Protein AF-Q8T191-F1 (afdb_monomer_lite)

Foldseek 3Di:
DVVVVVVVVVVVVVVVVVVVVVVVPPVPDPPPVFFWAWEFAFAPFFDDQLLVLLLLLQCVQFLVLSVLLLVQVLVDQPPDDDFSLVSVVVSLVSSCVSDDPLCNCVSLLSLLCSQQVFQVLQLVQLQQVVVLLCVVLVNPQWDQDPVRDTDGCLRLQWWKDFQSDIDSDLVVLDPVVLPVRLPDDDPSPPSDDDDPSWSWQDEPPPVDDPDPDDPRDQTEMEIEHDSNGPSCVSRVVSVNVCRNVVRHTYTYTYRDDTHPHTGTHAFWKWWWFFDPPDDPPDDPPPPDDDDDDDDDDDDDPDQDDQDAQPNDRLNVVCVVCVVCNVVSVVVSVVSVCVVPDPDFDDLVLQFQLQQLLLVQLLPDPHNLVSLLCCLFVVSVCSVVSSPRDGDVVSLLQLVQLCLLPPLPHDWWKAKLQWTDDLPFDTLVNVSVVVVLVLLLLSLLCVLDVFDLVLSSCLLPPDFFAFELLADDPVLCVVLVNDGLKDWQDQLQPDPVLPPAAQDQDPVLLVDQQQGLNSLSHSFAQKAKEWEAELLFLLQLVLLVVVCCCRPNPSDANHTYIYQYHQDDPPPPPPDDPDDDDDPPPPFFDGSVQLVLLLVLCCPFPNHVVLSSQLSVQLVVLCCVPPVPDRGGGPVSNQRSSVVSCVPVVTDRDDSVCSRPPCPCVSSNVSSNVSCVQQVQDDPPPPPAPFDPPPQRDYIWMDMLRGTQDDRDSVCRSSSVSLVSSVVVSVCSVCVVVCQDDDDRVCNSVSSLPPCVCVVVLRHYHNHCDPLNPAWAFFQLADDDRDVVLRVLSCVQSPQFQKAAADPPPPLALLKEKEKEFQLLDLQSLQLVLVVLVCRPVCVNHSYIYGYFYAYQDPVVLSPDPPAAPSLVNLVSLLVSVVRVPDHSVLVSQLSVVCNVPVPCRRHNVSSQVSSVVSVDHDPCPDPSVVCSSVSSSSRNCCCCVRRVDHAHPQFRMWMAILRGTGTDGPPDPGSVCVCVPVVVSSNSVSSSSSVVSLVSQCVGPVVVVPPPDSSSVSSSNSSSSSSNSNPHPPDPPNPRDRHDDRPSNDFSDKDWADPPPDDDDDDDDPPLDRSMEMEIEDESLDPSSSSVSVSVVQCCHSNRHMYTYHYNHDSTDSRDSDSIRMDRFDHSRFDADPVRHTDPRRMTMDTPDQQATWIAMDMRDRPFFDKAWQDFPFANGGDHNVVCPPDSYGYTYMYRPWGKAKAAEAAPLVRAQLFQFKKWKAASRDDPDDIWIFTQHRVRSIDMTTHRAHKIWIAGDPDLNVVWKFWFDDPPSPDHDDTDTDRTDMDGDSGSDDDHDYTYMYTDPPNSPPRSQDAPVVVVVVVVVVVVVVVVVVVDDDDDDDDDDDDDDDDDDDDDDDDDPADEAEEEEEDATPVLLLLLLLQVVLQLVAAPHAYEYEYARRRDDSLSVVQVVVVCVVSVHHYDYWYDDDDPVFDDDPDPQVNVLCVLALCLLGRDDPPDFKYKYAYSNKGFNHHCVVVVPDDLVLAQKEFAFFAAADPVCPVVPPCCDDPNVVQLVPPGQGDQRIMMGRSSSCSSLSVSSVLRVVCSVQVVDVPGCPRVNRVSCSNCCVPRPYRHDPNLAEDEPQRHDPVSLVSRRMYHQDDHPVDDDDSVVCQVVPPVCSVVSSVVSVVSSVVVVVVVVVVVVVVVVVVPPDPDDPDPDPPVVVVVVVVVPPPPD

InterPro domains:
  IPR009448 UDP-glucose:Glycoprotein Glucosyltransferase [PF06427] (1206-1317)
  IPR009448 UDP-glucose:Glycoprotein Glucosyltransferase [PTHR11226] (13-1649)
  IPR029044 Nucleotide-diphospho-sugar transferases [G3DSA:3.90.550.10] (1373-1619)
  IPR029044 Nucleotide-diphospho-sugar transferases [SSF53448] (1369-1635)
  IPR040497 Glucosyltransferase 24, catalytic domain [PF18404] (1369-1635)
  IPR040525 UDP-glucose:glycoprotein glucosyltransferase, thioredoxin-like domain 4 [PF18403] (793-1026)
  IPR040692 UGGT, thioredoxin-like domain 3 [PF18402] (483-748)
  IPR040693 UGGT, thioredoxin-like domain 1 [PF18400] (47-261)
  IPR040694 UGGT, thioredoxin-like domain 2 [PF18401] (340-461)

Sequence (1681 aa):
MARIFKFFVFLLIVFISNVLLLVESNEGDNSFSSKSIQLSLVSNWGETPSYLEAAEFLHNQDKSLFWKFIEEFNKIDFSTNYSDKIYYESTISLMKSVLSSNTQFLSEFLSIDLAMRTYSPRVETYRQLAISNMKLNNIEHSITTADNKTITLFNSGGWVQIKNKIITDVNEINESLFKDVAVVDDEENEFIRLYDFDHIFPTLANTVSSSSSSPSSIPIVILYVDIKSEFFKLVHPKLKQFSQMGKIKYCLRYVVQESNQKLNLQGYGYELSIKNLEYKVMDDSAIKKDIIIDGVKSKTIINIPNEDVQGFNFHKLQKRKPELTSKLSTFRSYLMAKSQEAKELKVWELKDLGIQSAQKIIQSGDPLRSLEYISQKFPTLSNSLSKITLNESLKSVIESNQKIIPSTTDQTLLLNGRLIDTNELSPIELSRIILEEYEHSTTIQQQGPLSSKTVQDIISAQLPIRIQLLPTKEELELNGGNEPFVSLNNLELDYIYRQWEPKLQSSVLDKPVTSPQDIFIRKNLLTTVIVLDWNNINTFEIIPEIQEMVQGNSLIPTRIQLLFNTKSNNNNNNNNNNNDQNSQTSNFIQGKDLAKVFLTIKNSNLGNRGAFFFITALNYFKKMYIPNELGITRSVLSSSFQAVLQQMGGSVRSLQHALTNTDFDNLLESSNQLIERLELLDTTTSQSTTTTTTTKILPKVFVNGVQVKYSNIDQLSFDLLVSLYDEFDNLKPLFKESILSTTTAQYYETILTSSYWKDNNLPFLKKLNSMISNEKYSHLITNSKNRNQEVDAQNVLKNLLYFRNNENKDEQNLLNLIVIGDFDHYNTRDISLELLRQLEKGELKNCKLTFISNPIDINSVVNTAGNENQILGKLITILKHYGKILTPQLVIGLFEKVQSDPTIIDSFKTMKQIIELSGFDIAANDIWVAQSVNLFKQSSKVCKQYLGIQSTNKSPLSILVNGRIITPPLSYDDAASFIQSDFKLLLEIEMIKAKKTFELLNSDPILKDKSNLKISDLLNKVQSLVGYYYNGNNQLDSNIKRKRIPNSLSISFSHKPPTLSSSSSSSSSNSNDVPLKFLMIINPFNKVSQKLVPMVREFSNKLNIPVDVILNPPVSLSELPLKTYYTYVIKLSSEFNNENVLYNQPLGIATDIPEDRVVTLALDIPSSWLVQPIIAKYDLDNIRLKDLGDEQVLTAVYELENIVIEGSANDMTTDNAPAGLELLLNPISTQTNKTQDTIVMNNFGYYQLKSNPGIWKLTIAPGRSSDIMDMVDHPNQKEKETFVIVPHRLVVIDSLYQSLSSLSVVRKAGQELRPILQPIDEYEKQKEQEKEQKLKQNSSGFFSNLFSSKNDATDSVATHQKKSNLDTIHIFSVASGHLYERFLKIMMLSVVKNTESPIKFWFLKNYLSPAFKEFIPEMAKEYGFQYELVTYKWPWWLRKQTEKQRIIWSYKILFLDVLFPLDVPKIIFVDADQVVRTDLKELWDMDLHGASLGYTPFCDSNKDTEGFRFWKSGYWRQHLAGRSYHISALYVVDLVRFRRLAAGDQLRATYDQLSRDPNSLANLDQDLPNYLQHYVRIHSLPQEWLWCETWCDQESKSKAKTIDLCNNPLTKTPKLENAVRIIDEWTTLDNEAKEFELKIDQSKHHRQIELDHQNQLPNSKPIENIDDILLNLAESQKDLF

GO terms:
  GO:0030587 sorocarp development (P, HMP)

pLDDT: mean 78.06, std 18.33, range [22.98, 98.12]

Structure (mmCIF, N/CA/C/O backbone):
data_AF-Q8T191-F1
#
_entry.id   AF-Q8T191-F1
#
loop_
_atom_site.group_PDB
_atom_site.id
_atom_site.type_symbol
_atom_site.label_atom_id
_atom_site.label_alt_id
_atom_site.label_comp_id
_atom_site.label_asym_id
_atom_site.label_entity_id
_atom_site.label_seq_id
_atom_site.pdbx_PDB_ins_code
_atom_site.Cartn_x
_atom_site.Cartn_y
_atom_site.Cartn_z
_atom_site.occupancy
_atom_site.B_iso_or_equiv
_atom_site.auth_seq_id
_atom_site.auth_comp_id
_atom_site.auth_asym_id
_atom_site.auth_atom_id
_atom_site.pdbx_PDB_model_num
ATOM 1 N N . MET A 1 1 ? 49.307 43.366 35.280 1.00 48.56 1 MET A N 1
ATOM 2 C CA . MET A 1 1 ? 48.853 43.058 33.904 1.00 48.56 1 MET A CA 1
ATOM 3 C C . MET A 1 1 ? 48.575 41.570 33.696 1.00 48.56 1 MET A C 1
ATOM 5 O O . MET A 1 1 ? 47.408 41.223 33.608 1.00 48.56 1 MET A O 1
ATOM 9 N N . ALA A 1 2 ? 49.562 40.664 33.734 1.00 53.09 2 ALA A N 1
ATOM 10 C CA . ALA A 1 2 ? 49.332 39.227 33.478 1.00 53.09 2 ALA A CA 1
ATOM 11 C C . ALA A 1 2 ? 48.336 38.533 34.440 1.00 53.09 2 ALA A C 1
ATOM 13 O O . ALA A 1 2 ? 47.566 37.678 34.014 1.00 53.09 2 ALA A O 1
ATOM 14 N N . ARG A 1 3 ? 48.290 38.925 35.724 1.00 52.22 3 ARG A N 1
ATOM 15 C CA . ARG A 1 3 ? 47.279 38.418 36.677 1.00 52.22 3 ARG A CA 1
ATOM 16 C C . ARG A 1 3 ? 45.863 38.934 36.392 1.00 52.22 3 ARG A C 1
ATOM 18 O O . ARG A 1 3 ? 44.916 38.184 36.562 1.00 52.22 3 ARG A O 1
ATOM 25 N N . ILE A 1 4 ? 45.732 40.171 35.907 1.00 65.94 4 ILE A N 1
ATOM 26 C CA . ILE A 1 4 ? 44.440 40.773 35.533 1.00 65.94 4 ILE A CA 1
ATOM 27 C C . ILE A 1 4 ? 43.927 40.138 34.235 1.00 65.94 4 ILE A C 1
ATOM 29 O O . ILE A 1 4 ? 42.752 39.811 34.143 1.00 65.94 4 ILE A O 1
ATOM 33 N N . PHE A 1 5 ? 44.816 39.866 33.273 1.00 77.50 5 PHE A N 1
ATOM 34 C CA . PHE A 1 5 ? 44.461 39.149 32.047 1.00 77.50 5 PHE A CA 1
ATOM 35 C C . PHE A 1 5 ? 44.042 37.699 32.332 1.00 77.50 5 PHE A C 1
ATOM 37 O O . PHE A 1 5 ? 43.015 37.257 31.835 1.00 77.50 5 PHE A O 1
ATOM 44 N N . LYS A 1 6 ? 44.761 36.977 33.208 1.00 67.69 6 LYS A N 1
ATOM 45 C CA . LYS A 1 6 ? 44.342 35.634 33.656 1.00 67.69 6 LYS A CA 1
ATOM 46 C C . LYS A 1 6 ? 43.009 35.653 34.408 1.00 67.69 6 LYS A C 1
ATOM 48 O O . LYS A 1 6 ? 42.220 34.736 34.229 1.00 67.69 6 LYS A O 1
ATOM 53 N N . PHE A 1 7 ? 42.742 36.693 35.198 1.00 80.88 7 PHE A N 1
ATOM 54 C CA . PHE A 1 7 ? 41.459 36.861 35.883 1.00 80.88 7 PHE A CA 1
ATOM 55 C C . PHE A 1 7 ? 40.310 37.138 34.900 1.00 80.88 7 PHE A C 1
ATOM 57 O O . PHE A 1 7 ? 39.245 36.551 35.041 1.00 80.88 7 PHE A O 1
ATOM 64 N N . PHE A 1 8 ? 40.537 37.947 33.858 1.00 81.00 8 PHE A N 1
ATOM 65 C CA . PHE A 1 8 ? 39.552 38.178 32.793 1.00 81.00 8 PHE A CA 1
ATOM 66 C C . PHE A 1 8 ? 39.310 36.941 31.924 1.00 81.00 8 PHE A C 1
ATOM 68 O O . PHE A 1 8 ? 38.165 36.659 31.595 1.00 81.00 8 PHE A O 1
ATOM 75 N N . VAL A 1 9 ? 40.352 36.175 31.589 1.00 78.50 9 VAL A N 1
ATOM 76 C CA . VAL A 1 9 ? 40.206 34.900 30.864 1.00 78.50 9 VAL A CA 1
ATOM 77 C C . VAL A 1 9 ? 39.474 33.871 31.726 1.00 78.50 9 VAL A C 1
ATOM 79 O O . VAL A 1 9 ? 38.605 33.173 31.221 1.00 78.50 9 VAL A O 1
ATOM 82 N N . PHE A 1 10 ? 39.750 33.817 33.032 1.00 81.44 10 PHE A N 1
ATOM 83 C CA . PHE A 1 10 ? 39.009 32.968 33.965 1.00 81.44 10 PHE A CA 1
ATOM 84 C C . PHE A 1 10 ? 37.533 33.384 34.067 1.00 81.44 10 PHE A C 1
ATOM 86 O O . PHE A 1 10 ? 36.663 32.529 33.975 1.00 81.44 10 PHE A O 1
ATOM 93 N N . LEU A 1 11 ? 37.234 34.686 34.155 1.00 79.50 11 LEU A N 1
ATOM 94 C CA . LEU A 1 11 ? 35.861 35.205 34.100 1.00 79.50 11 LEU A CA 1
ATOM 95 C C . LEU A 1 11 ? 35.168 34.900 32.768 1.00 79.50 11 LEU A C 1
ATOM 97 O O . LEU A 1 11 ? 33.991 34.565 32.777 1.00 79.50 11 LEU A O 1
ATOM 101 N N . LEU A 1 12 ? 35.881 34.971 31.640 1.00 79.00 12 LEU A N 1
ATOM 102 C CA . LEU A 1 12 ? 35.341 34.628 30.323 1.00 79.00 12 LEU A CA 1
ATOM 103 C C . LEU A 1 12 ? 35.036 33.127 30.220 1.00 79.00 12 LEU A C 1
ATOM 105 O O . LEU A 1 12 ? 33.988 32.761 29.707 1.00 79.00 12 LEU A O 1
ATOM 109 N N . ILE A 1 13 ? 35.906 32.262 30.753 1.00 77.31 13 ILE A N 1
ATOM 110 C CA . ILE A 1 13 ? 35.682 30.808 30.808 1.00 77.31 13 ILE A CA 1
ATOM 111 C C . ILE A 1 13 ? 34.508 30.484 31.735 1.00 77.31 13 ILE A C 1
ATOM 113 O O . ILE A 1 13 ? 33.657 29.685 31.367 1.00 77.31 13 ILE A O 1
ATOM 117 N N . VAL A 1 14 ? 34.402 31.139 32.895 1.00 74.44 14 VAL A N 1
ATOM 118 C CA . VAL A 1 14 ? 33.256 30.984 33.806 1.00 74.44 14 VAL A CA 1
ATOM 119 C C . VAL A 1 14 ? 31.969 31.524 33.175 1.00 74.44 14 VAL A C 1
ATOM 121 O O . VAL A 1 14 ? 30.912 30.935 33.370 1.00 74.44 14 VAL A O 1
ATOM 124 N N . PHE A 1 15 ? 32.029 32.597 32.383 1.00 77.81 15 PHE A N 1
ATOM 125 C CA . PHE A 1 15 ? 30.870 33.135 31.668 1.00 77.81 15 PHE A CA 1
ATOM 126 C C . PHE A 1 15 ? 30.436 32.216 30.520 1.00 77.81 15 PHE A C 1
ATOM 128 O O . PHE A 1 15 ? 29.256 31.921 30.405 1.00 77.81 15 PHE A O 1
ATOM 135 N N . ILE A 1 16 ? 31.373 31.686 29.726 1.00 71.81 16 ILE A N 1
ATOM 136 C CA . ILE A 1 16 ? 31.085 30.714 28.659 1.00 71.81 16 ILE A CA 1
ATOM 137 C C . ILE A 1 16 ? 30.576 29.396 29.253 1.00 71.81 16 ILE A C 1
ATOM 139 O O . ILE A 1 16 ? 29.627 28.830 28.727 1.00 71.81 16 ILE A O 1
ATOM 143 N N . SER A 1 17 ? 31.138 28.941 30.377 1.00 58.72 17 SER A N 1
ATOM 144 C CA . SER A 1 17 ? 30.682 27.734 31.071 1.00 58.72 17 SER A CA 1
ATOM 145 C C . SER A 1 17 ? 29.300 27.922 31.700 1.00 58.72 17 SER A C 1
ATOM 147 O O . SER A 1 17 ? 28.509 26.990 31.660 1.00 58.72 17 SER A O 1
ATOM 149 N N . ASN A 1 18 ? 28.971 29.111 32.224 1.00 55.94 18 ASN A N 1
ATOM 150 C CA . ASN A 1 18 ? 27.617 29.418 32.699 1.00 55.94 18 ASN A CA 1
ATOM 151 C C . ASN A 1 18 ? 26.623 29.608 31.546 1.00 55.94 18 ASN A C 1
ATOM 153 O O . ASN A 1 18 ? 25.466 29.246 31.701 1.00 55.94 18 ASN A O 1
ATOM 157 N N . VAL A 1 19 ? 27.046 30.131 30.391 1.00 54.22 19 VAL A N 1
ATOM 158 C CA . VAL A 1 19 ? 26.195 30.227 29.193 1.00 54.22 19 VAL A CA 1
ATOM 159 C C . VAL A 1 19 ? 25.972 28.848 28.561 1.00 54.22 19 VAL A C 1
ATOM 161 O O . VAL A 1 19 ? 24.864 28.591 28.112 1.00 54.22 19 VAL A O 1
ATOM 164 N N . LEU A 1 20 ? 26.952 27.934 28.587 1.00 39.91 20 LEU A N 1
ATOM 165 C CA . LEU A 1 20 ? 26.742 26.533 28.191 1.00 39.91 20 LEU A CA 1
ATOM 166 C C . LEU A 1 20 ? 25.851 25.783 29.194 1.00 39.91 20 LEU A C 1
ATOM 168 O O . LEU A 1 20 ? 24.918 25.110 28.776 1.00 39.91 20 LEU A O 1
ATOM 172 N N . LEU A 1 21 ? 26.051 25.972 30.505 1.00 39.31 21 LEU A N 1
ATOM 173 C CA . LEU A 1 21 ? 25.190 25.374 31.536 1.00 39.31 21 LEU A CA 1
ATOM 174 C C . LEU A 1 21 ? 23.759 25.939 31.523 1.00 39.31 21 LEU A C 1
ATOM 176 O O . LEU A 1 21 ? 22.831 25.214 31.857 1.00 39.31 21 LEU A O 1
ATOM 180 N N . LEU A 1 22 ? 23.544 27.188 31.093 1.00 35.59 22 LEU A N 1
ATOM 181 C CA . LEU A 1 22 ? 22.207 27.766 30.856 1.00 35.59 22 LEU A CA 1
ATOM 182 C C . LEU A 1 22 ? 21.573 27.320 29.527 1.00 35.59 22 LEU A C 1
ATOM 184 O O . LEU A 1 22 ? 20.379 27.528 29.328 1.00 35.59 22 LEU A O 1
ATOM 188 N N . VAL A 1 23 ? 22.345 26.704 28.628 1.00 34.88 23 VAL A N 1
ATOM 189 C CA . VAL A 1 23 ? 21.837 26.073 27.398 1.00 34.88 23 VAL A CA 1
ATOM 190 C C . VAL A 1 23 ? 21.563 24.575 27.612 1.00 34.88 23 VAL A C 1
ATOM 192 O O . VAL A 1 23 ? 20.677 24.040 26.959 1.00 34.88 23 VAL A O 1
ATOM 195 N N . GLU A 1 24 ? 22.207 23.931 28.591 1.00 30.53 24 GLU A N 1
ATOM 196 C CA . GLU A 1 24 ? 21.992 22.516 28.959 1.00 30.53 24 GLU A CA 1
ATOM 197 C C . GLU A 1 24 ? 21.081 22.299 30.191 1.00 30.53 24 GLU A C 1
ATOM 199 O O . GLU A 1 24 ? 20.854 21.165 30.594 1.00 30.53 24 GLU A O 1
ATOM 204 N N . SER A 1 25 ? 20.506 23.355 30.785 1.00 27.88 25 SER A N 1
ATOM 205 C CA . SER A 1 25 ? 19.556 23.253 31.920 1.00 27.88 25 SER A CA 1
ATOM 206 C C . SER A 1 25 ? 18.122 23.707 31.606 1.00 27.88 25 SER A C 1
ATOM 208 O O . SER A 1 25 ? 17.333 23.932 32.518 1.00 27.88 25 SER A O 1
ATOM 210 N N . ASN A 1 26 ? 17.755 23.785 30.321 1.00 29.86 26 ASN A N 1
ATOM 211 C CA . ASN A 1 26 ? 16.367 23.986 29.873 1.00 29.86 26 ASN A CA 1
ATOM 212 C C . ASN A 1 26 ? 15.695 22.706 29.333 1.00 29.86 26 ASN A C 1
ATOM 214 O O . ASN A 1 26 ? 14.616 22.773 28.749 1.00 29.86 26 ASN A O 1
ATOM 218 N N . GLU A 1 27 ? 16.284 21.534 29.570 1.00 27.83 27 GLU A N 1
ATOM 219 C CA . GLU A 1 27 ? 15.612 20.239 29.423 1.00 27.83 27 GLU A CA 1
ATOM 220 C C . GLU A 1 27 ? 15.099 19.801 30.801 1.00 27.83 27 GLU A C 1
ATOM 222 O O . GLU A 1 27 ? 15.760 19.064 31.527 1.00 27.83 27 GLU A O 1
ATOM 227 N N . GLY A 1 28 ? 13.952 20.335 31.225 1.00 27.47 28 GLY A N 1
ATOM 228 C CA . GLY A 1 28 ? 13.410 20.002 32.547 1.00 27.47 28 GLY A CA 1
ATOM 229 C C . GLY A 1 28 ? 12.114 20.696 32.951 1.00 27.47 28 GLY A C 1
ATOM 230 O O . GLY A 1 28 ? 11.399 20.154 33.780 1.00 27.47 28 GLY A O 1
ATOM 231 N N . ASP A 1 29 ? 11.757 21.821 32.326 1.00 27.42 29 ASP A N 1
ATOM 232 C CA . ASP A 1 29 ? 10.459 22.475 32.529 1.00 27.42 29 ASP A CA 1
ATOM 233 C C . ASP A 1 29 ? 9.843 22.828 31.170 1.00 27.42 29 ASP A C 1
ATOM 235 O O . ASP A 1 29 ? 9.974 23.942 30.655 1.00 27.42 29 ASP A O 1
ATOM 239 N N . ASN A 1 30 ? 9.124 21.868 30.578 1.00 35.16 30 ASN A N 1
ATOM 240 C CA . ASN A 1 30 ? 8.166 22.140 29.506 1.00 35.16 30 ASN A CA 1
ATOM 241 C C . ASN A 1 30 ? 6.980 22.932 30.083 1.00 35.16 30 ASN A C 1
ATOM 243 O O . ASN A 1 30 ? 5.859 22.433 30.187 1.00 35.16 30 ASN A O 1
ATOM 247 N N . SER A 1 31 ? 7.209 24.197 30.443 1.00 36.50 31 SER A N 1
ATOM 248 C CA . SER A 1 31 ? 6.131 25.178 30.501 1.00 36.50 31 SER A CA 1
ATOM 249 C C . SER A 1 31 ? 5.702 25.447 29.059 1.00 36.50 31 SER A C 1
ATOM 251 O O . SER A 1 31 ? 6.174 26.363 28.386 1.00 36.50 31 SER A O 1
ATOM 253 N N . PHE A 1 32 ? 4.852 24.571 28.521 1.00 44.50 32 PHE A N 1
ATOM 254 C CA . PHE A 1 32 ? 4.204 24.865 27.257 1.00 44.50 32 PHE A CA 1
ATOM 255 C C . PHE A 1 32 ? 3.448 26.186 27.439 1.00 44.50 32 PHE A C 1
ATOM 257 O O . PHE A 1 32 ? 2.591 26.306 28.310 1.00 44.50 32 PHE A O 1
ATOM 264 N N . SER A 1 33 ? 3.763 27.200 26.632 1.00 55.28 33 SER A N 1
ATOM 265 C CA . SER A 1 33 ? 3.030 28.474 26.672 1.00 55.28 33 SER A CA 1
ATOM 266 C C . SER A 1 33 ? 1.568 28.327 26.221 1.00 55.28 33 SER A C 1
ATOM 268 O O . SER A 1 33 ? 0.787 29.267 26.362 1.00 55.28 33 SER A O 1
ATOM 270 N N . SER A 1 34 ? 1.207 27.160 25.674 1.00 75.62 34 SER A N 1
ATOM 271 C CA . SER A 1 34 ? -0.134 26.758 25.256 1.00 75.62 34 SER A CA 1
ATOM 272 C C . SER A 1 34 ? -0.386 25.289 25.606 1.00 75.62 34 SER A C 1
ATOM 274 O O . SER A 1 34 ? 0.524 24.468 25.514 1.00 75.62 34 SER A O 1
ATOM 276 N N . LYS A 1 35 ? -1.621 24.928 25.965 1.00 88.50 35 LYS A N 1
ATOM 277 C CA . LYS A 1 35 ? -1.979 23.523 26.212 1.00 88.50 35 LYS A CA 1
ATOM 278 C C . LYS A 1 35 ? -1.694 22.646 24.986 1.00 88.50 35 LYS A C 1
ATOM 280 O O . LYS A 1 35 ? -1.843 23.093 23.845 1.00 88.50 35 LYS A O 1
ATOM 285 N N . SER A 1 36 ? -1.310 21.391 25.215 1.00 90.12 36 SER A N 1
ATOM 286 C CA . SER A 1 36 ? -0.904 20.457 24.157 1.00 90.12 36 SER A CA 1
ATOM 287 C C . SER A 1 36 ? -1.674 19.136 24.186 1.00 90.12 36 SER A C 1
ATOM 289 O O . SER A 1 36 ? -2.249 18.747 25.202 1.00 90.12 36 SER A O 1
ATOM 291 N N . ILE A 1 37 ? -1.689 18.448 23.044 1.00 92.25 37 ILE A N 1
ATOM 292 C CA . ILE A 1 37 ? -2.207 17.083 22.900 1.00 92.25 37 ILE A CA 1
ATOM 293 C C . ILE A 1 37 ? -1.032 16.166 22.573 1.00 92.25 37 ILE A C 1
ATOM 295 O O . ILE A 1 37 ? -0.326 16.406 21.591 1.00 92.25 37 ILE A O 1
ATOM 299 N N . GLN A 1 38 ? -0.847 15.124 23.379 1.00 93.31 38 GLN A N 1
ATOM 300 C CA . GLN A 1 38 ? 0.144 14.072 23.195 1.00 93.31 38 GLN A CA 1
ATOM 301 C C . GLN A 1 38 ? -0.538 12.760 22.813 1.00 93.31 38 GLN A C 1
ATOM 303 O O . GLN A 1 38 ? -1.493 12.333 23.465 1.00 93.31 38 GLN A O 1
ATOM 308 N N . LEU A 1 39 ? -0.040 12.124 21.754 1.00 93.69 39 LEU A N 1
ATOM 309 C CA . LEU A 1 39 ? -0.554 10.860 21.247 1.00 93.69 39 LEU A CA 1
ATOM 310 C C . LEU A 1 39 ? 0.581 9.872 20.983 1.00 93.69 39 LEU A C 1
ATOM 312 O O . LEU A 1 39 ? 1.541 10.205 20.289 1.00 93.69 39 LEU A O 1
ATOM 316 N N . SER A 1 40 ? 0.446 8.651 21.495 1.00 93.94 40 SER A N 1
ATOM 317 C CA . SER A 1 40 ? 1.329 7.527 21.172 1.00 93.94 40 SER A CA 1
ATOM 318 C C . SER A 1 40 ? 0.536 6.345 20.617 1.00 93.94 40 SER A C 1
ATOM 320 O O . SER A 1 40 ? -0.655 6.183 20.893 1.00 93.94 40 SER A O 1
ATOM 322 N N . LEU A 1 41 ? 1.203 5.520 19.813 1.00 95.31 41 LEU A N 1
ATOM 323 C CA . LEU A 1 41 ? 0.673 4.275 19.273 1.00 95.31 41 LEU A CA 1
ATOM 324 C C . LEU A 1 41 ? 1.640 3.153 19.627 1.00 95.31 41 LEU A C 1
ATOM 326 O O . LEU A 1 41 ? 2.812 3.223 19.265 1.00 95.31 41 LEU A O 1
ATOM 330 N N . VAL A 1 42 ? 1.148 2.123 20.304 1.00 95.19 42 VAL A N 1
ATOM 331 C CA . VAL A 1 42 ? 1.933 0.949 20.694 1.00 95.19 42 VAL A CA 1
ATOM 332 C C . VAL A 1 42 ? 1.485 -0.300 19.936 1.00 95.19 42 VAL A C 1
ATOM 334 O O . VAL A 1 42 ? 0.372 -0.339 19.419 1.00 95.19 42 VAL A O 1
ATOM 337 N N . SER A 1 43 ? 2.318 -1.332 19.832 1.00 94.31 43 SER A N 1
ATOM 338 C CA . SER A 1 43 ? 1.898 -2.634 19.294 1.00 94.31 43 SER A CA 1
ATOM 339 C C . SER A 1 43 ? 1.129 -3.454 20.324 1.00 94.31 43 SER A C 1
ATOM 341 O O . SER A 1 43 ? 1.219 -3.183 21.517 1.00 94.31 43 SER A O 1
ATOM 343 N N . ASN A 1 44 ? 0.453 -4.523 19.899 1.00 91.50 44 ASN A N 1
ATOM 344 C CA . ASN A 1 44 ? -0.126 -5.482 20.839 1.00 91.50 44 ASN A CA 1
ATOM 345 C C . ASN A 1 44 ? 0.892 -6.496 21.416 1.00 91.50 44 ASN A C 1
ATOM 347 O O . ASN A 1 44 ? 0.573 -7.101 22.438 1.00 91.50 44 ASN A O 1
ATOM 351 N N . TRP A 1 45 ? 2.096 -6.634 20.841 1.00 91.69 45 TRP A N 1
ATOM 352 C CA . TRP A 1 45 ? 3.204 -7.441 21.380 1.00 91.69 45 TRP A CA 1
ATOM 353 C C . TRP A 1 45 ? 4.207 -6.594 22.189 1.00 91.69 45 TRP A C 1
ATOM 355 O O . TRP A 1 45 ? 4.155 -5.359 22.179 1.00 91.69 45 TRP A O 1
ATOM 365 N N . GLY A 1 46 ? 5.089 -7.259 22.939 1.00 91.19 46 GLY A N 1
ATOM 366 C CA . GLY A 1 46 ? 6.158 -6.619 23.713 1.00 91.19 46 GLY A CA 1
ATOM 367 C C . GLY A 1 46 ? 7.351 -6.178 22.858 1.00 91.19 46 GLY A C 1
ATOM 368 O O . GLY A 1 46 ? 7.555 -6.661 21.749 1.00 91.19 46 GLY A O 1
ATOM 369 N N . GLU A 1 47 ? 8.180 -5.276 23.377 1.00 89.56 47 GLU A N 1
ATOM 370 C CA . GLU A 1 47 ? 9.416 -4.859 22.717 1.00 89.56 47 GLU A CA 1
ATOM 371 C C . GLU A 1 47 ? 10.344 -6.030 22.373 1.00 89.56 47 GLU A C 1
ATOM 373 O O . GLU A 1 47 ? 10.613 -6.912 23.191 1.00 89.56 47 GLU A O 1
ATOM 378 N N . THR A 1 48 ? 10.883 -5.996 21.154 1.00 91.69 48 THR A N 1
ATOM 379 C CA . THR A 1 48 ? 11.832 -6.987 20.647 1.00 91.69 48 THR A CA 1
ATOM 380 C C . THR A 1 48 ? 13.282 -6.517 20.812 1.00 91.69 48 THR A C 1
ATOM 382 O O . THR A 1 48 ? 13.558 -5.311 20.731 1.00 91.69 48 THR A O 1
ATOM 385 N N . PRO A 1 49 ? 14.241 -7.437 21.036 1.00 89.38 49 PRO A N 1
ATOM 386 C CA . PRO A 1 49 ? 15.639 -7.064 21.217 1.00 89.38 49 PRO A CA 1
ATOM 387 C C . PRO A 1 49 ? 16.278 -6.512 19.936 1.00 89.38 49 PRO A C 1
ATOM 389 O O . PRO A 1 49 ? 16.227 -7.142 18.877 1.00 89.38 49 PRO A O 1
ATOM 392 N N . SER A 1 50 ? 16.965 -5.373 20.052 1.00 87.88 50 SER A N 1
ATOM 393 C CA . SER A 1 50 ? 17.587 -4.668 18.919 1.00 87.88 50 SER A CA 1
ATOM 394 C C . SER A 1 50 ? 18.647 -5.490 18.175 1.00 87.88 50 SER A C 1
ATOM 396 O O . SER A 1 50 ? 18.773 -5.369 16.959 1.00 87.88 50 SER A O 1
ATOM 398 N N . TYR A 1 51 ? 19.382 -6.372 18.859 1.00 89.69 51 TYR A N 1
ATOM 399 C CA . TYR A 1 51 ? 20.388 -7.229 18.219 1.00 89.69 51 TYR A CA 1
ATOM 400 C C . TYR A 1 51 ? 19.777 -8.319 17.323 1.00 89.69 51 TYR A C 1
ATOM 402 O O . TYR A 1 51 ? 20.400 -8.702 16.335 1.00 89.69 51 TYR A O 1
ATOM 410 N N . LEU A 1 52 ? 18.560 -8.796 17.619 1.00 93.06 52 LEU A N 1
ATOM 411 C CA . LEU A 1 52 ? 17.850 -9.741 16.746 1.00 93.06 52 LEU A CA 1
ATOM 412 C C . LEU A 1 52 ? 17.272 -9.027 15.528 1.00 93.06 52 LEU A C 1
ATOM 414 O O . LEU A 1 52 ? 17.384 -9.528 14.416 1.00 93.06 52 LEU A O 1
ATOM 418 N N . GLU A 1 53 ? 16.733 -7.822 15.713 1.00 94.50 53 GLU A N 1
ATOM 419 C CA . GLU A 1 53 ? 16.305 -6.981 14.590 1.00 94.50 53 GLU A CA 1
ATOM 420 C C . GLU A 1 53 ? 17.475 -6.630 13.660 1.00 94.50 53 GLU A C 1
ATOM 422 O O . GLU A 1 53 ? 17.324 -6.649 12.440 1.00 94.50 53 GLU A O 1
ATOM 427 N N . ALA A 1 54 ? 18.664 -6.377 14.216 1.00 94.19 54 ALA A N 1
ATOM 428 C CA . ALA A 1 54 ? 19.875 -6.170 13.428 1.00 94.19 54 ALA A CA 1
ATOM 429 C C . ALA A 1 54 ? 20.317 -7.431 12.672 1.00 94.19 54 ALA A C 1
ATOM 431 O O . ALA A 1 54 ? 20.764 -7.339 11.525 1.00 94.19 54 ALA A O 1
ATOM 432 N N . ALA A 1 55 ? 20.171 -8.608 13.287 1.00 95.00 55 ALA A N 1
ATOM 433 C CA . ALA A 1 55 ? 20.428 -9.875 12.619 1.00 95.00 55 ALA A CA 1
ATOM 434 C C . ALA A 1 55 ? 19.468 -10.073 11.430 1.00 95.00 55 ALA A C 1
ATOM 436 O O . ALA A 1 55 ? 19.917 -10.408 10.336 1.00 95.00 55 ALA A O 1
ATOM 437 N N . GLU A 1 56 ? 18.179 -9.764 11.598 1.00 95.94 56 GLU A N 1
ATOM 438 C CA . GLU A 1 56 ? 17.188 -9.822 10.516 1.00 95.94 56 GLU A CA 1
ATOM 439 C C . GLU A 1 56 ? 17.468 -8.841 9.382 1.00 95.94 56 GLU A C 1
ATOM 441 O O . GLU A 1 56 ? 17.397 -9.214 8.207 1.00 95.94 56 GLU A O 1
ATOM 446 N N . PHE A 1 57 ? 17.852 -7.607 9.718 1.00 95.06 57 PHE A N 1
ATOM 447 C CA . PHE A 1 57 ? 18.309 -6.638 8.727 1.00 95.06 57 PHE A CA 1
ATOM 448 C C . PHE A 1 57 ? 19.437 -7.230 7.880 1.00 95.06 57 PHE A C 1
ATOM 450 O O . PHE A 1 57 ? 19.368 -7.218 6.652 1.00 95.06 57 PHE A O 1
ATOM 457 N N . LEU A 1 58 ? 20.451 -7.810 8.527 1.00 93.12 58 LEU A N 1
ATOM 458 C CA . LEU A 1 58 ? 21.582 -8.425 7.841 1.00 93.12 58 LEU A CA 1
ATOM 459 C C . LEU A 1 58 ? 21.193 -9.636 7.002 1.00 93.12 58 LEU A C 1
ATOM 461 O O . LEU A 1 58 ? 21.691 -9.763 5.886 1.00 93.12 58 LEU A O 1
ATOM 465 N N . HIS A 1 59 ? 20.300 -10.492 7.500 1.00 92.62 59 HIS A N 1
ATOM 466 C CA . HIS A 1 59 ? 19.799 -11.636 6.745 1.00 92.62 59 HIS A CA 1
ATOM 467 C C . HIS A 1 59 ? 19.119 -11.204 5.444 1.00 92.62 59 HIS A C 1
ATOM 469 O O . HIS A 1 59 ? 19.339 -11.821 4.399 1.00 92.62 59 HIS A O 1
ATOM 475 N N . ASN A 1 60 ? 18.338 -10.122 5.505 1.00 90.75 60 ASN A N 1
ATOM 476 C CA . ASN A 1 60 ? 17.634 -9.571 4.354 1.00 90.75 60 ASN A CA 1
ATOM 477 C C . ASN A 1 60 ? 18.592 -8.946 3.318 1.00 90.75 60 ASN A C 1
ATOM 479 O O . ASN A 1 60 ? 18.306 -8.982 2.123 1.00 90.75 60 ASN A O 1
ATOM 483 N N . GLN A 1 61 ? 19.737 -8.403 3.757 1.00 87.38 61 GLN A N 1
ATOM 484 C CA . GLN A 1 61 ? 20.773 -7.880 2.852 1.00 87.38 61 GLN A CA 1
ATOM 485 C C . GLN A 1 61 ? 21.616 -8.995 2.215 1.00 87.38 61 GLN A C 1
ATOM 487 O O . GLN A 1 61 ? 21.773 -9.044 0.994 1.00 87.38 61 GLN A O 1
ATOM 492 N N . ASP A 1 62 ? 22.180 -9.878 3.041 1.00 83.56 62 ASP A N 1
ATOM 493 C CA . ASP A 1 62 ? 22.961 -11.042 2.625 1.00 83.56 62 ASP A CA 1
ATOM 494 C C . ASP A 1 62 ? 22.959 -12.102 3.738 1.00 83.56 62 ASP A C 1
ATOM 496 O O . ASP A 1 62 ? 23.452 -11.893 4.852 1.00 83.56 62 ASP A O 1
ATOM 500 N N . LYS A 1 63 ? 22.496 -13.308 3.391 1.00 87.38 63 LYS A N 1
ATOM 501 C CA . LYS A 1 63 ? 22.474 -14.475 4.282 1.00 87.38 63 LYS A CA 1
ATOM 502 C C . LYS A 1 63 ? 23.851 -14.799 4.873 1.00 87.38 63 LYS A C 1
ATOM 504 O O . LYS A 1 63 ? 23.920 -15.378 5.953 1.00 87.38 63 LYS A O 1
ATOM 509 N N . SER A 1 64 ? 24.950 -14.452 4.200 1.00 84.06 64 SER A N 1
ATOM 510 C CA . SER A 1 64 ? 26.309 -14.658 4.714 1.00 84.06 64 SER A CA 1
ATOM 511 C C . SER A 1 64 ? 26.691 -13.673 5.828 1.00 84.06 64 SER A C 1
ATOM 513 O O . SER A 1 64 ? 27.364 -14.062 6.788 1.00 84.06 64 SER A O 1
ATOM 515 N N . LEU A 1 65 ? 26.219 -12.423 5.745 1.00 88.06 65 LEU A N 1
ATOM 516 C CA . LEU A 1 65 ? 26.457 -11.399 6.765 1.00 88.06 65 LEU A CA 1
ATOM 517 C C . LEU A 1 65 ? 25.738 -11.733 8.069 1.00 88.06 65 LEU A C 1
ATOM 519 O O . LEU A 1 65 ? 26.305 -11.513 9.135 1.00 88.06 65 LEU A O 1
ATOM 523 N N . PHE A 1 66 ? 24.543 -12.322 7.981 1.00 92.88 66 PHE A N 1
ATOM 524 C CA . PHE A 1 66 ? 23.810 -12.841 9.135 1.00 92.88 66 PHE A CA 1
ATOM 525 C C . PHE A 1 66 ? 24.663 -13.794 9.983 1.00 92.88 66 PHE A C 1
ATOM 527 O O . PHE A 1 66 ? 24.895 -13.542 11.164 1.00 92.88 66 PHE A O 1
ATOM 534 N N . TRP A 1 67 ? 25.190 -14.859 9.365 1.00 92.31 67 TRP A N 1
ATOM 535 C CA . TRP A 1 67 ? 25.993 -15.862 10.071 1.00 92.31 67 TRP A CA 1
ATOM 536 C C . TRP A 1 67 ? 27.276 -15.260 10.651 1.00 92.31 67 TRP A C 1
ATOM 538 O O . TRP A 1 67 ? 27.656 -15.572 11.776 1.00 92.31 67 TRP A O 1
ATOM 548 N N . LYS A 1 68 ? 27.918 -14.340 9.920 1.00 91.19 68 LYS A N 1
ATOM 549 C CA . LYS A 1 68 ? 29.098 -13.628 10.422 1.00 91.19 68 LYS A CA 1
ATOM 550 C C . LYS A 1 68 ? 28.760 -12.754 11.635 1.00 91.19 68 LYS A C 1
ATOM 552 O O . LYS A 1 68 ? 29.519 -12.738 12.596 1.00 91.19 68 LYS A O 1
ATOM 557 N N . PHE A 1 69 ? 27.633 -12.047 11.608 1.00 93.00 69 PHE A N 1
ATOM 558 C CA . PHE A 1 69 ? 27.206 -11.194 12.712 1.00 93.00 69 PHE A CA 1
ATOM 559 C C . PHE A 1 69 ? 26.907 -11.990 13.975 1.00 93.00 69 PHE A C 1
ATOM 561 O O . PHE A 1 69 ? 27.449 -11.649 15.020 1.00 93.00 69 PHE A O 1
ATOM 568 N N . ILE A 1 70 ? 26.118 -13.065 13.893 1.00 92.31 70 ILE A N 1
ATOM 569 C CA . ILE A 1 70 ? 25.779 -13.844 15.093 1.00 92.31 70 ILE A CA 1
ATOM 570 C C . ILE A 1 70 ? 27.020 -14.508 15.715 1.00 92.31 70 ILE A C 1
ATOM 572 O O . ILE A 1 70 ? 27.121 -14.596 16.937 1.00 92.31 70 ILE A O 1
ATOM 576 N N . GLU A 1 71 ? 27.991 -14.922 14.892 1.00 91.50 71 GLU A N 1
ATOM 577 C CA . GLU A 1 71 ? 29.254 -15.505 15.358 1.00 91.50 71 GLU A CA 1
ATOM 578 C C . GLU A 1 71 ? 30.145 -14.474 16.061 1.00 91.50 71 GLU A C 1
ATOM 580 O O . GLU A 1 71 ? 30.765 -14.797 17.071 1.00 91.50 71 GLU A O 1
ATOM 585 N N . GLU A 1 72 ? 30.220 -13.238 15.560 1.00 91.19 72 GLU A N 1
ATOM 586 C CA . GLU A 1 72 ? 30.967 -12.169 16.232 1.00 91.19 72 GLU A CA 1
ATOM 587 C C . GLU A 1 72 ? 30.219 -11.629 17.461 1.00 91.19 72 GLU A C 1
ATOM 589 O O . GLU A 1 72 ? 30.848 -11.325 18.473 1.00 91.19 72 GLU A O 1
ATOM 594 N N . PHE A 1 73 ? 28.884 -11.567 17.418 1.00 89.06 73 PHE A N 1
ATOM 595 C CA . PHE A 1 73 ? 28.056 -11.093 18.529 1.00 89.06 73 PHE A CA 1
ATOM 596 C C . PHE A 1 73 ? 28.177 -12.014 19.740 1.00 89.06 73 PHE A C 1
ATOM 598 O O . PHE A 1 73 ? 28.357 -11.539 20.856 1.00 89.06 73 PHE A O 1
ATOM 605 N N . ASN A 1 74 ? 28.178 -13.333 19.529 1.00 87.06 74 ASN A N 1
ATOM 606 C CA . ASN A 1 74 ? 28.309 -14.306 20.615 1.00 87.06 74 ASN A CA 1
ATOM 607 C C . ASN A 1 74 ? 29.696 -14.296 21.302 1.00 87.06 74 ASN A C 1
ATOM 609 O O . ASN A 1 74 ? 29.851 -14.856 22.386 1.00 87.06 74 ASN A O 1
ATOM 613 N N . LYS A 1 75 ? 30.711 -13.642 20.715 1.00 85.94 75 LYS A N 1
ATOM 614 C CA . LYS A 1 75 ? 32.020 -13.444 21.370 1.00 85.94 75 LYS A CA 1
ATOM 615 C C . LYS A 1 75 ? 32.003 -12.331 22.417 1.00 85.94 75 LYS A C 1
ATOM 617 O O . LYS A 1 75 ? 32.940 -12.250 23.209 1.00 85.94 75 LYS A O 1
ATOM 622 N N . ILE A 1 76 ? 30.989 -11.466 22.400 1.00 82.06 76 ILE A N 1
ATOM 623 C CA . ILE A 1 76 ? 30.814 -10.405 23.390 1.00 82.06 76 ILE A CA 1
ATOM 624 C C . ILE A 1 76 ? 30.283 -11.045 24.678 1.00 82.06 76 ILE A C 1
ATOM 626 O O . ILE A 1 76 ? 29.326 -11.816 24.652 1.00 82.06 76 ILE A O 1
ATOM 630 N N . ASP A 1 77 ? 30.926 -10.754 25.807 1.00 77.00 77 ASP A N 1
ATOM 631 C CA . ASP A 1 77 ? 30.522 -11.288 27.107 1.00 77.00 77 ASP A CA 1
ATOM 632 C C . ASP A 1 77 ? 29.339 -10.485 27.670 1.00 77.00 77 ASP A C 1
ATOM 634 O O . ASP A 1 77 ? 29.495 -9.340 28.091 1.00 77.00 77 ASP A O 1
ATOM 638 N N . PHE A 1 78 ? 28.148 -11.090 27.661 1.00 69.88 78 PHE A N 1
ATOM 639 C CA . PHE A 1 78 ? 26.907 -10.496 28.172 1.00 69.88 78 PHE A CA 1
ATOM 640 C C . PHE A 1 78 ? 26.606 -10.844 29.636 1.00 69.88 78 PHE A C 1
ATOM 642 O O . PHE A 1 78 ? 25.477 -10.678 30.090 1.00 69.88 78 PHE A O 1
ATOM 649 N N . SER A 1 79 ? 27.593 -11.315 30.404 1.00 64.94 79 SER A N 1
ATOM 650 C CA . SER A 1 79 ? 27.408 -11.679 31.819 1.00 64.94 79 SER A CA 1
ATOM 651 C C . SER A 1 79 ? 26.998 -10.519 32.744 1.00 64.94 79 SER A C 1
ATOM 653 O O . SER A 1 79 ? 26.570 -10.761 33.873 1.00 64.94 79 SER A O 1
ATOM 655 N N . THR A 1 80 ? 27.073 -9.267 32.280 1.00 60.88 80 THR A N 1
ATOM 656 C CA . THR A 1 80 ? 26.579 -8.088 33.010 1.00 60.88 80 THR A CA 1
ATOM 657 C C . THR A 1 80 ? 25.288 -7.556 32.383 1.00 60.88 80 THR A C 1
ATOM 659 O O . THR A 1 80 ? 25.176 -7.468 31.164 1.00 60.88 80 THR A O 1
ATOM 662 N N . ASN A 1 81 ? 24.291 -7.207 33.209 1.00 61.28 81 ASN A N 1
ATOM 663 C CA . ASN A 1 81 ? 23.043 -6.590 32.744 1.00 61.28 81 ASN A CA 1
ATOM 664 C C . ASN A 1 81 ? 23.349 -5.218 32.120 1.00 61.28 81 ASN A C 1
ATOM 666 O O . ASN A 1 81 ? 23.504 -4.222 32.826 1.00 61.28 81 ASN A O 1
ATOM 670 N N . TYR A 1 82 ? 23.469 -5.182 30.795 1.00 67.62 82 TYR A N 1
ATOM 671 C CA . TYR A 1 82 ? 23.685 -3.960 30.031 1.00 67.62 82 TYR A CA 1
ATOM 672 C C . TYR A 1 82 ? 22.398 -3.138 29.903 1.00 67.62 82 TYR A C 1
ATOM 674 O O . TYR A 1 82 ? 21.302 -3.692 29.826 1.00 67.62 82 TYR A O 1
ATOM 682 N N . SER A 1 83 ? 22.541 -1.811 29.860 1.00 73.81 83 SER A N 1
ATOM 683 C CA . SER A 1 83 ? 21.451 -0.903 29.492 1.00 73.81 83 SER A CA 1
ATOM 684 C C . SER A 1 83 ? 21.155 -0.978 27.991 1.00 73.81 83 SER A C 1
ATOM 686 O O . SER A 1 83 ? 22.026 -1.342 27.192 1.00 73.81 83 SER A O 1
ATOM 688 N N . ASP A 1 84 ? 19.950 -0.571 27.590 1.00 72.25 84 ASP A N 1
ATOM 689 C CA . ASP A 1 84 ? 19.507 -0.589 26.188 1.00 72.25 84 ASP A CA 1
ATOM 690 C C . ASP A 1 84 ? 20.449 0.185 25.262 1.00 72.25 84 ASP A C 1
ATOM 692 O O . ASP A 1 84 ? 20.736 -0.254 24.145 1.00 72.25 84 ASP A O 1
ATOM 696 N N . LYS A 1 85 ? 21.007 1.300 25.751 1.00 79.62 85 LYS A N 1
ATOM 697 C CA . LYS A 1 85 ? 22.027 2.069 25.033 1.00 79.62 85 LYS A CA 1
ATOM 698 C C . LYS A 1 85 ? 23.258 1.236 24.709 1.00 79.62 85 LYS A C 1
ATOM 700 O O . LYS A 1 85 ? 23.719 1.262 23.572 1.00 79.62 85 LYS A O 1
ATOM 705 N N . ILE A 1 86 ? 23.795 0.497 25.682 1.00 79.56 86 ILE A N 1
ATOM 706 C CA . ILE A 1 86 ? 25.017 -0.285 25.467 1.00 79.56 86 ILE A CA 1
ATOM 707 C C . ILE A 1 86 ? 24.737 -1.418 24.481 1.00 79.56 86 ILE A C 1
ATOM 709 O O . ILE A 1 86 ? 25.567 -1.663 23.605 1.00 79.56 86 ILE A O 1
ATOM 713 N N . TYR A 1 87 ? 23.565 -2.058 24.550 1.00 78.50 87 TYR A N 1
ATOM 714 C CA . TYR A 1 87 ? 23.157 -3.039 23.542 1.00 78.50 87 TYR A CA 1
ATOM 715 C C . TYR A 1 87 ? 23.076 -2.423 22.145 1.00 78.50 87 TYR A C 1
ATOM 717 O O . TYR A 1 87 ? 23.630 -2.984 21.197 1.00 78.50 87 TYR A O 1
ATOM 725 N N . TYR A 1 88 ? 22.434 -1.263 22.010 1.00 84.38 88 TYR A N 1
ATOM 726 C CA . TYR A 1 88 ? 22.319 -0.558 20.737 1.00 84.38 88 TYR A CA 1
ATOM 727 C C . TYR A 1 88 ? 23.694 -0.155 20.179 1.00 84.38 88 TYR A C 1
ATOM 729 O O . TYR A 1 88 ? 24.038 -0.513 19.053 1.00 84.38 88 TYR A O 1
ATOM 737 N N . GLU A 1 89 ? 24.522 0.524 20.973 1.00 84.81 89 GLU A N 1
ATOM 738 C CA . GLU A 1 89 ? 25.852 0.983 20.560 1.00 84.81 89 GLU A CA 1
ATOM 739 C C . GLU A 1 89 ? 26.786 -0.186 20.228 1.00 84.81 89 GLU A C 1
ATOM 741 O O . GLU A 1 89 ? 27.487 -0.141 19.214 1.00 84.81 89 GLU A O 1
ATOM 746 N N . SER A 1 90 ? 26.757 -1.262 21.022 1.00 82.81 90 SER A N 1
ATOM 747 C CA . SER A 1 90 ? 27.540 -2.475 20.754 1.00 82.81 90 SER A CA 1
ATOM 748 C C . SER A 1 90 ? 27.091 -3.150 19.462 1.00 82.81 90 SER A C 1
ATOM 750 O O . SER A 1 90 ? 27.933 -3.557 18.665 1.00 82.81 90 SER A O 1
ATOM 752 N N . THR A 1 91 ? 25.780 -3.200 19.205 1.00 87.31 91 THR A N 1
ATOM 753 C CA . THR A 1 91 ? 25.212 -3.750 17.966 1.00 87.31 91 THR A CA 1
ATOM 754 C C . THR A 1 91 ? 25.655 -2.941 16.747 1.00 87.31 91 THR A C 1
ATOM 756 O O . THR A 1 91 ? 26.143 -3.514 15.774 1.00 87.31 91 THR A O 1
ATOM 759 N N . ILE A 1 92 ? 25.568 -1.607 16.802 1.00 87.19 92 ILE A N 1
ATOM 760 C CA . ILE A 1 92 ? 26.015 -0.727 15.710 1.00 87.19 92 ILE A CA 1
ATOM 761 C C . ILE A 1 92 ? 27.537 -0.809 15.509 1.00 87.19 92 ILE A C 1
ATOM 763 O O . ILE A 1 92 ? 28.014 -0.831 14.372 1.00 87.19 92 ILE A O 1
ATOM 767 N N . SER A 1 93 ? 28.316 -0.866 16.591 1.00 87.50 93 SER A N 1
ATOM 768 C CA . SER A 1 93 ? 29.778 -0.997 16.534 1.00 87.50 93 SER A CA 1
ATOM 769 C C . SER A 1 93 ? 30.201 -2.325 15.899 1.00 87.50 93 SER A C 1
ATOM 771 O O . SER A 1 93 ? 31.021 -2.348 14.979 1.00 87.50 93 SER A O 1
ATOM 773 N N . LEU A 1 94 ? 29.575 -3.427 16.321 1.00 88.69 94 LEU A N 1
ATOM 774 C CA . LEU A 1 94 ? 29.796 -4.752 15.752 1.00 88.69 94 LEU A CA 1
ATOM 775 C C . LEU A 1 94 ? 29.385 -4.808 14.280 1.00 88.69 94 LEU A C 1
ATOM 777 O O . LEU A 1 94 ? 30.112 -5.339 13.448 1.00 88.69 94 LEU A O 1
ATOM 781 N N . MET A 1 95 ? 28.251 -4.205 13.928 1.00 86.12 95 MET A N 1
ATOM 782 C CA . MET A 1 95 ? 27.813 -4.108 12.539 1.00 86.12 95 MET A CA 1
ATOM 783 C C . MET A 1 95 ? 28.888 -3.455 11.661 1.00 86.12 95 MET A C 1
ATOM 785 O O . MET A 1 95 ? 29.258 -3.993 10.617 1.00 86.12 95 MET A O 1
ATOM 789 N N . LYS A 1 96 ? 29.460 -2.332 12.110 1.00 87.06 96 LYS A N 1
ATOM 790 C CA . LYS A 1 96 ? 30.534 -1.634 11.388 1.00 87.06 96 LYS A CA 1
ATOM 791 C C . LYS A 1 96 ? 31.803 -2.476 11.220 1.00 87.06 96 LYS A C 1
ATOM 793 O O . LYS A 1 96 ? 32.545 -2.211 10.280 1.00 87.06 96 LYS A O 1
ATOM 798 N N . SER A 1 97 ? 32.067 -3.453 12.093 1.00 87.25 97 SER A N 1
ATOM 799 C CA . SER A 1 97 ? 33.215 -4.368 11.964 1.00 87.25 97 SER A CA 1
ATOM 800 C C . SER A 1 97 ? 32.917 -5.583 11.074 1.00 87.25 97 SER A C 1
ATOM 802 O O . SER A 1 97 ? 33.810 -6.109 10.403 1.00 87.25 97 SER A O 1
ATOM 804 N N . VAL A 1 98 ? 31.656 -6.025 11.033 1.00 86.31 98 VAL A N 1
ATOM 805 C CA . VAL A 1 98 ? 31.189 -7.126 10.180 1.00 86.31 98 VAL A CA 1
ATOM 806 C C . VAL A 1 98 ? 31.121 -6.693 8.715 1.00 86.31 98 VAL A C 1
ATOM 808 O O . VAL A 1 98 ? 31.506 -7.479 7.836 1.00 86.31 98 VAL A O 1
ATOM 811 N N . LEU A 1 99 ? 30.670 -5.461 8.464 1.00 85.12 99 LEU A N 1
ATOM 812 C CA . LEU A 1 99 ? 30.530 -4.870 7.137 1.00 85.12 99 LEU A CA 1
ATOM 813 C C . LEU A 1 99 ? 31.878 -4.619 6.451 1.00 85.12 99 LEU A C 1
ATOM 815 O O . LEU A 1 99 ? 32.902 -4.346 7.072 1.00 85.12 99 LEU A O 1
ATOM 819 N N . SER A 1 100 ? 31.870 -4.717 5.123 1.00 77.94 100 SER A N 1
ATOM 820 C CA . SER A 1 100 ? 33.004 -4.308 4.294 1.00 77.94 100 SER A CA 1
ATOM 821 C C . SER A 1 100 ? 33.002 -2.794 4.068 1.00 77.94 100 SER A C 1
ATOM 823 O O . SER A 1 100 ? 31.955 -2.153 4.155 1.00 77.94 100 SER A O 1
ATOM 825 N N . SER A 1 101 ? 34.146 -2.234 3.661 1.00 70.56 101 SER A N 1
ATOM 826 C CA . SER A 1 101 ? 34.267 -0.813 3.294 1.00 70.56 101 SER A CA 1
ATOM 827 C C . SER A 1 101 ? 33.213 -0.355 2.282 1.00 70.56 101 SER A C 1
ATOM 829 O O . SER A 1 101 ? 32.759 0.782 2.331 1.00 70.56 101 SER A O 1
ATOM 831 N N . ASN A 1 102 ? 32.806 -1.248 1.378 1.00 67.06 102 ASN A N 1
ATOM 832 C CA . ASN A 1 102 ? 31.882 -0.940 0.290 1.00 67.06 102 ASN A CA 1
ATOM 833 C C . ASN A 1 102 ? 30.421 -0.912 0.748 1.00 67.06 102 ASN A C 1
ATOM 835 O O . ASN A 1 102 ? 29.591 -0.279 0.106 1.00 67.06 102 ASN A O 1
ATOM 839 N N . THR A 1 103 ? 30.124 -1.580 1.859 1.00 77.44 103 THR A N 1
ATOM 840 C CA . THR A 1 103 ? 28.782 -1.750 2.422 1.00 77.44 103 THR A CA 1
ATOM 841 C C . THR A 1 103 ? 28.594 -0.941 3.703 1.00 77.44 103 THR A C 1
ATOM 843 O O . THR A 1 103 ? 27.607 -1.128 4.404 1.00 77.44 103 THR A O 1
ATOM 846 N N . GLN A 1 104 ? 29.535 -0.051 4.038 1.00 79.88 104 GLN A N 1
ATOM 847 C CA . GLN A 1 104 ? 29.526 0.686 5.304 1.00 79.88 104 GLN A CA 1
ATOM 848 C C . GLN A 1 104 ? 28.262 1.538 5.487 1.00 79.88 104 GLN A C 1
ATOM 850 O O . GLN A 1 104 ? 27.800 1.716 6.608 1.00 79.88 104 GLN A O 1
ATOM 855 N N . PHE A 1 105 ? 27.661 2.007 4.390 1.00 81.62 105 PHE A N 1
ATOM 856 C CA . PHE A 1 105 ? 26.405 2.762 4.402 1.00 81.62 105 PHE A CA 1
ATOM 857 C C . PHE A 1 105 ? 25.240 1.999 5.048 1.00 81.62 105 PHE A C 1
ATOM 859 O O . PHE A 1 105 ? 24.346 2.625 5.616 1.00 81.62 105 PHE A O 1
ATOM 866 N N . LEU A 1 106 ? 25.268 0.659 5.035 1.00 88.38 106 LEU A N 1
ATOM 867 C CA . LEU A 1 106 ? 24.249 -0.172 5.676 1.00 88.38 106 LEU A CA 1
ATOM 868 C C . LEU A 1 106 ? 24.144 0.085 7.184 1.00 88.38 106 LEU A C 1
ATOM 870 O O . LEU A 1 106 ? 23.093 -0.182 7.753 1.00 88.38 106 LEU A O 1
ATOM 874 N N . SER A 1 107 ? 25.175 0.635 7.842 1.00 89.00 107 SER A N 1
ATOM 875 C CA . SER A 1 107 ? 25.065 0.994 9.261 1.00 89.00 107 SER A CA 1
ATOM 876 C C . SER A 1 107 ? 24.077 2.136 9.509 1.00 89.00 107 SER A C 1
ATOM 878 O O . SER A 1 107 ? 23.404 2.141 10.537 1.00 89.00 107 SER A O 1
ATOM 880 N N . GLU A 1 108 ? 23.969 3.092 8.580 1.00 88.94 108 GLU A N 1
ATOM 881 C CA . GLU A 1 108 ? 22.984 4.171 8.702 1.00 88.94 108 GLU A CA 1
ATOM 882 C C . GLU A 1 108 ? 21.570 3.632 8.490 1.00 88.94 108 GLU A C 1
ATOM 884 O O . GLU A 1 108 ? 20.689 3.915 9.298 1.00 88.94 108 GLU A O 1
ATOM 889 N N . PHE A 1 109 ? 21.361 2.771 7.490 1.00 92.75 109 PHE A N 1
ATOM 890 C CA . PHE A 1 109 ? 20.062 2.124 7.275 1.00 92.75 109 PHE A CA 1
ATOM 891 C C . PHE A 1 109 ? 19.671 1.184 8.414 1.00 92.75 109 PHE A C 1
ATOM 893 O O . PHE A 1 109 ? 18.513 1.189 8.811 1.00 92.75 109 PHE A O 1
ATOM 900 N N . LEU A 1 110 ? 20.624 0.467 9.019 1.00 93.06 110 LEU A N 1
ATOM 901 C CA . LEU A 1 110 ? 20.355 -0.304 10.230 1.00 93.06 110 LEU A CA 1
ATOM 902 C C . LEU A 1 110 ? 19.856 0.607 11.358 1.00 93.06 110 LEU A C 1
ATOM 904 O O . LEU A 1 110 ? 18.881 0.275 12.019 1.00 93.06 110 LEU A O 1
ATOM 908 N N . SER A 1 111 ? 20.488 1.766 11.573 1.00 91.56 111 SER A N 1
ATOM 909 C CA . SER A 1 111 ? 20.019 2.701 12.604 1.00 91.56 111 SER A CA 1
ATOM 910 C C . SER A 1 111 ? 18.601 3.217 12.328 1.00 91.56 111 SER A C 1
ATOM 912 O O . SER A 1 111 ? 17.810 3.348 13.257 1.00 91.56 111 SER A O 1
ATOM 914 N N . ILE A 1 112 ? 18.260 3.436 11.053 1.00 93.69 112 ILE A N 1
ATOM 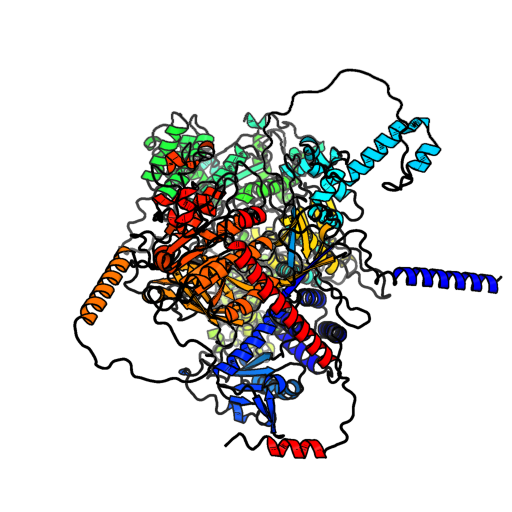915 C CA . ILE A 1 112 ? 16.914 3.824 10.610 1.00 93.69 112 ILE A CA 1
ATOM 916 C C . ILE A 1 112 ? 15.917 2.685 10.873 1.00 93.69 112 ILE A C 1
ATOM 918 O O . ILE A 1 112 ? 14.868 2.925 11.463 1.00 93.69 112 ILE A O 1
ATOM 922 N N . ASP A 1 113 ? 16.240 1.449 10.488 1.00 93.44 113 ASP A N 1
ATOM 923 C CA . ASP A 1 113 ? 15.357 0.291 10.669 1.00 93.44 113 ASP A CA 1
ATOM 924 C C . ASP A 1 113 ? 15.175 -0.095 12.139 1.00 93.44 113 ASP A C 1
ATOM 926 O O . ASP A 1 113 ? 14.080 -0.503 12.522 1.00 93.44 113 ASP A O 1
ATOM 930 N N . LEU A 1 114 ? 16.198 0.090 12.978 1.00 91.88 114 LEU A N 1
ATOM 931 C CA . LEU A 1 114 ? 16.083 -0.068 14.430 1.00 91.88 114 LEU A CA 1
ATOM 932 C C . LEU A 1 114 ? 15.213 1.032 15.049 1.00 91.88 114 LEU A C 1
ATOM 934 O O . LEU A 1 114 ? 14.409 0.736 15.926 1.00 91.88 114 LEU A O 1
ATOM 938 N N . ALA A 1 115 ? 15.319 2.281 14.582 1.00 90.94 115 ALA A N 1
ATOM 939 C CA . ALA A 1 115 ? 14.440 3.361 15.035 1.00 90.94 115 ALA A CA 1
ATOM 940 C C . ALA A 1 115 ? 12.979 3.133 14.596 1.00 90.94 115 ALA A C 1
ATOM 942 O O . ALA A 1 115 ? 12.046 3.393 15.352 1.00 90.94 115 ALA A O 1
ATOM 943 N N . MET A 1 116 ? 12.752 2.622 13.381 1.00 92.00 116 MET A N 1
ATOM 944 C CA . MET A 1 116 ? 11.419 2.259 12.866 1.00 92.00 116 MET A CA 1
ATOM 945 C C . MET A 1 116 ? 10.890 0.929 13.390 1.00 92.00 116 MET A C 1
ATOM 947 O O . MET A 1 116 ? 9.696 0.668 13.248 1.00 92.00 116 MET A O 1
ATOM 951 N N . ARG A 1 117 ? 11.755 0.115 14.004 1.00 92.44 117 ARG A N 1
ATOM 952 C CA . ARG A 1 117 ? 11.435 -1.219 14.524 1.00 92.44 117 ARG A CA 1
ATOM 953 C C . ARG A 1 117 ? 10.913 -2.133 13.404 1.00 92.44 117 ARG A C 1
ATOM 955 O O . ARG A 1 117 ? 10.023 -2.958 13.606 1.00 92.44 117 ARG A O 1
ATOM 962 N N . THR A 1 118 ? 11.495 -1.979 12.205 1.00 93.94 118 THR A N 1
ATOM 963 C CA . THR A 1 118 ? 11.090 -2.621 10.939 1.00 93.94 118 THR A CA 1
ATOM 964 C C . THR A 1 118 ? 10.991 -4.143 11.062 1.00 93.94 118 THR A C 1
ATOM 966 O O . THR A 1 118 ? 10.042 -4.742 10.559 1.00 93.94 118 THR A O 1
ATOM 969 N N . TYR A 1 119 ? 11.950 -4.767 11.754 1.00 95.44 119 TYR A N 1
ATOM 970 C CA . TYR A 1 119 ? 12.050 -6.226 11.883 1.00 95.44 119 TYR A CA 1
ATOM 971 C C . TYR A 1 119 ? 11.439 -6.778 13.177 1.00 95.44 119 TYR A C 1
ATOM 973 O O . TYR A 1 119 ? 11.469 -7.991 13.391 1.00 95.44 119 TYR A O 1
ATOM 981 N N . SER A 1 120 ? 10.838 -5.931 14.022 1.00 95.12 120 SER A N 1
ATOM 982 C CA . SER A 1 120 ? 10.156 -6.386 15.239 1.00 95.12 120 SER A CA 1
ATOM 983 C C . SER A 1 120 ? 9.072 -7.445 14.961 1.00 95.12 120 SER A C 1
ATOM 985 O O . SER A 1 120 ? 9.103 -8.497 15.607 1.00 95.12 120 SER A O 1
ATOM 987 N N . PRO A 1 121 ? 8.183 -7.282 13.955 1.00 94.94 121 PRO A N 1
ATOM 988 C CA . PRO A 1 121 ? 7.188 -8.309 13.642 1.00 94.94 121 PRO A CA 1
ATOM 989 C C . PRO A 1 121 ? 7.809 -9.644 13.218 1.00 94.94 121 PRO A C 1
ATOM 991 O O . PRO A 1 121 ? 7.247 -10.698 13.509 1.00 94.94 121 PRO A O 1
ATOM 994 N N . ARG A 1 122 ? 8.978 -9.641 12.564 1.00 95.31 122 ARG A N 1
ATOM 995 C CA . ARG A 1 122 ? 9.669 -10.879 12.179 1.00 95.31 122 ARG A CA 1
ATOM 996 C C . ARG A 1 122 ? 10.225 -11.619 13.391 1.00 95.31 122 ARG A C 1
ATOM 998 O O . ARG A 1 122 ? 10.064 -12.834 13.491 1.00 95.31 122 ARG A O 1
ATOM 1005 N N . VAL A 1 123 ? 10.812 -10.897 14.344 1.00 95.06 123 VAL A N 1
ATOM 1006 C CA . VAL A 1 123 ? 11.256 -11.484 15.619 1.00 95.06 123 VAL A CA 1
ATOM 1007 C C . VAL A 1 123 ? 10.062 -12.058 16.391 1.00 95.06 123 VAL A C 1
ATOM 1009 O O . VAL A 1 123 ? 10.128 -13.191 16.870 1.00 95.06 123 VAL A O 1
ATOM 1012 N N . GLU A 1 124 ? 8.941 -11.334 16.437 1.00 93.81 124 GLU A N 1
ATOM 1013 C CA . GLU A 1 124 ? 7.704 -11.824 17.054 1.00 93.81 124 GLU A CA 1
ATOM 1014 C C . GLU A 1 124 ? 7.137 -13.055 16.323 1.00 93.81 124 GLU A C 1
ATOM 1016 O O . GLU A 1 124 ? 6.691 -14.007 16.959 1.00 93.81 124 GLU A O 1
ATOM 1021 N N . THR A 1 125 ? 7.236 -13.108 14.993 1.00 93.25 125 THR A N 1
ATOM 1022 C CA . THR A 1 125 ? 6.823 -14.272 14.187 1.00 93.25 125 THR A CA 1
ATOM 1023 C C . THR A 1 125 ? 7.605 -15.523 14.560 1.00 93.25 125 THR A C 1
ATOM 1025 O O . THR A 1 125 ? 7.010 -16.588 14.724 1.00 93.25 125 THR A O 1
ATOM 1028 N N . TYR A 1 126 ? 8.923 -15.411 14.755 1.00 93.44 126 TYR A N 1
ATOM 1029 C CA . TYR A 1 126 ? 9.735 -16.527 15.245 1.00 93.44 126 TYR A CA 1
ATOM 1030 C C . TYR A 1 126 ? 9.309 -16.981 16.643 1.00 93.44 126 TYR A C 1
ATOM 1032 O O . TYR A 1 126 ? 9.207 -18.188 16.884 1.00 93.44 126 TYR A O 1
ATOM 1040 N N . ARG A 1 127 ? 8.996 -16.040 17.543 1.00 90.50 127 ARG A N 1
ATOM 1041 C CA . ARG A 1 127 ? 8.484 -16.359 18.882 1.00 90.50 127 ARG A CA 1
ATOM 1042 C C . ARG A 1 127 ? 7.155 -17.113 18.805 1.00 90.50 127 ARG A C 1
ATOM 1044 O O . ARG A 1 127 ? 7.026 -18.176 19.412 1.00 90.50 127 ARG A O 1
ATOM 1051 N N . GLN A 1 128 ? 6.196 -16.619 18.022 1.00 88.62 128 GLN A N 1
ATOM 1052 C CA . GLN A 1 128 ? 4.899 -17.275 17.816 1.00 88.62 128 GLN A CA 1
ATOM 1053 C C . GLN A 1 128 ? 5.052 -18.655 17.175 1.00 88.62 128 GLN A C 1
ATOM 1055 O O . GLN A 1 128 ? 4.385 -19.609 17.579 1.00 88.62 128 GLN A O 1
ATOM 1060 N N . LEU A 1 129 ? 5.981 -18.797 16.229 1.00 87.44 129 LEU A N 1
ATOM 1061 C CA . LEU A 1 129 ? 6.298 -20.076 15.611 1.00 87.44 129 LEU A CA 1
ATOM 1062 C C . LEU A 1 129 ? 6.841 -21.079 16.639 1.00 87.44 129 LEU A C 1
ATOM 1064 O O . LEU A 1 129 ? 6.382 -22.221 16.668 1.00 87.44 129 LEU A O 1
ATOM 1068 N N . ALA A 1 130 ? 7.750 -20.659 17.525 1.00 86.50 130 ALA A N 1
ATOM 1069 C CA . ALA A 1 130 ? 8.255 -21.503 18.607 1.00 86.50 130 ALA A CA 1
ATOM 1070 C C . ALA A 1 130 ? 7.130 -21.956 19.559 1.00 86.50 130 ALA A C 1
ATOM 1072 O O . ALA A 1 130 ? 7.035 -23.144 19.865 1.00 86.50 130 ALA A O 1
ATOM 1073 N N . ILE A 1 131 ? 6.232 -21.044 19.958 1.00 82.88 131 ILE A N 1
ATOM 1074 C CA . ILE A 1 131 ? 5.058 -21.364 20.795 1.00 82.88 131 ILE A CA 1
ATOM 1075 C C . ILE A 1 131 ? 4.140 -22.369 20.086 1.00 82.88 131 ILE A C 1
ATOM 1077 O O . ILE A 1 131 ? 3.679 -23.331 20.702 1.00 82.88 131 ILE A O 1
ATOM 1081 N N . SER A 1 132 ? 3.882 -22.162 18.791 1.00 80.19 132 SER A N 1
ATOM 1082 C CA . SER A 1 132 ? 3.000 -23.032 18.010 1.00 80.19 132 SER A CA 1
ATOM 1083 C C . SER A 1 132 ? 3.555 -24.450 17.860 1.00 80.19 132 SER A C 1
ATOM 1085 O O . SER A 1 132 ? 2.817 -25.414 18.056 1.00 80.19 132 SER A O 1
ATOM 1087 N N . ASN A 1 133 ? 4.862 -24.584 17.608 1.00 78.12 133 ASN A N 1
ATOM 1088 C CA . ASN A 1 133 ? 5.520 -25.879 17.448 1.00 78.12 133 ASN A CA 1
ATOM 1089 C C . ASN A 1 133 ? 5.612 -26.656 18.765 1.00 78.12 133 ASN A C 1
ATOM 1091 O O . ASN A 1 133 ? 5.505 -27.879 18.741 1.00 78.12 133 ASN A O 1
ATOM 1095 N N . MET A 1 134 ? 5.767 -25.976 19.910 1.00 75.25 134 MET A N 1
ATOM 1096 C CA . MET A 1 134 ? 5.693 -26.641 21.218 1.00 75.25 134 MET A CA 1
ATOM 1097 C C . MET A 1 134 ? 4.347 -27.341 21.417 1.00 75.25 134 MET A C 1
ATOM 1099 O O . MET A 1 134 ? 4.303 -28.508 21.798 1.00 75.25 134 MET A O 1
ATOM 1103 N N . LYS A 1 135 ? 3.249 -26.643 21.110 1.00 69.81 135 LYS A N 1
ATOM 1104 C CA . LYS A 1 135 ? 1.891 -27.167 21.313 1.00 69.81 135 LYS A CA 1
ATOM 1105 C C . LYS A 1 135 ? 1.534 -28.278 20.343 1.00 69.81 135 LYS A C 1
ATOM 1107 O O . LYS A 1 135 ? 1.014 -29.298 20.773 1.00 69.81 135 LYS A O 1
ATOM 1112 N N . LEU A 1 136 ? 1.840 -28.104 19.057 1.00 68.12 136 LEU A N 1
ATOM 1113 C CA . LEU A 1 136 ? 1.556 -29.111 18.026 1.00 68.12 136 LEU A CA 1
ATOM 1114 C C . LEU A 1 136 ? 2.181 -30.475 18.331 1.00 68.12 136 LEU A C 1
ATOM 1116 O O . LEU A 1 136 ? 1.606 -31.500 17.984 1.00 68.12 136 LEU A O 1
ATOM 1120 N N . ASN A 1 137 ? 3.325 -30.482 19.010 1.00 65.75 137 ASN A N 1
ATOM 1121 C CA . ASN A 1 137 ? 4.064 -31.698 19.323 1.00 65.75 137 ASN A CA 1
ATOM 1122 C C . ASN A 1 137 ? 3.846 -32.181 20.772 1.00 65.75 137 ASN A C 1
ATOM 1124 O O . ASN A 1 137 ? 4.606 -33.032 21.231 1.00 65.75 137 ASN A O 1
ATOM 1128 N N . ASN A 1 138 ? 2.854 -31.644 21.503 1.00 63.84 138 ASN A N 1
ATOM 1129 C CA . ASN A 1 138 ? 2.594 -31.949 22.922 1.00 63.84 138 ASN A CA 1
ATOM 1130 C C . ASN A 1 138 ? 3.851 -31.871 23.804 1.00 63.84 138 ASN A C 1
ATOM 1132 O O . ASN A 1 138 ? 4.074 -32.689 24.696 1.00 63.84 138 ASN A O 1
ATOM 1136 N N . ILE A 1 139 ? 4.701 -30.886 23.534 1.00 62.66 139 ILE A N 1
ATOM 1137 C CA . ILE A 1 139 ? 5.948 -30.696 24.260 1.00 62.66 139 ILE A CA 1
ATOM 1138 C C . ILE A 1 139 ? 5.610 -30.005 25.577 1.00 62.66 139 ILE A C 1
ATOM 1140 O O . ILE A 1 139 ? 5.048 -28.907 25.568 1.00 62.66 139 ILE A O 1
ATOM 1144 N N . GLU A 1 140 ? 5.971 -30.622 26.705 1.00 58.41 140 GLU A N 1
ATOM 1145 C CA . GLU A 1 140 ? 5.800 -29.991 28.013 1.00 58.41 140 GLU A CA 1
ATOM 1146 C C . GLU A 1 140 ? 6.487 -28.623 28.030 1.00 58.41 140 GLU A C 1
ATOM 1148 O O . GLU A 1 140 ? 7.682 -28.491 27.763 1.00 58.41 140 GLU A O 1
ATOM 1153 N N . HIS A 1 141 ? 5.718 -27.583 28.369 1.00 60.66 141 HIS A N 1
ATOM 1154 C CA . HIS A 1 141 ? 6.220 -26.212 28.457 1.00 60.66 141 HIS A CA 1
ATOM 1155 C C . HIS A 1 141 ? 7.360 -26.061 29.465 1.00 60.66 141 HIS A C 1
ATOM 1157 O O . HIS A 1 141 ? 8.086 -25.068 29.406 1.00 60.66 141 HIS A O 1
ATOM 1163 N N . SER A 1 142 ? 7.500 -27.018 30.381 1.00 57.81 142 SER A N 1
ATOM 1164 C CA . SER A 1 142 ? 8.439 -27.008 31.485 1.00 57.81 142 SER A CA 1
ATOM 1165 C C . SER A 1 142 ? 9.271 -28.280 31.509 1.00 57.81 142 SER A C 1
ATOM 1167 O O . SER A 1 142 ? 8.723 -29.374 31.490 1.00 57.81 142 SER A O 1
ATOM 1169 N N . ILE A 1 143 ? 10.582 -28.122 31.628 1.00 57.66 143 ILE A N 1
ATOM 1170 C CA . ILE A 1 143 ? 11.526 -29.218 31.816 1.00 57.66 143 ILE A CA 1
ATOM 1171 C C . ILE A 1 143 ? 11.925 -29.216 33.284 1.00 57.66 143 ILE A C 1
ATOM 1173 O O . ILE A 1 143 ? 12.241 -28.162 33.846 1.00 57.66 143 ILE A O 1
ATOM 1177 N N . THR A 1 144 ? 11.922 -30.381 33.919 1.00 53.66 144 THR A N 1
ATOM 1178 C CA . THR A 1 144 ? 12.514 -30.541 35.246 1.00 53.66 144 THR A CA 1
ATOM 1179 C C . THR A 1 144 ? 14.024 -30.685 35.079 1.00 53.66 144 THR A C 1
ATOM 1181 O O . THR A 1 144 ? 14.493 -31.612 34.420 1.00 53.66 144 THR A O 1
ATOM 1184 N N . THR A 1 145 ? 14.808 -29.750 35.618 1.00 55.47 145 THR A N 1
ATOM 1185 C CA . THR A 1 145 ? 16.272 -29.881 35.603 1.00 55.47 145 THR A CA 1
ATOM 1186 C C . THR A 1 145 ? 16.738 -31.000 36.529 1.00 55.47 145 THR A C 1
ATOM 1188 O O . THR A 1 145 ? 15.987 -31.459 37.388 1.00 55.47 145 THR A O 1
ATOM 1191 N N . ALA A 1 146 ? 18.011 -31.397 36.402 1.00 54.78 146 ALA A N 1
ATOM 1192 C CA . ALA A 1 146 ? 18.660 -32.356 37.303 1.00 54.78 146 ALA A CA 1
ATOM 1193 C C . ALA A 1 146 ? 18.533 -31.980 38.799 1.00 54.78 146 ALA A C 1
ATOM 1195 O O . ALA A 1 146 ? 18.602 -32.853 39.659 1.00 54.78 146 ALA A O 1
ATOM 1196 N N . ASP A 1 147 ? 18.274 -30.701 39.094 1.00 56.56 147 ASP A N 1
ATOM 1197 C CA . ASP A 1 147 ? 18.084 -30.157 40.442 1.00 56.56 147 ASP A CA 1
ATOM 1198 C C . ASP A 1 147 ? 16.606 -30.160 40.899 1.00 56.56 147 ASP A C 1
ATOM 1200 O O . ASP A 1 147 ? 16.260 -29.499 41.878 1.00 56.56 147 ASP A O 1
ATOM 1204 N N . ASN A 1 148 ? 15.707 -30.844 40.179 1.00 54.03 148 ASN A N 1
ATOM 1205 C CA . ASN A 1 148 ? 14.254 -30.854 40.404 1.00 54.03 148 ASN A CA 1
ATOM 1206 C C . ASN A 1 148 ? 13.555 -29.477 40.306 1.00 54.03 148 ASN A C 1
ATOM 1208 O O . ASN A 1 148 ? 12.440 -29.310 40.803 1.00 54.03 148 ASN A O 1
ATOM 1212 N N . LYS A 1 149 ? 14.151 -28.482 39.635 1.00 49.50 149 LYS A N 1
ATOM 1213 C CA . LYS A 1 149 ? 13.462 -27.219 39.315 1.00 49.50 149 LYS A CA 1
ATOM 1214 C C . LYS A 1 149 ? 12.747 -27.336 37.976 1.00 49.50 149 LYS A C 1
ATOM 1216 O O . LYS A 1 149 ? 13.379 -27.589 36.954 1.00 49.50 149 LYS A O 1
ATOM 1221 N N . THR A 1 150 ? 11.440 -27.106 37.966 1.00 48.34 150 THR A N 1
ATOM 1222 C CA . THR A 1 150 ? 10.661 -26.954 36.736 1.00 48.34 150 THR A CA 1
ATOM 1223 C C . THR A 1 150 ? 10.946 -25.581 36.140 1.00 48.34 150 THR A C 1
ATOM 1225 O O . THR A 1 150 ? 10.648 -24.554 36.750 1.00 48.34 150 THR A O 1
ATOM 1228 N N . ILE A 1 151 ? 11.545 -25.551 34.953 1.00 56.12 151 ILE A N 1
ATOM 1229 C CA . ILE A 1 151 ? 11.847 -24.312 34.235 1.00 56.12 151 ILE A CA 1
ATOM 1230 C C . ILE A 1 151 ? 11.164 -24.370 32.879 1.00 56.12 151 ILE A C 1
ATOM 1232 O O . ILE A 1 151 ? 11.181 -25.407 32.221 1.00 56.12 151 ILE A O 1
ATOM 1236 N N . THR A 1 152 ? 10.553 -23.270 32.446 1.00 65.56 152 THR A N 1
ATOM 1237 C CA . THR A 1 152 ? 9.950 -23.224 31.114 1.00 65.56 152 THR A CA 1
ATOM 1238 C C . THR A 1 152 ? 11.024 -23.390 30.035 1.00 65.56 152 THR A C 1
ATOM 1240 O O . THR A 1 152 ? 12.153 -22.939 30.212 1.00 65.56 152 THR A O 1
ATOM 1243 N N . LEU A 1 153 ? 10.706 -24.007 28.893 1.00 66.81 153 LEU A N 1
ATOM 1244 C CA . LEU A 1 153 ? 11.649 -24.148 27.768 1.00 66.81 153 LEU A CA 1
ATOM 1245 C C . LEU A 1 153 ? 12.251 -22.798 27.338 1.00 66.81 153 LEU A C 1
ATOM 1247 O O . LEU A 1 153 ? 13.438 -22.723 27.033 1.00 66.81 153 LEU A O 1
ATOM 1251 N N . PHE A 1 154 ? 11.471 -21.716 27.408 1.00 67.75 154 PHE A N 1
ATOM 1252 C CA . PHE A 1 154 ? 11.945 -20.343 27.181 1.00 67.75 154 PHE A CA 1
ATOM 1253 C C . PHE A 1 154 ? 13.059 -19.907 28.147 1.00 67.75 154 PHE A C 1
ATOM 1255 O O . PHE A 1 154 ? 13.885 -19.072 27.793 1.00 67.75 154 PHE A O 1
ATOM 1262 N N . ASN A 1 155 ? 13.118 -20.497 29.340 1.00 68.62 155 ASN A N 1
ATOM 1263 C CA . ASN A 1 155 ? 14.128 -20.230 30.361 1.00 68.62 155 ASN A CA 1
ATOM 1264 C C . ASN A 1 155 ? 15.284 -21.246 30.341 1.00 68.62 155 ASN A C 1
ATOM 1266 O O . ASN A 1 155 ? 16.260 -21.058 31.061 1.00 68.62 155 ASN A O 1
ATOM 1270 N N . SER A 1 156 ? 15.200 -22.315 29.538 1.00 66.69 156 SER A N 1
ATOM 1271 C CA . SER A 1 156 ? 16.248 -23.349 29.441 1.00 66.69 156 SER A CA 1
ATOM 1272 C C . SER A 1 156 ? 17.509 -22.890 28.691 1.00 66.69 156 SER A C 1
ATOM 1274 O O . SER A 1 156 ? 18.503 -23.608 28.643 1.00 66.69 156 SER A O 1
ATOM 1276 N N . GLY A 1 157 ? 17.481 -21.692 28.097 1.00 73.56 157 GLY A N 1
ATOM 1277 C CA . GLY A 1 157 ? 18.548 -21.150 27.253 1.00 73.56 157 GLY A CA 1
ATOM 1278 C C . GLY A 1 157 ? 18.403 -21.509 25.770 1.00 73.56 157 GLY A C 1
ATOM 1279 O O . GLY A 1 157 ? 18.862 -20.739 24.932 1.00 73.56 157 GLY A O 1
ATOM 1280 N N . GLY A 1 158 ? 17.721 -22.608 25.435 1.00 87.19 158 GLY A N 1
ATOM 1281 C CA . GLY A 1 158 ? 17.402 -23.024 24.066 1.00 87.19 158 GLY A CA 1
ATOM 1282 C C . GLY A 1 158 ? 17.290 -24.543 23.921 1.00 87.19 158 GLY A C 1
ATOM 1283 O O . GLY A 1 158 ? 17.583 -25.289 24.851 1.00 87.19 158 GLY A O 1
ATOM 1284 N N . TRP A 1 159 ? 16.867 -25.014 22.747 1.00 89.56 159 TRP A N 1
ATOM 1285 C CA . TRP A 1 159 ? 16.753 -26.442 22.443 1.00 89.56 159 TRP A CA 1
ATOM 1286 C C . TRP A 1 159 ? 16.967 -26.751 20.958 1.00 89.56 159 TRP A C 1
ATOM 1288 O O . TRP A 1 159 ? 16.789 -25.903 20.084 1.00 89.56 159 TRP A O 1
ATOM 1298 N N . VAL A 1 160 ? 17.331 -27.997 20.659 1.00 90.88 160 VAL A N 1
ATOM 1299 C CA . VAL A 1 160 ? 17.424 -28.531 19.295 1.00 90.88 160 VAL A CA 1
ATOM 1300 C C . VAL A 1 160 ? 16.242 -29.452 19.026 1.00 90.88 160 VAL A C 1
ATOM 1302 O O . VAL A 1 160 ? 15.938 -30.318 19.841 1.00 90.88 160 VAL A O 1
ATOM 1305 N N . GLN A 1 161 ? 15.593 -29.284 17.877 1.00 87.38 161 GLN A N 1
ATOM 1306 C CA . GLN A 1 161 ? 14.503 -30.133 17.406 1.00 87.38 161 GLN A CA 1
ATOM 1307 C C . GLN A 1 161 ? 14.939 -30.954 16.187 1.00 87.38 161 GLN A C 1
ATOM 1309 O O . GLN A 1 161 ? 15.488 -30.413 15.220 1.00 87.38 161 GLN A O 1
ATOM 1314 N N . ILE A 1 162 ? 14.645 -32.256 16.226 1.00 85.75 162 ILE A N 1
ATOM 1315 C CA . ILE A 1 162 ? 14.819 -33.202 15.117 1.00 85.75 162 ILE A CA 1
ATOM 1316 C C . ILE A 1 162 ? 13.584 -34.102 15.070 1.00 85.75 162 ILE A C 1
ATOM 1318 O O . ILE A 1 162 ? 13.359 -34.891 15.987 1.00 85.75 162 ILE A O 1
ATOM 1322 N N . LYS A 1 163 ? 12.776 -33.991 14.009 1.00 77.12 163 LYS A N 1
ATOM 1323 C CA . LYS A 1 163 ? 11.422 -34.577 13.959 1.00 77.12 163 LYS A CA 1
ATOM 1324 C C . LYS A 1 163 ? 10.634 -34.207 15.238 1.00 77.12 163 LYS A C 1
ATOM 1326 O O . LYS A 1 163 ? 10.504 -33.024 15.557 1.00 77.12 163 LYS A O 1
ATOM 1331 N N . ASN A 1 164 ? 10.197 -35.201 16.008 1.00 73.69 164 ASN A N 1
ATOM 1332 C CA . ASN A 1 164 ? 9.462 -35.000 17.262 1.00 73.69 164 ASN A CA 1
ATOM 1333 C C . ASN A 1 164 ? 10.375 -35.006 18.503 1.00 73.69 164 ASN A C 1
ATOM 1335 O O . ASN A 1 164 ? 9.895 -34.835 19.619 1.00 73.69 164 ASN A O 1
ATOM 1339 N N . LYS A 1 165 ? 11.691 -35.202 18.339 1.00 79.00 165 LYS A N 1
ATOM 1340 C CA . LYS A 1 165 ? 12.643 -35.233 19.453 1.00 79.00 165 LYS A CA 1
ATOM 1341 C C . LYS A 1 165 ? 13.157 -33.826 19.757 1.00 79.00 165 LYS A C 1
ATOM 1343 O O . LYS A 1 165 ? 13.654 -33.140 18.861 1.00 79.00 165 LYS A O 1
ATOM 1348 N N . ILE A 1 166 ? 13.090 -33.436 21.030 1.00 81.56 166 ILE A N 1
ATOM 1349 C CA . ILE A 1 166 ? 13.754 -32.241 21.561 1.00 81.56 166 ILE A CA 1
ATOM 1350 C C . ILE A 1 166 ? 14.966 -32.639 22.377 1.00 81.56 166 ILE A C 1
ATOM 1352 O O . ILE A 1 166 ? 14.939 -33.618 23.117 1.00 81.56 166 ILE A O 1
ATOM 1356 N N . ILE A 1 167 ? 16.021 -31.848 22.236 1.00 86.50 167 ILE A N 1
ATOM 1357 C CA . ILE A 1 167 ? 17.280 -32.026 22.933 1.00 86.50 167 ILE A CA 1
ATOM 1358 C C . ILE A 1 167 ? 17.660 -30.700 23.578 1.00 86.50 167 ILE A C 1
ATOM 1360 O O . ILE A 1 167 ? 17.873 -29.700 22.889 1.00 86.50 167 ILE A O 1
ATOM 1364 N N . THR A 1 168 ? 17.751 -30.707 24.903 1.00 83.38 168 THR A N 1
ATOM 1365 C CA . THR A 1 168 ? 18.203 -29.564 25.710 1.00 83.38 168 THR A CA 1
ATOM 1366 C C . THR A 1 168 ? 19.573 -29.800 26.338 1.00 83.38 168 THR A C 1
ATOM 1368 O O . THR A 1 168 ? 20.220 -28.843 26.750 1.00 83.38 168 THR A O 1
ATOM 1371 N N . ASP A 1 169 ? 20.057 -31.047 26.379 1.00 84.12 169 ASP A N 1
ATOM 1372 C CA . ASP A 1 169 ? 21.433 -31.351 26.775 1.00 84.12 169 ASP A CA 1
ATOM 1373 C C . ASP A 1 169 ? 22.368 -31.306 25.556 1.00 84.12 169 ASP A C 1
ATOM 1375 O O . ASP A 1 169 ? 22.227 -32.048 24.581 1.00 84.12 169 ASP A O 1
ATOM 1379 N N . VAL A 1 170 ? 23.382 -30.447 25.637 1.00 84.38 170 VAL A N 1
ATOM 1380 C CA . VAL A 1 170 ? 24.444 -30.293 24.635 1.00 84.38 170 VAL A CA 1
ATOM 1381 C C . VAL A 1 170 ? 25.190 -31.609 24.376 1.00 84.38 170 VAL A C 1
ATOM 1383 O O . VAL A 1 170 ? 25.710 -31.819 23.270 1.00 84.38 170 VAL A O 1
ATOM 1386 N N . ASN A 1 171 ? 25.282 -32.490 25.376 1.00 85.25 171 ASN A N 1
ATOM 1387 C CA . ASN A 1 171 ? 26.022 -33.749 25.288 1.00 85.25 171 ASN A CA 1
ATOM 1388 C C . ASN A 1 171 ? 25.326 -34.793 24.407 1.00 85.25 171 ASN A C 1
ATOM 1390 O O . ASN A 1 171 ? 26.009 -35.594 23.766 1.00 85.25 171 ASN A O 1
ATOM 1394 N N . GLU A 1 172 ? 23.996 -34.746 24.298 1.00 84.50 172 GLU A N 1
ATOM 1395 C CA . GLU A 1 172 ? 23.235 -35.630 23.405 1.00 84.50 172 GLU A CA 1
ATOM 1396 C C . GLU A 1 172 ? 23.442 -35.298 21.919 1.00 84.50 172 GLU A C 1
ATOM 1398 O O . GLU A 1 172 ? 23.219 -36.140 21.047 1.00 84.50 172 GLU A O 1
ATOM 1403 N N . ILE A 1 173 ? 23.909 -34.085 21.609 1.00 84.25 173 ILE A N 1
ATOM 1404 C CA . ILE A 1 173 ? 24.164 -33.642 20.237 1.00 84.25 173 ILE A CA 1
ATOM 1405 C C . ILE A 1 173 ? 25.503 -34.220 19.769 1.00 84.25 173 ILE A C 1
ATOM 1407 O O . ILE A 1 173 ? 26.578 -33.643 19.992 1.00 84.25 173 ILE A O 1
ATOM 1411 N N . ASN A 1 174 ? 25.427 -35.378 19.113 1.00 84.31 174 ASN A N 1
ATOM 1412 C CA . ASN A 1 174 ? 26.559 -36.117 18.566 1.00 84.31 174 ASN A CA 1
ATOM 1413 C C . ASN A 1 174 ? 26.245 -36.697 17.177 1.00 84.31 174 ASN A C 1
ATOM 1415 O O . ASN A 1 174 ? 25.126 -36.633 16.681 1.00 84.31 174 ASN A O 1
ATOM 1419 N N . GLU A 1 175 ? 27.257 -37.266 16.527 1.00 71.38 175 GLU A N 1
ATOM 1420 C CA . GLU A 1 175 ? 27.138 -37.730 15.143 1.00 71.38 175 GLU A CA 1
ATOM 1421 C C . GLU A 1 175 ? 26.204 -38.946 14.975 1.00 71.38 175 GLU A C 1
ATOM 1423 O O . GLU A 1 175 ? 25.598 -39.111 13.916 1.00 71.38 175 GLU A O 1
ATOM 1428 N N . SER A 1 176 ? 26.066 -39.793 16.004 1.00 72.81 176 SER A N 1
ATOM 1429 C CA . SER A 1 176 ? 25.156 -40.950 15.983 1.00 72.81 176 SER A CA 1
ATOM 1430 C C . SER A 1 176 ? 23.687 -40.545 15.941 1.00 72.81 176 SER A C 1
ATOM 1432 O O . SER A 1 176 ? 22.905 -41.216 15.278 1.00 72.81 176 SER A O 1
ATOM 1434 N N . LEU A 1 177 ? 23.337 -39.413 16.556 1.00 76.06 177 LEU A N 1
ATOM 1435 C CA . LEU A 1 177 ? 21.975 -38.886 16.608 1.00 76.06 177 LEU A CA 1
ATOM 1436 C C . LEU A 1 177 ? 21.331 -38.729 15.218 1.00 76.06 177 LEU A C 1
ATOM 1438 O O . LEU A 1 177 ? 20.121 -38.870 15.076 1.00 76.06 177 LEU A O 1
ATOM 1442 N N . PHE A 1 178 ? 22.133 -38.443 14.188 1.00 73.38 178 PHE A N 1
ATOM 1443 C CA . PHE A 1 178 ? 21.639 -38.173 12.834 1.00 73.38 178 PHE A CA 1
ATOM 1444 C C . PHE A 1 178 ? 21.612 -39.410 11.928 1.00 73.38 178 PHE A C 1
ATOM 1446 O O . PHE A 1 178 ? 20.998 -39.361 10.864 1.00 73.38 178 PHE A O 1
ATOM 1453 N N . LYS A 1 179 ? 22.268 -40.515 12.319 1.00 65.44 179 LYS A N 1
ATOM 1454 C CA . LYS A 1 179 ? 22.326 -41.741 11.503 1.00 65.44 179 LYS A CA 1
ATOM 1455 C C . LYS A 1 179 ? 20.995 -42.496 11.480 1.00 65.44 179 LYS A C 1
ATOM 1457 O O . LYS A 1 179 ? 20.671 -43.081 10.453 1.00 65.44 179 LYS A O 1
ATOM 1462 N N . ASP A 1 180 ? 20.216 -42.417 12.555 1.00 53.25 180 ASP A N 1
ATOM 1463 C CA . ASP A 1 180 ? 18.962 -43.172 12.700 1.00 53.25 180 ASP A CA 1
ATOM 1464 C C . ASP A 1 180 ? 17.753 -42.491 12.029 1.00 53.25 180 ASP A C 1
ATOM 1466 O O . ASP A 1 180 ? 16.690 -43.087 11.886 1.00 53.25 180 ASP A O 1
ATOM 1470 N N . VAL A 1 181 ? 17.892 -41.236 11.588 1.00 53.81 181 VAL A N 1
ATOM 1471 C CA . VAL A 1 181 ? 16.756 -40.405 11.143 1.00 53.81 181 VAL A CA 1
ATOM 1472 C C . VAL A 1 181 ? 16.496 -40.502 9.630 1.00 53.81 181 VAL A C 1
ATOM 1474 O O . VAL A 1 181 ? 15.392 -40.192 9.183 1.00 53.81 181 VAL A O 1
ATOM 1477 N N . ALA A 1 182 ? 17.475 -40.970 8.848 1.00 47.97 182 ALA A N 1
ATOM 1478 C CA . ALA A 1 182 ? 17.471 -40.935 7.379 1.00 47.97 182 ALA A CA 1
ATOM 1479 C C . ALA A 1 182 ? 16.702 -42.084 6.683 1.00 47.97 182 ALA A C 1
ATOM 1481 O O . ALA A 1 182 ? 16.751 -42.174 5.460 1.00 47.97 182 ALA A O 1
ATOM 1482 N N . VAL A 1 183 ? 16.035 -42.980 7.428 1.00 41.66 183 VAL A N 1
ATOM 1483 C CA . VAL A 1 183 ? 15.565 -44.285 6.902 1.00 41.66 183 VAL A CA 1
ATOM 1484 C C . VAL A 1 183 ? 14.033 -44.455 6.894 1.00 41.66 183 VAL A C 1
ATOM 1486 O O . VAL A 1 183 ? 13.556 -45.547 6.626 1.00 41.66 183 VAL A O 1
ATOM 1489 N N . VAL A 1 184 ? 13.223 -43.423 7.157 1.00 37.22 184 VAL A N 1
ATOM 1490 C CA . VAL A 1 184 ? 11.755 -43.611 7.260 1.00 37.22 184 VAL A CA 1
ATOM 1491 C C . VAL A 1 184 ? 10.992 -42.653 6.347 1.00 37.22 184 VAL A C 1
ATOM 1493 O O . VAL A 1 184 ? 11.254 -41.450 6.389 1.00 37.22 184 VAL A O 1
ATOM 1496 N N . ASP A 1 185 ? 10.099 -43.250 5.549 1.00 34.84 185 ASP A N 1
ATOM 1497 C CA . ASP A 1 185 ? 9.335 -42.725 4.410 1.00 34.84 185 ASP A CA 1
ATOM 1498 C C . ASP A 1 185 ? 8.604 -41.387 4.647 1.00 34.84 185 ASP A C 1
ATOM 1500 O O . ASP A 1 185 ? 8.175 -41.053 5.752 1.00 34.84 185 ASP A O 1
ATOM 1504 N N . ASP A 1 186 ? 8.460 -40.636 3.551 1.00 40.16 186 ASP A N 1
ATOM 1505 C CA . ASP A 1 186 ? 8.083 -39.218 3.445 1.00 40.16 186 ASP A CA 1
ATOM 1506 C C . ASP A 1 186 ? 6.662 -38.835 3.921 1.00 40.16 186 ASP A C 1
ATOM 1508 O O . ASP A 1 186 ? 6.324 -37.650 3.918 1.00 40.16 186 ASP A O 1
ATOM 1512 N N . GLU A 1 187 ? 5.828 -39.774 4.374 1.00 39.94 187 GLU A N 1
ATOM 1513 C CA . GLU A 1 187 ? 4.422 -39.480 4.707 1.00 39.94 187 GLU A CA 1
ATOM 1514 C C . GLU A 1 187 ? 4.218 -38.843 6.099 1.00 39.94 187 GLU A C 1
ATOM 1516 O O . GLU A 1 187 ? 3.214 -38.170 6.315 1.00 39.94 187 GLU A O 1
ATOM 1521 N N . GLU A 1 188 ? 5.181 -38.946 7.027 1.00 38.94 188 GLU A N 1
ATOM 1522 C CA . GLU A 1 188 ? 5.068 -38.359 8.382 1.00 38.94 188 GLU A CA 1
ATOM 1523 C C . GLU A 1 188 ? 5.758 -36.986 8.549 1.00 38.94 188 GLU A C 1
ATOM 1525 O O . GLU A 1 188 ? 5.756 -36.411 9.637 1.00 38.94 188 GLU A O 1
ATOM 1530 N N . ASN A 1 189 ? 6.351 -36.406 7.500 1.00 44.84 189 ASN A N 1
ATOM 1531 C CA . ASN A 1 189 ? 7.137 -35.164 7.610 1.00 44.84 189 ASN A CA 1
ATOM 1532 C C . ASN A 1 189 ? 6.309 -33.859 7.694 1.00 44.84 189 ASN A C 1
ATOM 1534 O O . ASN A 1 189 ? 6.892 -32.773 7.637 1.00 44.84 189 ASN A O 1
ATOM 1538 N N . GLU A 1 190 ? 4.984 -33.908 7.892 1.00 49.72 190 GLU A N 1
ATOM 1539 C CA . GLU A 1 190 ? 4.167 -32.689 8.071 1.00 49.72 190 GLU A CA 1
ATOM 1540 C C . GLU A 1 190 ? 4.630 -31.811 9.256 1.00 49.72 190 GLU A C 1
ATOM 1542 O O . GLU A 1 190 ? 4.398 -30.600 9.254 1.00 49.72 190 GLU A O 1
ATOM 1547 N N . PHE A 1 191 ? 5.332 -32.380 10.244 1.00 54.75 191 PHE A N 1
ATOM 1548 C CA . PHE A 1 191 ? 5.655 -31.701 11.506 1.00 54.75 191 PHE A CA 1
ATOM 1549 C C . PHE A 1 191 ? 6.804 -30.679 11.439 1.00 54.75 191 PHE A C 1
ATOM 1551 O O . PHE A 1 191 ? 6.881 -29.800 12.301 1.00 54.75 191 PHE A O 1
ATOM 1558 N N . ILE A 1 192 ? 7.705 -30.741 10.446 1.00 68.94 192 ILE A N 1
ATOM 1559 C CA . ILE A 1 192 ? 8.820 -29.782 10.313 1.00 68.94 192 ILE A CA 1
ATOM 1560 C C . ILE A 1 192 ? 8.836 -29.161 8.918 1.00 68.94 192 ILE A C 1
ATOM 1562 O O . ILE A 1 192 ? 9.376 -29.720 7.965 1.00 68.94 192 ILE A O 1
ATOM 1566 N N . ARG A 1 193 ? 8.317 -27.932 8.828 1.00 78.12 193 ARG A N 1
ATOM 1567 C CA . ARG A 1 193 ? 8.347 -27.110 7.614 1.00 78.12 193 ARG A CA 1
ATOM 1568 C C . ARG A 1 193 ? 9.379 -25.992 7.731 1.00 78.12 193 ARG A C 1
ATOM 1570 O O . ARG A 1 193 ? 9.449 -25.313 8.760 1.00 78.12 193 ARG A O 1
ATOM 1577 N N . LEU A 1 194 ? 10.162 -25.810 6.669 1.00 85.94 194 LEU A N 1
ATOM 1578 C CA . LEU A 1 194 ? 11.026 -24.644 6.479 1.00 85.94 194 LEU A CA 1
ATOM 1579 C C . LEU A 1 194 ? 10.256 -23.561 5.716 1.00 85.94 194 LEU A C 1
ATOM 1581 O O . LEU A 1 194 ? 9.521 -23.872 4.777 1.00 85.94 194 LEU A O 1
ATOM 1585 N N . TYR A 1 195 ? 10.448 -22.313 6.117 1.00 87.50 195 TYR A N 1
ATOM 1586 C CA . TYR A 1 195 ? 9.875 -21.122 5.500 1.00 87.50 195 TYR A CA 1
ATOM 1587 C C . TYR A 1 195 ? 10.960 -20.320 4.777 1.00 87.50 195 TYR A C 1
ATOM 1589 O O . TYR A 1 195 ? 12.144 -20.443 5.085 1.00 87.50 195 TYR A O 1
ATOM 1597 N N . ASP A 1 196 ? 10.572 -19.466 3.832 1.00 84.56 196 ASP A N 1
ATOM 1598 C CA . ASP A 1 196 ? 11.536 -18.705 3.021 1.00 84.56 196 ASP A CA 1
ATOM 1599 C C . ASP A 1 196 ? 12.401 -17.740 3.846 1.00 84.56 196 ASP A C 1
ATOM 1601 O O . ASP A 1 196 ? 13.552 -17.477 3.486 1.00 84.56 196 ASP A O 1
ATOM 1605 N N . PHE A 1 197 ? 11.856 -17.251 4.965 1.00 89.56 197 PHE A N 1
ATOM 1606 C CA . PHE A 1 197 ? 12.542 -16.369 5.907 1.00 89.56 197 PHE A CA 1
ATOM 1607 C C . PHE A 1 197 ? 13.438 -17.116 6.910 1.00 89.56 197 PHE A C 1
ATOM 1609 O O . PHE A 1 197 ? 14.159 -16.453 7.647 1.00 89.56 197 PHE A O 1
ATOM 1616 N N . ASP A 1 198 ? 13.430 -18.460 6.944 1.00 92.38 198 ASP A N 1
ATOM 1617 C CA . ASP A 1 198 ? 14.238 -19.239 7.892 1.00 92.38 198 ASP A CA 1
ATOM 1618 C C . ASP A 1 198 ? 15.753 -19.093 7.647 1.00 92.38 198 ASP A C 1
ATOM 1620 O O . ASP A 1 198 ? 16.265 -19.131 6.518 1.00 92.38 198 ASP A O 1
ATOM 1624 N N . HIS A 1 199 ? 16.513 -19.060 8.744 1.00 94.56 199 HIS A N 1
ATOM 1625 C CA . HIS A 1 199 ? 17.973 -19.005 8.714 1.00 94.56 199 HIS A CA 1
ATOM 1626 C C . HIS A 1 199 ? 18.597 -20.378 8.460 1.00 94.56 199 HIS A C 1
ATOM 1628 O O . HIS A 1 199 ? 18.954 -21.107 9.388 1.00 94.56 199 HIS A O 1
ATOM 1634 N N . ILE A 1 200 ? 18.773 -20.728 7.189 1.00 91.94 200 ILE A N 1
ATOM 1635 C CA . ILE A 1 200 ? 19.412 -21.988 6.787 1.00 91.94 200 ILE A CA 1
ATOM 1636 C C . ILE A 1 200 ? 20.927 -21.791 6.637 1.00 91.94 200 ILE A C 1
ATOM 1638 O O . ILE A 1 200 ? 21.383 -20.907 5.903 1.00 91.94 200 ILE A O 1
ATOM 1642 N N . PHE A 1 201 ? 21.721 -22.629 7.309 1.00 91.19 201 PHE A N 1
ATOM 1643 C CA . PHE A 1 201 ? 23.177 -22.593 7.187 1.00 91.19 201 PHE A CA 1
ATOM 1644 C C . PHE A 1 201 ? 23.624 -23.167 5.828 1.00 91.19 201 PHE A C 1
ATOM 1646 O O . PHE A 1 201 ? 23.163 -24.244 5.430 1.00 91.19 201 PHE A O 1
ATOM 1653 N N . PRO A 1 202 ? 24.525 -22.491 5.091 1.00 78.94 202 PRO A N 1
ATOM 1654 C CA . PRO A 1 202 ? 24.961 -22.950 3.776 1.00 78.94 202 PRO A CA 1
ATOM 1655 C C . PRO A 1 202 ? 25.756 -24.266 3.848 1.00 78.94 202 PRO A C 1
ATOM 1657 O O . PRO A 1 202 ? 26.779 -24.377 4.524 1.00 78.94 202 PRO A O 1
ATOM 1660 N N . THR A 1 203 ? 25.295 -25.273 3.106 1.00 70.44 203 THR A N 1
ATOM 1661 C CA . THR A 1 203 ? 25.907 -26.606 2.974 1.00 70.44 203 THR A CA 1
ATOM 1662 C C . THR A 1 203 ? 26.915 -26.612 1.818 1.00 70.44 203 THR A C 1
ATOM 1664 O O . THR A 1 203 ? 26.589 -26.173 0.714 1.00 70.44 203 THR A O 1
ATOM 1667 N N . LEU A 1 204 ? 28.130 -27.145 2.020 1.00 57.22 204 LEU A N 1
ATOM 1668 C CA . LEU A 1 204 ? 29.163 -27.203 0.966 1.00 57.22 204 LEU A CA 1
ATOM 1669 C C . LEU A 1 204 ? 28.776 -28.084 -0.240 1.00 57.22 204 LEU A C 1
ATOM 1671 O O . LEU A 1 204 ? 29.366 -27.941 -1.305 1.00 57.22 204 LEU A O 1
ATOM 1675 N N . ALA A 1 205 ? 27.789 -28.973 -0.103 1.00 47.19 205 ALA A N 1
ATOM 1676 C CA . ALA A 1 205 ? 27.443 -29.961 -1.128 1.00 47.19 205 ALA A CA 1
ATOM 1677 C C . ALA A 1 205 ? 26.784 -29.380 -2.400 1.00 47.19 205 ALA A C 1
ATOM 1679 O O . ALA A 1 205 ? 26.795 -30.033 -3.441 1.00 47.19 205 ALA A O 1
ATOM 1680 N N . ASN A 1 206 ? 26.278 -28.142 -2.378 1.00 42.94 206 ASN A N 1
ATOM 1681 C CA . ASN A 1 206 ? 25.574 -27.565 -3.535 1.00 42.94 206 ASN A CA 1
ATOM 1682 C C . ASN A 1 206 ? 26.486 -27.128 -4.700 1.00 42.94 206 ASN A C 1
ATOM 1684 O O . ASN A 1 206 ? 25.990 -26.661 -5.725 1.00 42.94 206 ASN A O 1
ATOM 1688 N N . THR A 1 207 ? 27.809 -27.272 -4.595 1.00 38.38 207 THR A N 1
ATOM 1689 C CA . THR A 1 207 ? 28.740 -26.945 -5.689 1.00 38.38 207 THR A CA 1
ATOM 1690 C C . THR A 1 207 ? 29.102 -28.128 -6.588 1.00 38.38 207 THR A C 1
ATOM 1692 O O . THR A 1 207 ? 29.726 -27.906 -7.625 1.00 38.38 207 THR A O 1
ATOM 1695 N N . VAL A 1 208 ? 28.680 -29.359 -6.271 1.00 31.22 208 VAL A N 1
ATOM 1696 C CA . VAL A 1 208 ? 29.014 -30.554 -7.066 1.00 31.22 208 VAL A CA 1
ATOM 1697 C C . VAL A 1 208 ? 27.828 -31.519 -7.129 1.00 31.22 208 VAL A C 1
ATOM 1699 O O . VAL A 1 208 ? 27.846 -32.542 -6.461 1.00 31.22 208 VAL A O 1
ATOM 1702 N N . SER A 1 209 ? 26.778 -31.199 -7.893 1.00 30.78 209 SER A N 1
ATOM 1703 C CA . SER A 1 209 ? 25.935 -32.174 -8.623 1.00 30.78 209 SER A CA 1
ATOM 1704 C C . SER A 1 209 ? 24.613 -31.557 -9.088 1.00 30.78 209 SER A C 1
ATOM 1706 O O . SER A 1 209 ? 23.695 -31.312 -8.318 1.00 30.78 209 SER A O 1
ATOM 1708 N N . SER A 1 210 ? 24.487 -31.396 -10.401 1.00 30.39 210 SER A N 1
ATOM 1709 C CA . SER A 1 210 ? 23.220 -31.511 -11.127 1.00 30.39 210 SER A CA 1
ATOM 1710 C C . SER A 1 210 ? 23.082 -32.941 -11.668 1.00 30.39 210 SER A C 1
ATOM 1712 O O . SER A 1 210 ? 22.750 -33.140 -12.835 1.00 30.39 210 SER A O 1
ATOM 1714 N N . SER A 1 211 ? 23.440 -33.943 -10.860 1.00 27.95 211 SER A N 1
ATOM 1715 C CA . SER A 1 211 ? 23.157 -35.338 -11.179 1.00 27.95 211 SER A CA 1
ATOM 1716 C C . SER A 1 211 ? 21.773 -35.672 -10.644 1.00 27.95 211 SER A C 1
ATOM 1718 O O . SER A 1 211 ? 21.479 -35.472 -9.470 1.00 27.95 211 SER A O 1
ATOM 1720 N N . SER A 1 212 ? 20.943 -36.157 -11.554 1.00 28.34 212 SER A N 1
ATOM 1721 C CA . SER A 1 212 ? 19.539 -36.545 -11.462 1.00 28.34 212 SER A CA 1
ATOM 1722 C C . SER A 1 212 ? 19.243 -37.711 -10.504 1.00 28.34 212 SER A C 1
ATOM 1724 O O . SER A 1 212 ? 18.545 -38.654 -10.860 1.00 28.34 212 SER A O 1
ATOM 1726 N N . SER A 1 213 ? 19.755 -37.654 -9.281 1.00 27.84 213 SER A N 1
ATOM 1727 C CA . SER A 1 213 ? 19.337 -38.513 -8.177 1.00 27.84 213 SER A CA 1
ATOM 1728 C C . SER A 1 213 ? 18.904 -37.602 -7.041 1.00 27.84 213 SER A C 1
ATOM 1730 O O . SER A 1 213 ? 19.747 -36.941 -6.433 1.00 27.84 213 SER A O 1
ATOM 1732 N N . SER A 1 214 ? 17.595 -37.534 -6.800 1.00 29.41 214 SER A N 1
ATOM 1733 C CA . SER A 1 214 ? 16.984 -36.895 -5.634 1.00 29.41 214 SER A CA 1
ATOM 1734 C C . SER A 1 214 ? 17.838 -37.214 -4.401 1.00 29.41 214 SER A C 1
ATOM 1736 O O . SER A 1 214 ? 18.030 -38.400 -4.118 1.00 29.41 214 SER A O 1
ATOM 1738 N N . PRO A 1 215 ? 18.439 -36.226 -3.715 1.00 36.22 215 PRO A N 1
ATOM 1739 C CA . PRO A 1 215 ? 19.263 -36.525 -2.559 1.00 36.22 215 PRO A CA 1
ATOM 1740 C C . PRO A 1 215 ? 18.355 -37.167 -1.512 1.00 36.22 215 PRO A C 1
ATOM 1742 O O . PRO A 1 215 ? 17.419 -36.533 -1.029 1.00 36.22 215 PRO A O 1
ATOM 1745 N N . SER A 1 216 ? 18.631 -38.434 -1.200 1.00 45.09 216 SER A N 1
ATOM 1746 C CA . SER A 1 216 ? 18.133 -39.140 -0.017 1.00 45.09 216 SER A CA 1
ATOM 1747 C C . SER A 1 216 ? 18.066 -38.172 1.170 1.00 45.09 216 SER A C 1
ATOM 1749 O O . SER A 1 216 ? 19.067 -37.504 1.453 1.00 45.09 216 SER A O 1
ATOM 1751 N N . SER A 1 217 ? 16.892 -38.050 1.800 1.00 63.81 217 SER A N 1
ATOM 1752 C CA . SER A 1 217 ? 16.511 -36.905 2.636 1.00 63.81 217 SER A CA 1
ATOM 1753 C C . SER A 1 217 ? 17.527 -36.622 3.749 1.00 63.81 217 SER A C 1
ATOM 1755 O O . SER A 1 217 ? 17.628 -37.353 4.736 1.00 63.81 217 SER A O 1
ATOM 1757 N N . ILE A 1 218 ? 18.288 -35.538 3.606 1.00 76.25 218 ILE A N 1
ATOM 1758 C CA . ILE A 1 218 ? 19.177 -35.059 4.665 1.00 76.25 218 ILE A CA 1
ATOM 1759 C C . ILE A 1 218 ? 18.285 -34.543 5.811 1.00 76.25 218 ILE A C 1
ATOM 1761 O O . ILE A 1 218 ? 17.435 -33.685 5.553 1.00 76.25 218 ILE A O 1
ATOM 1765 N N . PRO A 1 219 ? 18.446 -35.018 7.062 1.00 82.25 219 PRO A N 1
ATOM 1766 C CA . PRO A 1 219 ? 17.572 -34.625 8.162 1.00 82.25 219 PRO A CA 1
ATOM 1767 C C . PRO A 1 219 ? 17.646 -33.119 8.446 1.00 82.25 219 PRO A C 1
ATOM 1769 O O . PRO A 1 219 ? 18.728 -32.523 8.495 1.00 82.25 219 PRO A O 1
ATOM 1772 N N . ILE A 1 220 ? 16.478 -32.506 8.650 1.00 87.50 220 ILE A N 1
ATOM 1773 C CA . ILE A 1 220 ? 16.343 -31.101 9.048 1.00 87.50 220 ILE A CA 1
ATOM 1774 C C . ILE A 1 220 ? 16.523 -31.007 10.563 1.00 87.50 220 ILE A C 1
ATOM 1776 O O . ILE A 1 220 ? 15.866 -31.719 11.322 1.00 87.50 220 ILE A O 1
ATOM 1780 N N . VAL A 1 221 ? 17.411 -30.115 10.994 1.00 91.00 221 VAL A N 1
ATOM 1781 C CA . VAL A 1 221 ? 17.703 -29.858 12.406 1.00 91.00 221 VAL A CA 1
ATOM 1782 C C . VAL A 1 221 ? 17.471 -28.381 12.679 1.00 91.00 221 VAL A C 1
ATOM 1784 O O . VAL A 1 221 ? 18.112 -27.534 12.054 1.00 91.00 221 VAL A O 1
ATOM 1787 N N . ILE A 1 222 ? 16.571 -28.072 13.612 1.00 92.50 222 ILE A N 1
ATOM 1788 C CA . ILE A 1 222 ? 16.227 -26.693 13.974 1.00 92.50 222 ILE A CA 1
ATOM 1789 C C . ILE A 1 222 ? 16.754 -26.387 15.376 1.00 92.50 222 ILE A C 1
ATOM 1791 O O . ILE A 1 222 ? 16.406 -27.078 16.329 1.00 92.50 222 ILE A O 1
ATOM 1795 N N . LEU A 1 223 ? 17.580 -25.351 15.510 1.00 94.56 223 LEU A N 1
ATOM 1796 C CA . LEU A 1 223 ? 17.999 -24.792 16.796 1.00 94.56 223 LEU A CA 1
ATOM 1797 C C . LEU A 1 223 ? 17.088 -23.619 17.155 1.00 94.56 223 LEU A C 1
ATOM 1799 O O . LEU A 1 223 ? 17.058 -22.629 16.427 1.00 94.56 223 LEU A O 1
ATOM 1803 N N . TYR A 1 224 ? 16.396 -23.728 18.282 1.00 92.50 224 TYR A N 1
ATOM 1804 C CA . TYR A 1 224 ? 15.571 -22.683 18.879 1.00 92.50 224 TYR A CA 1
ATOM 1805 C C . TYR A 1 224 ? 16.320 -22.065 20.054 1.00 92.50 224 TYR A C 1
ATOM 1807 O O . TYR A 1 224 ? 16.580 -22.749 21.043 1.00 92.50 224 TYR A O 1
ATOM 1815 N N . VAL A 1 225 ? 16.732 -20.803 19.943 1.00 92.81 225 VAL A N 1
ATOM 1816 C CA . VAL A 1 225 ? 17.679 -20.231 20.912 1.00 92.81 225 VAL A CA 1
ATOM 1817 C C . VAL A 1 225 ? 17.695 -18.700 20.893 1.00 92.81 225 VAL A C 1
ATOM 1819 O O . VAL A 1 225 ? 17.392 -18.083 19.871 1.00 92.81 225 VAL A O 1
ATOM 1822 N N . ASP A 1 226 ? 18.097 -18.088 22.007 1.00 89.88 226 ASP A N 1
ATOM 1823 C CA . ASP A 1 226 ? 18.583 -16.703 22.034 1.00 89.88 226 ASP A CA 1
ATOM 1824 C C . ASP A 1 226 ? 20.092 -16.706 21.722 1.00 89.88 226 ASP A C 1
ATOM 1826 O O . ASP A 1 226 ? 20.867 -17.403 22.385 1.00 89.88 226 ASP A O 1
ATOM 1830 N N . ILE A 1 227 ? 20.539 -15.938 20.724 1.00 89.56 227 ILE A N 1
ATOM 1831 C CA . ILE A 1 227 ? 21.944 -15.920 20.278 1.00 89.56 227 ILE A CA 1
ATOM 1832 C C . ILE A 1 227 ? 22.925 -15.404 21.344 1.00 89.56 227 ILE A C 1
ATOM 1834 O O . ILE A 1 227 ? 24.130 -15.633 21.225 1.00 89.56 227 ILE A O 1
ATOM 1838 N N . LYS A 1 228 ? 22.430 -14.745 22.401 1.00 84.44 228 LYS A N 1
ATOM 1839 C CA . LYS A 1 228 ? 23.251 -14.345 23.557 1.00 84.44 228 LYS A CA 1
ATOM 1840 C C . LYS A 1 228 ? 23.502 -15.489 24.550 1.00 84.44 228 LYS A C 1
ATOM 1842 O O . LYS A 1 228 ? 24.325 -15.349 25.448 1.00 84.44 228 LYS A O 1
ATOM 1847 N N . SER A 1 229 ? 22.762 -16.594 24.440 1.00 86.31 229 SER A N 1
ATOM 1848 C CA . SER A 1 229 ? 22.824 -17.690 25.409 1.00 86.31 229 SER A CA 1
ATOM 1849 C C . SER A 1 229 ? 24.136 -18.479 25.316 1.00 86.31 229 SER A C 1
ATOM 1851 O O . SER A 1 229 ? 24.697 -18.692 24.238 1.00 86.31 229 SER A O 1
ATOM 1853 N N . GLU A 1 230 ? 24.586 -19.008 26.456 1.00 85.62 230 GLU A N 1
ATOM 1854 C CA . GLU A 1 230 ? 25.685 -19.984 26.497 1.00 85.62 230 GLU A CA 1
ATOM 1855 C C . GLU A 1 230 ? 25.323 -21.285 25.750 1.00 85.62 230 GLU A C 1
ATOM 1857 O O . GLU A 1 230 ? 26.184 -21.918 25.141 1.00 85.62 230 GLU A O 1
ATOM 1862 N N . PHE A 1 231 ? 24.036 -21.653 25.689 1.00 89.50 231 PHE A N 1
ATOM 1863 C CA . PHE A 1 231 ? 23.587 -22.808 24.906 1.00 89.50 231 PHE A CA 1
ATOM 1864 C C . PHE A 1 231 ? 23.914 -22.653 23.412 1.00 89.50 231 PHE A C 1
ATOM 1866 O O . PHE A 1 231 ? 24.450 -23.579 22.799 1.00 89.50 231 PHE A O 1
ATOM 1873 N N . PHE A 1 232 ? 23.681 -21.470 22.825 1.00 91.75 232 PHE A N 1
ATOM 1874 C CA . PHE A 1 232 ? 24.063 -21.193 21.435 1.00 91.75 232 PHE A CA 1
ATOM 1875 C C . PHE A 1 232 ? 25.569 -21.369 21.214 1.00 91.75 232 PHE A C 1
ATOM 1877 O O . PHE A 1 232 ? 25.975 -22.047 20.267 1.00 91.75 232 PHE A O 1
ATOM 1884 N N . LYS A 1 233 ? 26.391 -20.825 22.119 1.00 89.38 233 LYS A N 1
ATOM 1885 C CA . LYS A 1 233 ? 27.861 -20.870 22.054 1.00 89.38 233 LYS A CA 1
ATOM 1886 C C . LYS A 1 233 ? 28.410 -22.295 22.004 1.00 89.38 233 LYS A C 1
ATOM 1888 O O . LYS A 1 233 ? 29.383 -22.561 21.299 1.00 89.38 233 LYS A O 1
ATOM 1893 N N . LEU A 1 234 ? 27.763 -23.223 22.707 1.00 91.62 234 LEU A N 1
ATOM 1894 C CA . LEU A 1 234 ? 28.153 -24.632 22.747 1.00 91.62 234 LEU A CA 1
ATOM 1895 C C . LEU A 1 234 ? 27.590 -25.454 21.573 1.00 91.62 234 LEU A C 1
ATOM 1897 O O . LEU A 1 234 ? 28.267 -26.352 21.064 1.00 91.62 234 LEU A O 1
ATOM 1901 N N . VAL A 1 235 ? 26.359 -25.173 21.134 1.00 93.31 235 VAL A N 1
ATOM 1902 C CA . VAL A 1 235 ? 25.637 -26.005 20.154 1.00 93.31 235 VAL A CA 1
ATOM 1903 C C . VAL A 1 235 ? 25.876 -25.581 18.708 1.00 93.31 235 VAL A C 1
ATOM 1905 O O . VAL A 1 235 ? 26.057 -26.443 17.841 1.00 93.31 235 VAL A O 1
ATOM 1908 N N . HIS A 1 236 ? 25.910 -24.276 18.426 1.00 94.38 236 HIS A N 1
ATOM 1909 C CA . HIS A 1 236 ? 26.077 -23.757 17.068 1.00 94.38 236 HIS A CA 1
ATOM 1910 C C . HIS A 1 236 ? 27.329 -24.316 16.360 1.00 94.38 236 HIS A C 1
ATOM 1912 O O . HIS A 1 236 ? 27.183 -24.804 15.234 1.00 94.38 236 HIS A O 1
ATOM 1918 N N . PRO A 1 237 ? 28.529 -24.370 16.987 1.00 94.06 237 PRO A N 1
ATOM 1919 C CA . PRO A 1 237 ? 29.720 -24.929 16.345 1.00 94.06 237 PRO A CA 1
ATOM 1920 C C . PRO A 1 237 ? 29.557 -26.397 15.926 1.00 94.06 237 PRO A C 1
ATOM 1922 O O . PRO A 1 237 ? 29.987 -26.772 14.834 1.00 94.06 237 PRO A O 1
ATOM 1925 N N . LYS A 1 238 ? 28.891 -27.218 16.754 1.00 93.00 238 LYS A N 1
ATOM 1926 C CA . LYS A 1 238 ? 28.620 -28.632 16.444 1.00 93.00 238 LYS A CA 1
ATOM 1927 C C . LYS A 1 238 ? 27.694 -28.765 15.233 1.00 93.00 238 LYS A C 1
ATOM 1929 O O . LYS A 1 238 ? 28.017 -29.476 14.284 1.00 93.00 238 LYS A O 1
ATOM 1934 N N . LEU A 1 239 ? 26.555 -28.066 15.236 1.00 93.50 239 LEU A N 1
ATOM 1935 C CA . LEU A 1 239 ? 25.578 -28.138 14.139 1.00 93.50 239 LEU A CA 1
ATOM 1936 C C . LEU A 1 239 ? 26.142 -27.577 12.830 1.00 93.50 239 LEU A C 1
ATOM 1938 O O . LEU A 1 239 ? 25.951 -28.171 11.768 1.00 93.50 239 LEU A O 1
ATOM 1942 N N . LYS A 1 240 ? 26.908 -26.485 12.908 1.00 92.62 240 LYS A N 1
ATOM 1943 C CA . LYS A 1 240 ? 27.662 -25.930 11.781 1.00 92.62 240 LYS A CA 1
ATOM 1944 C C . LYS A 1 240 ? 28.601 -26.971 11.172 1.00 92.62 240 LYS A C 1
ATOM 1946 O O . LYS A 1 240 ? 28.564 -27.175 9.960 1.00 92.62 240 LYS A O 1
ATOM 1951 N N . GLN A 1 241 ? 29.386 -27.672 11.994 1.00 91.38 241 GLN A N 1
ATOM 1952 C CA . GLN A 1 241 ? 30.285 -28.732 11.531 1.00 91.38 241 GLN A CA 1
ATOM 1953 C C . GLN A 1 241 ? 29.516 -29.855 10.815 1.00 91.38 241 GLN A C 1
ATOM 1955 O O . GLN A 1 241 ? 29.869 -30.223 9.695 1.00 91.38 241 GLN A O 1
ATOM 1960 N N . PHE A 1 242 ? 28.427 -30.360 11.403 1.00 90.25 242 PHE A N 1
ATOM 1961 C CA . PHE A 1 242 ? 27.618 -31.416 10.780 1.00 90.25 242 PHE A CA 1
ATOM 1962 C C . PHE A 1 242 ? 26.949 -30.969 9.475 1.00 90.25 242 PHE A C 1
ATOM 1964 O O . PHE A 1 242 ? 26.894 -31.740 8.514 1.00 90.25 242 PHE A O 1
ATOM 1971 N N . SER A 1 243 ? 26.493 -29.716 9.406 1.00 89.88 243 SER A N 1
ATOM 1972 C CA . SER A 1 243 ? 25.952 -29.128 8.181 1.00 89.88 243 SER A CA 1
ATOM 1973 C C . SER A 1 243 ? 27.030 -29.014 7.102 1.00 89.88 243 SER A C 1
ATOM 1975 O O . SER A 1 243 ? 26.792 -29.373 5.955 1.00 89.88 243 SER A O 1
ATOM 1977 N N . GLN A 1 244 ? 28.246 -28.575 7.436 1.00 87.94 244 GLN A N 1
ATOM 1978 C CA . GLN A 1 244 ? 29.355 -28.491 6.475 1.00 87.94 244 GLN A CA 1
ATOM 1979 C C . GLN A 1 244 ? 29.779 -29.864 5.939 1.00 87.94 244 GLN A C 1
ATOM 1981 O O . GLN A 1 244 ? 30.132 -29.977 4.768 1.00 87.94 244 GLN A O 1
ATOM 1986 N N . MET A 1 245 ? 29.679 -30.908 6.766 1.00 85.44 245 MET A N 1
ATOM 1987 C CA . MET A 1 245 ? 29.893 -32.304 6.364 1.00 85.44 245 MET A CA 1
ATOM 1988 C C . MET A 1 245 ? 28.739 -32.883 5.521 1.00 85.44 245 MET A C 1
ATOM 1990 O O . MET A 1 245 ? 28.811 -34.045 5.130 1.00 85.44 245 MET A O 1
ATOM 1994 N N . GLY A 1 246 ? 27.675 -32.113 5.258 1.00 81.38 246 GLY A N 1
ATOM 1995 C CA . GLY A 1 246 ? 26.514 -32.550 4.476 1.00 81.38 246 GLY A CA 1
ATOM 1996 C C . GLY A 1 246 ? 25.603 -33.547 5.197 1.00 81.38 246 GLY A C 1
ATOM 1997 O O . GLY A 1 246 ? 24.825 -34.231 4.542 1.00 81.38 246 GLY A O 1
ATOM 1998 N N . LYS A 1 247 ? 25.703 -33.658 6.530 1.00 84.25 247 LYS A N 1
ATOM 1999 C CA . LYS A 1 247 ? 24.947 -34.647 7.321 1.00 84.25 247 LYS A CA 1
ATOM 2000 C C . LYS A 1 247 ? 23.567 -34.171 7.748 1.00 84.25 247 LYS A C 1
ATOM 2002 O O . LYS A 1 247 ? 22.693 -34.996 7.984 1.00 84.25 247 LYS A O 1
ATOM 2007 N N . ILE A 1 248 ? 23.394 -32.861 7.889 1.00 87.88 248 ILE A N 1
ATOM 2008 C CA . ILE A 1 248 ? 22.150 -32.240 8.341 1.00 87.88 248 ILE A CA 1
ATOM 2009 C C . ILE A 1 248 ? 21.872 -30.978 7.532 1.00 87.88 248 ILE A C 1
ATOM 2011 O O . ILE A 1 248 ? 22.796 -30.334 7.028 1.00 87.88 248 ILE A O 1
ATOM 2015 N N . LYS A 1 249 ? 20.602 -30.583 7.477 1.00 89.44 249 LYS A N 1
ATOM 2016 C CA . LYS A 1 249 ? 20.190 -29.243 7.063 1.00 89.44 249 LYS A CA 1
ATOM 2017 C C . LYS A 1 249 ? 19.914 -28.418 8.319 1.00 89.44 249 LYS A C 1
ATOM 2019 O O . LYS A 1 249 ? 18.890 -28.604 8.970 1.00 89.44 249 LYS A O 1
ATOM 2024 N N . TYR A 1 250 ? 20.861 -27.556 8.680 1.00 92.94 250 TYR A N 1
ATOM 2025 C CA . TYR A 1 250 ? 20.810 -26.768 9.912 1.00 92.94 250 TYR A CA 1
ATOM 2026 C C . TYR A 1 250 ? 20.020 -25.465 9.718 1.00 92.94 250 TYR A C 1
ATOM 2028 O O . TYR A 1 250 ? 20.351 -24.658 8.848 1.00 92.94 250 TYR A O 1
ATOM 2036 N N . CYS A 1 251 ? 18.993 -25.270 10.544 1.00 94.62 251 CYS A N 1
ATOM 2037 C CA . CYS A 1 251 ? 18.165 -24.071 10.619 1.00 94.62 251 CYS A CA 1
ATOM 2038 C C . CYS A 1 251 ? 18.261 -23.435 12.015 1.00 94.62 251 CYS A C 1
ATOM 2040 O O . CYS A 1 251 ? 18.242 -24.146 13.021 1.00 94.62 251 CYS A O 1
ATOM 2042 N N . LEU A 1 252 ? 18.317 -22.106 12.091 1.00 95.50 252 LEU A N 1
ATOM 2043 C CA . LEU A 1 252 ? 18.278 -21.339 13.341 1.00 95.50 252 LEU A CA 1
ATOM 2044 C C . LEU A 1 252 ? 16.965 -20.546 13.437 1.00 95.50 252 LEU A C 1
ATOM 2046 O O . LEU A 1 252 ? 16.617 -19.807 12.519 1.00 95.50 252 LEU A O 1
ATOM 2050 N N . ARG A 1 253 ? 16.255 -20.668 14.562 1.00 94.44 253 ARG A N 1
ATOM 2051 C CA . ARG A 1 253 ? 15.053 -19.892 14.901 1.00 94.44 253 ARG A CA 1
ATOM 2052 C C . ARG A 1 253 ? 15.228 -19.233 16.266 1.00 94.44 253 ARG A C 1
ATOM 2054 O O . ARG A 1 253 ? 15.816 -19.825 17.171 1.00 94.44 253 ARG A O 1
ATOM 2061 N N . TYR A 1 254 ? 14.712 -18.019 16.423 1.00 91.06 254 TYR A N 1
ATOM 2062 C CA . TYR A 1 254 ? 14.834 -17.309 17.694 1.00 91.06 254 TYR A CA 1
ATOM 2063 C C . TYR A 1 254 ? 13.836 -17.793 18.732 1.00 91.06 254 TYR A C 1
ATOM 2065 O O . TYR A 1 254 ? 12.715 -18.194 18.416 1.00 91.06 254 TYR A O 1
ATOM 2073 N N . VAL A 1 255 ? 14.245 -17.668 19.989 1.00 86.38 255 VAL A N 1
ATOM 2074 C CA . VAL A 1 255 ? 13.383 -17.800 21.159 1.00 86.38 255 VAL A CA 1
ATOM 2075 C C . VAL A 1 255 ? 13.667 -16.618 22.063 1.00 86.38 255 VAL A C 1
ATOM 2077 O O . VAL A 1 255 ? 14.798 -16.436 22.503 1.00 86.38 255 VAL A O 1
ATOM 2080 N N . VAL A 1 256 ? 12.640 -15.820 22.337 1.00 83.56 256 VAL A N 1
ATOM 2081 C CA . VAL A 1 256 ? 12.744 -14.637 23.193 1.00 83.56 256 VAL A CA 1
ATOM 2082 C C . VAL A 1 256 ? 11.552 -14.619 24.138 1.00 83.56 256 VAL A C 1
ATOM 2084 O O . VAL A 1 256 ? 10.435 -14.952 23.732 1.00 83.56 256 VAL A O 1
ATOM 2087 N N . GLN A 1 257 ? 11.782 -14.247 25.395 1.00 83.19 257 GLN A N 1
ATOM 2088 C CA . GLN A 1 257 ? 10.689 -13.926 26.308 1.00 83.19 257 GLN A CA 1
ATOM 2089 C C . GLN A 1 257 ? 9.973 -12.650 25.861 1.00 83.19 257 GLN A C 1
ATOM 2091 O O . GLN A 1 257 ? 10.584 -11.733 25.317 1.00 83.19 257 GLN A O 1
ATOM 2096 N N . GLU A 1 258 ? 8.669 -12.602 26.110 1.00 84.44 258 GLU A N 1
ATOM 2097 C CA . GLU A 1 258 ? 7.860 -11.418 25.843 1.00 84.44 258 GLU A CA 1
ATOM 2098 C C . GLU A 1 258 ? 8.194 -10.308 26.846 1.00 84.44 258 GLU A C 1
ATOM 2100 O O . GLU A 1 258 ? 8.245 -10.550 28.052 1.00 84.44 258 GLU A O 1
ATOM 2105 N N . SER A 1 259 ? 8.449 -9.099 26.343 1.00 86.38 259 SER A N 1
ATOM 2106 C CA . SER A 1 259 ? 8.671 -7.922 27.183 1.00 86.38 259 SER A CA 1
ATOM 2107 C C . SER A 1 259 ? 7.351 -7.415 27.766 1.00 86.38 259 SER A C 1
ATOM 2109 O O . SER A 1 259 ? 6.333 -7.378 27.077 1.00 86.38 259 SER A O 1
ATOM 2111 N N . ASN A 1 260 ? 7.383 -6.948 29.016 1.00 84.44 260 ASN A N 1
ATOM 2112 C CA . ASN A 1 260 ? 6.241 -6.273 29.641 1.00 84.44 260 ASN A CA 1
ATOM 2113 C C . ASN A 1 260 ? 5.984 -4.880 29.041 1.00 84.44 260 ASN A C 1
ATOM 2115 O O . ASN A 1 260 ? 4.882 -4.348 29.166 1.00 84.44 260 ASN A O 1
ATOM 2119 N N . GLN A 1 261 ? 6.996 -4.266 28.420 1.00 86.25 261 GLN A N 1
ATOM 2120 C CA . GLN A 1 261 ? 6.852 -2.983 27.740 1.00 86.25 261 GLN A CA 1
ATOM 2121 C C . GLN A 1 261 ? 6.388 -3.212 26.307 1.00 86.25 261 GLN A C 1
ATOM 2123 O O . GLN A 1 261 ? 7.004 -3.969 25.558 1.00 86.25 261 GLN A O 1
ATOM 2128 N N . LYS A 1 262 ? 5.298 -2.546 25.928 1.00 90.50 262 LYS A N 1
ATOM 2129 C CA . LYS A 1 262 ? 4.773 -2.571 24.563 1.00 90.50 262 LYS A CA 1
ATOM 2130 C C . LYS A 1 262 ? 5.656 -1.721 23.654 1.00 90.50 262 LYS A C 1
ATOM 2132 O O . LYS A 1 262 ? 6.135 -0.663 24.056 1.00 90.50 262 LYS A O 1
ATOM 2137 N N . LEU A 1 263 ? 5.827 -2.165 22.417 1.00 91.06 263 LEU A N 1
ATOM 2138 C CA . LEU A 1 263 ? 6.618 -1.452 21.421 1.00 91.06 263 LEU A CA 1
ATOM 2139 C C . LEU A 1 263 ? 5.927 -0.164 20.972 1.00 91.06 263 LEU A C 1
ATOM 2141 O O . LEU A 1 263 ? 4.814 -0.220 20.459 1.00 91.06 263 LEU A O 1
ATOM 2145 N N . ASN A 1 264 ? 6.611 0.976 21.062 1.00 91.31 264 ASN A N 1
ATOM 2146 C CA . ASN A 1 264 ? 6.153 2.209 20.422 1.00 91.31 264 ASN A CA 1
ATOM 2147 C C . ASN A 1 264 ? 6.339 2.142 18.900 1.00 91.31 264 ASN A C 1
ATOM 2149 O O . ASN A 1 264 ? 7.433 1.871 18.404 1.00 91.31 264 ASN A O 1
ATOM 2153 N N . LEU A 1 265 ? 5.268 2.415 18.161 1.00 92.88 265 LEU A N 1
ATOM 2154 C CA . LEU A 1 265 ? 5.230 2.393 16.703 1.00 92.88 265 LEU A CA 1
ATOM 2155 C C . LEU A 1 265 ? 5.340 3.805 16.126 1.00 92.88 265 LEU A C 1
ATOM 2157 O O . LEU A 1 265 ? 5.066 4.797 16.794 1.00 92.88 265 LEU A O 1
ATOM 2161 N N . GLN A 1 266 ? 5.712 3.890 14.850 1.00 92.69 266 GLN A N 1
ATOM 2162 C CA . GLN A 1 266 ? 5.746 5.133 14.082 1.00 92.69 266 GLN A CA 1
ATOM 2163 C C . GLN A 1 266 ? 5.292 4.927 12.636 1.00 92.69 266 GLN A C 1
ATOM 2165 O O . GLN A 1 266 ? 5.005 3.804 12.226 1.00 92.69 266 GLN A O 1
ATOM 2170 N N . GLY A 1 267 ? 5.212 6.008 11.855 1.00 91.94 267 GLY A N 1
ATOM 2171 C CA . GLY A 1 267 ? 4.701 5.963 10.481 1.00 91.94 267 GLY A CA 1
ATOM 2172 C C . GLY A 1 267 ? 3.182 6.108 10.377 1.00 91.94 267 GLY A C 1
ATOM 2173 O O . GLY A 1 267 ? 2.583 5.660 9.402 1.00 91.94 267 GLY A O 1
ATOM 2174 N N . TYR A 1 268 ? 2.570 6.746 11.373 1.00 94.19 268 TYR A N 1
ATOM 2175 C CA . TYR A 1 268 ? 1.166 7.148 11.382 1.00 94.19 268 TYR A CA 1
ATOM 2176 C C . TYR A 1 268 ? 1.061 8.668 11.552 1.00 94.19 268 TYR A C 1
ATOM 2178 O O . TYR A 1 268 ? 1.997 9.330 12.006 1.00 94.19 268 TYR A O 1
ATOM 2186 N N . GLY A 1 269 ? -0.086 9.227 11.193 1.00 93.94 269 GLY A N 1
ATOM 2187 C CA . GLY A 1 269 ? -0.457 10.601 11.496 1.00 93.94 269 GLY A CA 1
ATOM 2188 C C . GLY A 1 269 ? -1.720 10.672 12.340 1.00 93.94 269 GLY A C 1
ATOM 2189 O O . GLY A 1 269 ? -2.429 9.685 12.536 1.00 93.94 269 GLY A O 1
ATOM 2190 N N . TYR A 1 270 ? -2.022 11.860 12.842 1.00 93.31 270 TYR A N 1
ATOM 2191 C CA . TYR A 1 270 ? -3.324 12.153 13.427 1.00 93.31 270 TYR A CA 1
ATOM 2192 C C . TYR A 1 270 ? -3.790 13.538 13.003 1.00 93.31 270 TYR A C 1
ATOM 2194 O O . TYR A 1 270 ? -3.002 14.483 12.911 1.00 93.31 270 TYR A O 1
ATOM 2202 N N . GLU A 1 271 ? -5.089 13.643 12.744 1.00 92.12 271 GLU A N 1
ATOM 2203 C CA . GLU A 1 271 ? -5.770 14.888 12.441 1.00 92.12 271 GLU A CA 1
ATOM 2204 C C . GLU A 1 271 ? -6.677 15.307 13.601 1.00 92.12 271 GLU A C 1
ATOM 2206 O O . GLU A 1 271 ? -7.355 14.494 14.231 1.00 92.12 271 GLU A O 1
ATOM 2211 N N . LEU A 1 272 ? -6.698 16.608 13.871 1.00 91.38 272 LEU A N 1
ATOM 2212 C CA . LEU A 1 272 ? -7.650 17.251 14.764 1.00 91.38 272 LEU A CA 1
ATOM 2213 C C . LEU A 1 272 ? -8.594 18.060 13.886 1.00 91.38 272 LEU A C 1
ATOM 2215 O O . LEU A 1 272 ? -8.273 19.169 13.445 1.00 91.38 272 LEU A O 1
ATOM 2219 N N . SER A 1 273 ? -9.743 17.467 13.580 1.00 87.31 273 SER A N 1
ATOM 2220 C CA . SER A 1 273 ? -10.756 18.110 12.754 1.00 87.31 273 SER A CA 1
ATOM 2221 C C . SER A 1 273 ? -11.541 19.108 13.582 1.00 87.31 273 SER A C 1
ATOM 2223 O O . SER A 1 273 ? -12.090 18.761 14.627 1.00 87.31 273 SER A O 1
ATOM 2225 N N . ILE A 1 274 ? -11.633 20.345 13.100 1.00 81.62 274 ILE A N 1
ATOM 2226 C CA . ILE A 1 274 ? -12.465 21.364 13.734 1.00 81.62 274 ILE A CA 1
ATOM 2227 C C . ILE A 1 274 ? -13.927 20.956 13.544 1.00 81.62 274 ILE A C 1
ATOM 2229 O O . ILE A 1 274 ? -14.390 20.777 12.416 1.00 81.62 274 ILE A O 1
ATOM 2233 N N . LYS A 1 275 ? -14.659 20.793 14.648 1.00 73.44 275 LYS A N 1
ATOM 2234 C CA . LYS A 1 275 ? -16.084 20.470 14.599 1.00 73.44 275 LYS A CA 1
ATOM 2235 C C . LYS A 1 275 ? -16.856 21.762 14.338 1.00 73.44 275 LYS A C 1
ATOM 2237 O O . LYS A 1 275 ? -16.892 22.652 15.188 1.00 73.44 275 LYS A O 1
ATOM 2242 N N . ASN A 1 276 ? -17.457 21.883 13.155 1.00 57.09 276 ASN A N 1
ATOM 2243 C CA . ASN A 1 276 ? -18.356 22.994 12.853 1.00 57.09 276 ASN A CA 1
ATOM 2244 C C . ASN A 1 276 ? -19.628 22.833 13.695 1.00 57.09 276 ASN A C 1
ATOM 2246 O O . ASN A 1 276 ? -20.503 22.038 13.370 1.00 57.09 276 ASN A O 1
ATOM 2250 N N . LEU A 1 277 ? -19.711 23.571 14.804 1.00 44.59 277 LEU A N 1
ATOM 2251 C CA . LEU A 1 277 ? -20.878 23.582 15.694 1.00 44.59 277 LEU A CA 1
ATOM 2252 C C . LEU A 1 277 ? -22.057 24.401 15.135 1.00 44.59 277 LEU A C 1
ATOM 2254 O O . LEU A 1 277 ? -23.109 24.463 15.767 1.00 44.59 277 LEU A O 1
ATOM 2258 N N . GLU A 1 278 ? -21.920 24.988 13.944 1.00 34.22 278 GLU A N 1
ATOM 2259 C CA . GLU A 1 278 ? -22.987 25.722 13.268 1.00 34.22 278 GLU A CA 1
ATOM 2260 C C . GLU A 1 278 ? -23.446 24.978 12.014 1.00 34.22 278 GLU A C 1
ATOM 2262 O O . GLU A 1 278 ? -22.749 24.877 11.003 1.00 34.22 278 GLU A O 1
ATOM 2267 N N . TYR A 1 279 ? -24.665 24.451 12.102 1.00 29.75 279 TYR A N 1
ATOM 2268 C CA . TYR A 1 279 ? -25.454 24.067 10.945 1.00 29.75 279 TYR A CA 1
ATOM 2269 C C . TYR A 1 279 ? -25.508 25.230 9.951 1.00 29.75 279 TYR A C 1
ATOM 2271 O O . TYR A 1 279 ? -25.777 26.369 10.332 1.00 29.75 279 TYR A O 1
ATOM 2279 N N . LYS A 1 280 ? -25.344 24.896 8.668 1.00 29.05 280 LYS A N 1
ATOM 2280 C CA . LYS A 1 280 ? -25.718 25.696 7.495 1.00 29.05 280 LYS A CA 1
ATOM 2281 C C . LYS A 1 280 ? -27.211 26.072 7.526 1.00 29.05 280 LYS A C 1
ATOM 2283 O O . LYS A 1 280 ? -28.012 25.545 6.761 1.00 29.05 280 LYS A O 1
ATOM 2288 N N . VAL A 1 281 ? -27.586 26.985 8.413 1.00 25.89 281 VAL A N 1
ATOM 2289 C CA . VAL A 1 281 ? -28.864 27.700 8.409 1.00 25.89 281 VAL A CA 1
ATOM 2290 C C . VAL A 1 281 ? -28.539 29.179 8.569 1.00 25.89 281 VAL A C 1
ATOM 2292 O O . VAL A 1 281 ? -28.757 29.777 9.615 1.00 25.89 281 VAL A O 1
ATOM 2295 N N . MET A 1 282 ? -27.974 29.766 7.520 1.00 28.28 282 MET A N 1
ATOM 2296 C CA . MET A 1 282 ? -28.046 31.205 7.293 1.00 28.28 282 MET A CA 1
ATOM 2297 C C . MET A 1 282 ? -28.491 31.418 5.854 1.00 28.28 282 MET A C 1
ATOM 2299 O O . MET A 1 282 ? -27.701 31.513 4.926 1.00 28.28 282 MET A O 1
ATOM 2303 N N . ASP A 1 283 ? -29.811 31.354 5.727 1.00 27.42 283 ASP A N 1
ATOM 2304 C CA . ASP A 1 283 ? -30.651 32.165 4.859 1.00 27.42 283 ASP A CA 1
ATOM 2305 C C . ASP A 1 283 ? -29.914 33.370 4.230 1.00 27.42 283 ASP A C 1
ATOM 2307 O O . ASP A 1 283 ? -29.435 34.257 4.942 1.00 27.42 283 ASP A O 1
ATOM 2311 N N . ASP A 1 284 ? -29.882 33.432 2.895 1.00 25.31 284 ASP A N 1
ATOM 2312 C CA . ASP A 1 284 ? -29.355 34.534 2.063 1.00 25.31 284 ASP A CA 1
ATOM 2313 C C . ASP A 1 284 ? -30.181 35.847 2.195 1.00 25.31 284 ASP A C 1
ATOM 2315 O O . ASP A 1 284 ? -30.196 36.712 1.314 1.00 25.31 284 ASP A O 1
ATOM 2319 N N . SER A 1 285 ? -30.856 36.049 3.331 1.00 27.02 285 SER A N 1
ATOM 2320 C CA . SER A 1 285 ? -31.813 37.128 3.602 1.00 27.02 285 SER A CA 1
ATOM 2321 C C . SER A 1 285 ? -31.335 38.112 4.678 1.00 27.02 285 SER A C 1
ATOM 2323 O O . SER A 1 285 ? -32.135 38.584 5.479 1.00 27.02 285 SER A O 1
ATOM 2325 N N . ALA A 1 286 ? -30.047 38.460 4.742 1.00 26.91 286 ALA A N 1
ATOM 2326 C CA . ALA A 1 286 ? -29.570 39.489 5.681 1.00 26.91 286 ALA A CA 1
ATOM 2327 C C . ALA A 1 286 ? -28.471 40.392 5.097 1.00 26.91 286 ALA A C 1
ATOM 2329 O O . ALA A 1 286 ? -27.483 40.717 5.748 1.00 26.91 286 ALA A O 1
ATOM 2330 N N . ILE A 1 287 ? -28.668 40.860 3.862 1.00 25.45 287 ILE A N 1
ATOM 2331 C CA . ILE A 1 287 ? -27.997 42.057 3.335 1.00 25.45 287 ILE A CA 1
ATOM 2332 C C . ILE A 1 287 ? -29.073 43.125 3.146 1.00 25.45 287 ILE A C 1
ATOM 2334 O O . ILE A 1 287 ? -29.590 43.311 2.047 1.00 25.45 287 ILE A O 1
ATOM 2338 N N . LYS A 1 288 ? -29.471 43.788 4.238 1.00 24.14 288 LYS A N 1
ATOM 2339 C CA . LYS A 1 288 ? -30.207 45.066 4.233 1.00 24.14 288 LYS A CA 1
ATOM 2340 C C . LYS A 1 288 ? -30.307 45.616 5.660 1.00 24.14 288 LYS A C 1
ATOM 2342 O O . LYS A 1 288 ? -30.854 44.928 6.512 1.00 24.14 288 LYS A O 1
ATOM 2347 N N . LYS A 1 289 ? -29.904 46.891 5.815 1.00 24.58 289 LYS A N 1
ATOM 2348 C CA . LYS A 1 289 ? -30.076 47.794 6.982 1.00 24.58 289 LYS A CA 1
ATOM 2349 C C . LYS A 1 289 ? -29.073 47.518 8.123 1.00 24.58 289 LYS A C 1
ATOM 2351 O O . LYS A 1 289 ? -28.952 46.389 8.555 1.00 24.58 289 LYS A O 1
ATOM 2356 N N . ASP A 1 290 ? -28.232 48.435 8.602 1.00 26.58 290 ASP A N 1
ATOM 2357 C CA . ASP A 1 290 ? -28.342 49.890 8.706 1.00 26.58 290 ASP A CA 1
ATOM 2358 C C . ASP A 1 290 ? -26.971 50.582 8.589 1.00 26.58 290 ASP A C 1
ATOM 2360 O O . ASP A 1 290 ? -26.024 50.286 9.318 1.00 26.58 290 ASP A O 1
ATOM 2364 N N . ILE A 1 291 ? -26.894 51.569 7.697 1.00 24.75 291 ILE A N 1
ATOM 2365 C CA . ILE A 1 291 ? -25.939 52.674 7.770 1.00 24.75 291 ILE A CA 1
ATOM 2366 C C . ILE A 1 291 ? -26.805 53.941 7.796 1.00 24.75 291 ILE A C 1
ATOM 2368 O O . ILE A 1 291 ? -27.716 54.080 6.982 1.00 24.75 291 ILE A O 1
ATOM 2372 N N . ILE A 1 292 ? -26.422 54.862 8.687 1.00 25.23 292 ILE A N 1
ATOM 2373 C CA . ILE A 1 292 ? -26.864 56.257 8.871 1.00 25.23 292 ILE A CA 1
ATOM 2374 C C . ILE A 1 292 ? -28.135 56.448 9.744 1.00 25.23 292 ILE A C 1
ATOM 2376 O O . ILE A 1 292 ? -29.233 56.088 9.336 1.00 25.23 292 ILE A O 1
ATOM 2380 N N . ILE A 1 293 ? -27.992 57.087 10.923 1.00 29.50 293 ILE A N 1
ATOM 2381 C CA . ILE A 1 293 ? -28.375 58.497 11.225 1.00 29.50 293 ILE A CA 1
ATOM 2382 C C . ILE A 1 293 ? -28.345 58.789 12.760 1.00 29.50 293 ILE A C 1
ATOM 2384 O O . ILE A 1 293 ? -28.945 58.087 13.563 1.00 29.50 293 ILE A O 1
ATOM 2388 N N . ASP A 1 294 ? -27.625 59.870 13.098 1.00 29.45 294 ASP A N 1
ATOM 2389 C CA . ASP A 1 294 ? -27.728 60.863 14.194 1.00 29.45 294 ASP A CA 1
ATOM 2390 C C . ASP A 1 294 ? -27.649 60.532 15.705 1.00 29.45 294 ASP A C 1
ATOM 2392 O O . ASP A 1 294 ? -28.610 60.190 16.381 1.00 29.45 294 ASP A O 1
ATOM 2396 N N . GLY A 1 295 ? -26.500 60.895 16.294 1.00 27.80 295 GLY A N 1
ATOM 2397 C CA . GLY A 1 295 ? -26.362 62.204 16.953 1.00 27.80 295 GLY A CA 1
ATOM 2398 C C . GLY A 1 295 ? -27.029 62.455 18.312 1.00 27.80 295 GLY A C 1
ATOM 2399 O O . GLY A 1 295 ? -27.983 63.211 18.356 1.00 27.80 295 GLY A O 1
ATOM 2400 N N . VAL A 1 296 ? -26.399 62.047 19.428 1.00 35.00 296 VAL A N 1
ATOM 2401 C CA . VAL A 1 296 ? -26.376 62.815 20.700 1.00 35.00 296 VAL A CA 1
ATOM 2402 C C . VAL A 1 296 ? -25.068 62.535 21.458 1.00 35.00 296 VAL A C 1
ATOM 2404 O O . VAL A 1 296 ? -24.691 61.392 21.705 1.00 35.00 296 VAL A O 1
ATOM 2407 N N . LYS A 1 297 ? -24.364 63.606 21.846 1.00 28.44 297 LYS A N 1
ATOM 2408 C CA . LYS A 1 297 ? -23.162 63.587 22.693 1.00 28.44 297 LYS A CA 1
ATOM 2409 C C . LYS A 1 297 ? -23.537 63.261 24.144 1.00 28.44 297 LYS A C 1
ATOM 2411 O O . LYS A 1 297 ? -24.135 64.104 24.804 1.00 28.44 297 LYS A O 1
ATOM 2416 N N . SER A 1 298 ? -23.079 62.126 24.674 1.00 34.22 298 SER A N 1
ATOM 2417 C CA . SER A 1 298 ? -22.964 61.919 26.124 1.00 34.22 298 SER A CA 1
ATOM 2418 C C . SER A 1 298 ? -21.509 61.629 26.494 1.00 34.22 298 SER A C 1
ATOM 2420 O O . SER A 1 298 ? -20.888 60.703 25.975 1.00 34.22 298 SER A O 1
ATOM 2422 N N . LYS A 1 299 ? -20.929 62.491 27.338 1.00 33.91 299 LYS A N 1
ATOM 2423 C CA . LYS A 1 299 ? -19.570 62.359 27.880 1.00 33.91 299 LYS A CA 1
ATOM 2424 C C . LYS A 1 299 ? -19.597 61.383 29.060 1.00 33.91 299 LYS A C 1
ATOM 2426 O O . LYS A 1 299 ? -19.626 61.812 30.209 1.00 33.91 299 LYS A O 1
ATOM 2431 N N . THR A 1 300 ? -19.552 60.086 28.789 1.00 40.94 300 THR A N 1
ATOM 2432 C CA . THR A 1 300 ? -19.203 59.079 29.800 1.00 40.94 300 THR A CA 1
ATOM 2433 C C . THR A 1 300 ? -17.684 58.915 29.813 1.00 40.94 300 THR A C 1
ATOM 2435 O O . THR A 1 300 ? -17.071 58.562 28.807 1.00 40.94 300 THR A O 1
ATOM 2438 N N . ILE A 1 301 ? -17.052 59.232 30.944 1.00 47.09 301 ILE A N 1
ATOM 2439 C CA . ILE A 1 301 ? -15.611 59.053 31.154 1.00 47.09 301 ILE A CA 1
ATOM 2440 C C . ILE A 1 301 ? -15.334 57.543 31.194 1.00 47.09 301 ILE A C 1
ATOM 2442 O O . ILE A 1 301 ? -15.679 56.871 32.161 1.00 47.09 301 ILE A O 1
ATOM 2446 N N . ILE A 1 302 ? -14.739 57.001 30.128 1.00 53.47 302 ILE A N 1
ATOM 2447 C CA . ILE A 1 302 ? -14.325 55.594 30.054 1.00 53.47 302 ILE A CA 1
ATOM 2448 C C . ILE A 1 302 ? -13.052 55.442 30.889 1.00 53.47 302 ILE A C 1
ATOM 2450 O O . ILE A 1 302 ? -11.978 55.868 30.467 1.00 53.47 302 ILE A O 1
ATOM 2454 N N . ASN A 1 303 ? -13.164 54.860 32.081 1.00 54.00 303 ASN A N 1
ATOM 2455 C CA . ASN A 1 303 ? -12.012 54.542 32.922 1.00 54.00 303 ASN A CA 1
ATOM 2456 C C . ASN A 1 303 ? -11.478 53.155 32.516 1.00 54.00 303 ASN A C 1
ATOM 2458 O O . ASN A 1 303 ? -12.214 52.174 32.612 1.00 54.00 303 ASN A O 1
ATOM 2462 N N . ILE A 1 304 ? -10.243 53.063 32.001 1.00 61.19 304 ILE A N 1
ATOM 2463 C CA . ILE A 1 304 ? -9.657 51.787 31.556 1.00 61.19 304 ILE A CA 1
ATOM 2464 C C . ILE A 1 304 ? -8.973 51.099 32.760 1.00 61.19 304 ILE A C 1
ATOM 2466 O O . ILE A 1 304 ? -8.113 51.730 33.390 1.00 61.19 304 ILE A O 1
ATOM 2470 N N . PRO A 1 305 ? -9.328 49.837 33.095 1.00 62.62 305 PRO A N 1
ATOM 2471 C CA . PRO A 1 305 ? -8.673 49.056 34.149 1.00 62.62 305 PRO A CA 1
ATOM 2472 C C . PRO A 1 305 ? -7.157 48.945 33.932 1.00 62.62 305 PRO A C 1
ATOM 2474 O O . PRO A 1 305 ? -6.685 48.944 32.795 1.00 62.62 305 PRO A O 1
ATOM 2477 N N . ASN A 1 306 ? -6.382 48.861 35.017 1.00 68.06 306 ASN A N 1
ATOM 2478 C CA . ASN A 1 306 ? -4.924 48.719 34.957 1.00 68.06 306 ASN A CA 1
ATOM 2479 C C . ASN A 1 306 ? -4.516 47.262 34.697 1.00 68.06 306 ASN A C 1
ATOM 2481 O O . ASN A 1 306 ? -4.073 46.570 35.607 1.00 68.06 306 ASN A O 1
ATOM 2485 N N . GLU A 1 307 ? -4.695 46.826 33.452 1.00 59.72 307 GLU A N 1
ATOM 2486 C CA . GLU A 1 307 ? -4.348 45.496 32.943 1.00 59.72 307 GLU A CA 1
ATOM 2487 C C . GLU A 1 307 ? -3.470 45.605 31.680 1.00 59.72 307 GLU A C 1
ATOM 2489 O O . GLU A 1 307 ? -3.585 46.569 30.909 1.00 59.72 307 GLU A O 1
ATOM 2494 N N . ASP A 1 308 ? -2.593 44.620 31.472 1.00 71.94 308 ASP A N 1
ATOM 2495 C CA . ASP A 1 308 ? -1.783 44.489 30.258 1.00 71.94 308 ASP A CA 1
ATOM 2496 C C . ASP A 1 308 ? -2.532 43.641 29.219 1.00 71.94 308 ASP A C 1
ATOM 2498 O O . ASP A 1 308 ? -2.940 42.516 29.496 1.00 71.94 308 ASP A O 1
ATOM 2502 N N . VAL A 1 309 ? -2.703 44.166 28.000 1.00 66.31 309 VAL A N 1
ATOM 2503 C CA . VAL A 1 309 ? -3.367 43.465 26.886 1.00 66.31 309 VAL A CA 1
ATOM 2504 C C . VAL A 1 309 ? -2.392 43.371 25.716 1.00 66.31 309 VAL A C 1
ATOM 2506 O O . VAL A 1 309 ? -2.048 44.394 25.122 1.00 66.31 309 VAL A O 1
ATOM 2509 N N . GLN A 1 310 ? -1.928 42.154 25.394 1.00 62.94 310 GLN A N 1
ATOM 2510 C CA . GLN A 1 310 ? -0.959 41.883 24.312 1.00 62.94 310 GLN A CA 1
ATOM 2511 C C . GLN A 1 310 ? 0.304 42.773 24.397 1.00 62.94 310 GLN A C 1
ATOM 2513 O O . GLN A 1 310 ? 0.749 43.349 23.406 1.00 62.94 310 GLN A O 1
ATOM 2518 N N . GLY A 1 311 ? 0.851 42.938 25.608 1.00 69.31 311 GLY A N 1
ATOM 2519 C CA . GLY A 1 311 ? 2.049 43.749 25.870 1.00 69.31 311 GLY A CA 1
ATOM 2520 C C . GLY A 1 311 ? 1.812 45.263 26.001 1.00 69.31 311 GLY A C 1
ATOM 2521 O O . GLY A 1 311 ? 2.769 46.010 26.205 1.00 69.31 311 GLY A O 1
ATOM 2522 N N . PHE A 1 312 ? 0.562 45.739 25.918 1.00 75.25 312 PHE A N 1
ATOM 2523 C CA . PHE A 1 312 ? 0.211 47.151 26.110 1.00 75.25 312 PHE A CA 1
ATOM 2524 C C . PHE A 1 312 ? -0.510 47.392 27.442 1.00 75.25 312 PHE A C 1
ATOM 2526 O O . PHE A 1 312 ? -1.608 46.881 27.662 1.00 75.25 312 PHE A O 1
ATOM 2533 N N . ASN A 1 313 ? 0.047 48.269 28.284 1.00 83.62 313 ASN A N 1
ATOM 2534 C CA . ASN A 1 313 ? -0.634 48.767 29.480 1.00 83.62 313 ASN A CA 1
ATOM 2535 C C . ASN A 1 313 ? -1.541 49.960 29.131 1.00 83.62 313 ASN A C 1
ATOM 2537 O O . ASN A 1 313 ? -1.098 51.118 29.071 1.00 83.62 313 ASN A O 1
ATOM 2541 N N . PHE A 1 314 ? -2.822 49.691 28.880 1.00 81.44 314 PHE A N 1
ATOM 2542 C CA . PHE A 1 314 ? -3.760 50.712 28.405 1.00 81.44 314 PHE A CA 1
ATOM 2543 C C . PHE A 1 314 ? -4.064 51.799 29.439 1.00 81.44 314 PHE A C 1
ATOM 2545 O O . PHE A 1 314 ? -4.302 52.944 29.059 1.00 81.44 314 PHE A O 1
ATOM 2552 N N . HIS A 1 315 ? -3.972 51.489 30.731 1.00 80.81 315 HIS A N 1
ATOM 2553 C CA . HIS A 1 315 ? -4.137 52.471 31.800 1.00 80.81 315 HIS A CA 1
ATOM 2554 C C . HIS A 1 315 ? -2.982 53.487 31.832 1.00 80.81 315 HIS A C 1
ATOM 2556 O O . HIS A 1 315 ? -3.197 54.697 31.947 1.00 80.81 315 HIS A O 1
ATOM 2562 N N . LYS A 1 316 ? -1.738 53.023 31.654 1.00 82.75 316 LYS A N 1
ATOM 2563 C CA . LYS A 1 316 ? -0.551 53.889 31.554 1.00 82.75 316 LYS A CA 1
ATOM 2564 C C . LYS A 1 316 ? -0.576 54.730 30.276 1.00 82.75 316 LYS A C 1
ATOM 2566 O O . LYS A 1 316 ? -0.193 55.900 30.315 1.00 82.75 316 LYS A O 1
ATOM 2571 N N . LEU A 1 317 ? -1.063 54.170 29.165 1.00 82.56 317 LEU A N 1
ATOM 2572 C CA . LEU A 1 317 ? -1.270 54.899 27.907 1.00 82.56 317 LEU A CA 1
ATOM 2573 C C . LEU A 1 317 ? -2.371 55.960 28.033 1.00 82.56 317 LEU A C 1
ATOM 2575 O O . LEU A 1 317 ? -2.156 57.094 27.612 1.00 82.56 317 LEU A O 1
ATOM 2579 N N . GLN A 1 318 ? -3.492 55.635 28.683 1.00 84.38 318 GLN A N 1
ATOM 2580 C CA . GLN A 1 318 ? -4.578 56.578 28.954 1.00 84.38 318 GLN A CA 1
ATOM 2581 C C . GLN A 1 318 ? -4.106 57.752 29.820 1.00 84.38 318 GLN A C 1
ATOM 2583 O O . GLN A 1 318 ? -4.385 58.903 29.496 1.00 84.38 318 GLN A O 1
ATOM 2588 N N . LYS A 1 319 ? -3.331 57.482 30.883 1.00 82.19 319 LYS A N 1
ATOM 2589 C CA . LYS A 1 319 ? -2.745 58.529 31.739 1.00 82.19 319 LYS A CA 1
ATOM 2590 C C . LYS A 1 319 ? -1.759 59.431 30.996 1.00 82.19 319 LYS A C 1
ATOM 2592 O O . LYS A 1 319 ? -1.708 60.624 31.270 1.00 82.19 319 LYS A O 1
ATOM 2597 N N . ARG A 1 320 ? -0.960 58.877 30.077 1.00 87.38 320 ARG A N 1
ATOM 2598 C CA . ARG A 1 320 ? 0.042 59.640 29.307 1.00 87.38 320 ARG A CA 1
ATOM 2599 C C . ARG A 1 320 ? -0.558 60.431 28.143 1.00 87.38 320 ARG A C 1
ATOM 2601 O O . ARG A 1 320 ? 0.034 61.429 27.742 1.00 87.38 320 ARG A O 1
ATOM 2608 N N . LYS A 1 321 ? -1.670 59.959 27.573 1.00 85.88 321 LYS A N 1
ATOM 2609 C CA . LYS A 1 321 ? -2.325 60.518 26.379 1.00 85.88 321 LYS A CA 1
ATOM 2610 C C . LYS A 1 321 ? -3.852 60.570 26.559 1.00 85.88 321 LYS A C 1
ATOM 2612 O O . LYS A 1 321 ? -4.574 59.845 25.866 1.00 85.88 321 LYS A O 1
ATOM 2617 N N . PRO A 1 322 ? -4.364 61.396 27.492 1.00 83.31 322 PRO A N 1
ATOM 2618 C CA . PRO A 1 322 ? -5.792 61.453 27.810 1.00 83.31 322 PRO A CA 1
ATOM 2619 C C . PRO A 1 322 ? -6.667 61.856 26.611 1.00 83.31 322 PRO A C 1
ATOM 2621 O O . PRO A 1 322 ? -7.807 61.402 26.504 1.00 83.31 322 PRO A O 1
ATOM 2624 N N . GLU A 1 323 ? -6.135 62.622 25.657 1.00 80.94 323 GLU A N 1
ATOM 2625 C CA . GLU A 1 323 ? -6.801 63.013 24.409 1.00 80.94 323 GLU A CA 1
ATOM 2626 C C . GLU A 1 323 ? -7.110 61.830 23.475 1.00 80.94 323 GLU A C 1
ATOM 2628 O O . GLU A 1 323 ? -8.017 61.910 22.647 1.00 80.94 323 GLU A O 1
ATOM 2633 N N . LEU A 1 324 ? -6.397 60.708 23.625 1.00 84.62 324 LEU A N 1
ATOM 2634 C CA . LEU A 1 324 ? -6.602 59.492 22.837 1.00 84.62 324 LEU A CA 1
ATOM 2635 C C . LEU A 1 324 ? -7.517 58.478 23.528 1.00 84.62 324 LEU A C 1
ATOM 2637 O O . LEU A 1 324 ? -7.683 57.388 22.997 1.00 84.62 324 LEU A O 1
ATOM 2641 N N . THR A 1 325 ? -8.137 58.803 24.667 1.00 79.38 325 THR A N 1
ATOM 2642 C CA . THR A 1 325 ? -8.912 57.840 25.475 1.00 79.38 325 THR A CA 1
ATOM 2643 C C . THR A 1 325 ? -9.954 57.054 24.668 1.00 79.38 325 THR A C 1
ATOM 2645 O O . THR A 1 325 ? -10.024 55.836 24.812 1.00 79.38 325 THR A O 1
ATOM 2648 N N . SER A 1 326 ? -10.717 57.696 23.772 1.00 71.50 326 SER A N 1
ATOM 2649 C CA . SER A 1 326 ? -11.705 56.979 22.943 1.00 71.50 326 SER A CA 1
ATOM 2650 C C . SER A 1 326 ? -11.054 56.080 21.886 1.00 71.50 326 SER A C 1
ATOM 2652 O O . SER A 1 326 ? -11.537 54.984 21.612 1.00 71.50 326 SER A O 1
ATOM 2654 N N . LYS A 1 327 ? -9.918 56.499 21.315 1.00 78.12 327 LYS A N 1
ATOM 2655 C CA . LYS A 1 327 ? -9.147 55.693 20.358 1.00 78.12 327 LYS A CA 1
ATOM 2656 C C . LYS A 1 327 ? -8.445 54.527 21.052 1.00 78.12 327 LYS A C 1
ATOM 2658 O O . LYS A 1 327 ? -8.424 53.433 20.506 1.00 78.12 327 LYS A O 1
ATOM 2663 N N . LEU A 1 328 ? -7.923 54.736 22.260 1.00 81.12 328 LEU A N 1
ATOM 2664 C CA . LEU A 1 328 ? -7.302 53.707 23.094 1.00 81.12 328 LEU A CA 1
ATOM 2665 C C . LEU A 1 328 ? -8.333 52.693 23.594 1.00 81.12 328 LEU A C 1
ATOM 2667 O O . LEU A 1 328 ? -8.028 51.506 23.591 1.00 81.12 328 LEU A O 1
ATOM 2671 N N . SER A 1 329 ? -9.553 53.111 23.955 1.00 72.12 329 SER A N 1
ATOM 2672 C CA . SER A 1 329 ? -10.621 52.165 24.308 1.00 72.12 329 SER A CA 1
ATOM 2673 C C . SER A 1 329 ? -11.083 51.357 23.093 1.00 72.12 329 SER A C 1
ATOM 2675 O O . SER A 1 329 ? -11.283 50.150 23.213 1.00 72.12 329 SER A O 1
ATOM 2677 N N . THR A 1 330 ? -11.170 51.983 21.914 1.00 72.12 330 THR A N 1
ATOM 2678 C CA . THR A 1 330 ? -11.479 51.296 20.648 1.00 72.12 330 THR A CA 1
ATOM 2679 C C . THR A 1 330 ? -10.365 50.316 20.269 1.00 72.12 330 THR A C 1
ATOM 2681 O O . THR A 1 330 ? -10.648 49.180 19.908 1.00 72.12 330 THR A O 1
ATOM 2684 N N . PHE A 1 331 ? -9.094 50.705 20.417 1.00 76.56 331 PHE A N 1
ATOM 2685 C CA . PHE A 1 331 ? -7.941 49.843 20.145 1.00 76.56 331 PHE A CA 1
ATOM 2686 C C . PHE A 1 331 ? -7.815 48.694 21.157 1.00 76.56 331 PHE A C 1
ATOM 2688 O O . PHE A 1 331 ? -7.564 47.566 20.750 1.00 76.56 331 PHE A O 1
ATOM 2695 N N . ARG A 1 332 ? -8.072 48.937 22.452 1.00 75.06 332 ARG A N 1
ATOM 2696 C CA . ARG A 1 332 ? -8.179 47.889 23.484 1.00 75.06 332 ARG A CA 1
ATOM 2697 C C . ARG A 1 332 ? -9.297 46.906 23.153 1.00 75.06 332 ARG A C 1
ATOM 2699 O O . ARG A 1 332 ? -9.059 45.707 23.174 1.00 75.06 332 ARG A O 1
ATOM 2706 N N . SER A 1 333 ? -10.484 47.410 22.807 1.00 64.75 333 SER A N 1
ATOM 2707 C CA . SER A 1 333 ? -11.632 46.577 22.415 1.00 64.75 333 SER A CA 1
ATOM 2708 C C . SER A 1 333 ? -11.326 45.775 21.149 1.00 64.75 333 SER A C 1
ATOM 2710 O O . SER A 1 333 ? -11.682 44.609 21.068 1.00 64.75 333 SER A O 1
ATOM 2712 N N . TYR A 1 334 ? -10.591 46.358 20.199 1.00 66.12 334 TYR A N 1
ATOM 2713 C CA . TYR A 1 334 ? -10.091 45.663 19.017 1.00 66.12 334 TYR A CA 1
ATOM 2714 C C . TYR A 1 334 ? -9.062 44.578 19.359 1.00 66.12 334 TYR A C 1
ATOM 2716 O O . TYR A 1 334 ? -9.165 43.488 18.817 1.00 66.12 334 TYR A O 1
ATOM 2724 N N . LEU A 1 335 ? -8.095 44.823 20.251 1.00 65.56 335 LEU A N 1
ATOM 2725 C CA . LEU A 1 335 ? -7.123 43.800 20.665 1.00 65.56 335 LEU A CA 1
ATOM 2726 C C . LEU A 1 335 ? -7.780 42.664 21.461 1.00 65.56 335 LEU A C 1
ATOM 2728 O O . LEU A 1 335 ? -7.440 41.511 21.226 1.00 65.56 335 LEU A O 1
ATOM 2732 N N . MET A 1 336 ? -8.747 42.985 22.324 1.00 58.41 336 MET A N 1
ATOM 2733 C CA . MET A 1 336 ? -9.569 42.015 23.059 1.00 58.41 336 MET A CA 1
ATOM 2734 C C . MET A 1 336 ? -10.441 41.178 22.109 1.00 58.41 336 MET A C 1
ATOM 2736 O O . MET A 1 336 ? -10.435 39.951 22.184 1.00 58.41 336 MET A O 1
ATOM 2740 N N . ALA A 1 337 ? -11.110 41.820 21.145 1.00 46.66 337 ALA A N 1
ATOM 2741 C CA . ALA A 1 337 ? -11.874 41.130 20.103 1.00 46.66 337 ALA A CA 1
ATOM 2742 C C . ALA A 1 337 ? -10.967 40.274 19.198 1.00 46.66 337 ALA A C 1
ATOM 2744 O O . ALA A 1 337 ? -11.320 39.164 18.813 1.00 46.66 337 ALA A O 1
ATOM 2745 N N . LYS A 1 338 ? -9.750 40.748 18.906 1.00 44.09 338 LYS A N 1
ATOM 2746 C CA . LYS A 1 338 ? -8.755 40.039 18.092 1.00 44.09 338 LYS A CA 1
ATOM 2747 C C . LYS A 1 338 ? -8.120 38.848 18.820 1.00 44.09 338 LYS A C 1
ATOM 2749 O O . LYS A 1 338 ? -7.666 37.930 18.145 1.00 44.09 338 LYS A O 1
ATOM 2754 N N . SER A 1 339 ? -8.094 38.839 20.155 1.00 47.75 339 SER A N 1
ATOM 2755 C CA . SER A 1 339 ? -7.664 37.673 20.941 1.00 47.75 339 SER A CA 1
ATOM 2756 C C . SER A 1 339 ? -8.736 36.587 21.085 1.00 47.75 339 SER A C 1
ATOM 2758 O O . SER A 1 339 ? -8.386 35.479 21.472 1.00 47.75 339 SER A O 1
ATOM 2760 N N . GLN A 1 340 ? -10.007 36.872 20.769 1.00 41.75 340 GLN A N 1
ATOM 2761 C CA . GLN A 1 340 ? -11.119 35.930 20.975 1.00 41.75 340 GLN A CA 1
ATOM 2762 C C . GLN A 1 340 ? -11.860 35.499 19.695 1.00 41.75 340 GLN A C 1
ATOM 2764 O O . GLN A 1 340 ? -12.574 34.503 19.730 1.00 41.75 340 GLN A O 1
ATOM 2769 N N . GLU A 1 341 ? -11.658 36.144 18.541 1.00 39.16 341 GLU A N 1
ATOM 2770 C CA . GLU A 1 341 ? -12.325 35.754 17.288 1.00 39.16 341 GLU A CA 1
ATOM 2771 C C . GLU A 1 341 ? -11.331 35.353 16.185 1.00 39.16 341 GLU A C 1
ATOM 2773 O O . GLU A 1 341 ? -10.814 36.187 15.436 1.00 39.16 341 GLU A O 1
ATOM 2778 N N . ALA A 1 342 ? -11.140 34.045 15.993 1.00 47.66 342 ALA A N 1
ATOM 2779 C CA . ALA A 1 342 ? -10.771 33.507 14.684 1.00 47.66 342 ALA A CA 1
ATOM 2780 C C . ALA A 1 342 ? -11.996 33.623 13.758 1.00 47.66 342 ALA A C 1
ATOM 2782 O O . ALA A 1 342 ? -12.732 32.653 13.572 1.00 47.66 342 ALA A O 1
ATOM 2783 N N . LYS A 1 343 ? -12.251 34.839 13.257 1.00 50.19 343 LYS A N 1
ATOM 2784 C CA . LYS A 1 343 ? -13.255 35.099 12.219 1.00 50.19 343 LYS A CA 1
ATOM 2785 C C . LYS A 1 343 ? -12.925 34.287 10.973 1.00 50.19 343 LYS A C 1
ATOM 2787 O O . LYS A 1 343 ? -11.776 34.287 10.530 1.00 50.19 343 LYS A O 1
ATOM 2792 N N . GLU A 1 344 ? -13.941 33.627 10.426 1.00 56.72 344 GLU A N 1
ATOM 2793 C CA . GLU A 1 344 ? -13.878 32.984 9.118 1.00 56.72 344 GLU A CA 1
ATOM 2794 C C . GLU A 1 344 ? -13.401 33.997 8.073 1.00 56.72 344 GLU A C 1
ATOM 2796 O O . GLU A 1 344 ? -13.876 35.138 8.023 1.00 56.72 344 GLU A O 1
ATOM 2801 N N . LEU A 1 345 ? -12.405 33.593 7.285 1.00 60.16 345 LEU A N 1
ATOM 2802 C CA . LEU A 1 345 ? -11.845 34.426 6.229 1.00 60.16 345 LEU A CA 1
ATOM 2803 C C . LEU A 1 345 ? -12.912 34.734 5.190 1.00 60.16 345 LEU A C 1
ATOM 2805 O O . LEU A 1 345 ? -13.671 33.857 4.775 1.00 60.16 345 LEU A O 1
ATOM 2809 N N . LYS A 1 346 ? -12.947 35.984 4.733 1.00 64.38 346 LYS A N 1
ATOM 2810 C CA . LYS A 1 346 ? -13.873 36.372 3.669 1.00 64.38 346 LYS A CA 1
ATOM 2811 C C . LYS A 1 346 ? -13.397 35.779 2.344 1.00 64.38 346 LYS A C 1
ATOM 2813 O O . LYS A 1 346 ? -12.198 35.650 2.120 1.00 64.38 346 LYS A O 1
ATOM 2818 N N . VAL A 1 347 ? -14.322 35.480 1.430 1.00 64.69 347 VAL A N 1
ATOM 2819 C CA . VAL A 1 347 ? -14.018 34.793 0.154 1.00 64.69 347 VAL A CA 1
ATOM 2820 C C . VAL A 1 347 ? -12.882 35.467 -0.635 1.00 64.69 347 VAL A C 1
ATOM 2822 O O . VAL A 1 347 ? -12.040 34.787 -1.210 1.00 64.69 347 VAL A O 1
ATOM 2825 N N . TRP A 1 348 ? -12.786 36.800 -0.628 1.00 67.50 348 TRP A N 1
ATOM 2826 C CA . TRP A 1 348 ? -11.695 37.503 -1.319 1.00 67.50 348 TRP A CA 1
ATOM 2827 C C . TRP A 1 348 ? -10.338 37.427 -0.605 1.00 67.50 348 TRP A C 1
ATOM 2829 O O . TRP A 1 348 ? -9.316 37.554 -1.268 1.00 67.50 348 TRP A O 1
ATOM 2839 N N . GLU A 1 349 ? -10.303 37.208 0.712 1.00 72.31 349 GLU A N 1
ATOM 2840 C CA . GLU A 1 349 ? -9.061 36.986 1.474 1.00 72.31 349 GLU A CA 1
ATOM 2841 C C . GLU A 1 349 ? -8.495 35.579 1.227 1.00 72.31 349 GLU A C 1
ATOM 2843 O O . GLU A 1 349 ? -7.310 35.343 1.451 1.00 72.31 349 GLU A O 1
ATOM 2848 N N . LEU A 1 350 ? -9.328 34.651 0.739 1.00 78.88 350 LEU A N 1
ATOM 2849 C CA . LEU A 1 350 ? -8.914 33.301 0.350 1.00 78.88 350 LEU A CA 1
ATOM 2850 C C . LEU A 1 350 ? -8.280 33.258 -1.038 1.00 78.88 350 LEU A C 1
ATOM 2852 O O . LEU A 1 350 ? -7.426 32.407 -1.278 1.00 78.88 350 LEU A O 1
ATOM 2856 N N . LYS A 1 351 ? -8.676 34.174 -1.930 1.00 82.69 351 LYS A N 1
ATOM 2857 C CA . LYS A 1 351 ? -8.324 34.141 -3.352 1.00 82.69 351 LYS A CA 1
ATOM 2858 C C . LYS A 1 351 ? -6.833 33.878 -3.567 1.00 82.69 351 LYS A C 1
ATOM 2860 O O . LYS A 1 351 ? -6.487 32.886 -4.187 1.00 82.69 351 LYS A O 1
ATOM 2865 N N . ASP A 1 352 ? -5.961 34.701 -2.996 1.00 86.44 352 ASP A N 1
ATOM 2866 C CA . ASP A 1 352 ? -4.516 34.638 -3.248 1.00 86.44 352 ASP A CA 1
ATOM 2867 C C . ASP A 1 352 ? -3.729 33.820 -2.195 1.00 86.44 352 ASP A C 1
ATOM 2869 O O . ASP A 1 352 ? -2.492 33.801 -2.195 1.00 86.44 352 ASP A O 1
ATOM 2873 N N . LEU A 1 353 ? -4.429 33.113 -1.298 1.00 87.00 353 LEU A N 1
ATOM 2874 C CA . LEU A 1 353 ? -3.845 32.472 -0.115 1.00 87.00 353 LEU A CA 1
ATOM 2875 C C . LEU A 1 353 ? -2.797 31.400 -0.455 1.00 87.00 353 LEU A C 1
ATOM 2877 O O . LEU A 1 353 ? -1.825 31.224 0.286 1.00 87.00 353 LEU A O 1
ATOM 2881 N N . GLY A 1 354 ? -2.946 30.715 -1.593 1.00 89.25 354 GLY A N 1
ATOM 2882 C CA . GLY A 1 354 ? -1.957 29.756 -2.095 1.00 89.25 354 GLY A CA 1
ATOM 2883 C C . GLY A 1 354 ? -0.616 30.390 -2.426 1.00 89.25 354 GLY A C 1
ATOM 2884 O O . GLY A 1 354 ? 0.423 29.931 -1.944 1.00 89.25 354 GLY A O 1
ATOM 2885 N N . ILE A 1 355 ? -0.636 31.495 -3.169 1.00 91.12 355 ILE A N 1
ATOM 2886 C CA . ILE A 1 355 ? 0.575 32.230 -3.544 1.00 91.12 355 ILE A CA 1
ATOM 2887 C C . ILE A 1 355 ? 1.219 32.865 -2.307 1.00 91.12 355 ILE A C 1
ATOM 2889 O O . ILE A 1 355 ? 2.434 32.787 -2.135 1.00 91.12 355 ILE A O 1
ATOM 2893 N N . GLN A 1 356 ? 0.416 33.434 -1.404 1.00 91.44 356 GLN A N 1
ATOM 2894 C CA . GLN A 1 356 ? 0.905 34.016 -0.148 1.00 91.44 356 GLN A CA 1
ATOM 2895 C C . GLN A 1 356 ? 1.589 32.974 0.747 1.00 91.44 356 GLN A C 1
ATOM 2897 O O . GLN A 1 356 ? 2.631 33.252 1.347 1.00 91.44 356 GLN A O 1
ATOM 2902 N N . SER A 1 357 ? 1.042 31.758 0.800 1.00 91.56 357 SER A N 1
ATOM 2903 C CA . SER A 1 357 ? 1.638 30.644 1.542 1.00 91.56 357 SER A CA 1
ATOM 2904 C C . SER A 1 357 ? 2.962 30.210 0.918 1.00 91.56 357 SER A C 1
ATOM 2906 O O . SER A 1 357 ? 3.961 30.106 1.627 1.00 91.56 357 SER A O 1
ATOM 2908 N N . ALA A 1 358 ? 3.017 30.052 -0.409 1.00 92.75 358 ALA A N 1
ATOM 2909 C CA . ALA A 1 358 ? 4.264 29.742 -1.108 1.00 92.75 358 ALA A CA 1
ATOM 2910 C C . ALA A 1 358 ? 5.334 30.824 -0.904 1.00 92.75 358 ALA A C 1
ATOM 2912 O O . ALA A 1 358 ? 6.492 30.512 -0.632 1.00 92.75 358 ALA A O 1
ATOM 2913 N N . GLN A 1 359 ? 4.943 32.098 -0.948 1.00 93.44 359 GLN A N 1
ATOM 2914 C CA . GLN A 1 359 ? 5.841 33.217 -0.682 1.00 93.44 359 GLN A CA 1
ATOM 2915 C C . GLN A 1 359 ? 6.415 33.159 0.736 1.00 93.44 359 GLN A C 1
ATOM 2917 O O . GLN A 1 359 ? 7.619 33.339 0.917 1.00 93.44 359 GLN A O 1
ATOM 2922 N N . LYS A 1 360 ? 5.576 32.868 1.740 1.00 90.75 360 LYS A N 1
ATOM 2923 C CA . LYS A 1 360 ? 6.018 32.726 3.133 1.00 90.75 360 LYS A CA 1
ATOM 2924 C C . LYS A 1 360 ? 7.036 31.598 3.302 1.00 90.75 360 LYS A C 1
ATOM 2926 O O . LYS A 1 360 ? 7.989 31.765 4.059 1.00 90.75 360 LYS A O 1
ATOM 2931 N N . ILE A 1 361 ? 6.834 30.483 2.600 1.00 92.88 361 ILE A N 1
ATOM 2932 C CA . ILE A 1 361 ? 7.727 29.318 2.620 1.00 92.88 361 ILE A CA 1
ATOM 2933 C C . ILE A 1 361 ? 9.089 29.684 2.026 1.00 92.88 361 ILE A C 1
ATOM 2935 O O . ILE A 1 361 ? 10.107 29.537 2.701 1.00 92.88 361 ILE A O 1
ATOM 2939 N N . ILE A 1 362 ? 9.106 30.218 0.801 1.00 91.50 362 ILE A N 1
ATOM 2940 C CA . ILE A 1 362 ? 10.340 30.540 0.064 1.00 91.50 362 ILE A CA 1
ATOM 2941 C C . ILE A 1 362 ? 11.179 31.596 0.800 1.00 91.50 362 ILE A C 1
ATOM 2943 O O . ILE A 1 362 ? 12.402 31.528 0.794 1.00 91.50 362 ILE A O 1
ATOM 2947 N N . GLN A 1 363 ? 10.534 32.568 1.452 1.00 89.94 363 GLN A N 1
ATOM 2948 C CA . GLN A 1 363 ? 11.217 33.649 2.177 1.00 89.94 363 GLN A CA 1
ATOM 2949 C C . GLN A 1 363 ? 11.710 33.255 3.577 1.00 89.94 363 GLN A C 1
ATOM 2951 O O . GLN A 1 363 ? 12.330 34.072 4.259 1.00 89.94 363 GLN A O 1
ATOM 2956 N N . SER A 1 364 ? 11.396 32.050 4.052 1.00 87.75 364 SER A N 1
ATOM 2957 C CA . SER A 1 364 ? 11.815 31.603 5.380 1.00 87.75 364 SER A CA 1
ATOM 2958 C C . SER A 1 364 ? 13.285 31.162 5.404 1.00 87.75 364 SER A C 1
ATOM 2960 O O . SER A 1 364 ? 13.840 30.760 4.385 1.00 87.75 364 SER A O 1
ATOM 2962 N N . GLY A 1 365 ? 13.922 31.214 6.581 1.00 84.75 365 GLY A N 1
ATOM 2963 C CA . GLY A 1 365 ? 15.297 30.721 6.755 1.00 84.75 365 GLY A CA 1
ATOM 2964 C C . GLY A 1 365 ? 15.426 29.197 6.646 1.00 84.75 365 GLY A C 1
ATOM 2965 O O . GLY A 1 365 ? 16.501 28.701 6.329 1.00 84.75 365 GLY A O 1
ATOM 2966 N N . ASP A 1 366 ? 14.328 28.469 6.868 1.00 86.12 366 ASP A N 1
ATOM 2967 C CA . ASP A 1 366 ? 14.215 27.025 6.650 1.00 86.12 366 ASP A CA 1
ATOM 2968 C C . ASP A 1 366 ? 12.901 26.725 5.899 1.00 86.12 366 ASP A C 1
ATOM 2970 O O . ASP A 1 366 ? 11.844 26.525 6.522 1.00 86.12 366 ASP A O 1
ATOM 2974 N N . PRO A 1 367 ? 12.938 26.754 4.552 1.00 91.56 367 PRO A N 1
ATOM 2975 C CA . PRO A 1 367 ? 11.758 26.558 3.714 1.00 91.56 367 PRO A CA 1
ATOM 2976 C C . PRO A 1 367 ? 11.073 25.209 3.906 1.00 91.56 367 PRO A C 1
ATOM 2978 O O . PRO A 1 367 ? 9.845 25.160 3.932 1.00 91.56 367 PRO A O 1
ATOM 2981 N N . LEU A 1 368 ? 11.824 24.119 4.093 1.00 91.00 368 LEU A N 1
ATOM 2982 C CA . LEU A 1 368 ? 11.232 22.784 4.214 1.00 91.00 368 LEU A CA 1
ATOM 2983 C C . LEU A 1 368 ? 10.468 22.637 5.538 1.00 91.00 368 LEU A C 1
ATOM 2985 O O . LEU A 1 368 ? 9.338 22.149 5.552 1.00 91.00 368 LEU A O 1
ATOM 2989 N N . ARG A 1 369 ? 11.023 23.158 6.640 1.00 89.75 369 ARG A N 1
ATOM 2990 C CA . ARG A 1 369 ? 10.312 23.231 7.925 1.00 89.75 369 ARG A CA 1
ATOM 2991 C C . ARG A 1 369 ? 9.108 24.169 7.876 1.00 89.75 369 ARG A C 1
ATOM 2993 O O . ARG A 1 369 ? 8.076 23.869 8.472 1.00 89.75 369 ARG A O 1
ATOM 3000 N N . SER A 1 370 ? 9.213 25.292 7.169 1.00 90.38 370 SER A N 1
ATOM 3001 C CA . SER A 1 370 ? 8.087 26.222 7.015 1.00 90.38 370 SER A CA 1
ATOM 3002 C C . SER A 1 370 ? 6.955 25.625 6.180 1.00 90.38 370 SER A C 1
ATOM 3004 O O . SER A 1 370 ? 5.788 25.841 6.504 1.00 90.38 370 SER A O 1
ATOM 3006 N N . LEU A 1 371 ? 7.284 24.849 5.142 1.00 94.00 371 LEU A N 1
ATOM 3007 C CA . LEU A 1 371 ? 6.322 24.080 4.353 1.00 94.00 371 LEU A CA 1
ATOM 3008 C C . LEU A 1 371 ? 5.586 23.059 5.229 1.00 94.00 371 LEU A C 1
ATOM 3010 O O . LEU A 1 371 ? 4.357 23.019 5.201 1.00 94.00 371 LEU A O 1
ATOM 3014 N N . GLU A 1 372 ? 6.317 22.295 6.044 1.00 92.88 372 GLU A N 1
ATOM 3015 C CA . GLU A 1 372 ? 5.722 21.363 7.006 1.00 92.88 372 GLU A CA 1
ATOM 3016 C C . GLU A 1 372 ? 4.767 22.082 7.959 1.00 92.88 372 GLU A C 1
ATOM 3018 O O . GLU A 1 372 ? 3.587 21.741 8.026 1.00 92.88 372 GLU A O 1
ATOM 3023 N N . TYR A 1 373 ? 5.250 23.130 8.629 1.00 89.12 373 TYR A N 1
ATOM 3024 C CA . TYR A 1 373 ? 4.477 23.873 9.619 1.00 89.12 373 TYR A CA 1
ATOM 3025 C C . TYR A 1 373 ? 3.197 24.476 9.024 1.00 89.12 373 TYR A C 1
ATOM 3027 O O . TYR A 1 373 ? 2.132 24.390 9.636 1.00 89.12 373 TYR A O 1
ATOM 3035 N N . ILE A 1 374 ? 3.272 25.038 7.810 1.00 90.31 374 ILE A N 1
ATOM 3036 C CA . ILE A 1 374 ? 2.099 25.573 7.109 1.00 90.31 374 ILE A CA 1
ATOM 3037 C C . ILE A 1 374 ? 1.127 24.458 6.726 1.00 90.31 374 ILE A C 1
ATOM 3039 O O . ILE A 1 374 ? -0.068 24.633 6.938 1.00 90.31 374 ILE A O 1
ATOM 3043 N N . SER A 1 375 ? 1.607 23.322 6.213 1.00 92.44 375 SER A N 1
ATOM 3044 C CA . SER A 1 375 ? 0.735 22.199 5.840 1.00 92.44 375 SER A CA 1
ATOM 3045 C C . SER A 1 375 ? 0.011 21.584 7.047 1.00 92.44 375 SER A C 1
ATOM 3047 O O . SER A 1 375 ? -1.147 21.189 6.943 1.00 92.44 375 SER A O 1
ATOM 3049 N N . GLN A 1 376 ? 0.660 21.559 8.214 1.00 89.62 376 GLN A N 1
ATOM 3050 C CA . GLN A 1 376 ? 0.167 20.915 9.433 1.00 89.62 376 GLN A CA 1
ATOM 3051 C C . GLN A 1 376 ? -0.705 21.821 10.312 1.00 89.62 376 GLN A C 1
ATOM 3053 O O . GLN A 1 376 ? -1.679 21.355 10.904 1.00 89.62 376 GLN A O 1
ATOM 3058 N N . LYS A 1 377 ? -0.392 23.123 10.392 1.00 88.12 377 LYS A N 1
ATOM 3059 C CA . LYS A 1 377 ? -1.104 24.105 11.234 1.00 88.12 377 LYS A CA 1
ATOM 3060 C C . LYS A 1 377 ? -1.868 25.156 10.425 1.00 88.12 377 LYS A C 1
ATOM 3062 O O . LYS A 1 377 ? -2.124 26.260 10.902 1.00 88.12 377 LYS A O 1
ATOM 3067 N N . PHE A 1 378 ? -2.251 24.834 9.192 1.00 88.50 378 PHE A N 1
ATOM 3068 C CA . PHE A 1 378 ? -2.881 25.790 8.282 1.00 88.50 378 PHE A CA 1
ATOM 3069 C C . PHE A 1 378 ? -4.064 26.583 8.883 1.00 88.50 378 PHE A C 1
ATOM 3071 O O . PHE A 1 378 ? -4.080 27.807 8.704 1.00 88.50 378 PHE A O 1
ATOM 3078 N N . PRO A 1 379 ? -5.019 25.980 9.632 1.00 84.50 379 PRO A N 1
ATOM 3079 C CA . PRO A 1 379 ? -6.180 26.719 10.132 1.00 84.50 379 PRO A CA 1
ATOM 3080 C C . PRO A 1 379 ? -5.820 27.936 10.996 1.00 84.50 379 PRO A C 1
ATOM 3082 O O . PRO A 1 379 ? -6.400 29.007 10.808 1.00 84.50 379 PRO A O 1
ATOM 3085 N N . THR A 1 380 ? -4.827 27.821 11.887 1.00 81.50 380 THR A N 1
ATOM 3086 C CA . THR A 1 380 ? -4.368 28.937 12.740 1.00 81.50 380 THR A CA 1
ATOM 3087 C C . THR A 1 380 ? -3.560 29.975 11.969 1.00 81.50 380 THR A C 1
ATOM 3089 O O . THR A 1 380 ? -3.581 31.158 12.312 1.00 81.50 380 THR A O 1
ATOM 3092 N N . LEU A 1 381 ? -2.882 29.563 10.898 1.00 82.94 381 LEU A N 1
ATOM 3093 C CA . LEU A 1 381 ? -2.013 30.432 10.105 1.00 82.94 381 LEU A CA 1
ATOM 3094 C C . LEU A 1 381 ? -2.761 31.207 9.021 1.00 82.94 381 LEU A C 1
ATOM 3096 O O . LEU A 1 381 ? -2.330 32.308 8.673 1.00 82.94 381 LEU A O 1
ATOM 3100 N N . SER A 1 382 ? -3.882 30.679 8.528 1.00 83.25 382 SER A N 1
ATOM 3101 C CA . SER A 1 382 ? -4.667 31.200 7.399 1.00 83.25 382 SER A CA 1
ATOM 3102 C C . SER A 1 382 ? -4.871 32.726 7.440 1.00 83.25 382 SER A C 1
ATOM 3104 O O . SER A 1 382 ? -4.535 33.438 6.493 1.00 83.25 382 SER A O 1
ATOM 3106 N N . ASN A 1 383 ? -5.308 33.268 8.581 1.00 79.25 383 ASN A N 1
ATOM 3107 C CA . ASN A 1 383 ? -5.529 34.705 8.767 1.00 79.25 383 ASN A CA 1
ATOM 3108 C C . ASN A 1 383 ? -4.236 35.531 8.713 1.00 79.25 383 ASN A C 1
ATOM 3110 O O . ASN A 1 383 ? -4.224 36.644 8.189 1.00 79.25 383 ASN A O 1
ATOM 3114 N N . SER A 1 384 ? -3.129 35.008 9.238 1.00 82.19 384 SER A N 1
ATOM 3115 C CA . SER A 1 384 ? -1.831 35.684 9.136 1.00 82.19 384 SER A CA 1
ATOM 3116 C C . SER A 1 384 ? -1.281 35.670 7.705 1.00 82.19 384 SER A C 1
ATOM 3118 O O . SER A 1 384 ? -0.736 36.677 7.257 1.00 82.19 384 SER A O 1
ATOM 3120 N N . LEU A 1 385 ? -1.486 34.567 6.978 1.00 85.38 385 LEU A N 1
ATOM 3121 C CA . LEU A 1 385 ? -1.011 34.368 5.609 1.00 85.38 385 LEU A CA 1
ATOM 3122 C C . LEU A 1 385 ? -1.773 35.256 4.620 1.00 85.38 385 LEU A C 1
ATOM 3124 O O . LEU A 1 385 ? -1.143 35.891 3.778 1.00 85.38 385 LEU A O 1
ATOM 3128 N N . SER A 1 386 ? -3.091 35.406 4.808 1.00 84.25 386 SER A N 1
ATOM 3129 C CA . SER A 1 386 ? -3.950 36.271 3.978 1.00 84.25 386 SER A CA 1
ATOM 3130 C C . SER A 1 386 ? -3.510 37.744 3.931 1.00 84.25 386 SER A C 1
ATOM 3132 O O . SER A 1 386 ? -3.850 38.480 3.006 1.00 84.25 386 SER A O 1
ATOM 3134 N N . LYS A 1 387 ? -2.725 38.188 4.924 1.00 82.19 387 LYS A N 1
ATOM 3135 C CA . LYS A 1 387 ? -2.249 39.575 5.064 1.00 82.19 387 LYS A CA 1
ATOM 3136 C C . LYS A 1 387 ? -0.907 39.828 4.384 1.00 82.19 387 LYS A C 1
ATOM 3138 O O . LYS A 1 387 ? -0.447 40.968 4.372 1.00 82.19 387 LYS A O 1
ATOM 3143 N N . ILE A 1 388 ? -0.258 38.791 3.857 1.00 85.69 388 ILE A N 1
ATOM 3144 C CA . ILE A 1 388 ? 1.019 38.927 3.158 1.00 85.69 388 ILE A CA 1
ATOM 3145 C C . ILE A 1 388 ? 0.773 39.603 1.808 1.00 85.69 388 ILE A C 1
ATOM 3147 O O . ILE A 1 388 ? -0.073 39.182 1.025 1.00 85.69 388 ILE A O 1
ATOM 3151 N N . THR A 1 389 ? 1.527 40.658 1.511 1.00 86.25 389 THR A N 1
ATOM 3152 C CA . THR A 1 389 ? 1.461 41.333 0.210 1.00 86.25 389 THR A CA 1
ATOM 3153 C C . THR A 1 389 ? 1.995 40.423 -0.893 1.00 86.25 389 THR A C 1
ATOM 3155 O O . THR A 1 389 ? 3.109 39.900 -0.774 1.00 86.25 389 THR A O 1
ATOM 3158 N N . LEU A 1 390 ? 1.215 40.263 -1.963 1.00 85.06 390 LEU A N 1
ATOM 3159 C CA . LEU A 1 390 ? 1.517 39.352 -3.062 1.00 85.06 390 LEU A CA 1
ATOM 3160 C C . LEU A 1 390 ? 2.679 39.855 -3.930 1.00 85.06 390 LEU A C 1
ATOM 3162 O O . LEU A 1 390 ? 2.703 41.008 -4.355 1.00 85.06 390 LEU A O 1
ATOM 3166 N N . ASN A 1 391 ? 3.632 38.968 -4.212 1.00 87.31 391 ASN A N 1
ATOM 3167 C CA . ASN A 1 391 ? 4.676 39.187 -5.202 1.00 87.31 391 ASN A CA 1
ATOM 3168 C C . ASN A 1 391 ? 4.225 38.667 -6.578 1.00 87.31 391 ASN A C 1
ATOM 3170 O O . ASN A 1 391 ? 4.198 37.459 -6.818 1.00 87.31 391 ASN A O 1
ATOM 3174 N N . GLU A 1 392 ? 3.930 39.586 -7.499 1.00 85.69 392 GLU A N 1
ATOM 3175 C CA . GLU A 1 392 ? 3.463 39.261 -8.857 1.00 85.69 392 GLU A CA 1
ATOM 3176 C C . GLU A 1 392 ? 4.469 38.422 -9.662 1.00 85.69 392 GLU A C 1
ATOM 3178 O O . GLU A 1 392 ? 4.075 37.574 -10.462 1.00 85.69 392 GLU A O 1
ATOM 3183 N N . SER A 1 393 ? 5.777 38.581 -9.416 1.00 85.88 393 SER A N 1
ATOM 3184 C CA . SER A 1 393 ? 6.790 37.760 -10.096 1.00 85.88 393 SER A CA 1
ATOM 3185 C C . SER A 1 393 ? 6.668 36.283 -9.711 1.00 85.88 393 SER A C 1
ATOM 3187 O O . SER A 1 393 ? 6.642 35.425 -10.590 1.00 85.88 393 SER A O 1
ATOM 3189 N N . LEU A 1 394 ? 6.480 35.980 -8.421 1.00 86.38 394 LEU A N 1
ATOM 3190 C CA . LEU A 1 394 ? 6.290 34.609 -7.944 1.00 86.38 394 LEU A CA 1
ATOM 3191 C C . LEU A 1 394 ? 4.994 34.004 -8.493 1.00 86.38 394 LEU A C 1
ATOM 3193 O O . LEU A 1 394 ? 4.984 32.845 -8.902 1.00 86.38 394 LEU A O 1
ATOM 3197 N N . LYS A 1 395 ? 3.917 34.795 -8.542 1.00 87.12 395 LYS A N 1
ATOM 3198 C CA . LYS A 1 395 ? 2.646 34.362 -9.127 1.00 87.12 395 LYS A CA 1
ATOM 3199 C C . LYS A 1 395 ? 2.816 33.948 -10.588 1.00 87.12 395 LYS A C 1
ATOM 3201 O O . LYS A 1 395 ? 2.415 32.847 -10.947 1.00 87.12 395 LYS A O 1
ATOM 3206 N N . SER A 1 396 ? 3.489 34.774 -11.392 1.00 84.44 396 SER A N 1
ATOM 3207 C CA . SER A 1 396 ? 3.743 34.471 -12.807 1.00 84.44 396 SER A CA 1
ATOM 3208 C C . SER A 1 396 ? 4.573 33.196 -13.010 1.00 84.44 396 SER A C 1
ATOM 3210 O O . SER A 1 396 ? 4.351 32.454 -13.968 1.00 84.44 396 SER A O 1
ATOM 3212 N N . VAL A 1 397 ? 5.495 32.909 -12.085 1.00 84.19 397 VAL A N 1
ATOM 3213 C CA . VAL A 1 397 ? 6.317 31.694 -12.085 1.00 84.19 397 VAL A CA 1
ATOM 3214 C C . VAL A 1 397 ? 5.473 30.460 -11.755 1.00 84.19 397 VAL A C 1
ATOM 3216 O O . VAL A 1 397 ? 5.536 29.471 -12.483 1.00 84.19 397 VAL A O 1
ATOM 3219 N N . ILE A 1 398 ? 4.632 30.523 -10.716 1.00 85.38 398 ILE A N 1
ATOM 3220 C CA . ILE A 1 398 ? 3.724 29.422 -10.349 1.00 85.38 398 ILE A CA 1
ATOM 3221 C C . ILE A 1 398 ? 2.712 29.162 -11.472 1.00 85.38 398 ILE A C 1
ATOM 3223 O O . ILE A 1 398 ? 2.538 28.018 -11.879 1.00 85.38 398 ILE A O 1
ATOM 3227 N N . GLU A 1 399 ? 2.098 30.206 -12.032 1.00 85.00 399 GLU A N 1
ATOM 3228 C CA . GLU A 1 399 ? 1.183 30.089 -13.176 1.00 85.00 399 GLU A CA 1
ATOM 3229 C C . GLU A 1 399 ? 1.878 29.517 -14.419 1.00 85.00 399 GLU A C 1
ATOM 3231 O O . GLU A 1 399 ? 1.272 28.767 -15.183 1.00 85.00 399 GLU A O 1
ATOM 3236 N N . SER A 1 400 ? 3.156 29.844 -14.630 1.00 78.94 400 SER A N 1
ATOM 3237 C CA . SER A 1 400 ? 3.958 29.247 -15.700 1.00 78.94 400 SER A CA 1
ATOM 3238 C C . SER A 1 400 ? 4.166 27.757 -15.448 1.00 78.94 400 SER A C 1
ATOM 3240 O O . SER A 1 400 ? 3.823 26.949 -16.306 1.00 78.94 400 SER A O 1
ATOM 3242 N N . ASN A 1 401 ? 4.608 27.363 -14.254 1.00 81.62 401 ASN A N 1
ATOM 3243 C CA . ASN A 1 401 ? 4.732 25.947 -13.905 1.00 81.62 401 ASN A CA 1
ATOM 3244 C C . ASN A 1 401 ? 3.392 25.201 -14.055 1.00 81.62 401 ASN A C 1
ATOM 3246 O O . ASN A 1 401 ? 3.380 24.074 -14.547 1.00 81.62 401 ASN A O 1
ATOM 3250 N N . GLN A 1 402 ? 2.262 25.844 -13.735 1.00 80.81 402 GLN A N 1
ATOM 3251 C CA . GLN A 1 402 ? 0.921 25.252 -13.833 1.00 80.81 402 GLN A CA 1
ATOM 3252 C C . GLN A 1 402 ? 0.420 24.974 -15.242 1.00 80.81 402 GLN A C 1
ATOM 3254 O O . GLN A 1 402 ? -0.445 24.119 -15.417 1.00 80.81 402 GLN A O 1
ATOM 3259 N N . LYS A 1 403 ? 0.971 25.649 -16.253 1.00 71.81 403 LYS A N 1
ATOM 3260 C CA . LYS A 1 403 ? 0.681 25.325 -17.657 1.00 71.81 403 LYS A CA 1
ATOM 3261 C C . LYS A 1 403 ? 1.271 23.975 -18.067 1.00 71.81 403 LYS A C 1
ATOM 3263 O O . LYS A 1 403 ? 0.783 23.379 -19.016 1.00 71.81 403 LYS A O 1
ATOM 3268 N N . ILE A 1 404 ? 2.322 23.522 -17.377 1.00 69.25 404 ILE A N 1
ATOM 3269 C CA . ILE A 1 404 ? 2.978 22.228 -17.611 1.00 69.25 404 ILE A CA 1
ATOM 3270 C C . ILE A 1 404 ? 2.439 21.186 -16.628 1.00 69.25 404 ILE A C 1
ATOM 3272 O O . ILE A 1 404 ? 2.149 20.060 -17.017 1.00 69.25 404 ILE A O 1
ATOM 3276 N N . ILE A 1 405 ? 2.317 21.556 -15.352 1.00 74.81 405 ILE A N 1
ATOM 3277 C CA . ILE A 1 405 ? 1.839 20.686 -14.276 1.00 74.81 405 ILE A CA 1
ATOM 3278 C C . ILE A 1 405 ? 0.609 21.332 -13.645 1.00 74.81 405 ILE A C 1
ATOM 3280 O O . ILE A 1 405 ? 0.767 22.142 -12.725 1.00 74.81 405 ILE A O 1
ATOM 3284 N N . PRO A 1 406 ? -0.610 20.983 -14.097 1.00 70.19 406 PRO A N 1
ATOM 3285 C CA . PRO A 1 406 ? -1.844 21.521 -13.536 1.00 70.19 406 PRO A CA 1
ATOM 3286 C C . PRO A 1 406 ? -1.845 21.486 -12.005 1.00 70.19 406 PRO A C 1
ATOM 3288 O O . PRO A 1 406 ? -1.325 20.551 -11.397 1.00 70.19 406 PRO A O 1
ATOM 3291 N N . SER A 1 407 ? -2.456 22.476 -11.357 1.00 69.19 407 SER A N 1
ATOM 3292 C CA . SER A 1 407 ? -2.563 22.511 -9.884 1.00 69.19 407 SER A CA 1
ATOM 3293 C C . SER A 1 407 ? -3.350 21.332 -9.294 1.00 69.19 407 SER A C 1
ATOM 3295 O O . SER A 1 407 ? -3.213 21.027 -8.112 1.00 69.19 407 SER A O 1
ATOM 3297 N N . THR A 1 408 ? -4.158 20.665 -10.123 1.00 67.12 408 THR A N 1
ATOM 3298 C CA . THR A 1 408 ? -4.894 19.438 -9.798 1.00 67.12 408 THR A CA 1
ATOM 3299 C C . THR A 1 408 ? -4.029 18.183 -9.866 1.00 67.12 408 THR A C 1
ATOM 3301 O O . THR A 1 408 ? -4.498 17.125 -9.466 1.00 67.12 408 THR A O 1
ATOM 3304 N N . THR A 1 409 ? -2.804 18.274 -10.393 1.00 64.19 409 THR A N 1
ATOM 3305 C CA . THR A 1 409 ? -1.901 17.124 -10.503 1.00 64.19 409 THR A CA 1
ATOM 3306 C C . THR A 1 409 ? -1.495 16.659 -9.110 1.00 64.19 409 THR A C 1
ATOM 3308 O O . THR A 1 409 ? -1.148 17.475 -8.248 1.00 64.19 409 THR A O 1
ATOM 3311 N N . ASP A 1 410 ? -1.514 15.345 -8.908 1.00 67.81 410 ASP A N 1
ATOM 3312 C CA . ASP A 1 410 ? -1.118 14.731 -7.649 1.00 67.81 410 ASP A CA 1
ATOM 3313 C C . ASP A 1 410 ? 0.326 15.071 -7.260 1.00 67.81 410 ASP A C 1
ATOM 3315 O O . ASP A 1 410 ? 1.190 15.405 -8.082 1.00 67.81 410 ASP A O 1
ATOM 3319 N N . GLN A 1 411 ? 0.579 14.990 -5.954 1.00 84.44 411 GLN A N 1
ATOM 3320 C CA . GLN A 1 411 ? 1.883 15.278 -5.370 1.00 84.44 411 GLN A CA 1
ATOM 3321 C C . GLN A 1 411 ? 2.915 14.312 -5.950 1.00 84.44 411 GLN A C 1
ATOM 3323 O O . GLN A 1 411 ? 2.762 13.095 -5.850 1.00 84.44 411 GLN A O 1
ATOM 3328 N N . THR A 1 412 ? 3.975 14.847 -6.552 1.00 87.50 412 THR A N 1
ATOM 3329 C CA . THR A 1 412 ? 5.003 14.026 -7.198 1.00 87.50 412 THR A CA 1
ATOM 3330 C C . THR A 1 412 ? 6.272 14.041 -6.357 1.00 87.50 412 THR A C 1
ATOM 3332 O O . THR A 1 412 ? 6.818 15.113 -6.091 1.00 87.50 412 THR A O 1
ATOM 3335 N N . LEU A 1 413 ? 6.766 12.859 -5.981 1.00 92.06 413 LEU A N 1
ATOM 3336 C CA . LEU A 1 413 ? 8.080 12.667 -5.369 1.00 92.06 413 LEU A CA 1
ATOM 3337 C C . LEU A 1 413 ? 8.976 11.885 -6.331 1.00 92.06 413 LEU A C 1
ATOM 3339 O O . LEU A 1 413 ? 8.613 10.798 -6.781 1.00 92.06 413 LEU A O 1
ATOM 3343 N N . LEU A 1 414 ? 10.157 12.430 -6.617 1.00 91.06 414 LEU A N 1
ATOM 3344 C CA . LEU A 1 414 ? 11.194 11.759 -7.391 1.00 91.06 414 LEU A CA 1
ATOM 3345 C C . LEU A 1 414 ? 12.464 11.572 -6.560 1.00 91.06 414 LEU A C 1
ATOM 3347 O O . LEU A 1 414 ? 12.887 12.500 -5.872 1.00 91.06 414 LEU A O 1
ATOM 3351 N N . LEU A 1 415 ? 13.114 10.416 -6.700 1.00 90.38 415 LEU A N 1
ATOM 3352 C CA . LEU A 1 415 ? 14.457 10.142 -6.178 1.00 90.38 415 LEU A CA 1
ATOM 3353 C C . LEU A 1 415 ? 15.378 9.794 -7.349 1.00 90.38 415 LEU A C 1
ATOM 3355 O O . LEU A 1 415 ? 15.177 8.770 -7.994 1.00 90.38 415 LEU A O 1
ATOM 3359 N N . ASN A 1 416 ? 16.340 10.660 -7.688 1.00 86.06 416 ASN A N 1
ATOM 3360 C CA . ASN A 1 416 ? 17.175 10.496 -8.896 1.00 86.06 416 ASN A CA 1
ATOM 3361 C C . ASN A 1 416 ? 16.342 10.204 -10.175 1.00 86.06 416 ASN A C 1
ATOM 3363 O O . ASN A 1 416 ? 16.720 9.414 -11.043 1.00 86.06 416 ASN A O 1
ATOM 3367 N N . GLY A 1 417 ? 15.152 10.809 -10.270 1.00 79.31 417 GLY A N 1
ATOM 3368 C CA . GLY A 1 417 ? 14.195 10.599 -11.361 1.00 79.31 417 GLY A CA 1
ATOM 3369 C C . GLY A 1 417 ? 13.285 9.371 -11.222 1.00 79.31 417 GLY A C 1
ATOM 3370 O O . GLY A 1 417 ? 12.334 9.267 -11.990 1.00 79.31 417 GLY A O 1
ATOM 3371 N N . ARG A 1 418 ? 13.499 8.459 -10.259 1.00 84.81 418 ARG A N 1
ATOM 3372 C CA . ARG A 1 418 ? 12.543 7.384 -9.919 1.00 84.81 418 ARG A CA 1
ATOM 3373 C C . ARG A 1 418 ? 11.269 8.001 -9.357 1.00 84.81 418 ARG A C 1
ATOM 3375 O O . ARG A 1 418 ? 11.340 8.700 -8.353 1.00 84.81 418 ARG A O 1
ATOM 3382 N N . LEU A 1 419 ? 10.132 7.740 -9.996 1.00 84.06 419 LEU A N 1
ATOM 3383 C CA . LEU A 1 419 ? 8.813 8.142 -9.521 1.00 84.06 419 LEU A CA 1
ATOM 3384 C C . LEU A 1 419 ? 8.407 7.259 -8.346 1.00 84.06 419 LEU A C 1
ATOM 3386 O O . LEU A 1 419 ? 8.370 6.036 -8.475 1.00 84.06 419 LEU A O 1
ATOM 3390 N N . ILE A 1 420 ? 8.117 7.893 -7.214 1.00 88.56 420 ILE A N 1
ATOM 3391 C CA . ILE A 1 420 ? 7.633 7.235 -6.004 1.00 88.56 420 ILE A CA 1
ATOM 3392 C C . ILE A 1 420 ? 6.130 7.497 -5.908 1.00 88.56 420 ILE A C 1
ATOM 3394 O O . ILE A 1 420 ? 5.704 8.651 -5.985 1.00 88.56 420 ILE A O 1
ATOM 3398 N N . ASP A 1 421 ? 5.338 6.433 -5.767 1.00 84.31 421 ASP A N 1
ATOM 3399 C CA . ASP A 1 421 ? 3.909 6.555 -5.473 1.00 84.31 421 ASP A CA 1
ATOM 3400 C C . ASP A 1 421 ? 3.740 7.135 -4.065 1.00 84.31 421 ASP A C 1
ATOM 3402 O O . ASP A 1 421 ? 4.330 6.634 -3.113 1.00 84.31 421 ASP A O 1
ATOM 3406 N N . THR A 1 422 ? 2.991 8.229 -3.941 1.00 85.94 422 THR A N 1
ATOM 3407 C CA . THR A 1 422 ? 2.840 8.984 -2.693 1.00 85.94 422 THR A CA 1
ATOM 3408 C C . THR A 1 422 ? 1.559 8.644 -1.932 1.00 85.94 422 THR A C 1
ATOM 3410 O O . THR A 1 422 ? 1.457 9.009 -0.760 1.00 85.94 422 THR A O 1
ATOM 3413 N N . ASN A 1 423 ? 0.605 7.933 -2.546 1.00 77.94 423 ASN A N 1
ATOM 3414 C CA . ASN A 1 423 ? -0.716 7.699 -1.955 1.00 77.94 423 ASN A CA 1
ATOM 3415 C C . ASN A 1 423 ? -0.665 6.713 -0.777 1.00 77.94 423 ASN A C 1
ATOM 3417 O O . ASN A 1 423 ? -1.184 7.013 0.298 1.00 77.94 423 ASN A O 1
ATOM 3421 N N . GLU A 1 424 ? 0.018 5.577 -0.944 1.00 74.94 424 GLU A N 1
ATOM 3422 C CA . GLU A 1 424 ? 0.163 4.543 0.097 1.00 74.94 424 GLU A CA 1
ATOM 3423 C C . GLU A 1 424 ? 1.579 4.467 0.695 1.00 74.94 424 GLU A C 1
ATOM 3425 O O . GLU A 1 424 ? 1.878 3.580 1.492 1.00 74.94 424 GLU A O 1
ATOM 3430 N N . LEU A 1 425 ? 2.441 5.447 0.390 1.00 87.38 425 LEU A N 1
ATOM 3431 C CA . LEU A 1 425 ? 3.849 5.431 0.791 1.00 87.38 425 LEU A CA 1
ATOM 3432 C C . LEU A 1 425 ? 4.023 5.303 2.308 1.00 87.38 425 LEU A C 1
ATOM 3434 O O . LEU A 1 425 ? 3.550 6.145 3.081 1.00 87.38 425 LEU A O 1
ATOM 3438 N N . SER A 1 426 ? 4.762 4.286 2.738 1.00 89.06 426 SER A N 1
ATOM 3439 C CA . SER A 1 426 ? 5.184 4.123 4.131 1.00 89.06 426 SER A CA 1
ATOM 3440 C C . SER A 1 426 ? 6.643 4.548 4.342 1.00 89.06 426 SER A C 1
ATOM 3442 O O . SER A 1 426 ? 7.437 4.503 3.399 1.00 89.06 426 SER A O 1
ATOM 3444 N N . PRO A 1 427 ? 7.052 4.915 5.574 1.00 92.56 427 PRO A N 1
ATOM 3445 C CA . PRO A 1 427 ? 8.462 5.171 5.874 1.00 92.56 427 PRO A CA 1
ATOM 3446 C C . PRO A 1 427 ? 9.371 3.971 5.574 1.00 92.56 427 PRO A C 1
ATOM 3448 O O . PRO A 1 427 ? 10.476 4.156 5.075 1.00 92.56 427 PRO A O 1
ATOM 3451 N N . ILE A 1 428 ? 8.896 2.744 5.827 1.00 91.75 428 ILE A N 1
ATOM 3452 C CA . ILE A 1 428 ? 9.661 1.512 5.575 1.00 91.75 428 ILE A CA 1
ATOM 3453 C C . ILE A 1 428 ? 9.863 1.302 4.072 1.00 91.75 428 ILE A C 1
ATOM 3455 O O . ILE A 1 428 ? 10.974 1.017 3.624 1.00 91.75 428 ILE A O 1
ATOM 3459 N N . GLU A 1 429 ? 8.815 1.498 3.273 1.00 90.06 429 GLU A N 1
ATOM 3460 C CA . GLU A 1 429 ? 8.920 1.403 1.819 1.00 90.06 429 GLU A CA 1
ATOM 3461 C C . GLU A 1 429 ? 9.849 2.475 1.243 1.00 90.06 429 GLU A C 1
ATOM 3463 O O . GLU A 1 429 ? 10.702 2.161 0.410 1.00 90.06 429 GLU A O 1
ATOM 3468 N N . LEU A 1 430 ? 9.750 3.716 1.729 1.00 94.19 430 LEU A N 1
ATOM 3469 C CA . LEU A 1 430 ? 10.658 4.782 1.323 1.00 94.19 430 LEU A CA 1
ATOM 3470 C C . LEU A 1 430 ? 12.114 4.457 1.703 1.00 94.19 430 LEU A C 1
ATOM 3472 O O . LEU A 1 430 ? 13.000 4.639 0.872 1.00 94.19 430 LEU A O 1
ATOM 3476 N N . SER A 1 431 ? 12.363 3.914 2.901 1.00 94.88 431 SER A N 1
ATOM 3477 C CA . SER A 1 431 ? 13.694 3.449 3.327 1.00 94.88 431 SER A CA 1
ATOM 3478 C C . SER A 1 431 ? 14.267 2.412 2.358 1.00 94.88 431 SER A C 1
ATOM 3480 O O . SER A 1 431 ? 15.395 2.569 1.890 1.00 94.88 431 SER A O 1
ATOM 3482 N N . ARG A 1 432 ? 13.470 1.405 1.967 1.00 91.50 432 ARG A N 1
ATOM 3483 C CA . ARG A 1 432 ? 13.869 0.385 0.982 1.00 91.50 432 ARG A CA 1
ATOM 3484 C C . ARG A 1 432 ? 14.188 0.997 -0.384 1.00 91.50 432 ARG A C 1
ATOM 3486 O O . ARG A 1 432 ? 15.221 0.675 -0.964 1.00 91.50 432 ARG A O 1
ATOM 3493 N N . ILE A 1 433 ? 13.337 1.895 -0.887 1.00 92.06 433 ILE A N 1
ATOM 3494 C CA . ILE A 1 433 ? 13.553 2.584 -2.172 1.00 92.06 433 ILE A CA 1
ATOM 3495 C C . ILE A 1 433 ? 14.850 3.403 -2.141 1.00 92.06 433 ILE A C 1
ATOM 3497 O O . ILE A 1 433 ? 15.619 3.374 -3.104 1.00 92.06 433 ILE A O 1
ATOM 3501 N N . ILE A 1 434 ? 15.102 4.124 -1.043 1.00 94.81 434 ILE A N 1
ATOM 3502 C CA . ILE A 1 434 ? 16.330 4.900 -0.860 1.00 94.81 434 ILE A CA 1
ATOM 3503 C C . ILE A 1 434 ? 17.542 3.971 -0.777 1.00 94.81 434 ILE A C 1
ATOM 3505 O O . ILE A 1 434 ? 18.551 4.263 -1.411 1.00 94.81 434 ILE A O 1
ATOM 3509 N N . LEU A 1 435 ? 17.450 2.860 -0.041 1.00 92.62 435 LEU A N 1
ATOM 3510 C CA . LEU A 1 435 ? 18.523 1.875 0.091 1.00 92.62 435 LEU A CA 1
ATOM 3511 C C . LEU A 1 435 ? 18.913 1.281 -1.266 1.00 92.62 435 LEU A C 1
ATOM 3513 O O . LEU A 1 435 ? 20.096 1.250 -1.590 1.00 92.62 435 LEU A O 1
ATOM 3517 N N . GLU A 1 436 ? 17.934 0.870 -2.074 1.00 88.12 436 GLU A N 1
ATOM 3518 C CA . GLU A 1 436 ? 18.163 0.365 -3.433 1.00 88.12 436 GLU A CA 1
ATOM 3519 C C . GLU A 1 436 ? 18.847 1.414 -4.316 1.00 88.12 436 GLU A C 1
ATOM 3521 O O . GLU A 1 436 ? 19.860 1.134 -4.957 1.00 88.12 436 GLU A O 1
ATOM 3526 N N . GLU A 1 437 ? 18.333 2.649 -4.338 1.00 88.94 437 GLU A N 1
ATOM 3527 C CA . GLU A 1 437 ? 18.914 3.713 -5.162 1.00 88.94 437 GLU A CA 1
ATOM 3528 C C . GLU A 1 437 ? 20.318 4.107 -4.669 1.00 88.94 437 GLU A C 1
ATOM 3530 O O . GLU A 1 437 ? 21.209 4.398 -5.476 1.00 88.94 437 GLU A O 1
ATOM 3535 N N . TYR A 1 438 ? 20.546 4.076 -3.351 1.00 89.38 438 TYR A N 1
ATOM 3536 C CA . TYR A 1 438 ? 21.853 4.293 -2.737 1.00 89.38 438 TYR A CA 1
ATOM 3537 C C . TYR A 1 438 ? 22.827 3.186 -3.141 1.00 89.38 438 TYR A C 1
ATOM 3539 O O . TYR A 1 438 ? 23.932 3.487 -3.591 1.00 89.38 438 TYR A O 1
ATOM 3547 N N . GLU A 1 439 ? 22.430 1.916 -3.032 1.00 85.00 439 GLU A N 1
ATOM 3548 C CA . GLU A 1 439 ? 23.241 0.766 -3.439 1.00 85.00 439 GLU A CA 1
ATOM 3549 C C . GLU A 1 439 ? 23.630 0.898 -4.918 1.00 85.00 439 GLU A C 1
ATOM 3551 O O . GLU A 1 439 ? 24.814 0.823 -5.251 1.00 85.00 439 GLU A O 1
ATOM 3556 N N . HIS A 1 440 ? 22.676 1.195 -5.805 1.00 85.19 440 HIS A N 1
ATOM 3557 C CA . HIS A 1 440 ? 22.931 1.351 -7.241 1.00 85.19 440 HIS A CA 1
ATOM 3558 C C . HIS A 1 440 ? 23.901 2.500 -7.554 1.00 85.19 440 HIS A C 1
ATOM 3560 O O . HIS A 1 440 ? 24.888 2.318 -8.272 1.00 85.19 440 HIS A O 1
ATOM 3566 N N . SER A 1 441 ? 23.631 3.695 -7.024 1.00 85.38 441 SER A N 1
ATOM 3567 C CA . SER A 1 441 ? 24.438 4.896 -7.279 1.00 85.38 441 SER A CA 1
ATOM 3568 C C . SER A 1 441 ? 25.838 4.795 -6.669 1.00 85.38 441 SER A C 1
ATOM 3570 O O . SER A 1 441 ? 26.826 5.132 -7.326 1.00 85.38 441 SER A O 1
ATOM 3572 N N . THR A 1 442 ? 25.953 4.233 -5.467 1.00 81.88 442 THR A N 1
ATOM 3573 C CA . THR A 1 442 ? 27.239 4.020 -4.796 1.00 81.88 442 THR A CA 1
ATOM 3574 C C . THR A 1 442 ? 28.044 2.920 -5.480 1.00 81.88 442 THR A C 1
ATOM 3576 O O . THR A 1 442 ? 29.254 3.058 -5.631 1.00 81.88 442 THR A O 1
ATOM 3579 N N . THR A 1 443 ? 27.402 1.866 -5.994 1.00 81.00 443 THR A N 1
ATOM 3580 C CA . THR A 1 443 ? 28.086 0.824 -6.783 1.00 81.00 443 THR A CA 1
ATOM 3581 C C . THR A 1 443 ? 28.730 1.411 -8.037 1.00 81.00 443 THR A C 1
ATOM 3583 O O . THR A 1 443 ? 29.855 1.036 -8.377 1.00 81.00 443 THR A O 1
ATOM 3586 N N . ILE A 1 444 ? 28.061 2.367 -8.697 1.00 83.62 444 ILE A N 1
ATOM 3587 C CA . ILE A 1 444 ? 28.628 3.135 -9.817 1.00 83.62 444 ILE A CA 1
ATOM 3588 C C . ILE A 1 444 ? 29.793 4.000 -9.328 1.00 83.62 444 ILE A C 1
ATOM 3590 O O . ILE A 1 444 ? 30.882 3.950 -9.903 1.00 83.62 444 ILE A O 1
ATOM 3594 N N . GLN A 1 445 ? 29.589 4.741 -8.238 1.00 83.94 445 GLN A N 1
ATOM 3595 C CA . GLN A 1 445 ? 30.596 5.616 -7.640 1.00 83.94 445 GLN A CA 1
ATOM 3596 C C . GLN A 1 445 ? 31.828 4.871 -7.108 1.00 83.94 445 GLN A C 1
ATOM 3598 O O . GLN A 1 445 ? 32.890 5.460 -6.987 1.00 83.94 445 GLN A O 1
ATOM 3603 N N . GLN A 1 446 ? 31.729 3.585 -6.776 1.00 78.56 446 GLN A N 1
ATOM 3604 C CA . GLN A 1 446 ? 32.864 2.791 -6.300 1.00 78.56 446 GLN A CA 1
ATOM 3605 C C . GLN A 1 446 ? 33.726 2.238 -7.445 1.00 78.56 446 GLN A C 1
ATOM 3607 O O . GLN A 1 446 ? 34.864 1.830 -7.203 1.00 78.56 446 GLN A O 1
ATOM 3612 N N . GLN A 1 447 ? 33.242 2.236 -8.698 1.00 78.75 447 GLN A N 1
ATOM 3613 C CA . GLN A 1 447 ? 34.025 1.715 -9.832 1.00 78.75 447 GLN A CA 1
ATOM 3614 C C . GLN A 1 447 ? 35.251 2.565 -10.159 1.00 78.75 447 GLN A C 1
ATOM 3616 O O . GLN A 1 447 ? 36.271 2.050 -10.621 1.00 78.75 447 GLN A O 1
ATOM 3621 N N . GLY A 1 448 ? 35.152 3.862 -9.905 1.00 76.25 448 GLY A N 1
ATOM 3622 C CA . GLY A 1 448 ? 36.238 4.828 -9.938 1.00 76.25 448 GLY A CA 1
ATOM 3623 C C . GLY A 1 448 ? 35.873 5.952 -8.980 1.00 76.25 448 GLY A C 1
ATOM 3624 O O . GLY A 1 448 ? 34.695 6.114 -8.724 1.00 76.25 448 GLY A O 1
ATOM 3625 N N . PRO A 1 449 ? 36.824 6.715 -8.427 1.00 77.38 449 PRO A N 1
ATOM 3626 C CA . PRO A 1 449 ? 36.528 7.768 -7.456 1.00 77.38 449 PRO A CA 1
ATOM 3627 C C . PRO A 1 449 ? 35.778 8.927 -8.136 1.00 77.38 449 PRO A C 1
ATOM 3629 O O . PRO A 1 449 ? 36.385 9.930 -8.485 1.00 77.38 449 PRO A O 1
ATOM 3632 N N . LEU A 1 450 ? 34.484 8.747 -8.390 1.00 83.19 450 LEU A N 1
ATOM 3633 C CA . LEU A 1 450 ? 33.618 9.666 -9.118 1.00 83.19 450 LEU A CA 1
ATOM 3634 C C . LEU A 1 450 ? 32.953 10.634 -8.149 1.00 83.19 450 LEU A C 1
ATOM 3636 O O . LEU A 1 450 ? 32.569 10.260 -7.037 1.00 83.19 450 LEU A O 1
ATOM 3640 N N . SER A 1 451 ? 32.765 11.875 -8.586 1.00 85.62 451 SER A N 1
ATOM 3641 C CA . SER A 1 451 ? 31.929 12.811 -7.847 1.00 85.62 451 SER A CA 1
ATOM 3642 C C . SER A 1 451 ? 30.451 12.441 -7.986 1.00 85.62 451 SER A C 1
ATOM 3644 O O . SER A 1 451 ? 29.994 11.947 -9.020 1.00 85.62 451 SER A O 1
ATOM 3646 N N . SER A 1 452 ? 29.680 12.719 -6.940 1.00 81.94 452 SER A N 1
ATOM 3647 C CA . SER A 1 452 ? 28.244 12.424 -6.878 1.00 81.94 452 SER A CA 1
ATOM 3648 C C . SER A 1 452 ? 27.457 13.142 -7.975 1.00 81.94 452 SER A C 1
ATOM 3650 O O . SER A 1 452 ? 26.524 12.578 -8.546 1.00 81.94 452 SER A O 1
ATOM 3652 N N . LYS A 1 453 ? 27.902 14.348 -8.351 1.00 82.12 453 LYS A N 1
ATOM 3653 C CA . LYS A 1 453 ? 27.363 15.087 -9.493 1.00 82.12 453 LYS A CA 1
ATOM 3654 C C . LYS A 1 453 ? 27.573 14.340 -10.812 1.00 82.12 453 LYS A C 1
ATOM 3656 O O . LYS A 1 453 ? 26.614 14.160 -11.550 1.00 82.12 453 LYS A O 1
ATOM 3661 N N . THR A 1 454 ? 28.783 13.849 -11.083 1.00 86.38 454 THR A N 1
ATOM 3662 C CA . THR A 1 454 ? 29.060 13.077 -12.305 1.00 86.38 454 THR A CA 1
ATOM 3663 C C . THR A 1 454 ? 28.201 11.818 -12.379 1.00 86.38 454 THR A C 1
ATOM 3665 O O . THR A 1 454 ? 27.698 11.488 -13.447 1.00 86.38 454 THR A O 1
ATOM 3668 N N . VAL A 1 455 ? 27.972 11.131 -11.254 1.00 85.75 455 VAL A N 1
ATOM 3669 C CA . VAL A 1 455 ? 27.072 9.965 -11.216 1.00 85.75 455 VAL A CA 1
ATOM 3670 C C . VAL A 1 455 ? 25.641 10.361 -11.602 1.00 85.75 455 VAL A C 1
ATOM 3672 O O . VAL A 1 455 ? 25.046 9.711 -12.460 1.00 85.75 455 VAL A O 1
ATOM 3675 N N . GLN A 1 456 ? 25.109 11.453 -11.045 1.00 80.38 456 GLN A N 1
ATOM 3676 C CA . GLN A 1 456 ? 23.776 11.971 -11.388 1.00 80.38 456 GLN A CA 1
ATOM 3677 C C . GLN A 1 456 ? 23.676 12.417 -12.857 1.00 80.38 456 GLN A C 1
ATOM 3679 O O . GLN A 1 456 ? 22.690 12.115 -13.536 1.00 80.38 456 GLN A O 1
ATOM 3684 N N . ASP A 1 457 ? 24.708 13.085 -13.371 1.00 80.69 457 ASP A N 1
ATOM 3685 C CA . ASP A 1 457 ? 24.772 13.538 -14.762 1.00 80.69 457 ASP A CA 1
ATOM 3686 C C . ASP A 1 457 ? 24.830 12.340 -15.727 1.00 80.69 457 ASP A C 1
ATOM 3688 O O . ASP A 1 457 ? 24.155 12.339 -16.752 1.00 80.69 457 ASP A O 1
ATOM 3692 N N . ILE A 1 458 ? 25.558 11.271 -15.384 1.00 83.69 458 ILE A N 1
ATOM 3693 C CA . ILE A 1 458 ? 25.610 10.042 -16.190 1.00 83.69 458 ILE A CA 1
ATOM 3694 C C . ILE A 1 458 ? 24.263 9.307 -16.171 1.00 83.69 458 ILE A C 1
ATOM 3696 O O . ILE A 1 458 ? 23.806 8.860 -17.222 1.00 83.69 458 ILE A O 1
ATOM 3700 N N . ILE A 1 459 ? 23.615 9.194 -15.006 1.00 79.31 459 ILE A N 1
ATOM 3701 C CA . ILE A 1 459 ? 22.288 8.568 -14.869 1.00 79.31 459 ILE A CA 1
ATOM 3702 C C . ILE A 1 459 ? 21.244 9.311 -15.713 1.00 79.31 459 ILE A C 1
ATOM 3704 O O . ILE A 1 459 ? 20.400 8.690 -16.358 1.00 79.31 459 ILE A O 1
ATOM 3708 N N . SER A 1 460 ? 21.305 10.644 -15.720 1.00 69.38 460 SER A N 1
ATOM 3709 C CA . SER A 1 460 ? 20.364 11.496 -16.454 1.00 69.38 460 SER A CA 1
ATOM 3710 C C . SER A 1 460 ? 20.714 11.683 -17.935 1.00 69.38 460 SER A C 1
ATOM 3712 O O . SER A 1 460 ? 19.860 12.120 -18.711 1.00 69.38 460 SER A O 1
ATOM 3714 N N . ALA A 1 461 ? 21.929 11.323 -18.363 1.00 67.31 461 ALA A N 1
ATOM 3715 C CA . ALA A 1 461 ? 22.396 11.432 -19.742 1.00 67.31 461 ALA A CA 1
ATOM 3716 C C . ALA A 1 461 ? 21.792 10.354 -20.661 1.00 67.31 461 ALA A C 1
ATOM 3718 O O . ALA A 1 461 ? 22.504 9.556 -21.269 1.00 67.31 461 ALA A O 1
ATOM 3719 N N . GLN A 1 462 ? 20.472 10.363 -20.838 1.00 63.59 462 GLN A N 1
ATOM 3720 C CA . GLN A 1 462 ? 19.836 9.634 -21.931 1.00 63.59 462 GLN A CA 1
ATOM 3721 C C . GLN A 1 462 ? 19.998 10.417 -23.240 1.00 63.59 462 GLN A C 1
ATOM 3723 O O . GLN A 1 462 ? 19.812 11.634 -23.297 1.00 63.59 462 GLN A O 1
ATOM 3728 N N . LEU A 1 463 ? 20.401 9.716 -24.300 1.00 65.50 463 LEU A N 1
ATOM 3729 C CA . LEU A 1 463 ? 20.513 10.278 -25.643 1.00 65.50 463 LEU A CA 1
ATOM 3730 C C . LEU A 1 463 ? 19.202 10.029 -26.397 1.00 65.50 463 LEU A C 1
ATOM 3732 O O . LEU A 1 463 ? 18.832 8.863 -26.563 1.00 65.50 463 LEU A O 1
ATOM 3736 N N . PRO A 1 464 ? 18.500 11.079 -26.857 1.00 65.81 464 PRO A N 1
ATOM 3737 C CA . PRO A 1 464 ? 17.333 10.897 -27.702 1.00 65.81 464 PRO A CA 1
ATOM 3738 C C . PRO A 1 464 ? 17.776 10.303 -29.041 1.00 65.81 464 PRO A C 1
ATOM 3740 O O . PRO A 1 464 ? 18.620 10.863 -29.742 1.00 65.81 464 PRO A O 1
ATOM 3743 N N . ILE A 1 465 ? 17.215 9.147 -29.382 1.00 73.31 465 ILE A N 1
ATOM 3744 C CA . ILE A 1 465 ? 17.425 8.493 -30.672 1.00 73.31 465 ILE A CA 1
ATOM 3745 C C . ILE A 1 465 ? 16.367 9.023 -31.633 1.00 73.31 465 ILE A C 1
ATOM 3747 O O . ILE A 1 465 ? 15.171 8.893 -31.364 1.00 73.31 465 ILE A O 1
ATOM 3751 N N . ARG A 1 466 ? 16.803 9.621 -32.746 1.00 83.88 466 ARG A N 1
ATOM 3752 C CA . ARG A 1 466 ? 15.911 10.164 -33.775 1.00 83.88 466 ARG A CA 1
ATOM 3753 C C . ARG A 1 466 ? 15.747 9.164 -34.912 1.00 83.88 466 ARG A C 1
ATOM 3755 O O . ARG A 1 466 ? 16.721 8.568 -35.349 1.00 83.88 466 ARG A O 1
ATOM 3762 N N . ILE A 1 467 ? 14.532 9.004 -35.417 1.00 82.38 467 ILE A N 1
ATOM 3763 C CA . ILE A 1 467 ? 14.194 8.108 -36.526 1.00 82.38 467 ILE A CA 1
ATOM 3764 C C . ILE A 1 467 ? 13.718 8.934 -37.714 1.00 82.38 467 ILE A C 1
ATOM 3766 O O . ILE A 1 467 ? 12.932 9.872 -37.560 1.00 82.38 467 ILE A O 1
ATOM 3770 N N . GLN A 1 468 ? 14.152 8.552 -38.912 1.00 81.31 468 GLN A N 1
ATOM 3771 C CA . GLN A 1 468 ? 13.667 9.120 -40.161 1.00 81.31 468 GLN A CA 1
ATOM 3772 C C . GLN A 1 468 ? 12.252 8.627 -40.465 1.00 81.31 468 GLN A C 1
ATOM 3774 O O . GLN A 1 468 ? 12.049 7.684 -41.226 1.00 81.31 468 GLN A O 1
ATOM 3779 N N . LEU A 1 469 ? 11.258 9.282 -39.870 1.00 81.81 469 LEU A N 1
ATOM 3780 C CA . LEU A 1 469 ? 9.851 8.943 -40.085 1.00 81.81 469 LEU A CA 1
ATOM 3781 C C . LEU A 1 469 ? 9.344 9.330 -41.482 1.00 81.81 469 LEU A C 1
ATOM 3783 O O . LEU A 1 469 ? 8.248 8.932 -41.844 1.00 81.81 469 LEU A O 1
ATOM 3787 N N . LEU A 1 470 ? 10.112 10.071 -42.285 1.00 80.81 470 LEU A N 1
ATOM 3788 C CA . LEU A 1 470 ? 9.683 10.457 -43.628 1.00 80.81 470 LEU A CA 1
ATOM 3789 C C . LEU A 1 470 ? 9.868 9.330 -44.653 1.00 80.81 470 LEU A C 1
ATOM 3791 O O . LEU A 1 470 ? 10.896 8.633 -44.615 1.00 80.81 470 LEU A O 1
ATOM 3795 N N . PRO A 1 471 ? 8.913 9.190 -45.595 1.00 77.38 471 PRO A N 1
ATOM 3796 C CA . PRO A 1 471 ? 9.103 8.335 -46.751 1.00 77.38 471 PRO A CA 1
ATOM 3797 C C . PRO A 1 471 ? 10.231 8.879 -47.639 1.00 77.38 471 PRO A C 1
ATOM 3799 O O . PRO A 1 471 ? 10.460 10.090 -47.713 1.00 77.38 471 PRO A O 1
ATOM 3802 N N . THR A 1 472 ? 10.961 7.988 -48.306 1.00 74.00 472 THR A N 1
ATOM 3803 C CA . THR A 1 472 ? 11.950 8.391 -49.317 1.00 74.00 472 THR A CA 1
ATOM 3804 C C . THR A 1 472 ? 11.257 8.945 -50.564 1.00 74.00 472 THR A C 1
ATOM 3806 O O . THR A 1 472 ? 10.071 8.711 -50.793 1.00 74.00 472 THR A O 1
ATOM 3809 N N . LYS A 1 473 ? 11.995 9.684 -51.406 1.00 75.50 473 LYS A N 1
ATOM 3810 C CA . LYS A 1 473 ? 11.457 10.161 -52.694 1.00 75.50 473 LYS A CA 1
ATOM 3811 C C . LYS A 1 473 ? 10.970 9.005 -53.570 1.00 75.50 473 LYS A C 1
ATOM 3813 O O . LYS A 1 473 ? 9.897 9.097 -54.148 1.00 75.50 473 LYS A O 1
ATOM 3818 N N . GLU A 1 474 ? 11.722 7.910 -53.586 1.00 70.62 474 GLU A N 1
ATOM 3819 C CA . GLU A 1 474 ? 11.373 6.681 -54.304 1.00 70.62 474 GLU A CA 1
ATOM 3820 C C . GLU A 1 474 ? 10.071 6.063 -53.767 1.00 70.62 474 GLU A C 1
ATOM 3822 O O . GLU A 1 474 ? 9.202 5.690 -54.547 1.00 70.62 474 GLU A O 1
ATOM 3827 N N . GLU A 1 475 ? 9.881 6.018 -52.444 1.00 68.06 475 GLU A N 1
ATOM 3828 C CA . GLU A 1 475 ? 8.643 5.524 -51.818 1.00 68.06 475 GLU A CA 1
ATOM 3829 C C . GLU A 1 475 ? 7.431 6.408 -52.143 1.00 68.06 475 GLU A C 1
ATOM 3831 O O . GLU A 1 475 ? 6.342 5.899 -52.408 1.00 68.06 475 GLU A O 1
ATOM 3836 N N . LEU A 1 476 ? 7.606 7.733 -52.149 1.00 74.56 476 LEU A N 1
ATOM 3837 C CA . LEU A 1 476 ? 6.544 8.661 -52.542 1.00 74.56 476 LEU A CA 1
ATOM 3838 C C . LEU A 1 476 ? 6.163 8.482 -54.014 1.00 74.56 476 LEU A C 1
ATOM 3840 O O . LEU A 1 476 ? 4.977 8.478 -54.333 1.00 74.56 476 LEU A O 1
ATOM 3844 N N . GLU A 1 477 ? 7.141 8.305 -54.903 1.00 74.62 477 GLU A N 1
ATOM 3845 C CA . GLU A 1 477 ? 6.901 8.063 -56.329 1.00 74.62 477 GLU A CA 1
ATOM 3846 C C . GLU A 1 477 ? 6.195 6.722 -56.572 1.00 74.62 477 GLU A C 1
ATOM 3848 O O . GLU A 1 477 ? 5.210 6.674 -57.313 1.00 74.62 477 GLU A O 1
ATOM 3853 N N . LEU A 1 478 ? 6.628 5.654 -55.892 1.00 69.62 478 LEU A N 1
ATOM 3854 C CA . LEU A 1 478 ? 6.003 4.328 -55.958 1.00 69.62 478 LEU A CA 1
ATOM 3855 C C . LEU A 1 478 ? 4.549 4.339 -55.461 1.00 69.62 478 LEU A C 1
ATOM 3857 O O . LEU A 1 478 ? 3.711 3.627 -56.010 1.00 69.62 478 LEU A O 1
ATOM 3861 N N . ASN A 1 479 ? 4.229 5.195 -54.487 1.00 64.56 479 ASN A N 1
ATOM 3862 C CA . ASN A 1 479 ? 2.893 5.317 -53.896 1.00 64.56 479 ASN A CA 1
ATOM 3863 C C . ASN A 1 479 ? 2.020 6.418 -54.534 1.00 64.56 479 ASN A C 1
ATOM 3865 O O . ASN A 1 479 ? 1.035 6.885 -53.945 1.00 64.56 479 ASN A O 1
ATOM 3869 N N . GLY A 1 480 ? 2.372 6.857 -55.748 1.00 66.75 480 GLY A N 1
ATOM 3870 C CA . GLY A 1 480 ? 1.594 7.833 -56.516 1.00 66.75 480 GLY A CA 1
ATOM 3871 C C . GLY A 1 480 ? 1.548 9.232 -55.891 1.00 66.75 480 GLY A C 1
ATOM 3872 O O . GLY A 1 480 ? 0.600 9.976 -56.130 1.00 66.75 480 GLY A O 1
ATOM 3873 N N . GLY A 1 481 ? 2.539 9.580 -55.067 1.00 67.88 481 GLY A N 1
ATOM 3874 C CA . GLY A 1 481 ? 2.671 10.876 -54.398 1.00 67.88 481 GLY A CA 1
ATOM 3875 C C . GLY A 1 481 ? 1.834 11.045 -53.126 1.00 67.88 481 GLY A C 1
ATOM 3876 O O . GLY A 1 481 ? 1.771 12.153 -52.597 1.00 67.88 481 GLY A O 1
ATOM 3877 N N . ASN A 1 482 ? 1.182 9.990 -52.624 1.00 71.62 482 ASN A N 1
ATOM 3878 C CA . ASN A 1 482 ? 0.316 10.088 -51.445 1.00 71.62 482 ASN A CA 1
ATOM 3879 C C . ASN A 1 482 ? 1.120 10.059 -50.136 1.00 71.62 482 ASN A C 1
ATOM 3881 O O . ASN A 1 482 ? 1.816 9.083 -49.848 1.00 71.62 482 ASN A O 1
ATOM 3885 N N . GLU A 1 483 ? 0.978 11.102 -49.310 1.00 81.19 483 GLU A N 1
ATOM 3886 C CA . GLU A 1 483 ? 1.589 11.150 -47.977 1.00 81.19 483 GLU A CA 1
ATOM 3887 C C . GLU A 1 483 ? 0.965 10.098 -47.040 1.00 81.19 483 GLU A C 1
ATOM 3889 O O . GLU A 1 483 ? -0.260 10.009 -46.961 1.00 81.19 483 GLU A O 1
ATOM 3894 N N . PRO A 1 484 ? 1.766 9.347 -46.261 1.00 88.50 484 PRO A N 1
ATOM 3895 C CA . PRO A 1 484 ? 1.271 8.288 -45.374 1.00 88.50 484 PRO A CA 1
ATOM 3896 C C . PRO A 1 484 ? 0.634 8.806 -44.071 1.00 88.50 484 PRO A C 1
ATOM 3898 O O . PRO A 1 484 ? 0.218 8.001 -43.239 1.00 88.50 484 PRO A O 1
ATOM 3901 N N . PHE A 1 485 ? 0.582 10.123 -43.851 1.00 90.50 485 PHE A N 1
ATOM 3902 C CA . PHE A 1 485 ? 0.209 10.732 -42.573 1.00 90.50 485 PHE A CA 1
ATOM 3903 C C . PHE A 1 485 ? -1.171 11.385 -42.600 1.00 90.50 485 PHE A C 1
ATOM 3905 O O . PHE A 1 485 ? -1.490 12.192 -43.471 1.00 90.50 485 PHE A O 1
ATOM 3912 N N . VAL A 1 486 ? -1.960 11.155 -41.550 1.00 92.19 486 VAL A N 1
ATOM 3913 C CA . VAL A 1 486 ? -3.241 11.838 -41.340 1.00 92.19 486 VAL A CA 1
ATOM 3914 C C . VAL A 1 486 ? -3.042 12.993 -40.363 1.00 92.19 486 VAL A C 1
ATOM 3916 O O . VAL A 1 486 ? -2.922 12.785 -39.159 1.00 92.19 486 VAL A O 1
ATOM 3919 N N . SER A 1 487 ? -3.020 14.228 -40.866 1.00 90.88 487 SER A N 1
ATOM 3920 C CA . SER A 1 487 ? -2.871 15.420 -40.012 1.00 90.88 487 SER A CA 1
ATOM 3921 C C . SER A 1 487 ? -4.175 15.752 -39.271 1.00 90.88 487 SER A C 1
ATOM 3923 O O . SER A 1 487 ? -5.254 15.779 -39.880 1.00 90.88 487 SER A O 1
ATOM 3925 N N . LEU A 1 488 ? -4.070 16.021 -37.965 1.00 92.12 488 LEU A N 1
ATOM 3926 C CA . LEU A 1 488 ? -5.189 16.424 -37.107 1.00 92.12 488 LEU A CA 1
ATOM 3927 C C . LEU A 1 488 ? -5.289 17.940 -36.932 1.00 92.12 488 LEU A C 1
ATOM 3929 O O . LEU A 1 488 ? -6.394 18.453 -36.809 1.00 92.12 488 LEU A O 1
ATOM 3933 N N . ASN A 1 489 ? -4.177 18.664 -36.952 1.00 91.44 489 ASN A N 1
ATOM 3934 C CA . ASN A 1 489 ? -4.165 20.119 -36.822 1.00 91.44 489 ASN A CA 1
ATOM 3935 C C . ASN A 1 489 ? -3.149 20.767 -37.768 1.00 91.44 489 ASN A C 1
ATOM 3937 O O . ASN A 1 489 ? -2.228 20.124 -38.281 1.00 91.44 489 ASN A O 1
ATOM 3941 N N . ASN A 1 490 ? -3.327 22.065 -37.985 1.00 89.50 490 ASN A N 1
ATOM 3942 C CA . ASN A 1 490 ? -2.407 22.925 -38.704 1.00 89.50 490 ASN A CA 1
ATOM 3943 C C . ASN A 1 490 ? -2.148 24.198 -37.891 1.00 89.50 490 ASN A C 1
ATOM 3945 O O . ASN A 1 490 ? -2.972 25.112 -37.863 1.00 89.50 490 ASN A O 1
ATOM 3949 N N . LEU A 1 491 ? -0.968 24.266 -37.265 1.00 88.31 491 LEU A N 1
ATOM 3950 C CA . LEU A 1 491 ? -0.579 25.368 -36.380 1.00 88.31 491 LEU A CA 1
ATOM 3951 C C . LEU A 1 491 ? -0.590 26.745 -37.062 1.00 88.31 491 LEU A C 1
ATOM 3953 O O . LEU A 1 491 ? -0.688 27.751 -36.372 1.00 88.31 491 LEU A O 1
ATOM 3957 N N . GLU A 1 492 ? -0.488 26.817 -38.390 1.00 85.38 492 GLU A N 1
ATOM 3958 C CA . GLU A 1 492 ? -0.415 28.080 -39.138 1.00 85.38 492 GLU A CA 1
ATOM 3959 C C . GLU A 1 492 ? -1.763 28.574 -39.652 1.00 85.38 492 GLU A C 1
ATOM 3961 O O . GLU A 1 492 ? -1.963 29.788 -39.766 1.00 85.38 492 GLU A O 1
ATOM 3966 N N . LEU A 1 493 ? -2.662 27.645 -39.981 1.00 87.75 493 LEU A N 1
ATOM 3967 C CA . LEU A 1 493 ? -3.919 27.937 -40.668 1.00 87.75 493 LEU A CA 1
ATOM 3968 C C . LEU A 1 493 ? -5.143 27.817 -39.759 1.00 87.75 493 LEU A C 1
ATOM 3970 O O . LEU A 1 493 ? -6.121 28.537 -39.973 1.00 87.75 493 LEU A O 1
ATOM 3974 N N . ASP A 1 494 ? -5.108 26.944 -38.751 1.00 88.44 494 ASP A N 1
ATOM 3975 C CA . ASP A 1 494 ? -6.275 26.719 -37.905 1.00 88.44 494 ASP A CA 1
ATOM 3976 C C . ASP A 1 494 ? -6.523 27.930 -37.000 1.00 88.44 494 ASP A C 1
ATOM 3978 O O . ASP A 1 494 ? -5.632 28.454 -36.326 1.00 88.44 494 ASP A O 1
ATOM 3982 N N . TYR A 1 495 ? -7.784 28.360 -36.944 1.00 86.56 495 TYR A N 1
ATOM 3983 C CA . TYR A 1 495 ? -8.202 29.558 -36.213 1.00 86.56 495 TYR A CA 1
ATOM 3984 C C . TYR A 1 495 ? -7.834 29.526 -34.717 1.00 86.56 495 TYR A C 1
ATOM 3986 O O . TYR A 1 495 ? -7.554 30.574 -34.134 1.00 86.56 495 TYR A O 1
ATOM 3994 N N . ILE A 1 496 ? -7.793 28.335 -34.110 1.00 86.25 496 ILE A N 1
ATOM 3995 C CA . ILE A 1 496 ? -7.526 28.125 -32.677 1.00 86.25 496 ILE A CA 1
ATOM 3996 C C . ILE A 1 496 ? -6.125 28.636 -32.280 1.00 86.25 496 ILE A C 1
ATOM 3998 O O . ILE A 1 496 ? -5.959 29.184 -31.194 1.00 86.25 496 ILE A O 1
ATOM 4002 N N . TYR A 1 497 ? -5.136 28.564 -33.178 1.00 87.94 497 TYR A N 1
ATOM 4003 C CA . TYR A 1 497 ? -3.749 28.975 -32.903 1.00 87.94 497 TYR A CA 1
ATOM 4004 C C . TYR A 1 497 ? -3.455 30.431 -33.279 1.00 87.94 497 TYR A C 1
ATOM 4006 O O . TYR A 1 497 ? -2.316 30.891 -33.202 1.00 87.94 497 TYR A O 1
ATOM 4014 N N . ARG A 1 498 ? -4.469 31.205 -33.691 1.00 86.56 498 ARG A N 1
ATOM 4015 C CA . ARG A 1 498 ? -4.286 32.575 -34.196 1.00 86.56 498 ARG A CA 1
ATOM 4016 C C . ARG A 1 498 ? -3.607 33.511 -33.191 1.00 86.56 498 ARG A C 1
ATOM 4018 O O . ARG A 1 498 ? -2.948 34.454 -33.629 1.00 86.56 498 ARG A O 1
ATOM 4025 N N . GLN A 1 499 ? -3.784 33.257 -31.893 1.00 85.38 499 GLN A N 1
ATOM 4026 C CA . GLN A 1 499 ? -3.207 34.042 -30.796 1.00 85.38 499 GLN A CA 1
ATOM 4027 C C . GLN A 1 499 ? -1.712 33.771 -30.562 1.00 85.38 499 GLN A C 1
ATOM 4029 O O . GLN A 1 499 ? -1.074 34.543 -29.854 1.00 85.38 499 GLN A O 1
ATOM 4034 N N . TRP A 1 500 ? -1.153 32.696 -31.123 1.00 86.31 500 TRP A N 1
ATOM 4035 C CA . TRP A 1 500 ? 0.259 32.354 -30.952 1.00 86.31 500 TRP A CA 1
ATOM 4036 C C . TRP A 1 500 ? 1.150 33.231 -31.836 1.00 86.31 500 TRP A C 1
ATOM 4038 O O . TRP A 1 500 ? 0.745 33.669 -32.919 1.00 86.31 500 TRP A O 1
ATOM 4048 N N . GLU A 1 501 ? 2.378 33.483 -31.382 1.00 83.38 501 GLU A N 1
ATOM 4049 C CA . GLU A 1 501 ? 3.310 34.378 -32.068 1.00 83.38 501 GLU A CA 1
ATOM 4050 C C . GLU A 1 501 ? 3.783 33.749 -33.397 1.00 83.38 501 GLU A C 1
ATOM 4052 O O . GLU A 1 501 ? 4.287 32.623 -33.400 1.00 83.38 501 GLU A O 1
ATOM 4057 N N . PRO A 1 502 ? 3.641 34.432 -34.550 1.00 81.81 502 PRO A N 1
ATOM 4058 C CA . PRO A 1 502 ? 4.066 33.889 -35.842 1.00 81.81 502 PRO A CA 1
ATOM 4059 C C . PRO A 1 502 ? 5.576 33.998 -36.102 1.00 81.81 502 PRO A C 1
ATOM 4061 O O . PRO A 1 502 ? 6.079 33.358 -37.030 1.00 81.81 502 PRO A O 1
ATOM 4064 N N . LYS A 1 503 ? 6.315 34.825 -35.350 1.00 77.62 503 LYS A N 1
ATOM 4065 C CA . LYS A 1 503 ? 7.760 35.029 -35.536 1.00 77.62 503 LYS A CA 1
ATOM 4066 C C . LYS A 1 503 ? 8.571 34.367 -34.420 1.00 77.62 503 LYS A C 1
ATOM 4068 O O . LYS A 1 503 ? 8.311 34.568 -33.243 1.00 77.62 503 LYS A O 1
ATOM 4073 N N . LEU A 1 504 ? 9.622 33.646 -34.805 1.00 76.38 504 LEU A N 1
ATOM 4074 C CA . LEU A 1 504 ? 10.625 33.129 -33.873 1.00 76.38 504 LEU A CA 1
ATOM 4075 C C . LEU A 1 504 ? 11.532 34.294 -33.438 1.00 76.38 504 LEU A C 1
ATOM 4077 O O . LEU A 1 504 ? 12.303 34.809 -34.248 1.00 76.38 504 LEU A O 1
ATOM 4081 N N . GLN A 1 505 ? 11.390 34.762 -32.197 1.00 71.75 505 GLN A N 1
ATOM 4082 C CA . GLN A 1 505 ? 12.178 35.880 -31.668 1.00 71.75 505 GLN A CA 1
ATOM 4083 C C . GLN A 1 505 ? 13.587 35.419 -31.264 1.00 71.75 505 GLN A C 1
ATOM 4085 O O . GLN A 1 505 ? 13.752 34.344 -30.689 1.00 71.75 505 GLN A O 1
ATOM 4090 N N . SER A 1 506 ? 14.610 36.248 -31.504 1.00 68.38 506 SER A N 1
ATOM 4091 C CA . SER A 1 506 ? 16.001 35.939 -31.124 1.00 68.38 506 SER A CA 1
ATOM 4092 C C . SER A 1 506 ? 16.178 35.740 -29.614 1.00 68.38 506 SER A C 1
ATOM 4094 O O . SER A 1 506 ? 16.933 34.872 -29.187 1.00 68.38 506 SER A O 1
ATOM 4096 N N . SER A 1 507 ? 15.406 36.466 -28.802 1.00 68.88 507 SER A N 1
ATOM 4097 C CA . SER A 1 507 ? 15.384 36.354 -27.338 1.00 68.88 507 SER A CA 1
ATOM 4098 C C . SER A 1 507 ? 15.069 34.942 -26.825 1.00 68.88 507 SER A C 1
ATOM 4100 O O . SER A 1 507 ? 15.594 34.555 -25.782 1.00 68.88 507 SER A O 1
ATOM 4102 N N . VAL A 1 508 ? 14.249 34.177 -27.554 1.00 70.44 508 VAL A N 1
ATOM 4103 C CA . VAL A 1 508 ? 13.864 32.794 -27.217 1.00 70.44 508 VAL A CA 1
ATOM 4104 C C . VAL A 1 508 ? 14.974 31.799 -27.577 1.00 70.44 508 VAL A C 1
ATOM 4106 O O . VAL A 1 508 ? 15.149 30.784 -26.905 1.00 70.44 508 VAL A O 1
ATOM 4109 N N . LEU A 1 509 ? 15.763 32.093 -28.615 1.00 73.31 509 LEU A N 1
ATOM 4110 C CA . LEU A 1 509 ? 16.879 31.247 -29.050 1.00 73.31 509 LEU A CA 1
ATOM 4111 C C . LEU A 1 509 ? 18.102 31.367 -28.128 1.00 73.31 509 LEU A C 1
ATOM 4113 O O . LEU A 1 509 ? 18.887 30.425 -28.019 1.00 73.31 509 LEU A O 1
ATOM 4117 N N . ASP A 1 510 ? 18.288 32.510 -27.466 1.00 72.19 510 ASP A N 1
ATOM 4118 C CA . ASP A 1 510 ? 19.487 32.799 -26.667 1.00 72.19 510 ASP A CA 1
ATOM 4119 C C . ASP A 1 510 ? 19.425 32.353 -25.206 1.00 72.19 510 ASP A C 1
ATOM 4121 O O . ASP A 1 510 ? 20.453 32.337 -24.530 1.00 72.19 510 ASP A O 1
ATOM 4125 N N . LYS A 1 511 ? 18.255 31.943 -24.719 1.00 67.25 511 LYS A N 1
ATOM 4126 C CA . LYS A 1 511 ? 18.067 31.459 -23.347 1.00 67.25 511 LYS A CA 1
ATOM 4127 C C . LYS A 1 511 ? 17.561 30.017 -23.363 1.00 67.25 511 LYS A C 1
ATOM 4129 O O . LYS A 1 511 ? 16.866 29.662 -24.313 1.00 67.25 511 LYS A O 1
ATOM 4134 N N . PRO A 1 512 ? 17.881 29.177 -22.360 1.00 60.50 512 PRO A N 1
ATOM 4135 C CA . PRO A 1 512 ? 17.183 27.901 -22.180 1.00 60.50 512 PRO A CA 1
ATOM 4136 C C . PRO A 1 512 ? 15.675 28.161 -22.073 1.00 60.50 512 PRO A C 1
ATOM 4138 O O . PRO A 1 512 ? 15.287 29.231 -21.600 1.00 60.50 512 PRO A O 1
ATOM 4141 N N . VAL A 1 513 ? 14.826 27.243 -22.555 1.00 64.62 513 VAL A N 1
ATOM 4142 C CA . VAL A 1 513 ? 13.376 27.419 -22.378 1.00 64.62 513 VAL A CA 1
ATOM 4143 C C . VAL A 1 513 ? 13.094 27.414 -20.879 1.00 64.62 513 VAL A C 1
ATOM 4145 O O . VAL A 1 513 ? 13.352 26.415 -20.219 1.00 64.62 513 VAL A O 1
ATOM 4148 N N . THR A 1 514 ? 12.604 28.525 -20.328 1.00 52.41 514 THR A N 1
ATOM 4149 C CA . THR A 1 514 ? 12.242 28.626 -18.900 1.00 52.41 514 THR A CA 1
ATOM 4150 C C . THR A 1 514 ? 10.768 28.944 -18.704 1.00 52.41 514 THR A C 1
ATOM 4152 O O . THR A 1 514 ? 10.274 28.865 -17.585 1.00 52.41 514 THR A O 1
ATOM 4155 N N . SER A 1 515 ? 10.052 29.331 -19.764 1.00 59.91 515 SER A N 1
ATOM 4156 C CA . SER A 1 515 ? 8.608 29.522 -19.728 1.00 59.91 515 SER A CA 1
ATOM 4157 C C . SER A 1 515 ? 7.912 28.555 -20.685 1.00 59.91 515 SER A C 1
ATOM 4159 O O . SER A 1 515 ? 8.351 28.380 -21.823 1.00 59.91 515 SER A O 1
ATOM 4161 N N . PRO A 1 516 ? 6.763 27.982 -20.290 1.00 61.28 516 PRO A N 1
ATOM 4162 C CA . PRO A 1 516 ? 5.985 27.125 -21.165 1.00 61.28 516 PRO A CA 1
ATOM 4163 C C . PRO A 1 516 ? 5.607 27.791 -22.487 1.00 61.28 516 PRO A C 1
ATOM 4165 O O . PRO A 1 516 ? 5.508 27.103 -23.496 1.00 61.28 516 PRO A O 1
ATOM 4168 N N . GLN A 1 517 ? 5.414 29.117 -22.477 1.00 68.56 517 GLN A N 1
ATOM 4169 C CA . GLN A 1 517 ? 5.005 29.910 -23.638 1.00 68.56 517 GLN A CA 1
ATOM 4170 C C . GLN A 1 517 ? 6.106 30.073 -24.689 1.00 68.56 517 GLN A C 1
ATOM 4172 O O . GLN A 1 517 ? 5.789 30.403 -25.829 1.00 68.56 517 GLN A O 1
ATOM 4177 N N . ASP A 1 518 ? 7.367 29.801 -24.345 1.00 73.56 518 ASP A N 1
ATOM 4178 C CA . ASP A 1 518 ? 8.513 30.023 -25.235 1.00 73.56 518 ASP A CA 1
ATOM 4179 C C . ASP A 1 518 ? 8.440 29.171 -26.517 1.00 73.56 518 ASP A C 1
ATOM 4181 O O . ASP A 1 518 ? 9.007 29.547 -27.541 1.00 73.56 518 ASP A O 1
ATOM 4185 N N . ILE A 1 519 ? 7.716 28.045 -26.484 1.00 80.62 519 ILE A N 1
ATOM 4186 C CA . ILE A 1 519 ? 7.559 27.133 -27.630 1.00 80.62 519 ILE A CA 1
ATOM 4187 C C . ILE A 1 519 ? 6.202 27.265 -28.347 1.00 80.62 519 ILE A C 1
ATOM 4189 O O . ILE A 1 519 ? 5.987 26.618 -29.371 1.00 80.62 519 ILE A O 1
ATOM 4193 N N . PHE A 1 520 ? 5.278 28.096 -27.843 1.00 84.44 520 PHE A N 1
ATOM 4194 C CA . PHE A 1 520 ? 3.936 28.294 -28.414 1.00 84.44 520 PHE A CA 1
ATOM 4195 C C . PHE A 1 520 ? 3.999 29.250 -29.608 1.00 84.44 520 PHE A C 1
ATOM 4197 O O . PHE A 1 520 ? 3.622 30.422 -29.542 1.00 84.44 520 PHE A O 1
ATOM 4204 N N . ILE A 1 521 ? 4.518 28.727 -30.714 1.00 84.62 521 ILE A N 1
ATOM 4205 C CA . ILE A 1 521 ? 4.797 29.478 -31.933 1.00 84.62 521 ILE A CA 1
ATOM 4206 C C . ILE A 1 521 ? 3.845 29.004 -33.023 1.00 84.62 521 ILE A C 1
ATOM 4208 O O . ILE A 1 521 ? 3.641 27.808 -33.225 1.00 84.62 521 ILE A O 1
ATOM 4212 N N . ARG A 1 522 ? 3.285 29.953 -33.774 1.00 87.31 522 ARG A N 1
ATOM 4213 C CA . ARG A 1 522 ? 2.368 29.690 -34.889 1.00 87.31 522 ARG A CA 1
ATOM 4214 C C . ARG A 1 522 ? 3.120 29.232 -36.149 1.00 87.31 522 ARG A C 1
ATOM 4216 O O . ARG A 1 522 ? 3.009 29.862 -37.202 1.00 87.31 522 ARG A O 1
ATOM 4223 N N . LYS A 1 523 ? 3.953 28.195 -36.003 1.00 84.62 523 LYS A N 1
ATOM 4224 C CA . LYS A 1 523 ? 4.814 27.587 -37.029 1.00 84.62 523 LYS A CA 1
ATOM 4225 C C . LYS A 1 523 ? 5.002 26.091 -36.781 1.00 84.62 523 LYS A C 1
ATOM 4227 O O . LYS A 1 523 ? 5.133 25.670 -35.635 1.00 84.62 523 LYS A O 1
ATOM 4232 N N . ASN A 1 524 ? 5.122 25.299 -37.845 1.00 83.75 524 ASN A N 1
ATOM 4233 C CA . ASN A 1 524 ? 5.388 23.860 -37.739 1.00 83.75 524 ASN A CA 1
ATOM 4234 C C . ASN A 1 524 ? 6.860 23.517 -37.396 1.00 83.75 524 ASN A C 1
ATOM 4236 O O . ASN A 1 524 ? 7.586 22.987 -38.233 1.00 83.75 524 ASN A O 1
ATOM 4240 N N . LEU A 1 525 ? 7.317 23.835 -36.180 1.00 86.06 525 LEU A N 1
ATOM 4241 C CA . LEU A 1 525 ? 8.684 23.518 -35.716 1.00 86.06 525 LEU A CA 1
ATOM 4242 C C . LEU A 1 525 ? 8.790 22.118 -35.086 1.00 86.06 525 LEU A C 1
ATOM 4244 O O . LEU A 1 525 ? 9.832 21.468 -35.151 1.00 86.06 525 LEU A O 1
ATOM 4248 N N . LEU A 1 526 ? 7.699 21.662 -34.471 1.00 90.38 526 LEU A N 1
ATOM 4249 C CA . LEU A 1 526 ? 7.611 20.409 -33.731 1.00 90.38 526 LEU A CA 1
ATOM 4250 C C . LEU A 1 526 ? 6.446 19.591 -34.291 1.00 90.38 526 LEU A C 1
ATOM 4252 O O . LEU A 1 526 ? 5.294 20.019 -34.211 1.00 90.38 526 LEU A O 1
ATOM 4256 N N . THR A 1 527 ? 6.722 18.411 -34.838 1.00 91.88 527 THR A N 1
ATOM 4257 C CA . THR A 1 527 ? 5.707 17.497 -35.381 1.00 91.88 527 THR A CA 1
ATOM 4258 C C . THR A 1 527 ? 5.679 16.202 -34.577 1.00 91.88 527 THR A C 1
ATOM 4260 O O . THR A 1 527 ? 6.697 15.523 -34.447 1.00 91.88 527 THR A O 1
ATOM 4263 N N . THR A 1 528 ? 4.500 15.856 -34.069 1.00 94.56 528 THR A N 1
ATOM 4264 C CA . THR A 1 528 ? 4.220 14.633 -33.321 1.00 94.56 528 THR A CA 1
ATOM 4265 C C . THR A 1 528 ? 3.545 13.605 -34.221 1.00 94.56 528 THR A C 1
ATOM 4267 O O . THR A 1 528 ? 2.489 13.879 -34.784 1.00 94.56 528 THR A O 1
ATOM 4270 N N . VAL A 1 529 ? 4.122 12.411 -34.333 1.00 93.94 529 VAL A N 1
ATOM 4271 C CA . VAL A 1 529 ? 3.575 11.272 -35.079 1.00 93.94 529 VAL A CA 1
ATOM 4272 C C . VAL A 1 529 ? 3.127 10.198 -34.091 1.00 93.94 529 VAL A C 1
ATOM 4274 O O . VAL A 1 529 ? 3.923 9.743 -33.272 1.00 93.94 529 VAL A O 1
ATOM 4277 N N . ILE A 1 530 ? 1.866 9.776 -34.175 1.00 94.25 530 ILE A N 1
ATOM 4278 C CA . ILE A 1 530 ? 1.272 8.739 -33.319 1.00 94.25 530 ILE A CA 1
ATOM 4279 C C . ILE A 1 530 ? 0.926 7.525 -34.179 1.00 94.25 530 ILE A C 1
ATOM 4281 O O . ILE A 1 530 ? 0.168 7.640 -35.143 1.00 94.25 530 ILE A O 1
ATOM 4285 N N . VAL A 1 531 ? 1.466 6.360 -33.824 1.00 91.62 531 VAL A N 1
ATOM 4286 C CA . VAL A 1 531 ? 1.204 5.094 -34.518 1.00 91.62 531 VAL A CA 1
ATOM 4287 C C . VAL A 1 531 ? 0.007 4.405 -33.871 1.00 91.62 531 VAL A C 1
ATOM 4289 O O . VAL A 1 531 ? 0.078 4.007 -32.710 1.00 91.62 531 VAL A O 1
ATOM 4292 N N . LEU A 1 532 ? -1.087 4.257 -34.618 1.00 90.62 532 LEU A N 1
ATOM 4293 C CA . LEU A 1 532 ? -2.317 3.613 -34.149 1.00 90.62 532 LEU A CA 1
ATOM 4294 C C . LEU A 1 532 ? -2.527 2.280 -34.863 1.00 90.62 532 LEU A C 1
ATOM 4296 O O . LEU A 1 532 ? -2.546 2.232 -36.095 1.00 90.62 532 LEU A O 1
ATOM 4300 N N . ASP A 1 533 ? -2.725 1.214 -34.089 1.00 88.38 533 ASP A N 1
ATOM 4301 C CA . ASP A 1 533 ? -3.064 -0.103 -34.618 1.00 88.38 533 ASP A CA 1
ATOM 4302 C C . ASP A 1 533 ? -4.573 -0.316 -34.632 1.00 88.38 533 ASP A C 1
ATOM 4304 O O . ASP A 1 533 ? -5.196 -0.602 -33.613 1.00 88.38 533 ASP A O 1
ATOM 4308 N N . TRP A 1 534 ? -5.159 -0.221 -35.820 1.00 89.44 534 TRP A N 1
ATOM 4309 C CA . TRP A 1 534 ? -6.598 -0.344 -36.013 1.00 89.44 534 TRP A CA 1
ATOM 4310 C C . TRP A 1 534 ? -7.112 -1.775 -35.864 1.00 89.44 534 TRP A C 1
ATOM 4312 O O . TRP A 1 534 ? -8.324 -1.971 -35.787 1.00 89.44 534 TRP A O 1
ATOM 4322 N N . ASN A 1 535 ? -6.222 -2.769 -35.811 1.00 84.44 535 ASN A N 1
ATOM 4323 C CA . ASN A 1 535 ? -6.588 -4.142 -35.477 1.00 84.44 535 ASN A CA 1
ATOM 4324 C C . ASN A 1 535 ? -6.586 -4.393 -33.959 1.00 84.44 535 ASN A C 1
ATOM 4326 O O . ASN A 1 535 ? -7.127 -5.404 -33.514 1.00 84.44 535 ASN A O 1
ATOM 4330 N N . ASN A 1 536 ? -6.030 -3.474 -33.161 1.00 80.50 536 ASN A N 1
ATOM 4331 C CA . ASN A 1 536 ? -6.007 -3.556 -31.706 1.00 80.50 536 ASN A CA 1
ATOM 4332 C C . ASN A 1 536 ? -6.787 -2.396 -31.080 1.00 80.50 536 ASN A C 1
ATOM 4334 O O . ASN A 1 536 ? -6.300 -1.274 -30.939 1.00 80.50 536 ASN A O 1
ATOM 4338 N N . ILE A 1 537 ? -7.993 -2.707 -30.619 1.00 76.19 537 ILE A N 1
ATOM 4339 C CA . ILE A 1 537 ? -8.935 -1.730 -30.073 1.00 76.19 537 ILE A CA 1
ATOM 4340 C C . ILE A 1 537 ? -8.425 -0.993 -28.829 1.00 76.19 537 ILE A C 1
ATOM 4342 O O . ILE A 1 537 ? -8.857 0.125 -28.564 1.00 76.19 537 ILE A O 1
ATOM 4346 N N . ASN A 1 538 ? -7.484 -1.586 -28.086 1.00 74.00 538 ASN A N 1
ATOM 4347 C CA . ASN A 1 538 ? -6.905 -0.958 -26.898 1.00 74.00 538 ASN A CA 1
ATOM 4348 C C . ASN A 1 538 ? -6.095 0.291 -27.265 1.00 74.00 538 ASN A C 1
ATOM 4350 O O . ASN A 1 538 ? -5.979 1.205 -26.454 1.00 74.00 538 ASN A O 1
ATOM 4354 N N . THR A 1 539 ? -5.596 0.387 -28.503 1.00 78.69 539 THR A N 1
ATOM 4355 C CA . THR A 1 539 ? -4.903 1.597 -28.966 1.00 78.69 539 THR A CA 1
ATOM 4356 C C . THR A 1 539 ? -5.826 2.809 -29.048 1.00 78.69 539 THR A C 1
ATOM 4358 O O . THR A 1 539 ? -5.342 3.933 -28.990 1.00 78.69 539 THR A O 1
ATOM 4361 N N . PHE A 1 540 ? -7.149 2.619 -29.116 1.00 84.19 540 PHE A N 1
ATOM 4362 C CA . PHE A 1 540 ? -8.116 3.716 -29.169 1.00 84.19 540 PHE A CA 1
ATOM 4363 C C . PHE A 1 540 ? -8.355 4.397 -27.818 1.00 84.19 540 PHE A C 1
ATOM 4365 O O . PHE A 1 540 ? -8.963 5.468 -27.786 1.00 84.19 540 PHE A O 1
ATOM 4372 N N . GLU A 1 541 ? -7.864 3.830 -26.710 1.00 82.12 541 GLU A N 1
ATOM 4373 C CA . GLU A 1 541 ? -7.921 4.473 -25.390 1.00 82.12 541 GLU A CA 1
ATOM 4374 C C . GLU A 1 541 ? -7.170 5.820 -25.363 1.00 82.12 541 GLU A C 1
ATOM 4376 O O . GLU A 1 541 ? -7.499 6.673 -24.550 1.00 82.12 541 GLU A O 1
ATOM 4381 N N . ILE A 1 542 ? -6.225 6.051 -26.285 1.00 87.12 542 ILE A N 1
ATOM 4382 C CA . ILE A 1 542 ? -5.444 7.298 -26.410 1.00 87.12 542 ILE A CA 1
ATOM 4383 C C . ILE A 1 542 ? -6.233 8.464 -27.030 1.00 87.12 542 ILE A C 1
ATOM 4385 O O . ILE A 1 542 ? -5.828 9.621 -26.944 1.00 87.12 542 ILE A O 1
ATOM 4389 N N . ILE A 1 543 ? -7.351 8.181 -27.704 1.00 88.75 543 ILE A N 1
ATOM 4390 C CA . ILE A 1 543 ? -8.069 9.173 -28.515 1.00 88.75 543 ILE A CA 1
ATOM 4391 C C . ILE A 1 543 ? -8.653 10.334 -27.691 1.00 88.75 543 ILE A C 1
ATOM 4393 O O . ILE A 1 543 ? -8.532 11.465 -28.162 1.00 88.75 543 ILE A O 1
ATOM 4397 N N . PRO A 1 544 ? -9.245 10.128 -26.496 1.00 85.56 544 PRO A N 1
ATOM 4398 C CA . PRO A 1 544 ? -9.684 11.232 -25.642 1.00 85.56 544 PRO A CA 1
ATOM 4399 C C . PRO A 1 544 ? -8.549 12.204 -25.302 1.00 85.56 544 PRO A C 1
ATOM 4401 O O . PRO A 1 544 ? -8.733 13.412 -25.435 1.00 85.56 544 PRO A O 1
ATOM 4404 N N . GLU A 1 545 ? -7.363 11.682 -24.977 1.00 85.81 545 GLU A N 1
ATOM 4405 C CA . GLU A 1 545 ? -6.172 12.491 -24.698 1.00 85.81 545 GLU A CA 1
ATOM 4406 C C . GLU A 1 545 ? -5.777 13.312 -25.935 1.00 85.81 545 GLU A C 1
ATOM 4408 O O . GLU A 1 545 ? -5.575 14.522 -25.867 1.00 85.81 545 GLU A O 1
ATOM 4413 N N . ILE A 1 546 ? -5.749 12.687 -27.121 1.00 89.75 546 ILE A N 1
ATOM 4414 C CA . ILE A 1 546 ? -5.463 13.384 -28.389 1.00 89.75 546 ILE A CA 1
ATOM 4415 C C . ILE A 1 546 ? -6.503 14.464 -28.686 1.00 89.75 546 ILE A C 1
ATOM 4417 O O . ILE A 1 546 ? -6.156 15.551 -29.154 1.00 89.75 546 ILE A O 1
ATOM 4421 N N . GLN A 1 547 ? -7.777 14.185 -28.420 1.00 88.88 547 GLN A N 1
ATOM 4422 C CA . GLN A 1 547 ? -8.843 15.158 -28.598 1.00 88.88 547 GLN A CA 1
ATOM 4423 C C . GLN A 1 547 ? -8.639 16.368 -27.680 1.00 88.88 547 GLN A C 1
ATOM 4425 O O . GLN A 1 547 ? -8.803 17.497 -28.147 1.00 88.88 547 GLN A O 1
ATOM 4430 N N . GLU A 1 548 ? -8.250 16.162 -26.419 1.00 84.38 548 GLU A N 1
ATOM 4431 C CA . GLU A 1 548 ? -7.927 17.258 -25.504 1.00 84.38 548 GLU A CA 1
ATOM 4432 C C . GLU A 1 548 ? -6.732 18.083 -26.007 1.00 84.38 548 GLU A C 1
ATOM 4434 O O . GLU A 1 548 ? -6.822 19.310 -26.059 1.00 84.38 548 GLU A O 1
ATOM 4439 N N . MET A 1 549 ? -5.669 17.430 -26.487 1.00 87.06 549 MET A N 1
ATOM 4440 C CA . MET A 1 549 ? -4.466 18.101 -27.005 1.00 87.06 549 MET A CA 1
ATOM 4441 C C . MET A 1 549 ? -4.724 18.947 -28.267 1.00 87.06 549 MET A C 1
ATOM 4443 O O . MET A 1 549 ? -4.042 19.950 -28.496 1.00 87.06 549 MET A O 1
ATOM 4447 N N . VAL A 1 550 ? -5.692 18.549 -29.105 1.00 86.88 550 VAL A N 1
ATOM 4448 C CA . VAL A 1 550 ? -6.003 19.214 -30.387 1.00 86.88 550 VAL A CA 1
ATOM 4449 C C . VAL A 1 550 ? -7.142 20.231 -30.269 1.00 86.88 550 VAL A C 1
ATOM 4451 O O . VAL A 1 550 ? -7.093 21.281 -30.909 1.00 86.88 550 VAL A O 1
ATOM 4454 N N . GLN A 1 551 ? -8.196 19.907 -29.517 1.00 83.50 551 GLN A N 1
ATOM 4455 C CA . GLN A 1 551 ? -9.456 20.666 -29.475 1.00 83.50 551 GLN A CA 1
ATOM 4456 C C . GLN A 1 551 ? -9.869 21.107 -28.064 1.00 83.50 551 GLN A C 1
ATOM 4458 O O . GLN A 1 551 ? -10.867 21.816 -27.932 1.00 83.50 551 GLN A O 1
ATOM 4463 N N . GLY A 1 552 ? -9.162 20.661 -27.024 1.00 75.62 552 GLY A N 1
ATOM 4464 C CA . GLY A 1 552 ? -9.459 20.981 -25.632 1.00 75.62 552 GLY A CA 1
ATOM 4465 C C . GLY A 1 552 ? -8.859 22.308 -25.171 1.00 75.62 552 GLY A C 1
ATOM 4466 O O . GLY A 1 552 ? -8.346 23.107 -25.954 1.00 75.62 552 GLY A O 1
ATOM 4467 N N . ASN A 1 553 ? -8.925 22.537 -23.859 1.00 70.12 553 ASN A N 1
ATOM 4468 C CA . ASN A 1 553 ? -8.350 23.727 -23.225 1.00 70.12 553 ASN A CA 1
ATOM 4469 C C . ASN A 1 553 ? -6.817 23.633 -23.084 1.00 70.12 553 ASN A C 1
ATOM 4471 O O . ASN A 1 553 ? -6.148 24.659 -22.964 1.00 70.12 553 ASN A O 1
ATOM 4475 N N . SER A 1 554 ? -6.270 22.416 -23.129 1.00 72.00 554 SER A N 1
ATOM 4476 C CA . SER A 1 554 ? -4.856 22.087 -22.915 1.00 72.00 554 SER A CA 1
ATOM 4477 C C . SER A 1 554 ? -4.127 21.889 -24.252 1.00 72.00 554 SER A C 1
ATOM 4479 O O . SER A 1 554 ? -3.653 20.801 -24.570 1.00 72.00 554 SER A O 1
ATOM 4481 N N . LEU A 1 555 ? -4.076 22.936 -25.082 1.00 81.06 555 LEU A N 1
ATOM 4482 C CA . LEU A 1 555 ? -3.444 22.858 -26.405 1.00 81.06 555 LEU A CA 1
ATOM 4483 C C . LEU A 1 555 ? -1.936 22.598 -26.300 1.00 81.06 555 LEU A C 1
ATOM 4485 O O . LEU A 1 555 ? -1.228 23.312 -25.586 1.00 81.06 555 LEU A O 1
ATOM 4489 N N . ILE A 1 556 ? -1.436 21.647 -27.091 1.00 84.19 556 ILE A N 1
ATOM 4490 C CA . ILE A 1 556 ? -0.005 21.325 -27.165 1.00 84.19 556 ILE A CA 1
ATOM 4491 C C . ILE A 1 556 ? 0.624 21.952 -28.425 1.00 84.19 556 ILE A C 1
ATOM 4493 O O . ILE A 1 556 ? 0.041 21.865 -29.509 1.00 84.19 556 ILE A O 1
ATOM 4497 N N . PRO A 1 557 ? 1.816 22.574 -28.327 1.00 87.06 557 PRO A N 1
ATOM 4498 C CA . PRO A 1 557 ? 2.460 23.315 -29.415 1.00 87.06 557 PRO A CA 1
ATOM 4499 C C . PRO A 1 557 ? 3.156 22.395 -30.431 1.00 87.06 557 PRO A C 1
ATOM 4501 O O . PRO A 1 557 ? 4.360 22.477 -30.666 1.00 87.06 557 PRO A O 1
ATOM 4504 N N . THR A 1 558 ? 2.394 21.490 -31.046 1.00 91.75 558 THR A N 1
ATOM 4505 C CA . THR A 1 558 ? 2.902 20.541 -32.040 1.00 91.75 558 THR A CA 1
ATOM 4506 C C . THR A 1 558 ? 1.872 20.234 -33.125 1.00 91.75 558 THR A C 1
ATOM 4508 O O . THR A 1 558 ? 0.663 20.215 -32.880 1.00 91.75 558 THR A O 1
ATOM 4511 N N . ARG A 1 559 ? 2.348 19.977 -34.348 1.00 91.56 559 ARG A N 1
ATOM 4512 C CA . ARG A 1 559 ? 1.527 19.383 -35.405 1.00 91.56 559 ARG A CA 1
ATOM 4513 C C . ARG A 1 559 ? 1.357 17.894 -35.113 1.00 91.56 559 ARG A C 1
ATOM 4515 O O . ARG A 1 559 ? 2.339 17.165 -35.147 1.00 91.56 559 ARG A O 1
ATOM 4522 N N . ILE A 1 560 ? 0.136 17.437 -34.866 1.00 93.38 560 ILE A N 1
ATOM 4523 C CA . ILE A 1 560 ? -0.179 16.036 -34.582 1.00 93.38 560 ILE A CA 1
ATOM 4524 C C . ILE A 1 560 ? -0.598 15.335 -35.877 1.00 93.38 560 ILE A C 1
ATOM 4526 O O . ILE A 1 560 ? -1.554 15.729 -36.556 1.00 93.38 560 ILE A O 1
ATOM 4530 N N . GLN A 1 561 ? 0.125 14.272 -36.206 1.00 93.31 561 GLN A N 1
ATOM 4531 C CA . GLN A 1 561 ? -0.106 13.390 -37.338 1.00 93.31 561 GLN A CA 1
ATOM 4532 C C . GLN A 1 561 ? -0.308 11.957 -36.847 1.00 93.31 561 GLN A C 1
ATOM 4534 O O . GLN A 1 561 ? 0.375 11.493 -35.937 1.00 93.31 561 GLN A O 1
ATOM 4539 N N . LEU A 1 562 ? -1.244 11.245 -37.462 1.00 94.06 562 LEU A N 1
ATOM 4540 C CA . LEU A 1 562 ? -1.501 9.841 -37.174 1.00 94.06 562 LEU A CA 1
ATOM 4541 C C . LEU A 1 562 ? -0.964 8.964 -38.306 1.00 94.06 562 LEU A C 1
ATOM 4543 O O . LEU A 1 562 ? -1.124 9.300 -39.482 1.00 94.06 562 LEU A O 1
ATOM 4547 N N . LEU A 1 563 ? -0.380 7.828 -37.939 1.00 93.00 563 LEU A N 1
ATOM 4548 C CA . LEU A 1 563 ? 0.068 6.779 -38.847 1.00 93.00 563 LEU A CA 1
ATOM 4549 C C . LEU A 1 563 ? -0.745 5.513 -38.561 1.00 93.00 563 LEU A C 1
ATOM 4551 O O . LEU A 1 563 ? -0.806 5.055 -37.419 1.00 93.00 563 LEU A O 1
ATOM 4555 N N . PHE A 1 564 ? -1.437 4.993 -39.573 1.00 92.81 564 PHE A N 1
ATOM 4556 C CA . PHE A 1 564 ? -2.436 3.940 -39.390 1.00 92.81 564 PHE A CA 1
ATOM 4557 C C . PHE A 1 564 ? -1.849 2.572 -39.744 1.00 92.81 564 PHE A C 1
ATOM 4559 O O . PHE A 1 564 ? -1.530 2.332 -40.905 1.00 92.81 564 PHE A O 1
ATOM 4566 N N . ASN A 1 565 ? -1.773 1.655 -38.775 1.00 91.06 565 ASN A N 1
ATOM 4567 C CA . ASN A 1 565 ? -1.595 0.234 -39.070 1.00 91.06 565 ASN A CA 1
ATOM 4568 C C . ASN A 1 565 ? -2.960 -0.424 -39.278 1.00 91.06 565 ASN A C 1
ATOM 4570 O O . ASN A 1 565 ? -3.824 -0.372 -38.405 1.00 91.06 565 ASN A O 1
ATOM 4574 N N . THR A 1 566 ? -3.142 -1.059 -40.430 1.00 89.94 566 THR A N 1
ATOM 4575 C CA . THR A 1 566 ? -4.364 -1.785 -40.800 1.00 89.94 566 THR A CA 1
ATOM 4576 C C . THR A 1 566 ? -4.088 -3.212 -41.282 1.00 89.94 566 THR A C 1
ATOM 4578 O O . THR A 1 566 ? -5.034 -3.960 -41.533 1.00 89.94 566 THR A O 1
ATOM 4581 N N . LYS A 1 567 ? -2.817 -3.635 -41.373 1.00 83.88 567 LYS A N 1
ATOM 4582 C CA . LYS A 1 567 ? -2.422 -4.973 -41.843 1.00 83.88 567 LYS A CA 1
ATOM 4583 C C . LYS A 1 567 ? -2.739 -6.029 -40.775 1.00 83.88 567 LYS A C 1
ATOM 4585 O O . LYS A 1 567 ? -2.331 -5.899 -39.624 1.00 83.88 567 LYS A O 1
ATOM 4590 N N . SER A 1 568 ? -3.495 -7.064 -41.144 1.00 70.00 568 SER A N 1
ATOM 4591 C CA . SER A 1 568 ? -3.832 -8.183 -40.250 1.00 70.00 568 SER A CA 1
ATOM 4592 C C . SER A 1 568 ? -2.690 -9.211 -40.225 1.00 70.00 568 SER A C 1
ATOM 4594 O O . SER A 1 568 ? -2.186 -9.589 -41.282 1.00 70.00 568 SER A O 1
ATOM 4596 N N . ASN A 1 569 ? -2.293 -9.685 -39.039 1.00 59.50 569 ASN A N 1
ATOM 4597 C CA . ASN A 1 569 ? -1.148 -10.590 -38.810 1.00 59.50 569 ASN A CA 1
ATOM 4598 C C . ASN A 1 569 ? -1.356 -12.053 -39.282 1.00 59.50 569 ASN A C 1
ATOM 4600 O O . ASN A 1 569 ? -0.789 -12.983 -38.714 1.00 59.50 569 ASN A O 1
ATOM 4604 N N . ASN A 1 570 ? -2.130 -12.300 -40.339 1.00 46.66 570 ASN A N 1
ATOM 4605 C CA . ASN A 1 570 ? -2.483 -13.658 -40.781 1.00 46.66 570 ASN A CA 1
ATOM 4606 C C . ASN A 1 570 ? -1.415 -14.386 -41.629 1.00 46.66 570 ASN A C 1
ATOM 4608 O O . ASN A 1 570 ? -1.699 -15.443 -42.187 1.00 46.66 570 ASN A O 1
ATOM 4612 N N . ASN A 1 571 ? -0.175 -13.895 -41.710 1.00 37.12 571 ASN A N 1
ATOM 4613 C CA . ASN A 1 571 ? 0.833 -14.449 -42.629 1.00 37.12 571 ASN A CA 1
ATOM 4614 C C . ASN A 1 571 ? 1.694 -15.614 -42.097 1.00 37.12 571 ASN A C 1
ATOM 4616 O O . ASN A 1 571 ? 2.641 -16.001 -42.774 1.00 37.12 571 ASN A O 1
ATOM 4620 N N . ASN A 1 572 ? 1.356 -16.245 -40.965 1.00 36.22 572 ASN A N 1
ATOM 4621 C CA . ASN A 1 572 ? 2.119 -17.400 -40.449 1.00 36.22 572 ASN A CA 1
ATOM 4622 C C . ASN A 1 572 ? 1.509 -18.792 -40.714 1.00 36.22 572 ASN A C 1
ATOM 4624 O O . ASN A 1 572 ? 2.057 -19.775 -40.230 1.00 36.22 572 ASN A O 1
ATOM 4628 N N . ASN A 1 573 ? 0.455 -18.918 -41.531 1.00 32.91 573 ASN A N 1
ATOM 4629 C CA . ASN A 1 573 ? -0.160 -20.219 -41.851 1.00 32.91 573 ASN A CA 1
ATOM 4630 C C . ASN A 1 573 ? -0.015 -20.649 -43.324 1.00 32.91 573 ASN A C 1
ATOM 4632 O O . ASN A 1 573 ? -0.918 -21.261 -43.884 1.00 32.91 573 ASN A O 1
ATOM 4636 N N . ASN A 1 574 ? 1.143 -20.413 -43.945 1.00 32.09 574 ASN A N 1
ATOM 4637 C CA . ASN A 1 574 ? 1.533 -21.135 -45.163 1.00 32.09 574 ASN A CA 1
ATOM 4638 C C . ASN A 1 574 ? 2.522 -22.249 -44.803 1.00 32.09 574 ASN A C 1
ATOM 4640 O O . ASN A 1 574 ? 3.700 -22.144 -45.115 1.00 32.09 574 ASN A O 1
ATOM 4644 N N . ASN A 1 575 ? 2.039 -23.249 -44.059 1.00 33.03 575 ASN A N 1
ATOM 4645 C CA . ASN A 1 575 ? 2.544 -24.629 -43.986 1.00 33.03 575 ASN A CA 1
ATOM 4646 C C . ASN A 1 575 ? 1.807 -25.356 -42.853 1.00 33.03 575 ASN A C 1
ATOM 4648 O O . ASN A 1 575 ? 2.334 -25.479 -41.755 1.00 33.03 575 ASN A O 1
ATOM 4652 N N . ASN A 1 576 ? 0.563 -25.769 -43.103 1.00 32.84 576 ASN A N 1
ATOM 4653 C CA . ASN A 1 576 ? -0.024 -27.004 -42.571 1.00 32.84 576 ASN A CA 1
ATOM 4654 C C . ASN A 1 576 ? -1.443 -27.146 -43.125 1.00 32.84 576 ASN A C 1
ATOM 4656 O O . ASN A 1 576 ? -2.394 -26.536 -42.641 1.00 32.84 576 ASN A O 1
ATOM 4660 N N . ASN A 1 577 ? -1.573 -27.986 -44.151 1.00 28.86 577 ASN A N 1
ATOM 4661 C CA . ASN A 1 577 ? -2.844 -28.597 -44.505 1.00 28.86 577 ASN A CA 1
ATOM 4662 C C . ASN A 1 577 ? -3.234 -29.537 -43.362 1.00 28.86 577 ASN A C 1
ATOM 4664 O O . ASN A 1 577 ? -2.803 -30.681 -43.358 1.00 28.86 577 ASN A O 1
ATOM 4668 N N . ASN A 1 578 ? -4.023 -29.055 -42.406 1.00 33.53 578 ASN A N 1
ATOM 4669 C CA . ASN A 1 578 ? -4.905 -29.890 -41.603 1.00 33.53 578 ASN A CA 1
ATOM 4670 C C . ASN A 1 578 ? -6.189 -29.101 -41.352 1.00 33.53 578 ASN A C 1
ATOM 4672 O O . ASN A 1 578 ? -6.202 -28.084 -40.660 1.00 33.53 578 ASN A O 1
ATOM 4676 N N . ASN A 1 579 ? -7.257 -29.572 -41.989 1.00 30.47 579 ASN A N 1
ATOM 4677 C CA . ASN A 1 579 ? -8.622 -29.195 -41.675 1.00 30.47 579 ASN A CA 1
ATOM 4678 C C . ASN A 1 579 ? -8.909 -29.650 -40.244 1.00 30.47 579 ASN A C 1
ATOM 4680 O O . ASN A 1 579 ? -9.093 -30.843 -40.059 1.00 30.47 579 ASN A O 1
ATOM 4684 N N . ASP A 1 580 ? -8.958 -28.733 -39.279 1.00 31.00 580 ASP A N 1
ATOM 4685 C CA . ASP A 1 580 ? -9.799 -28.887 -38.091 1.00 31.00 580 ASP A CA 1
ATOM 4686 C C . ASP A 1 580 ? -10.100 -27.527 -37.430 1.00 31.00 580 ASP A C 1
ATOM 4688 O O . ASP A 1 580 ? -9.224 -26.785 -36.996 1.00 31.00 580 ASP A O 1
ATOM 4692 N N . GLN A 1 581 ? -11.394 -27.208 -37.456 1.00 30.11 581 GLN A N 1
ATOM 4693 C CA . GLN A 1 581 ? -12.193 -26.371 -36.555 1.00 30.11 581 GLN A CA 1
ATOM 4694 C C . GLN A 1 581 ? -11.528 -25.201 -35.797 1.00 30.11 581 GLN A C 1
ATOM 4696 O O . GLN A 1 581 ? -10.990 -25.371 -34.710 1.00 30.11 581 GLN A O 1
ATOM 4701 N N . ASN A 1 582 ? -11.743 -23.973 -36.296 1.00 33.31 582 ASN A N 1
ATOM 4702 C CA . ASN A 1 582 ? -12.171 -22.828 -35.470 1.00 33.31 582 ASN A CA 1
ATOM 4703 C C . ASN A 1 582 ? -12.695 -21.676 -36.351 1.00 33.31 582 ASN A C 1
ATOM 4705 O O . ASN A 1 582 ? -11.975 -20.765 -36.751 1.00 33.31 582 ASN A O 1
ATOM 4709 N N . SER A 1 583 ? -13.992 -21.717 -36.664 1.00 34.78 583 SER A N 1
ATOM 4710 C CA . SER A 1 583 ? -14.706 -20.753 -37.512 1.00 34.78 583 SER A CA 1
ATOM 4711 C C . SER A 1 583 ? -15.290 -19.554 -36.742 1.00 34.78 583 SER A C 1
ATOM 4713 O O . SER A 1 583 ? -16.377 -19.090 -37.083 1.00 34.78 583 SER A O 1
ATOM 4715 N N . GLN A 1 584 ? -14.619 -19.048 -35.699 1.00 44.41 584 GLN A N 1
ATOM 4716 C CA . GLN A 1 584 ? -15.129 -17.918 -34.894 1.00 44.41 584 GLN A CA 1
ATOM 4717 C C . GLN A 1 584 ? -14.513 -16.545 -35.225 1.00 44.41 584 GLN A C 1
ATOM 4719 O O . GLN A 1 584 ? -15.037 -15.525 -34.791 1.00 44.41 584 GLN A O 1
ATOM 4724 N N . THR A 1 585 ? -13.470 -16.462 -36.055 1.00 47.06 585 THR A N 1
ATOM 4725 C CA . THR A 1 585 ? -12.827 -15.175 -36.405 1.00 47.06 585 THR A CA 1
ATOM 4726 C C . THR A 1 585 ? -13.499 -14.417 -37.559 1.00 47.06 585 THR A C 1
ATOM 4728 O O . THR A 1 585 ? -13.126 -13.281 -37.840 1.00 47.06 585 THR A O 1
ATOM 4731 N N . SER A 1 586 ? -14.512 -14.992 -38.219 1.00 52.72 586 SER A N 1
ATOM 4732 C CA . SER A 1 586 ? -15.115 -14.418 -39.438 1.00 52.72 586 SER A CA 1
ATOM 4733 C C . SER A 1 586 ? -16.104 -13.261 -39.209 1.00 52.72 586 SER A C 1
ATOM 4735 O O . SER A 1 586 ? -16.485 -12.599 -40.172 1.00 52.72 586 SER A O 1
ATOM 4737 N N . ASN A 1 587 ? -16.500 -12.977 -37.961 1.00 66.81 587 ASN A N 1
ATOM 4738 C CA . ASN A 1 587 ? -17.530 -11.972 -37.651 1.00 66.81 587 ASN A CA 1
ATOM 4739 C C . ASN A 1 587 ? -16.992 -10.591 -37.230 1.00 66.81 587 ASN A C 1
ATOM 4741 O O . ASN A 1 587 ? -17.784 -9.651 -37.086 1.00 66.81 587 ASN A O 1
ATOM 4745 N N . PHE A 1 588 ? -15.680 -10.442 -37.032 1.00 77.69 588 PHE A N 1
ATOM 4746 C CA . PHE A 1 588 ? -15.082 -9.170 -36.624 1.00 77.69 588 PHE A CA 1
ATOM 4747 C C . PHE A 1 588 ? -14.702 -8.304 -37.828 1.00 77.69 588 PHE A C 1
ATOM 4749 O O . PHE A 1 588 ? -14.166 -8.781 -38.826 1.00 77.69 588 PHE A O 1
ATOM 4756 N N . ILE A 1 589 ? -14.983 -7.008 -37.719 1.00 84.31 589 ILE A N 1
ATOM 4757 C CA . ILE A 1 589 ? -14.609 -5.997 -38.704 1.00 84.31 589 ILE A CA 1
ATOM 4758 C C . ILE A 1 589 ? -13.088 -5.835 -38.702 1.00 84.31 589 ILE A C 1
ATOM 4760 O O . ILE A 1 589 ? -12.474 -5.709 -37.642 1.00 84.31 589 ILE A O 1
ATOM 4764 N N . GLN A 1 590 ? -12.486 -5.802 -39.892 1.00 87.12 590 GLN A N 1
ATOM 4765 C CA . GLN A 1 590 ? -11.050 -5.581 -40.033 1.00 87.12 590 GLN A CA 1
ATOM 4766 C C . GLN A 1 590 ? -10.676 -4.133 -39.696 1.00 87.12 590 GLN A C 1
ATOM 4768 O O . GLN A 1 590 ? -11.423 -3.200 -39.998 1.00 87.12 590 GLN A O 1
ATOM 4773 N N . GLY A 1 591 ? -9.476 -3.914 -39.151 1.00 86.75 591 GLY A N 1
ATOM 4774 C CA . GLY A 1 591 ? -8.995 -2.571 -38.815 1.00 86.75 591 GLY A CA 1
ATOM 4775 C C . GLY A 1 591 ? -8.995 -1.605 -40.003 1.00 86.75 591 GLY A C 1
ATOM 4776 O O . GLY A 1 591 ? -9.290 -0.421 -39.842 1.00 86.75 591 GLY A O 1
ATOM 4777 N N . LYS A 1 592 ? -8.767 -2.119 -41.220 1.00 90.12 592 LYS A N 1
ATOM 4778 C CA . LYS A 1 592 ? -8.857 -1.347 -42.470 1.00 90.12 592 LYS A CA 1
ATOM 4779 C C . LYS A 1 592 ? -10.223 -0.680 -42.655 1.00 90.12 592 LYS A C 1
ATOM 4781 O O . LYS A 1 592 ? -10.293 0.496 -43.004 1.00 90.12 592 LYS A O 1
ATOM 4786 N N . ASP A 1 593 ? -11.301 -1.405 -42.386 1.00 90.56 593 ASP A N 1
ATOM 4787 C CA . ASP A 1 593 ? -12.665 -0.903 -42.551 1.00 90.56 593 ASP A CA 1
ATOM 4788 C C . ASP A 1 593 ? -12.998 0.169 -41.506 1.00 90.56 593 ASP A C 1
ATOM 4790 O O . ASP A 1 593 ? -13.588 1.201 -41.830 1.00 90.56 593 ASP A O 1
ATOM 4794 N N . LEU A 1 594 ? -12.556 -0.028 -40.260 1.00 91.50 594 LEU A N 1
ATOM 4795 C CA . LEU A 1 594 ? -12.700 0.963 -39.188 1.00 91.50 594 LEU A CA 1
ATOM 4796 C C . LEU A 1 594 ? -11.981 2.272 -39.534 1.00 91.50 594 LEU A C 1
ATOM 4798 O O . LEU A 1 594 ? -12.556 3.354 -39.384 1.00 91.50 594 LEU A O 1
ATOM 4802 N N . ALA A 1 595 ? -10.757 2.168 -40.057 1.00 92.00 595 ALA A N 1
ATOM 4803 C CA . ALA A 1 595 ? -9.970 3.309 -40.505 1.00 92.00 595 ALA A CA 1
ATOM 4804 C C . ALA A 1 595 ? -10.672 4.080 -41.634 1.00 92.00 595 ALA A C 1
ATOM 4806 O O . ALA A 1 595 ? -10.745 5.311 -41.589 1.00 92.00 595 ALA A O 1
ATOM 4807 N N . LYS A 1 596 ? -11.254 3.380 -42.617 1.00 93.12 596 LYS A N 1
ATOM 4808 C CA . LYS A 1 596 ? -12.030 4.009 -43.701 1.00 93.12 596 LYS A CA 1
ATOM 4809 C C . LYS A 1 596 ? -13.247 4.770 -43.184 1.00 93.12 596 LYS A C 1
ATOM 4811 O O . LYS A 1 596 ? -13.516 5.882 -43.647 1.00 93.12 596 LYS A O 1
ATOM 4816 N N . VAL A 1 597 ? -13.970 4.209 -42.212 1.00 92.62 597 VAL A N 1
ATOM 4817 C CA . VAL A 1 597 ? -15.117 4.887 -41.590 1.00 92.62 597 VAL A CA 1
ATOM 4818 C C . VAL A 1 597 ? -14.665 6.155 -40.869 1.00 92.62 597 VAL A C 1
ATOM 4820 O O . VAL A 1 597 ? -15.234 7.223 -41.106 1.00 92.62 597 VAL A O 1
ATOM 4823 N N . PHE A 1 598 ? -13.599 6.077 -40.071 1.00 93.44 598 PHE A N 1
ATOM 4824 C CA . PHE A 1 598 ? -13.030 7.241 -39.393 1.00 93.44 598 PHE A CA 1
ATOM 4825 C C . PHE A 1 598 ? -12.607 8.338 -40.378 1.00 93.44 598 PHE A C 1
ATOM 4827 O O . PHE A 1 598 ? -12.985 9.497 -40.206 1.00 93.44 598 PHE A O 1
ATOM 4834 N N . LEU A 1 599 ? -11.877 7.985 -41.441 1.00 92.75 599 LEU A N 1
ATOM 4835 C CA . LEU A 1 599 ? -11.418 8.934 -42.461 1.00 92.75 599 LEU A CA 1
ATOM 4836 C C . LEU A 1 599 ? -12.579 9.567 -43.232 1.00 92.75 599 LEU A C 1
ATOM 4838 O O . LEU A 1 599 ? -12.561 10.769 -43.497 1.00 92.75 599 LEU A O 1
ATOM 4842 N N . THR A 1 600 ? -13.621 8.789 -43.533 1.00 92.00 600 THR A N 1
ATOM 4843 C CA . THR A 1 600 ? -14.836 9.300 -44.183 1.00 92.00 600 THR A CA 1
ATOM 4844 C C . THR A 1 600 ? -15.534 10.339 -43.305 1.00 92.00 600 THR A C 1
ATOM 4846 O O . THR A 1 600 ? -15.941 11.388 -43.800 1.00 92.00 600 THR A O 1
ATOM 4849 N N . ILE A 1 601 ? -15.644 10.082 -41.997 1.00 92.19 601 ILE A N 1
ATOM 4850 C CA . ILE A 1 601 ? -16.230 11.037 -41.048 1.00 92.19 601 ILE A CA 1
ATOM 4851 C C . ILE A 1 601 ? -15.330 12.272 -40.916 1.00 92.19 601 ILE A C 1
ATOM 4853 O O . ILE A 1 601 ? -15.828 13.394 -41.008 1.00 92.19 601 ILE A O 1
ATOM 4857 N N . LYS A 1 602 ? -14.013 12.086 -40.771 1.00 90.94 602 LYS A N 1
ATOM 4858 C CA . LYS A 1 602 ? -13.034 13.177 -40.644 1.00 90.94 602 LYS A CA 1
ATOM 4859 C C . LYS A 1 602 ? -13.063 14.131 -41.838 1.00 90.94 602 LYS A C 1
ATOM 4861 O O . LYS A 1 602 ? -12.990 15.340 -41.646 1.00 90.94 602 LYS A O 1
ATOM 4866 N N . ASN A 1 603 ? -13.162 13.595 -43.053 1.00 89.38 603 ASN A N 1
ATOM 4867 C CA . ASN A 1 603 ? -13.152 14.377 -44.292 1.00 89.38 603 ASN A CA 1
ATOM 4868 C C . ASN A 1 603 ? -14.550 14.872 -44.707 1.00 89.38 603 ASN A C 1
ATOM 4870 O O . ASN A 1 603 ? -14.707 15.478 -45.765 1.00 89.38 603 ASN A O 1
ATOM 4874 N N . SER A 1 604 ? -15.570 14.630 -43.880 1.00 89.12 604 SER A N 1
ATOM 4875 C CA . SER A 1 604 ? -16.892 15.242 -44.019 1.00 89.12 604 SER A CA 1
ATOM 4876 C C . SER A 1 604 ? -16.950 16.616 -43.336 1.00 89.12 604 SER A C 1
ATOM 4878 O O . SER A 1 604 ? -15.991 17.069 -42.710 1.00 89.12 604 SER A O 1
ATOM 4880 N N . ASN A 1 605 ? -18.115 17.265 -43.377 1.00 87.69 605 ASN A N 1
ATOM 4881 C CA . ASN A 1 605 ? -18.356 18.516 -42.656 1.00 87.69 605 ASN A CA 1
ATOM 4882 C C . ASN A 1 605 ? -18.269 18.388 -41.119 1.00 87.69 605 ASN A C 1
ATOM 4884 O O . ASN A 1 605 ? -18.211 19.407 -40.437 1.00 87.69 605 ASN A O 1
ATOM 4888 N N . LEU A 1 606 ? -18.249 17.167 -40.570 1.00 87.31 606 LEU A N 1
ATOM 4889 C CA . LEU A 1 606 ? -18.087 16.924 -39.133 1.00 87.31 606 LEU A CA 1
ATOM 4890 C C . LEU A 1 606 ? -16.641 17.098 -38.638 1.00 87.31 606 LEU A C 1
ATOM 4892 O O . LEU A 1 606 ? -16.420 17.288 -37.436 1.00 87.31 606 LEU A O 1
ATOM 4896 N N . GLY A 1 607 ? -15.658 17.022 -39.541 1.00 88.50 607 GLY A N 1
ATOM 4897 C CA . GLY A 1 607 ? -14.243 17.179 -39.215 1.00 88.50 607 GLY A CA 1
ATOM 4898 C C . GLY A 1 607 ? -13.733 16.184 -38.163 1.00 88.50 607 GLY A C 1
ATOM 4899 O O . GLY A 1 607 ? -14.321 15.130 -37.904 1.00 88.50 607 GLY A O 1
ATOM 4900 N N . ASN A 1 608 ? -12.641 16.553 -37.488 1.00 88.69 608 ASN A N 1
ATOM 4901 C CA . ASN A 1 608 ? -12.050 15.736 -36.420 1.00 88.69 608 ASN A CA 1
ATOM 4902 C C . ASN A 1 608 ? -13.015 15.490 -35.253 1.00 88.69 608 ASN A C 1
ATOM 4904 O O . ASN A 1 608 ? -12.964 14.432 -34.639 1.00 88.69 608 ASN A O 1
ATOM 4908 N N . ARG A 1 609 ? -13.915 16.440 -34.957 1.00 88.00 609 ARG A N 1
ATOM 4909 C CA . ARG A 1 609 ? -14.848 16.318 -33.827 1.00 88.00 609 ARG A CA 1
ATOM 4910 C C . ARG A 1 609 ? -15.797 15.134 -34.021 1.00 88.00 609 ARG A C 1
ATOM 4912 O O . ARG A 1 609 ? -16.018 14.373 -33.086 1.00 88.00 609 ARG A O 1
ATOM 4919 N N . GLY A 1 610 ? -16.319 14.950 -35.237 1.00 90.06 610 GLY A N 1
ATOM 4920 C CA . GLY A 1 610 ? -17.114 13.766 -35.570 1.00 90.06 610 GLY A CA 1
ATOM 4921 C C . GLY A 1 610 ? -16.294 12.479 -35.534 1.00 90.06 610 GLY A C 1
ATOM 4922 O O . GLY A 1 610 ? -16.776 11.459 -35.049 1.00 90.06 610 GLY A O 1
ATOM 4923 N N . ALA A 1 611 ? -15.051 12.527 -36.017 1.00 92.31 611 ALA A N 1
ATOM 4924 C CA . ALA A 1 611 ? -14.176 11.359 -36.072 1.00 92.31 611 ALA A CA 1
ATOM 4925 C C . ALA A 1 611 ? -13.768 10.867 -34.669 1.00 92.31 611 ALA A C 1
ATOM 4927 O O . ALA A 1 611 ? -13.805 9.668 -34.406 1.00 92.31 611 ALA A O 1
ATOM 4928 N N . PHE A 1 612 ? -13.457 11.772 -33.736 1.00 91.69 612 PHE A N 1
ATOM 4929 C CA . PHE A 1 612 ? -13.199 11.412 -32.338 1.00 91.69 612 PHE A CA 1
ATOM 4930 C C . PHE A 1 612 ? -14.454 10.887 -31.644 1.00 91.69 612 PHE A C 1
ATOM 4932 O O . PHE A 1 612 ? -14.402 9.837 -31.005 1.00 91.69 612 PHE A O 1
ATOM 4939 N N . PHE A 1 613 ? -15.601 11.542 -31.854 1.00 90.44 613 PHE A N 1
ATOM 4940 C CA . PHE A 1 613 ? -16.872 11.076 -31.301 1.00 90.44 613 PHE A CA 1
ATOM 4941 C C . PHE A 1 613 ? -17.239 9.667 -31.788 1.00 90.44 613 PHE A C 1
ATOM 4943 O O . PHE A 1 613 ? -17.752 8.863 -31.013 1.00 90.44 613 PHE A O 1
ATOM 4950 N N . PHE A 1 614 ? -16.927 9.330 -33.044 1.00 93.00 614 PHE A N 1
ATOM 4951 C CA . PHE A 1 614 ? -17.094 7.974 -33.566 1.00 93.00 614 PHE A CA 1
ATOM 4952 C C . PHE A 1 614 ? -16.327 6.938 -32.737 1.00 93.00 614 PHE A C 1
ATOM 4954 O O . PHE A 1 614 ? -16.902 5.908 -32.391 1.00 93.00 614 PHE A O 1
ATOM 4961 N N . ILE A 1 615 ? -15.078 7.218 -32.355 1.00 91.00 615 ILE A N 1
ATOM 4962 C CA . ILE A 1 615 ? -14.292 6.313 -31.506 1.00 91.00 615 ILE A CA 1
ATOM 4963 C C . ILE A 1 615 ? -14.882 6.218 -30.096 1.00 91.00 615 ILE A C 1
ATOM 4965 O O . ILE A 1 615 ? -14.996 5.120 -29.549 1.00 91.00 615 ILE A O 1
ATOM 4969 N N . THR A 1 616 ? -15.319 7.337 -29.512 1.00 87.00 616 THR A N 1
ATOM 4970 C CA . THR A 1 616 ? -15.996 7.328 -28.207 1.00 87.00 616 THR A CA 1
ATOM 4971 C C . THR A 1 616 ? -17.260 6.466 -28.245 1.00 87.00 616 THR A C 1
ATOM 4973 O O . THR A 1 616 ? -17.466 5.626 -27.368 1.00 87.00 616 THR A O 1
ATOM 4976 N N . ALA A 1 617 ? -18.078 6.616 -29.291 1.00 89.00 617 ALA A N 1
ATOM 4977 C CA . ALA A 1 617 ? -19.275 5.811 -29.502 1.00 89.00 617 ALA A CA 1
ATOM 4978 C C . ALA A 1 617 ? -18.936 4.330 -29.733 1.00 89.00 617 ALA A C 1
ATOM 4980 O O . ALA A 1 617 ? -19.640 3.447 -29.251 1.00 89.00 617 ALA A O 1
ATOM 4981 N N . LEU A 1 618 ? -17.852 4.035 -30.447 1.00 89.19 618 LEU A N 1
ATOM 4982 C CA . LEU A 1 618 ? -17.364 2.678 -30.688 1.00 89.19 618 LEU A CA 1
ATOM 4983 C C . LEU A 1 618 ? -16.930 1.982 -29.397 1.00 89.19 618 LEU A C 1
ATOM 4985 O O . LEU A 1 618 ? -17.392 0.875 -29.128 1.00 89.19 618 LEU A O 1
ATOM 4989 N N . ASN A 1 619 ? -16.167 2.660 -28.540 1.00 83.69 619 ASN A N 1
ATOM 4990 C CA . ASN A 1 619 ? -15.809 2.145 -27.217 1.00 83.69 619 ASN A CA 1
ATOM 4991 C C . ASN A 1 619 ? -17.036 1.955 -26.313 1.00 83.69 619 ASN A C 1
ATOM 4993 O O . ASN A 1 619 ? -17.126 0.952 -25.604 1.00 83.69 619 ASN A O 1
ATOM 4997 N N . TYR A 1 620 ? -17.995 2.884 -26.356 1.00 83.81 620 TYR A N 1
ATOM 4998 C CA . TYR A 1 620 ? -19.243 2.782 -25.600 1.00 83.81 620 TYR A CA 1
ATOM 4999 C C . TYR A 1 620 ? -20.067 1.556 -26.017 1.00 83.81 620 TYR A C 1
ATOM 5001 O O . TYR A 1 620 ? -20.383 0.709 -25.182 1.00 83.81 620 TYR A O 1
ATOM 5009 N N . PHE A 1 621 ? -20.365 1.411 -27.311 1.00 84.06 621 PHE A N 1
ATOM 5010 C CA . PHE A 1 621 ? -21.169 0.292 -27.804 1.00 84.06 621 PHE A CA 1
ATOM 5011 C C . PHE A 1 621 ? -20.441 -1.050 -27.703 1.00 84.06 621 PHE A C 1
ATOM 5013 O O . PHE A 1 621 ? -21.097 -2.060 -27.466 1.00 84.06 621 PHE A O 1
ATOM 5020 N N . LYS A 1 622 ? -19.106 -1.082 -27.802 1.00 81.38 622 LYS A N 1
ATOM 5021 C CA . LYS A 1 622 ? -18.327 -2.295 -27.516 1.00 81.38 622 LYS A CA 1
ATOM 5022 C C . LYS A 1 622 ? -18.533 -2.748 -26.071 1.00 81.38 622 LYS A C 1
ATOM 5024 O O . LYS A 1 622 ? -18.919 -3.889 -25.847 1.00 81.38 622 LYS A O 1
ATOM 5029 N N . LYS A 1 623 ? -18.336 -1.845 -25.101 1.00 78.56 623 LYS A N 1
ATOM 5030 C CA . LYS A 1 623 ? -18.554 -2.141 -23.674 1.00 78.56 623 LYS A CA 1
ATOM 5031 C C . LYS A 1 623 ? -19.992 -2.576 -23.389 1.00 78.56 623 LYS A C 1
ATOM 5033 O O . LYS A 1 623 ? -20.206 -3.417 -22.529 1.00 78.56 623 LYS A O 1
ATOM 5038 N N . MET A 1 624 ? -20.959 -2.011 -24.110 1.00 78.12 624 MET A N 1
ATOM 5039 C CA . MET A 1 624 ? -22.375 -2.318 -23.929 1.00 78.12 624 MET A CA 1
ATOM 5040 C C . MET A 1 624 ? -22.786 -3.673 -24.524 1.00 78.12 624 MET A C 1
ATOM 5042 O O . MET A 1 624 ? -23.532 -4.404 -23.882 1.00 78.12 624 MET A O 1
ATOM 5046 N N . TYR A 1 625 ? -22.343 -4.001 -25.742 1.00 76.44 625 TYR A N 1
ATOM 5047 C CA . TYR A 1 625 ? -22.813 -5.193 -26.461 1.00 76.44 625 TYR A CA 1
ATOM 5048 C C . TYR A 1 625 ? -21.892 -6.411 -26.324 1.00 76.44 625 TYR A C 1
ATOM 5050 O O . TYR A 1 625 ? -22.390 -7.532 -26.321 1.00 76.44 625 TYR A O 1
ATOM 5058 N N . ILE A 1 626 ? -20.572 -6.211 -26.245 1.00 75.19 626 ILE A N 1
ATOM 5059 C CA . ILE A 1 626 ? -19.553 -7.277 -26.278 1.00 75.19 626 ILE A CA 1
ATOM 5060 C C . ILE A 1 626 ? -18.341 -6.933 -25.379 1.00 75.19 626 ILE A C 1
ATOM 5062 O O . ILE A 1 626 ? -17.217 -6.795 -25.870 1.00 75.19 626 ILE A O 1
ATOM 5066 N N . PRO A 1 627 ? -18.527 -6.773 -24.053 1.00 66.56 627 PRO A N 1
ATOM 5067 C CA . PRO A 1 627 ? -17.459 -6.328 -23.150 1.00 66.56 627 PRO A CA 1
ATOM 5068 C C . PRO A 1 627 ? -16.234 -7.257 -23.130 1.00 66.56 627 PRO A C 1
ATOM 5070 O O . PRO A 1 627 ? -15.118 -6.771 -22.951 1.00 66.56 627 PRO A O 1
ATOM 5073 N N . ASN A 1 628 ? -16.432 -8.556 -23.380 1.00 67.94 628 ASN A N 1
ATOM 5074 C CA . ASN A 1 628 ? -15.397 -9.586 -23.239 1.00 67.94 628 ASN A CA 1
ATOM 5075 C C . ASN A 1 628 ? -14.733 -9.987 -24.570 1.00 67.94 628 ASN A C 1
ATOM 5077 O O . ASN A 1 628 ? -13.809 -10.796 -24.571 1.00 67.94 628 ASN A O 1
ATOM 5081 N N . GLU A 1 629 ? -15.175 -9.445 -25.710 1.00 66.81 629 GLU A N 1
ATOM 5082 C CA . GLU A 1 629 ? -14.594 -9.785 -27.014 1.00 66.81 629 GLU A CA 1
ATOM 5083 C C . GLU A 1 629 ? -13.478 -8.806 -27.421 1.00 66.81 629 GLU A C 1
ATOM 5085 O O . GLU A 1 629 ? -13.521 -7.596 -27.166 1.00 66.81 629 GLU A O 1
ATOM 5090 N N . LEU A 1 630 ? -12.447 -9.337 -28.085 1.00 64.94 630 LEU A N 1
ATOM 5091 C CA . LEU A 1 630 ? -11.281 -8.562 -28.525 1.00 64.94 630 LEU A CA 1
ATOM 5092 C C . LEU A 1 630 ? -11.567 -7.687 -29.763 1.00 64.94 630 LEU A C 1
ATOM 5094 O O . LEU A 1 630 ? -10.896 -6.673 -29.948 1.00 64.94 630 LEU A O 1
ATOM 5098 N N . GLY A 1 631 ? -12.562 -8.040 -30.586 1.00 73.12 631 GLY A N 1
ATOM 5099 C CA . GLY A 1 631 ? -12.873 -7.367 -31.854 1.00 73.12 631 GLY A CA 1
ATOM 5100 C C . GLY A 1 631 ? -14.113 -6.461 -31.834 1.00 73.12 631 GLY A C 1
ATOM 5101 O O . GLY A 1 631 ? -14.759 -6.264 -30.807 1.00 73.12 631 GLY A O 1
ATOM 5102 N N . ILE A 1 632 ? -14.454 -5.899 -33.002 1.00 81.88 632 ILE A N 1
ATOM 5103 C CA . ILE A 1 632 ? -15.680 -5.110 -33.238 1.00 81.88 632 ILE A CA 1
ATOM 5104 C C . ILE A 1 632 ? -16.574 -5.858 -34.208 1.00 81.88 632 ILE A C 1
ATOM 5106 O O . ILE A 1 632 ? -16.143 -6.218 -35.299 1.00 81.88 632 ILE A O 1
ATOM 5110 N N . THR A 1 633 ? -17.836 -6.053 -33.847 1.00 86.19 633 THR A N 1
ATOM 5111 C CA . THR A 1 633 ? -18.838 -6.646 -34.736 1.00 86.19 633 THR A CA 1
ATOM 5112 C C . THR A 1 633 ? -19.490 -5.585 -35.625 1.00 86.19 633 THR A C 1
ATOM 5114 O O . THR A 1 633 ? -19.472 -4.382 -35.345 1.00 86.19 633 THR A O 1
ATOM 5117 N N . ARG A 1 634 ? -20.130 -6.026 -36.714 1.00 84.69 634 ARG A N 1
ATOM 5118 C CA . ARG A 1 634 ? -20.840 -5.128 -37.641 1.00 84.69 634 ARG A CA 1
ATOM 5119 C C . ARG A 1 634 ? -21.981 -4.346 -36.972 1.00 84.69 634 ARG A C 1
ATOM 5121 O O . ARG A 1 634 ? -22.246 -3.212 -37.367 1.00 84.69 634 ARG A O 1
ATOM 5128 N N . SER A 1 635 ? -22.637 -4.923 -35.961 1.00 83.81 635 SER A N 1
ATOM 5129 C CA . SER A 1 635 ? -23.708 -4.269 -35.194 1.00 83.81 635 SER A CA 1
ATOM 5130 C C . SER A 1 635 ? -23.183 -3.116 -34.339 1.00 83.81 635 SER A C 1
ATOM 5132 O O . SER A 1 635 ? -23.774 -2.032 -34.360 1.00 83.81 635 SER A O 1
ATOM 5134 N N . VAL A 1 636 ? -22.047 -3.314 -33.657 1.00 87.19 636 VAL A N 1
ATOM 5135 C CA . VAL A 1 636 ? -21.356 -2.260 -32.900 1.00 87.19 636 VAL A CA 1
ATOM 5136 C C . VAL A 1 636 ? -20.969 -1.130 -33.846 1.00 87.19 636 VAL A C 1
ATOM 5138 O O . VAL A 1 636 ? -21.384 0.004 -33.626 1.00 87.19 636 VAL A O 1
ATOM 5141 N N . LEU A 1 637 ? -20.293 -1.442 -34.958 1.00 89.94 637 LEU A N 1
ATOM 5142 C CA . LEU A 1 637 ? -19.889 -0.441 -35.950 1.00 89.94 637 LEU A CA 1
ATOM 5143 C C . LEU A 1 637 ? -21.079 0.376 -36.483 1.00 89.94 637 LEU A C 1
ATOM 5145 O O . LEU A 1 637 ? -21.009 1.604 -36.558 1.00 89.94 637 LEU A O 1
ATOM 5149 N N . SER A 1 638 ? -22.177 -0.298 -36.840 1.00 88.81 638 SER A N 1
ATOM 5150 C CA . SER A 1 638 ? -23.383 0.366 -37.341 1.00 88.81 638 SER A CA 1
ATOM 5151 C C . SER A 1 638 ? -24.020 1.281 -36.297 1.00 88.81 638 SER A C 1
ATOM 5153 O O . SER A 1 638 ? -24.414 2.398 -36.633 1.00 88.81 638 SER A O 1
ATOM 5155 N N . SER A 1 639 ? -24.089 0.839 -35.039 1.00 90.44 639 SER A N 1
ATOM 5156 C CA . SER A 1 639 ? -24.635 1.638 -33.933 1.00 90.44 639 SER A CA 1
ATOM 5157 C C . SER A 1 639 ? -23.782 2.878 -33.674 1.00 90.44 639 SER A C 1
ATOM 5159 O O . SER A 1 639 ? -24.311 3.984 -33.574 1.00 90.44 639 SER A O 1
ATOM 5161 N N . SER A 1 640 ? -22.456 2.725 -33.658 1.00 90.25 640 SER A N 1
ATOM 5162 C CA . SER A 1 640 ? -21.520 3.839 -33.482 1.00 90.25 640 SER A CA 1
ATOM 5163 C C . SER A 1 640 ? -21.629 4.859 -34.611 1.00 90.25 640 SER A C 1
ATOM 5165 O O . SER A 1 640 ? -21.686 6.060 -34.353 1.00 90.25 640 SER A O 1
ATOM 5167 N N . PHE A 1 641 ? -21.720 4.399 -35.863 1.00 91.00 641 PHE A N 1
ATOM 5168 C CA . PHE A 1 641 ? -21.891 5.284 -37.014 1.00 91.00 641 PHE A CA 1
ATOM 5169 C C . PHE A 1 641 ? -23.229 6.037 -36.969 1.00 91.00 641 PHE A C 1
ATOM 5171 O O . PHE A 1 641 ? -23.271 7.246 -37.203 1.00 91.00 641 PHE A O 1
ATOM 5178 N N . GLN A 1 642 ? -24.326 5.353 -36.624 1.00 88.94 642 GLN A N 1
ATOM 5179 C CA . GLN A 1 642 ? -25.629 6.003 -36.463 1.00 88.94 642 GLN A CA 1
ATOM 5180 C C . GLN A 1 642 ? -25.637 7.022 -35.322 1.00 88.94 642 GLN A C 1
ATOM 5182 O O . GLN A 1 642 ? -26.208 8.098 -35.494 1.00 88.94 642 GLN A O 1
ATOM 5187 N N . ALA A 1 643 ? -24.977 6.736 -34.197 1.00 89.38 643 ALA A N 1
ATOM 5188 C CA . ALA A 1 643 ? -24.879 7.678 -33.085 1.00 89.38 643 ALA A CA 1
ATOM 5189 C C . ALA A 1 643 ? -24.185 8.985 -33.496 1.00 89.38 643 ALA A C 1
ATOM 5191 O O . ALA A 1 643 ? -24.646 10.063 -33.120 1.00 89.38 643 ALA A O 1
ATOM 5192 N N . VAL A 1 644 ? -23.136 8.910 -34.324 1.00 88.00 644 VAL A N 1
ATOM 5193 C CA . VAL A 1 644 ? -22.474 10.101 -34.886 1.00 88.00 644 VAL A CA 1
ATOM 5194 C C . VAL A 1 644 ? -23.461 10.921 -35.717 1.00 88.00 644 VAL A C 1
ATOM 5196 O O . VAL A 1 644 ? -23.575 12.128 -35.516 1.00 88.00 644 VAL A O 1
ATOM 5199 N N . LEU A 1 645 ? -24.206 10.279 -36.622 1.00 85.50 645 LEU A N 1
ATOM 5200 C CA . LEU A 1 645 ? -25.181 10.970 -37.470 1.00 85.50 645 LEU A CA 1
ATOM 5201 C C . LEU A 1 645 ? -26.301 11.629 -36.657 1.00 85.50 645 LEU A C 1
ATOM 5203 O O . LEU A 1 645 ? -26.664 12.772 -36.932 1.00 85.50 645 LEU A O 1
ATOM 5207 N N . GLN A 1 646 ? -26.827 10.923 -35.653 1.00 85.69 646 GLN A N 1
ATOM 5208 C CA . GLN A 1 646 ? -27.933 11.404 -34.827 1.00 85.69 646 GLN A CA 1
ATOM 5209 C C . GLN A 1 646 ? -27.523 12.557 -33.911 1.00 85.69 646 GLN A C 1
ATOM 5211 O O . GLN A 1 646 ? -28.264 13.530 -33.804 1.00 85.69 646 GLN A O 1
ATOM 5216 N N . GLN A 1 647 ? -26.363 12.467 -33.254 1.00 83.81 647 GLN A N 1
ATOM 5217 C CA . GLN A 1 647 ? -25.951 13.485 -32.284 1.00 83.81 647 GLN A CA 1
ATOM 5218 C C . GLN A 1 647 ? -25.285 14.706 -32.921 1.00 83.81 647 GLN A C 1
ATOM 5220 O O . GLN A 1 647 ? -25.414 15.806 -32.390 1.00 83.81 647 GLN A O 1
ATOM 5225 N N . MET A 1 648 ? -24.570 14.539 -34.039 1.00 79.31 648 MET A N 1
ATOM 5226 C CA . MET A 1 648 ? -23.730 15.607 -34.601 1.00 79.31 648 MET A CA 1
ATOM 5227 C C . MET A 1 648 ? -24.337 16.305 -35.829 1.00 79.31 648 MET A C 1
ATOM 5229 O O . MET A 1 648 ? -23.809 17.330 -36.253 1.00 79.31 648 MET A O 1
ATOM 5233 N N . GLY A 1 649 ? -25.434 15.793 -36.404 1.00 66.25 649 GLY A N 1
ATOM 5234 C CA . GLY A 1 649 ? -26.225 16.507 -37.420 1.00 66.25 649 GLY A CA 1
ATOM 5235 C C . GLY A 1 649 ? -25.521 16.785 -38.761 1.00 66.25 649 GLY A C 1
ATOM 5236 O O . GLY A 1 649 ? -25.767 17.822 -39.374 1.00 66.25 649 GLY A O 1
ATOM 5237 N N . GLY A 1 650 ? -24.643 15.889 -39.229 1.00 64.69 650 GLY A N 1
ATOM 5238 C CA . GLY A 1 650 ? -23.869 16.054 -40.474 1.00 64.69 650 GLY A CA 1
ATOM 5239 C C . GLY A 1 650 ? -24.318 15.167 -41.643 1.00 64.69 650 GLY A C 1
ATOM 5240 O O . GLY A 1 650 ? -24.937 14.123 -41.446 1.00 64.69 650 GLY A O 1
ATOM 5241 N N . SER A 1 651 ? -23.955 15.548 -42.876 1.00 65.94 651 SER A N 1
ATOM 5242 C CA . SER A 1 651 ? -24.205 14.743 -44.081 1.00 65.94 651 SER A CA 1
ATOM 5243 C C . SER A 1 651 ? -23.003 13.842 -44.387 1.00 65.94 651 SER A C 1
ATOM 5245 O O . SER A 1 651 ? -22.212 14.116 -45.293 1.00 65.94 651 SER A O 1
ATOM 5247 N N . VAL A 1 652 ? -22.835 12.759 -43.629 1.00 69.75 652 VAL A N 1
ATOM 5248 C CA . VAL A 1 652 ? -21.880 11.704 -44.007 1.00 69.75 652 VAL A CA 1
ATOM 5249 C C . VAL A 1 652 ? -22.586 10.751 -44.971 1.00 69.75 652 VAL A C 1
ATOM 5251 O O . VAL A 1 652 ? -23.723 10.341 -44.725 1.00 69.75 652 VAL A O 1
ATOM 5254 N N . ARG A 1 653 ? -21.937 10.403 -46.090 1.00 69.00 653 ARG A N 1
ATOM 5255 C CA . ARG A 1 653 ? -22.448 9.359 -46.997 1.00 69.00 653 ARG A CA 1
ATOM 5256 C C . ARG A 1 653 ? -22.601 8.045 -46.209 1.00 69.00 653 ARG A C 1
ATOM 5258 O O . ARG A 1 653 ? -21.865 7.826 -45.255 1.00 69.00 653 ARG A O 1
ATOM 5265 N N . SER A 1 654 ? -23.582 7.211 -46.572 1.00 83.88 654 SER A N 1
ATOM 5266 C CA . SER A 1 654 ? -23.975 6.006 -45.809 1.00 83.88 654 SER A CA 1
ATOM 5267 C C . SER A 1 654 ? -22.793 5.133 -45.344 1.00 83.88 654 SER A C 1
ATOM 5269 O O . SER A 1 654 ? -21.751 5.103 -45.996 1.00 83.88 654 SER A O 1
ATOM 5271 N N . LEU A 1 655 ? -22.973 4.350 -44.271 1.00 86.81 655 LEU A N 1
ATOM 5272 C CA . LEU A 1 655 ? -21.939 3.427 -43.770 1.00 86.81 655 LEU A CA 1
ATOM 5273 C C . LEU A 1 655 ? -21.394 2.506 -44.874 1.00 86.81 655 LEU A C 1
ATOM 5275 O O . LEU A 1 655 ? -20.193 2.266 -44.940 1.00 86.81 655 LEU A O 1
ATOM 5279 N N . GLN A 1 656 ? -22.260 2.044 -45.781 1.00 86.25 656 GLN A N 1
ATOM 5280 C CA . GLN A 1 656 ? -21.844 1.215 -46.911 1.00 86.25 656 GLN A CA 1
ATOM 5281 C C . GLN A 1 656 ? -20.880 1.963 -47.838 1.00 86.25 656 GLN A C 1
ATOM 5283 O O . GLN A 1 656 ? -19.868 1.394 -48.226 1.00 86.25 656 GLN A O 1
ATOM 5288 N N . HIS A 1 657 ? -21.149 3.239 -48.136 1.00 86.75 657 HIS A N 1
ATOM 5289 C CA . HIS A 1 657 ? -20.225 4.071 -48.908 1.00 86.75 657 HIS A CA 1
ATOM 5290 C C . HIS A 1 657 ? -18.886 4.234 -48.184 1.00 86.75 657 HIS A C 1
ATOM 5292 O O . HIS A 1 657 ? -17.848 4.195 -48.831 1.00 86.75 657 HIS A O 1
ATOM 5298 N N . ALA A 1 658 ? -18.891 4.430 -46.862 1.00 86.50 658 ALA A N 1
ATOM 5299 C CA . ALA A 1 658 ? -17.658 4.567 -46.089 1.00 86.50 658 ALA A CA 1
ATOM 5300 C C . ALA A 1 658 ? -16.789 3.297 -46.157 1.00 86.50 658 ALA A C 1
ATOM 5302 O O . ALA A 1 658 ? -15.583 3.394 -46.358 1.00 86.50 658 ALA A O 1
ATOM 5303 N N . LEU A 1 659 ? -17.405 2.114 -46.064 1.00 87.38 659 LEU A N 1
ATOM 5304 C CA . LEU A 1 659 ? -16.715 0.822 -46.154 1.00 87.38 659 LEU A CA 1
ATOM 5305 C C . LEU A 1 659 ? -16.167 0.542 -47.561 1.00 87.38 659 LEU A C 1
ATOM 5307 O O . LEU A 1 659 ? -15.046 0.062 -47.712 1.00 87.38 659 LEU A O 1
ATOM 5311 N N . THR A 1 660 ? -16.931 0.873 -48.605 1.00 85.06 660 THR A N 1
ATOM 5312 C CA . THR A 1 660 ? -16.512 0.652 -49.998 1.00 85.06 660 THR A CA 1
ATOM 5313 C C . THR A 1 660 ? -15.641 1.775 -50.558 1.00 85.06 660 THR A C 1
ATOM 5315 O O . THR A 1 660 ? -15.275 1.713 -51.727 1.00 85.06 660 THR A O 1
ATOM 5318 N N . ASN A 1 661 ? -15.331 2.816 -49.777 1.00 82.19 661 ASN A N 1
ATOM 5319 C CA . ASN A 1 661 ? -14.554 3.944 -50.273 1.00 82.19 661 ASN A CA 1
ATOM 5320 C C . ASN A 1 661 ? -13.103 3.519 -50.544 1.00 82.19 661 ASN A C 1
ATOM 5322 O O . ASN A 1 661 ? -12.392 3.096 -49.627 1.00 82.19 661 ASN A O 1
ATOM 5326 N N . THR A 1 662 ? -12.671 3.627 -51.798 1.00 84.69 662 THR A N 1
ATOM 5327 C CA . THR A 1 662 ? -11.308 3.302 -52.234 1.00 84.69 662 THR A CA 1
ATOM 5328 C C . THR A 1 662 ? -10.359 4.495 -52.177 1.00 84.69 662 THR A C 1
ATOM 5330 O O . THR A 1 662 ? -9.151 4.300 -52.252 1.00 84.69 662 THR A O 1
ATOM 5333 N N . ASP A 1 663 ? -10.866 5.717 -51.973 1.00 85.00 663 ASP A N 1
ATOM 5334 C CA . ASP A 1 663 ? -10.056 6.946 -51.947 1.00 85.00 663 ASP A CA 1
ATOM 5335 C C . ASP A 1 663 ? -8.946 6.901 -50.881 1.00 85.00 663 ASP A C 1
ATOM 5337 O O . ASP A 1 663 ? -7.911 7.548 -51.016 1.00 85.00 663 ASP A O 1
ATOM 5341 N N . PHE A 1 664 ? -9.153 6.123 -49.813 1.00 89.06 664 PHE A N 1
ATOM 5342 C CA . PHE A 1 664 ? -8.208 5.989 -48.703 1.00 89.06 664 PHE A CA 1
ATOM 5343 C C . PHE A 1 664 ? -7.290 4.770 -48.811 1.00 89.06 664 PHE A C 1
ATOM 5345 O O . PHE A 1 664 ? -6.404 4.625 -47.975 1.00 89.06 664 PHE A O 1
ATOM 5352 N N . ASP A 1 665 ? -7.477 3.887 -49.797 1.00 88.00 665 ASP A N 1
ATOM 5353 C CA . ASP A 1 665 ? -6.701 2.644 -49.877 1.00 88.00 665 ASP A CA 1
ATOM 5354 C C . ASP A 1 665 ? -5.205 2.918 -50.063 1.00 88.00 665 ASP A C 1
ATOM 5356 O O . ASP A 1 665 ? -4.404 2.373 -49.307 1.00 88.00 665 ASP A O 1
ATOM 5360 N N . ASN A 1 666 ? -4.845 3.843 -50.959 1.00 86.19 666 ASN A N 1
ATOM 5361 C CA . ASN A 1 666 ? -3.450 4.235 -51.181 1.00 86.19 666 ASN A CA 1
ATOM 5362 C C . ASN A 1 666 ? -2.814 4.840 -49.921 1.00 86.19 666 ASN A C 1
ATOM 5364 O O . ASN A 1 666 ? -1.682 4.518 -49.588 1.00 86.19 666 ASN A O 1
ATOM 5368 N N . LEU A 1 667 ? -3.548 5.689 -49.189 1.00 90.31 667 LEU A N 1
ATOM 5369 C CA . LEU A 1 667 ? -3.078 6.274 -47.928 1.00 90.31 667 LEU A CA 1
ATOM 5370 C C . LEU A 1 667 ? -2.766 5.179 -46.898 1.00 90.31 667 LEU A C 1
ATOM 5372 O O . LEU A 1 667 ? -1.691 5.187 -46.306 1.00 90.31 667 LEU A O 1
ATOM 5376 N N . LEU A 1 668 ? -3.702 4.248 -46.685 1.00 90.56 668 LEU A N 1
ATOM 5377 C CA . LEU A 1 668 ? -3.550 3.171 -45.703 1.00 90.56 668 LEU A CA 1
ATOM 5378 C C . LEU A 1 668 ? -2.430 2.200 -46.093 1.00 90.56 668 LEU A C 1
ATOM 5380 O O . LEU A 1 668 ? -1.714 1.709 -45.222 1.00 90.56 668 LEU A O 1
ATOM 5384 N N . GLU A 1 669 ? -2.265 1.928 -47.387 1.00 88.25 669 GLU A N 1
ATOM 5385 C CA . GLU A 1 669 ? -1.172 1.107 -47.901 1.00 88.25 669 GLU A CA 1
ATOM 5386 C C . GLU A 1 669 ? 0.185 1.785 -47.692 1.00 88.25 669 GLU A C 1
ATOM 5388 O O . GLU A 1 669 ? 1.072 1.169 -47.099 1.00 88.25 669 GLU A O 1
ATOM 5393 N N . SER A 1 670 ? 0.312 3.071 -48.036 1.00 87.75 670 SER A N 1
ATOM 5394 C CA . SER A 1 670 ? 1.506 3.869 -47.738 1.00 87.75 670 SER A CA 1
ATOM 5395 C C . SER A 1 670 ? 1.815 3.910 -46.238 1.00 87.75 670 SER A C 1
ATOM 5397 O O . SER A 1 670 ? 2.975 3.770 -45.846 1.00 87.75 670 SER A O 1
ATOM 5399 N N . SER A 1 671 ? 0.800 4.071 -45.373 1.00 90.50 671 SER A N 1
ATOM 5400 C CA . SER A 1 671 ? 0.988 4.024 -43.915 1.00 90.50 671 SER A CA 1
ATOM 5401 C C . SER A 1 671 ? 1.537 2.668 -43.462 1.00 90.50 671 SER A C 1
ATOM 5403 O O . SER A 1 671 ? 2.512 2.630 -42.713 1.00 90.50 671 SER A O 1
ATOM 5405 N N . ASN A 1 672 ? 0.954 1.560 -43.932 1.00 89.81 672 ASN A N 1
ATOM 5406 C CA . ASN A 1 672 ? 1.398 0.208 -43.580 1.00 89.81 672 ASN A CA 1
ATOM 5407 C C . ASN A 1 672 ? 2.832 -0.066 -44.052 1.00 89.81 672 ASN A C 1
ATOM 5409 O O . ASN A 1 672 ? 3.638 -0.569 -43.273 1.00 89.81 672 ASN A O 1
ATOM 5413 N N . GLN A 1 673 ? 3.161 0.287 -45.299 1.00 86.75 673 GLN A N 1
ATOM 5414 C CA . GLN A 1 673 ? 4.506 0.115 -45.852 1.00 86.75 673 GLN A CA 1
ATOM 5415 C C . GLN A 1 673 ? 5.546 0.896 -45.042 1.00 86.75 673 GLN A C 1
ATOM 5417 O O . GLN A 1 673 ? 6.608 0.362 -44.723 1.00 86.75 673 GLN A O 1
ATOM 5422 N N . LEU A 1 674 ? 5.229 2.136 -44.651 1.00 87.56 674 LEU A N 1
ATOM 5423 C CA . LEU A 1 674 ? 6.119 2.945 -43.821 1.00 87.56 674 LEU A CA 1
ATOM 5424 C C . LEU A 1 674 ? 6.318 2.323 -42.429 1.00 87.56 674 LEU A C 1
ATOM 5426 O O . LEU A 1 674 ? 7.449 2.260 -41.949 1.00 87.56 674 LEU A O 1
ATOM 5430 N N . ILE A 1 675 ? 5.246 1.840 -41.789 1.00 86.94 675 ILE A N 1
ATOM 5431 C CA . ILE A 1 675 ? 5.312 1.155 -40.486 1.00 86.94 675 ILE A CA 1
ATOM 5432 C C . ILE A 1 675 ? 6.183 -0.102 -40.564 1.00 86.94 675 ILE A C 1
ATOM 5434 O O . ILE A 1 675 ? 6.999 -0.329 -39.670 1.00 86.94 675 ILE A O 1
ATOM 5438 N N . GLU A 1 676 ? 6.013 -0.900 -41.619 1.00 82.81 676 GLU A N 1
ATOM 5439 C CA . GLU A 1 676 ? 6.755 -2.141 -41.851 1.00 82.81 676 GLU A CA 1
ATOM 5440 C C . GLU A 1 676 ? 8.238 -1.855 -42.105 1.00 82.81 676 GLU A C 1
ATOM 5442 O O . GLU A 1 676 ? 9.093 -2.429 -41.434 1.00 82.81 676 GLU A O 1
ATOM 5447 N N . ARG A 1 677 ? 8.551 -0.879 -42.970 1.00 81.12 677 ARG A N 1
ATOM 5448 C CA . ARG A 1 677 ? 9.927 -0.427 -43.235 1.00 81.12 677 ARG A CA 1
ATOM 5449 C C . ARG A 1 677 ? 10.642 0.032 -41.966 1.00 81.12 677 ARG A C 1
ATOM 5451 O O . ARG A 1 677 ? 11.830 -0.224 -41.778 1.00 81.12 677 ARG A O 1
ATOM 5458 N N . LEU A 1 678 ? 9.929 0.779 -41.128 1.00 80.12 678 LEU A N 1
ATOM 5459 C CA . LEU A 1 678 ? 10.478 1.385 -39.921 1.00 80.12 678 LEU A CA 1
ATOM 5460 C C . LEU A 1 678 ? 10.460 0.451 -38.705 1.00 80.12 678 LEU A C 1
ATOM 5462 O O . LEU A 1 678 ? 11.045 0.811 -37.681 1.00 80.12 678 LEU A O 1
ATOM 5466 N N . GLU A 1 679 ? 9.826 -0.720 -38.813 1.00 77.00 679 GLU A N 1
ATOM 5467 C CA . GLU A 1 679 ? 9.633 -1.690 -37.728 1.00 77.00 679 GLU A CA 1
ATOM 5468 C C . GLU A 1 679 ? 8.996 -1.044 -36.476 1.00 77.00 679 GLU A C 1
ATOM 5470 O O . GLU A 1 679 ? 9.441 -1.227 -35.342 1.00 77.00 679 GLU A O 1
ATOM 5475 N N . LEU A 1 680 ? 7.950 -0.227 -36.669 1.00 77.62 680 LEU A N 1
ATOM 5476 C CA . LEU A 1 680 ? 7.337 0.544 -35.572 1.00 77.62 680 LEU A CA 1
ATOM 5477 C C . LEU A 1 680 ? 6.413 -0.286 -34.668 1.00 77.62 680 LEU A C 1
ATOM 5479 O O . LEU A 1 680 ? 6.020 0.198 -33.610 1.00 77.62 680 LEU A O 1
ATOM 5483 N N . LEU A 1 681 ? 6.098 -1.533 -35.012 1.00 73.62 681 LEU A N 1
ATOM 5484 C CA . LEU A 1 681 ? 5.263 -2.426 -34.198 1.00 73.62 681 LEU A CA 1
ATOM 5485 C C . LEU A 1 681 ? 6.120 -3.473 -33.483 1.00 73.62 681 LEU A C 1
ATOM 5487 O O . LEU A 1 681 ? 7.115 -3.945 -34.028 1.00 73.62 681 LEU A O 1
ATOM 5491 N N . ASP A 1 682 ? 5.734 -3.845 -32.264 1.00 62.31 682 ASP A N 1
ATOM 5492 C CA . ASP A 1 682 ? 6.458 -4.854 -31.491 1.00 62.31 682 ASP A CA 1
ATOM 5493 C C . ASP A 1 682 ? 6.116 -6.255 -32.024 1.00 62.31 682 ASP A C 1
ATOM 5495 O O . ASP A 1 682 ? 5.009 -6.763 -31.853 1.00 62.31 682 ASP A O 1
ATOM 5499 N N . THR A 1 683 ? 7.075 -6.890 -32.702 1.00 48.94 683 THR A N 1
ATOM 5500 C CA . THR A 1 683 ? 6.911 -8.205 -33.353 1.00 48.94 683 THR A CA 1
ATOM 5501 C C . THR A 1 683 ? 6.897 -9.382 -32.367 1.00 48.94 683 THR A C 1
ATOM 5503 O O . THR A 1 683 ? 6.596 -10.516 -32.743 1.00 48.94 683 THR A O 1
ATOM 5506 N N . THR A 1 684 ? 7.172 -9.141 -31.083 1.00 42.62 684 THR A N 1
ATOM 5507 C CA . THR A 1 684 ? 7.271 -10.170 -30.040 1.00 42.62 684 THR A CA 1
ATOM 5508 C C . THR A 1 684 ? 5.961 -10.336 -29.270 1.00 42.62 684 THR A C 1
ATOM 5510 O O . THR A 1 684 ? 5.866 -9.979 -28.101 1.00 42.62 684 THR A O 1
ATOM 5513 N N . THR A 1 685 ? 4.943 -10.911 -29.905 1.00 35.38 685 THR A N 1
ATOM 5514 C CA . THR A 1 685 ? 3.781 -11.492 -29.193 1.00 35.38 685 THR A CA 1
ATOM 5515 C C . THR A 1 685 ? 3.549 -12.968 -29.525 1.00 35.38 685 THR A C 1
ATOM 5517 O O . THR A 1 685 ? 2.611 -13.575 -29.021 1.00 35.38 685 THR A O 1
ATOM 5520 N N . SER A 1 686 ? 4.448 -13.606 -30.281 1.00 29.17 686 SER A N 1
ATOM 5521 C CA . SER A 1 686 ? 4.343 -15.030 -30.631 1.00 29.17 686 SER A CA 1
ATOM 5522 C C . SER A 1 686 ? 5.138 -15.990 -29.728 1.00 29.17 686 SER A C 1
ATOM 5524 O O . SER A 1 686 ? 5.144 -17.187 -30.004 1.00 29.17 686 SER A O 1
ATOM 5526 N N . GLN A 1 687 ? 5.794 -15.530 -28.647 1.00 27.84 687 GLN A N 1
ATOM 5527 C CA . GLN A 1 687 ? 6.596 -16.416 -27.769 1.00 27.84 687 GLN A CA 1
ATOM 5528 C C . GLN A 1 687 ? 6.458 -16.212 -26.245 1.00 27.84 687 GLN A C 1
ATOM 5530 O O . GLN A 1 687 ? 7.221 -16.807 -25.489 1.00 27.84 687 GLN A O 1
ATOM 5535 N N . SER A 1 688 ? 5.465 -15.468 -25.751 1.00 26.23 688 SER A N 1
ATOM 5536 C CA . SER A 1 688 ? 5.174 -15.424 -24.305 1.00 26.23 688 SER A CA 1
ATOM 5537 C C . SER A 1 688 ? 3.674 -15.425 -24.026 1.00 26.23 688 SER A C 1
ATOM 5539 O O . SER A 1 688 ? 3.102 -14.466 -23.513 1.00 26.23 688 SER A O 1
ATOM 5541 N N . THR A 1 689 ? 3.006 -16.526 -24.350 1.00 23.22 689 THR A N 1
ATOM 5542 C CA . THR A 1 689 ? 1.629 -16.791 -23.925 1.00 23.22 689 THR A CA 1
ATOM 5543 C C . THR A 1 689 ? 1.578 -17.194 -22.448 1.00 23.22 689 THR A C 1
ATOM 5545 O O . THR A 1 689 ? 0.969 -18.208 -22.135 1.00 23.22 689 THR A O 1
ATOM 5548 N N . THR A 1 690 ? 2.193 -16.459 -21.507 1.00 25.25 690 THR A N 1
ATOM 5549 C CA . THR A 1 690 ? 2.163 -16.822 -20.071 1.00 25.25 690 THR A CA 1
ATOM 5550 C C . THR A 1 690 ? 2.305 -15.684 -19.047 1.00 25.25 690 THR A C 1
ATOM 5552 O O . THR A 1 690 ? 3.058 -15.829 -18.093 1.00 25.25 690 THR A O 1
ATOM 5555 N N . THR A 1 691 ? 1.525 -14.603 -19.139 1.00 28.70 691 THR A N 1
ATOM 5556 C CA . THR A 1 691 ? 1.269 -13.720 -17.977 1.00 28.70 691 THR A CA 1
ATOM 5557 C C . THR A 1 691 ? -0.192 -13.264 -17.961 1.00 28.70 691 THR A C 1
ATOM 5559 O O . THR A 1 691 ? -0.678 -12.682 -18.924 1.00 28.70 691 THR A O 1
ATOM 5562 N N . THR A 1 692 ? -0.911 -13.544 -16.871 1.00 27.67 692 THR A N 1
ATOM 5563 C CA . THR A 1 692 ? -2.297 -13.103 -16.594 1.00 27.67 692 THR A CA 1
ATOM 5564 C C . THR A 1 692 ? -2.403 -11.619 -16.225 1.00 27.67 692 THR A C 1
ATOM 5566 O O . THR A 1 692 ? -3.459 -11.141 -15.832 1.00 27.67 692 THR A O 1
ATOM 5569 N N . THR A 1 693 ? -1.339 -10.848 -16.418 1.00 32.22 693 THR A N 1
ATOM 5570 C CA . THR A 1 693 ? -1.395 -9.393 -16.517 1.00 32.22 693 THR A CA 1
ATOM 5571 C C . THR A 1 693 ? -1.242 -9.045 -17.991 1.00 32.22 693 THR A C 1
ATOM 5573 O O . THR A 1 693 ? -0.143 -9.080 -18.543 1.00 32.22 693 THR A O 1
ATOM 5576 N N . THR A 1 694 ? -2.353 -8.766 -18.677 1.00 35.97 694 THR A N 1
ATOM 5577 C CA . THR A 1 694 ? -2.319 -8.220 -20.039 1.00 35.97 694 THR A CA 1
ATOM 5578 C C . THR A 1 694 ? -1.583 -6.884 -19.984 1.00 35.97 694 THR A C 1
ATOM 5580 O O . THR A 1 694 ? -2.176 -5.858 -19.648 1.00 35.97 694 THR A O 1
ATOM 5583 N N . THR A 1 695 ? -0.279 -6.882 -20.261 1.00 45.34 695 THR A N 1
ATOM 5584 C CA . THR A 1 695 ? 0.501 -5.657 -20.428 1.00 45.34 695 THR A CA 1
ATOM 5585 C C . THR A 1 695 ? -0.117 -4.902 -21.597 1.00 45.34 695 THR A C 1
ATOM 5587 O O . THR A 1 695 ? 0.045 -5.300 -22.752 1.00 45.34 695 THR A O 1
ATOM 5590 N N . LYS A 1 696 ? -0.916 -3.872 -21.292 1.00 57.19 696 LYS A N 1
ATOM 5591 C CA . LYS A 1 696 ? -1.576 -3.030 -22.293 1.00 57.19 696 LYS A CA 1
ATOM 5592 C C . LYS A 1 696 ? -0.511 -2.501 -23.257 1.00 57.19 696 LYS A C 1
ATOM 5594 O O . LYS A 1 696 ? 0.409 -1.806 -22.839 1.00 57.19 696 LYS A O 1
ATOM 5599 N N . ILE A 1 697 ? -0.630 -2.850 -24.538 1.00 65.94 697 ILE A N 1
ATOM 5600 C CA . ILE A 1 697 ? 0.267 -2.356 -25.588 1.00 65.94 697 ILE A CA 1
ATOM 5601 C C . ILE A 1 697 ? -0.073 -0.882 -25.822 1.00 65.94 697 ILE A C 1
ATOM 5603 O O . ILE A 1 697 ? -1.157 -0.566 -26.313 1.00 65.94 697 ILE A O 1
ATOM 5607 N N . LEU A 1 698 ? 0.838 0.012 -25.441 1.00 75.81 698 LEU A N 1
ATOM 5608 C CA . LEU A 1 698 ? 0.677 1.453 -25.619 1.00 75.81 698 LEU A CA 1
ATOM 5609 C C . LEU A 1 698 ? 1.098 1.878 -27.041 1.00 75.81 698 LEU A C 1
ATOM 5611 O O . LEU A 1 698 ? 2.113 1.390 -27.546 1.00 75.81 698 LEU A O 1
ATOM 5615 N N . PRO A 1 699 ? 0.364 2.795 -27.697 1.00 85.94 699 PRO A N 1
ATOM 5616 C CA . PRO A 1 699 ? 0.753 3.364 -28.992 1.00 85.94 699 PRO A CA 1
ATOM 5617 C C . PRO A 1 699 ? 2.155 3.998 -28.987 1.00 85.94 699 PRO A C 1
ATOM 5619 O O . PRO A 1 699 ? 2.519 4.704 -28.048 1.00 85.94 699 PRO A O 1
ATOM 5622 N N . LYS A 1 700 ? 2.948 3.844 -30.053 1.00 87.19 700 LYS A N 1
ATOM 5623 C CA . LYS A 1 700 ? 4.233 4.566 -30.150 1.00 87.19 700 LYS A CA 1
ATOM 5624 C C . LYS A 1 700 ? 4.004 6.008 -30.602 1.00 87.19 700 LYS A C 1
ATOM 5626 O O . LYS A 1 700 ? 3.301 6.253 -31.583 1.00 87.19 700 LYS A O 1
ATOM 5631 N N . VAL A 1 701 ? 4.621 6.953 -29.896 1.00 91.06 701 VAL A N 1
ATOM 5632 C CA . VAL A 1 701 ? 4.523 8.397 -30.149 1.00 91.06 701 VAL A CA 1
ATOM 5633 C C . VAL A 1 701 ? 5.920 8.948 -30.411 1.00 91.06 701 VAL A C 1
ATOM 5635 O O . VAL A 1 701 ? 6.861 8.580 -29.712 1.00 91.06 701 VAL A O 1
ATOM 5638 N N . PHE A 1 702 ? 6.069 9.816 -31.410 1.00 92.12 702 PHE A N 1
ATOM 5639 C CA . PHE A 1 702 ? 7.353 10.396 -31.802 1.00 92.12 702 PHE A CA 1
ATOM 5640 C C . PHE A 1 702 ? 7.251 11.904 -31.996 1.00 92.12 702 PHE A C 1
ATOM 5642 O O . PHE A 1 702 ? 6.335 12.353 -32.669 1.00 92.12 702 PHE A O 1
ATOM 5649 N N . VAL A 1 703 ? 8.227 12.672 -31.518 1.00 91.56 703 VAL A N 1
ATOM 5650 C CA . VAL A 1 703 ? 8.376 14.110 -31.785 1.00 91.56 703 VAL A CA 1
ATOM 5651 C C . VAL A 1 703 ? 9.586 14.317 -32.683 1.00 91.56 703 VAL A C 1
ATOM 5653 O O . VAL A 1 703 ? 10.703 13.994 -32.295 1.00 91.56 703 VAL A O 1
ATOM 5656 N N . ASN A 1 704 ? 9.387 14.830 -33.899 1.00 90.50 704 ASN A N 1
ATOM 5657 C CA . ASN A 1 704 ? 10.461 15.031 -34.880 1.00 90.50 704 ASN A CA 1
ATOM 5658 C C . ASN A 1 704 ? 11.374 13.798 -35.062 1.00 90.50 704 ASN A C 1
ATOM 5660 O O . ASN A 1 704 ? 12.575 13.932 -35.290 1.00 90.50 704 ASN A O 1
ATOM 5664 N N . GLY A 1 705 ? 10.814 12.589 -34.945 1.00 86.69 705 GLY A N 1
ATOM 5665 C CA . GLY A 1 705 ? 11.566 11.332 -35.023 1.00 86.69 705 GLY A CA 1
ATOM 5666 C C . GLY A 1 705 ? 12.051 10.769 -33.687 1.00 86.69 705 GLY A C 1
ATOM 5667 O O . GLY A 1 705 ? 12.462 9.615 -33.656 1.00 86.69 705 GLY A O 1
ATOM 5668 N N . VAL A 1 706 ? 12.001 11.520 -32.588 1.00 86.25 706 VAL A N 1
ATOM 5669 C CA . VAL A 1 706 ? 12.402 11.055 -31.251 1.00 86.25 706 VAL A CA 1
ATOM 5670 C C . VAL A 1 706 ? 11.223 10.387 -30.552 1.00 86.25 706 VAL A C 1
ATOM 5672 O O . VAL A 1 706 ? 10.165 10.994 -30.426 1.00 86.25 706 VAL A O 1
ATOM 5675 N N . GLN A 1 707 ? 11.383 9.146 -30.089 1.00 84.88 707 GLN A N 1
ATOM 5676 C CA . GLN A 1 707 ? 10.306 8.422 -29.405 1.00 84.88 707 GLN A CA 1
ATOM 5677 C C . GLN A 1 707 ? 10.001 9.021 -28.023 1.00 84.88 707 GLN A C 1
ATOM 5679 O O . GLN A 1 707 ? 10.894 9.158 -27.188 1.00 84.88 707 GLN A O 1
ATOM 5684 N N . VAL A 1 708 ? 8.724 9.289 -27.758 1.00 85.38 708 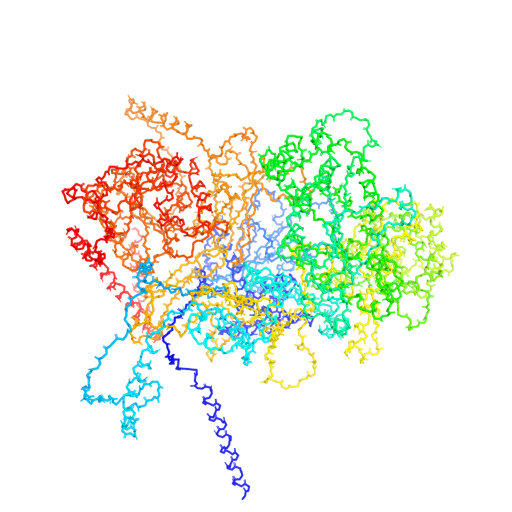VAL A N 1
ATOM 5685 C CA . VAL A 1 708 ? 8.197 9.641 -26.435 1.00 85.38 708 VAL A CA 1
ATOM 5686 C C . VAL A 1 708 ? 7.921 8.346 -25.676 1.00 85.38 708 VAL A C 1
ATOM 5688 O O . VAL A 1 708 ? 7.103 7.526 -26.100 1.00 85.38 708 VAL A O 1
ATOM 5691 N N . LYS A 1 709 ? 8.625 8.141 -24.559 1.00 76.56 709 LYS A N 1
ATOM 5692 C CA . LYS A 1 709 ? 8.388 7.013 -23.649 1.00 76.56 709 LYS A CA 1
ATOM 5693 C C . LYS A 1 709 ? 7.408 7.457 -22.565 1.00 76.56 709 LYS A C 1
ATOM 5695 O O . LYS A 1 709 ? 7.691 8.423 -21.869 1.00 76.56 709 LYS A O 1
ATOM 5700 N N . TYR A 1 710 ? 6.299 6.738 -22.416 1.00 76.88 710 TYR A N 1
ATOM 5701 C CA . TYR A 1 710 ? 5.268 7.008 -21.413 1.00 76.88 710 TYR A CA 1
ATOM 5702 C C . TYR A 1 710 ? 4.718 5.689 -20.853 1.00 76.88 710 TYR A C 1
ATOM 5704 O O . TYR A 1 710 ? 4.774 4.655 -21.521 1.00 76.88 710 TYR A O 1
ATOM 5712 N N . SER A 1 711 ? 4.244 5.710 -19.602 1.00 67.00 711 SER A N 1
ATOM 5713 C CA . SER A 1 711 ? 3.853 4.489 -18.869 1.00 67.00 711 SER A CA 1
ATOM 5714 C C . SER A 1 711 ? 2.343 4.239 -18.805 1.00 67.00 711 SER A C 1
ATOM 5716 O O . SER A 1 711 ? 1.918 3.106 -18.592 1.00 67.00 711 SER A O 1
ATOM 5718 N N . ASN A 1 712 ? 1.538 5.292 -18.961 1.00 73.75 712 ASN A N 1
ATOM 5719 C CA . ASN A 1 712 ? 0.078 5.261 -19.015 1.00 73.75 712 ASN A CA 1
ATOM 5720 C C . ASN A 1 712 ? -0.405 6.399 -19.929 1.00 73.75 712 ASN A C 1
ATOM 5722 O O . ASN A 1 712 ? 0.254 7.433 -20.025 1.00 73.75 712 ASN A O 1
ATOM 5726 N N . ILE A 1 713 ? -1.556 6.216 -20.569 1.00 78.44 713 ILE A N 1
ATOM 5727 C CA . ILE A 1 713 ? -2.183 7.175 -21.483 1.00 78.44 713 ILE A CA 1
ATOM 5728 C C . ILE A 1 713 ? -2.460 8.511 -20.784 1.00 78.44 713 ILE A C 1
ATOM 5730 O O . ILE A 1 713 ? -2.170 9.548 -21.368 1.00 78.44 713 ILE A O 1
ATOM 5734 N N . ASP A 1 714 ? -2.881 8.494 -19.516 1.00 74.06 714 ASP A N 1
ATOM 5735 C CA . ASP A 1 714 ? -3.161 9.717 -18.740 1.00 74.06 714 ASP A CA 1
ATOM 5736 C C . ASP A 1 714 ? -1.910 10.592 -18.496 1.00 74.06 714 ASP A C 1
ATOM 5738 O O . ASP A 1 714 ? -2.013 11.743 -18.085 1.00 74.06 714 ASP A O 1
ATOM 5742 N N . GLN A 1 715 ? -0.702 10.047 -18.697 1.00 72.69 715 GLN A N 1
ATOM 5743 C CA . GLN A 1 715 ? 0.564 10.784 -18.568 1.00 72.69 715 GLN A CA 1
ATOM 5744 C C . GLN A 1 715 ? 1.118 11.260 -19.915 1.00 72.69 715 GLN A C 1
ATOM 5746 O O . GLN A 1 715 ? 2.094 12.012 -19.942 1.00 72.69 715 GLN A O 1
ATOM 5751 N N . LEU A 1 716 ? 0.512 10.839 -21.029 1.00 84.12 716 LEU A N 1
ATOM 5752 C CA . LEU A 1 716 ? 1.044 11.081 -22.362 1.00 84.12 716 LEU A CA 1
ATOM 5753 C C . LEU A 1 716 ? 1.183 12.570 -22.666 1.00 84.12 716 LEU A C 1
ATOM 5755 O O . LEU A 1 716 ? 2.224 12.969 -23.178 1.00 84.12 716 LEU A O 1
ATOM 5759 N N . SER A 1 717 ? 0.169 13.390 -22.377 1.00 82.81 717 SER A N 1
ATOM 5760 C CA . SER A 1 717 ? 0.225 14.832 -22.648 1.00 82.81 717 SER A CA 1
ATOM 5761 C C . SER A 1 717 ? 1.407 15.496 -21.947 1.00 82.81 717 SER A C 1
ATOM 5763 O O . SER A 1 717 ? 2.140 16.267 -22.570 1.00 82.81 717 SER A O 1
ATOM 5765 N N . PHE A 1 718 ? 1.643 15.145 -20.680 1.00 76.38 718 PHE A N 1
ATOM 5766 C CA . PHE A 1 718 ? 2.781 15.638 -19.914 1.00 76.38 718 PHE A CA 1
ATOM 5767 C C . PHE A 1 718 ? 4.110 15.175 -20.523 1.00 76.38 718 PHE A C 1
ATOM 5769 O O . PHE A 1 718 ? 4.952 16.014 -20.838 1.00 76.38 718 PHE A O 1
ATOM 5776 N N . ASP A 1 719 ? 4.299 13.868 -20.729 1.00 79.69 719 ASP A N 1
ATOM 5777 C CA . ASP A 1 719 ? 5.560 13.304 -21.241 1.00 79.69 719 ASP A CA 1
ATOM 5778 C C . ASP A 1 719 ? 5.868 13.787 -22.671 1.00 79.69 719 ASP A C 1
ATOM 5780 O O . ASP A 1 719 ? 7.024 14.056 -23.027 1.00 79.69 719 ASP A O 1
ATOM 5784 N N . LEU A 1 720 ? 4.825 13.968 -23.484 1.00 86.81 720 LEU A N 1
ATOM 5785 C CA . LEU A 1 720 ? 4.910 14.583 -24.802 1.00 86.81 720 LEU A CA 1
ATOM 5786 C C . LEU A 1 720 ? 5.370 16.035 -24.691 1.00 86.81 720 LEU A C 1
ATOM 5788 O O . LEU A 1 720 ? 6.285 16.439 -25.403 1.00 86.81 720 LEU A O 1
ATOM 5792 N N . LEU A 1 721 ? 4.784 16.813 -23.781 1.00 82.50 721 LEU A N 1
ATOM 5793 C CA . LEU A 1 721 ? 5.163 18.204 -23.570 1.00 82.50 721 LEU A CA 1
ATOM 5794 C C . LEU A 1 721 ? 6.620 18.335 -23.091 1.00 82.50 721 LEU A C 1
ATOM 5796 O O . LEU A 1 721 ? 7.345 19.189 -23.599 1.00 82.50 721 LEU A O 1
ATOM 5800 N N . VAL A 1 722 ? 7.088 17.455 -22.195 1.00 77.88 722 VAL A N 1
ATOM 5801 C CA . VAL A 1 722 ? 8.511 17.382 -21.804 1.00 77.88 722 VAL A CA 1
ATOM 5802 C C . VAL A 1 722 ? 9.395 17.137 -23.025 1.00 77.88 722 VAL A C 1
ATOM 5804 O O . VAL A 1 722 ? 10.369 17.856 -23.247 1.00 77.88 722 VAL A O 1
ATOM 5807 N N . SER A 1 723 ? 9.023 16.153 -23.844 1.00 83.12 723 SER A N 1
ATOM 5808 C CA . SER A 1 723 ? 9.774 15.790 -25.047 1.00 83.12 723 SER A CA 1
ATOM 5809 C C . SER A 1 723 ? 9.803 16.929 -26.070 1.00 83.12 723 SER A C 1
ATOM 5811 O O . SER A 1 723 ? 10.814 17.126 -26.738 1.00 83.12 723 SER A O 1
ATOM 5813 N N . LEU A 1 724 ? 8.726 17.714 -26.167 1.00 87.06 724 LEU A N 1
ATOM 5814 C CA . LEU A 1 724 ? 8.648 18.900 -27.021 1.00 87.06 724 LEU A CA 1
ATOM 5815 C C . LEU A 1 724 ? 9.579 20.021 -26.551 1.00 87.06 724 LEU A C 1
ATOM 5817 O O . LEU A 1 724 ? 10.216 20.652 -27.392 1.00 87.06 724 LEU A O 1
ATOM 5821 N N . TYR A 1 725 ? 9.688 20.261 -25.240 1.00 81.25 725 TYR A N 1
ATOM 5822 C CA . TYR A 1 725 ? 10.636 21.242 -24.701 1.00 81.25 725 TYR A CA 1
ATOM 5823 C C . TYR A 1 725 ? 12.082 20.852 -24.991 1.00 81.25 725 TYR A C 1
ATOM 5825 O O . TYR A 1 725 ? 12.835 21.660 -25.535 1.00 81.25 725 TYR A O 1
ATOM 5833 N N . ASP A 1 726 ? 12.445 19.610 -24.670 1.00 77.44 726 ASP A N 1
ATOM 5834 C CA . ASP A 1 726 ? 13.788 19.086 -24.914 1.00 77.44 726 ASP A CA 1
ATOM 5835 C C . ASP A 1 726 ? 14.139 19.151 -26.405 1.00 77.44 726 ASP A C 1
ATOM 5837 O O . ASP A 1 726 ? 15.225 19.588 -26.788 1.00 77.44 726 ASP A O 1
ATOM 5841 N N . GLU A 1 727 ? 13.200 18.749 -27.262 1.00 84.94 727 GLU A N 1
ATOM 5842 C CA . GLU A 1 727 ? 13.385 18.794 -28.704 1.00 84.94 727 GLU A CA 1
ATOM 5843 C C . GLU A 1 727 ? 13.534 20.228 -29.215 1.00 84.94 727 GLU A C 1
ATOM 5845 O O . GLU A 1 727 ? 14.402 20.500 -30.041 1.00 84.94 727 GLU A O 1
ATOM 5850 N N . PHE A 1 728 ? 12.740 21.169 -28.707 1.00 86.31 728 PHE A N 1
ATOM 5851 C CA . PHE A 1 728 ? 12.866 22.566 -29.097 1.00 86.31 728 PHE A CA 1
ATOM 5852 C C . PHE A 1 728 ? 14.233 23.147 -28.722 1.00 86.31 728 PHE A C 1
ATOM 5854 O O . PHE A 1 728 ? 14.849 23.831 -29.541 1.00 86.31 728 PHE A O 1
ATOM 5861 N N . ASP A 1 729 ? 14.740 22.845 -27.524 1.00 80.50 729 ASP A N 1
ATOM 5862 C CA . ASP A 1 729 ? 16.090 23.241 -27.115 1.00 80.50 729 ASP A CA 1
ATOM 5863 C C . ASP A 1 729 ? 17.164 22.622 -28.027 1.00 80.50 729 ASP A C 1
ATOM 5865 O O . ASP A 1 729 ? 18.086 23.329 -28.443 1.00 80.50 729 ASP A O 1
ATOM 5869 N N . ASN A 1 730 ? 17.003 21.357 -28.437 1.00 80.38 730 ASN A N 1
ATOM 5870 C CA . ASN A 1 730 ? 17.900 20.701 -29.399 1.00 80.38 730 ASN A CA 1
ATOM 5871 C C . ASN A 1 730 ? 17.863 21.339 -30.800 1.00 80.38 730 ASN A C 1
ATOM 5873 O O . ASN A 1 730 ? 18.838 21.238 -31.544 1.00 80.38 730 ASN A O 1
ATOM 5877 N N . LEU A 1 731 ? 16.764 22.002 -31.177 1.00 84.56 731 LEU A N 1
ATOM 5878 C CA . LEU A 1 731 ? 16.635 22.701 -32.459 1.00 84.56 731 LEU A CA 1
ATOM 5879 C C . LEU A 1 731 ? 17.217 24.122 -32.443 1.00 84.56 731 LEU A C 1
ATOM 5881 O O . LEU A 1 731 ? 17.516 24.667 -33.506 1.00 84.56 731 LEU A O 1
ATOM 5885 N N . LYS A 1 732 ? 17.404 24.749 -31.273 1.00 84.38 732 LYS A N 1
ATOM 5886 C CA . LYS A 1 732 ? 17.923 26.130 -31.180 1.00 84.38 732 LYS A CA 1
ATOM 5887 C C . LYS A 1 732 ? 19.228 26.356 -31.954 1.00 84.38 732 LYS A C 1
ATOM 5889 O O . LYS A 1 732 ? 19.295 27.365 -32.663 1.00 84.38 732 LYS A O 1
ATOM 5894 N N . PRO A 1 733 ? 20.242 25.471 -31.883 1.00 82.94 733 PRO A N 1
ATOM 5895 C CA . PRO A 1 733 ? 21.469 25.636 -32.659 1.00 82.94 733 PRO A CA 1
ATOM 5896 C C . PRO A 1 733 ? 21.221 25.676 -34.174 1.00 82.94 733 PRO A C 1
ATOM 5898 O O . PRO A 1 733 ? 21.743 26.560 -34.844 1.00 82.94 733 PRO A O 1
ATOM 5901 N N . LEU A 1 734 ? 20.342 24.813 -34.700 1.00 83.56 734 LEU A N 1
ATOM 5902 C CA . LEU A 1 734 ? 19.977 24.777 -36.125 1.00 83.56 734 LEU A CA 1
ATOM 5903 C C . LEU A 1 734 ? 19.343 26.088 -36.607 1.00 83.56 734 LEU A C 1
ATOM 5905 O O . LEU A 1 734 ? 19.594 26.529 -37.732 1.00 83.56 734 LEU A O 1
ATOM 5909 N N . PHE A 1 735 ? 18.522 26.723 -35.764 1.00 80.06 735 PHE A N 1
ATOM 5910 C CA . PHE A 1 735 ? 17.964 28.041 -36.067 1.00 80.06 735 PHE A CA 1
ATOM 5911 C C . PHE A 1 735 ? 19.042 29.131 -36.056 1.00 80.06 735 PHE A C 1
ATOM 5913 O O . PHE A 1 735 ? 19.026 30.003 -36.924 1.00 80.06 735 PHE A O 1
ATOM 5920 N N . LYS A 1 736 ? 19.993 29.083 -35.112 1.00 80.06 736 LYS A N 1
ATOM 5921 C CA . LYS A 1 736 ? 21.096 30.059 -35.023 1.00 80.06 736 LYS A CA 1
ATOM 5922 C C . LYS A 1 736 ? 22.071 29.951 -36.190 1.00 80.06 736 LYS A C 1
ATOM 5924 O O . LYS A 1 736 ? 22.471 30.968 -36.746 1.00 80.06 736 LYS A O 1
ATOM 5929 N N . GLU A 1 737 ? 22.397 28.730 -36.598 1.00 76.00 737 GLU A N 1
ATOM 5930 C CA . GLU A 1 737 ? 23.260 28.441 -37.749 1.00 76.00 737 GLU A CA 1
ATOM 5931 C C . GLU A 1 737 ? 22.568 28.726 -39.093 1.00 76.00 737 GLU A C 1
ATOM 5933 O O . GLU A 1 737 ? 23.171 28.564 -40.150 1.00 76.00 737 GLU A O 1
ATOM 5938 N N . SER A 1 738 ? 21.309 29.189 -39.073 1.00 72.62 738 SER A N 1
ATOM 5939 C CA . SER A 1 738 ? 20.489 29.465 -40.261 1.00 72.62 738 SER A CA 1
ATOM 5940 C C . SER A 1 738 ? 20.301 28.250 -41.181 1.00 72.62 738 SER A C 1
ATOM 5942 O O . SER A 1 738 ? 19.962 28.408 -42.353 1.00 72.62 738 SER A O 1
ATOM 5944 N N . ILE A 1 739 ? 20.467 27.035 -40.645 1.00 68.81 739 ILE A N 1
ATOM 5945 C CA . ILE A 1 739 ? 20.245 25.775 -41.371 1.00 68.81 739 ILE A CA 1
ATOM 5946 C C . ILE A 1 739 ? 18.751 25.614 -41.694 1.00 68.81 739 ILE A C 1
ATOM 5948 O O . ILE A 1 739 ? 18.380 25.119 -42.755 1.00 68.81 739 ILE A O 1
ATOM 5952 N N . LEU A 1 740 ? 17.877 26.097 -40.806 1.00 68.00 740 LEU A N 1
ATOM 5953 C CA . LEU A 1 740 ? 16.423 26.102 -40.980 1.00 68.00 740 LEU A CA 1
ATOM 5954 C C . LEU A 1 740 ? 15.955 27.461 -41.553 1.00 68.00 740 LEU A C 1
ATOM 5956 O O . LEU A 1 740 ? 15.618 28.376 -40.800 1.00 68.00 740 LEU A O 1
ATOM 5960 N N . SER A 1 741 ? 15.939 27.609 -42.888 1.00 59.88 741 SER A N 1
ATOM 5961 C CA . SER A 1 741 ? 15.489 28.834 -43.591 1.00 59.88 741 SER A CA 1
ATOM 5962 C C . SER A 1 741 ? 13.971 28.853 -43.913 1.00 59.88 741 SER A C 1
ATOM 5964 O O . SER A 1 741 ? 13.241 27.918 -43.612 1.00 59.88 741 SER A O 1
ATOM 5966 N N . THR A 1 742 ? 13.451 29.987 -44.396 1.00 57.28 742 THR A N 1
ATOM 5967 C CA . THR A 1 742 ? 12.191 30.662 -43.991 1.00 57.28 742 THR A CA 1
ATOM 5968 C C . THR A 1 742 ? 10.819 30.023 -44.283 1.00 57.28 742 THR A C 1
ATOM 5970 O O . THR A 1 742 ? 9.819 30.578 -43.812 1.00 57.28 742 THR A O 1
ATOM 5973 N N . THR A 1 743 ? 10.706 28.897 -44.991 1.00 63.03 743 THR A N 1
ATOM 5974 C CA . THR A 1 743 ? 9.397 28.290 -45.315 1.00 63.03 743 THR A CA 1
ATOM 5975 C C . THR A 1 743 ? 8.978 27.219 -44.314 1.00 63.03 743 THR A C 1
ATOM 5977 O O . THR A 1 743 ? 9.590 26.162 -44.198 1.00 63.03 743 THR A O 1
ATOM 5980 N N . THR A 1 744 ? 7.866 27.470 -43.626 1.00 64.12 744 THR A N 1
ATOM 5981 C CA . THR A 1 744 ? 7.335 26.635 -42.544 1.00 64.12 744 THR A CA 1
ATOM 5982 C C . THR A 1 744 ? 7.017 25.191 -42.920 1.00 64.12 744 THR A C 1
ATOM 5984 O O . THR A 1 744 ? 7.197 24.294 -42.097 1.00 64.12 744 THR A O 1
ATOM 5987 N N . ALA A 1 745 ? 6.594 24.946 -44.163 1.00 64.69 745 ALA A N 1
ATOM 5988 C CA . ALA A 1 745 ? 6.272 23.604 -44.647 1.00 64.69 745 ALA A CA 1
ATOM 5989 C C . ALA A 1 745 ? 7.486 22.657 -44.654 1.00 64.69 745 ALA A C 1
ATOM 5991 O O . ALA A 1 745 ? 7.314 21.451 -44.514 1.00 64.69 745 ALA A O 1
ATOM 5992 N N . GLN A 1 746 ? 8.703 23.198 -44.767 1.00 71.12 746 GLN A N 1
ATOM 5993 C CA . GLN A 1 746 ? 9.926 22.409 -44.918 1.00 71.12 746 GLN A CA 1
ATOM 5994 C C . GLN A 1 746 ? 10.654 22.144 -43.601 1.00 71.12 746 GLN A C 1
ATOM 5996 O O . GLN A 1 746 ? 11.635 21.408 -43.617 1.00 71.12 746 GLN A O 1
ATOM 6001 N N . TYR A 1 747 ? 10.228 22.701 -42.460 1.00 79.94 747 TYR A N 1
ATOM 6002 C CA . TYR A 1 747 ? 10.987 22.527 -41.215 1.00 79.94 747 TYR A CA 1
ATOM 6003 C C . TYR A 1 747 ? 11.078 21.068 -40.790 1.00 79.94 747 TYR A C 1
ATOM 6005 O O . TYR A 1 747 ? 12.174 20.599 -40.523 1.00 79.94 747 TYR A O 1
ATOM 6013 N N . TYR A 1 748 ? 9.964 20.336 -40.784 1.00 80.44 748 TYR A N 1
ATOM 6014 C CA . TYR A 1 748 ? 9.973 18.920 -40.417 1.00 80.44 748 TYR A CA 1
ATOM 6015 C C . TYR A 1 748 ? 10.858 18.083 -41.354 1.00 80.44 748 TYR A C 1
ATOM 6017 O O . TYR A 1 748 ? 11.672 17.289 -40.884 1.00 80.44 748 TYR A O 1
ATOM 6025 N N . GLU A 1 749 ? 10.753 18.316 -42.667 1.00 80.00 749 GLU A N 1
ATOM 6026 C CA . GLU A 1 749 ? 11.603 17.670 -43.674 1.00 80.00 749 GLU A CA 1
ATOM 6027 C C . GLU A 1 749 ? 13.078 17.994 -43.447 1.00 80.00 749 GLU A C 1
ATOM 6029 O O . GLU A 1 749 ? 13.878 17.088 -43.242 1.00 80.00 749 GLU A O 1
ATOM 6034 N N . THR A 1 750 ? 13.417 19.279 -43.361 1.00 81.56 750 THR A N 1
ATOM 6035 C CA . THR A 1 750 ? 14.790 19.750 -43.154 1.00 81.56 750 THR A CA 1
ATOM 6036 C C . THR A 1 750 ? 15.369 19.224 -41.848 1.00 81.56 750 THR A C 1
ATOM 6038 O O . THR A 1 750 ? 16.515 18.793 -41.829 1.00 81.56 750 THR A O 1
ATOM 6041 N N . ILE A 1 751 ? 14.589 19.212 -40.761 1.00 84.44 751 ILE A N 1
ATOM 6042 C CA . ILE A 1 751 ? 14.996 18.643 -39.472 1.00 84.44 751 ILE A CA 1
ATOM 6043 C C . ILE A 1 751 ? 15.333 17.167 -39.658 1.00 84.44 751 ILE A C 1
ATOM 6045 O O . ILE A 1 751 ? 16.418 16.749 -39.276 1.00 84.44 751 ILE A O 1
ATOM 6049 N N . LEU A 1 752 ? 14.459 16.376 -40.274 1.00 81.12 752 LEU A N 1
ATOM 6050 C CA . LEU A 1 752 ? 14.703 14.947 -40.451 1.00 81.12 752 LEU A CA 1
ATOM 6051 C C . LEU A 1 752 ? 15.782 14.625 -41.495 1.00 81.12 752 LEU A C 1
ATOM 6053 O O . LEU A 1 752 ? 16.357 13.548 -41.432 1.00 81.12 752 LEU A O 1
ATOM 6057 N N . THR A 1 753 ? 16.097 15.512 -42.437 1.00 79.81 753 THR A N 1
ATOM 6058 C CA . THR A 1 753 ? 17.139 15.265 -43.452 1.00 79.81 753 THR A CA 1
ATOM 6059 C C . THR A 1 753 ? 18.461 15.980 -43.172 1.00 79.81 753 THR A C 1
ATOM 6061 O O . THR A 1 753 ? 19.397 15.849 -43.959 1.00 79.81 753 THR A O 1
ATOM 6064 N N . SER A 1 754 ? 18.557 16.757 -42.091 1.00 80.81 754 SER A N 1
ATOM 6065 C CA . SER A 1 754 ? 19.731 17.585 -41.804 1.00 80.81 754 SER A CA 1
ATOM 6066 C C . SER A 1 754 ? 20.975 16.746 -41.505 1.00 80.81 754 SER A C 1
ATOM 6068 O O . SER A 1 754 ? 20.941 15.846 -40.660 1.00 80.81 754 SER A O 1
ATOM 6070 N N . SER A 1 755 ? 22.108 17.095 -42.129 1.00 78.44 755 SER A N 1
ATOM 6071 C CA . SER A 1 755 ? 23.411 16.512 -41.778 1.00 78.44 755 SER A CA 1
ATOM 6072 C C . SER A 1 755 ? 23.866 16.916 -40.376 1.00 78.44 755 SER A C 1
ATOM 6074 O O . SER A 1 755 ? 24.628 16.175 -39.763 1.00 78.44 755 SER A O 1
ATOM 6076 N N . TYR A 1 756 ? 23.328 18.016 -39.833 1.00 82.56 756 TYR A N 1
ATOM 6077 C CA . TYR A 1 756 ? 23.644 18.545 -38.505 1.00 82.56 756 TYR A CA 1
ATOM 6078 C C . TYR A 1 756 ? 23.630 17.473 -37.415 1.00 82.56 756 TYR A C 1
ATOM 6080 O O . TYR A 1 756 ? 24.522 17.444 -36.570 1.00 82.56 756 TYR A O 1
ATOM 6088 N N . TRP A 1 757 ? 22.635 16.579 -37.432 1.00 78.44 757 TRP A N 1
ATOM 6089 C CA . TRP A 1 757 ? 22.527 15.521 -36.427 1.00 78.44 757 TRP A CA 1
ATOM 6090 C C . TRP A 1 757 ? 23.719 14.574 -36.495 1.00 78.44 757 TRP A C 1
ATOM 6092 O O . TRP A 1 757 ? 24.331 14.274 -35.474 1.00 78.44 757 TRP A O 1
ATOM 6102 N N . LYS A 1 758 ? 24.098 14.167 -37.707 1.00 72.81 758 LYS A N 1
ATOM 6103 C CA . LYS A 1 758 ? 25.258 13.307 -37.935 1.00 72.81 758 LYS A CA 1
ATOM 6104 C C . LYS A 1 758 ? 26.559 14.023 -37.568 1.00 72.81 758 LYS A C 1
ATOM 6106 O O . LYS A 1 758 ? 27.398 13.439 -36.886 1.00 72.81 758 LYS A O 1
ATOM 6111 N N . ASP A 1 759 ? 26.693 15.283 -37.971 1.00 76.38 759 ASP A N 1
ATOM 6112 C CA . ASP A 1 759 ? 27.890 16.100 -37.752 1.00 76.38 759 ASP A CA 1
ATOM 6113 C C . ASP A 1 759 ? 28.130 16.374 -36.253 1.00 76.38 759 ASP A C 1
ATOM 6115 O O . ASP A 1 759 ? 29.274 16.420 -35.802 1.00 76.38 759 ASP A O 1
ATOM 6119 N N . ASN A 1 760 ? 27.059 16.446 -35.454 1.00 73.25 760 ASN A N 1
ATOM 6120 C CA . ASN A 1 760 ? 27.108 16.639 -34.000 1.00 73.25 760 ASN A CA 1
ATOM 6121 C C . ASN A 1 760 ? 26.979 15.336 -33.188 1.00 73.25 760 ASN A C 1
ATOM 6123 O O . ASN A 1 760 ? 26.692 15.379 -31.994 1.00 73.25 760 ASN A O 1
ATOM 6127 N N . ASN A 1 761 ? 27.223 14.170 -33.802 1.00 66.38 761 ASN A N 1
ATOM 6128 C CA . ASN A 1 761 ? 27.160 12.854 -33.149 1.00 66.38 761 ASN A CA 1
ATOM 6129 C C . ASN A 1 761 ? 25.817 12.560 -32.444 1.00 66.38 761 ASN A C 1
ATOM 6131 O O . ASN A 1 761 ? 25.798 11.928 -31.390 1.00 66.38 761 ASN A O 1
ATOM 6135 N N . LEU A 1 762 ? 24.689 12.999 -32.998 1.00 69.75 762 LEU A N 1
ATOM 6136 C CA . LEU A 1 762 ? 23.356 12.660 -32.502 1.00 69.75 762 LEU A CA 1
ATOM 6137 C C . LEU A 1 762 ? 22.784 11.486 -33.322 1.00 69.75 762 LEU A C 1
ATOM 6139 O O . LEU A 1 762 ? 22.777 11.550 -34.553 1.00 69.75 762 LEU A O 1
ATOM 6143 N N . PRO A 1 763 ? 22.334 10.392 -32.674 1.00 67.69 763 PRO A N 1
ATOM 6144 C CA . PRO A 1 763 ? 21.978 9.159 -33.368 1.00 67.69 763 PRO A CA 1
ATOM 6145 C C . PRO A 1 763 ? 20.715 9.337 -34.217 1.00 67.69 763 PRO A C 1
ATOM 6147 O O . PRO A 1 763 ? 19.656 9.717 -33.711 1.00 67.69 763 PRO A O 1
ATOM 6150 N N . PHE A 1 764 ? 20.843 9.021 -35.507 1.00 75.19 764 PHE A N 1
ATOM 6151 C CA . PHE A 1 764 ? 19.781 9.115 -36.503 1.00 75.19 764 PHE A CA 1
ATOM 6152 C C . PHE A 1 764 ? 19.576 7.761 -37.193 1.00 75.19 764 PHE A C 1
ATOM 6154 O O . PHE A 1 764 ? 20.469 7.267 -37.881 1.00 75.19 764 PHE A O 1
ATOM 6161 N N . LEU A 1 765 ? 18.411 7.143 -36.995 1.00 72.50 765 LEU A N 1
ATOM 6162 C CA . LEU A 1 765 ? 18.093 5.807 -37.489 1.00 72.50 765 LEU A CA 1
ATOM 6163 C C . LEU A 1 765 ? 17.201 5.861 -38.721 1.00 72.50 765 LEU A C 1
ATOM 6165 O O . LEU A 1 765 ? 16.224 6.606 -38.773 1.00 72.50 765 LEU A O 1
ATOM 6169 N N . LYS A 1 766 ? 17.482 4.976 -39.677 1.00 71.81 766 LYS A N 1
ATOM 6170 C CA . LYS A 1 766 ? 16.577 4.721 -40.804 1.00 71.81 766 LYS A CA 1
ATOM 6171 C C . LYS A 1 766 ? 15.428 3.781 -40.446 1.00 71.81 766 LYS A C 1
ATOM 6173 O O . LYS A 1 766 ? 14.406 3.844 -41.110 1.00 71.81 766 LYS A O 1
ATOM 6178 N N . LYS A 1 767 ? 15.585 2.934 -39.423 1.00 74.62 767 LYS A N 1
ATOM 6179 C CA . LYS A 1 767 ? 14.551 2.033 -38.892 1.00 74.62 767 LYS A CA 1
ATOM 6180 C C . LYS A 1 767 ? 14.784 1.761 -37.405 1.00 74.62 767 LYS A C 1
ATOM 6182 O O . LYS A 1 767 ? 15.919 1.867 -36.945 1.00 74.62 767 LYS A O 1
ATOM 6187 N N . LEU A 1 768 ? 13.720 1.460 -36.658 1.00 70.12 768 LEU A N 1
ATOM 6188 C CA . LEU A 1 768 ? 13.784 1.352 -35.198 1.00 70.12 768 LEU A CA 1
ATOM 6189 C C . LEU A 1 768 ? 14.453 0.053 -34.726 1.00 70.12 768 LEU A C 1
ATOM 6191 O O . LEU A 1 768 ? 15.083 0.112 -33.685 1.00 70.12 768 LEU A O 1
ATOM 6195 N N . ASN A 1 769 ? 14.315 -1.051 -35.476 1.00 70.19 769 ASN A N 1
ATOM 6196 C CA . ASN A 1 769 ? 14.667 -2.448 -35.156 1.00 70.19 769 ASN A CA 1
ATOM 6197 C C . ASN A 1 769 ? 14.537 -2.870 -33.677 1.00 70.19 769 ASN A C 1
ATOM 6199 O O . ASN A 1 769 ? 15.181 -2.338 -32.777 1.00 70.19 769 ASN A O 1
ATOM 6203 N N . SER A 1 770 ? 13.796 -3.952 -33.432 1.00 63.94 770 SER A N 1
ATOM 6204 C CA . SER A 1 770 ? 13.709 -4.633 -32.128 1.00 63.94 770 SER A CA 1
ATOM 6205 C C . SER A 1 770 ? 15.046 -4.795 -31.367 1.00 63.94 770 SER A C 1
ATOM 6207 O O . SER A 1 770 ? 15.070 -4.649 -30.146 1.00 63.94 770 SER A O 1
ATOM 6209 N N . MET A 1 771 ? 16.176 -5.026 -32.050 1.00 67.69 771 MET A N 1
ATOM 6210 C CA . MET A 1 771 ? 17.508 -5.118 -31.428 1.00 67.69 771 MET A CA 1
ATOM 6211 C C . MET A 1 771 ? 18.003 -3.793 -30.828 1.00 67.69 771 MET A C 1
ATOM 6213 O O . MET A 1 771 ? 18.727 -3.800 -29.828 1.00 67.69 771 MET A O 1
ATOM 6217 N N . ILE A 1 772 ? 17.620 -2.658 -31.414 1.00 69.12 772 ILE A N 1
ATOM 6218 C CA . ILE A 1 772 ? 17.998 -1.314 -30.963 1.00 69.12 772 ILE A CA 1
ATOM 6219 C C . ILE A 1 772 ? 16.998 -0.790 -29.925 1.00 69.12 772 ILE A C 1
ATOM 6221 O O . ILE A 1 772 ? 17.417 -0.142 -28.964 1.00 69.12 772 ILE A O 1
ATOM 6225 N N . SER A 1 773 ? 15.707 -1.099 -30.057 1.00 63.53 773 SER A N 1
ATOM 6226 C CA . SER A 1 773 ? 14.686 -0.638 -29.108 1.00 63.53 773 SER A CA 1
ATOM 6227 C C . SER A 1 773 ? 14.667 -1.422 -27.793 1.00 63.53 773 SER A C 1
ATOM 6229 O O . SER A 1 773 ? 14.367 -0.846 -26.748 1.00 63.53 773 SER A O 1
ATOM 6231 N N . ASN A 1 774 ? 14.988 -2.721 -27.820 1.00 65.56 774 ASN A N 1
ATOM 6232 C CA . ASN A 1 774 ? 14.935 -3.577 -26.638 1.00 65.56 774 ASN A CA 1
ATOM 6233 C C . ASN A 1 774 ? 16.289 -3.562 -25.908 1.00 65.56 774 ASN A C 1
ATOM 6235 O O . ASN A 1 774 ? 17.217 -4.315 -26.211 1.00 65.56 774 ASN A O 1
ATOM 6239 N N . GLU A 1 775 ? 16.427 -2.637 -24.961 1.00 70.50 775 GLU A N 1
ATOM 6240 C CA . GLU A 1 775 ? 17.651 -2.446 -24.187 1.00 70.50 775 GLU A CA 1
ATOM 6241 C C . GLU A 1 775 ? 17.710 -3.447 -23.023 1.00 70.50 775 GLU A C 1
ATOM 6243 O O . GLU A 1 775 ? 17.114 -3.249 -21.966 1.00 70.50 775 GLU A O 1
ATOM 6248 N N . LYS A 1 776 ? 18.433 -4.556 -23.215 1.00 75.88 776 LYS A N 1
ATOM 6249 C CA . LYS A 1 776 ? 18.756 -5.513 -22.150 1.00 75.88 776 LYS A CA 1
ATOM 6250 C C . LYS A 1 776 ? 20.231 -5.378 -21.787 1.00 75.88 776 LYS A C 1
ATOM 6252 O O . LYS A 1 776 ? 21.081 -5.497 -22.660 1.00 75.88 776 LYS A O 1
ATOM 6257 N N . TYR A 1 777 ? 20.557 -5.156 -20.518 1.00 80.19 777 TYR A N 1
ATOM 6258 C CA . TYR A 1 777 ? 21.942 -5.019 -20.044 1.00 80.19 777 TYR A CA 1
ATOM 6259 C C . TYR A 1 777 ? 22.331 -6.156 -19.085 1.00 80.19 777 TYR A C 1
ATOM 6261 O O . TYR A 1 777 ? 21.501 -6.690 -18.369 1.00 80.19 777 TYR A O 1
ATOM 6269 N N . SER A 1 778 ? 23.592 -6.552 -19.043 1.00 76.75 778 SER A N 1
ATOM 6270 C CA . SER A 1 778 ? 24.135 -7.437 -18.013 1.00 76.75 778 SER A CA 1
ATOM 6271 C C . SER A 1 778 ? 25.032 -6.634 -17.089 1.00 76.75 778 SER A C 1
ATOM 6273 O O . SER A 1 778 ? 25.704 -5.697 -17.527 1.00 76.75 778 SER A O 1
ATOM 6275 N N . HIS A 1 779 ? 25.104 -7.052 -15.831 1.00 73.31 779 HIS A N 1
ATOM 6276 C CA . HIS A 1 779 ? 26.060 -6.526 -14.871 1.00 73.31 779 HIS A CA 1
ATOM 6277 C C . HIS A 1 779 ? 27.449 -7.141 -15.144 1.00 73.31 779 HIS A C 1
ATOM 6279 O O . HIS A 1 779 ? 27.660 -8.335 -14.944 1.00 73.31 779 HIS A O 1
ATOM 6285 N N . LEU A 1 780 ? 28.402 -6.348 -15.652 1.00 71.44 780 LEU A N 1
ATOM 6286 C CA . LEU A 1 780 ? 29.765 -6.814 -15.987 1.00 71.44 780 LEU A CA 1
ATOM 6287 C C . LEU A 1 780 ? 30.742 -6.822 -14.796 1.00 71.44 780 LEU A C 1
ATOM 6289 O O . LEU A 1 780 ? 31.927 -7.116 -14.956 1.00 71.44 780 LEU A O 1
ATOM 6293 N N . ILE A 1 781 ? 30.272 -6.451 -13.610 1.00 64.19 781 ILE A N 1
ATOM 6294 C CA . ILE A 1 781 ? 31.091 -6.250 -12.403 1.00 64.19 781 ILE A CA 1
ATOM 6295 C C . ILE A 1 781 ? 30.572 -7.174 -11.311 1.00 64.19 781 ILE A C 1
ATOM 6297 O O . ILE A 1 781 ? 29.631 -7.891 -11.578 1.00 64.19 781 ILE A O 1
ATOM 6301 N N . THR A 1 782 ? 31.152 -7.210 -10.119 1.00 49.69 782 THR A N 1
ATOM 6302 C CA . THR A 1 782 ? 30.692 -7.950 -8.932 1.00 49.69 782 THR A CA 1
ATOM 6303 C C . THR A 1 782 ? 30.014 -7.000 -7.953 1.00 49.69 782 THR A C 1
ATOM 6305 O O . THR A 1 782 ? 30.654 -6.018 -7.571 1.00 49.69 782 THR A O 1
ATOM 6308 N N . ASN A 1 783 ? 28.744 -7.248 -7.615 1.00 50.00 783 ASN A N 1
ATOM 6309 C CA . ASN A 1 783 ? 28.081 -6.589 -6.490 1.00 50.00 783 ASN A CA 1
ATOM 6310 C C . ASN A 1 783 ? 27.433 -7.611 -5.525 1.00 50.00 783 ASN A C 1
ATOM 6312 O O . ASN A 1 783 ? 26.876 -8.636 -5.930 1.00 50.00 783 ASN A O 1
ATOM 6316 N N . SER A 1 784 ? 27.535 -7.304 -4.233 1.00 49.53 784 SER A N 1
ATOM 6317 C CA . SER A 1 784 ? 27.990 -8.172 -3.142 1.00 49.53 784 SER A CA 1
ATOM 6318 C C . SER A 1 784 ? 26.985 -9.169 -2.561 1.00 49.53 784 SER A C 1
ATOM 6320 O O . SER A 1 784 ? 27.174 -9.614 -1.432 1.00 49.53 784 SER A O 1
ATOM 6322 N N . LYS A 1 785 ? 25.920 -9.550 -3.273 1.00 53.31 785 LYS A N 1
ATOM 6323 C CA . LYS A 1 785 ? 24.887 -10.433 -2.685 1.00 53.31 785 LYS A CA 1
ATOM 6324 C C . LYS A 1 785 ? 25.253 -11.918 -2.705 1.00 53.31 785 LYS A C 1
ATOM 6326 O O . LYS A 1 785 ? 24.694 -12.697 -1.943 1.00 53.31 785 LYS A O 1
ATOM 6331 N N . ASN A 1 786 ? 26.187 -12.341 -3.563 1.00 58.62 786 ASN A N 1
ATOM 6332 C CA . ASN A 1 786 ? 26.612 -13.742 -3.621 1.00 58.62 786 ASN A CA 1
ATOM 6333 C C . ASN A 1 786 ? 28.107 -13.882 -3.922 1.00 58.62 786 ASN A C 1
ATOM 6335 O O . ASN A 1 786 ? 28.521 -14.172 -5.048 1.00 58.62 786 ASN A O 1
ATOM 6339 N N . ARG A 1 787 ? 28.920 -13.719 -2.874 1.00 58.56 787 ARG A N 1
ATOM 6340 C CA . ARG A 1 787 ? 30.390 -13.713 -2.935 1.00 58.56 787 ARG A CA 1
ATOM 6341 C C . ARG A 1 787 ? 30.991 -14.903 -3.694 1.00 58.56 787 ARG A C 1
ATOM 6343 O O . ARG A 1 787 ? 32.013 -14.760 -4.356 1.00 58.56 787 ARG A O 1
ATOM 6350 N N . ASN A 1 788 ? 30.355 -16.073 -3.642 1.00 60.22 788 ASN A N 1
ATOM 6351 C CA . ASN A 1 788 ? 30.833 -17.261 -4.354 1.00 60.22 788 ASN A CA 1
ATOM 6352 C C . ASN A 1 788 ? 30.633 -17.154 -5.873 1.00 60.22 788 ASN A C 1
ATOM 6354 O O . ASN A 1 788 ? 31.548 -17.469 -6.632 1.00 60.22 788 ASN A O 1
ATOM 6358 N N . GLN A 1 789 ? 29.467 -16.679 -6.323 1.00 64.56 789 GLN A N 1
ATOM 6359 C CA . GLN A 1 789 ? 29.227 -16.417 -7.748 1.00 64.56 789 GLN A CA 1
ATOM 6360 C C . GLN A 1 789 ? 30.128 -15.289 -8.260 1.00 64.56 789 GLN A C 1
ATOM 6362 O O . GLN A 1 789 ? 30.622 -15.353 -9.383 1.00 64.56 789 GLN A O 1
ATOM 6367 N N . GLU A 1 790 ? 30.393 -14.290 -7.420 1.00 65.44 790 GLU A N 1
ATOM 6368 C CA . GLU A 1 790 ? 31.274 -13.171 -7.745 1.00 65.44 790 GLU A CA 1
ATOM 6369 C C . GLU A 1 790 ? 32.732 -13.578 -7.939 1.00 65.44 790 GLU A C 1
ATOM 6371 O O . GLU A 1 790 ? 33.377 -13.089 -8.864 1.00 65.44 790 GLU A O 1
ATOM 6376 N N . VAL A 1 791 ? 33.273 -14.458 -7.091 1.00 68.44 791 VAL A N 1
ATOM 6377 C CA . VAL A 1 791 ? 34.654 -14.944 -7.239 1.00 68.44 791 VAL A CA 1
ATOM 6378 C C . VAL A 1 791 ? 34.805 -15.721 -8.546 1.00 68.44 791 VAL A C 1
ATOM 6380 O O . VAL A 1 791 ? 35.760 -15.490 -9.291 1.00 68.44 791 VAL A O 1
ATOM 6383 N N . ASP A 1 792 ? 33.839 -16.588 -8.864 1.00 70.19 792 ASP A N 1
ATOM 6384 C CA . ASP A 1 792 ? 33.799 -17.299 -10.145 1.00 70.19 792 ASP A CA 1
ATOM 6385 C C . ASP A 1 792 ? 33.731 -16.312 -11.322 1.00 70.19 792 ASP A C 1
ATOM 6387 O O . ASP A 1 792 ? 34.529 -16.400 -12.259 1.00 70.19 792 ASP A O 1
ATOM 6391 N N . ALA A 1 793 ? 32.838 -15.321 -11.247 1.00 75.06 793 ALA A N 1
ATOM 6392 C CA . ALA A 1 793 ? 32.690 -14.293 -12.272 1.00 75.06 793 ALA A CA 1
ATOM 6393 C C . ALA A 1 793 ? 33.958 -13.445 -12.437 1.00 75.06 793 ALA A C 1
ATOM 6395 O O . ALA A 1 793 ? 34.385 -13.202 -13.565 1.00 75.06 793 ALA A O 1
ATOM 6396 N N . GLN A 1 794 ? 34.616 -13.045 -11.344 1.00 74.88 794 GLN A N 1
ATOM 6397 C CA . GLN A 1 794 ? 35.888 -12.326 -11.393 1.00 74.88 794 GLN A CA 1
ATOM 6398 C C . GLN A 1 794 ? 36.969 -13.153 -12.073 1.00 74.88 794 GLN A C 1
ATOM 6400 O O . GLN A 1 794 ? 37.681 -12.620 -12.916 1.00 74.88 794 GLN A O 1
ATOM 6405 N N . ASN A 1 795 ? 37.099 -14.440 -11.762 1.00 76.12 795 ASN A N 1
ATOM 6406 C CA . ASN A 1 795 ? 38.129 -15.281 -12.376 1.00 76.12 795 ASN A CA 1
ATOM 6407 C C . ASN A 1 795 ? 37.936 -15.441 -13.893 1.00 76.12 795 ASN A C 1
ATOM 6409 O O . ASN A 1 795 ? 38.911 -15.520 -14.649 1.00 76.12 795 ASN A O 1
ATOM 6413 N N . VAL A 1 796 ? 36.682 -15.462 -14.349 1.00 79.44 796 VAL A N 1
ATOM 6414 C CA . VAL A 1 796 ? 36.352 -15.541 -15.775 1.00 79.44 796 VAL A CA 1
ATOM 6415 C C . VAL A 1 796 ? 36.552 -14.187 -16.457 1.00 79.44 796 VAL A C 1
ATOM 6417 O O . VAL A 1 796 ? 37.262 -14.123 -17.459 1.00 79.44 796 VAL A O 1
ATOM 6420 N N . LEU A 1 797 ? 35.986 -13.110 -15.904 1.00 79.00 797 LEU A N 1
ATOM 6421 C CA . LEU A 1 797 ? 35.938 -11.783 -16.532 1.00 79.00 797 LEU A CA 1
ATOM 6422 C C . LEU A 1 797 ? 37.236 -10.971 -16.381 1.00 79.00 797 LEU A C 1
ATOM 6424 O O . LEU A 1 797 ? 37.494 -10.049 -17.160 1.00 79.00 797 LEU A O 1
ATOM 6428 N N . LYS A 1 798 ? 38.080 -11.290 -15.396 1.00 71.50 798 LYS A N 1
ATOM 6429 C CA . LYS A 1 798 ? 39.370 -10.623 -15.182 1.00 71.50 798 LYS A CA 1
ATOM 6430 C C . LYS A 1 798 ? 40.411 -11.177 -16.157 1.00 71.50 798 LYS A C 1
ATOM 6432 O O . LYS A 1 798 ? 40.598 -12.385 -16.271 1.00 71.50 798 LYS A O 1
ATOM 6437 N N . ASN A 1 799 ? 41.124 -10.271 -16.831 1.00 66.88 799 ASN A N 1
ATOM 6438 C CA . ASN A 1 799 ? 42.178 -10.580 -17.809 1.00 66.88 799 ASN A CA 1
ATOM 6439 C C . ASN A 1 799 ? 41.713 -11.433 -19.005 1.00 66.88 799 ASN A C 1
ATOM 6441 O O . ASN A 1 799 ? 42.453 -12.296 -19.476 1.00 66.88 799 ASN A O 1
ATOM 6445 N N . LEU A 1 800 ? 40.495 -11.204 -19.502 1.00 75.88 800 LEU A N 1
ATOM 6446 C CA . LEU A 1 800 ? 40.041 -11.805 -20.757 1.00 75.88 800 LEU A CA 1
ATOM 6447 C C . LEU A 1 800 ? 41.003 -11.474 -21.914 1.00 75.88 800 LEU A C 1
ATOM 6449 O O . LEU A 1 800 ? 41.528 -10.359 -21.980 1.00 75.88 800 LEU A O 1
ATOM 6453 N N . LEU A 1 801 ? 41.205 -12.430 -22.828 1.00 78.19 801 LEU A N 1
ATOM 6454 C CA . LEU A 1 801 ? 41.919 -12.185 -24.083 1.00 78.19 801 LEU A CA 1
ATOM 6455 C C . LEU A 1 801 ? 41.124 -11.195 -24.918 1.00 78.19 801 LEU A C 1
ATOM 6457 O O . LEU A 1 801 ? 39.927 -11.394 -25.111 1.00 78.19 801 LEU A O 1
ATOM 6461 N N . TYR A 1 802 ? 41.788 -10.175 -25.445 1.00 79.94 802 TYR A N 1
ATOM 6462 C CA . TYR A 1 802 ? 41.128 -9.220 -26.314 1.00 79.94 802 TYR A CA 1
ATOM 6463 C C . TYR A 1 802 ? 41.952 -8.875 -27.545 1.00 79.94 802 TYR A C 1
ATOM 6465 O O . TYR A 1 802 ? 43.174 -8.748 -27.477 1.00 79.94 802 TYR A O 1
ATOM 6473 N N . PHE A 1 803 ? 41.251 -8.651 -28.649 1.00 85.62 803 PHE A N 1
ATOM 6474 C CA . PHE A 1 803 ? 41.802 -8.218 -29.925 1.00 85.62 803 PHE A CA 1
ATOM 6475 C C . PHE A 1 803 ? 41.497 -6.731 -30.150 1.00 85.62 803 PHE A C 1
ATOM 6477 O O . PHE A 1 803 ? 40.412 -6.253 -29.805 1.00 85.62 803 PHE A O 1
ATOM 6484 N N . ARG A 1 804 ? 42.469 -5.992 -30.704 1.00 79.69 804 ARG A N 1
ATOM 6485 C CA . ARG A 1 804 ? 42.368 -4.567 -31.076 1.00 79.69 804 ARG A CA 1
ATOM 6486 C C . ARG A 1 804 ? 43.244 -4.263 -32.295 1.00 79.69 804 ARG A C 1
ATOM 6488 O O . ARG A 1 804 ? 44.218 -4.976 -32.516 1.00 79.69 804 ARG A O 1
ATOM 6495 N N . ASN A 1 805 ? 42.929 -3.199 -33.033 1.00 72.12 805 ASN A N 1
ATOM 6496 C CA . ASN A 1 805 ? 43.615 -2.881 -34.291 1.00 72.12 805 ASN A CA 1
ATOM 6497 C C . ASN A 1 805 ? 44.941 -2.094 -34.125 1.00 72.12 805 ASN A C 1
ATOM 6499 O O . ASN A 1 805 ? 45.824 -2.225 -34.957 1.00 72.12 805 ASN A O 1
ATOM 6503 N N . ASN A 1 806 ? 45.128 -1.311 -33.047 1.00 60.69 806 ASN A N 1
ATOM 6504 C CA . ASN A 1 806 ? 46.335 -0.485 -32.849 1.00 60.69 806 ASN A CA 1
ATOM 6505 C C . ASN A 1 806 ? 46.991 -0.662 -31.463 1.00 60.69 806 ASN A C 1
ATOM 6507 O O . ASN A 1 806 ? 46.314 -0.774 -30.436 1.00 60.69 806 ASN A O 1
ATOM 6511 N N . GLU A 1 807 ? 48.332 -0.638 -31.429 1.00 54.06 807 GLU A N 1
ATOM 6512 C CA . GLU A 1 807 ? 49.141 -0.691 -30.198 1.00 54.06 807 GLU A CA 1
ATOM 6513 C C . GLU A 1 807 ? 49.332 0.669 -29.504 1.00 54.06 807 GLU A C 1
ATOM 6515 O O . GLU A 1 807 ? 49.730 0.688 -28.333 1.00 54.06 807 GLU A O 1
ATOM 6520 N N . ASN A 1 808 ? 49.011 1.786 -30.173 1.00 49.22 808 ASN A N 1
ATOM 6521 C CA . ASN A 1 808 ? 49.111 3.127 -29.590 1.00 49.22 808 ASN A CA 1
ATOM 6522 C C . ASN A 1 808 ? 48.302 3.201 -28.290 1.00 49.22 808 ASN A C 1
ATOM 6524 O O . ASN A 1 808 ? 47.101 2.934 -28.259 1.00 49.22 808 ASN A O 1
ATOM 6528 N N . LYS A 1 809 ? 48.991 3.519 -27.190 1.00 51.19 809 LYS A N 1
ATOM 6529 C CA . LYS A 1 809 ? 48.447 3.449 -25.827 1.00 51.19 809 LYS A CA 1
ATOM 6530 C C . LYS A 1 809 ? 47.398 4.528 -25.518 1.00 51.19 809 LYS A C 1
ATOM 6532 O O . LYS A 1 809 ? 46.718 4.383 -24.506 1.00 51.19 809 LYS A O 1
ATOM 6537 N N . ASP A 1 810 ? 47.222 5.515 -26.400 1.00 44.47 810 ASP A N 1
ATOM 6538 C CA . ASP A 1 810 ? 46.491 6.752 -26.095 1.00 44.47 810 ASP A CA 1
ATOM 6539 C C . ASP A 1 810 ? 45.167 6.947 -26.866 1.00 44.47 810 ASP A C 1
ATOM 6541 O O . ASP A 1 810 ? 44.367 7.798 -26.479 1.00 44.47 810 ASP A O 1
ATOM 6545 N N . GLU A 1 811 ? 44.857 6.137 -27.889 1.00 52.09 811 GLU A N 1
ATOM 6546 C CA . GLU A 1 811 ? 43.516 6.136 -28.502 1.00 52.09 811 GLU A CA 1
ATOM 6547 C C . GLU A 1 811 ? 42.592 5.194 -27.717 1.00 52.09 811 GLU A C 1
ATOM 6549 O O . GLU A 1 811 ? 42.772 3.973 -27.670 1.00 52.09 811 GLU A O 1
ATOM 6554 N N . GLN A 1 812 ? 41.633 5.785 -27.004 1.00 63.94 812 GLN A N 1
ATOM 6555 C CA . GLN A 1 812 ? 40.835 5.079 -26.011 1.00 63.94 812 GLN A CA 1
ATOM 6556 C C . GLN A 1 812 ? 39.765 4.204 -26.674 1.00 63.94 812 GLN A C 1
ATOM 6558 O O . GLN A 1 812 ? 38.825 4.708 -27.278 1.00 63.94 812 GLN A O 1
ATOM 6563 N N . ASN A 1 813 ? 39.889 2.881 -26.538 1.00 74.44 813 ASN A N 1
ATOM 6564 C CA . ASN A 1 813 ? 38.871 1.917 -26.969 1.00 74.44 813 ASN A CA 1
ATOM 6565 C C . ASN A 1 813 ? 37.582 2.114 -26.153 1.00 74.44 813 ASN A C 1
ATOM 6567 O O . ASN A 1 813 ? 37.488 1.626 -25.026 1.00 74.44 813 ASN A O 1
ATOM 6571 N N . LEU A 1 814 ? 36.619 2.855 -26.703 1.00 83.50 814 LEU A N 1
ATOM 6572 C CA . LEU A 1 814 ? 35.376 3.225 -26.016 1.00 83.50 814 LEU A CA 1
ATOM 6573 C C . LEU A 1 814 ? 34.339 2.091 -25.991 1.00 83.50 814 LEU A C 1
ATOM 6575 O O . LEU A 1 814 ? 33.472 2.084 -25.117 1.00 83.50 814 LEU A O 1
ATOM 6579 N N . LEU A 1 815 ? 34.422 1.133 -26.923 1.00 88.50 815 LEU A N 1
ATOM 6580 C CA . LEU A 1 815 ? 33.511 -0.012 -26.995 1.00 88.50 815 LEU A CA 1
ATOM 6581 C C . LEU A 1 815 ? 34.213 -1.328 -26.663 1.00 88.50 815 LEU A C 1
ATOM 6583 O O . LEU A 1 815 ? 35.268 -1.650 -27.208 1.00 88.50 815 LEU A O 1
ATOM 6587 N N . ASN A 1 816 ? 33.579 -2.131 -25.815 1.00 87.75 816 ASN A N 1
ATOM 6588 C CA . ASN A 1 816 ? 33.974 -3.496 -25.510 1.00 87.75 816 ASN A CA 1
ATOM 6589 C C . ASN A 1 816 ? 32.902 -4.473 -26.007 1.00 87.75 816 ASN A C 1
ATOM 6591 O O . ASN A 1 816 ? 31.765 -4.445 -25.534 1.00 87.75 816 ASN A O 1
ATOM 6595 N N . LEU A 1 817 ? 33.294 -5.326 -26.950 1.00 91.50 817 LEU A N 1
ATOM 6596 C CA . LEU A 1 817 ? 32.498 -6.383 -27.563 1.00 91.50 817 LEU A CA 1
ATOM 6597 C C . LEU A 1 817 ? 32.894 -7.729 -26.955 1.00 91.50 817 LEU A C 1
ATOM 6599 O O . LEU A 1 817 ? 34.027 -8.178 -27.126 1.00 91.50 817 LEU A O 1
ATOM 6603 N N . ILE A 1 818 ? 31.964 -8.389 -26.270 1.00 91.19 818 ILE A N 1
ATOM 6604 C CA . ILE A 1 818 ? 32.164 -9.730 -25.712 1.00 91.19 818 ILE A CA 1
ATOM 6605 C C . ILE A 1 818 ? 31.207 -10.690 -26.413 1.00 91.19 818 ILE A C 1
ATOM 6607 O O . ILE A 1 818 ? 30.004 -10.643 -26.169 1.00 91.19 818 ILE A O 1
ATOM 6611 N N . VAL A 1 819 ? 31.721 -11.567 -27.272 1.00 92.69 819 VAL A N 1
ATOM 6612 C CA . VAL A 1 819 ? 30.917 -12.624 -27.899 1.00 92.69 819 VAL A CA 1
ATOM 6613 C C . VAL A 1 819 ? 30.851 -13.811 -26.947 1.00 92.69 819 VAL A C 1
ATOM 6615 O O . VAL A 1 819 ? 31.881 -14.370 -26.560 1.00 92.69 819 VAL A O 1
ATOM 6618 N N . ILE A 1 820 ? 29.632 -14.175 -26.565 1.00 92.31 820 ILE A N 1
ATOM 6619 C CA . ILE A 1 820 ? 29.321 -15.297 -25.689 1.00 92.31 820 ILE A CA 1
ATOM 6620 C C . ILE A 1 820 ? 28.492 -16.303 -26.467 1.00 92.31 820 ILE A C 1
ATOM 6622 O O . ILE A 1 820 ? 27.377 -15.994 -26.867 1.00 92.31 820 ILE A O 1
ATOM 6626 N N . GLY A 1 821 ? 28.992 -17.514 -26.667 1.00 91.38 821 GLY A N 1
ATOM 6627 C CA . GLY A 1 821 ? 28.230 -18.510 -27.409 1.00 91.38 821 GLY A CA 1
ATOM 6628 C C . GLY A 1 821 ? 28.919 -19.852 -27.516 1.00 91.38 821 GLY A C 1
ATOM 6629 O O . GLY A 1 821 ? 30.020 -20.056 -27.000 1.00 91.38 821 GLY A O 1
ATOM 6630 N N . ASP A 1 822 ? 28.244 -20.768 -28.193 1.00 89.50 822 ASP A N 1
ATOM 6631 C CA . ASP A 1 822 ? 28.791 -22.084 -28.485 1.00 89.50 822 ASP A CA 1
ATOM 6632 C C . ASP A 1 822 ? 29.682 -21.983 -29.725 1.00 89.50 822 ASP A C 1
ATOM 6634 O O . ASP A 1 822 ? 29.179 -21.948 -30.847 1.00 89.50 822 ASP A O 1
ATOM 6638 N N . PHE A 1 823 ? 31.000 -21.870 -29.543 1.00 88.31 823 PHE A N 1
ATOM 6639 C CA . PHE A 1 823 ? 31.944 -21.747 -30.661 1.00 88.31 823 PHE A CA 1
ATOM 6640 C C . PHE A 1 823 ? 32.056 -23.031 -31.489 1.00 88.31 823 PHE A C 1
ATOM 6642 O O . PHE A 1 823 ? 32.537 -22.995 -32.619 1.00 88.31 823 PHE A O 1
ATOM 6649 N N . ASP A 1 824 ? 31.561 -24.160 -30.993 1.00 84.38 824 ASP A N 1
ATOM 6650 C CA . ASP A 1 824 ? 31.451 -25.379 -31.786 1.00 84.38 824 ASP A CA 1
ATOM 6651 C C . ASP A 1 824 ? 30.213 -25.341 -32.716 1.00 84.38 824 ASP A C 1
ATOM 6653 O O . ASP A 1 824 ? 30.130 -26.114 -33.674 1.00 84.38 824 ASP A O 1
ATOM 6657 N N . HIS A 1 825 ? 29.329 -24.347 -32.567 1.00 86.19 825 HIS A N 1
ATOM 6658 C CA . HIS A 1 825 ? 28.238 -24.058 -33.499 1.00 86.19 825 HIS A CA 1
ATOM 6659 C C . HIS A 1 825 ? 28.681 -23.150 -34.666 1.00 86.19 825 HIS A C 1
ATOM 6661 O O . HIS A 1 825 ? 29.342 -22.128 -34.466 1.00 86.19 825 HIS A O 1
ATOM 6667 N N . TYR A 1 826 ? 28.245 -23.474 -35.893 1.00 85.81 826 TYR A N 1
ATOM 6668 C CA . TYR A 1 826 ? 28.595 -22.749 -37.130 1.00 85.81 826 TYR A CA 1
ATOM 6669 C C . TYR A 1 826 ? 28.325 -21.236 -37.034 1.00 85.81 826 TYR A C 1
ATOM 6671 O O . TYR A 1 826 ? 29.237 -20.434 -37.215 1.00 85.81 826 TYR A O 1
ATOM 6679 N N . ASN A 1 827 ? 27.096 -20.852 -36.669 1.00 84.31 827 ASN A N 1
ATOM 6680 C CA . ASN A 1 827 ? 26.668 -19.449 -36.559 1.00 84.31 827 ASN A CA 1
ATOM 6681 C C . ASN A 1 827 ? 27.545 -18.605 -35.618 1.00 84.31 827 ASN A C 1
ATOM 6683 O O . ASN A 1 827 ? 27.840 -17.447 -35.907 1.00 84.31 827 ASN A O 1
ATOM 6687 N N . THR A 1 828 ? 27.982 -19.178 -34.492 1.00 88.50 828 THR A N 1
ATOM 6688 C CA . THR A 1 828 ? 28.851 -18.475 -33.538 1.00 88.50 828 THR A CA 1
ATOM 6689 C C . THR A 1 828 ? 30.214 -18.187 -34.157 1.00 88.50 828 THR A C 1
ATOM 6691 O O . THR A 1 828 ? 30.738 -17.082 -34.000 1.00 88.50 828 THR A O 1
ATOM 6694 N N . ARG A 1 829 ? 30.786 -19.157 -34.883 1.00 88.62 829 ARG A N 1
ATOM 6695 C CA . ARG A 1 829 ? 32.070 -18.981 -35.576 1.00 88.62 829 ARG A CA 1
ATOM 6696 C C . ARG A 1 829 ? 31.972 -17.990 -36.717 1.00 88.62 829 ARG A C 1
ATOM 6698 O O . ARG A 1 829 ? 32.863 -17.161 -36.836 1.00 88.62 829 ARG A O 1
ATOM 6705 N N . ASP A 1 830 ? 30.902 -18.051 -37.502 1.00 88.31 830 ASP A N 1
ATOM 6706 C CA . ASP A 1 830 ? 30.716 -17.191 -38.672 1.00 88.31 830 ASP A CA 1
ATOM 6707 C C . ASP A 1 830 ? 30.677 -15.707 -38.271 1.00 88.31 830 ASP A C 1
ATOM 6709 O O . ASP A 1 830 ? 31.468 -14.896 -38.754 1.00 88.31 830 ASP A O 1
ATOM 6713 N N . ILE A 1 831 ? 29.868 -15.366 -37.261 1.00 89.00 831 ILE A N 1
ATOM 6714 C CA . ILE A 1 831 ? 29.834 -14.006 -36.702 1.00 89.00 831 ILE A CA 1
ATOM 6715 C C . ILE A 1 831 ? 31.178 -13.617 -36.076 1.00 89.00 831 ILE A C 1
ATOM 6717 O O . ILE A 1 831 ? 31.642 -12.490 -36.254 1.00 89.00 831 ILE A O 1
ATOM 6721 N N . SER A 1 832 ? 31.832 -14.530 -35.356 1.00 90.62 832 SER A N 1
ATOM 6722 C CA . SER A 1 832 ? 33.122 -14.228 -34.724 1.00 90.62 832 SER A CA 1
ATOM 6723 C C . SER A 1 832 ? 34.235 -13.985 -35.752 1.00 90.62 832 SER A C 1
ATOM 6725 O O . SER A 1 832 ? 35.054 -13.087 -35.555 1.00 90.62 832 SER A O 1
ATOM 6727 N N . LEU A 1 833 ? 34.249 -14.745 -36.852 1.00 90.44 833 LEU A N 1
ATOM 6728 C CA . LEU A 1 833 ? 35.157 -14.569 -37.988 1.00 90.44 833 LEU A CA 1
ATOM 6729 C C . LEU A 1 833 ? 34.970 -13.200 -38.631 1.00 90.44 833 LEU A C 1
ATOM 6731 O O . LEU A 1 833 ? 35.945 -12.482 -38.847 1.00 90.44 833 LEU A O 1
ATOM 6735 N N . GLU A 1 834 ? 33.726 -12.817 -38.905 1.00 90.12 834 GLU A N 1
ATOM 6736 C CA . GLU A 1 834 ? 33.446 -11.540 -39.552 1.00 90.12 834 GLU A CA 1
ATOM 6737 C C . GLU A 1 834 ? 33.806 -10.347 -38.651 1.00 90.12 834 GLU A C 1
ATOM 6739 O O . GLU A 1 834 ? 34.436 -9.395 -39.115 1.00 90.12 834 GLU A O 1
ATOM 6744 N N . LEU A 1 835 ? 33.540 -10.425 -37.340 1.00 91.00 835 LEU A N 1
ATOM 6745 C CA . LEU A 1 835 ? 33.995 -9.406 -36.384 1.00 91.00 835 LEU A CA 1
ATOM 6746 C C . LEU A 1 835 ? 35.527 -9.283 -36.343 1.00 91.00 835 LEU A C 1
ATOM 6748 O O . LEU A 1 835 ? 36.050 -8.169 -36.287 1.00 91.00 835 LEU A O 1
ATOM 6752 N N . LEU A 1 836 ? 36.262 -10.401 -36.395 1.00 90.50 836 LEU A N 1
ATOM 6753 C CA . LEU A 1 836 ? 37.730 -10.382 -36.452 1.00 90.50 836 LEU A CA 1
ATOM 6754 C C . LEU A 1 836 ? 38.244 -9.759 -37.756 1.00 90.50 836 LEU A C 1
ATOM 6756 O O . LEU A 1 836 ? 39.167 -8.946 -37.715 1.00 90.50 836 LEU A O 1
ATOM 6760 N N . ARG A 1 837 ? 37.628 -10.079 -38.901 1.00 90.44 837 ARG A N 1
ATOM 6761 C CA . ARG A 1 837 ? 37.985 -9.493 -40.204 1.00 90.44 837 ARG A CA 1
ATOM 6762 C C . ARG A 1 837 ? 37.752 -7.985 -40.230 1.00 90.44 837 ARG A C 1
ATOM 6764 O O . ARG A 1 837 ? 38.593 -7.246 -40.733 1.00 90.44 837 ARG A O 1
ATOM 6771 N N . GLN A 1 838 ? 36.640 -7.504 -39.676 1.00 87.88 838 GLN A N 1
ATOM 6772 C CA . GLN A 1 838 ? 36.371 -6.063 -39.586 1.00 87.88 838 GLN A CA 1
ATOM 6773 C C . GLN A 1 838 ? 37.323 -5.344 -38.630 1.00 87.88 838 GLN A C 1
ATOM 6775 O O . GLN A 1 838 ? 37.713 -4.198 -38.877 1.00 87.88 838 GLN A O 1
ATOM 6780 N N . LEU A 1 839 ? 37.739 -6.019 -37.556 1.00 87.19 839 LEU A N 1
ATOM 6781 C CA . LEU A 1 839 ? 38.776 -5.518 -36.663 1.00 87.19 839 LEU A CA 1
ATOM 6782 C C . LEU A 1 839 ? 40.113 -5.351 -37.401 1.00 87.19 839 LEU A C 1
ATOM 6784 O O . LEU A 1 839 ? 40.720 -4.288 -37.291 1.00 87.19 839 LEU A O 1
ATOM 6788 N N . GLU A 1 840 ? 40.524 -6.343 -38.196 1.00 85.19 840 GLU A N 1
ATOM 6789 C CA . GLU A 1 840 ? 41.767 -6.322 -38.985 1.00 85.19 840 GLU A CA 1
ATOM 6790 C C . GLU A 1 840 ? 41.737 -5.276 -40.113 1.00 85.19 840 GLU A C 1
ATOM 6792 O O . GLU A 1 840 ? 42.702 -4.543 -40.319 1.00 85.19 840 GLU A O 1
ATOM 6797 N N . LYS A 1 841 ? 40.595 -5.125 -40.798 1.00 84.88 841 LYS A N 1
ATOM 6798 C CA . LYS A 1 841 ? 40.377 -4.071 -41.809 1.00 84.88 841 LYS A CA 1
ATOM 6799 C C . LYS A 1 841 ? 40.345 -2.659 -41.211 1.00 84.88 841 LYS A C 1
ATOM 6801 O O . LYS A 1 841 ? 40.400 -1.669 -41.938 1.00 84.88 841 LYS A O 1
ATOM 6806 N N . GLY A 1 842 ? 40.240 -2.545 -39.888 1.00 80.69 842 GLY A N 1
ATOM 6807 C CA . GLY A 1 842 ? 40.138 -1.276 -39.180 1.00 80.69 842 GLY A CA 1
ATOM 6808 C C . GLY A 1 842 ? 38.794 -0.579 -39.291 1.00 80.69 842 GLY A C 1
ATOM 6809 O O . GLY A 1 842 ? 38.722 0.638 -39.121 1.00 80.69 842 GLY A O 1
ATOM 6810 N N . GLU A 1 843 ? 37.729 -1.338 -39.508 1.00 78.69 843 GLU A N 1
ATOM 6811 C CA . GLU A 1 843 ? 36.358 -0.840 -39.395 1.00 78.69 843 GLU A CA 1
ATOM 6812 C C . GLU A 1 843 ? 35.929 -0.736 -37.919 1.00 78.69 843 GLU A C 1
ATOM 6814 O O . GLU A 1 843 ? 35.152 0.142 -37.556 1.00 78.69 843 GLU A O 1
ATOM 6819 N N . LEU A 1 844 ? 36.533 -1.543 -37.035 1.00 80.00 844 LEU A N 1
ATOM 6820 C CA . LEU A 1 844 ? 36.296 -1.554 -35.584 1.00 80.00 844 LEU A CA 1
ATOM 6821 C C . LEU A 1 844 ? 37.447 -0.902 -34.780 1.00 80.00 844 LEU A C 1
ATOM 6823 O O . LEU A 1 844 ? 37.862 -1.414 -33.742 1.00 80.00 844 LEU A O 1
ATOM 6827 N N . LYS A 1 845 ? 37.991 0.237 -35.241 1.00 75.25 845 LYS A N 1
ATOM 6828 C CA . LYS A 1 845 ? 39.180 0.898 -34.637 1.00 75.25 845 LYS A CA 1
ATOM 6829 C C . LYS A 1 845 ? 39.062 1.233 -33.144 1.00 75.25 845 LYS A C 1
ATOM 6831 O O . LYS A 1 845 ? 40.059 1.150 -32.440 1.00 75.25 845 LYS A O 1
ATOM 6836 N N . ASN A 1 846 ? 37.864 1.567 -32.667 1.00 78.56 846 ASN A N 1
ATOM 6837 C CA . ASN A 1 846 ? 37.609 1.975 -31.276 1.00 78.56 846 ASN A CA 1
ATOM 6838 C C . ASN A 1 846 ? 37.061 0.832 -30.402 1.00 78.56 846 ASN A C 1
ATOM 6840 O O . ASN A 1 846 ? 36.483 1.081 -29.339 1.00 78.56 846 ASN A O 1
ATOM 6844 N N . CYS A 1 847 ? 37.170 -0.406 -30.882 1.00 86.38 847 CYS A N 1
ATOM 6845 C CA . CYS A 1 847 ? 36.568 -1.576 -30.267 1.00 86.38 847 CYS A CA 1
ATOM 6846 C C . CYS A 1 847 ? 37.619 -2.526 -29.692 1.00 86.38 847 CYS A C 1
ATOM 6848 O O . CYS A 1 847 ? 38.678 -2.759 -30.274 1.00 86.38 847 CYS A O 1
ATOM 6850 N N . LYS A 1 848 ? 37.266 -3.144 -28.568 1.00 86.75 848 LYS A N 1
ATOM 6851 C CA . LYS A 1 848 ? 37.967 -4.273 -27.961 1.00 86.75 848 LYS A CA 1
ATOM 6852 C C . LYS A 1 848 ? 37.103 -5.521 -28.133 1.00 86.75 848 LYS A C 1
ATOM 6854 O O . LYS A 1 848 ? 35.994 -5.541 -27.613 1.00 86.75 848 LYS A O 1
ATOM 6859 N N . LEU A 1 849 ? 37.583 -6.540 -28.847 1.00 90.38 849 LEU A N 1
ATOM 6860 C CA . LEU A 1 849 ? 36.827 -7.776 -29.101 1.00 90.38 849 LEU A CA 1
ATOM 6861 C C . LEU A 1 849 ? 37.311 -8.916 -28.203 1.00 90.38 849 LEU A C 1
ATOM 6863 O O . LEU A 1 849 ? 38.508 -9.169 -28.133 1.00 90.38 849 LEU A O 1
ATOM 6867 N N . THR A 1 850 ? 36.386 -9.605 -27.540 1.00 89.44 850 THR A N 1
ATOM 6868 C CA . THR A 1 850 ? 36.643 -10.652 -26.543 1.00 89.44 850 THR A CA 1
ATOM 6869 C C . THR A 1 850 ? 35.698 -11.838 -26.746 1.00 89.44 850 THR A C 1
ATOM 6871 O O . THR A 1 850 ? 34.552 -11.644 -27.146 1.00 89.44 850 THR A O 1
ATOM 6874 N N . PHE A 1 851 ? 36.142 -13.053 -26.417 1.00 90.75 851 PHE A N 1
ATOM 6875 C CA . PHE A 1 851 ? 35.366 -14.289 -26.569 1.00 90.75 851 PHE A CA 1
ATOM 6876 C C . PHE A 1 851 ? 35.202 -15.029 -25.235 1.00 90.75 851 PHE A C 1
ATOM 6878 O O . PHE A 1 851 ? 36.171 -15.176 -24.491 1.00 90.75 851 PHE A O 1
ATOM 6885 N N . ILE A 1 852 ? 33.989 -15.509 -24.939 1.00 90.06 852 ILE A N 1
ATOM 6886 C CA . ILE A 1 852 ? 33.692 -16.382 -23.791 1.00 90.06 852 ILE A CA 1
ATOM 6887 C C . ILE A 1 852 ? 32.835 -17.546 -24.275 1.00 90.06 852 ILE A C 1
ATOM 6889 O O . ILE A 1 852 ? 31.750 -17.350 -24.815 1.00 90.06 852 ILE A O 1
ATOM 6893 N N . SER A 1 853 ? 33.303 -18.773 -24.077 1.00 88.69 853 SER A N 1
ATOM 6894 C CA . SER A 1 853 ? 32.556 -19.932 -24.553 1.00 88.69 853 SER A CA 1
ATOM 6895 C C . SER A 1 853 ? 31.391 -20.278 -23.624 1.00 88.69 853 SER A C 1
ATOM 6897 O O . SER A 1 853 ? 31.568 -20.385 -22.410 1.00 88.69 853 SER A O 1
ATOM 6899 N N . ASN A 1 854 ? 30.206 -20.486 -24.204 1.00 89.56 854 ASN A N 1
ATOM 6900 C CA . ASN A 1 854 ? 28.995 -20.901 -23.500 1.00 89.56 854 ASN A CA 1
ATOM 6901 C C . ASN A 1 854 ? 28.198 -21.927 -24.329 1.00 89.56 854 ASN A C 1
ATOM 6903 O O . ASN A 1 854 ? 27.536 -21.539 -25.294 1.00 89.56 854 ASN A O 1
ATOM 6907 N N . PRO A 1 855 ? 28.246 -23.217 -23.971 1.00 86.69 855 PRO A N 1
ATOM 6908 C CA . PRO A 1 855 ? 27.605 -24.276 -24.735 1.00 86.69 855 PRO A CA 1
ATOM 6909 C C . PRO A 1 855 ? 26.083 -24.296 -24.619 1.00 86.69 855 PRO A C 1
ATOM 6911 O O . PRO A 1 855 ? 25.515 -23.904 -23.596 1.00 86.69 855 PRO A O 1
ATOM 6914 N N . ILE A 1 856 ? 25.430 -24.841 -25.649 1.00 83.94 856 ILE A N 1
ATOM 6915 C CA . ILE A 1 856 ? 23.973 -25.040 -25.664 1.00 83.94 856 ILE A CA 1
ATOM 6916 C C . ILE A 1 856 ? 23.535 -26.080 -24.617 1.00 83.94 856 ILE A C 1
ATOM 6918 O O . ILE A 1 856 ? 22.599 -25.828 -23.854 1.00 83.94 856 ILE A O 1
ATOM 6922 N N . ASP A 1 857 ? 24.239 -27.216 -24.520 1.00 72.69 857 ASP A N 1
ATOM 6923 C CA . ASP A 1 857 ? 23.937 -28.275 -23.549 1.00 72.69 857 ASP A CA 1
ATOM 6924 C C . ASP A 1 857 ? 25.121 -28.572 -22.613 1.00 72.69 857 ASP A C 1
ATOM 6926 O O . ASP A 1 857 ? 26.123 -29.177 -22.998 1.00 72.69 857 ASP A O 1
ATOM 6930 N N . ILE A 1 858 ? 24.973 -28.168 -21.347 1.00 64.06 858 ILE A N 1
ATOM 6931 C CA . ILE A 1 858 ? 25.944 -28.411 -20.268 1.00 64.06 858 ILE A CA 1
ATOM 6932 C C . ILE A 1 858 ? 26.041 -29.899 -19.912 1.00 64.06 858 ILE A C 1
ATOM 6934 O O . ILE A 1 858 ? 27.111 -30.351 -19.498 1.00 64.06 858 ILE A O 1
ATOM 6938 N N . ASN A 1 859 ? 24.957 -30.670 -20.056 1.00 60.69 859 ASN A N 1
ATOM 6939 C CA . ASN A 1 859 ? 24.913 -32.053 -19.576 1.00 60.69 859 ASN A CA 1
ATOM 6940 C C . ASN A 1 859 ? 25.849 -32.960 -20.384 1.00 60.69 859 ASN A C 1
ATOM 6942 O O . ASN A 1 859 ? 26.452 -33.880 -19.825 1.00 60.69 859 ASN A O 1
ATOM 6946 N N . SER A 1 860 ? 26.083 -32.617 -21.654 1.00 54.88 860 SER A N 1
ATOM 6947 C CA . SER A 1 860 ? 27.103 -33.239 -22.507 1.00 54.88 860 SER A CA 1
ATOM 6948 C C . SER A 1 860 ? 28.540 -33.123 -21.957 1.00 54.88 860 SER A C 1
ATOM 6950 O O . SER A 1 860 ? 29.401 -33.929 -22.299 1.00 54.88 860 SER A O 1
ATOM 6952 N N . VAL A 1 861 ? 28.805 -32.159 -21.067 1.00 54.00 861 VAL A N 1
ATOM 6953 C CA . VAL A 1 861 ? 30.138 -31.843 -20.518 1.00 54.00 861 VAL A CA 1
ATOM 6954 C C . VAL A 1 861 ? 30.353 -32.467 -19.128 1.00 54.00 861 VAL A C 1
ATOM 6956 O O . VAL A 1 861 ? 31.487 -32.590 -18.650 1.00 54.00 861 VAL A O 1
ATOM 6959 N N . VAL A 1 862 ? 29.274 -32.840 -18.431 1.00 48.03 862 VAL A N 1
ATOM 6960 C CA . VAL A 1 862 ? 29.317 -33.306 -17.032 1.00 48.03 862 VAL A CA 1
ATOM 6961 C C . VAL A 1 862 ? 29.416 -34.829 -16.932 1.00 48.03 862 VAL A C 1
ATOM 6963 O O . VAL A 1 862 ? 30.142 -35.313 -16.067 1.00 48.03 862 VAL A O 1
ATOM 6966 N N . ASN A 1 863 ? 28.779 -35.579 -17.836 1.00 45.97 863 ASN A N 1
ATOM 6967 C CA . ASN A 1 863 ? 28.603 -37.029 -17.670 1.00 45.97 863 ASN A CA 1
ATOM 6968 C C . ASN A 1 863 ? 29.670 -37.915 -18.324 1.00 45.97 863 ASN A C 1
ATOM 6970 O O . ASN A 1 863 ? 29.630 -39.132 -18.172 1.00 45.97 863 ASN A O 1
ATOM 6974 N N . THR A 1 864 ? 30.652 -37.346 -19.017 1.00 43.25 864 THR A N 1
ATOM 6975 C CA . THR A 1 864 ? 31.670 -38.143 -19.710 1.00 43.25 864 THR A CA 1
ATOM 6976 C C . THR A 1 864 ? 33.057 -37.595 -19.431 1.00 43.25 864 THR A C 1
ATOM 6978 O O . THR A 1 864 ? 33.561 -36.733 -20.152 1.00 43.25 864 THR A O 1
ATOM 6981 N N . ALA A 1 865 ? 33.698 -38.130 -18.392 1.00 42.66 865 ALA A N 1
ATOM 6982 C CA . ALA A 1 865 ? 35.149 -38.093 -18.258 1.00 42.66 865 ALA A CA 1
ATOM 6983 C C . ALA A 1 865 ? 35.757 -38.945 -19.391 1.00 42.66 865 ALA A C 1
ATOM 6985 O O . ALA A 1 865 ? 36.108 -40.099 -19.183 1.00 42.66 865 ALA A O 1
ATOM 6986 N N . GLY A 1 866 ? 35.772 -38.418 -20.620 1.00 47.03 866 GLY A N 1
ATOM 6987 C CA . GLY A 1 866 ? 36.308 -39.135 -21.781 1.00 47.03 866 GLY A CA 1
ATOM 6988 C C . GLY A 1 866 ? 35.813 -38.716 -23.168 1.00 47.03 866 GLY A C 1
ATOM 6989 O O . GLY A 1 866 ? 36.467 -39.094 -24.129 1.00 47.03 866 GLY A O 1
ATOM 6990 N N . ASN A 1 867 ? 34.729 -37.938 -23.319 1.00 48.41 867 ASN A N 1
ATOM 6991 C CA . ASN A 1 867 ? 34.268 -37.537 -24.662 1.00 48.41 867 ASN A CA 1
ATOM 6992 C C . ASN A 1 867 ? 34.860 -36.197 -25.127 1.00 48.41 867 ASN A C 1
ATOM 6994 O O . ASN A 1 867 ? 34.754 -35.167 -24.451 1.00 48.41 867 ASN A O 1
ATOM 6998 N N . GLU A 1 868 ? 35.428 -36.224 -26.332 1.00 57.81 868 GLU A N 1
ATOM 6999 C CA . GLU A 1 868 ? 36.069 -35.123 -27.059 1.00 57.81 868 GLU A CA 1
ATOM 7000 C C . GLU A 1 868 ? 35.053 -34.156 -27.704 1.00 57.81 868 GLU A C 1
ATOM 7002 O O . GLU A 1 868 ? 35.219 -33.710 -28.827 1.00 57.81 868 GLU A O 1
ATOM 7007 N N . ASN A 1 869 ? 33.983 -33.788 -26.995 1.00 66.38 869 ASN A N 1
ATOM 7008 C CA . ASN A 1 869 ? 33.021 -32.797 -27.495 1.00 66.38 869 ASN A CA 1
ATOM 7009 C C . ASN A 1 869 ? 33.399 -31.376 -27.033 1.00 66.38 869 ASN A C 1
ATOM 7011 O O . ASN A 1 869 ? 33.989 -31.198 -25.960 1.00 66.38 869 ASN A O 1
ATOM 7015 N N . GLN A 1 870 ? 33.032 -30.366 -27.830 1.00 75.44 870 GLN A N 1
ATOM 7016 C CA . GLN A 1 870 ? 33.256 -28.929 -27.584 1.00 75.44 870 GLN A CA 1
ATOM 7017 C C . GLN A 1 870 ? 34.723 -28.502 -27.456 1.00 75.44 870 GLN A C 1
ATOM 7019 O O . GLN A 1 870 ? 35.144 -27.833 -26.504 1.00 75.44 870 GLN A O 1
ATOM 7024 N N . ILE A 1 871 ? 35.538 -28.970 -28.397 1.00 77.19 871 ILE A N 1
ATOM 7025 C CA . ILE A 1 871 ? 36.990 -28.788 -28.375 1.00 77.19 871 ILE A CA 1
ATOM 7026 C C . ILE A 1 871 ? 37.338 -27.314 -28.606 1.00 77.19 871 ILE A C 1
ATOM 7028 O O . ILE A 1 871 ? 38.184 -26.775 -27.887 1.00 77.19 871 ILE A O 1
ATOM 7032 N N . LEU A 1 872 ? 36.656 -26.632 -29.536 1.00 81.25 872 LEU A N 1
ATOM 7033 C CA . LEU A 1 872 ? 36.964 -25.235 -29.839 1.00 81.25 872 LEU A CA 1
ATOM 7034 C C . LEU A 1 872 ? 36.573 -24.321 -28.673 1.00 81.25 872 LEU A C 1
ATOM 7036 O O . LEU A 1 872 ? 37.344 -23.433 -28.303 1.00 81.25 872 LEU A O 1
ATOM 7040 N N . GLY A 1 873 ? 35.432 -24.577 -28.028 1.00 83.38 873 GLY A N 1
ATOM 7041 C CA . GLY A 1 873 ? 35.031 -23.841 -26.834 1.00 83.38 873 GLY A CA 1
ATOM 7042 C C . GLY A 1 873 ? 36.013 -23.983 -25.661 1.00 83.38 873 GLY A C 1
ATOM 7043 O O . GLY A 1 873 ? 36.370 -22.992 -25.007 1.00 83.38 873 GLY A O 1
ATOM 7044 N N . LYS A 1 874 ? 36.520 -25.201 -25.418 1.00 82.25 874 LYS A N 1
ATOM 7045 C CA . LYS A 1 874 ? 37.576 -25.458 -24.418 1.00 82.25 874 LYS A CA 1
ATOM 7046 C C . LYS A 1 874 ? 38.863 -24.711 -24.761 1.00 82.25 874 LYS A C 1
ATOM 7048 O O . LYS A 1 874 ? 39.461 -24.102 -23.873 1.00 82.25 874 LYS A O 1
ATOM 7053 N N . LEU A 1 875 ? 39.265 -24.713 -26.034 1.00 79.88 875 LEU A N 1
ATOM 7054 C CA . LEU A 1 875 ? 40.452 -23.999 -26.490 1.00 79.88 875 LEU A CA 1
ATOM 7055 C C . LEU A 1 875 ? 40.318 -22.488 -26.262 1.00 79.88 875 LEU A C 1
ATOM 7057 O O . LEU A 1 875 ? 41.181 -21.891 -25.623 1.00 79.88 875 LEU A O 1
ATOM 7061 N N . ILE A 1 876 ? 39.227 -21.869 -26.717 1.00 83.38 876 ILE A N 1
ATOM 7062 C CA . ILE A 1 876 ? 38.994 -20.423 -26.552 1.00 83.38 876 ILE A CA 1
ATOM 7063 C C . ILE A 1 876 ? 39.100 -20.004 -25.087 1.00 83.38 876 ILE A C 1
ATOM 7065 O O . ILE A 1 876 ? 39.671 -18.959 -24.775 1.00 83.38 876 ILE A O 1
ATOM 7069 N N . THR A 1 877 ? 38.625 -20.856 -24.180 1.00 82.31 877 THR A N 1
ATOM 7070 C CA . THR A 1 877 ? 38.688 -20.598 -22.740 1.00 82.31 877 THR A CA 1
ATOM 7071 C C . THR A 1 877 ? 40.126 -20.535 -22.213 1.00 82.31 877 THR A C 1
ATOM 7073 O O . THR A 1 877 ? 40.418 -19.729 -21.326 1.00 82.31 877 THR A O 1
ATOM 7076 N N . ILE A 1 878 ? 41.043 -21.335 -22.768 1.00 81.31 878 ILE A N 1
ATOM 7077 C CA . ILE A 1 878 ? 42.451 -21.349 -22.346 1.00 81.31 878 ILE A CA 1
ATOM 7078 C C . ILE A 1 878 ? 43.336 -20.372 -23.131 1.00 81.31 878 ILE A C 1
ATOM 7080 O O . ILE A 1 878 ? 44.365 -19.954 -22.601 1.00 81.31 878 ILE A O 1
ATOM 7084 N N . LEU A 1 879 ? 42.939 -19.943 -24.342 1.00 78.50 879 LEU A N 1
ATOM 7085 C CA . LEU A 1 879 ? 43.723 -19.023 -25.186 1.00 78.50 879 LEU A CA 1
ATOM 7086 C C . LEU A 1 879 ? 44.109 -17.726 -24.455 1.00 78.50 879 LEU A C 1
ATOM 7088 O O . LEU A 1 879 ? 45.172 -17.164 -24.717 1.00 78.50 879 LEU A O 1
ATOM 7092 N N . LYS A 1 880 ? 43.316 -17.276 -23.471 1.00 76.75 880 LYS A N 1
ATOM 7093 C CA . LYS A 1 880 ? 43.658 -16.100 -22.651 1.00 76.75 880 LYS A CA 1
ATOM 7094 C C . LYS A 1 880 ? 44.977 -16.212 -21.893 1.00 76.75 880 LYS A C 1
ATOM 7096 O O . LYS A 1 880 ? 45.637 -15.197 -21.684 1.00 76.75 880 LYS A O 1
ATOM 7101 N N . HIS A 1 881 ? 45.401 -17.421 -21.535 1.00 77.25 881 HIS A N 1
ATOM 7102 C CA . HIS A 1 881 ? 46.659 -17.649 -20.821 1.00 77.25 881 HIS A CA 1
ATOM 7103 C C . HIS A 1 881 ? 47.893 -17.529 -21.729 1.00 77.25 881 HIS A C 1
ATOM 7105 O O . HIS A 1 881 ? 49.009 -17.386 -21.235 1.00 77.25 881 HIS A O 1
ATOM 7111 N N . TYR A 1 882 ? 47.681 -17.470 -23.045 1.00 75.62 882 TYR A N 1
ATOM 7112 C CA . TYR A 1 882 ? 48.719 -17.360 -24.066 1.00 75.62 882 TYR A CA 1
ATOM 7113 C C . TYR A 1 882 ? 48.779 -15.978 -24.749 1.00 75.62 882 TYR A C 1
ATOM 7115 O O . TYR A 1 882 ? 49.505 -15.775 -25.724 1.00 75.62 882 TYR A O 1
ATOM 7123 N N . GLY A 1 883 ? 48.026 -14.998 -24.238 1.00 64.50 883 GLY A N 1
ATOM 7124 C CA . GLY A 1 883 ? 47.658 -13.770 -24.953 1.00 64.50 883 GLY A CA 1
ATOM 7125 C C . GLY A 1 883 ? 48.775 -12.836 -25.437 1.00 64.50 883 GLY A C 1
ATOM 7126 O O . GLY A 1 883 ? 48.480 -11.922 -26.194 1.00 64.50 883 GLY A O 1
ATOM 7127 N N . LYS A 1 884 ? 50.047 -13.030 -25.059 1.00 61.91 884 LYS A N 1
ATOM 7128 C CA . LYS A 1 884 ? 51.158 -12.199 -25.575 1.00 61.91 884 LYS A CA 1
ATOM 7129 C C . LYS A 1 884 ? 51.529 -12.493 -27.035 1.00 61.91 884 LYS A C 1
ATOM 7131 O O . LYS A 1 884 ? 52.242 -11.694 -27.627 1.00 61.91 884 LYS A O 1
ATOM 7136 N N . ILE A 1 885 ? 51.097 -13.631 -27.580 1.00 64.19 885 ILE A N 1
ATOM 7137 C CA . ILE A 1 885 ? 51.541 -14.147 -28.889 1.00 64.19 885 ILE A CA 1
ATOM 7138 C C . ILE A 1 885 ? 50.364 -14.254 -29.884 1.00 64.19 885 ILE A C 1
ATOM 7140 O O . ILE A 1 885 ? 50.566 -14.384 -31.086 1.00 64.19 885 ILE A O 1
ATOM 7144 N N . LEU A 1 886 ? 49.121 -14.164 -29.403 1.00 73.06 886 LEU A N 1
ATOM 7145 C CA . LEU A 1 886 ? 47.911 -14.346 -30.209 1.00 73.06 886 LEU A CA 1
ATOM 7146 C C . LEU A 1 886 ? 47.546 -13.079 -30.995 1.00 73.06 886 LEU A C 1
ATOM 7148 O O . LEU A 1 886 ? 47.190 -12.058 -30.407 1.00 73.06 886 LEU A O 1
ATOM 7152 N N . THR A 1 887 ? 47.578 -13.173 -32.327 1.00 79.00 887 THR A N 1
ATOM 7153 C CA . THR A 1 887 ? 47.101 -12.134 -33.253 1.00 79.00 887 THR A CA 1
ATOM 7154 C C . THR A 1 887 ? 45.712 -12.481 -33.810 1.00 79.00 887 THR A C 1
ATOM 7156 O O . THR A 1 887 ? 45.350 -13.661 -33.856 1.00 79.00 887 THR A O 1
ATOM 7159 N N . PRO A 1 888 ? 44.925 -11.488 -34.273 1.00 81.44 888 PRO A N 1
ATOM 7160 C CA . PRO A 1 888 ? 43.636 -11.742 -34.923 1.00 81.44 888 PRO A CA 1
ATOM 7161 C C . PRO A 1 888 ? 43.748 -12.718 -36.102 1.00 81.44 888 PRO A C 1
ATOM 7163 O O . PRO A 1 888 ? 42.946 -13.639 -36.202 1.00 81.44 888 PRO A O 1
ATOM 7166 N N . GLN A 1 889 ? 44.789 -12.581 -36.933 1.00 82.12 889 GLN A N 1
ATOM 7167 C CA . GLN A 1 889 ? 45.049 -13.454 -38.087 1.00 82.12 889 GLN A CA 1
ATOM 7168 C C . GLN A 1 889 ? 45.196 -14.927 -37.706 1.00 82.12 889 GLN A C 1
ATOM 7170 O O . GLN A 1 889 ? 44.690 -15.798 -38.409 1.00 82.12 889 GLN A O 1
ATOM 7175 N N . LEU A 1 890 ? 45.847 -15.215 -36.576 1.00 79.62 890 LEU A N 1
ATOM 7176 C CA . LEU A 1 890 ? 46.043 -16.590 -36.120 1.00 79.62 890 LEU A CA 1
ATOM 7177 C C . LEU A 1 890 ? 44.711 -17.232 -35.699 1.00 79.62 890 LEU A C 1
ATOM 7179 O O . LEU A 1 890 ? 44.463 -18.402 -35.985 1.00 79.62 890 LEU A O 1
ATOM 7183 N N . VAL A 1 891 ? 43.817 -16.452 -35.082 1.00 83.00 891 VAL A N 1
ATOM 7184 C CA . VAL A 1 891 ? 42.476 -16.916 -34.688 1.00 83.00 891 VAL A CA 1
ATOM 7185 C C . VAL A 1 891 ? 41.533 -17.025 -35.885 1.00 83.00 891 VAL A C 1
ATOM 7187 O O . VAL A 1 891 ? 40.762 -17.980 -35.950 1.00 83.00 891 VAL A O 1
ATOM 7190 N N . ILE A 1 892 ? 41.626 -16.109 -36.856 1.00 86.81 892 ILE A N 1
ATOM 7191 C CA . ILE A 1 892 ? 40.902 -16.210 -38.132 1.00 86.81 892 ILE A CA 1
ATOM 7192 C C . ILE A 1 892 ? 41.291 -17.509 -38.839 1.00 86.81 892 ILE A C 1
ATOM 7194 O O . ILE A 1 892 ? 40.415 -18.313 -39.149 1.00 86.81 892 ILE A O 1
ATOM 7198 N N . GLY A 1 893 ? 42.594 -17.760 -39.010 1.00 83.31 893 GLY A N 1
ATOM 7199 C CA . GLY A 1 893 ? 43.088 -18.975 -39.657 1.00 83.31 893 GLY A CA 1
ATOM 7200 C C . GLY A 1 893 ? 42.635 -20.251 -38.944 1.00 83.31 893 GLY A C 1
ATOM 7201 O O . GLY A 1 893 ? 42.246 -21.214 -39.602 1.00 83.31 893 GLY A O 1
ATOM 7202 N N . LEU A 1 894 ? 42.609 -20.249 -37.606 1.00 80.12 894 LEU A N 1
ATOM 7203 C CA . LEU A 1 894 ? 42.055 -21.352 -36.821 1.00 80.12 894 LEU A CA 1
ATOM 7204 C C . LEU A 1 894 ? 40.568 -21.567 -37.135 1.00 80.12 894 LEU A C 1
ATOM 7206 O O . LEU A 1 894 ? 40.177 -22.677 -37.490 1.00 80.12 894 LEU A O 1
ATOM 7210 N N . PHE A 1 895 ? 39.744 -20.523 -37.010 1.00 86.06 895 PHE A N 1
ATOM 7211 C CA . PHE A 1 895 ? 38.297 -20.625 -37.205 1.00 86.06 895 PHE A CA 1
ATOM 7212 C C . PHE A 1 895 ? 37.937 -21.018 -38.640 1.00 86.06 895 PHE A C 1
ATOM 7214 O O . PHE A 1 895 ? 3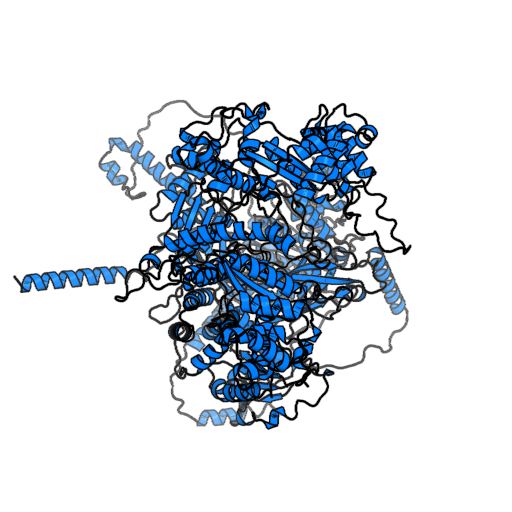7.081 -21.876 -38.810 1.00 86.06 895 PHE A O 1
ATOM 7221 N N . GLU A 1 896 ? 38.612 -20.484 -39.661 1.00 85.94 896 GLU A N 1
ATOM 7222 C CA . GLU A 1 896 ? 38.396 -20.861 -41.068 1.00 85.94 896 GLU A CA 1
ATOM 7223 C C . GLU A 1 896 ? 38.708 -22.339 -41.325 1.00 85.94 896 GLU A C 1
ATOM 7225 O O . GLU A 1 896 ? 37.977 -23.027 -42.044 1.00 85.94 896 GLU A O 1
ATOM 7230 N N . LYS A 1 897 ? 39.766 -22.860 -40.696 1.00 80.56 897 LYS A N 1
ATOM 7231 C CA . LYS A 1 897 ? 40.142 -24.270 -40.828 1.00 80.56 897 LYS A CA 1
ATOM 7232 C C . LYS A 1 897 ? 39.127 -25.195 -40.158 1.00 80.56 897 LYS A C 1
ATOM 7234 O O . LYS A 1 897 ? 38.765 -26.207 -40.742 1.00 80.56 897 LYS A O 1
ATOM 7239 N N . VAL A 1 898 ? 38.606 -24.809 -38.988 1.00 80.19 898 VAL A N 1
ATOM 7240 C CA . VAL A 1 898 ? 37.513 -25.541 -38.315 1.00 80.19 898 VAL A CA 1
ATOM 7241 C C . VAL A 1 898 ? 36.205 -25.449 -39.113 1.00 80.19 898 VAL A C 1
ATOM 7243 O O . VAL A 1 898 ? 35.439 -26.404 -39.172 1.00 80.19 898 VAL A O 1
ATOM 7246 N N . GLN A 1 899 ? 35.922 -24.288 -39.708 1.00 82.94 899 GLN A N 1
ATOM 7247 C CA . GLN A 1 899 ? 34.695 -24.035 -40.469 1.00 82.94 899 GLN A CA 1
ATOM 7248 C C . GLN A 1 899 ? 34.653 -24.853 -41.765 1.00 82.94 899 GLN A C 1
ATOM 7250 O O . GLN A 1 899 ? 33.594 -25.361 -42.125 1.00 82.94 899 GLN A O 1
ATOM 7255 N N . SER A 1 900 ? 35.788 -24.951 -42.466 1.00 82.94 900 SER A N 1
ATOM 7256 C CA . SER A 1 900 ? 35.900 -25.653 -43.751 1.00 82.94 900 SER A CA 1
ATOM 7257 C C . SER A 1 900 ? 35.803 -27.169 -43.612 1.00 82.94 900 SER A C 1
ATOM 7259 O O . SER A 1 900 ? 35.198 -27.810 -44.469 1.00 82.94 900 SER A O 1
ATOM 7261 N N . ASP A 1 901 ? 36.339 -27.733 -42.531 1.00 78.12 901 ASP A N 1
ATOM 7262 C CA . ASP A 1 901 ? 36.169 -29.144 -42.206 1.00 78.12 901 ASP A CA 1
ATOM 7263 C C . ASP A 1 901 ? 36.064 -29.344 -40.682 1.00 78.12 901 ASP A C 1
ATOM 7265 O O . ASP A 1 901 ? 37.078 -29.413 -39.980 1.00 78.12 901 ASP A O 1
ATOM 7269 N N . PRO A 1 902 ? 34.834 -29.467 -40.148 1.00 71.06 902 PRO A N 1
ATOM 7270 C CA . PRO A 1 902 ? 34.609 -29.703 -38.725 1.00 71.06 902 PRO A CA 1
ATOM 7271 C C . PRO A 1 902 ? 35.195 -31.033 -38.232 1.00 71.06 902 PRO A C 1
ATOM 7273 O O . PRO A 1 902 ? 35.438 -31.177 -37.037 1.00 71.06 902 PRO A O 1
ATOM 7276 N N . THR A 1 903 ? 35.411 -32.007 -39.128 1.00 68.75 903 THR A N 1
ATOM 7277 C CA . THR A 1 903 ? 35.884 -33.353 -38.765 1.00 68.75 903 THR A CA 1
ATOM 7278 C C . THR A 1 903 ? 37.386 -33.411 -38.503 1.00 68.75 903 THR A C 1
ATOM 7280 O O . THR A 1 903 ? 37.841 -34.325 -37.825 1.00 68.75 903 THR A O 1
ATOM 7283 N N . ILE A 1 904 ? 38.145 -32.397 -38.946 1.00 66.56 904 ILE A N 1
ATOM 7284 C CA . ILE A 1 904 ? 39.586 -32.245 -38.667 1.00 66.56 904 ILE A CA 1
ATOM 7285 C C . ILE A 1 904 ? 39.876 -32.135 -37.160 1.00 66.56 904 ILE A C 1
ATOM 7287 O O . ILE A 1 904 ? 41.015 -32.303 -36.722 1.00 66.56 904 ILE A O 1
ATOM 7291 N N . ILE A 1 905 ? 38.862 -31.816 -36.356 1.00 64.69 905 ILE A N 1
ATOM 7292 C CA . ILE A 1 905 ? 38.990 -31.608 -34.920 1.00 64.69 905 ILE A CA 1
ATOM 7293 C C . ILE A 1 905 ? 38.122 -32.630 -34.203 1.00 64.69 905 ILE A C 1
ATOM 7295 O O . ILE A 1 905 ? 37.019 -32.360 -33.738 1.00 64.69 905 ILE A O 1
ATOM 7299 N N . ASP A 1 906 ? 38.686 -33.815 -34.111 1.00 67.12 906 ASP A N 1
ATOM 7300 C CA . ASP A 1 906 ? 38.215 -34.950 -33.340 1.00 67.12 906 ASP A CA 1
ATOM 7301 C C . ASP A 1 906 ? 38.848 -34.985 -31.942 1.00 67.12 906 ASP A C 1
ATOM 7303 O O . ASP A 1 906 ? 38.159 -35.332 -30.993 1.00 67.12 906 ASP A O 1
ATOM 7307 N N . SER A 1 907 ? 40.096 -34.517 -31.778 1.00 66.00 907 SER A N 1
ATOM 7308 C CA . SER A 1 907 ? 40.784 -34.468 -30.478 1.00 66.00 907 SER A CA 1
ATOM 7309 C C . SER A 1 907 ? 41.468 -33.129 -30.182 1.00 66.00 907 SER A C 1
ATOM 7311 O O . SER A 1 907 ? 41.861 -32.372 -31.076 1.00 66.00 907 SER A O 1
ATOM 7313 N N . PHE A 1 908 ? 41.731 -32.856 -28.896 1.00 65.06 908 PHE A N 1
ATOM 7314 C CA . PHE A 1 908 ? 42.566 -31.711 -28.485 1.00 65.06 908 PHE A CA 1
ATOM 7315 C C . PHE A 1 908 ? 43.978 -31.783 -29.103 1.00 65.06 908 PHE A C 1
ATOM 7317 O O . PHE A 1 908 ? 44.634 -30.763 -29.314 1.00 65.06 908 PHE A O 1
ATOM 7324 N N . LYS A 1 909 ? 44.443 -32.995 -29.432 1.00 66.75 909 LYS A N 1
ATOM 7325 C CA . LYS A 1 909 ? 45.746 -33.262 -30.050 1.00 66.75 909 LYS A CA 1
ATOM 7326 C C . LYS A 1 909 ? 45.779 -32.822 -31.518 1.00 66.75 909 LYS A C 1
ATOM 7328 O O . LYS A 1 909 ? 46.758 -32.205 -31.933 1.00 66.75 909 LYS A O 1
ATOM 7333 N N . THR A 1 910 ? 44.704 -33.075 -32.267 1.00 66.94 910 THR A N 1
ATOM 7334 C CA . THR A 1 910 ? 44.525 -32.607 -33.652 1.00 66.94 910 THR A CA 1
ATOM 7335 C C . THR A 1 910 ? 44.426 -31.081 -33.687 1.00 66.94 910 THR A C 1
ATOM 7337 O O . THR A 1 910 ? 45.094 -30.428 -34.486 1.00 66.94 910 THR A O 1
ATOM 7340 N N . MET A 1 911 ? 43.704 -30.480 -32.733 1.00 64.44 911 MET A N 1
ATOM 7341 C CA . MET A 1 911 ? 43.637 -29.021 -32.602 1.00 64.44 911 MET A CA 1
ATOM 7342 C C . MET A 1 911 ? 44.990 -28.397 -32.237 1.00 64.44 911 MET A C 1
ATOM 7344 O O . MET A 1 911 ? 45.377 -27.394 -32.831 1.00 64.44 911 MET A O 1
ATOM 7348 N N . LYS A 1 912 ? 45.751 -29.008 -31.320 1.00 66.44 912 LYS A N 1
ATOM 7349 C CA . LYS A 1 912 ? 47.124 -28.591 -31.012 1.00 66.44 912 LYS A CA 1
ATOM 7350 C C . LYS A 1 912 ? 47.989 -28.562 -32.281 1.00 66.44 912 LYS A C 1
ATOM 7352 O O . LYS A 1 912 ? 48.660 -27.563 -32.511 1.00 66.44 912 LYS A O 1
ATOM 7357 N N . GLN A 1 913 ? 47.926 -29.599 -33.119 1.00 67.69 913 GLN A N 1
ATOM 7358 C CA . GLN A 1 913 ? 48.673 -29.637 -34.383 1.00 67.69 913 GLN A CA 1
ATOM 7359 C C . GLN A 1 913 ? 48.265 -28.512 -35.338 1.00 67.69 913 GLN A C 1
ATOM 7361 O O . GLN A 1 913 ? 49.122 -27.916 -35.981 1.00 67.69 913 GLN A O 1
ATOM 7366 N N . ILE A 1 914 ? 46.973 -28.185 -35.426 1.00 64.31 914 ILE A N 1
ATOM 7367 C CA . ILE A 1 914 ? 46.495 -27.062 -36.248 1.00 64.31 914 ILE A CA 1
ATOM 7368 C C . ILE A 1 914 ? 47.099 -25.746 -35.766 1.00 64.31 914 ILE A C 1
ATOM 7370 O O . ILE A 1 914 ? 47.510 -24.918 -36.578 1.00 64.31 914 ILE A O 1
ATOM 7374 N N . ILE A 1 915 ? 47.179 -25.560 -34.454 1.00 64.94 915 ILE A N 1
ATOM 7375 C CA . ILE A 1 915 ? 47.715 -24.340 -33.870 1.00 64.94 915 ILE A CA 1
ATOM 7376 C C . ILE A 1 915 ? 49.251 -24.282 -34.011 1.00 64.94 915 ILE A C 1
ATOM 7378 O O . ILE A 1 915 ? 49.787 -23.239 -34.388 1.00 64.94 915 ILE A O 1
ATOM 7382 N N . GLU A 1 916 ? 49.951 -25.408 -33.837 1.00 69.00 916 GLU A N 1
ATOM 7383 C CA . GLU A 1 916 ? 51.393 -25.534 -34.109 1.00 69.00 916 GLU A CA 1
ATOM 7384 C C . GLU A 1 916 ? 51.709 -25.220 -35.579 1.00 69.00 916 GLU A C 1
ATOM 7386 O O . GLU A 1 916 ? 52.626 -24.452 -35.869 1.00 69.00 916 GLU A O 1
ATOM 7391 N N . LEU A 1 917 ? 50.894 -25.729 -36.513 1.00 65.81 917 LEU A N 1
ATOM 7392 C CA . LEU A 1 917 ? 50.967 -25.413 -37.946 1.00 65.81 917 LEU A CA 1
ATOM 7393 C C . LEU A 1 917 ? 50.699 -23.932 -38.247 1.00 65.81 917 LEU A C 1
ATOM 7395 O O . LEU A 1 917 ? 51.106 -23.438 -39.295 1.00 65.81 917 LEU A O 1
ATOM 7399 N N . SER A 1 918 ? 50.027 -23.229 -37.336 1.00 60.00 918 SER A N 1
ATOM 7400 C CA . SER A 1 918 ? 49.771 -21.788 -37.413 1.00 60.00 918 SER A CA 1
ATOM 7401 C C . SER A 1 918 ? 50.908 -20.951 -36.805 1.00 60.00 918 SER A C 1
ATOM 7403 O O . SER A 1 918 ? 50.805 -19.728 -36.758 1.00 60.00 918 SER A O 1
ATOM 7405 N N . GLY A 1 919 ? 51.991 -21.589 -36.339 1.00 64.31 919 GLY A N 1
ATOM 7406 C CA . GLY A 1 919 ? 53.154 -20.932 -35.736 1.00 64.31 919 GLY A CA 1
ATOM 7407 C C . GLY A 1 919 ? 53.077 -20.753 -34.216 1.00 64.31 919 GLY A C 1
ATOM 7408 O O . GLY A 1 919 ? 53.842 -19.961 -33.667 1.00 64.31 919 GLY A O 1
ATOM 7409 N N . PHE A 1 920 ? 52.174 -21.459 -33.527 1.00 65.00 920 PHE A N 1
ATOM 7410 C CA . PHE A 1 920 ? 51.963 -21.328 -32.084 1.00 65.00 920 PHE A CA 1
ATOM 7411 C C . PHE A 1 920 ? 52.027 -22.692 -31.375 1.00 65.00 920 PHE A C 1
ATOM 7413 O O . PHE A 1 920 ? 51.152 -23.534 -31.549 1.00 65.00 920 PHE A O 1
ATOM 7420 N N . ASP A 1 921 ? 53.068 -22.923 -30.568 1.00 67.69 921 ASP A N 1
ATOM 7421 C CA . ASP A 1 921 ? 53.275 -24.195 -29.858 1.00 67.69 921 ASP A CA 1
ATOM 7422 C C . ASP A 1 921 ? 52.645 -24.167 -28.454 1.00 67.69 921 ASP A C 1
ATOM 7424 O O . ASP A 1 921 ? 53.009 -23.351 -27.601 1.00 67.69 921 ASP A O 1
ATOM 7428 N N . ILE A 1 922 ? 51.687 -25.068 -28.217 1.00 69.75 922 ILE A N 1
ATOM 7429 C CA . ILE A 1 922 ? 51.051 -25.294 -26.914 1.00 69.75 922 ILE A CA 1
ATOM 7430 C C . ILE A 1 922 ? 51.613 -26.589 -26.340 1.00 69.75 922 ILE A C 1
ATOM 7432 O O . ILE A 1 922 ? 51.330 -27.677 -26.846 1.00 69.75 922 ILE A O 1
ATOM 7436 N N . ALA A 1 923 ? 52.365 -26.520 -25.243 1.00 68.44 923 ALA A N 1
ATOM 7437 C CA . ALA A 1 923 ? 52.851 -27.726 -24.581 1.00 68.44 923 ALA A CA 1
ATOM 7438 C C . ALA A 1 923 ? 51.666 -28.596 -24.111 1.00 68.44 923 ALA A C 1
ATOM 7440 O O . ALA A 1 923 ? 50.792 -28.140 -23.382 1.00 68.44 923 ALA A O 1
ATOM 7441 N N . ALA A 1 924 ? 51.635 -29.877 -24.495 1.00 64.12 924 ALA A N 1
ATOM 7442 C CA . ALA A 1 924 ? 50.533 -30.779 -24.127 1.00 64.12 924 ALA A CA 1
ATOM 7443 C C . ALA A 1 924 ? 50.449 -31.031 -22.607 1.00 64.12 924 ALA A C 1
ATOM 7445 O O . ALA A 1 924 ? 49.392 -31.375 -22.089 1.00 64.12 924 ALA A O 1
ATOM 7446 N N . ASN A 1 925 ? 51.564 -30.823 -21.902 1.00 67.62 925 ASN A N 1
ATOM 7447 C CA . ASN A 1 925 ? 51.680 -30.980 -20.453 1.00 67.62 925 ASN A CA 1
ATOM 7448 C C . ASN A 1 925 ? 51.391 -29.668 -19.701 1.00 67.62 925 ASN A C 1
ATOM 7450 O O . ASN A 1 925 ? 51.639 -29.585 -18.499 1.00 67.62 925 ASN A O 1
ATOM 7454 N N . ASP A 1 926 ? 50.940 -28.626 -20.402 1.00 74.69 926 ASP A N 1
ATOM 7455 C CA . ASP A 1 926 ? 50.617 -27.343 -19.793 1.00 74.69 926 ASP A CA 1
ATOM 7456 C C . ASP A 1 926 ? 49.431 -27.495 -18.826 1.00 74.69 926 ASP A C 1
ATOM 7458 O O . ASP A 1 926 ? 48.413 -28.129 -19.126 1.00 74.69 926 ASP A O 1
ATOM 7462 N N . ILE A 1 927 ? 49.569 -26.888 -17.648 1.00 76.19 927 ILE A N 1
ATOM 7463 C CA . ILE A 1 927 ? 48.557 -26.876 -16.589 1.00 76.19 927 ILE A CA 1
ATOM 7464 C C . ILE A 1 927 ? 47.210 -26.371 -17.112 1.00 76.19 927 ILE A C 1
ATOM 7466 O O . ILE A 1 927 ? 46.167 -26.893 -16.716 1.00 76.19 927 ILE A O 1
ATOM 7470 N N . TRP A 1 928 ? 47.209 -25.396 -18.023 1.00 75.50 928 TRP A N 1
ATOM 7471 C CA . TRP A 1 928 ? 45.970 -24.823 -18.546 1.00 75.50 928 TRP A CA 1
ATOM 7472 C C . TRP A 1 928 ? 45.240 -25.776 -19.489 1.00 75.50 928 TRP A C 1
ATOM 7474 O O . TRP A 1 928 ? 44.013 -25.847 -19.455 1.00 75.50 928 TRP A O 1
ATOM 7484 N N . VAL A 1 929 ? 45.982 -26.569 -20.266 1.00 75.81 929 VAL A N 1
ATOM 7485 C CA . VAL A 1 929 ? 45.412 -27.629 -21.109 1.00 75.81 929 VAL A CA 1
ATOM 7486 C C . VAL A 1 929 ? 44.758 -28.695 -20.232 1.00 75.81 929 VAL A C 1
ATOM 7488 O O . VAL A 1 929 ? 43.600 -29.055 -20.463 1.00 75.81 929 VAL A O 1
ATOM 7491 N N . ALA A 1 930 ? 45.443 -29.123 -19.168 1.00 76.25 930 ALA A N 1
ATOM 7492 C CA . ALA A 1 930 ? 44.902 -30.076 -18.201 1.00 76.25 930 ALA A CA 1
ATOM 7493 C C . ALA A 1 930 ? 43.655 -29.541 -17.464 1.00 76.25 930 ALA A C 1
ATOM 7495 O O . ALA A 1 930 ? 42.741 -30.304 -17.155 1.00 76.25 930 ALA A O 1
ATOM 7496 N N . GLN A 1 931 ? 43.580 -28.228 -17.214 1.00 81.44 931 GLN A N 1
ATOM 7497 C CA . GLN A 1 931 ? 42.435 -27.579 -16.560 1.00 81.44 931 GLN A CA 1
ATOM 7498 C C . GLN A 1 931 ? 41.337 -27.093 -17.519 1.00 81.44 931 GLN A C 1
ATOM 7500 O O . GLN A 1 931 ? 40.315 -26.583 -17.050 1.00 81.44 931 GLN A O 1
ATOM 7505 N N . SER A 1 932 ? 41.500 -27.268 -18.833 1.00 79.31 932 SER A N 1
ATOM 7506 C CA . SER A 1 932 ? 40.606 -26.710 -19.861 1.00 79.31 932 SER A CA 1
ATOM 7507 C C . SER A 1 932 ? 39.126 -27.021 -19.618 1.00 79.31 932 SER A C 1
ATOM 7509 O O . SER A 1 932 ? 38.284 -26.130 -19.701 1.00 79.31 932 SER A O 1
ATOM 7511 N N . VAL A 1 933 ? 38.803 -28.254 -19.218 1.00 78.25 933 VAL A N 1
ATOM 7512 C CA . VAL A 1 933 ? 37.429 -28.683 -18.905 1.00 78.25 933 VAL A CA 1
ATOM 7513 C C . VAL A 1 933 ? 36.851 -27.927 -17.703 1.00 78.25 933 VAL A C 1
ATOM 7515 O O . VAL A 1 933 ? 35.695 -27.506 -17.744 1.00 78.25 933 VAL A O 1
ATOM 7518 N N . ASN A 1 934 ? 37.631 -27.734 -16.637 1.00 81.75 934 ASN A N 1
ATOM 7519 C CA . ASN A 1 934 ? 37.164 -27.042 -15.432 1.00 81.75 934 ASN A CA 1
ATOM 7520 C C . ASN A 1 934 ? 36.962 -25.547 -15.688 1.00 81.75 934 ASN A C 1
ATOM 7522 O O . ASN A 1 934 ? 35.936 -24.994 -15.296 1.00 81.75 934 ASN A O 1
ATOM 7526 N N . LEU A 1 935 ? 37.894 -24.909 -16.399 1.00 81.88 935 LEU A N 1
ATOM 7527 C CA . LEU A 1 935 ? 37.778 -23.501 -16.785 1.00 81.88 935 LEU A CA 1
ATOM 7528 C C . LEU A 1 935 ? 36.587 -23.263 -17.720 1.00 81.88 935 LEU A C 1
ATOM 7530 O O . LEU A 1 935 ? 35.875 -22.266 -17.586 1.00 81.88 935 LEU A O 1
ATOM 7534 N N . PHE A 1 936 ? 36.340 -24.195 -18.643 1.00 84.06 936 PHE A N 1
ATOM 7535 C CA . PHE A 1 936 ? 35.192 -24.158 -19.544 1.00 84.06 936 PHE A CA 1
ATOM 7536 C C . PHE A 1 936 ? 33.867 -24.260 -18.777 1.00 84.06 936 PHE A C 1
ATOM 7538 O O . PHE A 1 936 ? 32.968 -23.440 -18.970 1.00 84.06 936 PHE A O 1
ATOM 7545 N N . LYS A 1 937 ? 33.770 -25.201 -17.826 1.00 83.12 937 LYS A N 1
ATOM 7546 C CA . LYS A 1 937 ? 32.613 -25.327 -16.922 1.00 83.12 937 LYS A CA 1
ATOM 7547 C C . LYS A 1 937 ? 32.389 -24.055 -16.103 1.00 83.12 937 LYS A C 1
ATOM 7549 O O . LYS A 1 937 ? 31.254 -23.593 -16.001 1.00 83.12 937 LYS A O 1
ATOM 7554 N N . GLN A 1 938 ? 33.455 -23.469 -15.555 1.00 83.81 938 GLN A N 1
ATOM 7555 C CA . GLN A 1 938 ? 33.376 -22.220 -14.796 1.00 83.81 938 GLN A CA 1
ATOM 7556 C C . GLN A 1 938 ? 32.867 -21.066 -15.669 1.00 83.81 938 GLN A C 1
ATOM 7558 O O . GLN A 1 938 ? 31.968 -20.338 -15.254 1.00 83.81 938 GLN A O 1
ATOM 7563 N N . SER A 1 939 ? 33.370 -20.946 -16.900 1.00 85.94 939 SER A N 1
ATOM 7564 C CA . SER A 1 939 ? 32.938 -19.918 -17.858 1.00 85.94 939 SER A CA 1
ATOM 7565 C C . SER A 1 939 ? 31.454 -20.051 -18.204 1.00 85.94 939 SER A C 1
ATOM 7567 O O . SER A 1 939 ? 30.710 -19.082 -18.073 1.00 85.94 939 SER A O 1
ATOM 7569 N N . SER A 1 940 ? 30.986 -21.260 -18.530 1.00 84.81 940 SER A N 1
ATOM 7570 C CA . SER A 1 940 ? 29.565 -21.499 -18.817 1.00 84.81 940 SER A CA 1
ATOM 7571 C C . SER A 1 940 ? 28.661 -21.233 -17.607 1.00 84.81 940 SER A C 1
ATOM 7573 O O . SER A 1 940 ? 27.600 -20.617 -17.740 1.00 84.81 940 SER A O 1
ATOM 7575 N N . LYS A 1 941 ? 29.099 -21.631 -16.404 1.00 82.94 941 LYS A N 1
ATOM 7576 C CA . LYS A 1 941 ? 28.388 -21.342 -15.152 1.00 82.94 941 LYS A CA 1
ATOM 7577 C C . LYS A 1 941 ? 28.238 -19.835 -14.941 1.00 82.94 941 LYS A C 1
ATOM 7579 O O . LYS A 1 941 ? 27.137 -19.387 -14.633 1.00 82.94 941 LYS A O 1
ATOM 7584 N N . VAL A 1 942 ? 29.301 -19.057 -15.158 1.00 83.56 942 VAL A N 1
ATOM 7585 C CA . VAL A 1 942 ? 29.262 -17.588 -15.082 1.00 83.56 942 VAL A CA 1
ATOM 7586 C C . VAL A 1 942 ? 28.312 -17.014 -16.136 1.00 83.56 942 VAL A C 1
ATOM 7588 O O . VAL A 1 942 ? 27.467 -16.190 -15.801 1.00 83.56 942 VAL A O 1
ATOM 7591 N N . CYS A 1 943 ? 28.352 -17.477 -17.386 1.00 86.44 943 CYS A N 1
ATOM 7592 C CA . CYS A 1 943 ? 27.427 -16.998 -18.418 1.00 86.44 943 CYS A CA 1
ATOM 7593 C C . CYS A 1 943 ? 25.953 -17.212 -18.038 1.00 86.44 943 CYS A C 1
ATOM 7595 O O . CYS A 1 943 ? 25.170 -16.265 -18.105 1.00 86.44 943 CYS A O 1
ATOM 7597 N N . LYS A 1 944 ? 25.583 -18.415 -17.577 1.00 80.00 944 LYS A N 1
ATOM 7598 C CA . LYS A 1 944 ? 24.199 -18.739 -17.191 1.00 80.00 944 LYS A CA 1
ATOM 7599 C C . LYS A 1 944 ? 23.761 -18.071 -15.892 1.00 80.00 944 LYS A C 1
ATOM 7601 O O . LYS A 1 944 ? 22.716 -17.433 -15.861 1.00 80.00 944 LYS A O 1
ATOM 7606 N N . GLN A 1 945 ? 24.526 -18.262 -14.816 1.00 76.88 945 GLN A N 1
ATOM 7607 C CA . GLN A 1 945 ? 24.108 -17.868 -13.467 1.00 76.88 945 GLN A CA 1
ATOM 7608 C C . GLN A 1 945 ? 24.376 -16.393 -13.176 1.00 76.88 945 GLN A C 1
ATOM 7610 O O . GLN A 1 945 ? 23.631 -15.795 -12.411 1.00 76.88 945 GLN A O 1
ATOM 7615 N N . TYR A 1 946 ? 25.433 -15.823 -13.762 1.00 77.69 946 TYR A N 1
ATOM 7616 C CA . TYR A 1 946 ? 25.878 -14.466 -13.453 1.00 77.69 946 TYR A CA 1
ATOM 7617 C C . TYR A 1 946 ? 25.435 -13.446 -14.502 1.00 77.69 946 TYR A C 1
ATOM 7619 O O . TYR A 1 946 ? 24.829 -12.433 -14.171 1.00 77.69 946 TYR A O 1
ATOM 7627 N N . LEU A 1 947 ? 25.716 -13.718 -15.781 1.00 80.38 947 LEU A N 1
ATOM 7628 C CA . LEU A 1 947 ? 25.361 -12.808 -16.878 1.00 80.38 947 LEU A CA 1
ATOM 7629 C C . LEU A 1 947 ? 23.912 -12.992 -17.364 1.00 80.38 947 LEU A C 1
ATOM 7631 O O . LEU A 1 947 ? 23.423 -12.192 -18.158 1.00 80.38 947 LEU A O 1
ATOM 7635 N N . GLY A 1 948 ? 23.223 -14.049 -16.917 1.00 77.56 948 GLY A N 1
ATOM 7636 C CA . GLY A 1 948 ? 21.850 -14.357 -17.329 1.00 77.56 948 GLY A CA 1
ATOM 7637 C C . GLY A 1 948 ? 21.723 -14.724 -18.812 1.00 77.56 948 GLY A C 1
ATOM 7638 O O . GLY A 1 948 ? 20.680 -14.477 -19.422 1.00 77.56 948 GLY A O 1
ATOM 7639 N N . ILE A 1 949 ? 22.786 -15.274 -19.409 1.00 83.81 949 ILE A N 1
ATOM 7640 C CA . ILE A 1 949 ? 22.858 -15.630 -20.830 1.00 83.81 949 ILE A CA 1
ATOM 7641 C C . ILE A 1 949 ? 22.865 -17.149 -20.970 1.00 83.81 949 ILE A C 1
ATOM 7643 O O . ILE A 1 949 ? 23.805 -17.841 -20.567 1.00 83.81 949 ILE A O 1
ATOM 7647 N N . GLN A 1 950 ? 21.813 -17.667 -21.596 1.00 83.00 950 GLN A N 1
ATOM 7648 C CA . GLN A 1 950 ? 21.680 -19.078 -21.918 1.00 83.00 950 GLN A CA 1
ATOM 7649 C C . GLN A 1 950 ? 21.691 -19.268 -23.431 1.00 83.00 950 GLN A C 1
ATOM 7651 O O . GLN A 1 950 ? 20.791 -18.810 -24.132 1.00 83.00 950 GLN A O 1
ATOM 7656 N N . SER A 1 951 ? 22.709 -19.975 -23.916 1.00 85.25 951 SER A N 1
ATOM 7657 C CA . SER A 1 951 ? 22.780 -20.383 -25.314 1.00 85.25 951 SER A CA 1
ATOM 7658 C C . SER A 1 951 ? 21.769 -21.498 -25.577 1.00 85.25 951 SER A C 1
ATOM 7660 O O . SER A 1 951 ? 21.622 -22.423 -24.776 1.00 85.25 951 SER A O 1
ATOM 7662 N N . THR A 1 952 ? 21.053 -21.406 -26.694 1.00 82.88 952 THR A N 1
ATOM 7663 C CA . THR A 1 952 ? 20.102 -22.430 -27.153 1.00 82.88 952 THR A CA 1
ATOM 7664 C C . THR A 1 952 ? 20.312 -22.693 -28.640 1.00 82.88 952 THR A C 1
ATOM 7666 O O . THR A 1 952 ? 20.920 -21.872 -29.318 1.00 82.88 952 THR A O 1
ATOM 7669 N N . ASN A 1 953 ? 19.759 -23.775 -29.192 1.00 76.81 953 ASN A N 1
ATOM 7670 C CA . ASN A 1 953 ? 19.782 -23.978 -30.650 1.00 76.81 953 ASN A CA 1
ATOM 7671 C C . ASN A 1 953 ? 19.129 -22.815 -31.415 1.00 76.81 953 ASN A C 1
ATOM 7673 O O . ASN A 1 953 ? 19.506 -22.525 -32.544 1.00 76.81 953 ASN A O 1
ATOM 7677 N N . LYS A 1 954 ? 18.161 -22.127 -30.794 1.00 73.38 954 LYS A N 1
ATOM 7678 C CA . LYS A 1 954 ? 17.519 -20.947 -31.378 1.00 73.38 954 LYS A CA 1
ATOM 7679 C C . LYS A 1 954 ? 18.329 -19.659 -31.190 1.00 73.38 954 LYS A C 1
ATOM 7681 O O . LYS A 1 954 ? 18.071 -18.671 -31.859 1.00 73.38 954 LYS A O 1
ATOM 7686 N N . SER A 1 955 ? 19.282 -19.648 -30.269 1.00 78.38 955 SER A N 1
ATOM 7687 C CA . SER A 1 955 ? 20.093 -18.482 -29.916 1.00 78.38 955 SER A CA 1
ATOM 7688 C C . SER A 1 955 ? 21.487 -18.954 -29.482 1.00 78.38 955 SER A C 1
ATOM 7690 O O . SER A 1 955 ? 21.794 -18.949 -28.284 1.00 78.38 955 SER A O 1
ATOM 7692 N N . PRO A 1 956 ? 22.316 -19.448 -30.423 1.00 85.81 956 PRO A N 1
ATOM 7693 C CA . PRO A 1 956 ? 23.584 -20.100 -30.086 1.00 85.81 956 PRO A CA 1
ATOM 7694 C C . PRO A 1 956 ? 24.648 -19.117 -29.579 1.00 85.81 956 PRO A C 1
ATOM 7696 O O . PRO A 1 956 ? 25.591 -19.538 -28.905 1.00 85.81 956 PRO A O 1
ATOM 7699 N N . LEU A 1 957 ? 24.484 -17.817 -29.864 1.00 90.56 957 LEU A N 1
ATOM 7700 C CA . LEU A 1 957 ? 25.347 -16.752 -29.365 1.00 90.56 957 LEU A CA 1
ATOM 7701 C C . LEU A 1 957 ? 24.569 -15.528 -28.860 1.00 90.56 957 LEU A C 1
ATOM 7703 O O . LEU A 1 957 ? 23.432 -15.264 -29.252 1.00 90.56 957 LEU A O 1
ATOM 7707 N N . SER A 1 958 ? 25.258 -14.728 -28.060 1.00 90.50 958 SER A N 1
ATOM 7708 C CA . SER A 1 958 ? 24.909 -13.369 -27.672 1.00 90.50 958 SER A CA 1
ATOM 7709 C C . SER A 1 958 ? 26.170 -12.503 -27.696 1.00 90.50 958 SER A C 1
ATOM 7711 O O . SER A 1 958 ? 27.268 -12.975 -27.415 1.00 90.50 958 SER A O 1
ATOM 7713 N N . ILE A 1 959 ? 26.030 -11.222 -28.014 1.00 91.00 959 ILE A N 1
ATOM 7714 C CA . ILE A 1 959 ? 27.120 -10.247 -28.030 1.00 91.00 959 ILE A CA 1
ATOM 7715 C C . ILE A 1 959 ? 26.828 -9.210 -26.950 1.00 91.00 959 ILE A C 1
ATOM 7717 O O . ILE A 1 959 ? 25.748 -8.623 -26.952 1.00 91.00 959 ILE A O 1
ATOM 7721 N N . LEU A 1 960 ? 27.770 -8.969 -26.037 1.00 90.44 960 LEU A N 1
ATOM 7722 C CA . LEU A 1 960 ? 27.694 -7.831 -25.126 1.00 90.44 960 LEU A CA 1
ATOM 7723 C C . LEU A 1 960 ? 28.451 -6.637 -25.692 1.00 90.44 960 LEU A C 1
ATOM 7725 O O . LEU A 1 960 ? 29.646 -6.749 -25.944 1.00 90.44 960 LEU A O 1
ATOM 7729 N N . VAL A 1 961 ? 27.778 -5.493 -25.815 1.00 89.88 961 VAL A N 1
ATOM 7730 C CA . VAL A 1 961 ? 28.386 -4.202 -26.177 1.00 89.88 961 VAL A CA 1
ATOM 7731 C C . VAL A 1 961 ? 28.305 -3.280 -24.969 1.00 89.88 961 VAL A C 1
ATOM 7733 O O . VAL A 1 961 ? 27.217 -2.861 -24.587 1.00 89.88 961 VAL A O 1
ATOM 7736 N N . ASN A 1 962 ? 29.437 -3.022 -24.308 1.00 87.19 962 ASN A N 1
ATOM 7737 C CA . ASN A 1 962 ? 29.492 -2.292 -23.028 1.00 87.19 962 ASN A CA 1
ATOM 7738 C C . ASN A 1 962 ? 28.451 -2.780 -21.990 1.00 87.19 962 ASN A C 1
ATOM 7740 O O . ASN A 1 962 ? 27.835 -2.002 -21.264 1.00 87.19 962 ASN A O 1
ATOM 7744 N N . GLY A 1 963 ? 28.207 -4.095 -21.963 1.00 85.25 963 GLY A N 1
ATOM 7745 C CA . GLY A 1 963 ? 27.226 -4.751 -21.095 1.00 85.25 963 GLY A CA 1
ATOM 7746 C C . GLY A 1 963 ? 25.839 -4.950 -21.712 1.00 85.25 963 GLY A C 1
ATOM 7747 O O . GLY A 1 963 ? 25.093 -5.783 -21.209 1.00 85.25 963 GLY A O 1
ATOM 7748 N N . ARG A 1 964 ? 25.481 -4.273 -22.808 1.00 86.56 964 ARG A N 1
ATOM 7749 C CA . ARG A 1 964 ? 24.206 -4.492 -23.511 1.00 86.56 964 ARG A CA 1
ATOM 7750 C C . ARG A 1 964 ? 24.184 -5.861 -24.182 1.00 86.56 964 ARG A C 1
ATOM 7752 O O . ARG A 1 964 ? 25.014 -6.102 -25.047 1.00 86.56 964 ARG A O 1
ATOM 7759 N N . ILE A 1 965 ? 23.236 -6.721 -23.827 1.00 87.00 965 ILE A N 1
ATOM 7760 C CA . ILE A 1 965 ? 23.053 -8.057 -24.399 1.00 87.00 965 ILE A CA 1
ATOM 7761 C C . ILE A 1 965 ? 22.309 -7.940 -25.729 1.00 87.00 965 ILE A C 1
ATOM 7763 O O . ILE A 1 965 ? 21.174 -7.472 -25.780 1.00 87.00 965 ILE A O 1
ATOM 7767 N N . ILE A 1 966 ? 22.933 -8.427 -26.794 1.00 86.69 966 ILE A N 1
ATOM 7768 C CA . ILE A 1 966 ? 22.365 -8.489 -28.139 1.00 86.69 966 ILE A CA 1
ATOM 7769 C C . ILE A 1 966 ? 22.336 -9.952 -28.549 1.00 86.69 966 ILE A C 1
ATOM 7771 O O . ILE A 1 966 ? 23.359 -10.630 -28.510 1.00 86.69 966 ILE A O 1
ATOM 7775 N N . THR A 1 967 ? 21.168 -10.448 -28.941 1.00 82.25 967 THR A N 1
ATOM 7776 C CA . THR A 1 967 ? 21.023 -11.817 -29.446 1.00 82.25 967 THR A CA 1
ATOM 7777 C C . THR A 1 967 ? 20.671 -11.732 -30.925 1.00 82.25 967 THR A C 1
ATOM 7779 O O . THR A 1 967 ? 19.586 -11.237 -31.236 1.00 82.25 967 THR A O 1
ATOM 7782 N N . PRO A 1 968 ? 21.569 -12.148 -31.834 1.00 78.75 968 PRO A N 1
ATOM 7783 C CA . PRO A 1 968 ? 21.277 -12.139 -33.261 1.00 78.75 968 PRO A CA 1
ATOM 7784 C C . PRO A 1 968 ? 20.037 -12.997 -33.576 1.00 78.75 968 PRO A C 1
ATOM 7786 O O . PRO A 1 968 ? 19.875 -14.062 -32.971 1.00 78.75 968 PRO A O 1
ATOM 7789 N N . PRO A 1 969 ? 19.165 -12.567 -34.506 1.00 70.38 969 PRO A N 1
ATOM 7790 C CA . PRO A 1 969 ? 18.039 -13.377 -34.967 1.00 70.38 969 PRO A CA 1
ATOM 7791 C C . PRO A 1 969 ? 18.538 -14.637 -35.693 1.00 70.38 969 PRO A C 1
ATOM 7793 O O . PRO A 1 969 ? 19.664 -14.671 -36.164 1.00 70.38 969 PRO A O 1
ATOM 7796 N N . LEU A 1 970 ? 17.718 -15.685 -35.810 1.00 64.44 970 LEU A N 1
ATOM 7797 C CA . LEU A 1 970 ? 18.093 -16.901 -36.561 1.00 64.44 970 LEU A CA 1
ATOM 7798 C C . LEU A 1 970 ? 18.095 -16.702 -38.081 1.00 64.44 970 LEU A C 1
ATOM 7800 O O . LEU A 1 970 ? 18.772 -17.436 -38.790 1.00 64.44 970 LEU A O 1
ATOM 7804 N N . SER A 1 971 ? 17.288 -15.764 -38.573 1.00 60.81 971 SER A N 1
ATOM 7805 C CA . SER A 1 971 ? 16.984 -15.574 -39.991 1.00 60.81 971 SER A CA 1
ATOM 7806 C C . SER A 1 971 ? 17.881 -14.514 -40.636 1.00 60.81 971 SER A C 1
ATOM 7808 O O . SER A 1 971 ? 17.376 -13.510 -41.136 1.00 60.81 971 SER A O 1
ATOM 7810 N N . TYR A 1 972 ? 19.199 -14.689 -40.573 1.00 65.75 972 TYR A N 1
ATOM 7811 C CA . TYR A 1 972 ? 20.124 -13.903 -41.394 1.00 65.75 972 TYR A CA 1
ATOM 7812 C C . TYR A 1 972 ? 20.731 -14.788 -42.482 1.00 65.75 972 TYR A C 1
ATOM 7814 O O . TYR A 1 972 ? 21.029 -15.954 -42.228 1.00 65.75 972 TYR A O 1
ATOM 7822 N N . ASP A 1 973 ? 20.884 -14.231 -43.686 1.00 62.44 973 ASP A N 1
ATOM 7823 C CA . ASP A 1 973 ? 21.413 -14.955 -44.848 1.00 62.44 973 ASP A CA 1
ATOM 7824 C C . ASP A 1 973 ? 22.894 -15.325 -44.650 1.00 62.44 973 ASP A C 1
ATOM 7826 O O . ASP A 1 973 ? 23.316 -16.429 -44.989 1.00 62.44 973 ASP A O 1
ATOM 7830 N N . ASP A 1 974 ? 23.673 -14.415 -44.056 1.00 70.75 974 ASP A N 1
ATOM 7831 C CA . ASP A 1 974 ? 25.079 -14.599 -43.678 1.00 70.75 974 ASP A CA 1
ATOM 7832 C C . ASP A 1 974 ? 25.495 -13.639 -42.539 1.00 70.75 974 ASP A C 1
ATOM 7834 O O . ASP A 1 974 ? 24.814 -12.653 -42.240 1.00 70.75 974 ASP A O 1
ATOM 7838 N N . ALA A 1 975 ? 26.612 -13.909 -41.853 1.00 73.62 975 ALA A N 1
ATOM 7839 C CA . ALA A 1 975 ? 27.086 -13.034 -40.773 1.00 73.62 975 ALA A CA 1
ATOM 7840 C C . ALA A 1 975 ? 27.411 -11.599 -41.242 1.00 73.62 975 ALA A C 1
ATOM 7842 O O . ALA A 1 975 ? 27.253 -10.640 -40.478 1.00 73.62 975 ALA A O 1
ATOM 7843 N N . ALA A 1 976 ? 27.851 -11.441 -42.495 1.00 75.62 976 ALA A N 1
ATOM 7844 C CA . ALA A 1 976 ? 28.216 -10.153 -43.076 1.00 75.62 976 ALA A CA 1
ATOM 7845 C C . ALA A 1 976 ? 27.006 -9.220 -43.209 1.00 75.62 976 ALA A C 1
ATOM 7847 O O . ALA A 1 976 ? 27.102 -8.052 -42.826 1.00 75.62 976 ALA A O 1
ATOM 7848 N N . SER A 1 977 ? 25.857 -9.723 -43.668 1.00 75.19 977 SER A N 1
ATOM 7849 C CA . SER A 1 977 ? 24.611 -8.954 -43.756 1.00 75.19 977 SER A CA 1
ATOM 7850 C C . SER A 1 977 ? 24.107 -8.525 -42.380 1.00 75.19 977 SER A C 1
ATOM 7852 O O . SER A 1 977 ? 23.737 -7.363 -42.203 1.00 75.19 977 SER A O 1
ATOM 7854 N N . PHE A 1 978 ? 24.167 -9.400 -41.369 1.00 79.88 978 PHE A N 1
ATOM 7855 C CA . PHE A 1 978 ? 23.833 -9.037 -39.987 1.00 79.88 978 PHE A CA 1
ATOM 7856 C C . PHE A 1 978 ? 24.729 -7.904 -39.461 1.00 79.88 978 PHE A C 1
ATOM 7858 O O . PHE A 1 978 ? 24.230 -6.920 -38.910 1.00 79.88 978 PHE A O 1
ATOM 7865 N N . ILE A 1 979 ? 26.049 -8.003 -39.663 1.00 79.56 979 ILE A N 1
ATOM 7866 C CA . ILE A 1 979 ? 26.986 -6.999 -39.144 1.00 79.56 979 ILE A CA 1
ATOM 7867 C C . ILE A 1 979 ? 26.873 -5.675 -39.909 1.00 79.56 979 ILE A C 1
ATOM 7869 O O . ILE A 1 979 ? 26.862 -4.615 -39.284 1.00 79.56 979 ILE A O 1
ATOM 7873 N N . GLN A 1 980 ? 26.756 -5.713 -41.240 1.00 75.00 980 GLN A N 1
ATOM 7874 C CA . GLN A 1 980 ? 26.648 -4.510 -42.076 1.00 75.00 980 GLN A CA 1
ATOM 7875 C C . GLN A 1 980 ? 25.284 -3.811 -41.984 1.00 75.00 980 GLN A C 1
ATOM 7877 O O . GLN A 1 980 ? 25.177 -2.655 -42.398 1.00 75.00 980 GLN A O 1
ATOM 7882 N N . SER A 1 981 ? 24.263 -4.477 -41.438 1.00 71.12 981 SER A N 1
ATOM 7883 C CA . SER A 1 981 ? 22.928 -3.913 -41.234 1.00 71.12 981 SER A CA 1
ATOM 7884 C C . SER A 1 981 ? 22.788 -3.251 -39.854 1.00 71.12 981 SER A C 1
ATOM 7886 O O . SER A 1 981 ? 23.455 -2.262 -39.544 1.00 71.12 981 SER A O 1
ATOM 7888 N N . ASP A 1 982 ? 21.899 -3.773 -39.014 1.00 73.25 982 ASP A N 1
ATOM 7889 C CA . ASP A 1 982 ? 21.430 -3.127 -37.787 1.00 73.25 982 ASP A CA 1
ATOM 7890 C C . ASP A 1 982 ? 22.452 -3.157 -36.663 1.00 73.25 982 ASP A C 1
ATOM 7892 O O . ASP A 1 982 ? 22.449 -2.294 -35.784 1.00 73.25 982 ASP A O 1
ATOM 7896 N N . PHE A 1 983 ? 23.370 -4.119 -36.714 1.00 81.94 983 PHE A N 1
ATOM 7897 C CA . PHE A 1 983 ? 24.426 -4.222 -35.727 1.00 81.94 983 PHE A CA 1
ATOM 7898 C C . PHE A 1 983 ? 25.412 -3.051 -35.827 1.00 81.94 983 PHE A C 1
ATOM 7900 O O . PHE A 1 983 ? 25.741 -2.455 -34.804 1.00 81.94 983 PHE A O 1
ATOM 7907 N N . LYS A 1 984 ? 25.826 -2.644 -37.037 1.00 81.94 984 LYS A N 1
ATOM 7908 C CA . LYS A 1 984 ? 26.681 -1.459 -37.225 1.00 81.94 984 LYS A CA 1
ATOM 7909 C C . LYS A 1 984 ? 26.029 -0.191 -36.675 1.00 81.94 984 LYS A C 1
ATOM 7911 O O . LYS A 1 984 ? 26.679 0.572 -35.965 1.00 81.94 984 LYS A O 1
ATOM 7916 N N . LEU A 1 985 ? 24.740 0.000 -36.955 1.00 76.25 985 LEU A N 1
ATOM 7917 C CA . LEU A 1 985 ? 23.975 1.135 -36.442 1.00 76.25 985 LEU A CA 1
ATOM 7918 C C . LEU A 1 985 ? 23.901 1.116 -34.909 1.00 76.25 985 LEU A C 1
ATOM 7920 O O . LEU A 1 985 ? 24.110 2.139 -34.262 1.00 76.25 985 LEU A O 1
ATOM 7924 N N . LEU A 1 986 ? 23.675 -0.059 -34.316 1.00 81.62 986 LEU A N 1
ATOM 7925 C CA . LEU A 1 986 ? 23.714 -0.232 -32.867 1.00 81.62 986 LEU A CA 1
ATOM 7926 C C . LEU A 1 986 ? 25.081 0.153 -32.288 1.00 81.62 986 LEU A C 1
ATOM 7928 O O . LEU A 1 986 ? 25.132 0.847 -31.271 1.00 81.62 986 LEU A O 1
ATOM 7932 N N . LEU A 1 987 ? 26.185 -0.257 -32.921 1.00 85.56 987 LEU A N 1
ATOM 7933 C CA . LEU A 1 987 ? 27.530 0.117 -32.473 1.00 85.56 987 LEU A CA 1
ATOM 7934 C C . LEU A 1 987 ? 27.758 1.627 -32.541 1.00 85.56 987 LEU A C 1
ATOM 7936 O O . LEU A 1 987 ? 28.367 2.181 -31.630 1.00 85.56 987 LEU A O 1
ATOM 7940 N N . GLU A 1 988 ? 27.250 2.309 -33.568 1.00 80.06 988 GLU A N 1
ATOM 7941 C CA . GLU A 1 988 ? 27.311 3.772 -33.655 1.00 80.06 988 GLU A CA 1
ATOM 7942 C C . GLU A 1 988 ? 26.543 4.442 -32.501 1.00 80.06 988 GLU A C 1
ATOM 7944 O O . GLU A 1 988 ? 27.066 5.361 -31.868 1.00 80.06 988 GLU A O 1
ATOM 7949 N N . ILE A 1 989 ? 25.351 3.946 -32.151 1.00 79.38 989 ILE A N 1
ATOM 7950 C CA . ILE A 1 989 ? 24.567 4.452 -31.009 1.00 79.38 989 ILE A CA 1
ATOM 7951 C C . ILE A 1 989 ? 25.317 4.239 -29.692 1.00 79.38 989 ILE A C 1
ATOM 7953 O O . ILE A 1 989 ? 25.457 5.172 -28.896 1.00 79.38 989 ILE A O 1
ATOM 7957 N N . GLU A 1 990 ? 25.808 3.023 -29.445 1.00 84.06 990 GLU A N 1
ATOM 7958 C CA . GLU A 1 990 ? 26.546 2.721 -28.216 1.00 84.06 990 GLU A CA 1
ATOM 7959 C C . GLU A 1 990 ? 27.865 3.503 -28.149 1.00 84.06 990 GLU A C 1
ATOM 7961 O O . GLU A 1 990 ? 28.273 3.902 -27.059 1.00 84.06 990 GLU A O 1
ATOM 7966 N N . MET A 1 991 ? 28.492 3.810 -29.291 1.00 84.56 991 MET A N 1
ATOM 7967 C CA . MET A 1 991 ? 29.665 4.685 -29.365 1.00 84.56 991 MET A CA 1
ATOM 7968 C C . MET A 1 991 ? 29.335 6.114 -28.930 1.00 84.56 991 MET A C 1
ATOM 7970 O O . MET A 1 991 ? 30.109 6.725 -28.198 1.00 84.56 991 MET A O 1
ATOM 7974 N N . ILE A 1 992 ? 28.199 6.666 -29.362 1.00 80.56 992 ILE A N 1
ATOM 7975 C CA . ILE A 1 992 ? 27.770 8.014 -28.964 1.00 80.56 992 ILE A CA 1
ATOM 7976 C C . ILE A 1 992 ? 27.500 8.063 -27.457 1.00 80.56 992 ILE A C 1
ATOM 7978 O O . ILE A 1 992 ? 27.981 8.972 -26.777 1.00 80.56 992 ILE A O 1
ATOM 7982 N N . LYS A 1 993 ? 26.792 7.058 -26.920 1.00 82.12 993 LYS A N 1
ATOM 7983 C CA . LYS A 1 993 ? 26.588 6.908 -25.469 1.00 82.12 993 LYS A CA 1
ATOM 7984 C C . LYS A 1 993 ? 27.931 6.871 -24.737 1.00 82.12 993 LYS A C 1
ATOM 7986 O O . LYS A 1 993 ? 28.152 7.658 -23.819 1.00 82.12 993 LYS A O 1
ATOM 7991 N N . ALA A 1 994 ? 28.850 6.031 -25.211 1.00 85.50 994 ALA A N 1
ATOM 7992 C CA . ALA A 1 994 ? 30.181 5.876 -24.641 1.00 85.50 994 ALA A CA 1
ATOM 7993 C C . ALA A 1 994 ? 30.985 7.189 -24.671 1.00 85.50 994 ALA A C 1
ATOM 7995 O O . ALA A 1 994 ? 31.604 7.538 -23.671 1.00 85.50 994 ALA A O 1
ATOM 7996 N N . LYS A 1 995 ? 30.933 7.962 -25.765 1.00 84.31 995 LYS A N 1
ATOM 7997 C CA . LYS A 1 995 ? 31.577 9.285 -25.869 1.00 84.31 995 LYS A CA 1
ATOM 7998 C C . LYS A 1 995 ? 31.023 10.282 -24.852 1.00 84.31 995 LYS A C 1
ATOM 8000 O O . LYS A 1 995 ? 31.804 10.930 -24.165 1.00 84.31 995 LYS A O 1
ATOM 8005 N N . LYS A 1 996 ? 29.698 10.374 -24.706 1.00 81.81 996 LYS A N 1
ATOM 8006 C CA . LYS A 1 996 ? 29.072 11.303 -23.752 1.00 81.81 996 LYS A CA 1
ATOM 8007 C C . LYS A 1 996 ? 29.419 10.948 -22.307 1.00 81.81 996 LYS A C 1
ATOM 8009 O O . LYS A 1 996 ? 29.792 11.814 -21.521 1.00 81.81 996 LYS A O 1
ATOM 8014 N N . THR A 1 997 ? 29.357 9.664 -21.954 1.00 85.44 997 THR A N 1
ATOM 8015 C CA . THR A 1 997 ? 29.803 9.202 -20.634 1.00 85.44 997 THR A CA 1
ATOM 8016 C C . THR A 1 997 ? 31.298 9.459 -20.443 1.00 85.44 997 THR A C 1
ATOM 8018 O O . THR A 1 997 ? 31.708 9.901 -19.377 1.00 85.44 997 THR A O 1
ATOM 8021 N N . PHE A 1 998 ? 32.117 9.253 -21.474 1.00 86.50 998 PHE A N 1
ATOM 8022 C CA . PHE A 1 998 ? 33.549 9.532 -21.437 1.00 86.50 998 PHE A CA 1
ATOM 8023 C C . PHE A 1 998 ? 33.864 11.019 -21.206 1.00 86.50 998 PHE A C 1
ATOM 8025 O O . PHE A 1 998 ? 34.736 11.336 -20.400 1.00 86.50 998 PHE A O 1
ATOM 8032 N N . GLU A 1 999 ? 33.134 11.935 -21.845 1.00 84.75 999 GLU A N 1
ATOM 8033 C CA . GLU A 1 999 ? 33.241 13.379 -21.602 1.00 84.75 999 GLU A CA 1
ATOM 8034 C C . GLU A 1 999 ? 32.928 13.733 -20.145 1.00 84.75 999 GLU A C 1
ATOM 8036 O O . GLU A 1 999 ? 33.706 14.447 -19.509 1.00 84.75 999 GLU A O 1
ATOM 8041 N N . LEU A 1 1000 ? 31.843 13.178 -19.590 1.00 86.81 1000 LEU A N 1
ATOM 8042 C CA . LEU A 1 1000 ? 31.477 13.374 -18.185 1.00 86.81 1000 LEU A CA 1
ATOM 8043 C C . LEU A 1 1000 ? 32.567 12.841 -17.243 1.00 86.81 1000 LEU A C 1
ATOM 8045 O O . LEU A 1 1000 ? 33.009 13.567 -16.353 1.00 86.81 1000 LEU A O 1
ATOM 8049 N N . LEU A 1 1001 ? 33.077 11.630 -17.492 1.00 87.06 1001 LEU A N 1
ATOM 8050 C CA . LEU A 1 1001 ? 34.166 11.025 -16.715 1.00 87.06 1001 LEU A CA 1
ATOM 8051 C C . LEU A 1 1001 ? 35.463 11.851 -16.779 1.00 87.06 1001 LEU A C 1
ATOM 8053 O O . LEU A 1 1001 ? 36.109 12.049 -15.755 1.00 87.06 1001 LEU A O 1
ATOM 8057 N N . ASN A 1 1002 ? 35.836 12.375 -17.948 1.00 84.06 1002 ASN A N 1
ATOM 8058 C CA . ASN A 1 1002 ? 37.023 13.229 -18.096 1.00 84.06 1002 ASN A CA 1
ATOM 8059 C C . ASN A 1 1002 ? 36.855 14.608 -17.457 1.00 84.06 1002 ASN A C 1
ATOM 8061 O O . ASN A 1 1002 ? 37.837 15.246 -17.068 1.00 84.06 1002 ASN A O 1
ATOM 8065 N N . SER A 1 1003 ? 35.621 15.111 -17.409 1.00 85.31 1003 SER A N 1
ATOM 8066 C CA . SER A 1 1003 ? 35.310 16.393 -16.784 1.00 85.31 1003 SER A CA 1
ATOM 8067 C C . SER A 1 1003 ? 35.305 16.313 -15.256 1.00 85.31 1003 SER A C 1
ATOM 8069 O O . SER A 1 1003 ? 35.467 17.354 -14.612 1.00 85.31 1003 SER A O 1
ATOM 8071 N N . ASP A 1 1004 ? 35.188 15.101 -14.697 1.00 85.06 1004 ASP A N 1
ATOM 8072 C CA . ASP A 1 1004 ? 35.103 14.868 -13.261 1.00 85.06 1004 ASP A CA 1
ATOM 8073 C C . ASP A 1 1004 ? 36.351 15.404 -12.533 1.00 85.06 1004 ASP A C 1
ATOM 8075 O O . ASP A 1 1004 ? 37.487 15.052 -12.879 1.00 85.06 1004 ASP A O 1
ATOM 8079 N N . PRO A 1 1005 ? 36.169 16.261 -11.513 1.00 80.19 1005 PRO A N 1
ATOM 8080 C CA . PRO A 1 1005 ? 37.284 16.904 -10.830 1.00 80.19 1005 PRO A CA 1
ATOM 8081 C C . PRO A 1 1005 ? 38.178 15.911 -10.076 1.00 80.19 1005 PRO A C 1
ATOM 8083 O O . PRO A 1 1005 ? 39.368 16.166 -9.943 1.00 80.19 1005 PRO A O 1
ATOM 8086 N N . ILE A 1 1006 ? 37.641 14.779 -9.607 1.00 80.44 1006 ILE A N 1
ATOM 8087 C CA . ILE A 1 1006 ? 38.380 13.788 -8.815 1.00 80.44 1006 ILE A CA 1
ATOM 8088 C C . ILE A 1 1006 ? 39.234 12.889 -9.721 1.00 80.44 1006 ILE A C 1
ATOM 8090 O O . ILE A 1 1006 ? 40.321 12.453 -9.329 1.00 80.44 1006 ILE A O 1
ATOM 8094 N N . LEU A 1 1007 ? 38.768 12.612 -10.943 1.00 79.31 1007 LEU A N 1
ATOM 8095 C CA . LEU A 1 1007 ? 39.508 11.792 -11.905 1.00 79.31 1007 LEU A CA 1
ATOM 8096 C C . LEU A 1 1007 ? 40.656 12.542 -12.586 1.00 79.31 1007 LEU A C 1
ATOM 8098 O O . LEU A 1 1007 ? 41.677 11.916 -12.878 1.00 79.31 1007 LEU A O 1
ATOM 8102 N N . LYS A 1 1008 ? 40.537 13.862 -12.790 1.00 71.00 1008 LYS A N 1
ATOM 8103 C CA . LYS A 1 1008 ? 41.601 14.681 -13.406 1.00 71.00 1008 LYS A CA 1
ATOM 8104 C C . LYS A 1 1008 ? 42.948 14.582 -12.684 1.00 71.00 1008 LYS A C 1
ATOM 8106 O O . LYS A 1 1008 ? 43.985 14.647 -13.337 1.00 71.00 1008 LYS A O 1
ATOM 8111 N N . ASP A 1 1009 ? 42.934 14.345 -11.375 1.00 62.91 1009 ASP A N 1
ATOM 8112 C CA . ASP A 1 1009 ? 44.144 14.248 -10.554 1.00 62.91 1009 ASP A CA 1
ATOM 8113 C C . ASP A 1 1009 ? 44.800 12.847 -10.560 1.00 62.91 1009 ASP A C 1
ATOM 8115 O O . ASP A 1 1009 ? 45.882 12.669 -9.998 1.00 62.91 1009 ASP A O 1
ATOM 8119 N N . LYS A 1 1010 ? 44.193 11.825 -11.190 1.00 62.84 1010 LYS A N 1
ATOM 8120 C CA . LYS A 1 1010 ? 44.696 10.434 -11.167 1.00 62.84 1010 LYS A CA 1
ATOM 8121 C C . LYS A 1 1010 ? 45.117 9.929 -12.552 1.00 62.84 1010 LYS A C 1
ATOM 8123 O O . LYS A 1 1010 ? 44.352 9.271 -13.250 1.00 62.84 1010 LYS A O 1
ATOM 8128 N N . SER A 1 1011 ? 46.393 10.119 -12.894 1.00 56.84 1011 SER A N 1
ATOM 8129 C CA . SER A 1 1011 ? 46.988 9.768 -14.200 1.00 56.84 1011 SER A CA 1
ATOM 8130 C C . SER A 1 1011 ? 47.095 8.266 -14.534 1.00 56.84 1011 SER A C 1
ATOM 8132 O O . SER A 1 1011 ? 47.352 7.923 -15.683 1.00 56.84 1011 SER A O 1
ATOM 8134 N N . ASN A 1 1012 ? 46.883 7.354 -13.575 1.00 59.25 1012 ASN A N 1
ATOM 8135 C CA . ASN A 1 1012 ? 47.086 5.905 -13.768 1.00 59.25 1012 ASN A CA 1
ATOM 8136 C C . ASN A 1 1012 ? 45.801 5.091 -14.035 1.00 59.25 1012 ASN A C 1
ATOM 8138 O O . ASN A 1 1012 ? 45.871 3.867 -14.176 1.00 59.25 1012 ASN A O 1
ATOM 8142 N N . LEU A 1 1013 ? 44.620 5.717 -14.067 1.00 65.31 1013 LEU A N 1
ATOM 8143 C CA . LEU A 1 1013 ? 43.350 5.008 -14.258 1.00 65.31 1013 LEU A CA 1
ATOM 8144 C C . LEU A 1 1013 ? 43.067 4.778 -15.751 1.00 65.31 1013 LEU A C 1
ATOM 8146 O O . LEU A 1 1013 ? 43.017 5.719 -16.536 1.00 65.31 1013 LEU A O 1
ATOM 8150 N N . LYS A 1 1014 ? 42.836 3.519 -16.151 1.00 74.56 1014 LYS A N 1
ATOM 8151 C CA . LYS A 1 1014 ? 42.356 3.191 -17.504 1.00 74.56 1014 LYS A CA 1
ATOM 8152 C C . LYS A 1 1014 ? 40.890 3.599 -17.640 1.00 74.56 1014 LYS A C 1
ATOM 8154 O O . LYS A 1 1014 ? 39.994 2.825 -17.305 1.00 74.56 1014 LYS A O 1
ATOM 8159 N N . ILE A 1 1015 ? 40.659 4.815 -18.128 1.00 77.75 1015 ILE A N 1
ATOM 8160 C CA . ILE A 1 1015 ? 39.317 5.404 -18.241 1.00 77.75 1015 ILE A CA 1
ATOM 8161 C C . ILE A 1 1015 ? 38.395 4.551 -19.128 1.00 77.75 1015 ILE A C 1
ATOM 8163 O O . ILE A 1 1015 ? 37.215 4.433 -18.822 1.00 77.75 1015 ILE A O 1
ATOM 8167 N N . SER A 1 1016 ? 38.918 3.863 -20.148 1.00 75.12 1016 SER A N 1
ATOM 8168 C CA . SER A 1 1016 ? 38.130 2.955 -20.998 1.00 75.12 1016 SER A CA 1
ATOM 8169 C C . SER A 1 1016 ? 37.544 1.747 -20.253 1.00 75.12 1016 SER A C 1
ATOM 8171 O O . SER A 1 1016 ? 36.385 1.388 -20.464 1.00 75.12 1016 SER A O 1
ATOM 8173 N N . ASP A 1 1017 ? 38.306 1.129 -19.344 1.00 77.25 1017 ASP A N 1
ATOM 8174 C CA . ASP A 1 1017 ? 37.804 0.014 -18.531 1.00 77.25 1017 ASP A CA 1
ATOM 8175 C C . ASP A 1 1017 ? 36.761 0.513 -17.508 1.00 77.25 1017 ASP A C 1
ATOM 8177 O O . ASP A 1 1017 ? 35.783 -0.186 -17.234 1.00 77.25 1017 ASP A O 1
ATOM 8181 N N . LEU A 1 1018 ? 36.937 1.731 -16.971 1.00 83.69 1018 LEU A N 1
ATOM 8182 C CA . LEU A 1 1018 ? 35.959 2.390 -16.095 1.00 83.69 1018 LEU A CA 1
ATOM 8183 C C . LEU A 1 1018 ? 34.666 2.738 -16.844 1.00 83.69 1018 LEU A C 1
ATOM 8185 O O . LEU A 1 1018 ? 33.579 2.485 -16.335 1.00 83.69 1018 LEU A O 1
ATOM 8189 N N . LEU A 1 1019 ? 34.778 3.269 -18.060 1.00 87.06 1019 LEU A N 1
ATOM 8190 C CA . LEU A 1 1019 ? 33.653 3.623 -18.919 1.00 87.06 1019 LEU A CA 1
ATOM 8191 C C . LEU A 1 1019 ? 32.739 2.422 -19.168 1.00 87.06 1019 LEU A C 1
ATOM 8193 O O . LEU A 1 1019 ? 31.542 2.503 -18.912 1.00 87.06 1019 LEU A O 1
ATOM 8197 N N . ASN A 1 1020 ? 33.308 1.297 -19.609 1.00 82.75 1020 ASN A N 1
ATOM 8198 C CA . ASN A 1 1020 ? 32.547 0.076 -19.877 1.00 82.75 1020 ASN A CA 1
ATOM 8199 C C . ASN A 1 1020 ? 31.789 -0.400 -18.623 1.00 82.75 1020 ASN A C 1
ATOM 8201 O O 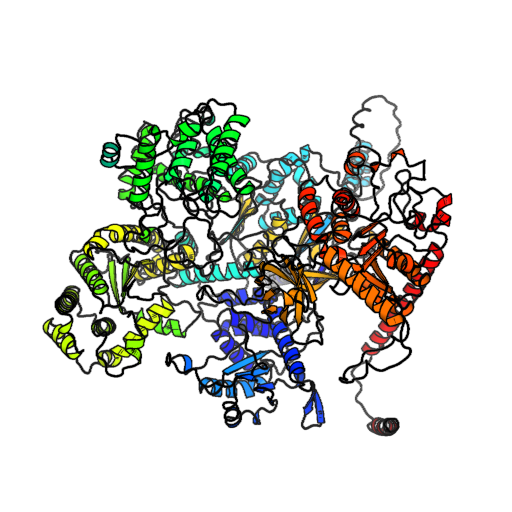. ASN A 1 1020 ? 30.603 -0.721 -18.676 1.00 82.75 1020 ASN A O 1
ATOM 8205 N N . LYS A 1 1021 ? 32.464 -0.383 -17.471 1.00 84.94 1021 LYS A N 1
ATOM 8206 C CA . LYS A 1 1021 ? 31.864 -0.708 -16.175 1.00 84.94 1021 LYS A CA 1
ATOM 8207 C C . LYS A 1 1021 ? 30.686 0.208 -15.842 1.00 84.94 1021 LYS A C 1
ATOM 8209 O O . LYS A 1 1021 ? 29.594 -0.281 -15.576 1.00 84.94 1021 LYS A O 1
ATOM 8214 N N . VAL A 1 1022 ? 30.892 1.522 -15.891 1.00 87.81 1022 VAL A N 1
ATOM 8215 C CA . VAL A 1 1022 ? 29.860 2.517 -15.569 1.00 87.81 1022 VAL A CA 1
ATOM 8216 C C . VAL A 1 1022 ? 28.674 2.412 -16.530 1.00 87.81 1022 VAL A C 1
ATOM 8218 O O . VAL A 1 1022 ? 27.537 2.368 -16.074 1.00 87.81 1022 VAL A O 1
ATOM 8221 N N . GLN A 1 1023 ? 28.911 2.294 -17.837 1.00 85.31 1023 GLN A N 1
ATOM 8222 C CA . GLN A 1 1023 ? 27.847 2.180 -18.840 1.00 85.31 1023 GLN A CA 1
ATOM 8223 C C . GLN A 1 1023 ? 27.037 0.884 -18.675 1.00 85.31 1023 GLN A C 1
ATOM 8225 O O . GLN A 1 1023 ? 25.812 0.923 -18.772 1.00 85.31 1023 GLN A O 1
ATOM 8230 N N . SER A 1 1024 ? 27.690 -0.237 -18.348 1.00 85.81 1024 SER A N 1
ATOM 8231 C CA . SER A 1 1024 ? 27.018 -1.503 -18.019 1.00 85.81 1024 SER A CA 1
ATOM 8232 C C . SER A 1 1024 ? 26.124 -1.372 -16.783 1.00 85.81 1024 SER A C 1
ATOM 8234 O O . SER A 1 1024 ? 24.969 -1.792 -16.833 1.00 85.81 1024 SER A O 1
ATOM 8236 N N . LEU A 1 1025 ? 26.615 -0.755 -15.701 1.00 84.62 1025 LEU A N 1
ATOM 8237 C CA . LEU A 1 1025 ? 25.835 -0.540 -14.475 1.00 84.62 1025 LEU A CA 1
ATOM 8238 C C . LEU A 1 1025 ? 24.658 0.409 -14.694 1.00 84.62 1025 LEU A C 1
ATOM 8240 O O . LEU A 1 1025 ? 23.545 0.122 -14.264 1.00 84.62 1025 LEU A O 1
ATOM 8244 N N . VAL A 1 1026 ? 24.891 1.531 -15.376 1.00 83.94 1026 VAL A N 1
ATOM 8245 C CA . VAL A 1 1026 ? 23.845 2.513 -15.679 1.00 83.94 1026 VAL A CA 1
ATOM 8246 C C . VAL A 1 1026 ? 22.789 1.878 -16.579 1.00 83.94 1026 VAL A C 1
ATOM 8248 O O . VAL A 1 1026 ? 21.595 1.983 -16.312 1.00 83.94 1026 VAL A O 1
ATOM 8251 N N . GLY A 1 1027 ? 23.222 1.132 -17.597 1.00 80.81 1027 GLY A N 1
ATOM 8252 C CA . GLY A 1 1027 ? 22.342 0.342 -18.446 1.00 80.81 1027 GLY A CA 1
ATOM 8253 C C . GLY A 1 1027 ? 21.496 -0.655 -17.651 1.00 80.81 1027 GLY A C 1
ATOM 8254 O O . GLY A 1 1027 ? 20.286 -0.715 -17.839 1.00 80.81 1027 GLY A O 1
ATOM 8255 N N . TYR A 1 1028 ? 22.112 -1.396 -16.729 1.00 79.75 1028 TYR A N 1
ATOM 8256 C CA . TYR A 1 1028 ? 21.441 -2.409 -15.915 1.00 79.75 1028 TYR A CA 1
ATOM 8257 C C . TYR A 1 1028 ? 20.434 -1.815 -14.918 1.00 79.75 1028 TYR A C 1
ATOM 8259 O O . TYR A 1 1028 ? 19.299 -2.280 -14.865 1.00 79.75 1028 TYR A O 1
ATOM 8267 N N . TYR A 1 1029 ? 20.823 -0.783 -14.164 1.00 78.12 1029 TYR A N 1
ATOM 8268 C CA . TYR A 1 1029 ? 19.997 -0.207 -13.096 1.00 78.12 1029 TYR A CA 1
ATOM 8269 C C . TYR A 1 1029 ? 18.985 0.850 -13.576 1.00 78.12 1029 TYR A C 1
ATOM 8271 O O . TYR A 1 1029 ? 17.965 1.052 -12.915 1.00 78.12 1029 TYR A O 1
ATOM 8279 N N . TYR A 1 1030 ? 19.246 1.546 -14.692 1.00 75.00 1030 TYR A N 1
ATOM 8280 C CA . TYR A 1 1030 ? 18.468 2.732 -15.090 1.00 75.00 1030 TYR A CA 1
ATOM 8281 C C . TYR A 1 1030 ? 17.800 2.633 -16.465 1.00 75.00 1030 TYR A C 1
ATOM 8283 O O . TYR A 1 1030 ? 16.765 3.269 -16.656 1.00 75.00 1030 TYR A O 1
ATOM 8291 N N . ASN A 1 1031 ? 18.345 1.854 -17.407 1.00 66.38 1031 ASN A N 1
ATOM 8292 C CA . ASN A 1 1031 ? 17.845 1.829 -18.791 1.00 66.38 1031 ASN A CA 1
ATOM 8293 C C . ASN A 1 1031 ? 17.231 0.484 -19.217 1.00 66.38 1031 ASN A C 1
ATOM 8295 O O . ASN A 1 1031 ? 16.471 0.446 -20.181 1.00 66.38 1031 ASN A O 1
ATOM 8299 N N . GLY A 1 1032 ? 17.569 -0.617 -18.540 1.00 56.12 1032 GLY A N 1
ATOM 8300 C CA . GLY A 1 1032 ? 17.247 -1.961 -19.003 1.00 56.12 1032 GLY A CA 1
ATOM 8301 C C . GLY A 1 1032 ? 15.846 -2.452 -18.638 1.00 56.12 1032 GLY A C 1
ATOM 8302 O O . GLY A 1 1032 ? 15.404 -2.300 -17.502 1.00 56.12 1032 GLY A O 1
ATOM 8303 N N . ASN A 1 1033 ? 15.213 -3.196 -19.552 1.00 50.69 1033 ASN A N 1
ATOM 8304 C CA . ASN A 1 1033 ? 13.985 -3.974 -19.300 1.00 50.69 1033 ASN A CA 1
ATOM 8305 C C . ASN A 1 1033 ? 14.207 -5.190 -18.364 1.00 50.69 1033 ASN A C 1
ATOM 8307 O O . ASN A 1 1033 ? 13.349 -6.061 -18.260 1.00 50.69 1033 ASN A O 1
ATOM 8311 N N . ASN A 1 1034 ? 15.355 -5.294 -17.682 1.00 47.34 1034 ASN A N 1
ATOM 8312 C CA . ASN A 1 1034 ? 15.723 -6.431 -16.819 1.00 47.34 1034 ASN A CA 1
ATOM 8313 C C . ASN A 1 1034 ? 15.004 -6.460 -15.474 1.00 47.34 1034 ASN A C 1
ATOM 8315 O O . ASN A 1 1034 ? 15.482 -7.068 -14.516 1.00 47.34 1034 ASN A O 1
ATOM 8319 N N . GLN A 1 1035 ? 13.885 -5.767 -15.372 1.00 44.19 1035 GLN A N 1
ATOM 8320 C CA . GLN A 1 1035 ? 13.233 -5.601 -14.104 1.00 44.19 1035 GLN A CA 1
ATOM 8321 C C . GLN A 1 1035 ? 12.573 -6.919 -13.683 1.00 44.19 1035 GLN A C 1
ATOM 8323 O O . GLN A 1 1035 ? 11.522 -7.300 -14.188 1.00 44.19 1035 GLN A O 1
ATOM 8328 N N . LEU A 1 1036 ? 13.200 -7.581 -12.706 1.00 41.16 1036 LEU A N 1
ATOM 8329 C CA . LEU A 1 1036 ? 12.511 -8.467 -11.765 1.00 41.16 1036 LEU A CA 1
ATOM 8330 C C . LEU A 1 1036 ? 11.327 -7.740 -11.092 1.00 41.16 1036 LEU A C 1
ATOM 8332 O O . LEU A 1 1036 ? 10.373 -8.401 -10.709 1.00 41.16 1036 LEU A O 1
ATOM 8336 N N . ASP A 1 1037 ? 11.347 -6.400 -11.054 1.00 43.62 1037 ASP A N 1
ATOM 8337 C CA . ASP A 1 1037 ? 10.245 -5.540 -10.613 1.00 43.62 1037 ASP A CA 1
ATOM 8338 C C . ASP A 1 1037 ? 9.839 -4.552 -11.710 1.00 43.62 1037 ASP A C 1
ATOM 8340 O O . ASP A 1 1037 ? 10.350 -3.431 -11.727 1.00 43.62 1037 ASP A O 1
ATOM 8344 N N . SER A 1 1038 ? 8.916 -4.927 -12.605 1.00 48.12 1038 SER A N 1
ATOM 8345 C CA . SER A 1 1038 ? 8.348 -4.112 -13.710 1.00 48.12 1038 SER A CA 1
ATOM 8346 C C . SER A 1 1038 ? 7.737 -2.751 -13.306 1.00 48.12 1038 SER A C 1
ATOM 8348 O O . SER A 1 1038 ? 7.042 -2.104 -14.090 1.00 48.12 1038 SER A O 1
ATOM 8350 N N . ASN A 1 1039 ? 7.947 -2.330 -12.063 1.00 53.31 1039 ASN A N 1
ATOM 8351 C CA . ASN A 1 1039 ? 7.259 -1.262 -11.365 1.00 53.31 1039 ASN A CA 1
ATOM 8352 C C . ASN A 1 1039 ? 8.124 0.001 -11.213 1.00 53.31 1039 ASN A C 1
ATOM 8354 O O . ASN A 1 1039 ? 7.597 1.044 -10.824 1.00 53.31 1039 ASN A O 1
ATOM 8358 N N . ILE A 1 1040 ? 9.433 -0.036 -11.515 1.00 64.88 1040 ILE A N 1
ATOM 8359 C CA . ILE A 1 1040 ? 10.294 1.151 -11.373 1.00 64.88 1040 ILE A CA 1
ATOM 8360 C C . ILE A 1 1040 ? 10.098 2.071 -12.580 1.00 64.88 1040 ILE A C 1
ATOM 8362 O O . ILE A 1 1040 ? 10.742 1.929 -13.622 1.00 64.88 1040 ILE A O 1
ATOM 8366 N N . LYS A 1 1041 ? 9.216 3.058 -12.409 1.00 66.56 1041 LYS A N 1
ATOM 8367 C CA . LYS A 1 1041 ? 8.977 4.136 -13.373 1.00 66.56 1041 LYS A CA 1
ATOM 8368 C C . LYS A 1 1041 ? 9.943 5.288 -13.105 1.00 66.56 1041 LYS A C 1
ATOM 8370 O O . LYS A 1 1041 ? 10.043 5.757 -11.974 1.00 66.56 1041 LYS A O 1
ATOM 8375 N N . ARG A 1 1042 ? 10.641 5.778 -14.132 1.00 71.25 1042 ARG A N 1
ATOM 8376 C CA . ARG A 1 1042 ? 11.445 7.007 -14.041 1.00 71.25 1042 ARG A CA 1
ATOM 8377 C C . ARG A 1 1042 ? 10.762 8.121 -14.822 1.00 71.25 1042 ARG A C 1
ATOM 8379 O O . ARG A 1 1042 ? 10.390 7.923 -15.973 1.00 71.25 1042 ARG A O 1
ATOM 8386 N N . LYS A 1 1043 ? 10.587 9.276 -14.183 1.00 68.31 1043 LYS A N 1
ATOM 8387 C CA . LYS A 1 1043 ? 9.962 10.467 -14.759 1.00 68.31 1043 LYS A CA 1
ATOM 8388 C C . LYS A 1 1043 ? 11.002 11.571 -14.848 1.00 68.31 1043 LYS A C 1
ATOM 8390 O O . LYS A 1 1043 ? 11.670 11.893 -13.864 1.00 68.31 1043 LYS A O 1
ATOM 8395 N N . ARG A 1 1044 ? 11.134 12.156 -16.034 1.00 66.12 1044 ARG A N 1
ATOM 8396 C CA . ARG A 1 1044 ? 11.995 13.316 -16.245 1.00 66.12 1044 ARG A CA 1
ATOM 8397 C C . ARG A 1 1044 ? 11.176 14.586 -16.063 1.00 66.12 1044 ARG A C 1
ATOM 8399 O O . ARG A 1 1044 ? 10.034 14.665 -16.506 1.00 66.12 1044 ARG A O 1
ATOM 8406 N N . ILE A 1 1045 ? 11.761 15.569 -15.389 1.00 67.12 1045 ILE A N 1
ATOM 8407 C CA . ILE A 1 1045 ? 11.157 16.891 -15.228 1.00 67.12 1045 ILE A CA 1
ATOM 8408 C C . ILE A 1 1045 ? 11.778 17.820 -16.277 1.00 67.12 1045 ILE A C 1
ATOM 8410 O O . ILE A 1 1045 ? 13.003 17.805 -16.417 1.00 67.12 1045 ILE A O 1
ATOM 8414 N N . PRO A 1 1046 ? 10.974 18.611 -17.011 1.00 64.31 1046 PRO A N 1
ATOM 8415 C CA . PRO A 1 1046 ? 11.485 19.649 -17.895 1.00 64.31 1046 PRO A CA 1
ATOM 8416 C C . PRO A 1 1046 ? 12.480 20.560 -17.182 1.00 64.31 1046 PRO A C 1
ATOM 8418 O O . PRO A 1 1046 ? 12.183 21.084 -16.108 1.00 64.31 1046 PRO A O 1
ATOM 8421 N N . ASN A 1 1047 ? 13.616 20.833 -17.825 1.00 64.62 1047 ASN A N 1
ATOM 8422 C CA . ASN A 1 1047 ? 14.583 21.821 -17.332 1.00 64.62 1047 ASN A CA 1
ATOM 8423 C C . ASN A 1 1047 ? 13.986 23.241 -17.245 1.00 64.62 1047 ASN A C 1
ATOM 8425 O O . ASN A 1 1047 ? 14.561 24.110 -16.594 1.00 64.62 1047 ASN A O 1
ATOM 8429 N N . SER A 1 1048 ? 12.845 23.471 -17.902 1.00 62.62 1048 SER A N 1
ATOM 8430 C CA . SER A 1 1048 ? 12.119 24.737 -17.903 1.00 62.62 1048 SER A CA 1
ATOM 8431 C C . SER A 1 1048 ? 11.372 25.030 -16.604 1.00 62.62 1048 SER A C 1
ATOM 8433 O O . SER A 1 1048 ? 11.086 26.192 -16.326 1.00 62.62 1048 SER A O 1
ATOM 8435 N N . LEU A 1 1049 ? 11.063 24.011 -15.796 1.00 72.88 1049 LEU A N 1
ATOM 8436 C CA . LEU A 1 1049 ? 10.368 24.211 -14.529 1.00 72.88 1049 LEU A CA 1
ATOM 8437 C C . LEU A 1 1049 ? 11.291 24.868 -13.506 1.00 72.88 1049 LEU A C 1
ATOM 8439 O O . LEU A 1 1049 ? 12.372 24.372 -13.188 1.00 72.88 1049 LEU A O 1
ATOM 8443 N N . SER A 1 1050 ? 10.837 25.984 -12.943 1.00 78.19 1050 SER A N 1
ATOM 8444 C CA . SER A 1 1050 ? 11.612 26.704 -11.942 1.00 78.19 1050 SER A CA 1
ATOM 8445 C C . SER A 1 1050 ? 11.491 26.030 -10.573 1.00 78.19 1050 SER A C 1
ATOM 8447 O O . SER A 1 1050 ? 10.402 25.976 -9.985 1.00 78.19 1050 SER A O 1
ATOM 8449 N N . ILE A 1 1051 ? 12.619 25.598 -10.018 1.00 83.19 1051 ILE A N 1
ATOM 8450 C CA . ILE A 1 1051 ? 12.704 25.159 -8.622 1.00 83.19 1051 ILE A CA 1
ATOM 8451 C C . ILE A 1 1051 ? 12.365 26.349 -7.714 1.00 83.19 1051 ILE A C 1
ATOM 8453 O O . ILE A 1 1051 ? 12.950 27.424 -7.844 1.00 83.19 1051 ILE A O 1
ATOM 8457 N N . SER A 1 1052 ? 11.402 26.170 -6.807 1.00 88.94 1052 SER A N 1
ATOM 8458 C CA . SER A 1 1052 ? 10.984 27.222 -5.873 1.00 88.94 1052 SER A CA 1
ATOM 8459 C C . SER A 1 1052 ? 12.027 27.444 -4.780 1.00 88.94 1052 SER A C 1
ATOM 8461 O O . SER A 1 1052 ? 12.307 28.585 -4.422 1.00 88.94 1052 SER A O 1
ATOM 8463 N N . PHE A 1 1053 ? 12.604 26.359 -4.258 1.00 92.06 1053 PHE A N 1
ATOM 8464 C CA . PHE A 1 1053 ? 13.756 26.385 -3.359 1.00 92.06 1053 PHE A CA 1
ATOM 8465 C C . PHE A 1 1053 ? 14.472 25.026 -3.345 1.00 92.06 1053 PHE A C 1
ATOM 8467 O O . PHE A 1 1053 ? 13.872 23.994 -3.648 1.00 92.06 1053 PHE A O 1
ATOM 8474 N N . SER A 1 1054 ? 15.740 25.033 -2.936 1.00 90.81 1054 SER A N 1
ATOM 8475 C CA . SER A 1 1054 ? 16.522 23.825 -2.654 1.00 90.81 1054 SER A CA 1
ATOM 8476 C C . SER A 1 1054 ? 16.875 23.794 -1.172 1.00 90.81 1054 SER A C 1
ATOM 8478 O O . SER A 1 1054 ? 17.456 24.745 -0.649 1.00 90.81 1054 SER A O 1
ATOM 8480 N N . HIS A 1 1055 ? 16.536 22.706 -0.493 1.00 89.12 1055 HIS A N 1
ATOM 8481 C CA . HIS A 1 1055 ? 16.939 22.435 0.878 1.00 89.12 1055 HIS A CA 1
ATOM 8482 C C . HIS A 1 1055 ? 18.199 21.565 0.872 1.00 89.12 1055 HIS A C 1
ATOM 8484 O O . HIS A 1 1055 ? 18.240 20.504 0.243 1.00 89.12 1055 HIS A O 1
ATOM 8490 N N . LYS A 1 1056 ? 19.234 22.028 1.577 1.00 85.31 1056 LYS A N 1
ATOM 8491 C CA . LYS A 1 1056 ? 20.428 21.240 1.880 1.00 85.31 1056 LYS A CA 1
ATOM 8492 C C . LYS A 1 1056 ? 20.448 20.966 3.382 1.00 85.31 1056 LYS A C 1
ATOM 8494 O O . LYS A 1 1056 ? 20.328 21.934 4.138 1.00 85.31 1056 LYS A O 1
ATOM 8499 N N . PRO A 1 1057 ? 20.616 19.707 3.808 1.00 79.31 1057 PRO A N 1
ATOM 8500 C CA . PRO A 1 1057 ? 20.719 19.381 5.221 1.00 79.31 1057 PRO A CA 1
ATOM 8501 C C . PRO A 1 1057 ? 21.898 20.128 5.860 1.00 79.31 1057 PRO A C 1
ATOM 8503 O O . PRO A 1 1057 ? 22.921 20.345 5.197 1.00 79.31 1057 PRO A O 1
ATOM 8506 N N . PRO A 1 1058 ? 21.795 20.537 7.134 1.00 68.06 1058 PRO A N 1
ATOM 8507 C CA . PRO A 1 1058 ? 22.940 21.069 7.855 1.00 68.06 1058 PRO A CA 1
ATOM 8508 C C . PRO A 1 1058 ? 24.017 19.980 7.936 1.00 68.06 1058 PRO A C 1
ATOM 8510 O O . PRO A 1 1058 ? 23.802 18.924 8.528 1.00 68.06 1058 PRO A O 1
ATOM 8513 N N . THR A 1 1059 ? 25.180 20.224 7.322 1.00 56.16 1059 THR A N 1
ATOM 8514 C CA . THR A 1 1059 ? 26.328 19.316 7.421 1.00 56.16 1059 THR A CA 1
ATOM 8515 C C . THR A 1 1059 ? 26.654 19.107 8.892 1.00 56.16 1059 THR A C 1
ATOM 8517 O O . THR A 1 1059 ? 26.801 20.091 9.617 1.00 56.16 1059 THR A O 1
ATOM 8520 N N . LEU A 1 1060 ? 26.779 17.851 9.330 1.00 45.69 1060 LEU A N 1
ATOM 8521 C CA . LEU A 1 1060 ? 27.170 17.489 10.692 1.00 45.69 1060 LEU A CA 1
ATOM 8522 C C . LEU A 1 1060 ? 28.620 17.947 10.948 1.00 45.69 1060 LEU A C 1
ATOM 8524 O O . LEU A 1 1060 ? 29.578 17.188 10.846 1.00 45.69 1060 LEU A O 1
ATOM 8528 N N . SER A 1 1061 ? 28.805 19.238 11.196 1.00 30.86 1061 SER A N 1
ATOM 8529 C CA . SER A 1 1061 ? 30.098 19.881 11.379 1.00 30.86 1061 SER A CA 1
ATOM 8530 C C . SER A 1 1061 ? 30.166 20.477 12.777 1.00 30.86 1061 SER A C 1
ATOM 8532 O O . SER A 1 1061 ? 29.898 21.663 12.932 1.00 30.86 1061 SER A O 1
ATOM 8534 N N . SER A 1 1062 ? 30.531 19.649 13.767 1.00 28.39 1062 SER A N 1
ATOM 8535 C CA . SER A 1 1062 ? 31.378 20.030 14.917 1.00 28.39 1062 SER A CA 1
ATOM 8536 C C . SER A 1 1062 ? 31.454 18.929 15.992 1.00 28.39 1062 SER A C 1
ATOM 8538 O O . SER A 1 1062 ? 30.933 19.107 17.087 1.00 28.39 1062 SER A O 1
ATOM 8540 N N . SER A 1 1063 ? 32.105 17.792 15.720 1.00 27.44 1063 SER A N 1
ATOM 8541 C CA . SER A 1 1063 ? 32.762 16.973 16.769 1.00 27.44 1063 SER A CA 1
ATOM 8542 C C . SER A 1 1063 ? 33.499 15.761 16.186 1.00 27.44 1063 SER A C 1
ATOM 8544 O O . SER A 1 1063 ? 33.068 14.624 16.302 1.00 27.44 1063 SER A O 1
ATOM 8546 N N . SER A 1 1064 ? 34.633 16.007 15.531 1.00 28.97 1064 SER A N 1
ATOM 8547 C CA . SER A 1 1064 ? 35.889 15.248 15.687 1.00 28.97 1064 SER A CA 1
ATOM 8548 C C . SER A 1 1064 ? 36.840 15.607 14.547 1.00 28.97 1064 SER A C 1
ATOM 8550 O O . SER A 1 1064 ? 36.560 15.488 13.358 1.00 28.97 1064 SER A O 1
ATOM 8552 N N . SER A 1 1065 ? 37.975 16.153 14.951 1.00 26.33 1065 SER A N 1
ATOM 8553 C CA . SER A 1 1065 ? 39.106 16.525 14.121 1.00 26.33 1065 SER A CA 1
ATOM 8554 C C . SER A 1 1065 ? 39.770 15.313 13.454 1.00 26.33 1065 SER A C 1
ATOM 8556 O O . SER A 1 1065 ? 39.880 14.246 14.051 1.00 26.33 1065 SER A O 1
ATOM 8558 N N . SER A 1 1066 ? 40.328 15.574 12.266 1.00 26.31 1066 SER A N 1
ATOM 8559 C CA . SER A 1 1066 ? 41.385 14.835 11.548 1.00 26.31 1066 SER A CA 1
ATOM 8560 C C . SER A 1 1066 ? 41.054 13.458 10.952 1.00 26.31 1066 SER A C 1
ATOM 8562 O O . SER A 1 1066 ? 41.297 12.428 11.566 1.00 26.31 1066 SER A O 1
ATOM 8564 N N . SER A 1 1067 ? 40.665 13.420 9.672 1.00 26.58 1067 SER A N 1
ATOM 8565 C CA . SER A 1 1067 ? 41.560 13.048 8.550 1.00 26.58 1067 SER A CA 1
ATOM 8566 C C . SER A 1 1067 ? 40.776 12.806 7.245 1.00 26.58 1067 SER A C 1
ATOM 8568 O O . SER A 1 1067 ? 39.904 11.955 7.155 1.00 26.58 1067 SER A O 1
ATOM 8570 N N . SER A 1 1068 ? 41.099 13.611 6.228 1.00 26.11 1068 SER A N 1
ATOM 8571 C CA . SER A 1 1068 ? 41.040 13.309 4.788 1.00 26.11 1068 SER A CA 1
ATOM 8572 C C . SER A 1 1068 ? 40.054 12.234 4.284 1.00 26.11 1068 SER A C 1
ATOM 8574 O O . SER A 1 1068 ? 40.438 11.086 4.078 1.00 26.11 1068 SER A O 1
ATOM 8576 N N . SER A 1 1069 ? 38.834 12.630 3.918 1.00 31.08 1069 SER A N 1
ATOM 8577 C CA . SER A 1 1069 ? 38.201 12.216 2.652 1.00 31.08 1069 SER A CA 1
ATOM 8578 C C . SER A 1 1069 ? 36.973 13.095 2.380 1.00 31.08 1069 SER A C 1
ATOM 8580 O O . SER A 1 1069 ? 36.163 13.318 3.270 1.00 31.08 1069 SER A O 1
ATOM 8582 N N . ASN A 1 1070 ? 36.839 13.619 1.158 1.00 37.28 1070 ASN A N 1
ATOM 8583 C CA . ASN A 1 1070 ? 35.666 14.365 0.668 1.00 37.28 1070 ASN A CA 1
ATOM 8584 C C . ASN A 1 1070 ? 34.445 13.429 0.468 1.00 37.28 1070 ASN A C 1
ATOM 8586 O O . ASN A 1 1070 ? 33.843 13.408 -0.600 1.00 37.28 1070 ASN A O 1
ATOM 8590 N N . SER A 1 1071 ? 34.119 12.597 1.460 1.00 43.88 1071 SER A N 1
ATOM 8591 C CA . SER A 1 1071 ? 33.228 11.429 1.361 1.00 43.88 1071 SER A CA 1
ATOM 8592 C C . SER A 1 1071 ? 31.759 11.684 1.737 1.00 43.88 1071 SER A C 1
ATOM 8594 O O . SER A 1 1071 ? 30.978 10.739 1.759 1.00 43.88 1071 SER A O 1
ATOM 8596 N N . ASN A 1 1072 ? 31.352 12.933 1.987 1.00 51.38 1072 ASN A N 1
ATOM 8597 C CA . ASN A 1 1072 ? 30.013 13.234 2.523 1.00 51.38 1072 ASN A CA 1
ATOM 8598 C C . ASN A 1 1072 ? 28.937 13.609 1.488 1.00 51.38 1072 ASN A C 1
ATOM 8600 O O . ASN A 1 1072 ? 27.800 13.862 1.886 1.00 51.38 1072 ASN A O 1
ATOM 8604 N N . ASP A 1 1073 ? 29.251 13.660 0.191 1.00 65.94 1073 ASP A N 1
ATOM 8605 C CA . ASP A 1 1073 ? 28.241 13.970 -0.830 1.00 65.94 1073 ASP A CA 1
ATOM 8606 C C . ASP A 1 1073 ? 27.550 12.677 -1.275 1.00 65.94 1073 ASP A C 1
ATOM 8608 O O . ASP A 1 1073 ? 28.095 11.892 -2.050 1.00 65.94 1073 ASP A O 1
ATOM 8612 N N . VAL A 1 1074 ? 26.346 12.431 -0.767 1.00 78.19 1074 VAL A N 1
ATOM 8613 C CA . VAL A 1 1074 ? 25.541 11.263 -1.141 1.00 78.19 1074 VAL A CA 1
ATOM 8614 C C . VAL A 1 1074 ? 25.057 11.421 -2.593 1.00 78.19 1074 VAL A C 1
ATOM 8616 O O . VAL A 1 1074 ? 24.517 12.475 -2.933 1.00 78.19 1074 VAL A O 1
ATOM 8619 N N . PRO A 1 1075 ? 25.201 10.411 -3.477 1.00 83.44 1075 PRO A N 1
ATOM 8620 C CA . PRO A 1 1075 ? 24.779 10.484 -4.884 1.00 83.44 1075 PRO A CA 1
ATOM 8621 C C . PRO A 1 1075 ? 23.256 10.361 -5.082 1.00 83.44 1075 PRO A C 1
ATOM 8623 O O . PRO A 1 1075 ? 22.780 9.833 -6.088 1.00 83.44 1075 PRO A O 1
ATOM 8626 N N . LEU A 1 1076 ? 22.473 10.894 -4.146 1.00 88.88 1076 LEU A N 1
ATOM 8627 C CA . LEU A 1 1076 ? 21.014 10.909 -4.165 1.00 88.88 1076 LEU A CA 1
ATOM 8628 C C . LEU A 1 1076 ? 20.490 12.341 -4.159 1.00 88.88 1076 LEU A C 1
ATOM 8630 O O . LEU A 1 1076 ? 21.135 13.252 -3.642 1.00 88.88 1076 LEU A O 1
ATOM 8634 N N . LYS A 1 1077 ? 19.298 12.533 -4.718 1.00 90.31 1077 LYS A N 1
ATOM 8635 C CA . LYS A 1 1077 ? 18.592 13.809 -4.694 1.00 90.31 1077 LYS A CA 1
ATOM 8636 C C . LYS A 1 1077 ? 17.087 13.598 -4.780 1.00 90.31 1077 LYS A C 1
ATOM 8638 O O . LYS A 1 1077 ? 16.609 12.904 -5.682 1.00 90.31 1077 LYS A O 1
ATOM 8643 N N . PHE A 1 1078 ? 16.355 14.242 -3.875 1.00 93.31 1078 PHE A N 1
ATOM 8644 C CA . PHE A 1 1078 ? 14.904 14.342 -3.951 1.00 93.31 1078 PHE A CA 1
ATOM 8645 C C . PHE A 1 1078 ? 14.476 15.524 -4.818 1.00 93.31 1078 PHE A C 1
ATOM 8647 O O . PHE A 1 1078 ? 15.083 16.596 -4.783 1.00 93.31 1078 PHE A O 1
ATOM 8654 N N . LEU A 1 1079 ? 13.386 15.336 -5.556 1.00 92.62 1079 LEU A N 1
ATOM 8655 C CA . LEU A 1 1079 ? 12.660 16.400 -6.238 1.00 92.62 1079 LEU A CA 1
ATOM 8656 C C . LEU A 1 1079 ? 11.164 16.244 -5.950 1.00 92.62 1079 LEU A C 1
ATOM 8658 O O . LEU A 1 1079 ? 10.566 15.223 -6.284 1.00 92.62 1079 LEU A O 1
ATOM 8662 N N . MET A 1 1080 ? 10.577 17.247 -5.302 1.00 93.62 1080 MET A N 1
ATOM 8663 C CA . MET A 1 1080 ? 9.172 17.274 -4.897 1.00 93.62 1080 MET A CA 1
ATOM 8664 C C . MET A 1 1080 ? 8.409 18.336 -5.678 1.00 93.62 1080 MET A C 1
ATOM 8666 O O . MET A 1 1080 ? 8.792 19.503 -5.672 1.00 93.62 1080 MET A O 1
ATOM 8670 N N . ILE A 1 1081 ? 7.288 17.958 -6.284 1.00 91.88 1081 ILE A N 1
ATOM 8671 C CA . ILE A 1 1081 ? 6.283 18.905 -6.773 1.00 91.88 1081 ILE A CA 1
ATOM 8672 C C . ILE A 1 1081 ? 5.117 18.849 -5.803 1.00 91.88 1081 ILE A C 1
ATOM 8674 O O . ILE A 1 1081 ? 4.445 17.817 -5.719 1.00 91.88 1081 ILE A O 1
ATOM 8678 N N . ILE A 1 1082 ? 4.919 19.934 -5.050 1.00 92.56 1082 ILE A N 1
ATOM 8679 C CA . ILE A 1 1082 ? 4.052 19.905 -3.877 1.00 92.56 1082 ILE A CA 1
ATOM 8680 C C . ILE A 1 1082 ? 3.091 21.093 -3.751 1.00 92.56 1082 ILE A C 1
ATOM 8682 O O . ILE A 1 1082 ? 3.477 22.258 -3.829 1.00 92.56 1082 ILE A O 1
ATOM 8686 N N . ASN A 1 1083 ? 1.821 20.794 -3.504 1.00 91.31 1083 ASN A N 1
ATOM 8687 C CA . ASN A 1 1083 ? 0.791 21.713 -3.051 1.00 91.31 1083 ASN A CA 1
ATOM 8688 C C . ASN A 1 1083 ? 0.736 21.659 -1.511 1.00 91.31 1083 ASN A C 1
ATOM 8690 O O . ASN A 1 1083 ? 0.370 20.616 -0.961 1.00 91.31 1083 ASN A O 1
ATOM 8694 N N . PRO A 1 1084 ? 1.039 22.758 -0.795 1.00 91.31 1084 PRO A N 1
ATOM 8695 C CA . PRO A 1 1084 ? 1.017 22.790 0.670 1.00 91.31 1084 PRO A CA 1
ATOM 8696 C C . PRO A 1 1084 ? -0.360 22.492 1.286 1.00 91.31 1084 PRO A C 1
ATOM 8698 O O . PRO A 1 1084 ? -0.433 22.236 2.484 1.00 91.31 1084 PRO A O 1
ATOM 8701 N N . PHE A 1 1085 ? -1.443 22.526 0.500 1.00 88.94 1085 PHE A N 1
ATOM 8702 C CA . PHE A 1 1085 ? -2.812 22.338 0.983 1.00 88.94 1085 PHE A CA 1
ATOM 8703 C C . PHE A 1 1085 ? -3.429 20.967 0.670 1.00 88.94 1085 PHE A C 1
ATOM 8705 O O . PHE A 1 1085 ? -4.642 20.808 0.768 1.00 88.94 1085 PHE A O 1
ATOM 8712 N N . ASN A 1 1086 ? -2.626 19.983 0.263 1.00 87.25 1086 ASN A N 1
ATOM 8713 C CA . ASN A 1 1086 ? -3.084 18.608 0.049 1.00 87.25 1086 ASN A CA 1
ATOM 8714 C C . ASN A 1 1086 ? -2.832 17.760 1.315 1.00 87.25 1086 ASN A C 1
ATOM 8716 O O . ASN A 1 1086 ? -1.789 17.911 1.948 1.00 87.25 1086 ASN A O 1
ATOM 8720 N N . LYS A 1 1087 ? -3.749 16.844 1.667 1.00 86.31 1087 LYS A N 1
ATOM 8721 C CA . LYS A 1 1087 ? -3.571 15.897 2.785 1.00 86.31 1087 LYS A CA 1
ATOM 8722 C C . LYS A 1 1087 ? -2.306 15.044 2.633 1.00 86.31 1087 LYS A C 1
ATOM 8724 O O . LYS A 1 1087 ? -1.564 14.882 3.596 1.00 86.31 1087 LYS A O 1
ATOM 8729 N N . VAL A 1 1088 ? -1.995 14.587 1.414 1.00 89.38 1088 VAL A N 1
ATOM 8730 C CA . VAL A 1 1088 ? -0.775 13.805 1.132 1.00 89.38 1088 VAL A CA 1
ATOM 8731 C C . VAL A 1 1088 ? 0.482 14.601 1.500 1.00 89.38 1088 VAL A C 1
ATOM 8733 O O . VAL A 1 1088 ? 1.425 14.051 2.068 1.00 89.38 1088 VAL A O 1
ATOM 8736 N N . SER A 1 1089 ? 0.482 15.919 1.276 1.00 91.69 1089 SER A N 1
ATOM 8737 C CA . SER A 1 1089 ? 1.600 16.797 1.639 1.00 91.69 1089 SER A CA 1
ATOM 8738 C C . SER A 1 1089 ? 1.853 16.852 3.145 1.00 91.69 1089 SER A C 1
ATOM 8740 O O . SER A 1 1089 ? 3.011 16.915 3.558 1.00 91.69 1089 SER A O 1
ATOM 8742 N N . GLN A 1 1090 ? 0.795 16.787 3.963 1.00 91.19 1090 GLN A N 1
ATOM 8743 C CA . GLN A 1 1090 ? 0.905 16.838 5.425 1.00 91.19 1090 GLN A CA 1
ATOM 8744 C C . GLN A 1 1090 ? 1.702 15.641 5.986 1.00 91.19 1090 GLN A C 1
ATOM 8746 O O . GLN A 1 1090 ? 2.382 15.782 7.005 1.00 91.19 1090 GLN A O 1
ATOM 8751 N N . LYS A 1 1091 ? 1.661 14.490 5.292 1.00 92.19 1091 LYS A N 1
ATOM 8752 C CA . LYS A 1 1091 ? 2.437 13.265 5.568 1.00 92.19 1091 LYS A CA 1
ATOM 8753 C C . LYS A 1 1091 ? 3.798 13.236 4.860 1.00 92.19 1091 LYS A C 1
ATOM 8755 O O . LYS A 1 1091 ? 4.800 12.856 5.464 1.00 92.19 1091 LYS A O 1
ATOM 8760 N N . LEU A 1 1092 ? 3.843 13.628 3.586 1.00 94.38 1092 LEU A N 1
ATOM 8761 C CA . LEU A 1 1092 ? 5.026 13.494 2.731 1.00 94.38 1092 LEU A CA 1
ATOM 8762 C C . LEU A 1 1092 ? 6.184 14.403 3.168 1.00 94.38 1092 LEU A C 1
ATOM 8764 O O . LEU A 1 1092 ? 7.332 13.966 3.174 1.00 94.38 1092 LEU A O 1
ATOM 8768 N N . VAL A 1 1093 ? 5.899 15.657 3.541 1.00 95.31 1093 VAL A N 1
ATOM 8769 C CA . VAL A 1 1093 ? 6.943 16.644 3.881 1.00 95.31 1093 VAL A CA 1
ATOM 8770 C C . VAL A 1 1093 ? 7.749 16.238 5.121 1.00 95.31 1093 VAL A C 1
ATOM 8772 O O . VAL A 1 1093 ? 8.976 16.196 5.003 1.00 95.31 1093 VAL A O 1
ATOM 8775 N N . PRO A 1 1094 ? 7.127 15.886 6.269 1.00 94.12 1094 PRO A N 1
ATOM 8776 C CA . PRO A 1 1094 ? 7.870 15.396 7.433 1.00 94.12 1094 PRO A CA 1
ATOM 8777 C C . PRO A 1 1094 ? 8.711 14.165 7.111 1.00 94.12 1094 PRO A C 1
ATOM 8779 O O . PRO A 1 1094 ? 9.860 14.073 7.532 1.00 94.12 1094 PRO A O 1
ATOM 8782 N N . MET A 1 1095 ? 8.154 13.238 6.324 1.00 95.00 1095 MET A N 1
ATOM 8783 C CA . MET A 1 1095 ? 8.840 12.005 5.953 1.00 95.00 1095 MET A CA 1
ATOM 8784 C C . MET A 1 1095 ? 10.112 12.292 5.147 1.00 95.00 1095 MET A C 1
ATOM 8786 O O . MET A 1 1095 ? 11.195 11.855 5.533 1.00 95.00 1095 MET A O 1
ATOM 8790 N N . VAL A 1 1096 ? 10.010 13.077 4.067 1.00 96.00 1096 VAL A N 1
ATOM 8791 C CA . VAL A 1 1096 ? 11.174 13.444 3.244 1.00 96.00 1096 VAL A CA 1
ATOM 8792 C C . VAL A 1 1096 ? 12.180 14.261 4.052 1.00 96.00 1096 VAL A C 1
ATOM 8794 O O . VAL A 1 1096 ? 13.380 14.048 3.896 1.00 96.00 1096 VAL A O 1
ATOM 8797 N N . ARG A 1 1097 ? 11.727 15.153 4.944 1.00 94.56 1097 ARG A N 1
ATOM 8798 C CA . ARG A 1 1097 ? 12.618 15.934 5.812 1.00 94.56 1097 ARG A CA 1
ATOM 8799 C C . ARG A 1 1097 ? 13.441 15.041 6.741 1.00 94.56 1097 ARG A C 1
ATOM 8801 O O . ARG A 1 1097 ? 14.652 15.233 6.821 1.00 94.56 1097 ARG A O 1
ATOM 8808 N N . GLU A 1 1098 ? 12.823 14.067 7.410 1.00 93.38 1098 GLU A N 1
ATOM 8809 C CA . GLU A 1 1098 ? 13.549 13.152 8.299 1.00 93.38 1098 GLU A CA 1
ATOM 8810 C C . GLU A 1 1098 ? 14.590 12.320 7.538 1.00 93.38 1098 GLU A C 1
ATOM 8812 O O . GLU A 1 1098 ? 15.744 12.256 7.963 1.00 93.38 1098 GLU A O 1
ATOM 8817 N N . PHE A 1 1099 ? 14.242 11.754 6.375 1.00 95.25 1099 PHE A N 1
ATOM 8818 C CA . PHE A 1 1099 ? 15.212 11.025 5.545 1.00 95.25 1099 PHE A CA 1
ATOM 8819 C C . PHE A 1 1099 ? 16.320 11.934 4.995 1.00 95.25 1099 PHE A C 1
ATOM 8821 O O . PHE A 1 1099 ? 17.491 11.561 5.029 1.00 95.25 1099 PHE A O 1
ATOM 8828 N N . SER A 1 1100 ? 15.969 13.137 4.532 1.00 94.06 1100 SER A N 1
ATOM 8829 C CA . SER A 1 1100 ? 16.909 14.169 4.072 1.00 94.06 1100 SER A CA 1
ATOM 8830 C C . SER A 1 1100 ? 17.944 14.494 5.147 1.00 94.06 1100 SER A C 1
ATOM 8832 O O . SER A 1 1100 ? 19.143 14.469 4.878 1.00 94.06 1100 SER A O 1
ATOM 8834 N N . ASN A 1 1101 ? 17.492 14.729 6.380 1.00 90.62 1101 ASN A N 1
ATOM 8835 C CA . ASN A 1 1101 ? 18.364 15.058 7.503 1.00 90.62 1101 ASN A CA 1
ATOM 8836 C C . ASN A 1 1101 ? 19.220 13.866 7.944 1.00 90.62 1101 ASN A C 1
ATOM 8838 O O . ASN A 1 1101 ? 20.418 14.027 8.165 1.00 90.62 1101 ASN A O 1
ATOM 8842 N N . LYS A 1 1102 ? 18.626 12.671 8.054 1.00 90.19 1102 LYS A N 1
ATOM 8843 C CA . LYS A 1 1102 ? 19.318 11.468 8.539 1.00 90.19 1102 LYS A CA 1
ATOM 8844 C C . LYS A 1 1102 ? 20.357 10.940 7.548 1.00 90.19 1102 LYS A C 1
ATOM 8846 O O . LYS A 1 1102 ? 21.414 10.486 7.973 1.00 90.19 1102 LYS A O 1
ATOM 8851 N N . LEU A 1 1103 ? 20.077 11.010 6.246 1.00 90.25 1103 LEU A N 1
ATOM 8852 C CA . LEU A 1 1103 ? 20.942 10.476 5.185 1.00 90.25 1103 LEU A CA 1
ATOM 8853 C C . LEU A 1 1103 ? 21.695 11.558 4.397 1.00 90.25 1103 LEU A C 1
ATOM 8855 O O . LEU A 1 1103 ? 22.363 11.236 3.420 1.00 90.25 1103 LEU A O 1
ATOM 8859 N N . ASN A 1 1104 ? 21.602 12.828 4.799 1.00 90.19 1104 ASN A N 1
ATOM 8860 C CA . ASN A 1 1104 ? 22.216 13.967 4.111 1.00 90.19 1104 ASN A CA 1
ATOM 8861 C C . ASN A 1 1104 ? 21.826 14.073 2.612 1.00 90.19 1104 ASN A C 1
ATOM 8863 O O . ASN A 1 1104 ? 22.675 14.315 1.752 1.00 90.19 1104 ASN A O 1
ATOM 8867 N N . ILE A 1 1105 ? 20.542 13.869 2.285 1.00 91.50 1105 ILE A N 1
ATOM 8868 C CA . ILE A 1 1105 ? 20.037 13.890 0.900 1.00 91.50 1105 ILE A CA 1
ATOM 8869 C C . ILE A 1 1105 ? 19.481 15.286 0.565 1.00 91.50 1105 ILE A C 1
ATOM 8871 O O . ILE A 1 1105 ? 18.554 15.734 1.232 1.00 91.50 1105 ILE A O 1
ATOM 8875 N N . PRO A 1 1106 ? 19.971 15.985 -0.475 1.00 92.31 1106 PRO A N 1
ATOM 8876 C CA . PRO A 1 1106 ? 19.410 17.268 -0.900 1.00 92.31 1106 PRO A CA 1
ATOM 8877 C C . PRO A 1 1106 ? 17.985 17.134 -1.463 1.00 92.31 1106 PRO A C 1
ATOM 8879 O O . PRO A 1 1106 ? 17.671 16.164 -2.159 1.00 92.31 1106 PRO A O 1
ATOM 8882 N N . VAL A 1 1107 ? 17.146 18.150 -1.226 1.00 94.75 1107 VAL A N 1
ATOM 8883 C CA . VAL A 1 1107 ? 15.741 18.197 -1.671 1.00 94.75 1107 VAL A CA 1
ATOM 8884 C C . VAL A 1 1107 ? 15.484 19.453 -2.500 1.00 94.75 1107 VAL A C 1
ATOM 8886 O O . VAL A 1 1107 ? 15.569 20.567 -1.986 1.00 94.75 1107 VAL A O 1
ATOM 8889 N N . ASP A 1 1108 ? 15.107 19.289 -3.764 1.00 93.44 1108 ASP A N 1
ATOM 8890 C CA . ASP A 1 1108 ? 14.563 20.375 -4.583 1.00 93.44 1108 ASP A CA 1
ATOM 8891 C C . ASP A 1 1108 ? 13.034 20.368 -4.511 1.00 93.44 1108 ASP A C 1
ATOM 8893 O O . ASP A 1 1108 ? 12.405 19.318 -4.643 1.00 93.44 1108 ASP A O 1
ATOM 8897 N N . VAL A 1 1109 ? 12.419 21.537 -4.320 1.00 94.50 1109 VAL A N 1
ATOM 8898 C CA . VAL A 1 1109 ? 10.962 21.662 -4.185 1.00 94.50 1109 VAL A CA 1
ATOM 8899 C C . VAL A 1 1109 ? 10.405 22.648 -5.208 1.00 94.50 1109 VAL A C 1
ATOM 8901 O O . VAL A 1 1109 ? 10.857 23.789 -5.318 1.00 94.50 1109 VAL A O 1
ATOM 8904 N N . ILE A 1 1110 ? 9.374 22.215 -5.931 1.00 92.88 1110 ILE A N 1
ATOM 8905 C CA . ILE A 1 1110 ? 8.519 23.031 -6.793 1.00 92.88 1110 ILE A CA 1
ATOM 8906 C C . ILE A 1 1110 ? 7.170 23.170 -6.086 1.00 92.88 1110 ILE A C 1
ATOM 8908 O O . ILE A 1 1110 ? 6.422 22.201 -5.957 1.00 92.88 1110 ILE A O 1
ATOM 8912 N N . LEU A 1 1111 ? 6.850 24.374 -5.614 1.00 92.06 1111 LEU A N 1
ATOM 8913 C CA . LEU A 1 1111 ? 5.558 24.653 -4.994 1.00 92.06 1111 LEU A CA 1
ATOM 8914 C C . LEU A 1 1111 ? 4.493 24.847 -6.078 1.00 92.06 1111 LEU A C 1
ATOM 8916 O O . LEU A 1 1111 ? 4.628 25.723 -6.930 1.00 92.06 1111 LEU A O 1
ATOM 8920 N N . ASN A 1 1112 ? 3.419 24.058 -6.013 1.00 90.81 1112 ASN A N 1
ATOM 8921 C CA . ASN A 1 1112 ? 2.302 24.107 -6.957 1.00 90.81 1112 ASN A CA 1
ATOM 8922 C C . ASN A 1 1112 ? 0.931 24.330 -6.270 1.00 90.81 1112 ASN A C 1
ATOM 8924 O O . ASN A 1 1112 ? 0.029 23.503 -6.418 1.00 90.81 1112 ASN A O 1
ATOM 8928 N N . PRO A 1 1113 ? 0.745 25.400 -5.467 1.00 90.81 1113 PRO A N 1
ATOM 8929 C CA . PRO A 1 1113 ? -0.540 25.692 -4.832 1.00 90.81 1113 PRO A CA 1
ATOM 8930 C C . PRO A 1 1113 ? -1.575 26.218 -5.844 1.00 90.81 1113 PRO A C 1
ATOM 8932 O O . PRO A 1 1113 ? -1.200 26.890 -6.806 1.00 90.81 1113 PRO A O 1
ATOM 8935 N N . PRO A 1 1114 ? -2.883 26.025 -5.612 1.00 87.25 1114 PRO A N 1
ATOM 8936 C CA . PRO A 1 1114 ? -3.917 26.653 -6.430 1.00 87.25 1114 PRO A CA 1
ATOM 8937 C C . PRO A 1 1114 ? -3.788 28.185 -6.399 1.00 87.25 1114 PRO A C 1
ATOM 8939 O O . PRO A 1 1114 ? -3.607 28.785 -5.338 1.00 87.25 1114 PRO A O 1
ATOM 8942 N N . VAL A 1 1115 ? -3.885 28.817 -7.573 1.00 84.94 1115 VAL A N 1
ATOM 8943 C CA . VAL A 1 1115 ? -3.730 30.279 -7.740 1.00 84.94 1115 VAL A CA 1
ATOM 8944 C C . VAL A 1 1115 ? -4.937 31.047 -7.198 1.00 84.94 1115 VAL A C 1
ATOM 8946 O O . VAL A 1 1115 ? -4.800 32.201 -6.806 1.00 84.94 1115 VAL A O 1
ATOM 8949 N N . SER A 1 1116 ? -6.112 30.411 -7.175 1.00 83.94 1116 SER A N 1
ATOM 8950 C CA . SER A 1 1116 ? -7.351 30.983 -6.650 1.00 83.94 1116 SER A CA 1
ATOM 8951 C C . SER A 1 1116 ? -8.101 29.961 -5.800 1.00 83.94 1116 SER A C 1
ATOM 8953 O O . SER A 1 1116 ? -8.369 28.860 -6.276 1.00 83.94 1116 SER A O 1
ATOM 8955 N N . LEU A 1 1117 ? -8.488 30.332 -4.576 1.00 81.62 1117 LEU A N 1
ATOM 8956 C CA . LEU A 1 1117 ? -9.303 29.503 -3.675 1.00 81.62 1117 LEU A CA 1
ATOM 8957 C C . LEU A 1 1117 ? -10.668 30.145 -3.393 1.00 81.62 1117 LEU A C 1
ATOM 8959 O O . LEU A 1 1117 ? -10.761 31.355 -3.193 1.00 81.62 1117 LEU A O 1
ATOM 8963 N N . SER A 1 1118 ? -11.721 29.322 -3.355 1.00 77.06 1118 SER A N 1
ATOM 8964 C CA . SER A 1 1118 ? -13.090 29.720 -2.981 1.00 77.06 1118 SER A CA 1
ATOM 8965 C C . SER A 1 1118 ? -13.466 29.324 -1.553 1.00 77.06 1118 SER A C 1
ATOM 8967 O O . SER A 1 1118 ? -14.316 29.965 -0.941 1.00 77.06 1118 SER A O 1
ATOM 8969 N N . GLU A 1 1119 ? -12.833 28.281 -1.018 1.00 76.88 1119 GLU A N 1
ATOM 8970 C CA . GLU A 1 1119 ? -13.011 27.808 0.352 1.00 76.88 1119 GLU A CA 1
ATOM 8971 C C . GLU A 1 1119 ? -11.659 27.510 1.009 1.00 76.88 1119 GLU A C 1
ATOM 8973 O O . GLU A 1 1119 ? -10.634 27.393 0.335 1.00 76.88 1119 GLU A O 1
ATOM 8978 N N . LEU A 1 1120 ? -11.657 27.400 2.340 1.00 78.94 1120 LEU A N 1
ATOM 8979 C CA . LEU A 1 1120 ? -10.487 26.966 3.102 1.00 78.94 1120 LEU A CA 1
ATOM 8980 C C . LEU A 1 1120 ? -10.107 25.532 2.695 1.00 78.94 1120 LEU A C 1
ATOM 8982 O O . LEU A 1 1120 ? -10.903 24.622 2.943 1.00 78.94 1120 LEU A O 1
ATOM 8986 N N . PRO A 1 1121 ? -8.906 25.312 2.129 1.00 80.69 1121 PRO A N 1
ATOM 8987 C CA . PRO A 1 1121 ? -8.541 24.011 1.577 1.00 80.69 1121 PRO A CA 1
ATOM 8988 C C . PRO A 1 1121 ? -8.240 22.960 2.657 1.00 80.69 1121 PRO A C 1
ATOM 8990 O O . PRO A 1 1121 ? -8.461 21.776 2.432 1.00 80.69 1121 PRO A O 1
ATOM 8993 N N . LEU A 1 1122 ? -7.783 23.380 3.844 1.00 84.50 1122 LEU A N 1
ATOM 8994 C CA . LEU A 1 1122 ? -7.549 22.504 4.995 1.00 84.50 1122 LEU A CA 1
ATOM 8995 C C . LEU A 1 1122 ? -8.306 23.030 6.224 1.00 84.50 1122 LEU A C 1
ATOM 8997 O O . LEU A 1 1122 ? -8.148 24.188 6.612 1.00 84.50 1122 LEU A O 1
ATOM 9001 N N . LYS A 1 1123 ? -9.121 22.164 6.842 1.00 82.88 1123 LYS A N 1
ATOM 9002 C CA . LYS A 1 1123 ? -9.930 22.445 8.052 1.00 82.88 1123 LYS A CA 1
ATOM 9003 C C . LYS A 1 1123 ? -9.484 21.614 9.265 1.00 82.88 1123 LYS A C 1
ATOM 9005 O O . LYS A 1 1123 ? -10.207 21.500 10.252 1.00 82.88 1123 LYS A O 1
ATOM 9010 N N . THR A 1 1124 ? -8.300 21.019 9.176 1.00 87.25 1124 THR A N 1
ATOM 9011 C CA . THR A 1 1124 ? -7.740 20.115 10.179 1.00 87.25 1124 THR A CA 1
ATOM 9012 C C . THR A 1 1124 ? -6.355 20.594 10.598 1.00 87.25 1124 THR A C 1
ATOM 9014 O O . THR A 1 1124 ? -5.618 21.175 9.797 1.00 87.25 1124 THR A O 1
ATOM 9017 N N . TYR A 1 1125 ? -6.007 20.359 11.861 1.00 91.06 1125 TYR A N 1
ATOM 9018 C CA . TYR A 1 1125 ? -4.605 20.310 12.272 1.00 91.06 1125 TYR A CA 1
ATOM 9019 C C . TYR A 1 1125 ? -4.100 18.897 12.034 1.00 91.06 1125 TYR A C 1
ATOM 9021 O O . TYR A 1 1125 ? -4.865 17.954 12.219 1.00 91.06 1125 TYR A O 1
ATOM 9029 N N . TYR A 1 1126 ? -2.846 18.741 11.639 1.00 93.56 1126 TYR A N 1
ATOM 9030 C CA . TYR A 1 1126 ? -2.278 17.433 11.341 1.00 93.56 1126 TYR A CA 1
ATOM 9031 C C . TYR A 1 1126 ? -0.870 17.316 11.902 1.00 93.56 1126 TYR A C 1
ATOM 9033 O O . TYR A 1 1126 ? -0.104 18.269 11.822 1.00 93.56 1126 TYR A O 1
ATOM 9041 N N . THR A 1 1127 ? -0.513 16.136 12.393 1.00 93.31 1127 THR A N 1
ATOM 9042 C CA . THR A 1 1127 ? 0.857 15.806 12.789 1.00 93.31 1127 THR A CA 1
ATOM 9043 C C . THR A 1 1127 ? 1.188 14.415 12.266 1.00 93.31 1127 THR A C 1
ATOM 9045 O O . THR A 1 1127 ? 0.423 13.477 12.487 1.00 93.31 1127 THR A O 1
ATOM 9048 N N . TYR A 1 1128 ? 2.332 14.271 11.594 1.00 94.62 1128 TYR A N 1
ATOM 9049 C CA . TYR A 1 1128 ? 2.878 12.967 11.212 1.00 94.62 1128 TYR A CA 1
ATOM 9050 C C . TYR A 1 1128 ? 3.972 12.545 12.191 1.00 94.62 1128 TYR A C 1
ATOM 9052 O O . TYR A 1 1128 ? 4.887 13.325 12.453 1.00 94.62 1128 TYR A O 1
ATOM 9060 N N . VAL A 1 1129 ? 3.893 11.322 12.714 1.00 94.44 1129 VAL A N 1
ATOM 9061 C CA . VAL A 1 1129 ? 4.836 10.794 13.703 1.00 94.44 1129 VAL A CA 1
ATOM 9062 C C . VAL A 1 1129 ? 5.907 9.971 12.995 1.00 94.44 1129 VAL A C 1
ATOM 9064 O O . VAL A 1 1129 ? 5.678 8.833 12.576 1.00 94.44 1129 VAL A O 1
ATOM 9067 N N . ILE A 1 1130 ? 7.088 10.570 12.853 1.00 93.19 1130 ILE A N 1
ATOM 9068 C CA . ILE A 1 1130 ? 8.286 9.931 12.310 1.00 93.19 1130 ILE A CA 1
ATOM 9069 C C . ILE A 1 1130 ? 9.536 10.497 12.989 1.00 93.19 1130 ILE A C 1
ATOM 9071 O O . ILE A 1 1130 ? 9.674 11.708 13.155 1.00 93.19 1130 ILE A O 1
ATOM 9075 N N . LYS A 1 1131 ? 10.444 9.606 13.378 1.00 90.88 1131 LYS A N 1
ATOM 9076 C CA . LYS A 1 1131 ? 11.731 9.901 14.000 1.00 90.88 1131 LYS A CA 1
ATOM 9077 C C . LYS A 1 1131 ? 12.717 8.793 13.626 1.00 90.88 1131 LYS A C 1
ATOM 9079 O O . LYS A 1 1131 ? 12.518 7.629 13.961 1.00 90.88 1131 LYS A O 1
ATOM 9084 N N . LEU A 1 1132 ? 13.774 9.152 12.897 1.00 90.38 1132 LEU A N 1
ATOM 9085 C CA . LEU A 1 1132 ? 14.754 8.186 12.367 1.00 90.38 1132 LEU A CA 1
ATOM 9086 C C . LEU A 1 1132 ? 16.075 8.147 13.157 1.00 90.38 1132 LEU A C 1
ATOM 9088 O O . LEU A 1 1132 ? 17.020 7.466 12.756 1.00 90.38 1132 LEU A O 1
ATOM 9092 N N . SER A 1 1133 ? 16.171 8.903 14.254 1.00 82.69 1133 SER A N 1
ATOM 9093 C CA . SER A 1 1133 ? 17.302 8.866 15.187 1.00 82.69 1133 SER A CA 1
ATOM 9094 C C . SER A 1 1133 ? 16.912 8.150 16.476 1.00 82.69 1133 SER A C 1
ATOM 9096 O O . SER A 1 1133 ? 15.761 8.227 16.892 1.00 82.69 1133 SER A O 1
ATOM 9098 N N . SER A 1 1134 ? 17.887 7.521 17.134 1.00 79.56 1134 SER A N 1
ATOM 9099 C CA . SER A 1 1134 ? 17.771 6.998 18.502 1.00 79.56 1134 SER A CA 1
ATOM 9100 C C . SER A 1 1134 ? 18.654 7.840 19.422 1.00 79.56 1134 SER A C 1
ATOM 9102 O O . SER A 1 1134 ? 19.856 7.958 19.182 1.00 79.56 1134 SER A O 1
ATOM 9104 N N . GLU A 1 1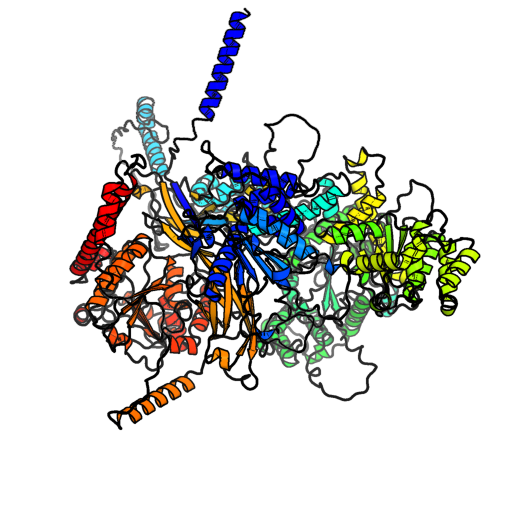135 ? 18.061 8.444 20.446 1.00 77.44 1135 GLU A N 1
ATOM 9105 C CA . GLU A 1 1135 ? 18.708 9.333 21.410 1.00 77.44 1135 GLU A CA 1
ATOM 9106 C C . GLU A 1 1135 ? 18.438 8.790 22.820 1.00 77.44 1135 GLU A C 1
ATOM 9108 O O . GLU A 1 1135 ? 17.307 8.456 23.188 1.00 77.44 1135 GLU A O 1
ATOM 9113 N N . PHE A 1 1136 ? 19.509 8.678 23.604 1.00 79.44 1136 PHE A N 1
ATOM 9114 C CA . PHE A 1 1136 ? 19.487 8.115 24.951 1.00 79.44 1136 PHE A CA 1
ATOM 9115 C C . PHE A 1 1136 ? 19.757 9.212 25.969 1.00 79.44 1136 PHE A C 1
ATOM 9117 O O . PHE A 1 1136 ? 20.620 10.063 25.747 1.00 79.44 1136 PHE A O 1
ATOM 9124 N N . ASN A 1 1137 ? 19.031 9.179 27.080 1.00 74.56 1137 ASN A N 1
ATOM 9125 C CA . ASN A 1 1137 ? 19.187 10.150 28.149 1.00 74.56 1137 ASN A CA 1
ATOM 9126 C C . ASN A 1 1137 ? 20.437 9.820 28.987 1.00 74.56 1137 ASN A C 1
ATOM 9128 O O . ASN A 1 1137 ? 21.140 8.829 28.752 1.00 74.56 1137 ASN A O 1
ATOM 9132 N N . ASN A 1 1138 ? 20.701 10.638 30.005 1.00 74.38 1138 ASN A N 1
ATOM 9133 C CA . ASN A 1 1138 ? 21.825 10.436 30.924 1.00 74.38 1138 ASN A CA 1
ATOM 9134 C C . ASN A 1 1138 ? 21.730 9.124 31.730 1.00 74.38 1138 ASN A C 1
ATOM 9136 O O . ASN A 1 1138 ? 22.746 8.637 32.222 1.00 74.38 1138 ASN A O 1
ATOM 9140 N N . GLU A 1 1139 ? 20.539 8.527 31.830 1.00 71.56 1139 GLU A N 1
ATOM 9141 C CA . GLU A 1 1139 ? 20.291 7.235 32.486 1.00 71.56 1139 GLU A CA 1
ATOM 9142 C C . GLU A 1 1139 ? 20.458 6.040 31.530 1.00 71.56 1139 GLU A C 1
ATOM 9144 O O . GLU A 1 1139 ? 20.231 4.896 31.916 1.00 71.56 1139 GLU A O 1
ATOM 9149 N N . ASN A 1 1140 ? 20.909 6.281 30.292 1.00 72.88 1140 ASN A N 1
ATOM 9150 C CA . ASN A 1 1140 ? 21.068 5.283 29.230 1.00 72.88 1140 ASN A CA 1
ATOM 9151 C C . ASN A 1 1140 ? 19.756 4.614 28.785 1.00 72.88 1140 ASN A C 1
ATOM 9153 O O . ASN A 1 1140 ? 19.785 3.522 28.211 1.00 72.88 1140 ASN A O 1
ATOM 9157 N N . VAL A 1 1141 ? 18.631 5.289 29.011 1.00 69.06 1141 VAL A N 1
ATOM 9158 C CA . VAL A 1 1141 ? 17.298 4.900 28.549 1.00 69.06 1141 VAL A CA 1
ATOM 9159 C C . VAL A 1 1141 ? 16.969 5.688 27.283 1.00 69.06 1141 VAL A C 1
ATOM 9161 O O . VAL A 1 1141 ? 17.304 6.869 27.156 1.00 69.06 1141 VAL A O 1
ATOM 9164 N N . LEU A 1 1142 ? 16.332 5.033 26.317 1.00 70.00 1142 LEU A N 1
ATOM 9165 C CA . LEU A 1 1142 ? 15.867 5.674 25.089 1.00 70.00 1142 LEU A CA 1
ATOM 9166 C C . LEU A 1 1142 ? 14.751 6.682 25.429 1.00 70.00 1142 LEU A C 1
ATOM 9168 O O . LEU A 1 1142 ? 13.693 6.272 25.904 1.00 70.00 1142 LEU A O 1
ATOM 9172 N N . TYR A 1 1143 ? 14.960 7.983 25.193 1.00 69.75 1143 TYR A N 1
ATOM 9173 C CA . TYR A 1 1143 ? 13.950 9.013 25.512 1.00 69.75 1143 TYR A CA 1
ATOM 9174 C C . TYR A 1 1143 ? 13.228 9.564 24.283 1.00 69.75 1143 TYR A C 1
ATOM 9176 O O . TYR A 1 1143 ? 12.122 10.089 24.403 1.00 69.75 1143 TYR A O 1
ATOM 9184 N N . ASN A 1 1144 ? 13.816 9.452 23.091 1.00 66.69 1144 ASN A N 1
ATOM 9185 C CA . ASN A 1 1144 ? 13.242 10.016 21.872 1.00 66.69 1144 ASN A CA 1
ATOM 9186 C C . ASN A 1 1144 ? 12.236 9.067 21.197 1.00 66.69 1144 ASN A C 1
ATOM 9188 O O . ASN A 1 1144 ? 12.334 8.745 20.013 1.00 66.69 1144 ASN A O 1
ATOM 9192 N N . GLN A 1 1145 ? 11.249 8.627 21.970 1.00 72.81 1145 GLN A N 1
ATOM 9193 C CA . GLN A 1 1145 ? 10.183 7.764 21.477 1.00 72.81 1145 GLN A CA 1
ATOM 9194 C C . GLN A 1 1145 ? 9.319 8.487 20.426 1.00 72.81 1145 GLN A C 1
ATOM 9196 O O . GLN A 1 1145 ? 9.172 9.714 20.484 1.00 72.81 1145 GLN A O 1
ATOM 9201 N N . PRO A 1 1146 ? 8.731 7.755 19.461 1.00 84.25 1146 PRO A N 1
ATOM 9202 C CA . PRO A 1 1146 ? 7.858 8.334 18.447 1.00 84.25 1146 PRO A CA 1
ATOM 9203 C C . PRO A 1 1146 ? 6.533 8.810 19.063 1.00 84.25 1146 PRO A C 1
ATOM 9205 O O . PRO A 1 1146 ? 5.527 8.100 19.081 1.00 84.25 1146 PRO A O 1
ATOM 9208 N N . LEU A 1 1147 ? 6.547 10.041 19.576 1.00 86.56 1147 LEU A N 1
ATOM 9209 C CA . LEU A 1 1147 ? 5.421 10.697 20.230 1.00 86.56 1147 LEU A CA 1
ATOM 9210 C C . LEU A 1 1147 ? 4.866 11.820 19.350 1.00 86.56 1147 LEU A C 1
ATOM 9212 O O . LEU A 1 1147 ? 5.581 12.739 18.946 1.00 86.56 1147 LEU A O 1
ATOM 9216 N N . GLY A 1 1148 ? 3.565 11.771 19.084 1.00 88.06 1148 GLY A N 1
ATOM 9217 C CA . GLY A 1 1148 ? 2.836 12.843 18.427 1.00 88.06 1148 GLY A CA 1
ATOM 9218 C C . GLY A 1 1148 ? 2.529 13.976 19.396 1.00 88.06 1148 GLY A C 1
ATOM 9219 O O . GLY A 1 1148 ? 1.817 13.761 20.371 1.00 88.06 1148 GLY A O 1
ATOM 9220 N N . ILE A 1 1149 ? 3.030 15.186 19.133 1.00 89.69 1149 ILE A N 1
ATOM 9221 C CA . ILE A 1 1149 ? 2.743 16.372 19.953 1.00 89.69 1149 ILE A CA 1
ATOM 9222 C C . ILE A 1 1149 ? 2.086 17.446 19.086 1.00 89.69 1149 ILE A C 1
ATOM 9224 O O . ILE A 1 1149 ? 2.664 17.908 18.102 1.00 89.69 1149 ILE A O 1
ATOM 9228 N N . ALA A 1 1150 ? 0.881 17.876 19.464 1.00 88.12 1150 ALA A N 1
ATOM 9229 C CA . ALA A 1 1150 ? 0.194 19.001 18.840 1.00 88.12 1150 ALA A CA 1
ATOM 9230 C C . ALA A 1 1150 ? 0.088 20.177 19.820 1.00 88.12 1150 ALA A C 1
ATOM 9232 O O . ALA A 1 1150 ? -0.438 20.045 20.923 1.00 88.12 1150 ALA A O 1
ATOM 9233 N N . THR A 1 1151 ? 0.591 21.333 19.392 1.00 85.62 1151 THR A N 1
ATOM 9234 C CA . THR A 1 1151 ? 0.632 22.597 20.150 1.00 85.62 1151 THR A CA 1
ATOM 9235 C C . THR A 1 1151 ? -0.040 23.725 19.368 1.00 85.62 1151 THR A C 1
ATOM 9237 O O . THR A 1 1151 ? -0.322 23.569 18.176 1.00 85.62 1151 THR A O 1
ATOM 9240 N N . ASP A 1 1152 ? -0.232 24.892 19.988 1.00 81.00 1152 ASP A N 1
ATOM 9241 C CA . ASP A 1 1152 ? -0.829 26.088 19.366 1.00 81.00 1152 ASP A CA 1
ATOM 9242 C C . ASP A 1 1152 ? -2.262 25.871 18.837 1.00 81.00 1152 ASP A C 1
ATOM 9244 O O . ASP A 1 1152 ? -2.671 26.465 17.834 1.00 81.00 1152 ASP A O 1
ATOM 9248 N N . ILE A 1 1153 ? -3.030 24.999 19.491 1.00 84.38 1153 ILE A N 1
ATOM 9249 C CA . ILE A 1 1153 ? -4.438 24.760 19.160 1.00 84.38 1153 ILE A CA 1
ATOM 9250 C C . ILE A 1 1153 ? -5.302 25.730 19.981 1.00 84.38 1153 ILE A C 1
ATOM 9252 O O . ILE A 1 1153 ? -5.096 25.849 21.188 1.00 84.38 1153 ILE A O 1
ATOM 9256 N N . PRO A 1 1154 ? -6.288 26.419 19.377 1.00 83.69 1154 PRO A N 1
ATOM 9257 C CA . PRO A 1 1154 ? -7.184 27.302 20.118 1.00 83.69 1154 PRO A CA 1
ATOM 9258 C C . PRO A 1 1154 ? -7.981 26.553 21.197 1.00 83.69 1154 PRO A C 1
ATOM 9260 O O . PRO A 1 1154 ? -8.715 25.617 20.885 1.00 83.69 1154 PRO A O 1
ATOM 9263 N N . GLU A 1 1155 ? -7.900 27.004 22.451 1.00 87.50 1155 GLU A N 1
ATOM 9264 C CA . GLU A 1 1155 ? -8.455 26.255 23.590 1.00 87.50 1155 GLU A CA 1
ATOM 9265 C C . GLU A 1 1155 ? -9.986 26.174 23.631 1.00 87.50 1155 GLU A C 1
ATOM 9267 O O . GLU A 1 1155 ? -10.552 25.233 24.190 1.00 87.50 1155 GLU A O 1
ATOM 9272 N N . ASP A 1 1156 ? -10.667 27.153 23.034 1.00 82.19 1156 ASP A N 1
ATOM 9273 C CA . ASP A 1 1156 ? -12.128 27.224 22.995 1.00 82.19 1156 ASP A CA 1
ATOM 9274 C C . ASP A 1 1156 ? -12.758 26.394 21.867 1.00 82.19 1156 ASP A C 1
ATOM 9276 O O . ASP A 1 1156 ? -13.975 26.201 21.864 1.00 82.19 1156 ASP A O 1
ATOM 9280 N N . ARG A 1 1157 ? -11.965 25.917 20.899 1.00 80.38 1157 ARG A N 1
ATOM 9281 C CA . ARG A 1 1157 ? -12.477 25.145 19.761 1.00 80.38 1157 ARG A CA 1
ATOM 9282 C C . ARG A 1 1157 ? -12.688 23.690 20.166 1.00 80.38 1157 ARG A C 1
ATOM 9284 O O . ARG A 1 1157 ? -11.833 23.089 20.807 1.00 80.38 1157 ARG A O 1
ATOM 9291 N N . VAL A 1 1158 ? -13.813 23.129 19.727 1.00 87.25 1158 VAL A N 1
ATOM 9292 C CA . VAL A 1 1158 ? -14.061 21.689 19.817 1.00 87.25 1158 VAL A CA 1
ATOM 9293 C C . VAL A 1 1158 ? -13.424 21.014 18.610 1.00 87.25 1158 VAL A C 1
ATOM 9295 O O . VAL A 1 1158 ? -13.732 21.359 17.463 1.00 87.25 1158 VAL A O 1
ATOM 9298 N N . VAL A 1 1159 ? -12.536 20.061 18.870 1.00 89.44 1159 VAL A N 1
ATOM 9299 C CA . VAL A 1 1159 ? -11.868 19.259 17.846 1.00 89.44 1159 VAL A CA 1
ATOM 9300 C C . VAL A 1 1159 ? -12.140 17.775 18.057 1.00 89.44 1159 VAL A C 1
ATOM 9302 O O . VAL A 1 1159 ? -12.305 17.305 19.181 1.00 89.44 1159 VAL A O 1
ATOM 9305 N N . THR A 1 1160 ? -12.187 17.037 16.955 1.00 88.69 1160 THR A N 1
ATOM 9306 C CA . THR A 1 1160 ? -12.298 15.577 16.941 1.00 88.69 1160 THR A CA 1
ATOM 9307 C C . THR A 1 1160 ? -10.962 14.997 16.508 1.00 88.69 1160 THR A C 1
ATOM 9309 O O . THR A 1 1160 ? -10.443 15.383 15.458 1.00 88.69 1160 THR A O 1
ATOM 9312 N N . LEU A 1 1161 ? -10.420 14.073 17.298 1.00 90.81 1161 LEU A N 1
ATOM 9313 C CA . LEU A 1 1161 ? -9.191 13.363 16.971 1.00 90.81 1161 LEU A CA 1
ATOM 9314 C C . LEU A 1 1161 ? -9.495 12.168 16.060 1.00 90.81 1161 LEU A C 1
ATOM 9316 O O . LEU A 1 1161 ? -10.338 11.323 16.374 1.00 90.81 1161 LEU A O 1
ATOM 9320 N N . ALA A 1 1162 ? -8.792 12.085 14.934 1.00 88.50 1162 ALA A N 1
ATOM 9321 C CA . ALA A 1 1162 ? -8.832 10.947 14.026 1.00 88.50 1162 ALA A CA 1
ATOM 9322 C C . ALA A 1 1162 ? -7.410 10.520 13.645 1.00 88.50 1162 ALA A C 1
ATOM 9324 O O . ALA A 1 1162 ? -6.541 11.353 13.410 1.00 88.50 1162 ALA A O 1
ATOM 9325 N N . LEU A 1 1163 ? -7.173 9.211 13.596 1.00 90.56 1163 LEU A N 1
ATOM 9326 C CA . LEU A 1 1163 ? -5.891 8.641 13.189 1.00 90.56 1163 LEU A CA 1
ATOM 9327 C C . LEU A 1 1163 ? -5.824 8.456 11.668 1.00 90.56 1163 LEU A C 1
ATOM 9329 O O . LEU A 1 1163 ? -6.766 7.940 11.060 1.00 90.56 1163 LEU A O 1
ATOM 9333 N N . ASP A 1 1164 ? -4.683 8.817 11.087 1.00 90.81 1164 ASP A N 1
ATOM 9334 C CA . ASP A 1 1164 ? -4.277 8.472 9.726 1.00 90.81 1164 ASP A CA 1
ATOM 9335 C C . ASP A 1 1164 ? -3.242 7.339 9.791 1.00 90.81 1164 ASP A C 1
ATOM 9337 O O . ASP A 1 1164 ? -2.096 7.541 10.195 1.00 90.81 1164 ASP A O 1
ATOM 9341 N N . ILE A 1 1165 ? -3.668 6.119 9.471 1.00 91.50 1165 ILE A N 1
ATOM 9342 C CA . ILE A 1 1165 ? -2.890 4.886 9.660 1.00 91.50 1165 ILE A CA 1
ATOM 9343 C C . ILE A 1 1165 ? -2.779 4.096 8.350 1.00 91.50 1165 ILE A C 1
ATOM 9345 O O . ILE A 1 1165 ? -3.685 4.173 7.516 1.00 91.50 1165 ILE A O 1
ATOM 9349 N N . PRO A 1 1166 ? -1.723 3.279 8.181 1.00 89.75 1166 PRO A N 1
ATOM 9350 C CA . PRO A 1 1166 ? -1.544 2.446 6.992 1.00 89.75 1166 PRO A CA 1
ATOM 9351 C C . PRO A 1 1166 ? -2.709 1.490 6.654 1.00 89.75 1166 PRO A C 1
ATOM 9353 O O . PRO A 1 1166 ? -3.407 0.992 7.542 1.00 89.75 1166 PRO A O 1
ATOM 9356 N N . SER A 1 1167 ? -2.816 1.149 5.360 1.00 84.75 1167 SER A N 1
ATOM 9357 C CA . SER A 1 1167 ? -3.414 -0.047 4.716 1.00 84.75 1167 SER A CA 1
ATOM 9358 C C . SER A 1 1167 ? -3.792 -1.232 5.579 1.00 84.75 1167 SER A C 1
ATOM 9360 O O . SER A 1 1167 ? -4.940 -1.642 5.730 1.00 84.75 1167 SER A O 1
ATOM 9362 N N . SER A 1 1168 ? -2.761 -1.764 6.209 1.00 89.75 1168 SER A N 1
ATOM 9363 C CA . SER A 1 1168 ? -2.798 -3.014 6.940 1.00 89.75 1168 SER A CA 1
ATOM 9364 C C . SER A 1 1168 ? -3.155 -2.826 8.411 1.00 89.75 1168 SER A C 1
ATOM 9366 O O . SER A 1 1168 ? -3.340 -3.807 9.107 1.00 89.75 1168 SER A O 1
ATOM 9368 N N . TRP A 1 1169 ? -3.243 -1.605 8.944 1.00 93.38 1169 TRP A N 1
ATOM 9369 C CA . TRP A 1 1169 ? -3.359 -1.421 10.396 1.00 93.38 1169 TRP A CA 1
ATOM 9370 C C . TRP A 1 1169 ? -4.807 -1.320 10.861 1.00 93.38 1169 TRP A C 1
ATOM 9372 O O . TRP A 1 1169 ? -5.616 -0.596 10.270 1.00 93.38 1169 TRP A O 1
ATOM 9382 N N . LEU A 1 1170 ? -5.121 -2.009 11.954 1.00 93.44 1170 LEU A N 1
ATOM 9383 C CA . LEU A 1 1170 ? -6.358 -1.841 12.707 1.00 93.44 1170 LEU A CA 1
ATOM 9384 C C . LEU A 1 1170 ? -6.007 -1.434 14.142 1.00 93.44 1170 LEU A C 1
ATOM 9386 O O . LEU A 1 1170 ? -5.303 -2.154 14.846 1.00 93.44 1170 LEU A O 1
ATOM 9390 N N . VAL A 1 1171 ? -6.447 -0.240 14.538 1.00 93.62 1171 VAL A N 1
ATOM 9391 C CA . VAL A 1 1171 ? -5.944 0.471 15.721 1.00 93.62 1171 VAL A CA 1
ATOM 9392 C C . VAL A 1 1171 ? -7.101 0.882 16.628 1.00 93.62 1171 VAL A C 1
ATOM 9394 O O . VAL A 1 1171 ? -8.175 1.245 16.142 1.00 93.62 1171 VAL A O 1
ATOM 9397 N N . GLN A 1 1172 ? -6.870 0.870 17.941 1.00 91.00 1172 GLN A N 1
ATOM 9398 C CA . GLN A 1 1172 ? -7.859 1.251 18.951 1.00 91.00 1172 GLN A CA 1
ATOM 9399 C C . GLN A 1 1172 ? -7.272 2.129 20.067 1.00 91.00 1172 GLN A C 1
ATOM 9401 O O . GLN A 1 1172 ? -6.096 1.981 20.386 1.00 91.00 1172 GLN A O 1
ATOM 9406 N N . PRO A 1 1173 ? -8.058 3.021 20.700 1.00 91.81 1173 PRO A N 1
ATOM 9407 C CA . PRO A 1 1173 ? -7.615 3.711 21.907 1.00 91.81 1173 PRO A CA 1
ATOM 9408 C C . PRO A 1 1173 ? -7.629 2.739 23.096 1.00 91.81 1173 PRO A C 1
ATOM 9410 O O . PRO A 1 1173 ? -8.609 2.004 23.273 1.00 91.81 1173 PRO A O 1
ATOM 9413 N N . ILE A 1 1174 ? -6.562 2.762 23.902 1.00 91.56 1174 ILE A N 1
ATOM 9414 C CA . ILE A 1 1174 ? -6.411 1.970 25.137 1.00 91.56 1174 ILE A CA 1
ATOM 9415 C C . ILE A 1 1174 ? -6.264 2.838 26.392 1.00 91.56 1174 ILE A C 1
ATOM 9417 O O . ILE A 1 1174 ? -6.666 2.411 27.465 1.00 91.56 1174 ILE A O 1
ATOM 9421 N N . ILE A 1 1175 ? -5.752 4.069 26.273 1.00 90.94 1175 ILE A N 1
ATOM 9422 C CA . ILE A 1 1175 ? -5.693 5.037 27.379 1.00 90.94 1175 ILE A CA 1
ATOM 9423 C C . ILE A 1 1175 ? -6.195 6.378 26.854 1.00 90.94 1175 ILE A C 1
ATOM 9425 O O . ILE A 1 1175 ? -5.603 6.955 25.946 1.00 90.94 1175 ILE A O 1
ATOM 9429 N N . ALA A 1 1176 ? -7.290 6.879 27.420 1.00 88.94 1176 ALA A N 1
ATOM 9430 C CA . ALA A 1 1176 ? -7.813 8.212 27.140 1.00 88.94 1176 ALA A CA 1
ATOM 9431 C C . ALA A 1 1176 ? -8.703 8.656 28.304 1.00 88.94 1176 ALA A C 1
ATOM 9433 O O . ALA A 1 1176 ? -9.749 8.059 28.550 1.00 88.94 1176 ALA A O 1
ATOM 9434 N N . LYS A 1 1177 ? -8.280 9.701 29.024 1.00 86.44 1177 LYS A N 1
ATOM 9435 C CA . LYS A 1 1177 ? -9.055 10.288 30.133 1.00 86.44 1177 LYS A CA 1
ATOM 9436 C C . LYS A 1 1177 ? -10.224 11.145 29.635 1.00 86.44 1177 LYS A C 1
ATOM 9438 O O . LYS A 1 1177 ? -11.262 11.217 30.285 1.00 86.44 1177 LYS A O 1
ATOM 9443 N N . TYR A 1 1178 ? -10.027 11.811 28.501 1.00 88.19 1178 TYR A N 1
ATOM 9444 C CA . TYR A 1 1178 ? -10.972 12.751 27.904 1.00 88.19 1178 TYR A CA 1
ATOM 9445 C C . TYR A 1 1178 ? -11.626 12.161 26.652 1.00 88.19 1178 TYR A C 1
ATOM 9447 O O . TYR A 1 1178 ? -11.056 11.289 25.994 1.00 88.19 1178 TYR A O 1
ATOM 9455 N N . ASP A 1 1179 ? -12.792 12.699 26.291 1.00 87.31 1179 ASP A N 1
ATOM 9456 C CA . ASP A 1 1179 ? -13.513 12.326 25.075 1.00 87.31 1179 ASP A CA 1
ATOM 9457 C C . ASP A 1 1179 ? -12.747 12.781 23.822 1.00 87.31 1179 ASP A C 1
ATOM 9459 O O . ASP A 1 1179 ? -12.706 13.971 23.496 1.00 87.31 1179 ASP A O 1
ATOM 9463 N N . LEU A 1 1180 ? -12.167 11.823 23.095 1.00 89.12 1180 LEU A N 1
ATOM 9464 C CA . LEU A 1 1180 ? -11.398 12.085 21.875 1.00 89.12 1180 LEU A CA 1
ATOM 9465 C C . LEU A 1 1180 ? -12.263 12.621 20.717 1.00 89.12 1180 LEU A C 1
ATOM 9467 O O . LEU A 1 1180 ? -11.724 13.157 19.744 1.00 89.12 1180 LEU A O 1
ATOM 9471 N N . ASP A 1 1181 ? -13.592 12.531 20.822 1.00 83.81 1181 ASP A N 1
ATOM 9472 C CA . ASP A 1 1181 ? -14.524 13.034 19.810 1.00 83.81 1181 ASP A CA 1
ATOM 9473 C C . ASP A 1 1181 ? -14.892 14.501 20.001 1.00 83.81 1181 ASP A C 1
ATOM 9475 O O . ASP A 1 1181 ? -15.281 15.173 19.038 1.00 83.81 1181 ASP A O 1
ATOM 9479 N N . ASN A 1 1182 ? -14.791 14.989 21.237 1.00 86.44 1182 ASN A N 1
ATOM 9480 C CA . ASN A 1 1182 ? -15.251 16.307 21.657 1.00 86.44 1182 ASN A CA 1
ATOM 9481 C C . ASN A 1 1182 ? -14.184 17.001 22.516 1.00 86.44 1182 ASN A C 1
ATOM 9483 O O . ASN A 1 1182 ? -14.475 17.506 23.599 1.00 86.44 1182 ASN A O 1
ATOM 9487 N N . ILE A 1 1183 ? -12.942 17.035 22.031 1.00 90.00 1183 ILE A N 1
ATOM 9488 C CA . ILE A 1 1183 ? -11.827 17.649 22.752 1.00 90.00 1183 ILE A CA 1
ATOM 9489 C C . ILE A 1 1183 ? -12.004 19.166 22.746 1.00 90.00 1183 ILE A C 1
ATOM 9491 O O . ILE A 1 1183 ? -12.080 19.786 21.685 1.00 90.00 1183 ILE A O 1
ATOM 9495 N N . ARG A 1 1184 ? -11.985 19.775 23.931 1.00 89.44 1184 ARG A N 1
ATOM 9496 C CA . ARG A 1 1184 ? -11.867 21.223 24.117 1.00 89.44 1184 ARG A CA 1
ATOM 9497 C C . ARG A 1 1184 ? -10.776 21.491 25.143 1.00 89.44 1184 ARG A C 1
ATOM 9499 O O . ARG A 1 1184 ? -10.919 21.119 26.303 1.00 89.44 1184 ARG A O 1
ATOM 9506 N N . LEU A 1 1185 ? -9.679 22.140 24.742 1.00 89.44 1185 LEU A N 1
ATOM 9507 C CA . LEU A 1 1185 ? -8.508 22.236 25.629 1.00 89.44 1185 LEU A CA 1
ATOM 9508 C C . LEU A 1 1185 ? -8.760 23.084 26.882 1.00 89.44 1185 LEU A C 1
ATOM 9510 O O . LEU A 1 1185 ? -8.115 22.897 27.916 1.00 89.44 1185 LEU A O 1
ATOM 9514 N N . LYS A 1 1186 ? -9.742 23.983 26.831 1.00 87.56 1186 LYS A N 1
ATOM 9515 C CA . LYS A 1 1186 ? -10.202 24.715 28.011 1.00 87.56 1186 LYS A CA 1
ATOM 9516 C C . LYS A 1 1186 ? -10.659 23.787 29.145 1.00 87.56 1186 LYS A C 1
ATOM 9518 O O . LYS A 1 1186 ? -10.424 24.110 30.307 1.00 87.56 1186 LYS A O 1
ATOM 9523 N N . ASP A 1 1187 ? -11.223 22.627 28.813 1.00 88.19 1187 ASP A N 1
ATOM 9524 C CA . ASP A 1 1187 ? -11.815 21.690 29.776 1.00 88.19 1187 ASP A CA 1
ATOM 9525 C C . ASP A 1 1187 ? -10.758 20.876 30.548 1.00 88.19 1187 ASP A C 1
ATOM 9527 O O . ASP A 1 1187 ? -11.090 20.205 31.522 1.00 88.19 1187 ASP A O 1
ATOM 9531 N N . LEU A 1 1188 ? -9.472 20.983 30.184 1.00 87.62 1188 LEU A N 1
ATOM 9532 C CA . LEU A 1 1188 ? -8.372 20.405 30.966 1.00 87.62 1188 LEU A CA 1
ATOM 9533 C C . LEU A 1 1188 ? -8.184 21.079 32.339 1.00 87.62 1188 LEU A C 1
ATOM 9535 O O . LEU A 1 1188 ? -7.524 20.517 33.210 1.00 87.62 1188 LEU A O 1
ATOM 9539 N N . GLY A 1 1189 ? -8.713 22.291 32.545 1.00 86.25 1189 GLY A N 1
ATOM 9540 C CA . GLY A 1 1189 ? -8.442 23.060 33.764 1.00 86.25 1189 GLY A CA 1
ATOM 9541 C C . GLY A 1 1189 ? -6.953 23.402 33.888 1.00 86.25 1189 GLY A C 1
ATOM 9542 O O . GLY A 1 1189 ? -6.396 23.997 32.962 1.00 86.25 1189 GLY A O 1
ATOM 9543 N N . ASP A 1 1190 ? -6.331 23.013 35.003 1.00 86.94 1190 ASP A N 1
ATOM 9544 C CA . ASP A 1 1190 ? -4.913 23.269 35.300 1.00 86.94 1190 ASP A CA 1
ATOM 9545 C C . ASP A 1 1190 ? -3.951 22.340 34.533 1.00 86.94 1190 ASP A C 1
ATOM 9547 O O . ASP A 1 1190 ? -2.769 22.664 34.376 1.00 86.94 1190 ASP A O 1
ATOM 9551 N N . GLU A 1 1191 ? -4.447 21.208 34.014 1.00 88.31 1191 GLU A N 1
ATOM 9552 C CA . GLU A 1 1191 ? -3.641 20.287 33.211 1.00 88.31 1191 GLU A CA 1
ATOM 9553 C C . GLU A 1 1191 ? -3.188 20.962 31.905 1.00 88.31 1191 GLU A C 1
ATOM 9555 O O . GLU A 1 1191 ? -3.975 21.578 31.178 1.00 88.31 1191 GLU A O 1
ATOM 9560 N N . GLN A 1 1192 ? -1.894 20.838 31.597 1.00 89.25 1192 GLN A N 1
ATOM 9561 C CA . GLN A 1 1192 ? -1.288 21.424 30.393 1.00 89.25 1192 GLN A CA 1
ATOM 9562 C C . GLN A 1 1192 ? -1.270 20.466 29.196 1.00 89.25 1192 GLN A C 1
ATOM 9564 O O . GLN A 1 1192 ? -1.037 20.894 28.064 1.00 89.25 1192 GLN A O 1
ATOM 9569 N N . VAL A 1 1193 ? -1.490 19.171 29.430 1.00 90.62 1193 VAL A N 1
ATOM 9570 C CA . VAL A 1 1193 ? -1.291 18.120 28.429 1.00 90.62 1193 VAL A CA 1
ATOM 9571 C C . VAL A 1 1193 ? -2.452 17.133 28.460 1.00 90.62 1193 VAL A C 1
ATOM 9573 O O . VAL A 1 1193 ? -2.698 16.494 29.479 1.00 90.62 1193 VAL A O 1
ATOM 9576 N N . LEU A 1 1194 ? -3.131 16.961 27.326 1.00 93.25 1194 LEU A N 1
ATOM 9577 C CA . LEU A 1 1194 ? -4.057 15.851 27.104 1.00 93.25 1194 LEU A CA 1
ATOM 9578 C C . LEU A 1 1194 ? -3.262 14.674 26.543 1.00 93.25 1194 LEU A C 1
ATOM 9580 O O . LEU A 1 1194 ? -2.650 14.817 25.489 1.00 93.25 1194 LEU A O 1
ATOM 9584 N N . THR A 1 1195 ? -3.297 13.518 27.205 1.00 93.06 1195 THR A N 1
ATOM 9585 C CA . THR A 1 1195 ? -2.599 12.303 26.747 1.00 93.06 1195 THR A CA 1
ATOM 9586 C C . THR A 1 1195 ? -3.590 11.263 26.228 1.00 93.06 1195 THR A C 1
ATOM 9588 O O . THR A 1 1195 ? -4.599 10.987 26.884 1.00 93.06 1195 THR A O 1
ATOM 9591 N N . ALA A 1 1196 ? -3.290 10.669 25.071 1.00 93.06 1196 ALA A N 1
ATOM 9592 C CA . ALA A 1 1196 ? -4.013 9.534 24.507 1.00 93.06 1196 ALA A CA 1
ATOM 9593 C C . ALA A 1 1196 ? -3.038 8.457 24.000 1.00 93.06 1196 ALA A C 1
ATOM 9595 O O . ALA A 1 1196 ? -2.108 8.762 23.259 1.00 93.06 1196 ALA A O 1
ATOM 9596 N N . VAL A 1 1197 ? -3.269 7.193 24.360 1.00 94.12 1197 VAL A N 1
ATOM 9597 C CA . VAL A 1 1197 ? -2.479 6.046 23.884 1.00 94.12 1197 VAL A CA 1
ATOM 9598 C C . VAL A 1 1197 ? -3.375 5.116 23.081 1.00 94.12 1197 VAL A C 1
ATOM 9600 O O . VAL A 1 1197 ? -4.435 4.684 23.548 1.00 94.12 1197 VAL A O 1
ATOM 9603 N N . TYR A 1 1198 ? -2.932 4.804 21.871 1.00 94.62 1198 TYR A N 1
ATOM 9604 C CA . TYR A 1 1198 ? -3.547 3.844 20.969 1.00 94.62 1198 TYR A CA 1
ATOM 9605 C C . TYR A 1 1198 ? -2.722 2.558 20.890 1.00 94.62 1198 TYR A C 1
ATOM 9607 O O . TYR A 1 1198 ? -1.524 2.566 21.143 1.00 94.62 1198 TYR A O 1
ATOM 9615 N N . GLU A 1 1199 ? -3.356 1.461 20.491 1.00 95.00 1199 GLU A N 1
ATOM 9616 C CA . GLU A 1 1199 ? -2.732 0.158 20.265 1.00 95.00 1199 GLU A CA 1
ATOM 9617 C C . GLU A 1 1199 ? -3.042 -0.343 18.846 1.00 95.00 1199 GLU A C 1
ATOM 9619 O O . GLU A 1 1199 ? -4.200 -0.316 18.416 1.00 95.00 1199 GLU A O 1
ATOM 9624 N N . LEU A 1 1200 ? -2.023 -0.821 18.125 1.00 95.50 1200 LEU A N 1
ATOM 9625 C CA . LEU A 1 1200 ? -2.167 -1.642 16.924 1.00 95.50 1200 LEU A CA 1
ATOM 9626 C C . LEU A 1 1200 ? -2.666 -3.025 17.345 1.00 95.50 1200 LEU A C 1
ATOM 9628 O O . LEU A 1 1200 ? -1.902 -3.861 17.825 1.00 95.50 1200 LEU A O 1
ATOM 9632 N N . GLU A 1 1201 ? -3.961 -3.250 17.162 1.00 92.31 1201 GLU A N 1
ATOM 9633 C CA . GLU A 1 1201 ? -4.639 -4.474 17.572 1.00 92.31 1201 GLU A CA 1
ATOM 9634 C C . GLU A 1 1201 ? -4.391 -5.620 16.595 1.00 92.31 1201 GLU A C 1
ATOM 9636 O O . GLU A 1 1201 ? -4.192 -6.757 17.021 1.00 92.31 1201 GLU A O 1
ATOM 9641 N N . ASN A 1 1202 ? -4.448 -5.330 15.294 1.00 93.56 1202 ASN A N 1
ATOM 9642 C CA . ASN A 1 1202 ? -4.287 -6.325 14.244 1.00 93.56 1202 ASN A CA 1
ATOM 9643 C C . ASN A 1 1202 ? -3.612 -5.745 13.005 1.00 93.56 1202 ASN A C 1
ATOM 9645 O O . ASN A 1 1202 ? -3.794 -4.577 12.646 1.00 93.56 1202 ASN A O 1
ATOM 9649 N N . ILE A 1 1203 ? -2.925 -6.636 12.299 1.00 93.88 1203 ILE A N 1
ATOM 9650 C CA . ILE A 1 1203 ? -2.494 -6.461 10.919 1.00 93.88 1203 ILE A CA 1
ATOM 9651 C C . ILE A 1 1203 ? -3.540 -7.142 10.024 1.00 93.88 1203 ILE A C 1
ATOM 9653 O O . ILE A 1 1203 ? -3.793 -8.341 10.124 1.00 93.88 1203 ILE A O 1
ATOM 9657 N N . VAL A 1 1204 ? -4.203 -6.367 9.180 1.00 94.00 1204 VAL A N 1
ATOM 9658 C CA . VAL A 1 1204 ? -5.241 -6.802 8.249 1.00 94.00 1204 VAL A CA 1
ATOM 9659 C C . VAL A 1 1204 ? -4.586 -7.390 7.005 1.00 94.00 1204 VAL A C 1
ATOM 9661 O O . VAL A 1 1204 ? -3.740 -6.755 6.377 1.00 94.00 1204 VAL A O 1
ATOM 9664 N N . ILE A 1 1205 ? -5.010 -8.599 6.649 1.00 93.12 1205 ILE A N 1
ATOM 9665 C CA . ILE A 1 1205 ? -4.730 -9.227 5.362 1.00 93.12 1205 ILE A CA 1
ATOM 9666 C C . ILE A 1 1205 ? -5.891 -8.866 4.451 1.00 93.12 1205 ILE A C 1
ATOM 9668 O O . ILE A 1 1205 ? -7.010 -9.317 4.686 1.00 93.12 1205 ILE A O 1
ATOM 9672 N N . GLU A 1 1206 ? -5.633 -8.070 3.423 1.00 91.75 1206 GLU A N 1
ATOM 9673 C CA . GLU A 1 1206 ? -6.607 -7.774 2.377 1.00 91.75 1206 GLU A CA 1
ATOM 9674 C C . GLU A 1 1206 ? -6.214 -8.438 1.061 1.00 91.75 1206 GLU A C 1
ATOM 9676 O O . GLU A 1 1206 ? -5.035 -8.701 0.802 1.00 91.75 1206 GLU A O 1
ATOM 9681 N N . GLY A 1 1207 ? -7.202 -8.760 0.231 1.00 90.88 1207 GLY A N 1
ATOM 9682 C CA . GLY A 1 1207 ? -6.936 -9.409 -1.041 1.00 90.88 1207 GLY A CA 1
ATOM 9683 C C . GLY A 1 1207 ? -8.100 -9.437 -2.011 1.00 90.88 1207 GLY A C 1
ATOM 9684 O O . GLY A 1 1207 ? -9.217 -9.030 -1.694 1.00 90.88 1207 GLY A O 1
ATOM 9685 N N . SER A 1 1208 ? -7.794 -9.921 -3.210 1.00 91.81 1208 SER A N 1
ATOM 9686 C CA . SER A 1 1208 ? -8.732 -10.150 -4.304 1.00 91.81 1208 SER A CA 1
ATOM 9687 C C . SER A 1 1208 ? -8.763 -11.639 -4.641 1.00 91.81 1208 SER A C 1
ATOM 9689 O O . SER A 1 1208 ? -7.721 -12.254 -4.886 1.00 91.81 1208 SER A O 1
ATOM 9691 N N . ALA A 1 1209 ? -9.959 -12.222 -4.625 1.00 92.69 1209 ALA A N 1
ATOM 9692 C CA . ALA A 1 1209 ? -10.222 -13.586 -5.049 1.00 92.69 1209 ALA A CA 1
ATOM 9693 C C . ALA A 1 1209 ? -10.724 -13.614 -6.502 1.00 92.69 1209 ALA A C 1
ATOM 9695 O O . ALA A 1 1209 ? -11.644 -12.873 -6.847 1.00 92.69 1209 ALA A O 1
ATOM 9696 N N . ASN A 1 1210 ? -10.161 -14.492 -7.337 1.00 90.38 1210 ASN A N 1
ATOM 9697 C CA . ASN A 1 1210 ? -10.607 -14.716 -8.716 1.00 90.38 1210 ASN A CA 1
ATOM 9698 C C . ASN A 1 1210 ? -11.000 -16.186 -8.938 1.00 90.38 1210 ASN A C 1
ATOM 9700 O O . ASN A 1 1210 ? -10.239 -17.091 -8.583 1.00 90.38 1210 ASN A O 1
ATOM 9704 N N . ASP A 1 1211 ? -12.169 -16.418 -9.541 1.00 89.56 1211 ASP A N 1
ATOM 9705 C CA . ASP A 1 1211 ? -12.596 -17.728 -10.038 1.00 89.56 1211 ASP A CA 1
ATOM 9706 C C . ASP A 1 1211 ? -11.992 -17.967 -11.421 1.00 89.56 1211 ASP A C 1
ATOM 9708 O O . ASP A 1 1211 ? -12.464 -17.430 -12.417 1.00 89.56 1211 ASP A O 1
ATOM 9712 N N . MET A 1 1212 ? -10.973 -18.819 -11.501 1.00 85.56 1212 MET A N 1
ATOM 9713 C CA . MET A 1 1212 ? -10.268 -19.127 -12.749 1.00 85.56 1212 MET A CA 1
ATOM 9714 C C . MET A 1 1212 ? -11.144 -19.835 -13.792 1.00 85.56 1212 MET A C 1
ATOM 9716 O O . MET A 1 1212 ? -10.787 -19.874 -14.966 1.00 85.56 1212 MET A O 1
ATOM 9720 N N . THR A 1 1213 ? -12.281 -20.399 -13.379 1.00 83.25 1213 THR A N 1
ATOM 9721 C CA . THR A 1 1213 ? -13.228 -21.078 -14.274 1.00 83.25 1213 THR A CA 1
ATOM 9722 C C . THR A 1 1213 ? -14.083 -20.080 -15.043 1.00 83.25 1213 THR A C 1
ATOM 9724 O O . THR A 1 1213 ? -14.417 -20.311 -16.203 1.00 83.25 1213 THR A O 1
ATOM 9727 N N . THR A 1 1214 ? -14.481 -18.990 -14.381 1.00 82.06 1214 THR A N 1
ATOM 9728 C CA . THR A 1 1214 ? -15.417 -17.995 -14.929 1.00 82.06 1214 THR A CA 1
ATOM 9729 C C . THR A 1 1214 ? -14.776 -16.632 -15.195 1.00 82.06 1214 THR A C 1
ATOM 9731 O O . THR A 1 1214 ? -15.412 -15.798 -15.833 1.00 82.06 1214 THR A O 1
ATOM 9734 N N . ASP A 1 1215 ? -13.546 -16.422 -14.724 1.00 81.69 1215 ASP A N 1
ATOM 9735 C CA . ASP A 1 1215 ? -12.797 -15.158 -14.698 1.00 81.69 1215 ASP A CA 1
ATOM 9736 C C . ASP A 1 1215 ? -13.571 -14.003 -14.036 1.00 81.69 1215 ASP A C 1
ATOM 9738 O O . ASP A 1 1215 ? -13.545 -12.856 -14.479 1.00 81.69 1215 ASP A O 1
ATOM 9742 N N . ASN A 1 1216 ? -14.320 -14.327 -12.977 1.00 83.25 1216 ASN A N 1
ATOM 9743 C CA . ASN A 1 1216 ? -15.112 -13.381 -12.194 1.00 83.25 1216 ASN A CA 1
ATOM 9744 C C . ASN A 1 1216 ? -14.802 -13.493 -10.694 1.00 83.25 1216 ASN A C 1
ATOM 9746 O O . ASN A 1 1216 ? -14.240 -14.476 -10.210 1.00 83.25 1216 ASN A O 1
ATOM 9750 N N . ALA A 1 1217 ? -15.250 -12.499 -9.925 1.00 89.19 1217 ALA A N 1
ATOM 9751 C CA . ALA A 1 1217 ? -15.206 -12.545 -8.468 1.00 89.19 1217 ALA A CA 1
ATOM 9752 C C . ALA A 1 1217 ? -16.108 -13.677 -7.918 1.00 89.19 1217 ALA A C 1
ATOM 9754 O O . ALA A 1 1217 ? -17.302 -13.712 -8.236 1.00 89.19 1217 ALA A O 1
ATOM 9755 N N . PRO A 1 1218 ? -15.599 -14.579 -7.055 1.00 93.44 1218 PRO A N 1
ATOM 9756 C CA . PRO A 1 1218 ? -16.392 -15.633 -6.425 1.00 93.44 1218 PRO A CA 1
ATOM 9757 C C . PRO A 1 1218 ? -17.215 -15.069 -5.250 1.00 93.44 1218 PRO A C 1
ATOM 9759 O O . PRO A 1 1218 ? -16.956 -15.369 -4.086 1.00 93.44 1218 PRO A O 1
ATOM 9762 N N . ALA A 1 1219 ? -18.202 -14.221 -5.554 1.00 90.94 1219 ALA A N 1
ATOM 9763 C CA . ALA A 1 1219 ? -19.022 -13.529 -4.559 1.00 90.94 1219 ALA A CA 1
ATOM 9764 C C . ALA A 1 1219 ? -19.741 -14.506 -3.608 1.00 90.94 1219 ALA A C 1
ATOM 9766 O O . ALA A 1 1219 ? -20.409 -15.452 -4.039 1.00 90.94 1219 ALA A O 1
ATOM 9767 N N . GLY A 1 1220 ? -19.610 -14.255 -2.306 1.00 92.50 1220 GLY A N 1
ATOM 9768 C CA . GLY A 1 1220 ? -20.150 -15.088 -1.236 1.00 92.50 1220 GLY A CA 1
ATOM 9769 C C . GLY A 1 1220 ? -19.312 -16.319 -0.888 1.00 92.50 1220 GLY A C 1
ATOM 9770 O O . GLY A 1 1220 ? -19.763 -17.122 -0.077 1.00 92.50 1220 GLY A O 1
ATOM 9771 N N . LEU A 1 1221 ? -18.115 -16.482 -1.467 1.00 95.62 1221 LEU A N 1
ATOM 9772 C CA . LEU A 1 1221 ? -17.167 -17.501 -1.015 1.00 95.62 1221 LEU A CA 1
ATOM 9773 C C . LEU A 1 1221 ? -16.778 -17.226 0.441 1.00 95.62 1221 LEU A C 1
ATOM 9775 O O . LEU A 1 1221 ? -16.282 -16.148 0.764 1.00 95.62 1221 LEU A O 1
ATOM 9779 N N . GLU A 1 1222 ? -16.996 -18.206 1.307 1.00 95.81 1222 GLU A N 1
ATOM 9780 C CA . GLU A 1 1222 ? -16.670 -18.120 2.729 1.00 95.81 1222 GLU A CA 1
ATOM 9781 C C . GLU A 1 1222 ? -15.220 -18.562 2.963 1.00 95.81 1222 GLU A C 1
ATOM 9783 O O . GLU A 1 1222 ? -14.794 -19.624 2.496 1.00 95.81 1222 GLU A O 1
ATOM 9788 N N . LEU A 1 1223 ? -14.455 -17.748 3.690 1.00 96.25 1223 LEU A N 1
ATOM 9789 C CA . LEU A 1 1223 ? -13.039 -17.974 3.975 1.00 96.25 1223 LEU A CA 1
ATOM 9790 C C . LEU A 1 1223 ? -12.792 -18.016 5.480 1.00 96.25 1223 LEU A C 1
ATOM 9792 O O . LEU A 1 1223 ? -13.396 -17.256 6.235 1.00 96.25 1223 LEU A O 1
ATOM 9796 N N . LEU A 1 1224 ? -11.848 -18.862 5.892 1.00 95.38 1224 LEU A N 1
ATOM 9797 C CA . LEU A 1 1224 ? -11.355 -18.960 7.263 1.00 95.38 1224 LEU A CA 1
ATOM 9798 C C . LEU A 1 1224 ? -9.848 -18.709 7.305 1.00 95.38 1224 LEU A C 1
ATOM 9800 O O . LEU A 1 1224 ? -9.095 -19.318 6.540 1.00 95.38 1224 LEU A O 1
ATOM 9804 N N . LEU A 1 1225 ? -9.411 -17.866 8.238 1.00 93.62 1225 LEU A N 1
ATOM 9805 C CA . LEU A 1 1225 ? -8.014 -17.704 8.623 1.00 93.62 1225 LEU A CA 1
ATOM 9806 C C . LEU A 1 1225 ? -7.783 -18.378 9.974 1.00 93.62 1225 LEU A C 1
ATOM 9808 O O . LEU A 1 1225 ? -8.191 -17.873 11.022 1.00 93.62 1225 LEU A O 1
ATOM 9812 N N . ASN A 1 1226 ? -7.106 -19.519 9.939 1.00 91.31 1226 ASN A N 1
ATOM 9813 C CA . ASN A 1 1226 ? -6.803 -20.318 11.116 1.00 91.31 1226 ASN A CA 1
ATOM 9814 C C . ASN A 1 1226 ? -5.349 -20.091 11.545 1.00 91.31 1226 ASN A C 1
ATOM 9816 O O . ASN A 1 1226 ? -4.453 -20.191 10.703 1.00 91.31 1226 ASN A O 1
ATOM 9820 N N . PRO A 1 1227 ? -5.056 -19.817 12.823 1.00 84.12 1227 PRO A N 1
ATOM 9821 C CA . PRO A 1 1227 ? -3.679 -19.885 13.294 1.00 84.12 1227 PRO A CA 1
ATOM 9822 C C . PRO A 1 1227 ? -3.197 -21.339 13.260 1.00 84.12 1227 PRO A C 1
ATOM 9824 O O . PRO A 1 1227 ? -3.985 -22.274 13.402 1.00 84.12 1227 PRO A O 1
ATOM 9827 N N . ILE A 1 1228 ? -1.888 -21.548 13.117 1.00 79.62 1228 ILE A N 1
ATOM 9828 C CA . ILE A 1 1228 ? -1.311 -22.901 13.199 1.00 79.62 1228 ILE A CA 1
ATOM 9829 C C . ILE A 1 1228 ? -1.517 -23.526 14.597 1.00 79.62 1228 ILE A C 1
ATOM 9831 O O . ILE A 1 1228 ? -1.618 -24.743 14.711 1.00 79.62 1228 ILE A O 1
ATOM 9835 N N . SER A 1 1229 ? -1.632 -22.705 15.650 1.00 67.44 1229 SER A N 1
ATOM 9836 C CA . SER A 1 1229 ? -1.889 -23.129 17.035 1.00 67.44 1229 SER A CA 1
ATOM 9837 C C . SER A 1 1229 ? -3.040 -22.328 17.655 1.00 67.44 1229 SER A C 1
ATOM 9839 O O . SER A 1 1229 ? -3.078 -21.104 17.548 1.00 67.44 1229 SER A O 1
ATOM 9841 N N . THR A 1 1230 ? -3.938 -23.015 18.361 1.00 54.41 1230 THR A N 1
ATOM 9842 C CA . THR A 1 1230 ? -5.261 -22.529 18.799 1.00 54.41 1230 THR A CA 1
ATOM 9843 C C . THR A 1 1230 ? -5.287 -21.684 20.077 1.00 54.41 1230 THR A C 1
ATOM 9845 O O . THR A 1 1230 ? -6.309 -21.075 20.369 1.00 54.41 1230 THR A O 1
ATOM 9848 N N . GLN A 1 1231 ? -4.211 -21.621 20.868 1.00 50.69 1231 GLN A N 1
ATOM 9849 C CA . GLN A 1 1231 ? -4.323 -21.075 22.234 1.00 50.69 1231 GLN A CA 1
ATOM 9850 C C . GLN A 1 1231 ? -4.349 -19.539 22.353 1.00 50.69 1231 GLN A C 1
ATOM 9852 O O . GLN A 1 1231 ? -4.813 -19.046 23.375 1.00 50.69 1231 GLN A O 1
ATOM 9857 N N . THR A 1 1232 ? -3.850 -18.773 21.377 1.00 53.31 1232 THR A N 1
ATOM 9858 C CA . THR A 1 1232 ? -3.760 -17.298 21.505 1.00 53.31 1232 THR A CA 1
ATOM 9859 C C . THR A 1 1232 ? -4.620 -16.537 20.508 1.00 53.31 1232 THR A C 1
ATOM 9861 O O . THR A 1 1232 ? -5.077 -15.438 20.807 1.00 53.31 1232 THR A O 1
ATOM 9864 N N . ASN A 1 1233 ? -4.890 -17.126 19.346 1.00 64.12 1233 ASN A N 1
ATOM 9865 C CA . ASN A 1 1233 ? -5.561 -16.448 18.251 1.00 64.12 1233 ASN A CA 1
ATOM 9866 C C . ASN A 1 1233 ? -6.863 -17.174 17.904 1.00 64.12 1233 ASN A C 1
ATOM 9868 O O . ASN A 1 1233 ? -6.878 -18.383 17.691 1.00 64.12 1233 ASN A O 1
ATOM 9872 N N . LYS A 1 1234 ? -7.972 -16.433 17.849 1.00 77.56 1234 LYS A N 1
ATOM 9873 C CA . LYS A 1 1234 ? -9.249 -16.965 17.362 1.00 77.56 1234 LYS A CA 1
ATOM 9874 C C . LYS A 1 1234 ? -9.212 -17.073 15.840 1.00 77.56 1234 LYS A C 1
ATOM 9876 O O . LYS A 1 1234 ? -8.754 -16.136 15.180 1.00 77.56 1234 LYS A O 1
ATOM 9881 N N . THR A 1 1235 ? -9.758 -18.161 15.296 1.00 87.88 1235 THR A N 1
ATOM 9882 C CA . THR A 1 1235 ? -10.094 -18.252 13.869 1.00 87.88 1235 THR A CA 1
ATOM 9883 C C . THR A 1 1235 ? -10.897 -17.024 13.455 1.00 87.88 1235 THR A C 1
ATOM 9885 O O . THR A 1 1235 ? -11.820 -16.620 14.161 1.00 87.88 1235 THR A O 1
ATOM 9888 N N . GLN A 1 1236 ? -10.509 -16.415 12.339 1.00 92.31 1236 GLN A N 1
ATOM 9889 C CA . GLN A 1 1236 ? -11.257 -15.328 11.716 1.00 92.31 1236 GLN A CA 1
ATOM 9890 C C . GLN A 1 1236 ? -11.988 -15.860 10.493 1.00 92.31 1236 GLN A C 1
ATOM 9892 O O . GLN A 1 1236 ? -11.451 -16.695 9.766 1.00 92.31 1236 GLN A O 1
ATOM 9897 N N . ASP A 1 1237 ? -13.179 -15.343 10.248 1.00 94.12 1237 ASP A N 1
ATOM 9898 C CA . ASP A 1 1237 ? -14.016 -15.684 9.114 1.00 94.12 1237 ASP A CA 1
ATOM 9899 C C . ASP A 1 1237 ? -14.418 -14.434 8.324 1.00 94.12 1237 ASP A C 1
ATOM 9901 O O . ASP A 1 1237 ? -14.400 -13.309 8.825 1.00 94.12 1237 ASP A O 1
ATOM 9905 N N . THR A 1 1238 ? -14.712 -14.619 7.039 1.00 95.12 1238 THR A N 1
ATOM 9906 C CA . THR A 1 1238 ? -15.233 -13.554 6.175 1.00 95.12 1238 THR A CA 1
ATOM 9907 C C . THR A 1 1238 ? -15.926 -14.135 4.945 1.00 95.12 1238 THR A C 1
ATOM 9909 O O . THR A 1 1238 ? -15.787 -15.324 4.643 1.00 95.12 1238 THR A O 1
ATOM 9912 N N . ILE A 1 1239 ? -16.639 -13.282 4.208 1.00 95.00 1239 ILE A N 1
ATOM 9913 C CA . ILE A 1 1239 ? -17.148 -13.589 2.867 1.00 95.00 1239 ILE A CA 1
ATOM 9914 C C . ILE A 1 1239 ? -16.459 -12.722 1.818 1.00 95.00 1239 ILE A C 1
ATOM 9916 O O . ILE A 1 1239 ? -16.185 -11.543 2.043 1.00 95.00 1239 ILE A O 1
ATOM 9920 N N . VAL A 1 1240 ? -16.214 -13.303 0.648 1.00 96.12 1240 VAL A N 1
ATOM 9921 C CA . VAL A 1 1240 ? -15.721 -12.579 -0.525 1.00 96.12 1240 VAL A CA 1
ATOM 9922 C C . VAL A 1 1240 ? -16.834 -11.700 -1.098 1.00 96.12 1240 VAL A C 1
ATOM 9924 O O . VAL A 1 1240 ? -17.925 -12.182 -1.403 1.00 96.12 1240 VAL A O 1
ATOM 9927 N N . MET A 1 1241 ? -16.547 -10.414 -1.280 1.00 94.38 1241 MET A N 1
ATOM 9928 C CA . MET A 1 1241 ? -17.454 -9.446 -1.900 1.00 94.38 1241 MET A CA 1
ATOM 9929 C C . MET A 1 1241 ? -17.442 -9.561 -3.425 1.00 94.38 1241 MET A C 1
ATOM 9931 O O . MET A 1 1241 ? -16.430 -9.916 -4.031 1.00 94.38 1241 MET A O 1
ATOM 9935 N N . ASN A 1 1242 ? -18.546 -9.179 -4.067 1.00 90.75 1242 ASN A N 1
ATOM 9936 C CA . ASN A 1 1242 ? -18.625 -9.157 -5.529 1.00 90.75 1242 ASN A CA 1
ATOM 9937 C C . ASN A 1 1242 ? -17.665 -8.129 -6.162 1.00 90.75 1242 ASN A C 1
ATOM 9939 O O . ASN A 1 1242 ? -17.041 -8.381 -7.192 1.00 90.75 1242 ASN A O 1
ATOM 9943 N N . ASN A 1 1243 ? -17.505 -6.961 -5.537 1.00 87.69 1243 ASN A N 1
ATOM 9944 C CA . ASN A 1 1243 ? -16.603 -5.917 -6.017 1.00 87.69 1243 ASN A CA 1
ATOM 9945 C C . ASN A 1 1243 ? -15.140 -6.362 -5.859 1.00 87.69 1243 ASN A C 1
ATOM 9947 O O . ASN A 1 1243 ? -14.655 -6.530 -4.741 1.00 87.69 1243 ASN A O 1
ATOM 9951 N N . PHE A 1 1244 ? -14.441 -6.534 -6.986 1.00 88.62 1244 PHE A N 1
ATOM 9952 C CA . PHE A 1 1244 ? -13.029 -6.943 -7.062 1.00 88.62 1244 PHE A CA 1
ATOM 9953 C C . PHE A 1 1244 ? -12.697 -8.286 -6.388 1.00 88.62 1244 PHE A C 1
ATOM 9955 O O . PHE A 1 1244 ? -11.523 -8.562 -6.150 1.00 88.62 1244 PHE A O 1
ATOM 9962 N N . GLY A 1 1245 ? -13.689 -9.111 -6.037 1.00 90.56 1245 GLY A N 1
ATOM 9963 C CA . GLY A 1 1245 ? -13.442 -10.309 -5.229 1.00 90.56 1245 GLY A CA 1
ATOM 9964 C C . GLY A 1 1245 ? -12.827 -9.977 -3.868 1.00 90.56 1245 GLY A C 1
ATOM 9965 O O . GLY A 1 1245 ? -11.993 -10.733 -3.376 1.00 90.56 1245 GLY A O 1
ATOM 9966 N N . TYR A 1 1246 ? -13.154 -8.813 -3.299 1.00 95.19 1246 TYR A N 1
ATOM 9967 C CA . TYR A 1 1246 ? -12.486 -8.302 -2.107 1.00 95.19 1246 TYR A CA 1
ATOM 9968 C C . TYR A 1 1246 ? -12.790 -9.148 -0.866 1.00 95.19 1246 TYR A C 1
ATOM 9970 O O . TYR A 1 1246 ? -13.949 -9.451 -0.581 1.00 95.19 1246 TYR A O 1
ATOM 9978 N N . TYR A 1 1247 ? -11.758 -9.448 -0.082 1.00 95.44 1247 TYR A N 1
ATOM 9979 C CA . TYR A 1 1247 ? -11.881 -9.983 1.272 1.00 95.44 1247 TYR A CA 1
ATOM 9980 C C . TYR A 1 1247 ? -10.865 -9.316 2.201 1.00 95.44 1247 TYR A C 1
ATOM 9982 O O . TYR A 1 1247 ? -9.817 -8.836 1.761 1.00 95.44 1247 TYR A O 1
ATOM 9990 N N . GLN A 1 1248 ? -11.161 -9.319 3.501 1.00 95.31 1248 GLN A N 1
ATOM 9991 C CA . GLN A 1 1248 ? -10.180 -8.979 4.526 1.00 95.31 1248 GLN A CA 1
ATOM 9992 C C . GLN A 1 1248 ? -10.319 -9.884 5.748 1.00 95.31 1248 GLN A C 1
ATOM 9994 O O . GLN A 1 1248 ? -11.430 -10.272 6.114 1.00 95.31 1248 GLN A O 1
ATOM 9999 N N . LEU A 1 1249 ? -9.194 -10.179 6.394 1.00 94.69 1249 LEU A N 1
ATOM 10000 C CA . LEU A 1 1249 ? -9.103 -10.988 7.608 1.00 94.69 1249 LEU A CA 1
ATOM 10001 C C . LEU A 1 1249 ? -8.124 -10.327 8.584 1.00 94.69 1249 LEU A C 1
ATOM 10003 O O . LEU A 1 1249 ? -7.141 -9.706 8.177 1.00 94.69 1249 LEU A O 1
ATOM 10007 N N . LYS A 1 1250 ? -8.392 -10.442 9.886 1.00 92.94 1250 LYS A N 1
ATOM 10008 C CA . LYS A 1 1250 ? -7.535 -9.876 10.938 1.00 92.94 1250 LYS A CA 1
ATOM 10009 C C . LYS A 1 1250 ? -6.450 -10.876 11.310 1.00 92.94 1250 LYS A C 1
ATOM 10011 O O . LYS A 1 1250 ? -6.726 -12.059 11.478 1.00 92.94 1250 LYS A O 1
ATOM 10016 N N . SER A 1 1251 ? -5.225 -10.404 11.470 1.00 92.31 1251 SER A N 1
ATOM 10017 C CA . SER A 1 1251 ? -4.092 -11.237 11.858 1.00 92.31 1251 SER A CA 1
ATOM 10018 C C . SER A 1 1251 ? -3.147 -10.478 12.782 1.00 92.31 1251 SER A C 1
ATOM 10020 O O . SER A 1 1251 ? -3.355 -9.306 13.092 1.00 92.31 1251 SER A O 1
ATOM 10022 N N . ASN A 1 1252 ? -2.119 -11.174 13.243 1.00 92.44 1252 ASN A N 1
ATOM 10023 C CA . ASN A 1 1252 ? -1.000 -10.652 14.015 1.00 92.44 1252 ASN A CA 1
ATOM 10024 C C . ASN A 1 1252 ? 0.270 -11.377 13.567 1.00 92.44 1252 ASN A C 1
ATOM 10026 O O . ASN A 1 1252 ? 0.147 -12.397 12.870 1.00 92.44 1252 ASN A O 1
ATOM 10030 N N . PRO A 1 1253 ? 1.464 -10.881 13.944 1.00 92.81 1253 PRO A N 1
ATOM 10031 C CA . PRO A 1 1253 ? 2.703 -11.528 13.557 1.00 92.81 1253 PRO A CA 1
ATOM 10032 C C . PRO A 1 1253 ? 2.698 -13.020 13.897 1.00 92.81 1253 PRO A C 1
ATOM 10034 O O . PRO A 1 1253 ? 2.243 -13.415 14.970 1.00 92.81 1253 PRO A O 1
ATOM 10037 N N . GLY A 1 1254 ? 3.110 -13.858 12.950 1.00 90.75 1254 GLY A N 1
ATOM 10038 C CA . GLY A 1 1254 ? 2.892 -15.303 13.022 1.00 90.75 1254 GLY A CA 1
ATOM 10039 C C . GLY A 1 1254 ? 2.519 -15.931 11.682 1.00 90.75 1254 GLY A C 1
ATOM 10040 O O . GLY A 1 1254 ? 2.530 -15.285 10.633 1.00 90.75 1254 GLY A O 1
ATOM 10041 N N . ILE A 1 1255 ? 2.188 -17.222 11.722 1.00 89.69 1255 ILE A N 1
ATOM 10042 C CA . ILE A 1 1255 ? 1.863 -18.017 10.533 1.00 89.69 1255 ILE A CA 1
ATOM 10043 C C . ILE A 1 1255 ? 0.426 -18.523 10.624 1.00 89.69 1255 ILE A C 1
ATOM 10045 O O . ILE A 1 1255 ? -0.002 -19.075 11.643 1.00 89.69 1255 ILE A O 1
ATOM 10049 N N . TRP A 1 1256 ? -0.298 -18.351 9.524 1.00 90.75 1256 TRP A N 1
ATOM 10050 C CA . TRP A 1 1256 ? -1.726 -18.604 9.412 1.00 90.75 1256 TRP A CA 1
ATOM 10051 C C . TRP A 1 1256 ? -2.031 -19.504 8.211 1.00 90.75 1256 TRP A C 1
ATOM 10053 O O . TRP A 1 1256 ? -1.313 -19.502 7.211 1.00 90.75 1256 TRP A O 1
ATOM 10063 N N . LYS A 1 1257 ? -3.115 -20.273 8.303 1.00 91.50 1257 LYS A N 1
ATOM 10064 C CA . LYS A 1 1257 ? -3.679 -21.101 7.235 1.00 91.50 1257 LYS A CA 1
ATOM 10065 C C . LYS A 1 1257 ? -4.961 -20.447 6.730 1.00 91.50 1257 LYS A C 1
ATOM 10067 O O . LYS A 1 1257 ? -5.949 -20.383 7.459 1.00 91.50 1257 LYS A O 1
ATOM 10072 N N . LEU A 1 1258 ? -4.939 -19.974 5.489 1.00 94.00 1258 LEU A N 1
ATOM 10073 C CA . LEU A 1 1258 ? -6.121 -19.519 4.766 1.00 94.00 1258 LEU A CA 1
ATOM 10074 C C . LEU A 1 1258 ? -6.789 -20.722 4.095 1.00 94.00 1258 LEU A C 1
ATOM 10076 O O . LEU A 1 1258 ? -6.157 -21.438 3.318 1.00 94.00 1258 LEU A O 1
ATOM 10080 N N . THR A 1 1259 ? -8.064 -20.934 4.395 1.00 94.88 1259 THR A N 1
ATOM 10081 C CA . THR A 1 1259 ? -8.867 -22.083 3.948 1.00 94.88 1259 THR A CA 1
ATOM 10082 C C . THR A 1 1259 ? -10.232 -21.627 3.453 1.00 94.88 1259 THR A C 1
ATOM 10084 O O . THR A 1 1259 ? -10.750 -20.616 3.924 1.00 94.88 1259 THR A O 1
ATOM 10087 N N . ILE A 1 1260 ? -10.836 -22.387 2.539 1.00 96.00 1260 ILE A N 1
ATOM 10088 C CA . ILE A 1 1260 ? -12.262 -22.240 2.217 1.00 96.00 1260 ILE A CA 1
ATOM 10089 C C . ILE A 1 1260 ? -13.069 -22.803 3.393 1.00 96.00 1260 ILE A C 1
ATOM 10091 O O . ILE A 1 1260 ? -12.730 -23.868 3.911 1.00 96.00 1260 ILE A O 1
ATOM 10095 N N . ALA A 1 1261 ? -14.108 -22.090 3.832 1.00 93.88 1261 ALA A N 1
ATOM 10096 C CA . ALA A 1 1261 ? -14.935 -22.547 4.942 1.00 93.88 1261 ALA A CA 1
ATOM 10097 C C . ALA A 1 1261 ? -15.646 -23.871 4.590 1.00 93.88 1261 ALA A C 1
ATOM 10099 O O . ALA A 1 1261 ? -16.143 -24.022 3.465 1.00 93.88 1261 ALA A O 1
ATOM 10100 N N . PRO A 1 1262 ? -15.706 -24.831 5.531 1.00 92.50 1262 PRO A N 1
ATOM 10101 C CA . PRO A 1 1262 ? -16.392 -26.093 5.311 1.00 92.50 1262 PRO A CA 1
ATOM 10102 C C . PRO A 1 1262 ? -17.890 -25.852 5.108 1.00 92.50 1262 PRO A C 1
ATOM 10104 O O . PRO A 1 1262 ? -18.538 -25.163 5.893 1.00 92.50 1262 PRO A O 1
ATOM 10107 N N . GLY A 1 1263 ? -18.439 -26.442 4.051 1.00 90.31 1263 GLY A N 1
ATOM 10108 C CA . GLY A 1 1263 ? -19.838 -26.301 3.666 1.00 90.31 1263 GLY A CA 1
ATOM 10109 C C . GLY A 1 1263 ? -19.978 -26.071 2.167 1.00 90.31 1263 GLY A C 1
ATOM 10110 O O . GLY A 1 1263 ? -19.190 -26.565 1.361 1.00 90.31 1263 GLY A O 1
ATOM 10111 N N . ARG A 1 1264 ? -20.976 -25.275 1.772 1.00 90.56 1264 ARG A N 1
ATOM 10112 C CA . ARG A 1 1264 ? -21.309 -25.075 0.354 1.00 90.56 1264 ARG A CA 1
ATOM 10113 C C . ARG A 1 1264 ? -20.152 -24.482 -0.459 1.00 90.56 1264 ARG A C 1
ATOM 10115 O O . ARG A 1 1264 ? -19.981 -24.853 -1.616 1.00 90.56 1264 ARG A O 1
ATOM 10122 N N . SER A 1 1265 ? -19.355 -23.596 0.139 1.00 93.75 1265 SER A N 1
ATOM 10123 C CA . SER A 1 1265 ? -18.168 -23.014 -0.499 1.00 93.75 1265 SER A CA 1
ATOM 10124 C C . SER A 1 1265 ? -17.153 -24.096 -0.890 1.00 93.75 1265 SER A C 1
ATOM 10126 O O . SER A 1 1265 ? -16.771 -24.181 -2.057 1.00 93.75 1265 SER A O 1
ATOM 10128 N N . SER A 1 1266 ? -16.787 -24.979 0.048 1.00 93.94 1266 SER A N 1
ATOM 10129 C CA . SER A 1 1266 ? -15.868 -26.099 -0.203 1.00 93.94 1266 SER A CA 1
ATOM 10130 C C . SER A 1 1266 ? -16.464 -27.211 -1.076 1.00 93.94 1266 SER A C 1
ATOM 10132 O O . SER A 1 1266 ? -15.718 -27.972 -1.686 1.00 93.94 1266 SER A O 1
ATOM 10134 N N . ASP A 1 1267 ? -17.792 -27.333 -1.160 1.00 93.81 1267 ASP A N 1
ATOM 10135 C CA . ASP A 1 1267 ? -18.458 -28.301 -2.049 1.00 93.81 1267 ASP A CA 1
ATOM 10136 C C . ASP A 1 1267 ? -18.384 -27.893 -3.527 1.00 93.81 1267 ASP A C 1
ATOM 10138 O O . ASP A 1 1267 ? -18.465 -28.744 -4.414 1.00 93.81 1267 ASP A O 1
ATOM 10142 N N . ILE A 1 1268 ? -18.269 -26.590 -3.796 1.00 94.31 1268 ILE A N 1
ATOM 10143 C CA . ILE A 1 1268 ? -18.321 -26.014 -5.146 1.00 94.31 1268 ILE A CA 1
ATOM 10144 C C . ILE A 1 1268 ? -16.924 -25.664 -5.654 1.00 94.31 1268 ILE A C 1
ATOM 10146 O O . ILE A 1 1268 ? -16.669 -25.812 -6.847 1.00 94.31 1268 ILE A O 1
ATOM 10150 N N . MET A 1 1269 ? -16.037 -25.198 -4.776 1.00 94.19 1269 MET A N 1
ATOM 10151 C CA . MET A 1 1269 ? -14.756 -24.603 -5.155 1.00 94.19 1269 MET A CA 1
ATOM 10152 C C . MET A 1 1269 ? -13.578 -25.323 -4.500 1.00 94.19 1269 MET A C 1
ATOM 10154 O O . MET A 1 1269 ? -13.669 -25.768 -3.357 1.00 94.19 1269 MET A O 1
ATOM 10158 N N . ASP A 1 1270 ? -12.455 -25.339 -5.209 1.00 93.69 1270 ASP A N 1
ATOM 10159 C CA . ASP A 1 1270 ? -11.137 -25.711 -4.706 1.00 93.69 1270 ASP A CA 1
ATOM 10160 C C . ASP A 1 1270 ? -10.182 -24.509 -4.761 1.00 93.69 1270 ASP A C 1
ATOM 10162 O O . ASP A 1 1270 ? -10.268 -23.653 -5.649 1.00 93.69 1270 ASP A O 1
ATOM 10166 N N . MET A 1 1271 ? -9.264 -24.435 -3.795 1.00 91.69 1271 MET A N 1
ATOM 10167 C CA . MET A 1 1271 ? -8.224 -23.406 -3.746 1.00 91.69 1271 MET A CA 1
ATOM 10168 C C . MET A 1 1271 ? -7.032 -23.818 -4.616 1.00 91.69 1271 MET A C 1
ATOM 10170 O O . MET A 1 1271 ? -6.598 -24.969 -4.577 1.00 91.69 1271 MET A O 1
ATOM 10174 N N . VAL A 1 1272 ? -6.498 -22.872 -5.390 1.00 88.38 1272 VAL A N 1
ATOM 10175 C CA . VAL A 1 1272 ? -5.380 -23.097 -6.316 1.00 88.38 1272 VAL A CA 1
ATOM 10176 C C . VAL A 1 1272 ? -4.118 -22.451 -5.747 1.00 88.38 1272 VAL A C 1
ATOM 10178 O O . VAL A 1 1272 ? -4.146 -21.293 -5.317 1.00 88.38 1272 VAL A O 1
ATOM 10181 N N . ASP A 1 1273 ? -3.013 -23.198 -5.724 1.00 75.38 1273 ASP A N 1
ATOM 10182 C CA . ASP A 1 1273 ? -1.707 -22.641 -5.361 1.00 75.38 1273 ASP A CA 1
ATOM 10183 C C . ASP A 1 1273 ? -1.217 -21.683 -6.453 1.00 75.38 1273 ASP A C 1
ATOM 10185 O O . ASP A 1 1273 ? -1.691 -21.735 -7.587 1.00 75.38 1273 ASP A O 1
ATOM 10189 N N . HIS A 1 1274 ? -0.292 -20.780 -6.126 1.00 65.06 1274 HIS A N 1
ATOM 10190 C CA . HIS A 1 1274 ? 0.150 -19.730 -7.045 1.00 65.06 1274 HIS A CA 1
ATOM 10191 C C . HIS A 1 1274 ? 0.364 -20.252 -8.481 1.00 65.06 1274 HIS A C 1
ATOM 10193 O O . HIS A 1 1274 ? 1.131 -21.200 -8.661 1.00 65.06 1274 HIS A O 1
ATOM 10199 N N . PRO A 1 1275 ? -0.281 -19.659 -9.511 1.00 49.78 1275 PRO A N 1
ATOM 10200 C CA . PRO A 1 1275 ? -0.154 -20.140 -10.880 1.00 49.78 1275 PRO A CA 1
ATOM 10201 C C . PRO A 1 1275 ? 1.289 -19.927 -11.344 1.00 49.78 1275 PRO A C 1
ATOM 10203 O O . PRO A 1 1275 ? 1.672 -18.837 -11.774 1.00 49.78 1275 PRO A O 1
ATOM 10206 N N . ASN A 1 1276 ? 2.117 -20.964 -11.219 1.00 41.84 1276 ASN A N 1
ATOM 10207 C CA . ASN A 1 1276 ? 3.489 -20.941 -11.693 1.00 41.84 1276 ASN A CA 1
ATOM 10208 C C . ASN A 1 1276 ? 3.455 -20.723 -13.206 1.00 41.84 1276 ASN A C 1
ATOM 10210 O O . ASN A 1 1276 ? 3.017 -21.579 -13.969 1.00 41.84 1276 ASN A O 1
ATOM 10214 N N . GLN A 1 1277 ? 3.947 -19.563 -13.647 1.00 42.53 1277 GLN A N 1
ATOM 10215 C CA . GLN A 1 1277 ? 3.873 -19.098 -15.038 1.00 42.53 1277 GLN A CA 1
ATOM 10216 C C . GLN A 1 1277 ? 4.500 -20.060 -16.065 1.00 42.53 1277 GLN A C 1
ATOM 10218 O O . GLN A 1 1277 ? 4.308 -19.870 -17.264 1.00 42.53 1277 GLN A O 1
ATOM 10223 N N . LYS A 1 1278 ? 5.266 -21.065 -15.622 1.00 40.81 1278 LYS A N 1
ATOM 10224 C CA . LYS A 1 1278 ? 6.027 -21.971 -16.488 1.00 40.81 1278 LYS A CA 1
ATOM 10225 C C . LYS A 1 1278 ? 5.319 -23.284 -16.838 1.00 40.81 1278 LYS A C 1
ATOM 10227 O O . LYS A 1 1278 ? 5.716 -23.892 -17.825 1.00 40.81 1278 LYS A O 1
ATOM 10232 N N . GLU A 1 1279 ? 4.280 -23.699 -16.114 1.00 38.25 1279 GLU A N 1
ATOM 10233 C CA . GLU A 1 1279 ? 3.586 -24.976 -16.360 1.00 38.25 1279 GLU A CA 1
ATOM 10234 C C . GLU A 1 1279 ? 2.085 -24.724 -16.487 1.00 38.25 1279 GLU A C 1
ATOM 10236 O O . GLU A 1 1279 ? 1.371 -24.531 -15.510 1.00 38.25 1279 GLU A O 1
ATOM 10241 N N . LYS A 1 1280 ? 1.618 -24.609 -17.731 1.00 38.72 1280 LYS A N 1
ATOM 10242 C CA . LYS A 1 1280 ? 0.382 -23.893 -18.060 1.00 38.72 1280 LYS A CA 1
ATOM 10243 C C . LYS A 1 1280 ? -0.860 -24.746 -18.317 1.00 38.72 1280 LYS A C 1
ATOM 10245 O O . LYS A 1 1280 ? -1.838 -24.208 -18.824 1.00 38.72 1280 LYS A O 1
ATOM 10250 N N . GLU A 1 1281 ? -0.863 -26.025 -17.951 1.00 47.84 1281 GLU A N 1
ATOM 10251 C CA . GLU A 1 1281 ? -2.001 -26.912 -18.258 1.00 47.84 1281 GLU A CA 1
ATOM 10252 C C . GLU A 1 1281 ? -2.611 -27.641 -17.048 1.00 47.84 1281 GLU A C 1
ATOM 10254 O O . GLU A 1 1281 ? -3.695 -28.203 -17.173 1.00 47.84 1281 GLU A O 1
ATOM 10259 N N . THR A 1 1282 ? -2.009 -27.577 -15.855 1.00 54.53 1282 THR A N 1
ATOM 10260 C CA . THR A 1 1282 ? -2.536 -28.255 -14.655 1.00 54.53 1282 THR A CA 1
ATOM 10261 C C . THR A 1 1282 ? -2.493 -27.350 -13.427 1.00 54.53 1282 THR A C 1
ATOM 10263 O O . THR A 1 1282 ? -1.417 -27.007 -12.941 1.00 54.53 1282 THR A O 1
ATOM 10266 N N . PHE A 1 1283 ? -3.665 -26.972 -12.909 1.00 66.62 1283 PHE A N 1
ATOM 10267 C CA . PHE A 1 1283 ? -3.793 -26.249 -11.641 1.00 66.62 1283 PHE A CA 1
ATOM 10268 C C . PHE A 1 1283 ? -3.440 -27.173 -10.468 1.00 66.62 1283 PHE A C 1
ATOM 10270 O O . PHE A 1 1283 ? -3.966 -28.283 -10.377 1.00 66.62 1283 PHE A O 1
ATOM 10277 N N . VAL A 1 1284 ? -2.578 -26.719 -9.555 1.00 79.88 1284 VAL A N 1
ATOM 10278 C CA . VAL A 1 1284 ? -2.274 -27.451 -8.318 1.00 79.88 1284 VAL A CA 1
ATOM 10279 C C . VAL A 1 1284 ? -3.305 -27.057 -7.265 1.00 79.88 1284 VAL A C 1
ATOM 10281 O O . VAL A 1 1284 ? -3.303 -25.926 -6.778 1.00 79.88 1284 VAL A O 1
ATOM 10284 N N . ILE A 1 1285 ? -4.208 -27.983 -6.943 1.00 84.69 1285 ILE A N 1
ATOM 10285 C CA . ILE A 1 1285 ? -5.205 -27.798 -5.885 1.00 84.69 1285 ILE A CA 1
ATOM 10286 C C . ILE A 1 1285 ? -4.527 -27.986 -4.529 1.00 84.69 1285 ILE A C 1
ATOM 10288 O O . ILE A 1 1285 ? -3.834 -28.980 -4.310 1.00 84.69 1285 ILE A O 1
ATOM 10292 N N . VAL A 1 1286 ? -4.753 -27.047 -3.611 1.00 88.69 1286 VAL A N 1
ATOM 10293 C CA . VAL A 1 1286 ? -4.223 -27.099 -2.243 1.00 88.69 1286 VAL A CA 1
ATOM 10294 C C . VAL A 1 1286 ? -5.347 -27.000 -1.212 1.00 88.69 1286 VAL A C 1
ATOM 10296 O O . VAL A 1 1286 ? -6.292 -26.237 -1.403 1.00 88.69 1286 VAL A O 1
ATOM 10299 N N . PRO A 1 1287 ? -5.259 -27.730 -0.084 1.00 88.50 1287 PRO A N 1
ATOM 10300 C CA . PRO A 1 1287 ? -6.275 -27.664 0.967 1.00 88.50 1287 PRO A CA 1
ATOM 10301 C C . PRO A 1 1287 ? -6.261 -26.323 1.714 1.00 88.50 1287 PRO A C 1
ATOM 10303 O O . PRO A 1 1287 ? -7.275 -25.905 2.267 1.00 88.50 1287 PRO A O 1
ATOM 10306 N N . HIS A 1 1288 ? -5.104 -25.661 1.766 1.00 89.56 1288 HIS A N 1
ATOM 10307 C CA . HIS A 1 1288 ? -4.924 -24.367 2.411 1.00 89.56 1288 HIS A CA 1
ATOM 10308 C C . HIS A 1 1288 ? -3.733 -23.625 1.814 1.00 89.56 1288 HIS A C 1
ATOM 10310 O O . HIS A 1 1288 ? -2.778 -24.238 1.336 1.00 89.56 1288 HIS A O 1
ATOM 10316 N N . ARG A 1 1289 ? -3.752 -22.300 1.942 1.00 89.44 1289 ARG A N 1
ATOM 10317 C CA . ARG A 1 1289 ? -2.614 -21.434 1.646 1.00 89.44 1289 ARG A CA 1
ATOM 10318 C C . ARG A 1 1289 ? -2.002 -20.915 2.941 1.00 89.44 1289 ARG A C 1
ATOM 10320 O O . ARG A 1 1289 ? -2.718 -20.484 3.842 1.00 89.44 1289 ARG A O 1
ATOM 10327 N N . LEU A 1 1290 ? -0.677 -20.945 3.042 1.00 88.19 1290 LEU A N 1
ATOM 10328 C CA . LEU A 1 1290 ? 0.020 -20.337 4.172 1.00 88.19 1290 LEU A CA 1
ATOM 10329 C C . LEU A 1 1290 ? 0.138 -18.826 3.980 1.00 88.19 1290 LEU A C 1
ATOM 10331 O O . LEU A 1 1290 ? 0.510 -18.355 2.906 1.00 88.19 1290 LEU A O 1
ATOM 10335 N N . VAL A 1 1291 ? -0.155 -18.083 5.042 1.00 90.19 1291 VAL A N 1
ATOM 10336 C CA . VAL A 1 1291 ? 0.025 -16.635 5.122 1.00 90.19 1291 VAL A CA 1
ATOM 10337 C C . VAL A 1 1291 ? 0.985 -16.345 6.268 1.00 90.19 1291 VAL A C 1
ATOM 10339 O O . VAL A 1 1291 ? 0.722 -16.705 7.416 1.00 90.19 1291 VAL A O 1
ATOM 10342 N N . VAL A 1 1292 ? 2.117 -15.725 5.945 1.00 90.94 1292 VAL A N 1
ATOM 10343 C CA . VAL A 1 1292 ? 3.148 -15.328 6.908 1.00 90.94 1292 VAL A CA 1
ATOM 10344 C C . VAL A 1 1292 ? 3.016 -13.833 7.152 1.00 90.94 1292 VAL A C 1
ATOM 10346 O O . VAL A 1 1292 ? 3.024 -13.053 6.204 1.00 90.94 1292 VAL A O 1
ATOM 10349 N N . ILE A 1 1293 ? 2.905 -13.443 8.418 1.00 92.81 1293 ILE A N 1
ATOM 10350 C CA . ILE A 1 1293 ? 2.832 -12.045 8.835 1.00 92.81 1293 ILE A CA 1
ATOM 10351 C C . ILE A 1 1293 ? 4.106 -11.729 9.603 1.00 92.81 1293 ILE A C 1
ATOM 10353 O O . ILE A 1 1293 ? 4.159 -11.964 10.798 1.00 92.81 1293 ILE A O 1
ATOM 10357 N N . ASP A 1 1294 ? 5.130 -11.217 8.927 1.00 92.00 1294 ASP A N 1
ATOM 10358 C CA . ASP A 1 1294 ? 6.442 -10.891 9.510 1.00 92.00 1294 ASP A CA 1
ATOM 10359 C C . ASP A 1 1294 ? 6.854 -9.421 9.285 1.00 92.00 1294 ASP A C 1
ATOM 10361 O O . ASP A 1 1294 ? 7.992 -9.035 9.544 1.00 92.00 1294 ASP A O 1
ATOM 10365 N N . SER A 1 1295 ? 5.914 -8.586 8.836 1.00 92.44 1295 SER A N 1
ATOM 10366 C CA . SER A 1 1295 ? 6.094 -7.164 8.525 1.00 92.44 1295 SER A CA 1
ATOM 10367 C C . SER A 1 1295 ? 4.899 -6.345 9.018 1.00 92.44 1295 SER A C 1
ATOM 10369 O O . SER A 1 1295 ? 3.762 -6.822 9.001 1.00 92.44 1295 SER A O 1
ATOM 10371 N N . LEU A 1 1296 ? 5.150 -5.084 9.398 1.00 90.38 1296 LEU A N 1
ATOM 10372 C CA . LEU A 1 1296 ? 4.117 -4.101 9.759 1.00 90.38 1296 LEU A CA 1
ATOM 10373 C C . LEU A 1 1296 ? 3.196 -3.760 8.575 1.00 90.38 1296 LEU A C 1
ATOM 10375 O O . LEU A 1 1296 ? 2.037 -3.389 8.768 1.00 90.38 1296 LEU A O 1
ATOM 10379 N N . TYR A 1 1297 ? 3.702 -3.883 7.350 1.00 87.94 1297 TYR A N 1
ATOM 10380 C CA . TYR A 1 1297 ? 2.986 -3.570 6.116 1.00 87.94 1297 TYR A CA 1
ATOM 10381 C C . TYR A 1 1297 ? 2.750 -4.860 5.337 1.00 87.94 1297 TYR A C 1
ATOM 10383 O O . TYR A 1 1297 ? 3.674 -5.657 5.168 1.00 87.94 1297 TYR A O 1
ATOM 10391 N N . GLN A 1 1298 ? 1.514 -5.063 4.885 1.00 82.50 1298 GLN A N 1
ATOM 10392 C CA . GLN A 1 1298 ? 1.110 -6.222 4.092 1.00 82.50 1298 GLN A CA 1
ATOM 10393 C C . GLN A 1 1298 ? 0.764 -5.772 2.678 1.00 82.50 1298 GLN A C 1
ATOM 10395 O O . GLN A 1 1298 ? 0.162 -4.717 2.492 1.00 82.50 1298 GLN A O 1
ATOM 10400 N N . SER A 1 1299 ? 1.168 -6.571 1.693 1.00 73.88 1299 SER A N 1
ATOM 10401 C CA . SER A 1 1299 ? 0.784 -6.355 0.298 1.00 73.88 1299 SER A CA 1
ATOM 10402 C C . SER A 1 1299 ? -0.585 -6.973 0.019 1.00 73.88 1299 SER A C 1
ATOM 10404 O O . SER A 1 1299 ? -1.009 -7.902 0.712 1.00 73.88 1299 SER A O 1
ATOM 10406 N N . LEU A 1 1300 ? -1.275 -6.460 -1.002 1.00 77.75 1300 LEU A N 1
ATOM 10407 C CA . LEU A 1 1300 ? -2.570 -6.995 -1.411 1.00 77.75 1300 LEU A CA 1
ATOM 10408 C C . LEU A 1 1300 ? -2.414 -8.460 -1.847 1.00 77.75 1300 LEU A C 1
ATOM 10410 O O . LEU A 1 1300 ? -1.684 -8.771 -2.790 1.00 77.75 1300 LEU A O 1
ATOM 10414 N N . SER A 1 1301 ? -3.106 -9.367 -1.163 1.00 83.31 1301 SER A N 1
ATOM 10415 C CA . SER A 1 1301 ? -3.054 -10.795 -1.471 1.00 83.31 1301 SER A CA 1
ATOM 10416 C C . SER A 1 1301 ? -3.928 -11.140 -2.683 1.00 83.31 1301 SER A C 1
ATOM 10418 O O . SER A 1 1301 ? -4.997 -10.570 -2.890 1.00 83.31 1301 SER A O 1
ATOM 10420 N N . SER A 1 1302 ? -3.479 -12.085 -3.510 1.00 86.00 1302 SER A N 1
ATOM 10421 C CA . SER A 1 1302 ? -4.274 -12.627 -4.618 1.00 86.00 1302 SER A CA 1
ATOM 10422 C C . SER A 1 1302 ? -4.585 -14.094 -4.351 1.00 86.00 1302 SER A C 1
ATOM 10424 O O . SER A 1 1302 ? -3.667 -14.904 -4.176 1.00 86.00 1302 SER A O 1
ATOM 10426 N N . LEU A 1 1303 ? -5.877 -14.416 -4.306 1.00 90.88 1303 LEU A N 1
ATOM 10427 C CA . LEU A 1 1303 ? -6.408 -15.760 -4.122 1.00 90.88 1303 LEU A CA 1
ATOM 10428 C C . LEU A 1 1303 ? -6.998 -16.253 -5.446 1.00 90.88 1303 LEU A C 1
ATOM 10430 O O . LEU A 1 1303 ? -7.840 -15.593 -6.047 1.00 90.88 1303 LEU A O 1
ATOM 10434 N N . SER A 1 1304 ? -6.579 -17.429 -5.898 1.00 91.69 1304 SER A N 1
ATOM 10435 C CA . SER A 1 1304 ? -7.159 -18.083 -7.071 1.00 91.69 1304 SER A CA 1
ATOM 10436 C C . SER A 1 1304 ? -7.943 -19.309 -6.627 1.00 91.69 1304 SER A C 1
ATOM 10438 O O . SER A 1 1304 ? -7.468 -20.100 -5.811 1.00 91.69 1304 SER A O 1
ATOM 10440 N N . VAL A 1 1305 ? -9.157 -19.450 -7.146 1.00 92.88 1305 VAL A N 1
ATOM 10441 C CA . VAL A 1 1305 ? -10.041 -20.587 -6.880 1.00 92.88 1305 VAL A CA 1
ATOM 10442 C C . VAL A 1 1305 ? -10.575 -21.141 -8.193 1.00 92.88 1305 VAL A C 1
ATOM 10444 O O . VAL A 1 1305 ? -10.670 -20.421 -9.185 1.00 92.88 1305 VAL A O 1
ATOM 10447 N N . VAL A 1 1306 ? -10.916 -22.422 -8.209 1.00 92.00 1306 VAL A N 1
ATOM 10448 C CA . VAL A 1 1306 ? -11.477 -23.111 -9.375 1.00 92.00 1306 VAL A CA 1
ATOM 10449 C C . VAL A 1 1306 ? -12.725 -23.878 -8.960 1.00 92.00 1306 VAL A C 1
ATOM 10451 O O . VAL A 1 1306 ? -12.818 -24.356 -7.831 1.00 92.00 1306 VAL A O 1
ATOM 10454 N N . ARG A 1 1307 ? -13.706 -23.985 -9.853 1.00 92.62 1307 ARG A N 1
ATOM 10455 C CA . ARG A 1 1307 ? -14.913 -24.783 -9.624 1.00 92.62 1307 ARG A CA 1
ATOM 10456 C C . ARG A 1 1307 ? -14.593 -26.265 -9.760 1.00 92.62 1307 ARG A C 1
ATOM 10458 O O . ARG A 1 1307 ? -13.898 -26.674 -10.688 1.00 92.62 1307 ARG A O 1
ATOM 10465 N N . LYS A 1 1308 ? -15.146 -27.074 -8.860 1.00 93.00 1308 LYS A N 1
ATOM 10466 C CA . LYS A 1 1308 ? -15.120 -28.536 -8.954 1.00 93.00 1308 LYS A CA 1
ATOM 10467 C C . LYS A 1 1308 ? -15.881 -29.003 -10.190 1.00 93.00 1308 LYS A C 1
ATOM 10469 O O . LYS A 1 1308 ? -16.879 -28.395 -10.582 1.00 93.00 1308 LYS A O 1
ATOM 10474 N N . ALA A 1 1309 ? -15.440 -30.122 -10.762 1.00 86.81 1309 ALA A N 1
ATOM 10475 C CA . ALA A 1 1309 ? -16.076 -30.720 -11.932 1.00 86.81 1309 ALA A CA 1
ATOM 10476 C C . ALA A 1 1309 ? -17.575 -30.984 -11.684 1.00 86.81 1309 ALA A C 1
ATOM 10478 O O . ALA A 1 1309 ? -17.956 -31.600 -10.685 1.00 86.81 1309 ALA A O 1
ATOM 10479 N N . GLY A 1 1310 ? -18.429 -30.509 -12.592 1.00 87.25 1310 GLY A N 1
ATOM 10480 C CA . GLY A 1 1310 ? -19.889 -30.602 -12.494 1.00 87.25 1310 GLY A CA 1
ATOM 10481 C C . GLY A 1 1310 ? -20.554 -29.522 -11.628 1.00 87.25 1310 GLY A C 1
ATOM 10482 O O . GLY A 1 1310 ? -21.773 -29.557 -11.450 1.00 87.25 1310 GLY A O 1
ATOM 10483 N N . GLN A 1 1311 ? -19.791 -28.577 -11.067 1.00 89.88 1311 GLN A N 1
ATOM 10484 C CA . GLN A 1 1311 ? -20.296 -27.450 -10.268 1.00 89.88 1311 GLN A CA 1
ATOM 10485 C C . GLN A 1 1311 ? -20.123 -26.093 -10.982 1.00 89.88 1311 GLN A C 1
ATOM 10487 O O . GLN A 1 1311 ? -20.275 -25.033 -10.367 1.00 89.88 1311 GLN A O 1
ATOM 10492 N N . GLU A 1 1312 ? -19.837 -26.095 -12.287 1.00 83.44 1312 GLU A N 1
ATOM 10493 C CA . GLU A 1 1312 ? -19.489 -24.905 -13.077 1.00 83.44 1312 GLU A CA 1
ATOM 10494 C C . GLU A 1 1312 ? -20.617 -23.862 -13.078 1.00 83.44 1312 GLU A C 1
ATOM 10496 O O . GLU A 1 1312 ? -20.370 -22.661 -13.014 1.00 83.44 1312 GLU A O 1
ATOM 10501 N N . LEU A 1 1313 ? -21.869 -24.330 -13.091 1.00 83.56 1313 LEU A N 1
ATOM 10502 C CA . LEU A 1 1313 ? -23.071 -23.491 -13.140 1.00 83.56 1313 LEU A CA 1
ATOM 10503 C C . LEU A 1 1313 ? -23.722 -23.266 -11.768 1.00 83.56 1313 LEU A C 1
ATOM 10505 O O . LEU A 1 1313 ? -24.717 -22.547 -11.668 1.00 83.56 1313 LEU A O 1
ATOM 10509 N N . ARG A 1 1314 ? -23.210 -23.892 -10.702 1.00 86.00 1314 ARG A N 1
ATOM 10510 C CA . ARG A 1 1314 ? -23.854 -23.833 -9.388 1.00 86.00 1314 ARG A CA 1
ATOM 10511 C C . ARG A 1 1314 ? -23.477 -22.533 -8.667 1.00 86.00 1314 ARG A C 1
ATOM 10513 O O . ARG A 1 1314 ? -22.293 -22.301 -8.424 1.00 86.00 1314 ARG A O 1
ATOM 10520 N N . PRO A 1 1315 ? -24.435 -21.678 -8.273 1.00 86.19 1315 PRO A N 1
ATOM 10521 C CA . PRO A 1 1315 ? -24.116 -20.456 -7.541 1.00 86.19 1315 PRO A CA 1
ATOM 10522 C C . PRO A 1 1315 ? -23.546 -20.787 -6.154 1.00 86.19 1315 PRO A C 1
ATOM 10524 O O . PRO A 1 1315 ? -24.030 -21.710 -5.481 1.00 86.19 1315 PRO A O 1
ATOM 10527 N N . ILE A 1 1316 ? -22.522 -20.023 -5.752 1.00 89.00 1316 ILE A N 1
ATOM 10528 C CA . ILE A 1 1316 ? -21.816 -20.182 -4.470 1.00 89.00 1316 ILE A CA 1
ATOM 10529 C C . ILE A 1 1316 ? -22.810 -19.969 -3.329 1.00 89.00 1316 ILE A C 1
ATOM 10531 O O . ILE A 1 1316 ? -23.087 -20.892 -2.563 1.00 89.00 1316 ILE A O 1
ATOM 10535 N N . LEU A 1 1317 ? -23.452 -18.799 -3.299 1.00 86.00 1317 LEU A N 1
ATOM 10536 C CA . LEU A 1 1317 ? -24.593 -18.548 -2.427 1.00 86.00 1317 LEU A CA 1
ATOM 10537 C C . LEU A 1 1317 ? -25.785 -19.394 -2.877 1.00 86.00 1317 LEU A C 1
ATOM 10539 O O . LEU A 1 1317 ? -26.164 -19.408 -4.050 1.00 86.00 1317 LEU A O 1
ATOM 10543 N N . GLN A 1 1318 ? -26.385 -20.115 -1.933 1.00 85.25 1318 GLN A N 1
ATOM 10544 C CA . GLN A 1 1318 ? -27.584 -20.894 -2.209 1.00 85.25 1318 GLN A CA 1
ATOM 10545 C C . GLN A 1 1318 ? -28.745 -19.956 -2.591 1.00 85.25 1318 GLN A C 1
ATOM 10547 O O . GLN A 1 1318 ? -29.041 -19.042 -1.816 1.00 85.25 1318 GLN A O 1
ATOM 10552 N N . PRO A 1 1319 ? -29.429 -20.190 -3.729 1.00 85.25 1319 PRO A N 1
ATOM 10553 C CA . PRO A 1 1319 ? -30.610 -19.426 -4.113 1.00 85.25 1319 PRO A CA 1
ATOM 10554 C C . PRO A 1 1319 ? -31.673 -19.454 -3.016 1.00 85.25 1319 PRO A C 1
ATOM 10556 O O . PRO A 1 1319 ? -31.896 -20.487 -2.378 1.00 85.25 1319 PRO A O 1
ATOM 10559 N N . ILE A 1 1320 ? -32.348 -18.323 -2.803 1.00 83.19 1320 ILE A N 1
ATOM 10560 C CA . ILE A 1 1320 ? -33.271 -18.184 -1.672 1.00 83.19 1320 ILE A CA 1
ATOM 10561 C C . ILE A 1 1320 ? -34.453 -19.159 -1.760 1.00 83.19 1320 ILE A C 1
ATOM 10563 O O . ILE A 1 1320 ? -34.833 -19.739 -0.747 1.00 83.19 1320 ILE A O 1
ATOM 10567 N N . ASP A 1 1321 ? -34.941 -19.429 -2.972 1.00 83.06 1321 ASP A N 1
ATOM 10568 C CA . ASP A 1 1321 ? -36.048 -20.356 -3.223 1.00 83.06 1321 ASP A CA 1
ATOM 10569 C C . ASP A 1 1321 ? -35.687 -21.804 -2.849 1.00 83.06 1321 ASP A C 1
ATOM 10571 O O . ASP A 1 1321 ? -36.531 -22.570 -2.385 1.00 83.06 1321 ASP A O 1
ATOM 10575 N N . GLU A 1 1322 ? -34.423 -22.202 -3.045 1.00 85.69 1322 GLU A N 1
ATOM 10576 C CA . GLU A 1 1322 ? -33.930 -23.518 -2.622 1.00 85.69 1322 GLU A CA 1
ATOM 10577 C C . GLU A 1 1322 ? -33.822 -23.600 -1.099 1.00 85.69 1322 GLU A C 1
ATOM 10579 O O . GLU A 1 1322 ? -34.197 -24.610 -0.502 1.00 85.69 1322 GLU A O 1
ATOM 10584 N N . TYR A 1 1323 ? -33.320 -22.533 -0.475 1.00 83.75 1323 TYR A N 1
ATOM 10585 C CA . TYR A 1 1323 ? -33.170 -22.455 0.973 1.00 83.75 1323 TYR A CA 1
ATOM 10586 C C . TYR A 1 1323 ? -34.525 -22.491 1.694 1.00 83.75 1323 TYR A C 1
ATOM 10588 O O . TYR A 1 1323 ? -34.687 -23.232 2.662 1.00 83.75 1323 TYR A O 1
ATOM 10596 N N . GLU A 1 1324 ? -35.520 -21.741 1.213 1.00 82.56 1324 GLU A N 1
ATOM 10597 C CA . GLU A 1 1324 ? -36.871 -21.748 1.785 1.00 82.56 1324 GLU A CA 1
ATOM 10598 C C . GLU A 1 1324 ? -37.513 -23.135 1.702 1.00 82.56 1324 GLU A C 1
ATOM 10600 O O . GLU A 1 1324 ? -38.016 -23.633 2.710 1.00 82.56 1324 GLU A O 1
ATOM 10605 N N . LYS A 1 1325 ? -37.395 -23.809 0.551 1.00 85.44 1325 LYS A N 1
ATOM 10606 C CA . LYS A 1 1325 ? -37.876 -25.189 0.382 1.00 85.44 1325 LYS A CA 1
ATOM 10607 C C . LYS A 1 1325 ? -37.202 -26.163 1.344 1.00 85.44 1325 LYS A C 1
ATOM 10609 O O . LYS A 1 1325 ? -37.883 -27.007 1.921 1.00 85.44 1325 LYS A O 1
ATOM 10614 N N . GLN A 1 1326 ? -35.885 -26.060 1.539 1.00 83.12 1326 GLN A N 1
ATOM 10615 C CA . GLN A 1 1326 ? -35.181 -26.888 2.525 1.00 83.12 1326 GLN A CA 1
ATOM 10616 C C . GLN A 1 1326 ? -35.687 -26.625 3.944 1.00 83.12 1326 GLN A C 1
ATOM 10618 O O . GLN A 1 1326 ? -35.959 -27.567 4.683 1.00 83.12 1326 GLN A O 1
ATOM 10623 N N . LYS A 1 1327 ? -35.880 -25.356 4.312 1.00 79.94 1327 LYS A N 1
ATOM 10624 C CA . LYS A 1 1327 ? -36.356 -24.973 5.646 1.00 79.94 1327 LYS A CA 1
ATOM 10625 C C . LYS A 1 1327 ? -37.789 -25.454 5.910 1.00 79.94 1327 LYS A C 1
ATOM 10627 O O . LYS A 1 1327 ? -38.102 -25.867 7.027 1.00 79.94 1327 LYS A O 1
ATOM 10632 N N . GLU A 1 1328 ? -38.655 -25.432 4.897 1.00 79.06 1328 GLU A N 1
ATOM 10633 C CA . GLU A 1 1328 ? -40.000 -26.018 4.958 1.00 79.06 1328 GLU A CA 1
ATOM 10634 C C . GLU A 1 1328 ? -39.950 -27.541 5.112 1.00 79.06 1328 GLU A C 1
ATOM 10636 O O . GLU A 1 1328 ? -40.642 -28.085 5.971 1.00 79.06 1328 GLU A O 1
ATOM 10641 N N . GLN A 1 1329 ? -39.087 -28.226 4.354 1.00 80.25 1329 GLN A N 1
ATOM 10642 C CA . GLN A 1 1329 ? -38.901 -29.677 4.462 1.00 80.25 1329 GLN A CA 1
ATOM 10643 C C . GLN A 1 1329 ? -38.356 -30.093 5.832 1.00 80.25 1329 GLN A C 1
ATOM 10645 O O . GLN A 1 1329 ? -38.845 -31.063 6.408 1.00 80.25 1329 GLN A O 1
ATOM 10650 N N . GLU A 1 1330 ? -37.391 -29.361 6.392 1.00 77.62 1330 GLU A N 1
ATOM 10651 C CA . GLU A 1 1330 ? -36.889 -29.602 7.749 1.00 77.62 1330 GLU A CA 1
ATOM 10652 C C . GLU A 1 1330 ? -37.963 -29.351 8.809 1.00 77.62 1330 GLU A C 1
ATOM 10654 O O . GLU A 1 1330 ? -38.089 -30.132 9.754 1.00 77.62 1330 GLU A O 1
ATOM 10659 N N . LYS A 1 1331 ? -38.773 -28.291 8.656 1.00 73.75 1331 LYS A N 1
ATOM 10660 C CA . LYS A 1 1331 ? -39.937 -28.058 9.523 1.00 73.75 1331 LYS A CA 1
ATOM 10661 C C . LYS A 1 1331 ? -40.922 -29.215 9.429 1.00 73.75 1331 LYS A C 1
ATOM 10663 O O . LYS A 1 1331 ? -41.346 -29.709 10.469 1.00 73.75 1331 LYS A O 1
ATOM 10668 N N . GLU A 1 1332 ? -41.253 -29.678 8.225 1.00 70.44 1332 GLU A N 1
ATOM 10669 C CA . GLU A 1 1332 ? -42.121 -30.839 8.030 1.00 70.44 1332 GLU A CA 1
ATOM 10670 C C . GLU A 1 1332 ? -41.531 -32.117 8.629 1.00 70.44 1332 GLU A C 1
ATOM 10672 O O . GLU A 1 1332 ? -42.270 -32.888 9.234 1.00 70.44 1332 GLU A O 1
ATOM 10677 N N . GLN A 1 1333 ? -40.224 -32.358 8.493 1.00 68.94 1333 GLN A N 1
ATOM 10678 C CA . GLN A 1 1333 ? -39.561 -33.522 9.086 1.00 68.94 1333 GLN A CA 1
ATOM 10679 C C . GLN A 1 1333 ? -39.566 -33.453 10.616 1.00 68.94 1333 GLN A C 1
ATOM 10681 O O . GLN A 1 1333 ? -39.900 -34.450 11.256 1.00 68.94 1333 GLN A O 1
ATOM 10686 N N . LYS A 1 1334 ? -39.296 -32.282 11.211 1.00 64.12 1334 LYS A N 1
ATOM 10687 C CA . LYS A 1 1334 ? -39.408 -32.062 12.665 1.00 64.12 1334 LYS A CA 1
ATOM 10688 C C . LYS A 1 1334 ? -40.854 -32.206 13.159 1.00 64.12 1334 LYS A C 1
ATOM 10690 O O . LYS A 1 1334 ? -41.082 -32.794 14.213 1.00 64.12 1334 LYS A O 1
ATOM 10695 N N . LEU A 1 1335 ? -41.842 -31.739 12.390 1.00 55.97 1335 LEU A N 1
ATOM 10696 C CA . LEU A 1 1335 ? -43.271 -31.925 12.687 1.00 55.97 1335 LEU A CA 1
ATOM 10697 C C . LEU A 1 1335 ? -43.709 -33.391 12.556 1.00 55.97 1335 LEU A C 1
ATOM 10699 O O . LEU A 1 1335 ? -44.474 -33.870 13.391 1.00 55.97 1335 LEU A O 1
ATOM 10703 N N . LYS A 1 1336 ? -43.196 -34.125 11.561 1.00 53.81 1336 LYS A N 1
ATOM 10704 C CA . LYS A 1 1336 ? -43.467 -35.559 11.373 1.00 53.81 1336 LYS A CA 1
ATOM 10705 C C . LYS A 1 1336 ? -42.814 -36.401 12.477 1.00 53.81 1336 LYS A C 1
ATOM 10707 O O . LYS A 1 1336 ? -43.482 -37.284 13.011 1.00 53.81 1336 LYS A O 1
ATOM 10712 N N . GLN A 1 1337 ? -41.588 -36.081 12.903 1.00 46.66 1337 GLN A N 1
ATOM 10713 C CA . GLN A 1 1337 ? -40.915 -36.757 14.025 1.00 46.66 1337 GLN A CA 1
ATOM 10714 C C . GLN A 1 1337 ? -41.589 -36.506 15.385 1.00 46.66 1337 GLN A C 1
ATOM 10716 O O . GLN A 1 1337 ? -41.647 -37.420 16.202 1.00 46.66 1337 GLN A O 1
ATOM 10721 N N . ASN A 1 1338 ? -42.193 -35.336 15.615 1.00 38.88 1338 ASN A N 1
ATOM 10722 C CA . ASN A 1 1338 ? -42.895 -35.047 16.874 1.00 38.88 1338 ASN A CA 1
ATOM 10723 C C . ASN A 1 1338 ? -44.283 -35.709 17.009 1.00 38.88 1338 ASN A C 1
ATOM 10725 O O . ASN A 1 1338 ? -44.931 -35.552 18.042 1.00 38.88 1338 ASN A O 1
ATOM 10729 N N . SER A 1 1339 ? -44.736 -36.480 16.012 1.00 37.44 1339 SER A N 1
ATOM 10730 C CA . SER A 1 1339 ? -46.023 -37.198 16.053 1.00 37.44 1339 SER A CA 1
ATOM 10731 C C . SER A 1 1339 ? -45.911 -38.712 16.284 1.00 37.44 1339 SER A C 1
ATOM 10733 O O . SER A 1 1339 ? -46.929 -39.400 16.353 1.00 37.44 1339 SER A O 1
ATOM 10735 N N . SER A 1 1340 ? -44.703 -39.249 16.490 1.00 27.81 1340 SER A N 1
ATOM 10736 C CA . SER A 1 1340 ? -44.519 -40.668 16.817 1.00 27.81 1340 SER A CA 1
ATOM 10737 C C . SER A 1 1340 ? -43.273 -40.921 17.673 1.00 27.81 1340 SER A C 1
ATOM 10739 O O . SER A 1 1340 ? -42.159 -40.886 17.163 1.00 27.81 1340 SER A O 1
ATOM 10741 N N . GLY A 1 1341 ? -43.470 -41.275 18.948 1.00 29.78 1341 GLY A N 1
ATOM 10742 C CA . GLY A 1 1341 ? -42.478 -42.033 19.723 1.00 29.78 1341 GLY A CA 1
ATOM 10743 C C . GLY A 1 1341 ? -41.740 -41.266 20.821 1.00 29.78 1341 GLY A C 1
ATOM 10744 O O . GLY A 1 1341 ? -40.638 -40.763 20.634 1.00 29.78 1341 GLY A O 1
ATOM 10745 N N . PHE A 1 1342 ? -42.322 -41.288 22.019 1.00 29.67 1342 PHE A N 1
ATOM 10746 C CA . PHE A 1 1342 ? -41.620 -41.126 23.292 1.00 29.67 1342 PHE A CA 1
ATOM 10747 C C . PHE A 1 1342 ? -40.581 -42.274 23.419 1.00 29.67 1342 PHE A C 1
ATOM 10749 O O . PHE A 1 1342 ? -40.977 -43.435 23.433 1.00 29.67 1342 PHE A O 1
ATOM 10756 N N . PHE A 1 1343 ? -39.284 -41.946 23.513 1.00 27.52 1343 PHE A N 1
ATOM 10757 C CA . PHE A 1 1343 ? -38.111 -42.821 23.759 1.00 27.52 1343 PHE A CA 1
ATOM 10758 C C . PHE A 1 1343 ? -37.683 -43.858 22.695 1.00 27.52 1343 PHE A C 1
ATOM 10760 O O . PHE A 1 1343 ? -38.234 -44.950 22.634 1.00 27.52 1343 PHE A O 1
ATOM 10767 N N . SER A 1 1344 ? -36.538 -43.606 22.036 1.00 24.02 1344 SER A N 1
ATOM 10768 C CA . SER A 1 1344 ? -35.413 -44.567 21.957 1.00 24.02 1344 SER A CA 1
ATOM 10769 C C . SER A 1 1344 ? -34.171 -43.958 21.276 1.00 24.02 1344 SER A C 1
ATOM 10771 O O . SER A 1 1344 ? -34.214 -43.644 20.093 1.00 24.02 1344 SER A O 1
ATOM 10773 N N . ASN A 1 1345 ? -33.070 -43.848 22.030 1.00 25.25 1345 ASN A N 1
ATOM 10774 C CA . ASN A 1 1345 ? -31.666 -43.980 21.604 1.00 25.25 1345 ASN A CA 1
ATOM 10775 C C . ASN A 1 1345 ? -31.223 -43.378 20.252 1.00 25.25 1345 ASN A C 1
ATOM 10777 O O . ASN A 1 1345 ? -31.316 -44.087 19.257 1.00 25.25 1345 ASN A O 1
ATOM 10781 N N . LEU A 1 1346 ? -30.569 -42.198 20.233 1.00 31.91 1346 LEU A N 1
ATOM 10782 C CA . LEU A 1 1346 ? -29.469 -41.963 19.268 1.00 31.91 1346 LEU A CA 1
ATOM 10783 C C . LEU A 1 1346 ? -28.537 -40.747 19.497 1.00 31.91 1346 LEU A C 1
ATOM 10785 O O . LEU A 1 1346 ? -28.054 -40.208 18.518 1.00 31.91 1346 LEU A O 1
ATOM 10789 N N . PHE A 1 1347 ? -28.201 -40.319 20.720 1.00 29.19 1347 PHE A N 1
ATOM 10790 C CA . PHE A 1 1347 ? -26.949 -39.549 20.912 1.00 29.19 1347 PHE A CA 1
ATOM 10791 C C . PHE A 1 1347 ? -26.261 -39.942 22.222 1.00 29.19 1347 PHE A C 1
ATOM 10793 O O . PHE A 1 1347 ? -26.303 -39.249 23.235 1.00 29.19 1347 PHE A O 1
ATOM 10800 N N . SER A 1 1348 ? -25.637 -41.120 22.171 1.00 23.80 1348 SER A N 1
ATOM 10801 C CA . SER A 1 1348 ? -24.589 -41.574 23.080 1.00 23.80 1348 SER A CA 1
ATOM 10802 C C . SER A 1 1348 ? -23.393 -42.017 22.233 1.00 23.80 1348 SER A C 1
ATOM 10804 O O . SER A 1 1348 ? -23.492 -43.027 21.546 1.00 23.80 1348 SER A O 1
ATOM 10806 N N . SER A 1 1349 ? -22.319 -41.219 22.249 1.00 27.20 1349 SER A N 1
ATOM 10807 C CA . SER A 1 1349 ? -20.888 -41.600 22.265 1.00 27.20 1349 SER A CA 1
ATOM 10808 C C . SER A 1 1349 ? -20.090 -40.275 22.253 1.00 27.20 1349 SER A C 1
ATOM 10810 O O . SER A 1 1349 ? -20.256 -39.508 21.315 1.00 27.20 1349 SER A O 1
ATOM 10812 N N . LYS A 1 1350 ? -19.408 -39.802 23.316 1.00 25.02 1350 LYS A N 1
ATOM 10813 C CA . LYS A 1 1350 ? -18.090 -40.247 23.846 1.00 25.02 1350 LYS A CA 1
ATOM 10814 C C . LYS A 1 1350 ? -17.100 -40.514 22.698 1.00 25.02 1350 LYS A C 1
ATOM 10816 O O . LYS A 1 1350 ? -17.386 -41.385 21.889 1.00 25.02 1350 LYS A O 1
ATOM 10821 N N . ASN A 1 1351 ? -15.972 -39.825 22.519 1.00 24.16 1351 ASN A N 1
ATOM 10822 C CA . ASN A 1 1351 ? -15.034 -39.151 23.423 1.00 24.16 1351 ASN A CA 1
ATOM 10823 C C . ASN A 1 1351 ? -14.381 -37.957 22.697 1.00 24.16 1351 ASN A C 1
ATOM 10825 O O . ASN A 1 1351 ? -14.119 -38.061 21.507 1.00 24.16 1351 ASN A O 1
ATOM 10829 N N . ASP A 1 1352 ? -14.106 -36.861 23.400 1.00 25.52 1352 ASP A N 1
ATOM 10830 C CA . ASP A 1 1352 ? -12.729 -36.514 23.771 1.00 25.52 1352 ASP A CA 1
ATOM 10831 C C . ASP A 1 1352 ? -12.751 -35.415 24.835 1.00 25.52 1352 ASP A C 1
ATOM 10833 O O . ASP A 1 1352 ? -13.509 -34.447 24.773 1.00 25.52 1352 ASP A O 1
ATOM 10837 N N . ALA A 1 1353 ? -11.977 -35.660 25.884 1.00 22.98 1353 ALA A N 1
ATOM 10838 C CA . ALA A 1 1353 ? -11.824 -34.807 27.041 1.00 22.98 1353 ALA A CA 1
ATOM 10839 C C . ALA A 1 1353 ? -10.438 -34.175 26.976 1.00 22.98 1353 ALA A C 1
ATOM 10841 O O . ALA A 1 1353 ? -9.470 -34.923 26.978 1.00 22.98 1353 ALA A O 1
ATOM 10842 N N . THR A 1 1354 ? -10.373 -32.842 26.980 1.00 23.95 1354 THR A N 1
ATOM 10843 C CA . THR A 1 1354 ? -9.443 -32.041 27.797 1.00 23.95 1354 THR A CA 1
ATOM 10844 C C . THR A 1 1354 ? -9.723 -30.545 27.627 1.00 23.95 1354 THR A C 1
ATOM 10846 O O . THR A 1 1354 ? -9.980 -30.064 26.528 1.00 23.95 1354 THR A O 1
ATOM 10849 N N . ASP A 1 1355 ? -9.618 -29.857 28.762 1.00 26.64 1355 ASP A N 1
ATOM 10850 C CA . ASP A 1 1355 ? -9.402 -28.424 28.983 1.00 26.64 1355 ASP A CA 1
ATOM 10851 C C . ASP A 1 1355 ? -10.603 -27.469 29.083 1.00 26.64 1355 ASP A C 1
ATOM 10853 O O . ASP A 1 1355 ? -11.000 -26.700 28.212 1.00 26.64 1355 ASP A O 1
ATOM 10857 N N . SER A 1 1356 ? -11.112 -27.527 30.311 1.00 23.53 1356 SER A N 1
ATOM 10858 C CA . SER A 1 1356 ? -11.900 -26.592 31.095 1.00 23.53 1356 SER A CA 1
ATOM 10859 C C . SER A 1 1356 ? -11.429 -25.129 31.092 1.00 23.53 1356 SER A C 1
ATOM 10861 O O . SER A 1 1356 ? -10.412 -24.806 31.698 1.00 23.53 1356 SER A O 1
ATOM 10863 N N . VAL A 1 1357 ? -12.305 -24.234 30.624 1.00 26.78 1357 VAL A N 1
ATOM 10864 C CA . VAL A 1 1357 ? -12.792 -23.080 31.407 1.00 26.78 1357 VAL A CA 1
ATOM 10865 C C . VAL A 1 1357 ? -14.293 -22.959 31.137 1.00 26.78 1357 VAL A C 1
ATOM 10867 O O . VAL A 1 1357 ? -14.741 -22.238 30.253 1.00 26.78 1357 VAL A O 1
ATOM 10870 N N . ALA A 1 1358 ? -15.084 -23.726 31.883 1.00 23.62 1358 ALA A N 1
ATOM 10871 C CA . ALA A 1 1358 ? -16.533 -23.596 31.913 1.00 23.62 1358 ALA A CA 1
ATOM 10872 C C . ALA A 1 1358 ? -16.951 -23.264 33.344 1.00 23.62 1358 ALA A C 1
ATOM 10874 O O . ALA A 1 1358 ? -17.156 -24.148 34.174 1.00 23.62 1358 ALA A O 1
ATOM 10875 N N . THR A 1 1359 ? -17.091 -21.974 33.628 1.00 25.88 1359 THR A N 1
ATOM 10876 C CA . THR A 1 1359 ? -17.870 -21.486 34.763 1.00 25.88 1359 THR A CA 1
ATOM 10877 C C . THR A 1 1359 ? -19.134 -20.822 34.217 1.00 25.88 1359 THR A C 1
ATOM 10879 O O . THR A 1 1359 ? -19.088 -19.828 33.506 1.00 25.88 1359 THR A O 1
ATOM 10882 N N . HIS A 1 1360 ? -20.274 -21.435 34.553 1.00 28.67 1360 HIS A N 1
ATOM 10883 C CA . HIS A 1 1360 ? -21.650 -20.958 34.364 1.00 28.67 1360 HIS A CA 1
ATOM 10884 C C . HIS A 1 1360 ? -22.229 -20.879 32.940 1.00 28.67 1360 HIS A C 1
ATOM 10886 O O . HIS A 1 1360 ? -22.586 -19.810 32.467 1.00 28.67 1360 HIS A O 1
ATOM 10892 N N . GLN A 1 1361 ? -22.548 -22.034 32.345 1.00 29.42 1361 GLN A N 1
ATOM 10893 C CA . GLN A 1 1361 ? -23.776 -22.160 31.542 1.00 29.42 1361 GLN A CA 1
ATOM 10894 C C . GLN A 1 1361 ? -24.519 -23.453 31.895 1.00 29.42 1361 GLN A C 1
ATOM 10896 O O . GLN A 1 1361 ? -24.392 -24.497 31.264 1.00 29.42 1361 GLN A O 1
ATOM 10901 N N . LYS A 1 1362 ? -25.319 -23.376 32.960 1.00 27.75 1362 LYS A N 1
ATOM 10902 C CA . LYS A 1 1362 ? -26.460 -24.266 33.186 1.00 27.75 1362 LYS A CA 1
ATOM 10903 C C . LYS A 1 1362 ? -27.708 -23.385 33.169 1.00 27.75 1362 LYS A C 1
ATOM 10905 O O . LYS A 1 1362 ? -27.809 -22.513 34.024 1.00 27.75 1362 LYS A O 1
ATOM 10910 N N . LYS A 1 1363 ? -28.641 -23.714 32.261 1.00 29.33 1363 LYS A N 1
ATOM 10911 C CA . LYS A 1 1363 ? -30.015 -23.190 32.056 1.00 29.33 1363 LYS A CA 1
ATOM 10912 C C . LYS A 1 1363 ? -30.181 -22.100 30.980 1.00 29.33 1363 LYS A C 1
ATOM 10914 O O . LYS A 1 1363 ? -30.129 -20.920 31.281 1.00 29.33 1363 LYS A O 1
ATOM 10919 N N . SER A 1 1364 ? -30.534 -22.499 29.758 1.00 35.34 1364 SER A N 1
ATOM 10920 C CA . SER A 1 1364 ? -31.891 -22.320 29.200 1.00 35.34 1364 SER A CA 1
ATOM 10921 C C . SER A 1 1364 ? -31.972 -22.975 27.810 1.00 35.34 1364 SER A C 1
ATOM 10923 O O . SER A 1 1364 ? -30.990 -23.022 27.081 1.00 35.34 1364 SER A O 1
ATOM 10925 N N . ASN A 1 1365 ? -33.135 -23.527 27.460 1.00 52.81 1365 ASN A N 1
ATOM 10926 C CA . ASN A 1 1365 ? -33.444 -24.086 26.132 1.00 52.81 1365 ASN A CA 1
ATOM 10927 C C . ASN A 1 1365 ? -33.851 -22.970 25.135 1.00 52.81 1365 ASN A C 1
ATOM 10929 O O . ASN A 1 1365 ? -34.583 -23.230 24.184 1.00 52.81 1365 ASN A O 1
ATOM 10933 N N . LEU A 1 1366 ? -33.481 -21.718 25.426 1.00 63.41 1366 LEU A N 1
ATOM 10934 C CA . LEU A 1 1366 ? -33.946 -20.512 24.746 1.00 63.41 1366 LEU A CA 1
ATOM 10935 C C . LEU A 1 1366 ? -32.847 -19.981 23.821 1.00 63.41 1366 LEU A C 1
ATOM 10937 O O . LEU A 1 1366 ? -31.678 -19.941 24.204 1.00 63.41 1366 LEU A O 1
ATOM 10941 N N . ASP A 1 1367 ? -33.237 -19.556 22.618 1.00 82.69 1367 ASP A N 1
ATOM 10942 C CA . ASP A 1 1367 ? -32.325 -18.922 21.663 1.00 82.69 1367 ASP A CA 1
ATOM 10943 C C . ASP A 1 1367 ? -31.724 -17.641 22.257 1.00 82.69 1367 ASP A C 1
ATOM 10945 O O . ASP A 1 1367 ? -32.424 -16.843 22.884 1.00 82.69 1367 ASP A O 1
ATOM 10949 N N . THR A 1 1368 ? -30.427 -17.429 22.025 1.00 93.12 1368 THR A N 1
ATOM 10950 C CA . THR A 1 1368 ? -29.754 -16.185 22.419 1.00 93.12 1368 THR A CA 1
ATOM 10951 C C . THR A 1 1368 ? -30.192 -15.048 21.498 1.00 93.12 1368 THR A C 1
ATOM 10953 O O . THR A 1 1368 ? -30.138 -15.183 20.277 1.00 93.12 1368 THR A O 1
ATOM 10956 N N . ILE A 1 1369 ? -30.606 -13.917 22.069 1.00 96.50 1369 ILE A N 1
ATOM 10957 C CA . ILE A 1 1369 ? -30.964 -12.708 21.323 1.00 96.50 1369 ILE A CA 1
ATOM 10958 C C . ILE A 1 1369 ? -29.690 -11.898 21.075 1.00 96.50 1369 ILE A C 1
ATOM 10960 O O . ILE A 1 1369 ? -28.998 -11.503 22.016 1.00 96.50 1369 ILE A O 1
ATOM 10964 N N . HIS A 1 1370 ? -29.390 -11.625 19.806 1.00 97.69 1370 HIS A N 1
ATOM 10965 C CA . HIS A 1 1370 ? -28.231 -10.826 19.414 1.00 97.69 1370 HIS A CA 1
ATOM 10966 C C . HIS A 1 1370 ? -28.644 -9.371 19.164 1.00 97.69 1370 HIS A C 1
ATOM 10968 O O . HIS A 1 1370 ? -29.494 -9.102 18.309 1.00 97.69 1370 HIS A O 1
ATOM 10974 N N . ILE A 1 1371 ? -28.012 -8.432 19.872 1.00 97.81 1371 ILE A N 1
ATOM 10975 C CA . ILE A 1 1371 ? -28.324 -6.998 19.795 1.00 97.81 1371 ILE A CA 1
ATOM 10976 C C . ILE A 1 1371 ? -27.071 -6.215 19.417 1.00 97.81 1371 ILE A C 1
ATOM 10978 O O . ILE A 1 1371 ? -26.060 -6.317 20.099 1.00 97.81 1371 ILE A O 1
ATOM 10982 N N . PHE A 1 1372 ? -27.127 -5.422 18.352 1.00 97.38 1372 PHE A N 1
ATOM 10983 C CA . PHE A 1 1372 ? -26.049 -4.550 17.896 1.00 97.38 1372 PHE A CA 1
ATOM 10984 C C . PHE A 1 1372 ? -26.350 -3.092 18.240 1.00 97.38 1372 PHE A C 1
ATOM 10986 O O . PHE A 1 1372 ? -27.463 -2.612 18.036 1.00 97.38 1372 PHE A O 1
ATOM 10993 N N . SER A 1 1373 ? -25.351 -2.369 18.738 1.00 96.06 1373 SER A N 1
ATOM 10994 C CA . SER A 1 1373 ? -25.466 -0.935 18.994 1.00 96.06 1373 SER A CA 1
ATOM 10995 C C . SER A 1 1373 ? -24.127 -0.223 18.811 1.00 96.06 1373 SER A C 1
ATOM 10997 O O . SER A 1 1373 ? -23.058 -0.841 18.779 1.00 96.06 1373 SER A O 1
ATOM 10999 N N . VAL A 1 1374 ? -24.177 1.100 18.670 1.00 92.12 1374 VAL A N 1
ATOM 11000 C CA . VAL A 1 1374 ? -22.995 1.948 18.486 1.00 92.12 1374 VAL A CA 1
ATOM 11001 C C . VAL A 1 1374 ? -23.115 3.193 19.355 1.00 92.12 1374 VAL A C 1
ATOM 11003 O O . VAL A 1 1374 ? -24.141 3.866 19.342 1.00 92.12 1374 VAL A O 1
ATOM 11006 N N . ALA A 1 1375 ? -22.036 3.532 20.057 1.00 88.50 1375 ALA A N 1
ATOM 11007 C CA . ALA A 1 1375 ? -21.883 4.793 20.773 1.00 88.50 1375 ALA A CA 1
ATOM 11008 C C . ALA A 1 1375 ? -20.578 5.483 20.350 1.00 88.50 1375 ALA A C 1
ATOM 11010 O O . ALA A 1 1375 ? -19.604 4.816 20.005 1.00 88.50 1375 ALA A O 1
ATOM 11011 N N . SER A 1 1376 ? -20.588 6.819 20.350 1.00 85.38 1376 SER A N 1
ATOM 11012 C CA . SER A 1 1376 ? -19.426 7.672 20.072 1.00 85.38 1376 SER A CA 1
ATOM 11013 C C . SER A 1 1376 ? -19.469 8.851 21.042 1.00 85.38 1376 SER A C 1
ATOM 11015 O O . SER A 1 1376 ? -20.398 9.666 20.998 1.00 85.38 1376 SER A O 1
ATOM 11017 N N . GLY A 1 1377 ? -18.492 8.907 21.943 1.00 85.25 1377 GLY A N 1
ATOM 11018 C CA . GLY A 1 1377 ? -18.409 9.893 23.017 1.00 85.25 1377 GLY A CA 1
ATOM 11019 C C . GLY A 1 1377 ? -19.148 9.493 24.300 1.00 85.25 1377 GLY A C 1
ATOM 11020 O O . GLY A 1 1377 ? -20.124 8.735 24.298 1.00 85.25 1377 GLY A O 1
ATOM 11021 N N . HIS A 1 1378 ? -18.701 10.067 25.418 1.00 88.06 1378 HIS A N 1
ATOM 11022 C CA . HIS A 1 1378 ? -19.086 9.643 26.773 1.00 88.06 1378 HIS A CA 1
ATOM 11023 C C . HIS A 1 1378 ? -20.593 9.783 27.053 1.00 88.06 1378 HIS A C 1
ATOM 11025 O O . HIS A 1 1378 ? -21.178 8.999 27.801 1.00 88.06 1378 HIS A O 1
ATOM 11031 N N . LEU A 1 1379 ? -21.250 10.775 26.442 1.00 88.50 1379 LEU A N 1
ATOM 11032 C CA . LEU A 1 1379 ? -22.695 10.967 26.586 1.00 88.50 1379 LEU A CA 1
ATOM 11033 C C . LEU A 1 1379 ? -23.484 9.779 26.015 1.00 88.50 1379 LEU A C 1
ATOM 11035 O O . LEU A 1 1379 ? -24.415 9.295 26.656 1.00 88.50 1379 LEU A O 1
ATOM 11039 N N . TYR A 1 1380 ? -23.111 9.310 24.824 1.00 91.00 1380 TYR A N 1
ATOM 11040 C CA . TYR A 1 1380 ? -23.788 8.183 24.184 1.00 91.00 1380 TYR A CA 1
ATOM 11041 C C . TYR A 1 1380 ? -23.434 6.856 24.842 1.00 91.00 1380 TYR A C 1
ATOM 11043 O O . TYR A 1 1380 ? -24.282 5.978 24.896 1.00 91.00 1380 TYR A O 1
ATOM 11051 N N . GLU A 1 1381 ? -22.241 6.718 25.416 1.00 93.12 1381 GLU A N 1
ATOM 11052 C CA . GLU A 1 1381 ? -21.895 5.556 26.241 1.00 93.12 1381 GLU A CA 1
ATOM 11053 C C . GLU A 1 1381 ? -22.751 5.469 27.502 1.00 93.12 1381 GLU A C 1
ATOM 11055 O O . GLU A 1 1381 ? -23.179 4.385 27.888 1.00 93.12 1381 GLU A O 1
ATOM 11060 N N . ARG A 1 1382 ? -23.067 6.608 28.129 1.00 93.44 1382 ARG A N 1
ATOM 11061 C CA . ARG A 1 1382 ? -24.005 6.637 29.253 1.00 93.44 1382 ARG A CA 1
ATOM 11062 C C . ARG A 1 1382 ? -25.409 6.222 28.829 1.00 93.44 1382 ARG A C 1
ATOM 11064 O O . ARG A 1 1382 ? -26.020 5.412 29.519 1.00 93.44 1382 ARG A O 1
ATOM 11071 N N . PHE A 1 1383 ? -25.903 6.728 27.699 1.00 95.12 1383 PHE A N 1
ATOM 11072 C CA . PHE A 1 1383 ? -27.173 6.253 27.149 1.00 95.12 1383 PHE A CA 1
ATOM 11073 C C . PHE A 1 1383 ? -27.132 4.748 26.855 1.00 95.12 1383 PHE A C 1
ATOM 11075 O O . PHE A 1 1383 ? -28.042 4.026 27.252 1.00 95.12 1383 PHE A O 1
ATOM 11082 N N . LEU A 1 1384 ? -26.022 4.254 26.304 1.00 95.56 1384 LEU A N 1
ATOM 11083 C CA . LEU A 1 1384 ? -25.831 2.841 26.001 1.00 95.56 1384 LEU A CA 1
ATOM 11084 C C . LEU A 1 1384 ? -25.923 1.946 27.249 1.00 95.56 1384 LEU A C 1
ATOM 11086 O O . LEU A 1 1384 ? -26.535 0.882 27.182 1.00 95.56 1384 LEU A O 1
ATOM 11090 N N . LYS A 1 1385 ? -25.382 2.382 28.400 1.00 95.69 1385 LYS A N 1
ATOM 11091 C CA . LYS A 1 1385 ? -25.547 1.684 29.695 1.00 95.69 1385 LYS A CA 1
ATOM 11092 C C . LYS A 1 1385 ? -27.024 1.516 30.055 1.00 95.69 1385 LYS A C 1
ATOM 11094 O O . LYS A 1 1385 ? -27.454 0.429 30.430 1.00 95.69 1385 LYS A O 1
ATOM 11099 N N . ILE A 1 1386 ? -27.798 2.587 29.906 1.00 95.88 1386 ILE A N 1
ATOM 11100 C CA . ILE A 1 1386 ? -29.232 2.620 30.217 1.00 95.88 1386 ILE A CA 1
ATOM 11101 C C . ILE A 1 1386 ? -30.011 1.732 29.241 1.00 95.88 1386 ILE A C 1
ATOM 11103 O O . ILE A 1 1386 ? -30.860 0.956 29.678 1.00 95.88 1386 ILE A O 1
ATOM 11107 N N . MET A 1 1387 ? -29.685 1.786 27.946 1.00 96.69 1387 MET A N 1
ATOM 11108 C CA . MET A 1 1387 ? -30.274 0.920 26.924 1.00 96.69 1387 MET A CA 1
ATOM 11109 C C . MET A 1 1387 ? -30.060 -0.557 27.278 1.00 96.69 1387 MET A C 1
ATOM 11111 O O . MET A 1 1387 ? -31.033 -1.307 27.363 1.00 96.69 1387 MET A O 1
ATOM 11115 N N . MET A 1 1388 ? -28.825 -0.958 27.606 1.00 96.94 1388 MET A N 1
ATOM 11116 C CA . MET A 1 1388 ? -28.519 -2.335 28.014 1.00 96.94 1388 MET A CA 1
ATOM 11117 C C . MET A 1 1388 ? -29.309 -2.762 29.256 1.00 96.94 1388 MET A C 1
ATOM 11119 O O . MET A 1 1388 ? -29.912 -3.833 29.245 1.00 96.94 1388 MET A O 1
ATOM 11123 N N . LEU A 1 1389 ? -29.367 -1.925 30.300 1.00 95.81 1389 LEU A N 1
ATOM 11124 C CA . LEU A 1 1389 ? -30.158 -2.222 31.502 1.00 95.81 1389 LEU A CA 1
ATOM 11125 C C . LEU A 1 1389 ? -31.645 -2.377 31.187 1.00 95.81 1389 LEU A C 1
ATOM 11127 O O . LEU A 1 1389 ? -32.288 -3.288 31.706 1.00 95.81 1389 LEU A O 1
ATOM 11131 N N . SER A 1 1390 ? -32.187 -1.508 30.332 1.00 96.69 1390 SER A N 1
ATOM 11132 C CA . SER A 1 1390 ? -33.593 -1.574 29.934 1.00 96.69 1390 SER A CA 1
ATOM 11133 C C . SER A 1 1390 ? -33.913 -2.880 29.208 1.00 96.69 1390 SER A C 1
ATOM 11135 O O . SER A 1 1390 ? -34.945 -3.488 29.459 1.00 96.69 1390 SER A O 1
ATOM 11137 N N . VAL A 1 1391 ? -32.996 -3.377 28.378 1.00 96.94 1391 VAL A N 1
ATOM 11138 C CA . VAL A 1 1391 ? -33.156 -4.653 27.681 1.00 96.94 1391 VAL A CA 1
ATOM 11139 C C . VAL A 1 1391 ? -33.062 -5.830 28.648 1.00 96.94 1391 VAL A C 1
ATOM 11141 O O . VAL A 1 1391 ? -33.969 -6.659 28.691 1.00 96.94 1391 VAL A O 1
ATOM 11144 N N . VAL A 1 1392 ? -31.985 -5.899 29.437 1.00 95.75 1392 VAL A N 1
ATOM 11145 C CA . VAL A 1 1392 ? -31.712 -7.043 30.323 1.00 95.75 1392 VAL A CA 1
ATOM 11146 C C . VAL A 1 1392 ? -32.825 -7.232 31.352 1.00 95.75 1392 VAL A C 1
ATOM 11148 O O . VAL A 1 1392 ? -33.188 -8.357 31.669 1.00 95.75 1392 VAL A O 1
ATOM 11151 N N . LYS A 1 1393 ? -33.420 -6.142 31.841 1.00 94.50 1393 LYS A N 1
ATOM 11152 C CA . LYS A 1 1393 ? -34.513 -6.213 32.818 1.00 94.50 1393 LYS A CA 1
ATOM 11153 C C . LYS A 1 1393 ? -35.852 -6.678 32.252 1.00 94.50 1393 LYS A C 1
ATOM 11155 O O . LYS A 1 1393 ? -36.719 -7.057 33.033 1.00 94.50 1393 LYS A O 1
ATOM 11160 N N . ASN A 1 1394 ? -36.037 -6.621 30.936 1.00 95.56 1394 ASN A N 1
ATOM 11161 C CA . ASN A 1 1394 ? -37.316 -6.914 30.291 1.00 95.56 1394 ASN A CA 1
ATOM 11162 C C . ASN A 1 1394 ? -37.353 -8.270 29.565 1.00 95.56 1394 ASN A C 1
ATOM 11164 O O . ASN A 1 1394 ? -38.378 -8.593 28.969 1.00 95.56 1394 ASN A O 1
ATOM 11168 N N . THR A 1 1395 ? -36.286 -9.078 29.605 1.00 93.50 1395 THR A N 1
ATOM 11169 C CA . THR A 1 1395 ? -36.267 -10.410 28.978 1.00 93.50 1395 THR A CA 1
ATOM 11170 C C . THR A 1 1395 ? -35.648 -11.465 29.887 1.00 93.50 1395 THR A C 1
ATOM 11172 O O . THR A 1 1395 ? -34.697 -11.202 30.617 1.00 93.50 1395 THR A O 1
ATOM 11175 N N . GLU A 1 1396 ? -36.177 -12.686 29.813 1.00 90.81 1396 GLU A N 1
ATOM 11176 C CA . GLU A 1 1396 ? -35.574 -13.872 30.438 1.00 90.81 1396 GLU A CA 1
ATOM 11177 C C . GLU A 1 1396 ? -34.660 -14.643 29.468 1.00 90.81 1396 GLU A C 1
ATOM 11179 O O . GLU A 1 1396 ? -33.963 -15.578 29.872 1.00 90.81 1396 GLU A O 1
ATOM 11184 N N . SER A 1 1397 ? -34.666 -14.284 28.178 1.00 94.06 1397 SER A N 1
ATOM 11185 C CA . SER A 1 1397 ? -33.840 -14.949 27.168 1.00 94.06 1397 SER A CA 1
ATOM 11186 C C . SER A 1 1397 ? -32.367 -14.547 27.319 1.00 94.06 1397 SER A C 1
ATOM 11188 O O . SER A 1 1397 ? -32.080 -13.398 27.659 1.00 94.06 1397 SER A O 1
ATOM 11190 N N . PRO A 1 1398 ? -31.405 -15.442 27.023 1.00 96.06 1398 PRO A N 1
ATOM 11191 C CA . PRO A 1 1398 ? -29.992 -15.076 27.002 1.00 96.06 1398 PRO A CA 1
ATOM 11192 C C . PRO A 1 1398 ? -29.740 -13.950 25.994 1.00 96.06 1398 PRO A C 1
ATOM 11194 O O . PRO A 1 1398 ? -30.222 -14.011 24.863 1.00 96.06 1398 PRO A O 1
ATOM 11197 N N . ILE A 1 1399 ? -28.955 -12.944 26.375 1.00 96.62 1399 ILE A N 1
ATOM 11198 C CA . ILE A 1 1399 ? -28.621 -11.809 25.507 1.00 96.62 1399 ILE A CA 1
ATOM 11199 C C . ILE A 1 1399 ? -27.134 -11.826 25.170 1.00 96.62 1399 ILE A C 1
ATOM 11201 O O . ILE A 1 1399 ? -26.290 -12.043 26.046 1.00 96.62 1399 ILE A O 1
ATOM 11205 N N . LYS A 1 1400 ? -26.818 -11.506 23.912 1.00 97.62 1400 LYS A N 1
ATOM 11206 C CA . LYS A 1 1400 ? -25.471 -11.140 23.479 1.00 97.62 1400 LYS A CA 1
ATOM 11207 C C . LYS A 1 1400 ? -25.470 -9.769 22.804 1.00 97.62 1400 LYS A C 1
ATOM 11209 O O . LYS A 1 1400 ? -26.052 -9.600 21.731 1.00 97.62 1400 LYS A O 1
ATOM 11214 N N . PHE A 1 1401 ? -24.784 -8.805 23.412 1.00 98.12 1401 PHE A N 1
ATOM 11215 C CA . PHE A 1 1401 ? -24.586 -7.482 22.829 1.00 98.12 1401 PHE A CA 1
ATOM 11216 C C . PHE A 1 1401 ? -23.354 -7.425 21.922 1.00 98.12 1401 PHE A C 1
ATOM 11218 O O . PHE A 1 1401 ? -22.308 -7.998 22.215 1.00 98.12 1401 PHE A O 1
ATOM 11225 N N . TRP A 1 1402 ? -23.461 -6.675 20.836 1.00 97.75 1402 TRP A N 1
ATOM 11226 C CA . TRP A 1 1402 ? -22.410 -6.449 19.860 1.00 97.75 1402 TRP A CA 1
ATOM 11227 C C . TRP A 1 1402 ? -22.168 -4.951 19.746 1.00 97.75 1402 TRP A C 1
ATOM 11229 O O . TRP A 1 1402 ? -23.113 -4.187 19.539 1.00 97.75 1402 TRP A O 1
ATOM 11239 N N . PHE A 1 1403 ? -20.911 -4.523 19.844 1.00 96.44 1403 PHE A N 1
ATOM 11240 C CA . PHE A 1 1403 ? -20.566 -3.104 19.738 1.00 96.44 1403 PHE A CA 1
ATOM 11241 C C . PHE A 1 1403 ? -19.457 -2.852 18.737 1.00 96.44 1403 PHE A C 1
ATOM 11243 O O . PHE A 1 1403 ? -18.517 -3.638 18.612 1.00 96.44 1403 PHE A O 1
ATOM 11250 N N . LEU A 1 1404 ? -19.538 -1.706 18.064 1.00 91.50 1404 LEU A N 1
ATOM 11251 C CA . LEU A 1 1404 ? -18.490 -1.259 17.159 1.00 91.50 1404 LEU A CA 1
ATOM 11252 C C . LEU A 1 1404 ? -17.287 -0.739 17.960 1.00 91.50 1404 LEU A C 1
ATOM 11254 O O . LEU A 1 1404 ? -17.292 0.370 18.496 1.00 91.50 1404 LEU A O 1
ATOM 11258 N N . LYS A 1 1405 ? -16.238 -1.559 18.025 1.00 90.81 1405 LYS A N 1
ATOM 11259 C CA . LYS A 1 1405 ? -15.098 -1.416 18.941 1.00 90.81 1405 LYS A CA 1
ATOM 11260 C C . LYS A 1 1405 ? -14.374 -0.067 18.868 1.00 90.81 1405 LYS A C 1
ATOM 11262 O O . LYS A 1 1405 ? -13.930 0.447 19.893 1.00 90.81 1405 LYS A O 1
ATOM 11267 N N . ASN A 1 1406 ? -14.225 0.490 17.666 1.00 84.31 1406 ASN A N 1
ATOM 11268 C CA . ASN A 1 1406 ? -13.331 1.626 17.399 1.00 84.31 1406 ASN A CA 1
ATOM 11269 C C . ASN A 1 1406 ? -13.862 2.975 17.916 1.00 84.31 1406 ASN A C 1
ATOM 11271 O O . ASN A 1 1406 ? -13.108 3.944 17.952 1.00 84.31 1406 ASN A O 1
ATOM 11275 N N . TYR A 1 1407 ? -15.146 3.052 18.277 1.00 86.12 1407 TYR A N 1
ATOM 11276 C CA . TYR A 1 1407 ? -15.810 4.298 18.686 1.00 86.12 1407 TYR A CA 1
ATOM 11277 C C . TYR A 1 1407 ? -16.103 4.362 20.187 1.00 86.12 1407 TYR A C 1
ATOM 11279 O O . TYR A 1 1407 ? -16.483 5.417 20.686 1.00 86.12 1407 TYR A O 1
ATOM 11287 N N . LEU A 1 1408 ? -15.882 3.252 20.895 1.00 90.69 1408 LEU A N 1
ATOM 11288 C CA . LEU A 1 1408 ? -15.999 3.176 22.344 1.00 90.69 1408 LEU A CA 1
ATOM 11289 C C . LEU A 1 1408 ? -14.720 3.670 23.025 1.00 90.69 1408 LEU A C 1
ATOM 11291 O O . LEU A 1 1408 ? -13.604 3.331 22.614 1.00 90.69 1408 LEU A O 1
ATOM 11295 N N . SER A 1 1409 ? -14.902 4.411 24.110 1.00 91.69 1409 SER A N 1
ATOM 11296 C CA . SER A 1 1409 ? -13.860 4.883 25.004 1.00 91.69 1409 SER A CA 1
ATOM 11297 C C . SER A 1 1409 ? -13.197 3.713 25.739 1.00 91.69 1409 SER A C 1
ATOM 11299 O O . SER A 1 1409 ? -13.834 2.682 26.000 1.00 91.69 1409 SER A O 1
ATOM 11301 N N . PRO A 1 1410 ? -11.915 3.852 26.120 1.00 90.56 1410 PRO A N 1
ATOM 11302 C CA . PRO A 1 1410 ? -11.247 2.863 26.962 1.00 90.56 1410 PRO A CA 1
ATOM 11303 C C . PRO A 1 1410 ? -11.987 2.611 28.280 1.00 90.56 1410 PRO A C 1
ATOM 11305 O O . PRO A 1 1410 ? -12.163 1.460 28.671 1.00 90.56 1410 PRO A O 1
ATOM 11308 N N . ALA A 1 1411 ? -12.511 3.671 28.905 1.00 89.19 1411 ALA A N 1
ATOM 11309 C CA . ALA A 1 1411 ? -13.279 3.574 30.143 1.00 89.19 1411 ALA A CA 1
ATOM 11310 C C . ALA A 1 1411 ? -14.507 2.660 29.988 1.00 89.19 1411 ALA A C 1
ATOM 11312 O O . ALA A 1 1411 ? -14.750 1.796 30.829 1.00 89.19 1411 ALA A O 1
ATOM 11313 N N . PHE A 1 1412 ? -15.246 2.784 28.881 1.00 91.88 1412 PHE A N 1
ATOM 11314 C CA . PHE A 1 1412 ? -16.396 1.921 28.618 1.00 91.88 1412 PHE A CA 1
ATOM 11315 C C . PHE A 1 1412 ? -15.991 0.465 28.337 1.00 91.88 1412 PHE A C 1
ATOM 11317 O O . PHE A 1 1412 ? -16.651 -0.460 28.814 1.00 91.88 1412 PHE A O 1
ATOM 11324 N N . LYS A 1 1413 ? -14.887 0.241 27.608 1.00 92.19 1413 LYS A N 1
ATOM 11325 C CA . LYS A 1 1413 ? -14.357 -1.111 27.342 1.00 92.19 1413 LYS A CA 1
ATOM 11326 C C . LYS A 1 1413 ? -13.894 -1.826 28.614 1.00 92.19 1413 LYS A C 1
ATOM 11328 O O . LYS A 1 1413 ? -14.038 -3.040 28.694 1.00 92.19 1413 LYS A O 1
ATOM 11333 N N . GLU A 1 1414 ? -13.368 -1.098 29.596 1.00 89.75 1414 GLU A N 1
ATOM 11334 C CA . GLU A 1 1414 ? -13.032 -1.652 30.915 1.00 89.75 1414 GLU A CA 1
ATOM 11335 C C . GLU A 1 1414 ? -14.263 -1.888 31.798 1.00 89.75 1414 GLU A C 1
ATOM 11337 O O . GLU A 1 1414 ? -14.240 -2.762 32.660 1.00 89.75 1414 GLU A O 1
ATOM 11342 N N . PHE A 1 1415 ? -15.326 -1.102 31.614 1.00 92.06 1415 PHE A N 1
ATOM 11343 C CA . PHE A 1 1415 ? -16.558 -1.186 32.400 1.00 92.06 1415 PHE A CA 1
ATOM 11344 C C . PHE A 1 1415 ? -17.458 -2.357 31.975 1.00 92.06 1415 PHE A C 1
ATOM 11346 O O . PHE A 1 1415 ? -18.023 -3.055 32.820 1.00 92.06 1415 PHE A O 1
ATOM 11353 N N . ILE A 1 1416 ? -17.593 -2.598 30.667 1.00 94.62 1416 ILE A N 1
ATOM 11354 C CA . ILE A 1 1416 ? -18.547 -3.581 30.140 1.00 94.62 1416 ILE A CA 1
ATOM 11355 C C . ILE A 1 1416 ? -18.354 -5.037 30.618 1.00 94.62 1416 ILE A C 1
ATOM 11357 O O . ILE A 1 1416 ? -19.374 -5.694 30.833 1.00 94.62 1416 ILE A O 1
ATOM 11361 N N . PRO A 1 1417 ? -17.133 -5.573 30.847 1.00 95.00 1417 PRO A N 1
ATOM 11362 C CA . PRO A 1 1417 ? -16.961 -6.942 31.330 1.00 95.00 1417 PRO A CA 1
ATOM 11363 C C . PRO A 1 1417 ? -17.535 -7.133 32.739 1.00 95.00 1417 PRO A C 1
ATOM 11365 O O . PRO A 1 1417 ? -18.141 -8.164 33.025 1.00 95.00 1417 PRO A O 1
ATOM 11368 N N . GLU A 1 1418 ? -17.383 -6.129 33.605 1.00 94.31 1418 GLU A N 1
ATOM 11369 C CA . GLU A 1 1418 ? -17.934 -6.155 34.961 1.00 94.31 1418 GLU A CA 1
ATOM 11370 C C . GLU A 1 1418 ? -19.462 -6.031 34.931 1.00 94.31 1418 GLU A C 1
ATOM 11372 O O . GLU A 1 1418 ? -20.156 -6.773 35.624 1.00 94.31 1418 GLU A O 1
ATOM 11377 N N . MET A 1 1419 ? -20.005 -5.170 34.061 1.00 94.12 1419 MET A N 1
ATOM 11378 C CA . MET A 1 1419 ? -21.454 -5.060 33.864 1.00 94.12 1419 MET A CA 1
ATOM 11379 C C . MET A 1 1419 ? -22.060 -6.365 33.322 1.00 94.12 1419 MET A C 1
ATOM 11381 O O . MET A 1 1419 ? -23.091 -6.819 33.814 1.00 94.12 1419 MET A O 1
ATOM 11385 N N . ALA A 1 1420 ? -21.403 -7.002 32.351 1.00 95.81 1420 ALA A N 1
ATOM 11386 C CA . ALA A 1 1420 ? -21.815 -8.290 31.796 1.00 95.81 1420 ALA A CA 1
ATOM 11387 C C . ALA A 1 1420 ? -21.873 -9.385 32.873 1.00 95.81 1420 ALA A C 1
ATOM 11389 O O . ALA A 1 1420 ? -22.813 -10.181 32.907 1.00 95.81 1420 ALA A O 1
ATOM 11390 N N . LYS A 1 1421 ? -20.894 -9.389 33.786 1.00 94.06 1421 LYS A N 1
ATOM 11391 C CA . LYS A 1 1421 ? -20.820 -10.328 34.908 1.00 94.06 1421 LYS A CA 1
ATOM 11392 C C . LYS A 1 1421 ? -21.918 -10.098 35.950 1.00 94.06 1421 LYS A C 1
ATOM 11394 O O . LYS A 1 1421 ? -22.481 -11.077 36.427 1.00 94.06 1421 LYS A O 1
ATOM 11399 N N . GLU A 1 1422 ? -22.218 -8.844 36.289 1.00 93.25 1422 GLU A N 1
ATOM 11400 C CA . GLU A 1 1422 ? -23.255 -8.498 37.276 1.00 93.25 1422 GLU A CA 1
ATOM 11401 C C . GLU A 1 1422 ? -24.666 -8.812 36.757 1.00 93.25 1422 GLU A C 1
ATOM 11403 O O . GLU A 1 1422 ? -25.474 -9.411 37.462 1.00 93.25 1422 GLU A O 1
ATOM 11408 N N . TYR A 1 1423 ? -24.956 -8.436 35.510 1.00 94.50 1423 TYR A N 1
ATOM 11409 C CA . TYR A 1 1423 ? -26.303 -8.513 34.937 1.00 94.50 1423 TYR A CA 1
ATOM 11410 C C . TYR A 1 1423 ? -26.553 -9.770 34.087 1.00 94.50 1423 TYR A C 1
ATOM 11412 O O . TYR A 1 1423 ? -27.665 -9.974 33.609 1.00 94.50 1423 TYR A O 1
ATOM 11420 N N . GLY A 1 1424 ? -25.547 -10.631 33.903 1.00 93.75 1424 GLY A N 1
ATOM 11421 C CA . GLY A 1 1424 ? -25.713 -11.950 33.288 1.00 93.75 1424 GLY A CA 1
ATOM 11422 C C . GLY A 1 1424 ? -25.918 -11.950 31.769 1.00 93.75 1424 GLY A C 1
ATOM 11423 O O . GLY A 1 1424 ? -26.608 -12.828 31.254 1.00 93.75 1424 GLY A O 1
ATOM 11424 N N . PHE A 1 1425 ? -25.318 -11.007 31.039 1.00 95.88 1425 PHE A N 1
ATOM 11425 C CA . PHE A 1 1425 ? -25.343 -10.977 29.570 1.00 95.88 1425 PHE A CA 1
ATOM 11426 C C . PHE A 1 1425 ? -23.963 -11.260 28.964 1.00 95.88 1425 PHE A C 1
ATOM 11428 O O . PHE A 1 1425 ? -22.932 -11.116 29.616 1.00 95.88 1425 PHE A O 1
ATOM 11435 N N . GLN A 1 1426 ? -23.929 -11.647 27.689 1.00 97.06 1426 GLN A N 1
ATOM 11436 C CA . GLN A 1 1426 ? -22.690 -11.764 26.918 1.00 97.06 1426 GLN A CA 1
ATOM 11437 C C . GLN A 1 1426 ? -22.457 -10.510 26.076 1.00 97.06 1426 GLN A C 1
ATOM 11439 O O . GLN A 1 1426 ? -23.400 -9.813 25.702 1.00 97.06 1426 GLN A O 1
ATOM 11444 N N . TYR A 1 1427 ? -21.203 -10.235 25.726 1.00 96.69 1427 TYR A N 1
ATOM 11445 C CA . TYR A 1 1427 ? -20.876 -9.159 24.798 1.00 96.69 1427 TYR A CA 1
ATOM 11446 C C . TYR A 1 1427 ? -19.725 -9.546 23.869 1.00 96.69 1427 TYR A C 1
ATOM 11448 O O . TYR A 1 1427 ? -18.917 -10.418 24.191 1.00 96.69 1427 TYR A O 1
ATOM 11456 N N . GLU A 1 1428 ? -19.646 -8.889 22.716 1.00 95.62 1428 GLU A N 1
ATOM 11457 C CA . GLU A 1 1428 ? -18.511 -8.987 21.805 1.00 95.62 1428 GLU A CA 1
ATOM 11458 C C . GLU A 1 1428 ? -18.275 -7.658 21.075 1.00 95.62 1428 GLU A C 1
ATOM 11460 O O . GLU A 1 1428 ? -19.204 -6.915 20.748 1.00 95.62 1428 GLU A O 1
ATOM 11465 N N . LEU A 1 1429 ? -17.003 -7.330 20.848 1.00 94.50 1429 LEU A N 1
ATOM 11466 C CA . LEU A 1 1429 ? -16.591 -6.100 20.180 1.00 94.50 1429 LEU A CA 1
ATOM 11467 C C . LEU A 1 1429 ? -16.217 -6.422 18.732 1.00 94.50 1429 LEU A C 1
ATOM 11469 O O . LEU A 1 1429 ? -15.234 -7.117 18.480 1.00 94.50 1429 LEU A O 1
ATOM 11473 N N . VAL A 1 1430 ? -16.989 -5.899 17.783 1.00 93.56 1430 VAL A N 1
ATOM 11474 C CA . VAL A 1 1430 ? -16.783 -6.103 16.345 1.00 93.56 1430 VAL A CA 1
ATOM 11475 C C . VAL A 1 1430 ? -16.167 -4.875 15.699 1.00 93.56 1430 VAL A C 1
ATOM 11477 O O . VAL A 1 1430 ? -16.319 -3.739 16.148 1.00 93.56 1430 VAL A O 1
ATOM 11480 N N . THR A 1 1431 ? -15.424 -5.113 14.629 1.00 92.31 1431 THR A N 1
ATOM 11481 C CA . THR A 1 1431 ? -14.733 -4.078 13.863 1.00 92.31 1431 THR A CA 1
ATOM 11482 C C . THR A 1 1431 ? -14.427 -4.627 12.481 1.00 92.31 1431 THR A C 1
ATOM 11484 O O . THR A 1 1431 ? -14.184 -5.826 12.330 1.00 92.31 1431 THR A O 1
ATOM 11487 N N . TYR A 1 1432 ? -14.460 -3.762 11.481 1.00 92.44 1432 TYR A N 1
ATOM 11488 C CA . TYR A 1 1432 ? -14.159 -4.087 10.096 1.00 92.44 1432 TYR A CA 1
ATOM 11489 C C . TYR A 1 1432 ? -13.455 -2.876 9.496 1.00 92.44 1432 TYR A C 1
ATOM 11491 O O . TYR A 1 1432 ? -13.825 -1.745 9.813 1.00 92.44 1432 TYR A O 1
ATOM 11499 N N . LYS A 1 1433 ? -12.417 -3.075 8.685 1.00 92.38 1433 LYS A N 1
ATOM 11500 C CA . LYS A 1 1433 ? -11.710 -1.953 8.066 1.00 92.38 1433 LYS A CA 1
ATOM 11501 C C . LYS A 1 1433 ? -12.447 -1.495 6.815 1.00 92.38 1433 LYS A C 1
ATOM 11503 O O . LYS A 1 1433 ? -12.950 -2.308 6.046 1.00 92.38 1433 LYS A O 1
ATOM 11508 N N . TRP A 1 1434 ? -12.475 -0.187 6.587 1.00 92.00 1434 TRP A N 1
ATOM 11509 C CA . TRP A 1 1434 ? -13.039 0.383 5.368 1.00 92.00 1434 TRP A CA 1
ATOM 11510 C C . TRP A 1 1434 ? -12.241 -0.075 4.124 1.00 92.00 1434 TRP A C 1
ATOM 11512 O O . TRP A 1 1434 ? -11.041 0.205 4.085 1.00 92.00 1434 TRP A O 1
ATOM 11522 N N . PRO A 1 1435 ? -12.855 -0.739 3.121 1.00 91.88 1435 PRO A N 1
ATOM 11523 C CA . PRO A 1 1435 ? -12.146 -1.230 1.931 1.00 91.88 1435 PRO A CA 1
ATOM 11524 C C . PRO A 1 1435 ? -11.561 -0.108 1.063 1.00 91.88 1435 PRO A C 1
ATOM 11526 O O . PRO A 1 1435 ? -12.221 0.909 0.854 1.00 91.88 1435 PRO A O 1
ATOM 11529 N N . TRP A 1 1436 ? -10.369 -0.312 0.491 1.00 85.94 1436 TRP A N 1
ATOM 11530 C CA . TRP A 1 1436 ? -9.655 0.702 -0.309 1.00 85.94 1436 TRP A CA 1
ATOM 11531 C C . TRP A 1 1436 ? -10.424 1.174 -1.554 1.00 85.94 1436 TRP A C 1
ATOM 11533 O O . TRP A 1 1436 ? -10.317 2.331 -1.954 1.00 85.94 1436 TRP A O 1
ATOM 11543 N N . TRP A 1 1437 ? -11.233 0.300 -2.156 1.00 86.75 1437 TRP A N 1
ATOM 11544 C CA . TRP A 1 1437 ? -11.991 0.600 -3.373 1.00 86.75 1437 TRP A CA 1
ATOM 11545 C C . TRP A 1 1437 ? -13.302 1.352 -3.110 1.00 86.75 1437 TRP A C 1
ATOM 11547 O O . TRP A 1 1437 ? -13.895 1.886 -4.046 1.00 86.75 1437 TRP A O 1
ATOM 11557 N N . LEU A 1 1438 ? -13.781 1.382 -1.862 1.00 90.81 1438 LEU A N 1
ATOM 11558 C CA . LEU A 1 1438 ? -15.057 1.993 -1.498 1.00 90.81 1438 LEU A CA 1
ATOM 11559 C C . LEU A 1 1438 ? -14.837 3.451 -1.083 1.00 90.81 1438 LEU A C 1
ATOM 11561 O O . LEU A 1 1438 ? -14.079 3.718 -0.149 1.00 90.81 1438 LEU A O 1
ATOM 11565 N N . ARG A 1 1439 ? -15.537 4.410 -1.703 1.00 88.69 1439 ARG A N 1
ATOM 11566 C CA . ARG A 1 1439 ? -15.373 5.841 -1.383 1.00 88.69 1439 ARG A CA 1
ATOM 11567 C C . ARG A 1 1439 ? -15.600 6.137 0.108 1.00 88.69 1439 ARG A C 1
ATOM 11569 O O . ARG A 1 1439 ? -16.715 6.045 0.604 1.00 88.69 1439 ARG A O 1
ATOM 11576 N N . LYS A 1 1440 ? -14.548 6.541 0.825 1.00 85.94 1440 LYS A N 1
ATOM 11577 C CA . LYS A 1 1440 ? -14.595 6.822 2.271 1.00 85.94 1440 LYS A CA 1
ATOM 11578 C C . LYS A 1 1440 ? -15.289 8.153 2.588 1.00 85.94 1440 LYS A C 1
ATOM 11580 O O . LYS A 1 1440 ? -15.096 9.144 1.887 1.00 85.94 1440 LYS A O 1
ATOM 11585 N N . GLN A 1 1441 ? -16.051 8.194 3.683 1.00 86.06 1441 GLN A N 1
ATOM 11586 C CA . GLN A 1 1441 ? -16.572 9.447 4.248 1.00 86.06 1441 GLN A CA 1
ATOM 11587 C C . GLN A 1 1441 ? -15.512 10.168 5.087 1.00 86.06 1441 GLN A C 1
ATOM 11589 O O . GLN A 1 1441 ? -14.711 9.533 5.769 1.00 86.06 1441 GLN A O 1
ATOM 11594 N N . THR A 1 1442 ? -15.535 11.499 5.072 1.00 75.62 1442 THR A N 1
ATOM 11595 C CA . THR A 1 1442 ? -14.608 12.335 5.853 1.00 75.62 1442 THR A CA 1
ATOM 11596 C C . THR A 1 1442 ? -15.136 12.666 7.247 1.00 75.62 1442 THR A C 1
ATOM 11598 O O . THR A 1 1442 ? -14.359 12.787 8.186 1.00 75.62 1442 THR A O 1
ATOM 11601 N N . GLU A 1 1443 ? -16.452 12.810 7.409 1.00 78.19 1443 GLU A N 1
ATOM 11602 C CA . GLU A 1 1443 ? -17.065 13.153 8.695 1.00 78.19 1443 GLU A CA 1
ATOM 11603 C C . GLU A 1 1443 ? -17.320 11.905 9.544 1.00 78.19 1443 GLU A C 1
ATOM 11605 O O . GLU A 1 1443 ? -18.000 10.974 9.105 1.00 78.19 1443 GLU A O 1
ATOM 11610 N N . LYS A 1 1444 ? -16.840 11.907 10.797 1.00 80.00 1444 LYS A N 1
ATOM 11611 C CA . LYS A 1 1444 ? -16.939 10.761 11.721 1.00 80.00 1444 LYS A CA 1
ATOM 11612 C C . LYS A 1 1444 ? -18.369 10.235 11.881 1.00 80.00 1444 LYS A C 1
ATOM 11614 O O . LYS A 1 1444 ? -18.575 9.025 11.879 1.00 80.00 1444 LYS A O 1
ATOM 11619 N N . GLN A 1 1445 ? -19.359 11.126 11.931 1.00 82.88 1445 GLN A N 1
ATOM 11620 C CA . GLN A 1 1445 ? -20.772 10.755 12.023 1.00 82.88 1445 GLN A CA 1
ATOM 11621 C C . GLN A 1 1445 ? -21.255 9.973 10.791 1.00 82.88 1445 GLN A C 1
ATOM 11623 O O . GLN A 1 1445 ? -21.858 8.912 10.942 1.00 82.88 1445 GLN A O 1
ATOM 11628 N N . ARG A 1 1446 ? -20.920 10.424 9.573 1.00 88.69 1446 ARG A N 1
ATOM 11629 C CA . ARG A 1 1446 ? -21.266 9.698 8.339 1.00 88.69 1446 ARG A CA 1
ATOM 11630 C C . ARG A 1 1446 ? -20.531 8.363 8.238 1.00 88.69 1446 ARG A C 1
ATOM 11632 O O . ARG A 1 1446 ? -21.099 7.396 7.734 1.00 88.69 1446 ARG A O 1
ATOM 11639 N N . ILE A 1 1447 ? -19.299 8.281 8.747 1.00 89.88 1447 ILE A N 1
ATOM 11640 C CA . ILE A 1 1447 ? -18.573 7.007 8.850 1.00 89.88 1447 ILE A CA 1
ATOM 11641 C C . ILE A 1 1447 ? -19.344 6.039 9.763 1.00 89.88 1447 ILE A C 1
ATOM 11643 O O . ILE A 1 1447 ? -19.606 4.912 9.353 1.00 89.88 1447 ILE A O 1
ATOM 11647 N N . ILE A 1 1448 ? -19.765 6.472 10.956 1.00 89.31 1448 ILE A N 1
ATOM 11648 C CA . ILE A 1 1448 ? -20.541 5.637 11.892 1.00 89.31 1448 ILE A CA 1
ATOM 11649 C C . ILE A 1 1448 ? -21.849 5.158 11.254 1.00 89.31 1448 ILE A C 1
ATOM 11651 O O . ILE A 1 1448 ? -22.151 3.968 11.298 1.00 89.31 1448 ILE A O 1
ATOM 11655 N N . TRP A 1 1449 ? -22.593 6.053 10.600 1.00 92.06 1449 TRP A N 1
ATOM 11656 C CA . TRP A 1 1449 ? -23.808 5.694 9.862 1.00 92.06 1449 TRP A CA 1
ATOM 11657 C C . TRP A 1 1449 ? -23.547 4.653 8.771 1.00 92.06 1449 TRP A C 1
ATOM 11659 O O . TRP A 1 1449 ? -24.324 3.719 8.605 1.00 92.06 1449 TRP A O 1
ATOM 11669 N N . SER A 1 1450 ? -22.415 4.756 8.075 1.00 93.62 1450 SER A N 1
ATOM 11670 C CA . SER A 1 1450 ? -22.011 3.756 7.083 1.00 93.62 1450 SER A CA 1
ATOM 11671 C C . SER A 1 1450 ? -21.838 2.374 7.723 1.00 93.62 1450 SER A C 1
ATOM 11673 O O . SER A 1 1450 ? -22.327 1.389 7.178 1.00 93.62 1450 SER A O 1
ATOM 11675 N N . TYR A 1 1451 ? -21.193 2.289 8.894 1.00 94.00 1451 TYR A N 1
ATOM 11676 C CA . TYR A 1 1451 ? -20.983 1.018 9.603 1.00 94.00 1451 TYR A CA 1
ATOM 11677 C C . TYR A 1 1451 ? -22.268 0.379 10.119 1.00 94.00 1451 TYR A C 1
ATOM 11679 O O . TYR A 1 1451 ? -22.318 -0.843 10.230 1.00 94.00 1451 TYR A O 1
ATOM 11687 N N . LYS A 1 1452 ? -23.313 1.173 10.383 1.00 93.44 1452 LYS A N 1
ATOM 11688 C CA . LYS A 1 1452 ? -24.629 0.634 10.741 1.00 93.44 1452 LYS A CA 1
ATOM 11689 C C . LYS A 1 1452 ? -25.256 -0.185 9.603 1.00 93.44 1452 LYS A C 1
ATOM 11691 O O . LYS A 1 1452 ? -26.088 -1.032 9.885 1.00 93.44 1452 LYS A O 1
ATOM 11696 N N . ILE A 1 1453 ? -24.872 0.034 8.337 1.00 94.94 1453 ILE A N 1
ATOM 11697 C CA . ILE A 1 1453 ? -25.587 -0.555 7.191 1.00 94.94 1453 ILE A CA 1
ATOM 11698 C C . ILE A 1 1453 ? -24.710 -1.275 6.155 1.00 94.94 1453 ILE A C 1
ATOM 11700 O O . ILE A 1 1453 ? -25.076 -2.353 5.695 1.00 94.94 1453 ILE A O 1
ATOM 11704 N N . LEU A 1 1454 ? -23.553 -0.725 5.772 1.00 95.62 1454 LEU A N 1
ATOM 11705 C CA . LEU A 1 1454 ? -22.787 -1.199 4.607 1.00 95.62 1454 LEU A CA 1
ATOM 11706 C C . LEU A 1 1454 ? -22.076 -2.539 4.822 1.00 95.62 1454 LEU A C 1
ATOM 11708 O O . LEU A 1 1454 ? -21.727 -3.195 3.843 1.00 95.62 1454 LEU A O 1
ATOM 11712 N N . PHE A 1 1455 ? -21.820 -2.917 6.075 1.00 95.88 1455 PHE A N 1
ATOM 11713 C CA . PHE A 1 1455 ? -20.953 -4.047 6.425 1.00 95.88 1455 PHE A CA 1
ATOM 11714 C C . PHE A 1 1455 ? -21.666 -5.128 7.242 1.00 95.88 1455 PHE A C 1
ATOM 11716 O O . PHE A 1 1455 ? -21.004 -5.982 7.815 1.00 95.88 1455 PHE A O 1
ATOM 11723 N N . LEU A 1 1456 ? -23.001 -5.113 7.320 1.00 95.56 1456 LEU A N 1
ATOM 11724 C CA . LEU A 1 1456 ? -23.769 -6.060 8.142 1.00 95.56 1456 LEU A CA 1
ATOM 11725 C C . LEU A 1 1456 ? -23.480 -7.536 7.809 1.00 95.56 1456 LEU A C 1
ATOM 11727 O O . LEU A 1 1456 ? -23.527 -8.384 8.690 1.00 95.56 1456 LEU A O 1
ATOM 11731 N N . ASP A 1 1457 ? -23.156 -7.849 6.558 1.00 94.81 1457 ASP A N 1
ATOM 11732 C CA . ASP A 1 1457 ? -22.827 -9.196 6.088 1.00 94.81 1457 ASP A CA 1
ATOM 11733 C C . ASP A 1 1457 ? -21.453 -9.709 6.552 1.00 94.81 1457 ASP A C 1
ATOM 11735 O O . ASP A 1 1457 ? -21.321 -10.914 6.775 1.00 94.81 1457 ASP A O 1
ATOM 11739 N N . VAL A 1 1458 ? -20.477 -8.808 6.721 1.00 95.56 1458 VAL A N 1
ATOM 11740 C CA . VAL A 1 1458 ? -19.060 -9.107 7.030 1.00 95.56 1458 VAL A CA 1
ATOM 11741 C C . VAL A 1 1458 ? -18.610 -8.668 8.430 1.00 95.56 1458 VAL A C 1
ATOM 11743 O O . VAL A 1 1458 ? -17.541 -9.062 8.886 1.00 95.56 1458 VAL A O 1
ATOM 11746 N N . LEU A 1 1459 ? -19.387 -7.828 9.119 1.00 95.06 1459 LEU A N 1
ATOM 11747 C CA . LEU A 1 1459 ? -19.046 -7.307 10.447 1.00 95.06 1459 LEU A CA 1
ATOM 11748 C C . LEU A 1 1459 ? -19.247 -8.359 11.547 1.00 95.06 1459 LEU A C 1
ATOM 11750 O O . LEU A 1 1459 ? -18.525 -8.341 12.545 1.00 95.06 1459 LEU A O 1
ATOM 11754 N N . PHE A 1 1460 ? -20.228 -9.247 11.365 1.00 95.75 1460 PHE A N 1
ATOM 11755 C CA . PHE A 1 1460 ? -20.545 -10.328 12.295 1.00 95.75 1460 PHE A CA 1
ATOM 11756 C C . PHE A 1 1460 ? -20.022 -11.669 11.774 1.00 95.75 1460 PHE A C 1
ATOM 11758 O O . PHE A 1 1460 ? -20.108 -11.901 10.562 1.00 95.75 1460 PHE A O 1
ATOM 11765 N N . PRO A 1 1461 ? -19.584 -12.567 12.675 1.00 93.50 1461 PRO A N 1
ATOM 11766 C CA . PRO A 1 1461 ? -19.222 -13.936 12.324 1.00 93.50 1461 PRO A CA 1
ATOM 11767 C C . PRO A 1 1461 ? -20.311 -14.669 11.525 1.00 93.50 1461 PRO A C 1
ATOM 11769 O O . PRO A 1 1461 ? -21.510 -14.356 11.600 1.00 93.50 1461 PRO A O 1
ATOM 11772 N N . LEU A 1 1462 ? -19.896 -15.646 10.723 1.00 90.94 1462 LEU A N 1
ATOM 11773 C CA . LEU A 1 1462 ? -20.747 -16.395 9.800 1.00 90.94 1462 LEU A CA 1
ATOM 11774 C C . LEU A 1 1462 ? -21.855 -17.182 10.509 1.00 90.94 1462 LEU A C 1
ATOM 11776 O O . LEU A 1 1462 ? -22.941 -17.342 9.951 1.00 90.94 1462 LEU A O 1
ATOM 11780 N N . ASP A 1 1463 ? -21.616 -17.607 11.746 1.00 89.44 1463 ASP A N 1
ATOM 11781 C CA . ASP A 1 1463 ? -22.542 -18.386 12.567 1.00 89.44 1463 ASP A CA 1
ATOM 11782 C C . ASP A 1 1463 ? -23.681 -17.558 13.192 1.00 89.44 1463 ASP A C 1
ATOM 11784 O O . ASP A 1 1463 ? -24.660 -18.137 13.662 1.00 89.44 1463 ASP A O 1
ATOM 11788 N N . VAL A 1 1464 ? -23.617 -16.219 13.157 1.00 94.00 1464 VAL A N 1
ATOM 11789 C CA . VAL A 1 1464 ? -24.676 -15.346 13.692 1.00 94.00 1464 VAL A CA 1
ATOM 11790 C C . VAL A 1 1464 ? -25.866 -15.284 12.721 1.00 94.00 1464 VAL A C 1
ATOM 11792 O O . VAL A 1 1464 ? -25.724 -14.758 11.611 1.00 94.00 1464 VAL A O 1
ATOM 11795 N N . PRO A 1 1465 ? -27.068 -15.763 13.108 1.00 93.88 1465 PRO A N 1
ATOM 11796 C CA . PRO A 1 1465 ? -28.158 -15.931 12.151 1.00 93.88 1465 PRO A CA 1
ATOM 11797 C C . PRO A 1 1465 ? -28.993 -14.663 11.918 1.00 93.88 1465 PRO A C 1
ATOM 11799 O O . PRO A 1 1465 ? -29.500 -14.429 10.819 1.00 93.88 1465 PRO A O 1
ATOM 11802 N N . LYS A 1 1466 ? -29.170 -13.855 12.964 1.00 96.00 1466 LYS A N 1
ATOM 11803 C CA . LYS A 1 1466 ? -30.028 -12.667 12.994 1.00 96.00 1466 LYS A CA 1
ATOM 11804 C C . LYS A 1 1466 ? -29.426 -11.650 13.968 1.00 96.00 1466 LYS A C 1
ATOM 11806 O O . LYS A 1 1466 ? -28.744 -12.041 14.912 1.00 96.00 1466 LYS A O 1
ATOM 11811 N N . ILE A 1 1467 ? -29.662 -10.362 13.741 1.00 96.94 1467 ILE A N 1
ATOM 11812 C CA . ILE A 1 1467 ? -29.223 -9.277 14.629 1.00 96.94 1467 ILE A CA 1
ATOM 11813 C C . ILE A 1 1467 ? -30.327 -8.217 14.747 1.00 96.94 1467 ILE A C 1
ATOM 11815 O O . ILE A 1 1467 ? -31.007 -7.914 13.763 1.00 96.94 1467 ILE A O 1
ATOM 11819 N N . ILE A 1 1468 ? -30.520 -7.667 15.947 1.00 97.75 1468 ILE A N 1
ATOM 11820 C CA . ILE A 1 1468 ? -31.395 -6.512 16.199 1.00 97.75 1468 ILE A CA 1
ATOM 11821 C C . ILE A 1 1468 ? -30.510 -5.295 16.442 1.00 97.75 1468 ILE A C 1
ATOM 11823 O O . ILE A 1 1468 ? -29.702 -5.313 17.363 1.00 97.75 1468 ILE A O 1
ATOM 11827 N N . PHE A 1 1469 ? -30.644 -4.237 15.654 1.00 97.38 1469 PHE A N 1
ATOM 11828 C CA . PHE A 1 1469 ? -30.018 -2.960 15.969 1.00 97.38 1469 PHE A CA 1
ATOM 11829 C C . PHE A 1 1469 ? -30.912 -2.134 16.888 1.00 97.38 1469 PHE A C 1
ATOM 11831 O O . PHE A 1 1469 ? -32.086 -1.951 16.572 1.00 97.38 1469 PHE A O 1
ATOM 11838 N N . VAL A 1 1470 ? -30.340 -1.603 17.970 1.00 96.75 1470 VAL A N 1
ATOM 11839 C CA . VAL A 1 1470 ? -30.997 -0.676 18.905 1.00 96.75 1470 VAL A CA 1
ATOM 11840 C C . VAL A 1 1470 ? -30.084 0.534 19.097 1.00 96.75 1470 VAL A C 1
ATOM 11842 O O . VAL A 1 1470 ? -28.923 0.374 19.490 1.00 96.75 1470 VAL A O 1
ATOM 11845 N N . ASP A 1 1471 ? -30.575 1.742 18.819 1.00 93.75 1471 ASP A N 1
ATOM 11846 C CA . ASP A 1 1471 ? -29.789 2.960 19.038 1.00 93.75 1471 ASP A CA 1
ATOM 11847 C C . ASP A 1 1471 ? -29.494 3.194 20.530 1.00 93.75 1471 ASP A C 1
ATOM 11849 O O . ASP A 1 1471 ? -30.270 2.824 21.413 1.00 93.75 1471 ASP A O 1
ATOM 11853 N N . ALA A 1 1472 ? -28.337 3.795 20.822 1.00 93.56 1472 ALA A N 1
ATOM 11854 C CA . ALA A 1 1472 ? -27.830 3.906 22.190 1.00 93.56 1472 ALA A CA 1
ATOM 11855 C C . ALA A 1 1472 ? -28.742 4.727 23.116 1.00 93.56 1472 ALA A C 1
ATOM 11857 O O . ALA A 1 1472 ? -28.733 4.510 24.320 1.00 93.56 1472 ALA A O 1
ATOM 11858 N N . ASP A 1 1473 ? -29.507 5.669 22.569 1.00 92.88 1473 ASP A N 1
ATOM 11859 C CA . ASP A 1 1473 ? -30.434 6.555 23.272 1.00 92.88 1473 ASP A CA 1
ATOM 11860 C C . ASP A 1 1473 ? -31.877 6.044 23.336 1.00 92.88 1473 ASP A C 1
ATOM 11862 O O . ASP A 1 1473 ? -32.761 6.782 23.778 1.00 92.88 1473 ASP A O 1
ATOM 11866 N N . GLN A 1 1474 ? -32.109 4.780 22.973 1.00 94.06 1474 GLN A N 1
ATOM 11867 C CA . GLN A 1 1474 ? -33.395 4.129 23.186 1.00 94.06 1474 GLN A CA 1
ATOM 11868 C C . GLN A 1 1474 ? -33.530 3.490 24.570 1.00 94.06 1474 GLN A C 1
ATOM 11870 O O . GLN A 1 1474 ? -32.578 2.947 25.132 1.00 94.06 1474 GLN A O 1
ATOM 11875 N N . VAL A 1 1475 ? -34.761 3.481 25.087 1.00 96.00 1475 VAL A N 1
ATOM 11876 C CA . VAL A 1 1475 ? -35.164 2.678 26.252 1.00 96.00 1475 VAL A CA 1
ATOM 11877 C C . VAL A 1 1475 ? -36.187 1.636 25.818 1.00 96.00 1475 VAL A C 1
ATOM 11879 O O . VAL A 1 1475 ? -37.200 1.968 25.199 1.00 96.00 1475 VAL A O 1
ATOM 11882 N N . VAL A 1 1476 ? -35.916 0.372 26.144 1.00 96.38 1476 VAL A N 1
ATOM 11883 C CA . VAL A 1 1476 ? -36.750 -0.785 25.802 1.00 96.38 1476 VAL A CA 1
ATOM 11884 C C . VAL A 1 1476 ? -37.636 -1.150 26.994 1.00 96.38 1476 VAL A C 1
ATOM 11886 O O . VAL A 1 1476 ? -37.145 -1.332 28.104 1.00 96.38 1476 VAL A O 1
ATOM 11889 N N . ARG A 1 1477 ? -38.948 -1.256 26.758 1.00 95.06 1477 ARG A N 1
ATOM 11890 C CA . ARG A 1 1477 ? -39.993 -1.522 27.768 1.00 95.06 1477 ARG A CA 1
ATOM 11891 C C . ARG A 1 1477 ? -40.634 -2.908 27.643 1.00 95.06 1477 ARG A C 1
ATOM 11893 O O . ARG A 1 1477 ? -41.584 -3.212 28.357 1.00 95.06 1477 ARG A O 1
ATOM 11900 N N . THR A 1 1478 ? -40.183 -3.717 26.690 1.00 94.94 1478 THR A N 1
ATOM 11901 C CA . THR A 1 1478 ? -40.787 -5.011 26.349 1.00 94.94 1478 THR A CA 1
ATOM 11902 C C . THR A 1 1478 ? -39.727 -6.092 26.162 1.00 94.94 1478 THR A C 1
ATOM 11904 O O . THR A 1 1478 ? -38.539 -5.785 26.054 1.00 94.94 1478 THR A O 1
ATOM 11907 N N . ASP A 1 1479 ? -40.157 -7.349 26.073 1.00 95.88 1479 ASP A N 1
ATOM 11908 C CA . ASP A 1 1479 ? -39.271 -8.465 25.755 1.00 95.88 1479 ASP A CA 1
ATOM 11909 C C . ASP A 1 1479 ? -38.887 -8.437 24.264 1.00 95.88 1479 ASP A C 1
ATOM 11911 O O . ASP A 1 1479 ? -39.717 -8.655 23.375 1.00 95.88 1479 ASP A O 1
ATOM 11915 N N . LEU A 1 1480 ? -37.601 -8.201 23.974 1.00 95.19 1480 LEU A N 1
ATOM 11916 C CA . LEU A 1 1480 ? -37.070 -8.210 22.605 1.00 95.19 1480 LEU A CA 1
ATOM 11917 C C . LEU A 1 1480 ? -37.185 -9.574 21.914 1.00 95.19 1480 LEU A C 1
ATOM 11919 O O . LEU A 1 1480 ? -37.046 -9.631 20.688 1.00 95.19 1480 LEU A O 1
ATOM 11923 N N . LYS A 1 1481 ? -37.483 -10.658 22.645 1.00 94.88 1481 LYS A N 1
ATOM 11924 C CA . LYS A 1 1481 ? -37.750 -11.969 22.044 1.00 94.88 1481 LYS A CA 1
ATOM 11925 C C . LYS A 1 1481 ? -38.905 -11.913 21.047 1.00 94.88 1481 LYS A C 1
ATOM 11927 O O . LYS A 1 1481 ? -38.854 -12.595 20.027 1.00 94.88 1481 LYS A O 1
ATOM 11932 N N . GLU A 1 1482 ? -39.895 -11.051 21.283 1.00 95.50 1482 GLU A N 1
ATOM 11933 C CA . GLU A 1 1482 ? -41.011 -10.863 20.353 1.00 95.50 1482 GLU A CA 1
ATOM 11934 C C . GLU A 1 1482 ? -40.527 -10.366 18.980 1.00 95.50 1482 GLU A C 1
ATOM 11936 O O . GLU A 1 1482 ? -40.957 -10.874 17.944 1.00 95.50 1482 GLU A O 1
ATOM 11941 N N . LEU A 1 1483 ? -39.589 -9.412 18.954 1.00 95.06 1483 LEU A N 1
ATOM 11942 C CA . LEU A 1 1483 ? -39.001 -8.916 17.707 1.00 95.06 1483 LEU A CA 1
ATOM 11943 C C . LEU A 1 1483 ? -38.035 -9.933 17.088 1.00 95.06 1483 LEU A C 1
ATOM 11945 O O . LEU A 1 1483 ? -37.980 -10.076 15.866 1.00 95.06 1483 LEU A O 1
ATOM 11949 N N . TRP A 1 1484 ? -37.292 -10.662 17.923 1.00 95.00 1484 TRP A N 1
ATOM 11950 C CA . TRP A 1 1484 ? -36.387 -11.725 17.485 1.00 95.00 1484 TRP A CA 1
ATOM 11951 C C . TRP A 1 1484 ? -37.122 -12.849 16.741 1.00 95.00 1484 TRP A C 1
ATOM 11953 O O . TRP A 1 1484 ? -36.647 -13.312 15.700 1.00 95.00 1484 TRP A O 1
ATOM 11963 N N . ASP A 1 1485 ? -38.298 -13.249 17.225 1.00 94.38 1485 ASP A N 1
ATOM 11964 C CA . ASP A 1 1485 ? -39.107 -14.330 16.646 1.00 94.38 1485 ASP A CA 1
ATOM 11965 C C . ASP A 1 1485 ? -40.006 -13.883 15.490 1.00 94.38 1485 ASP A C 1
ATOM 11967 O O . ASP A 1 1485 ? -40.586 -14.726 14.800 1.00 94.38 1485 ASP A O 1
ATOM 11971 N N . MET A 1 1486 ? -40.109 -12.574 15.247 1.00 94.44 1486 MET A N 1
ATOM 11972 C CA . MET A 1 1486 ? -40.979 -12.023 14.214 1.00 94.44 1486 MET A CA 1
ATOM 11973 C C . MET A 1 1486 ? -40.620 -12.561 12.822 1.00 94.44 1486 MET A C 1
ATOM 11975 O O . MET A 1 1486 ? -39.454 -12.566 12.402 1.00 94.44 1486 MET A O 1
ATOM 11979 N N . ASP A 1 1487 ? -41.648 -12.999 12.092 1.00 92.94 1487 ASP A N 1
ATOM 11980 C CA . ASP A 1 1487 ? -41.533 -13.360 10.683 1.00 92.94 1487 ASP A CA 1
ATOM 11981 C C . ASP A 1 1487 ? -41.492 -12.092 9.824 1.00 92.94 1487 ASP A C 1
ATOM 11983 O O . ASP A 1 1487 ? -42.426 -11.295 9.818 1.00 92.94 1487 ASP A O 1
ATOM 11987 N N . LEU A 1 1488 ? -40.411 -11.923 9.065 1.00 94.00 1488 LEU A N 1
ATOM 11988 C CA . LEU A 1 1488 ? -40.212 -10.784 8.167 1.00 94.00 1488 LEU A CA 1
ATOM 11989 C C . LEU A 1 1488 ? -40.861 -10.992 6.790 1.00 94.00 1488 LEU A C 1
ATOM 11991 O O . LEU A 1 1488 ? -40.610 -10.217 5.866 1.00 94.00 1488 LEU A O 1
ATOM 11995 N N . HIS A 1 1489 ? -41.661 -12.050 6.617 1.00 91.31 1489 HIS A N 1
ATOM 11996 C CA . HIS A 1 1489 ? -42.412 -12.357 5.396 1.00 91.31 1489 HIS A CA 1
ATOM 11997 C C . HIS A 1 1489 ? -41.542 -12.306 4.128 1.00 91.31 1489 HIS A C 1
ATOM 11999 O O . HIS A 1 1489 ? -41.893 -11.698 3.111 1.00 91.31 1489 HIS A O 1
ATOM 12005 N N . GLY A 1 1490 ? -40.358 -12.918 4.215 1.00 87.56 1490 GLY A N 1
ATOM 12006 C CA . GLY A 1 1490 ? -39.394 -12.998 3.119 1.00 87.56 1490 GLY A CA 1
ATOM 12007 C C . GLY A 1 1490 ? -38.552 -11.735 2.882 1.00 87.56 1490 GLY A C 1
ATOM 12008 O O . GLY A 1 1490 ? -37.789 -11.696 1.914 1.00 87.56 1490 GLY A O 1
ATOM 12009 N N . ALA A 1 1491 ? -38.641 -10.708 3.729 1.00 93.19 1491 ALA A N 1
ATOM 12010 C CA . ALA A 1 1491 ? -37.683 -9.602 3.747 1.00 93.19 1491 ALA A CA 1
ATOM 12011 C C . ALA A 1 1491 ? -36.427 -9.973 4.558 1.00 93.19 1491 ALA A C 1
ATOM 12013 O O . ALA A 1 1491 ? -36.510 -10.717 5.531 1.00 93.19 1491 ALA A O 1
ATOM 12014 N N . SER A 1 1492 ? -35.256 -9.455 4.173 1.00 93.31 1492 SER A N 1
ATOM 12015 C CA . SER A 1 1492 ? -34.024 -9.585 4.974 1.00 93.31 1492 SER A CA 1
ATOM 12016 C C . SER A 1 1492 ? -33.901 -8.510 6.055 1.00 93.31 1492 SER A C 1
ATOM 12018 O O . SER A 1 1492 ? -33.092 -8.654 6.966 1.00 93.31 1492 SER A O 1
ATOM 12020 N N . LEU A 1 1493 ? -34.676 -7.430 5.933 1.00 95.94 1493 LEU A N 1
ATOM 12021 C CA . LEU A 1 1493 ? -34.664 -6.270 6.817 1.00 95.94 1493 LEU A CA 1
ATOM 12022 C C . LEU A 1 1493 ? -36.069 -6.017 7.365 1.00 95.94 1493 LEU A C 1
ATOM 12024 O O . LEU A 1 1493 ? -37.040 -6.063 6.609 1.00 95.94 1493 LEU A O 1
ATOM 12028 N N . GLY A 1 1494 ? -36.166 -5.697 8.652 1.00 96.31 1494 GLY A N 1
ATOM 12029 C CA . GLY A 1 1494 ? -37.381 -5.212 9.302 1.00 96.31 1494 GLY A CA 1
ATOM 12030 C C . GLY A 1 1494 ? -37.124 -3.857 9.948 1.00 96.31 1494 GLY A C 1
ATOM 12031 O O . GLY A 1 1494 ? -36.281 -3.781 10.830 1.00 96.31 1494 GLY A O 1
ATOM 12032 N N . TYR A 1 1495 ? -37.815 -2.801 9.524 1.00 96.94 1495 TYR A N 1
ATOM 12033 C CA . TYR A 1 1495 ? -37.643 -1.449 10.073 1.00 96.94 1495 TYR A CA 1
ATOM 12034 C C . TYR A 1 1495 ? -38.973 -0.869 10.539 1.00 96.94 1495 TYR A C 1
ATOM 12036 O O . TYR A 1 1495 ? -40.016 -1.142 9.943 1.00 96.94 1495 TYR A O 1
ATOM 12044 N N . THR A 1 1496 ? -38.934 0.015 11.533 1.00 95.19 1496 THR A N 1
ATOM 12045 C CA . THR A 1 1496 ? -40.124 0.766 11.945 1.00 95.19 1496 THR A CA 1
ATOM 12046 C C . THR A 1 1496 ? -40.352 1.968 11.013 1.00 95.19 1496 THR A C 1
ATOM 12048 O O . THR A 1 1496 ? -39.399 2.679 10.675 1.00 95.19 1496 THR A O 1
ATOM 12051 N N . PRO A 1 1497 ? -41.583 2.210 10.531 1.00 94.38 1497 PRO A N 1
ATOM 12052 C CA . PRO A 1 1497 ? -41.908 3.420 9.783 1.00 94.38 1497 PRO A CA 1
ATOM 12053 C C . PRO A 1 1497 ? -41.934 4.659 10.693 1.00 94.38 1497 PRO A C 1
ATOM 12055 O O . PRO A 1 1497 ? -42.146 4.565 11.905 1.00 94.38 1497 PRO A O 1
ATOM 12058 N N . PHE A 1 1498 ? -41.743 5.841 10.100 1.00 91.44 1498 PHE A N 1
ATOM 12059 C CA . PHE A 1 1498 ? -41.966 7.098 10.815 1.00 91.44 1498 PHE A CA 1
ATOM 12060 C C . PHE A 1 1498 ? -43.413 7.211 11.298 1.00 91.44 1498 PHE A C 1
ATOM 12062 O O . PHE A 1 1498 ? -44.352 7.030 10.522 1.00 91.44 1498 PHE A O 1
ATOM 12069 N N . CYS A 1 1499 ? -43.564 7.619 12.556 1.00 90.25 1499 CYS A N 1
ATOM 12070 C CA . CYS A 1 1499 ? -44.852 7.949 13.149 1.00 90.25 1499 CYS A CA 1
ATOM 12071 C C . CYS A 1 1499 ? -45.499 9.125 12.404 1.00 90.25 1499 CYS A C 1
ATOM 12073 O O . CYS A 1 1499 ? -44.844 10.134 12.120 1.00 90.25 1499 CYS A O 1
ATOM 12075 N N . ASP A 1 1500 ? -46.790 9.015 12.103 1.00 88.25 1500 ASP A N 1
ATOM 12076 C CA . ASP A 1 1500 ? -47.554 10.042 11.401 1.00 88.25 1500 ASP A CA 1
ATOM 12077 C C . ASP A 1 1500 ? -48.713 10.622 12.234 1.00 88.25 1500 ASP A C 1
ATOM 12079 O O . ASP A 1 1500 ? -49.489 11.442 11.724 1.00 88.25 1500 ASP A O 1
ATOM 12083 N N . SER A 1 1501 ? -48.770 10.314 13.532 1.00 89.88 1501 SER A N 1
ATOM 12084 C CA . SER A 1 1501 ? -49.860 10.719 14.423 1.00 89.88 1501 SER A CA 1
ATOM 12085 C C . SER A 1 1501 ? -49.723 12.129 15.018 1.00 89.88 1501 SER A C 1
ATOM 12087 O O . SER A 1 1501 ? -50.745 12.789 15.215 1.00 89.88 1501 SER A O 1
ATOM 12089 N N . ASN A 1 1502 ? -48.508 12.658 15.239 1.00 89.06 1502 ASN A N 1
ATOM 12090 C CA . ASN A 1 1502 ? -48.338 14.019 15.770 1.00 89.06 1502 ASN A CA 1
ATOM 12091 C C . ASN A 1 1502 ? -48.575 15.099 14.696 1.00 89.06 1502 ASN A C 1
ATOM 12093 O O . ASN A 1 1502 ? -47.757 15.289 13.792 1.00 89.06 1502 ASN A O 1
ATOM 12097 N N . LYS A 1 1503 ? -49.685 15.835 14.809 1.00 87.62 1503 LYS A N 1
ATOM 12098 C CA . LYS A 1 1503 ? -50.086 16.878 13.848 1.00 87.62 1503 LYS A CA 1
ATOM 12099 C C . LYS A 1 1503 ? -49.186 18.116 13.868 1.00 87.62 1503 LYS A C 1
ATOM 12101 O O . LYS A 1 1503 ? -49.076 18.783 12.841 1.00 87.62 1503 LYS A O 1
ATOM 12106 N N . ASP A 1 1504 ? -48.512 18.400 14.980 1.00 85.38 1504 ASP A N 1
ATOM 12107 C CA . ASP A 1 1504 ? -47.706 19.618 15.137 1.00 85.38 1504 ASP A CA 1
ATOM 12108 C C . ASP A 1 1504 ? -46.445 19.602 14.259 1.00 85.38 1504 ASP A C 1
ATOM 12110 O O . ASP A 1 1504 ? -45.901 20.650 13.910 1.00 85.38 1504 ASP A O 1
ATOM 12114 N N . THR A 1 1505 ? -45.999 18.414 13.838 1.00 85.69 1505 THR A N 1
ATOM 12115 C CA . THR A 1 1505 ? -44.804 18.235 13.004 1.00 85.69 1505 THR A CA 1
ATOM 12116 C C . THR A 1 1505 ? -45.102 17.876 11.548 1.00 85.69 1505 THR A C 1
ATOM 12118 O O . THR A 1 1505 ? -44.171 17.593 10.794 1.00 85.69 1505 THR A O 1
ATOM 12121 N N . GLU A 1 1506 ? -46.364 17.955 11.097 1.00 85.69 1506 GLU A N 1
ATOM 12122 C CA . GLU A 1 1506 ? -46.770 17.628 9.714 1.00 85.69 1506 GLU A CA 1
ATOM 12123 C C . GLU A 1 1506 ? -45.943 18.397 8.663 1.00 85.69 1506 GLU A C 1
ATOM 12125 O O . GLU A 1 1506 ? -45.524 17.820 7.660 1.00 85.69 1506 GLU A O 1
ATOM 12130 N N . GLY A 1 1507 ? -45.631 19.673 8.926 1.00 85.56 1507 GLY A N 1
ATOM 12131 C CA . GLY A 1 1507 ? -44.841 20.528 8.030 1.00 85.56 1507 GLY A CA 1
ATOM 12132 C C . GLY A 1 1507 ? -43.373 20.112 7.856 1.00 85.56 1507 GLY A C 1
ATOM 12133 O O . GLY A 1 1507 ? -42.754 20.483 6.862 1.00 85.56 1507 GLY A O 1
ATOM 12134 N N . PHE A 1 1508 ? -42.821 19.312 8.774 1.00 88.25 1508 PHE A N 1
ATOM 12135 C CA . PHE A 1 1508 ? -41.434 18.828 8.721 1.00 88.25 1508 PHE A CA 1
ATOM 12136 C C . PHE A 1 1508 ? -41.308 17.431 8.088 1.00 88.25 1508 PHE A C 1
ATOM 12138 O O . PHE A 1 1508 ? -40.199 16.914 7.946 1.00 88.25 1508 PHE A O 1
ATOM 12145 N N . ARG A 1 1509 ? -42.424 16.810 7.673 1.00 89.06 1509 ARG A N 1
ATOM 12146 C CA . ARG A 1 1509 ? -42.460 15.466 7.066 1.00 89.06 1509 ARG A CA 1
ATOM 12147 C C . ARG A 1 1509 ? -42.031 15.502 5.600 1.00 89.06 1509 ARG A C 1
ATOM 12149 O O . ARG A 1 1509 ? -42.834 15.304 4.686 1.00 89.06 1509 ARG A O 1
ATOM 12156 N N . PHE A 1 1510 ? -40.744 15.746 5.370 1.00 90.12 1510 PHE A N 1
ATOM 12157 C CA . PHE A 1 1510 ? -40.158 15.890 4.034 1.00 90.12 1510 PHE A CA 1
ATOM 12158 C C . PHE A 1 1510 ? -40.389 14.667 3.127 1.00 90.12 1510 PHE A C 1
ATOM 12160 O O . PHE A 1 1510 ? -40.449 14.814 1.910 1.00 90.12 1510 PHE A O 1
ATOM 12167 N N . TRP A 1 1511 ? -40.579 13.468 3.691 1.00 90.50 1511 TRP A N 1
ATOM 12168 C CA . TRP A 1 1511 ? -40.835 12.246 2.920 1.00 90.50 1511 TRP A CA 1
ATOM 12169 C C . TRP A 1 1511 ? -42.245 12.168 2.311 1.00 90.50 1511 TRP A C 1
ATOM 12171 O O . TRP A 1 1511 ? -42.468 11.388 1.386 1.00 90.50 1511 TRP A O 1
ATOM 12181 N N . LYS A 1 1512 ? -43.206 12.984 2.776 1.00 89.69 1512 LYS A N 1
ATOM 12182 C CA . LYS A 1 1512 ? -44.564 13.061 2.199 1.00 89.69 1512 LYS A CA 1
ATOM 12183 C C . LYS A 1 1512 ? -44.649 13.980 0.972 1.00 89.69 1512 LYS A C 1
ATOM 12185 O O . LYS A 1 1512 ? -45.698 14.042 0.327 1.00 89.69 1512 LYS A O 1
ATOM 12190 N N . SER A 1 1513 ? -43.572 14.680 0.621 1.00 89.44 1513 SER A N 1
ATOM 12191 C CA . SER A 1 1513 ? -43.507 15.583 -0.531 1.00 89.44 1513 SER A CA 1
ATOM 12192 C C . SER A 1 1513 ? -42.219 15.376 -1.344 1.00 89.44 1513 SER A C 1
ATOM 12194 O O . SER A 1 1513 ? -41.389 14.524 -1.026 1.00 89.44 1513 SER A O 1
ATOM 12196 N N . GLY A 1 1514 ? -42.089 16.099 -2.461 1.00 91.12 1514 GLY A N 1
ATOM 12197 C CA . GLY A 1 1514 ? -40.871 16.119 -3.275 1.00 91.12 1514 GLY A CA 1
ATOM 12198 C C . GLY A 1 1514 ? -40.411 14.750 -3.795 1.00 91.12 1514 GLY A C 1
ATOM 12199 O O . GLY A 1 1514 ? -41.221 13.908 -4.189 1.00 91.12 1514 GLY A O 1
ATOM 12200 N N . TYR A 1 1515 ? -39.088 14.570 -3.813 1.00 92.19 1515 TYR A N 1
ATOM 12201 C CA . TYR A 1 1515 ? -38.401 13.388 -4.338 1.00 92.19 1515 TYR A CA 1
ATOM 12202 C C . TYR A 1 1515 ? -38.837 12.093 -3.644 1.00 92.19 1515 TYR A C 1
ATOM 12204 O O . TYR A 1 1515 ? -39.234 11.139 -4.310 1.00 92.19 1515 TYR A O 1
ATOM 12212 N N . TRP A 1 1516 ? -38.825 12.070 -2.307 1.00 93.88 1516 TRP A N 1
ATOM 12213 C CA . TRP A 1 1516 ? -39.114 10.859 -1.538 1.00 93.88 1516 TRP A CA 1
ATOM 12214 C C . TRP A 1 1516 ? -40.527 10.336 -1.789 1.00 93.88 1516 TRP A C 1
ATOM 12216 O O . TRP A 1 1516 ? -40.689 9.153 -2.064 1.00 93.88 1516 TRP A O 1
ATOM 12226 N N . ARG A 1 1517 ? -41.550 11.198 -1.824 1.00 92.62 1517 ARG A N 1
ATOM 12227 C CA . ARG A 1 1517 ? -42.917 10.760 -2.150 1.00 92.62 1517 ARG A CA 1
ATOM 12228 C C . ARG A 1 1517 ? -42.998 10.053 -3.508 1.00 92.62 1517 ARG A C 1
ATOM 12230 O O . ARG A 1 1517 ? -43.725 9.070 -3.642 1.00 92.62 1517 ARG A O 1
ATOM 12237 N N . GLN A 1 1518 ? -42.297 10.579 -4.515 1.00 93.81 1518 GLN A N 1
ATOM 12238 C CA . GLN A 1 1518 ? -42.286 10.004 -5.862 1.00 93.81 1518 GLN A CA 1
ATOM 12239 C C . GLN A 1 1518 ? -41.520 8.680 -5.895 1.00 93.81 1518 GLN A C 1
ATOM 12241 O O . GLN A 1 1518 ? -42.045 7.701 -6.418 1.00 93.81 1518 GLN A O 1
ATOM 12246 N N . HIS A 1 1519 ? -40.325 8.640 -5.297 1.00 93.69 1519 HIS A N 1
ATOM 12247 C CA . HIS A 1 1519 ? -39.477 7.448 -5.261 1.00 93.69 1519 HIS A CA 1
ATOM 12248 C C . HIS A 1 1519 ? -40.143 6.295 -4.505 1.00 93.69 1519 HIS A C 1
ATOM 12250 O O . HIS A 1 1519 ? -40.280 5.204 -5.046 1.00 93.69 1519 HIS A O 1
ATOM 12256 N N . LEU A 1 1520 ? -40.638 6.546 -3.286 1.00 93.62 1520 LEU A N 1
ATOM 12257 C CA . LEU A 1 1520 ? -41.216 5.507 -2.425 1.00 93.62 1520 LEU A CA 1
ATOM 12258 C C . LEU A 1 1520 ? -42.520 4.914 -3.003 1.00 93.62 1520 LEU A C 1
ATOM 12260 O O . LEU A 1 1520 ? -42.888 3.793 -2.653 1.00 93.62 1520 LEU A O 1
ATOM 12264 N N . ALA A 1 1521 ? -43.220 5.638 -3.887 1.00 91.62 1521 ALA A N 1
ATOM 12265 C CA . ALA A 1 1521 ? -44.422 5.184 -4.598 1.00 91.62 1521 ALA A CA 1
ATOM 12266 C C . ALA A 1 1521 ? -45.491 4.539 -3.686 1.00 91.62 1521 ALA A C 1
ATOM 12268 O O . ALA A 1 1521 ? -46.055 3.492 -4.000 1.00 91.62 1521 ALA A O 1
ATOM 12269 N N . GLY A 1 1522 ? -45.752 5.164 -2.534 1.00 90.56 1522 GLY A N 1
ATOM 12270 C CA . GLY A 1 1522 ? -46.727 4.693 -1.542 1.00 90.56 1522 GLY A CA 1
ATOM 12271 C C . GLY A 1 1522 ? -46.166 3.751 -0.472 1.00 90.56 1522 GLY A C 1
ATOM 12272 O O . GLY A 1 1522 ? -46.887 3.432 0.468 1.00 90.56 1522 GLY A O 1
ATOM 12273 N N . ARG A 1 1523 ? -44.896 3.336 -0.563 1.00 93.19 1523 ARG A N 1
ATOM 12274 C CA . ARG A 1 1523 ? -44.203 2.657 0.541 1.00 93.19 1523 ARG A CA 1
ATOM 12275 C C . ARG A 1 1523 ? -43.850 3.644 1.655 1.00 93.19 1523 ARG A C 1
ATOM 12277 O O . ARG A 1 1523 ? -43.636 4.832 1.405 1.00 93.19 1523 ARG A O 1
ATOM 12284 N N . SER A 1 1524 ? -43.762 3.130 2.875 1.00 93.94 1524 SER A N 1
ATOM 12285 C CA . SER A 1 1524 ? -43.388 3.912 4.050 1.00 93.94 1524 SER A CA 1
ATOM 12286 C C . SER A 1 1524 ? -41.932 4.365 3.998 1.00 93.94 1524 SER A C 1
ATOM 12288 O O . SER A 1 1524 ? -41.071 3.690 3.436 1.00 93.94 1524 SER A O 1
ATOM 12290 N N . TYR A 1 1525 ? -41.666 5.504 4.629 1.00 95.25 1525 TYR A N 1
ATOM 12291 C CA . TYR A 1 1525 ? -40.314 5.946 4.935 1.00 95.25 1525 TYR A CA 1
ATOM 12292 C C . TYR A 1 1525 ? -39.936 5.454 6.334 1.00 95.25 1525 TYR A C 1
ATOM 12294 O O . TYR A 1 1525 ? -40.647 5.730 7.304 1.00 95.25 1525 TYR A O 1
ATOM 12302 N N . HIS A 1 1526 ? -38.855 4.690 6.421 1.00 95.50 1526 HIS A N 1
ATOM 12303 C CA . HIS A 1 1526 ? -38.425 3.996 7.631 1.00 95.50 1526 HIS A CA 1
ATOM 12304 C C . HIS A 1 1526 ? -37.299 4.743 8.351 1.00 95.50 1526 HIS A C 1
ATOM 12306 O O . HIS A 1 1526 ? -36.535 5.461 7.708 1.00 95.50 1526 HIS A O 1
ATOM 12312 N N . ILE A 1 1527 ? -37.182 4.550 9.665 1.00 93.62 1527 ILE A N 1
ATOM 12313 C CA . ILE A 1 1527 ? -36.163 5.176 10.524 1.00 93.62 1527 ILE A CA 1
ATOM 12314 C C . ILE A 1 1527 ? -35.143 4.145 11.018 1.00 93.62 1527 ILE A C 1
ATOM 12316 O O . ILE A 1 1527 ? -35.499 3.009 11.316 1.00 93.62 1527 ILE A O 1
ATOM 12320 N N . SER A 1 1528 ? -33.870 4.535 11.118 1.00 93.31 1528 SER A N 1
ATOM 12321 C CA . SER A 1 1528 ? -32.749 3.644 11.460 1.00 93.31 1528 SER A CA 1
ATOM 12322 C C . SER A 1 1528 ? -32.521 3.423 12.963 1.00 93.31 1528 SER A C 1
ATOM 12324 O O . SER A 1 1528 ? -31.536 2.786 13.328 1.00 93.31 1528 SER A O 1
ATOM 12326 N N . ALA A 1 1529 ? -33.417 3.904 13.829 1.00 92.62 1529 ALA A N 1
ATOM 12327 C CA . ALA A 1 1529 ? -33.247 3.836 15.282 1.00 92.62 1529 ALA A CA 1
ATOM 12328 C C . ALA A 1 1529 ? -33.438 2.410 15.849 1.00 92.62 1529 ALA A C 1
ATOM 12330 O O . ALA A 1 1529 ? -32.753 2.010 16.789 1.00 92.62 1529 ALA A O 1
ATOM 12331 N N . LEU A 1 1530 ? -34.347 1.624 15.259 1.00 95.56 1530 LEU A N 1
ATOM 12332 C CA . LEU A 1 1530 ? -34.576 0.212 15.585 1.00 95.56 1530 LEU A CA 1
ATOM 12333 C C . LEU A 1 1530 ? -34.833 -0.573 14.296 1.00 95.56 1530 LEU A C 1
ATOM 12335 O O . LEU A 1 1530 ? -35.740 -0.229 13.532 1.00 95.56 1530 LEU A O 1
ATOM 12339 N N . TYR A 1 1531 ? -34.069 -1.640 14.068 1.00 96.31 1531 TYR A N 1
ATOM 12340 C CA . TYR A 1 1531 ? -34.319 -2.553 12.953 1.00 96.31 1531 TYR A CA 1
ATOM 12341 C C . TYR A 1 1531 ? -33.796 -3.967 13.218 1.00 96.31 1531 TYR A C 1
ATOM 12343 O O . TYR A 1 1531 ? -32.881 -4.182 14.005 1.00 96.31 1531 TYR A O 1
ATOM 12351 N N . VAL A 1 1532 ? -34.378 -4.947 12.530 1.00 97.19 1532 VAL A N 1
ATOM 12352 C CA . VAL A 1 1532 ? -33.980 -6.357 12.552 1.00 97.19 1532 VAL A CA 1
ATOM 12353 C C . VAL A 1 1532 ? -33.366 -6.745 11.211 1.00 97.19 1532 VAL A C 1
ATOM 12355 O O . VAL A 1 1532 ? -33.845 -6.329 10.154 1.00 97.19 1532 VAL A O 1
ATOM 12358 N N . VAL A 1 1533 ? -32.332 -7.582 11.249 1.00 96.88 1533 VAL A N 1
ATOM 12359 C CA . VAL A 1 1533 ? -31.662 -8.114 10.059 1.00 96.88 1533 VAL A CA 1
ATOM 12360 C C . VAL A 1 1533 ? -31.578 -9.632 10.162 1.00 96.88 1533 VAL A C 1
ATOM 12362 O O . VAL A 1 1533 ? -30.932 -10.163 11.065 1.00 96.88 1533 VAL A O 1
ATOM 12365 N N . ASP A 1 1534 ? -32.201 -10.340 9.221 1.00 96.12 1534 ASP A N 1
ATOM 12366 C CA . ASP A 1 1534 ? -31.960 -11.770 8.998 1.00 96.12 1534 ASP A CA 1
ATOM 12367 C C . ASP A 1 1534 ? -30.667 -11.906 8.180 1.00 96.12 1534 ASP A C 1
ATOM 12369 O O . ASP A 1 1534 ? -30.690 -11.802 6.952 1.00 96.12 1534 ASP A O 1
ATOM 12373 N N . LEU A 1 1535 ? -29.526 -12.076 8.860 1.00 95.00 1535 LEU A N 1
ATOM 12374 C CA . LEU A 1 1535 ? -28.193 -12.119 8.239 1.00 95.00 1535 LEU A CA 1
ATOM 12375 C C . LEU A 1 1535 ? -28.057 -13.285 7.257 1.00 95.00 1535 LEU A C 1
ATOM 12377 O O . LEU A 1 1535 ? -27.425 -13.166 6.209 1.00 95.00 1535 LEU A O 1
ATOM 12381 N N . VAL A 1 1536 ? -28.713 -14.398 7.568 1.00 92.50 1536 VAL A N 1
ATOM 12382 C CA . VAL A 1 1536 ? -28.728 -15.628 6.773 1.00 92.50 1536 VAL A CA 1
ATOM 12383 C C . VAL A 1 1536 ? -29.407 -15.387 5.422 1.00 92.50 1536 VAL A C 1
ATOM 12385 O O . VAL A 1 1536 ? -28.927 -15.861 4.386 1.00 92.50 1536 VAL A O 1
ATOM 12388 N N . ARG A 1 1537 ? -30.492 -14.606 5.402 1.00 92.38 1537 ARG A N 1
ATOM 12389 C CA . ARG A 1 1537 ? -31.142 -14.146 4.169 1.00 92.38 1537 ARG A CA 1
ATOM 12390 C C . ARG A 1 1537 ? -30.383 -12.996 3.505 1.00 92.38 1537 ARG A C 1
ATOM 12392 O O . ARG A 1 1537 ? -30.219 -13.004 2.288 1.00 92.38 1537 ARG A O 1
ATOM 12399 N N . PHE A 1 1538 ? -29.900 -12.035 4.287 1.00 94.44 1538 PHE A N 1
ATOM 12400 C CA . PHE A 1 1538 ? -29.181 -10.848 3.818 1.00 94.44 1538 PHE A CA 1
ATOM 12401 C C . PHE A 1 1538 ? -27.924 -11.215 3.013 1.00 94.44 1538 PHE A C 1
ATOM 12403 O O . PHE A 1 1538 ? -27.723 -10.686 1.918 1.00 94.44 1538 PHE A O 1
ATOM 12410 N N . ARG A 1 1539 ? -27.132 -12.179 3.508 1.00 93.19 1539 ARG A N 1
ATOM 12411 C CA . ARG A 1 1539 ? -25.953 -12.726 2.817 1.00 93.19 1539 ARG A CA 1
ATOM 12412 C C . ARG A 1 1539 ? -26.339 -13.459 1.527 1.00 93.19 1539 ARG A C 1
ATOM 12414 O O . ARG A 1 1539 ? -25.771 -13.168 0.483 1.00 93.19 1539 ARG A O 1
ATOM 12421 N N . ARG A 1 1540 ? -27.354 -14.339 1.551 1.00 90.12 1540 ARG A N 1
ATOM 12422 C CA . ARG A 1 1540 ? -27.813 -15.087 0.354 1.00 90.12 1540 ARG A CA 1
ATOM 12423 C C . ARG A 1 1540 ? -28.362 -14.200 -0.763 1.00 90.12 1540 ARG A C 1
ATOM 12425 O O . ARG A 1 1540 ? -28.216 -14.544 -1.930 1.00 90.12 1540 ARG A O 1
ATOM 12432 N N . LEU A 1 1541 ? -28.987 -13.074 -0.417 1.00 90.38 1541 LEU A N 1
ATOM 12433 C CA . LEU A 1 1541 ? -29.466 -12.083 -1.388 1.00 90.38 1541 LEU A CA 1
ATOM 12434 C C . LEU A 1 1541 ? -28.354 -11.157 -1.908 1.00 90.38 1541 LEU A C 1
ATOM 12436 O O . LEU A 1 1541 ? -28.636 -10.306 -2.750 1.00 90.38 1541 LEU A O 1
ATOM 12440 N N . ALA A 1 1542 ? -27.122 -11.280 -1.394 1.00 91.12 1542 ALA A N 1
ATOM 12441 C CA . ALA A 1 1542 ? -26.025 -10.344 -1.639 1.00 91.12 1542 ALA A CA 1
ATOM 12442 C C . ALA A 1 1542 ? -26.441 -8.876 -1.398 1.00 91.12 1542 ALA A C 1
ATOM 12444 O O . ALA A 1 1542 ? -26.020 -7.957 -2.105 1.00 91.12 1542 ALA A O 1
ATOM 12445 N N . ALA A 1 1543 ? -27.296 -8.642 -0.392 1.00 93.06 1543 ALA A N 1
ATOM 12446 C CA . ALA A 1 1543 ? -27.841 -7.316 -0.107 1.00 93.06 1543 ALA A CA 1
ATOM 12447 C C . ALA A 1 1543 ? -26.737 -6.319 0.290 1.00 93.06 1543 ALA A C 1
ATOM 12449 O O . ALA A 1 1543 ? -26.793 -5.153 -0.099 1.00 93.06 1543 ALA A O 1
ATOM 12450 N N . GLY A 1 1544 ? -25.700 -6.788 0.997 1.00 93.75 1544 GLY A N 1
ATOM 12451 C CA . GLY A 1 1544 ? -24.519 -5.990 1.339 1.00 93.75 1544 GLY A CA 1
ATOM 12452 C C . GLY A 1 1544 ? -23.778 -5.461 0.108 1.00 93.75 1544 GLY A C 1
ATOM 12453 O O . GLY A 1 1544 ? -23.450 -4.276 0.050 1.00 93.75 1544 GLY A O 1
ATOM 12454 N N . ASP A 1 1545 ? -23.583 -6.295 -0.919 1.00 93.06 1545 ASP A N 1
ATOM 12455 C CA . ASP A 1 1545 ? -22.932 -5.875 -2.167 1.00 93.06 1545 ASP A CA 1
ATOM 12456 C C . ASP A 1 1545 ? -23.771 -4.837 -2.922 1.00 93.06 1545 ASP A C 1
ATOM 12458 O O . ASP A 1 1545 ? -23.237 -3.834 -3.399 1.00 93.06 1545 ASP A O 1
ATOM 12462 N N . GLN A 1 1546 ? -25.095 -5.014 -2.968 1.00 93.12 1546 GLN A N 1
ATOM 12463 C CA . GLN A 1 1546 ? -25.998 -4.033 -3.580 1.00 93.12 1546 GLN A CA 1
ATOM 12464 C C . GLN A 1 1546 ? -25.961 -2.683 -2.851 1.00 93.12 1546 GLN A C 1
ATOM 12466 O O . GLN A 1 1546 ? -25.911 -1.631 -3.498 1.00 93.12 1546 GLN A O 1
ATOM 12471 N N . LEU A 1 1547 ? -25.946 -2.704 -1.513 1.00 95.06 1547 LEU A N 1
ATOM 12472 C CA . LEU A 1 1547 ? -25.821 -1.506 -0.681 1.00 95.06 1547 LEU A CA 1
ATOM 12473 C C . LEU A 1 1547 ? -24.506 -0.776 -0.963 1.00 95.06 1547 LEU A C 1
ATOM 12475 O O . LEU A 1 1547 ? -24.529 0.428 -1.217 1.00 95.06 1547 LEU A O 1
ATOM 12479 N N . ARG A 1 1548 ? -23.376 -1.493 -0.982 1.00 94.62 1548 ARG A N 1
ATOM 12480 C CA . ARG A 1 1548 ? -22.047 -0.916 -1.250 1.00 94.62 1548 ARG A CA 1
ATOM 12481 C C . ARG A 1 1548 ? -21.931 -0.341 -2.661 1.00 94.62 1548 ARG A C 1
ATOM 12483 O O . ARG A 1 1548 ? -21.462 0.785 -2.808 1.00 94.62 1548 ARG A O 1
ATOM 12490 N N . ALA A 1 1549 ? -22.399 -1.057 -3.683 1.00 91.88 1549 ALA A N 1
ATOM 12491 C CA . ALA A 1 1549 ? -22.364 -0.580 -5.067 1.00 91.88 1549 ALA A CA 1
ATOM 12492 C C . ALA A 1 1549 ? -23.221 0.683 -5.266 1.00 91.88 1549 ALA A C 1
ATOM 12494 O O . ALA A 1 1549 ? -22.780 1.656 -5.878 1.00 91.88 1549 ALA A O 1
ATOM 12495 N N . THR A 1 1550 ? -24.426 0.700 -4.689 1.00 93.94 1550 THR A N 1
ATOM 12496 C CA . THR A 1 1550 ? -25.330 1.859 -4.761 1.00 93.94 1550 THR A CA 1
ATOM 12497 C C . THR A 1 1550 ? -24.769 3.048 -3.987 1.00 93.94 1550 THR A C 1
ATOM 12499 O O . THR A 1 1550 ? -24.819 4.186 -4.452 1.00 93.94 1550 THR A O 1
ATOM 12502 N N . TYR A 1 1551 ? -24.187 2.793 -2.817 1.00 95.38 1551 TYR A N 1
ATOM 12503 C CA . TYR A 1 1551 ? -23.500 3.809 -2.037 1.00 95.38 1551 TYR A CA 1
ATOM 12504 C C . TYR A 1 1551 ? -22.327 4.432 -2.803 1.00 95.38 1551 TYR A C 1
ATOM 12506 O O . TYR A 1 1551 ? -22.215 5.658 -2.830 1.00 95.38 1551 TYR A O 1
ATOM 12514 N N . ASP A 1 1552 ? -21.470 3.632 -3.446 1.00 91.94 1552 ASP A N 1
ATOM 12515 C CA . ASP A 1 1552 ? -20.330 4.159 -4.210 1.00 91.94 1552 ASP A CA 1
ATOM 12516 C C . ASP A 1 1552 ? -20.791 5.057 -5.368 1.00 91.94 1552 ASP A C 1
ATOM 12518 O O . ASP A 1 1552 ? -20.185 6.091 -5.654 1.00 91.94 1552 ASP A O 1
ATOM 12522 N N . GLN A 1 1553 ? -21.922 4.717 -5.989 1.00 91.38 1553 GLN A N 1
ATOM 12523 C CA . GLN A 1 1553 ? -22.537 5.539 -7.024 1.00 91.38 1553 GLN A CA 1
ATOM 12524 C C . GLN A 1 1553 ? -23.080 6.868 -6.471 1.00 91.38 1553 GLN A C 1
ATOM 12526 O O . GLN A 1 1553 ? -22.799 7.924 -7.040 1.00 91.38 1553 GLN A O 1
ATOM 12531 N N . LEU A 1 1554 ? -23.854 6.829 -5.380 1.00 92.31 1554 LEU A N 1
ATOM 12532 C CA . LEU A 1 1554 ? -24.543 8.004 -4.827 1.00 92.31 1554 LEU A CA 1
ATOM 12533 C C . LEU A 1 1554 ? -23.608 8.944 -4.055 1.00 92.31 1554 LEU A C 1
ATOM 12535 O O . LEU A 1 1554 ? -23.742 10.159 -4.151 1.00 92.31 1554 LEU A O 1
ATOM 12539 N N . SER A 1 1555 ? -22.620 8.407 -3.336 1.00 90.00 1555 SER A N 1
ATOM 12540 C CA . SER A 1 1555 ? -21.644 9.187 -2.554 1.00 90.00 1555 SER A CA 1
ATOM 12541 C C . SER A 1 1555 ? -20.686 10.025 -3.416 1.00 90.00 1555 SER A C 1
ATOM 12543 O O . SER A 1 1555 ? -19.849 10.773 -2.894 1.00 90.00 1555 SER A O 1
ATOM 12545 N N . ARG A 1 1556 ? -20.802 9.931 -4.750 1.00 87.38 1556 ARG A N 1
ATOM 12546 C CA . ARG A 1 1556 ? -20.108 10.815 -5.693 1.00 87.38 1556 ARG A CA 1
ATOM 12547 C C . ARG A 1 1556 ? -20.498 12.274 -5.521 1.00 87.38 1556 ARG A C 1
ATOM 12549 O O . ARG A 1 1556 ? -19.623 13.136 -5.606 1.00 87.38 1556 ARG A O 1
ATOM 12556 N N . ASP A 1 1557 ? -21.771 12.512 -5.227 1.00 85.19 1557 ASP A N 1
ATOM 12557 C CA . ASP A 1 1557 ? -22.298 13.817 -4.856 1.00 85.19 1557 ASP A CA 1
ATOM 12558 C C . ASP A 1 1557 ? -22.307 13.965 -3.321 1.00 85.19 1557 ASP A C 1
ATOM 12560 O O . ASP A 1 1557 ? -23.011 13.220 -2.634 1.00 85.19 1557 ASP A O 1
ATOM 12564 N N . PRO A 1 1558 ? -21.563 14.928 -2.746 1.00 76.75 1558 PRO A N 1
ATOM 12565 C CA . PRO A 1 1558 ? -21.528 15.135 -1.300 1.00 76.75 1558 PRO A CA 1
ATOM 12566 C C . PRO A 1 1558 ? -22.884 15.541 -0.702 1.00 76.75 1558 PRO A C 1
ATOM 12568 O O . PRO A 1 1558 ? -23.077 15.341 0.498 1.00 76.75 1558 PRO A O 1
ATOM 12571 N N . ASN A 1 1559 ? -23.814 16.073 -1.509 1.00 82.81 1559 ASN A N 1
ATOM 12572 C CA . ASN A 1 1559 ? -25.157 16.467 -1.066 1.00 82.81 1559 ASN A CA 1
ATOM 12573 C C . ASN A 1 1559 ? -26.165 15.306 -1.058 1.00 82.81 1559 ASN A C 1
ATOM 12575 O O . ASN A 1 1559 ? -27.292 15.473 -0.593 1.00 82.81 1559 ASN A O 1
ATOM 12579 N N . SER A 1 1560 ? -25.775 14.135 -1.563 1.00 87.25 1560 SER A N 1
ATOM 12580 C CA . SER A 1 1560 ? -26.597 12.929 -1.521 1.00 87.25 1560 SER A CA 1
ATOM 12581 C C . SER A 1 1560 ? -26.498 12.230 -0.159 1.00 87.25 1560 SER A C 1
ATOM 12583 O O . SER A 1 1560 ? -25.489 12.350 0.540 1.00 87.25 1560 SER A O 1
ATOM 12585 N N . LEU A 1 1561 ? -27.534 11.455 0.199 1.00 88.19 1561 LEU A N 1
ATOM 12586 C CA . LEU A 1 1561 ? -27.612 10.634 1.422 1.00 88.19 1561 LEU A CA 1
ATOM 12587 C C . LEU A 1 1561 ? -27.428 11.458 2.710 1.00 88.19 1561 LEU A C 1
ATOM 12589 O O . LEU A 1 1561 ? -26.445 11.274 3.436 1.00 88.19 1561 LEU A O 1
ATOM 12593 N N . ALA A 1 1562 ? -28.358 12.378 2.978 1.00 87.38 1562 ALA A N 1
ATOM 12594 C CA . ALA A 1 1562 ? -28.300 13.286 4.124 1.00 87.38 1562 ALA A CA 1
ATOM 12595 C C . ALA A 1 1562 ? -28.145 12.516 5.445 1.00 87.38 1562 ALA A C 1
ATOM 12597 O O . ALA A 1 1562 ? -27.222 12.801 6.207 1.00 87.38 1562 ALA A O 1
ATOM 12598 N N . ASN A 1 1563 ? -28.973 11.486 5.646 1.00 88.25 1563 ASN A N 1
ATOM 12599 C CA . ASN A 1 1563 ? -28.840 10.518 6.734 1.00 88.25 1563 ASN A CA 1
ATOM 12600 C C . ASN A 1 1563 ? -28.552 9.145 6.130 1.00 88.25 1563 ASN A C 1
ATOM 12602 O O . ASN A 1 1563 ? -29.463 8.386 5.817 1.00 88.25 1563 ASN A O 1
ATOM 12606 N N . LEU A 1 1564 ? -27.277 8.845 5.900 1.00 91.06 1564 LEU A N 1
ATOM 12607 C CA . LEU A 1 1564 ? -26.842 7.682 5.124 1.00 91.06 1564 LEU A CA 1
ATOM 12608 C C . LEU A 1 1564 ? -27.461 6.341 5.566 1.00 91.06 1564 LEU A C 1
ATOM 12610 O O . LEU A 1 1564 ? -27.893 5.562 4.720 1.00 91.06 1564 LEU A O 1
ATOM 12614 N N . ASP A 1 1565 ? -27.500 6.077 6.868 1.00 91.19 1565 ASP A N 1
ATOM 12615 C CA . ASP A 1 1565 ? -28.021 4.844 7.470 1.00 91.19 1565 ASP A CA 1
ATOM 12616 C C . ASP A 1 1565 ? -29.534 4.663 7.288 1.00 91.19 1565 ASP A C 1
ATOM 12618 O O . ASP A 1 1565 ? -30.038 3.544 7.370 1.00 91.19 1565 ASP A O 1
ATOM 12622 N N . GLN A 1 1566 ? -30.252 5.747 7.002 1.00 93.69 1566 GLN A N 1
ATOM 12623 C CA . GLN A 1 1566 ? -31.695 5.763 6.796 1.00 93.69 1566 GLN A CA 1
ATOM 12624 C C . GLN A 1 1566 ? -32.063 5.900 5.312 1.00 93.69 1566 GLN A C 1
ATOM 12626 O O . GLN A 1 1566 ? -32.926 5.187 4.800 1.00 93.69 1566 GLN A O 1
ATOM 12631 N N . ASP A 1 1567 ? -31.404 6.809 4.601 1.00 95.19 1567 ASP A N 1
ATOM 12632 C CA . ASP A 1 1567 ? -31.710 7.152 3.216 1.00 95.19 1567 ASP A CA 1
ATOM 12633 C C . ASP A 1 1567 ? -31.345 5.997 2.276 1.00 95.19 1567 ASP A C 1
ATOM 12635 O O . ASP A 1 1567 ? -32.095 5.693 1.349 1.00 95.19 1567 ASP A O 1
ATOM 12639 N N . LEU A 1 1568 ? -30.222 5.310 2.516 1.00 95.50 1568 LEU A N 1
ATOM 12640 C CA . LEU A 1 1568 ? -29.763 4.241 1.630 1.00 95.50 1568 LEU A CA 1
ATOM 12641 C C . LEU A 1 1568 ? -30.720 3.025 1.622 1.00 95.50 1568 LEU A C 1
ATOM 12643 O O . LEU A 1 1568 ? -31.119 2.616 0.527 1.00 95.50 1568 LEU A O 1
ATOM 12647 N N . PRO A 1 1569 ? -31.179 2.482 2.773 1.00 95.38 1569 PRO A N 1
ATOM 12648 C CA . PRO A 1 1569 ? -32.210 1.440 2.785 1.00 95.38 1569 PRO A CA 1
ATOM 12649 C C . PRO A 1 1569 ? -33.534 1.889 2.157 1.00 95.38 1569 PRO A C 1
ATOM 12651 O O . PRO A 1 1569 ? -34.111 1.162 1.349 1.00 95.38 1569 PRO A O 1
ATOM 12654 N N . ASN A 1 1570 ? -34.006 3.103 2.466 1.00 95.88 1570 ASN A N 1
ATOM 12655 C CA . ASN A 1 1570 ? -35.255 3.624 1.899 1.00 95.88 1570 ASN A CA 1
ATOM 12656 C C . ASN A 1 1570 ? -35.165 3.840 0.382 1.00 95.88 1570 ASN A C 1
ATOM 12658 O O . ASN A 1 1570 ? -36.157 3.663 -0.327 1.00 95.88 1570 ASN A O 1
ATOM 12662 N N . TYR A 1 1571 ? -33.987 4.187 -0.140 1.00 95.19 1571 TYR A N 1
ATOM 12663 C CA . TYR A 1 1571 ? -33.747 4.256 -1.578 1.00 95.19 1571 TYR A CA 1
ATOM 12664 C C . TYR A 1 1571 ? -33.816 2.861 -2.219 1.00 95.19 1571 TYR A C 1
ATOM 12666 O O . TYR A 1 1571 ? -34.460 2.685 -3.256 1.00 95.19 1571 TYR A O 1
ATOM 12674 N N . LEU A 1 1572 ? -33.216 1.856 -1.577 1.00 93.94 1572 LEU A N 1
ATOM 12675 C CA . LEU A 1 1572 ? -33.113 0.493 -2.101 1.00 93.94 1572 LEU A CA 1
ATOM 12676 C C . LEU A 1 1572 ? -34.306 -0.417 -1.807 1.00 93.94 1572 LEU A C 1
ATOM 12678 O O . LEU A 1 1572 ? -34.325 -1.527 -2.329 1.00 93.94 1572 LEU A O 1
ATOM 12682 N N . GLN A 1 1573 ? -35.327 0.028 -1.070 1.00 92.81 1573 GLN A N 1
ATOM 12683 C CA . GLN A 1 1573 ? -36.460 -0.817 -0.649 1.00 92.81 1573 GLN A CA 1
ATOM 12684 C C . GLN A 1 1573 ? -37.222 -1.529 -1.789 1.00 92.81 1573 GLN A C 1
ATOM 12686 O O . GLN A 1 1573 ? -38.002 -2.452 -1.551 1.00 92.81 1573 GLN A O 1
ATOM 12691 N N . HIS A 1 1574 ? -37.049 -1.067 -3.032 1.00 89.69 1574 HIS A N 1
ATOM 12692 C CA . HIS A 1 1574 ? -37.615 -1.685 -4.233 1.00 89.69 1574 HIS A CA 1
ATOM 12693 C C . HIS A 1 1574 ? -36.894 -2.986 -4.613 1.00 89.69 1574 HIS A C 1
ATOM 12695 O O . HIS A 1 1574 ? -37.523 -3.874 -5.183 1.00 89.69 1574 HIS A O 1
ATOM 12701 N N . TYR A 1 1575 ? -35.602 -3.082 -4.290 1.00 87.69 1575 TYR A N 1
ATOM 12702 C CA . TYR A 1 1575 ? -34.717 -4.209 -4.584 1.00 87.69 1575 TYR A CA 1
ATOM 12703 C C . TYR A 1 1575 ? -34.422 -5.019 -3.317 1.00 87.69 1575 TYR A C 1
ATOM 12705 O O . TYR A 1 1575 ? -34.640 -6.227 -3.285 1.00 87.69 1575 TYR A O 1
ATOM 12713 N N . VAL A 1 1576 ? -34.016 -4.342 -2.240 1.00 90.25 1576 VAL A N 1
ATOM 12714 C CA . VAL A 1 1576 ? -33.804 -4.931 -0.914 1.00 90.25 1576 VAL A CA 1
ATOM 12715 C C . VAL A 1 1576 ? -35.050 -4.671 -0.075 1.00 90.25 1576 VAL A C 1
ATOM 12717 O O . VAL A 1 1576 ? -35.179 -3.638 0.576 1.00 90.25 1576 VAL A O 1
ATOM 12720 N N . ARG A 1 1577 ? -36.015 -5.593 -0.140 1.00 90.75 1577 ARG A N 1
ATOM 12721 C CA . ARG A 1 1577 ? -37.325 -5.430 0.504 1.00 90.75 1577 ARG A CA 1
ATOM 12722 C C . ARG A 1 1577 ? -37.186 -5.230 2.018 1.00 90.75 1577 ARG A C 1
ATOM 12724 O O . ARG A 1 1577 ? -36.498 -6.000 2.686 1.00 90.75 1577 ARG A O 1
ATOM 12731 N N . ILE A 1 1578 ? -37.908 -4.240 2.539 1.00 95.62 1578 ILE A N 1
ATOM 12732 C CA . ILE A 1 1578 ? -38.044 -3.952 3.971 1.00 95.62 1578 ILE A CA 1
ATOM 12733 C C . ILE A 1 1578 ? -39.431 -4.411 4.431 1.00 95.62 1578 ILE A C 1
ATOM 12735 O O . ILE A 1 1578 ? -40.438 -4.097 3.790 1.00 95.62 1578 ILE A O 1
ATOM 12739 N N . HIS A 1 1579 ? -39.488 -5.158 5.531 1.00 96.62 1579 HIS A N 1
ATOM 12740 C CA . HIS A 1 1579 ? -40.718 -5.421 6.267 1.00 96.62 1579 HIS A CA 1
ATOM 12741 C C . HIS A 1 1579 ? -40.976 -4.270 7.249 1.00 96.62 1579 HIS A C 1
ATOM 12743 O O . HIS A 1 1579 ? -40.121 -3.951 8.074 1.00 96.62 1579 HIS A O 1
ATOM 12749 N N . SER A 1 1580 ? -42.138 -3.624 7.149 1.00 96.56 1580 SER A N 1
ATOM 12750 C CA . SER A 1 1580 ? -42.507 -2.534 8.055 1.00 96.56 1580 SER A CA 1
ATOM 12751 C C . SER A 1 1580 ? -42.979 -3.100 9.394 1.00 96.56 1580 SER A C 1
ATOM 12753 O O . SER A 1 1580 ? -44.019 -3.753 9.454 1.00 96.56 1580 SER A O 1
ATOM 12755 N N . LEU A 1 1581 ? -42.226 -2.832 10.459 1.00 96.38 1581 LEU A N 1
ATOM 12756 C CA . LEU A 1 1581 ? -42.564 -3.240 11.821 1.00 96.38 1581 LEU A CA 1
ATOM 12757 C C . LEU A 1 1581 ? -43.785 -2.460 12.346 1.00 96.38 1581 LEU A C 1
ATOM 12759 O O . LEU A 1 1581 ? -44.002 -1.314 11.937 1.00 96.38 1581 LEU A O 1
ATOM 12763 N N . PRO A 1 1582 ? -44.572 -3.036 13.276 1.00 95.50 1582 PRO A N 1
ATOM 12764 C CA . PRO A 1 1582 ? -45.659 -2.321 13.942 1.00 95.50 1582 PRO A CA 1
ATOM 12765 C C . PRO A 1 1582 ? -45.190 -1.013 14.596 1.00 95.50 1582 PRO A C 1
ATOM 12767 O O . PRO A 1 1582 ? -44.133 -0.983 15.222 1.00 95.50 1582 PRO A O 1
ATOM 12770 N N . GLN A 1 1583 ? -46.005 0.046 14.523 1.00 93.19 1583 GLN A N 1
ATOM 12771 C CA . GLN A 1 1583 ? -45.653 1.378 15.048 1.00 93.19 1583 GLN A CA 1
ATOM 12772 C C . GLN A 1 1583 ? -45.313 1.375 16.549 1.00 93.19 1583 GLN A C 1
ATOM 12774 O O . GLN A 1 1583 ? -44.533 2.200 17.006 1.00 93.19 1583 GLN A O 1
ATOM 12779 N N . GLU A 1 1584 ? -45.861 0.427 17.312 1.00 94.62 1584 GLU A N 1
ATOM 12780 C CA . GLU A 1 1584 ? -45.596 0.249 18.747 1.00 94.62 1584 GLU A CA 1
ATOM 12781 C C . GLU A 1 1584 ? -44.108 0.020 19.058 1.00 94.62 1584 GLU A C 1
ATOM 12783 O O . GLU A 1 1584 ? -43.658 0.345 20.154 1.00 94.62 1584 GLU A O 1
ATOM 12788 N N . TRP A 1 1585 ? -43.337 -0.502 18.098 1.00 95.69 1585 TRP A N 1
ATOM 12789 C CA . TRP A 1 1585 ? -41.896 -0.735 18.221 1.00 95.69 1585 TRP A CA 1
ATOM 12790 C C . TRP A 1 1585 ? -41.046 0.529 18.174 1.00 95.69 1585 TRP A C 1
ATOM 12792 O O . TRP A 1 1585 ? -39.836 0.422 18.320 1.00 95.69 1585 TRP A O 1
ATOM 12802 N N . LEU A 1 1586 ? -41.628 1.706 17.945 1.00 94.56 1586 LEU A N 1
ATOM 12803 C CA . LEU A 1 1586 ? -40.891 2.954 18.059 1.00 94.56 1586 LEU A CA 1
ATOM 12804 C C . LEU A 1 1586 ? -41.820 4.119 18.374 1.00 94.56 1586 LEU A C 1
ATOM 12806 O O . LEU A 1 1586 ? -42.650 4.515 17.550 1.00 94.56 1586 LEU A O 1
ATOM 12810 N N . TRP A 1 1587 ? -41.607 4.724 19.536 1.00 95.56 1587 TRP A N 1
ATOM 12811 C CA . TRP A 1 1587 ? -42.253 5.972 19.906 1.00 95.56 1587 TRP A CA 1
ATOM 12812 C C . TRP A 1 1587 ? -41.235 7.096 20.068 1.00 95.56 1587 TRP A C 1
ATOM 12814 O O . TRP A 1 1587 ? -40.162 6.910 20.636 1.00 95.56 1587 TRP A O 1
ATOM 12824 N N . CYS A 1 1588 ? -41.597 8.284 19.597 1.00 92.69 1588 CYS A N 1
ATOM 12825 C CA . CYS A 1 1588 ? -40.804 9.489 19.768 1.00 92.69 1588 CYS A CA 1
ATOM 12826 C C . CYS A 1 1588 ? -41.713 10.709 19.863 1.00 92.69 1588 CYS A C 1
ATOM 12828 O O . CYS A 1 1588 ? -42.537 10.922 18.975 1.00 92.69 1588 CYS A O 1
ATOM 12830 N N . GLU A 1 1589 ? -41.521 11.539 20.889 1.00 91.44 1589 GLU A N 1
ATOM 12831 C CA . GLU A 1 1589 ? -42.376 12.700 21.191 1.00 91.44 1589 GLU A CA 1
ATOM 12832 C C . GLU A 1 1589 ? -42.559 13.646 19.993 1.00 91.44 1589 GLU A C 1
ATOM 12834 O O . GLU A 1 1589 ? -43.633 14.200 19.763 1.00 91.44 1589 GLU A O 1
ATOM 12839 N N . THR A 1 1590 ? -41.509 13.807 19.188 1.00 90.25 1590 THR A N 1
ATOM 12840 C CA . THR A 1 1590 ? -41.521 14.706 18.031 1.00 90.25 1590 THR A CA 1
ATOM 12841 C C . THR A 1 1590 ? -42.517 14.267 16.950 1.00 90.25 1590 THR A C 1
ATOM 12843 O O . THR A 1 1590 ? -43.125 15.109 16.288 1.00 90.25 1590 THR A O 1
ATOM 12846 N N . TRP A 1 1591 ? -42.703 12.962 16.739 1.00 91.38 1591 TRP A N 1
ATOM 12847 C CA . TRP A 1 1591 ? -43.475 12.440 15.598 1.00 91.38 1591 TRP A CA 1
ATOM 12848 C C . TRP A 1 1591 ? -44.719 11.654 15.999 1.00 91.38 1591 TRP A C 1
ATOM 12850 O O . TRP A 1 1591 ? -45.682 11.615 15.230 1.00 91.38 1591 TRP A O 1
ATOM 12860 N N . CYS A 1 1592 ? -44.721 11.061 17.190 1.00 92.88 1592 CYS A N 1
ATOM 12861 C CA . CYS A 1 1592 ? -45.859 10.344 17.739 1.00 92.88 1592 CYS A CA 1
ATOM 12862 C C . CYS A 1 1592 ? -46.687 11.229 18.668 1.00 92.88 1592 CYS A C 1
ATOM 12864 O O . CYS A 1 1592 ? -46.178 12.101 19.367 1.00 92.88 1592 CYS A O 1
ATOM 12866 N N . ASP A 1 1593 ? -47.991 10.996 18.661 1.00 91.06 1593 ASP A N 1
ATOM 12867 C CA . ASP A 1 1593 ? -48.941 11.569 19.601 1.00 91.06 1593 ASP A CA 1
ATOM 12868 C C . ASP A 1 1593 ? -48.725 11.042 21.030 1.00 91.06 1593 ASP A C 1
ATOM 12870 O O . ASP A 1 1593 ? -48.173 9.963 21.253 1.00 91.06 1593 ASP A O 1
ATOM 12874 N N . GLN A 1 1594 ? -49.198 11.791 22.024 1.00 90.56 1594 GLN A N 1
ATOM 12875 C CA . GLN A 1 1594 ? -48.949 11.442 23.421 1.00 90.56 1594 GLN A CA 1
ATOM 12876 C C . GLN A 1 1594 ? -49.766 10.233 23.905 1.00 90.56 1594 GLN A C 1
ATOM 12878 O O . GLN A 1 1594 ? -49.324 9.529 24.813 1.00 90.56 1594 GLN A O 1
ATOM 12883 N N . GLU A 1 1595 ? -50.933 9.957 23.310 1.00 90.69 1595 GLU A N 1
ATOM 12884 C CA . GLU A 1 1595 ? -51.779 8.821 23.710 1.00 90.69 1595 GLU A CA 1
ATOM 12885 C C . GLU A 1 1595 ? -51.096 7.478 23.399 1.00 90.69 1595 GLU A C 1
ATOM 12887 O O . GLU A 1 1595 ? -51.176 6.532 24.195 1.00 90.69 1595 GLU A O 1
ATOM 12892 N N . SER A 1 1596 ? -50.347 7.405 22.292 1.00 92.25 1596 SER A N 1
ATOM 12893 C CA . SER A 1 1596 ? -49.614 6.200 21.891 1.00 92.25 1596 SER A CA 1
ATOM 12894 C C . SER A 1 1596 ? -48.406 5.860 22.775 1.00 92.25 1596 SER A C 1
ATOM 12896 O O . SER A 1 1596 ? -48.003 4.695 22.800 1.00 92.25 1596 SER A O 1
ATOM 12898 N N . LYS A 1 1597 ? -47.888 6.800 23.588 1.00 93.56 1597 LYS A N 1
ATOM 12899 C CA . LYS A 1 1597 ? -46.737 6.575 24.495 1.00 93.56 1597 LYS A CA 1
ATOM 12900 C C . LYS A 1 1597 ? -46.952 5.381 25.433 1.00 93.56 1597 LYS A C 1
ATOM 12902 O O . LYS A 1 1597 ? -46.016 4.656 25.753 1.00 93.56 1597 LYS A O 1
ATOM 12907 N N . SER A 1 1598 ? -48.192 5.162 25.873 1.00 91.50 1598 SER A N 1
ATOM 12908 C CA . SER A 1 1598 ? -48.553 4.072 26.794 1.00 91.50 1598 SER A CA 1
ATOM 12909 C C . SER A 1 1598 ? -48.394 2.669 26.193 1.00 91.50 1598 SER A C 1
ATOM 12911 O O . SER A 1 1598 ? -48.189 1.713 26.935 1.00 91.50 1598 SER A O 1
ATOM 12913 N N . LYS A 1 1599 ? -48.466 2.548 24.862 1.00 93.75 1599 LYS A N 1
ATOM 12914 C CA . LYS A 1 1599 ? -48.302 1.290 24.113 1.00 93.75 1599 LYS A CA 1
ATOM 12915 C C . LYS A 1 1599 ? -46.889 1.122 23.546 1.00 93.75 1599 LYS A C 1
ATOM 12917 O O . LYS A 1 1599 ? -46.614 0.128 22.884 1.00 93.75 1599 LYS A O 1
ATOM 12922 N N . ALA A 1 1600 ? -46.015 2.105 23.762 1.00 94.44 1600 ALA A N 1
ATOM 12923 C CA . ALA A 1 1600 ? -44.672 2.112 23.209 1.00 94.44 1600 ALA A CA 1
ATOM 12924 C C . ALA A 1 1600 ? -43.825 0.979 23.800 1.00 94.44 1600 ALA A C 1
ATOM 12926 O O . ALA A 1 1600 ? -43.619 0.907 25.014 1.00 94.44 1600 ALA A O 1
ATOM 12927 N N . LYS A 1 1601 ? -43.300 0.126 22.921 1.00 95.75 1601 LYS A N 1
ATOM 12928 C CA . LYS A 1 1601 ? -42.363 -0.954 23.248 1.00 95.75 1601 LYS A CA 1
ATOM 12929 C C . LYS A 1 1601 ? -40.935 -0.446 23.387 1.00 95.75 1601 LYS A C 1
ATOM 12931 O O . LYS A 1 1601 ? -40.190 -0.946 24.227 1.00 95.75 1601 LYS A O 1
ATOM 12936 N N . THR A 1 1602 ? -40.568 0.564 22.604 1.00 95.62 1602 THR A N 1
ATOM 12937 C CA . THR A 1 1602 ? -39.316 1.309 22.759 1.00 95.62 1602 THR A CA 1
ATOM 12938 C C . THR A 1 1602 ? -39.577 2.806 22.606 1.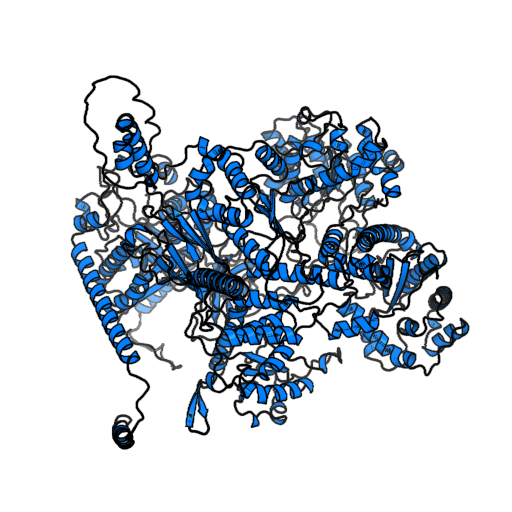00 95.62 1602 THR A C 1
ATOM 12940 O O . THR A 1 1602 ? -40.517 3.224 21.919 1.00 95.62 1602 THR A O 1
ATOM 12943 N N . ILE A 1 1603 ? -38.761 3.619 23.274 1.00 95.38 1603 ILE A N 1
ATOM 12944 C CA . ILE A 1 1603 ? -38.805 5.081 23.179 1.00 95.38 1603 ILE A CA 1
ATOM 12945 C C . ILE A 1 1603 ? -37.455 5.589 22.685 1.00 95.38 1603 ILE A C 1
ATOM 12947 O O . ILE A 1 1603 ? -36.439 5.287 23.303 1.00 95.38 1603 ILE A O 1
ATOM 12951 N N . ASP A 1 1604 ? -37.474 6.382 21.614 1.00 92.88 1604 ASP A N 1
ATOM 12952 C CA . ASP A 1 1604 ? -36.313 7.050 21.021 1.00 92.88 1604 ASP A CA 1
ATOM 12953 C C . ASP A 1 1604 ? -36.279 8.549 21.372 1.00 92.88 1604 ASP A C 1
ATOM 12955 O O . ASP A 1 1604 ? -37.308 9.234 21.396 1.00 92.88 1604 ASP A O 1
ATOM 12959 N N . LEU A 1 1605 ? -35.080 9.073 21.641 1.00 90.81 1605 LEU A N 1
ATOM 12960 C CA . LEU A 1 1605 ? -34.830 10.463 22.039 1.00 90.81 1605 LEU A CA 1
ATOM 12961 C C . LEU A 1 1605 ? -34.441 11.325 20.837 1.00 90.81 1605 LEU A C 1
ATOM 12963 O O . LEU A 1 1605 ? -33.348 11.900 20.748 1.00 90.81 1605 LEU A O 1
ATOM 12967 N N . CYS A 1 1606 ? -35.377 11.449 19.907 1.00 87.62 1606 CYS A N 1
ATOM 12968 C CA . CYS A 1 1606 ? -35.139 12.132 18.647 1.00 87.62 1606 CYS A CA 1
ATOM 12969 C C . CYS A 1 1606 ? -35.089 13.654 18.787 1.00 87.62 1606 CYS A C 1
ATOM 12971 O O . CYS A 1 1606 ? -35.721 14.266 19.651 1.00 87.62 1606 CYS A O 1
ATOM 12973 N N . ASN A 1 1607 ? -34.357 14.287 17.871 1.00 83.31 1607 ASN A N 1
ATOM 12974 C CA . ASN A 1 1607 ? -34.242 15.739 17.832 1.00 83.31 1607 ASN A CA 1
ATOM 12975 C C . ASN A 1 1607 ? -35.578 16.380 17.434 1.00 83.31 1607 ASN A C 1
ATOM 12977 O O . ASN A 1 1607 ? -36.201 15.979 16.450 1.00 83.31 1607 ASN A O 1
ATOM 12981 N N . ASN A 1 1608 ? -35.976 17.420 18.163 1.00 81.00 1608 ASN A N 1
ATOM 12982 C CA . ASN A 1 1608 ? -37.193 18.167 17.881 1.00 81.00 1608 ASN A CA 1
ATOM 12983 C C . ASN A 1 1608 ? -36.872 19.362 16.954 1.00 81.00 1608 ASN A C 1
ATOM 12985 O O . ASN A 1 1608 ? -36.015 20.176 17.286 1.00 81.00 1608 ASN A O 1
ATOM 12989 N N . PRO A 1 1609 ? -37.515 19.512 15.781 1.00 82.00 1609 PRO A N 1
ATOM 12990 C CA . PRO A 1 1609 ? -37.289 20.668 14.913 1.00 82.00 1609 PRO A CA 1
ATOM 12991 C C . PRO A 1 1609 ? -37.889 21.969 15.475 1.00 82.00 1609 PRO A C 1
ATOM 12993 O O . PRO A 1 1609 ? -37.490 23.053 15.054 1.00 82.00 1609 PRO A O 1
ATOM 12996 N N . LEU A 1 1610 ? -38.832 21.880 16.419 1.00 81.50 1610 LEU A N 1
ATOM 12997 C CA . LEU A 1 1610 ? -39.494 23.024 17.050 1.00 81.50 1610 LEU A CA 1
ATOM 12998 C C . LEU A 1 1610 ? -38.737 23.541 18.284 1.00 81.50 1610 LEU A C 1
ATOM 13000 O O . LEU A 1 1610 ? -38.909 24.699 18.662 1.00 81.50 1610 LEU A O 1
ATOM 13004 N N . THR A 1 1611 ? -37.902 22.713 18.923 1.00 78.44 1611 THR A N 1
ATOM 13005 C CA . THR A 1 1611 ? -37.202 23.053 20.173 1.00 78.44 1611 THR A CA 1
ATOM 13006 C C . THR A 1 1611 ? -35.761 22.538 20.185 1.00 78.44 1611 THR A C 1
ATOM 13008 O O . THR A 1 1611 ? -35.450 21.490 19.638 1.00 78.44 1611 THR A O 1
ATOM 13011 N N . LYS A 1 1612 ? -34.844 23.266 20.837 1.00 75.12 1612 LYS A N 1
ATOM 13012 C CA . LYS A 1 1612 ? -33.426 22.873 20.971 1.00 75.12 1612 LYS A CA 1
ATOM 13013 C C . LYS A 1 1612 ? -33.085 22.462 22.407 1.00 75.12 1612 LYS A C 1
ATOM 13015 O O . LYS A 1 1612 ? -32.195 23.048 23.019 1.00 75.12 1612 LYS A O 1
ATOM 13020 N N . THR A 1 1613 ? -33.815 21.501 22.968 1.00 79.88 1613 THR A N 1
ATOM 13021 C CA . THR A 1 1613 ? -33.514 20.965 24.306 1.00 79.88 1613 THR A CA 1
ATOM 13022 C C . THR A 1 1613 ? -32.429 19.877 24.244 1.00 79.88 1613 THR A C 1
ATOM 13024 O O . THR A 1 1613 ? -32.442 19.052 23.326 1.00 79.88 1613 THR A O 1
ATOM 13027 N N . PRO A 1 1614 ? -31.473 19.842 25.193 1.00 84.00 1614 PRO A N 1
ATOM 13028 C CA . PRO A 1 1614 ? -30.468 18.781 25.267 1.00 84.00 1614 PRO A CA 1
ATOM 13029 C C . PRO A 1 1614 ? -31.089 17.394 25.492 1.00 84.00 1614 PRO A C 1
ATOM 13031 O O . PRO A 1 1614 ? -32.053 17.248 26.244 1.00 84.00 1614 PRO A O 1
ATOM 13034 N N . LYS A 1 1615 ? -30.478 16.345 24.920 1.00 86.81 1615 LYS A N 1
ATOM 13035 C CA . LYS A 1 1615 ? -30.981 14.960 25.033 1.00 86.81 1615 LYS A CA 1
ATOM 13036 C C . LYS A 1 1615 ? -31.136 14.470 26.476 1.00 86.81 1615 LYS A C 1
ATOM 13038 O O . LYS A 1 1615 ? -32.112 13.796 26.769 1.00 86.81 1615 LYS A O 1
ATOM 13043 N N . LEU A 1 1616 ? -30.220 14.829 27.379 1.00 86.25 1616 LEU A N 1
ATOM 13044 C CA . LEU A 1 1616 ? -30.301 14.459 28.803 1.00 86.25 1616 LEU A CA 1
ATOM 13045 C C . LEU A 1 1616 ? -31.556 15.016 29.486 1.00 86.25 1616 LEU A C 1
ATOM 13047 O O . LEU A 1 1616 ? -32.204 14.314 30.254 1.00 86.25 1616 LEU A O 1
ATOM 13051 N N . GLU A 1 1617 ? -31.905 16.267 29.193 1.00 89.25 1617 GLU A N 1
ATOM 13052 C CA . GLU A 1 1617 ? -33.087 16.913 29.765 1.00 89.25 1617 GLU A CA 1
ATOM 13053 C C . GLU A 1 1617 ? -34.372 16.301 29.192 1.00 89.25 1617 GLU A C 1
ATOM 13055 O O . GLU A 1 1617 ? -35.320 16.025 29.928 1.00 89.25 1617 GLU A O 1
ATOM 13060 N N . ASN A 1 1618 ? -34.371 15.990 27.891 1.00 88.94 1618 ASN A N 1
ATOM 13061 C CA . ASN A 1 1618 ? -35.458 15.244 27.261 1.00 88.94 1618 ASN A CA 1
ATOM 13062 C C . ASN A 1 1618 ? -35.611 13.843 27.861 1.00 88.94 1618 ASN A C 1
ATOM 13064 O O . ASN A 1 1618 ? -36.735 13.436 28.124 1.00 88.94 1618 ASN A O 1
ATOM 13068 N N . ALA A 1 1619 ? -34.516 13.132 28.135 1.00 90.62 1619 ALA A N 1
ATOM 13069 C CA . ALA A 1 1619 ? -34.561 11.786 28.696 1.00 90.62 1619 ALA A CA 1
ATOM 13070 C C . ALA A 1 1619 ? -35.282 11.746 30.050 1.00 90.62 1619 ALA A C 1
ATOM 13072 O O . ALA A 1 1619 ? -36.232 10.985 30.218 1.00 90.62 1619 ALA A O 1
ATOM 13073 N N . VAL A 1 1620 ? -34.893 12.634 30.972 1.00 92.06 1620 VAL A N 1
ATOM 13074 C CA . VAL A 1 1620 ? -35.502 12.750 32.309 1.00 92.06 1620 VAL A CA 1
ATOM 13075 C C . VAL A 1 1620 ? -36.978 13.146 32.233 1.00 92.06 1620 VAL A C 1
ATOM 13077 O O . VAL A 1 1620 ? -37.780 12.700 33.047 1.00 92.06 1620 VAL A O 1
ATOM 13080 N N . ARG A 1 1621 ? -37.347 13.997 31.271 1.00 92.00 1621 ARG A N 1
ATOM 13081 C CA . ARG A 1 1621 ? -38.720 14.492 31.121 1.00 92.00 1621 ARG A CA 1
ATOM 13082 C C . ARG A 1 1621 ? -39.647 13.491 30.429 1.00 92.00 1621 ARG A C 1
ATOM 13084 O O . ARG A 1 1621 ? -40.828 13.430 30.757 1.00 92.00 1621 ARG A O 1
ATOM 13091 N N . ILE A 1 1622 ? -39.145 12.781 29.421 1.00 91.00 1622 ILE A N 1
ATOM 13092 C CA . ILE A 1 1622 ? -39.952 11.932 28.537 1.00 91.00 1622 ILE A CA 1
ATOM 13093 C C . ILE A 1 1622 ? -40.069 10.516 29.093 1.00 91.00 1622 ILE A C 1
ATOM 13095 O O . ILE A 1 1622 ? -41.129 9.914 28.955 1.00 91.00 1622 ILE A O 1
ATOM 13099 N N . ILE A 1 1623 ? -39.019 9.961 29.693 1.00 92.12 1623 ILE A N 1
ATOM 13100 C CA . ILE A 1 1623 ? -38.969 8.543 30.059 1.00 92.12 1623 ILE A CA 1
ATOM 13101 C C . ILE A 1 1623 ? -39.032 8.423 31.581 1.00 92.12 1623 ILE A C 1
ATOM 13103 O O . ILE A 1 1623 ? -38.088 8.773 32.287 1.00 92.12 1623 ILE A O 1
ATOM 13107 N N . ASP A 1 1624 ? -40.156 7.911 32.077 1.00 90.81 1624 ASP A N 1
ATOM 13108 C CA . ASP A 1 1624 ? -40.498 7.912 33.503 1.00 90.81 1624 ASP A CA 1
ATOM 13109 C C . ASP A 1 1624 ? -39.493 7.084 34.336 1.00 90.81 1624 ASP A C 1
ATOM 13111 O O . ASP A 1 1624 ? -39.082 7.484 35.423 1.00 90.81 1624 ASP A O 1
ATOM 13115 N N . GLU A 1 1625 ? -39.028 5.963 33.787 1.00 92.31 1625 GLU A N 1
ATOM 13116 C CA . GLU A 1 1625 ? -38.069 5.036 34.394 1.00 92.31 1625 GLU A CA 1
ATOM 13117 C C . GLU A 1 1625 ? -36.589 5.417 34.193 1.00 92.31 1625 GLU A C 1
ATOM 13119 O O . GLU A 1 1625 ? -35.699 4.756 34.735 1.00 92.31 1625 GLU A O 1
ATOM 13124 N N . TRP A 1 1626 ? -36.289 6.477 33.431 1.00 93.12 1626 TRP A N 1
ATOM 13125 C CA . TRP A 1 1626 ? -34.910 6.804 33.047 1.00 93.12 1626 TRP A CA 1
ATOM 13126 C C . TRP A 1 1626 ? -34.034 7.154 34.245 1.00 93.12 1626 TRP A C 1
ATOM 13128 O O . TRP A 1 1626 ? -32.901 6.692 34.335 1.00 93.12 1626 TRP A O 1
ATOM 13138 N N . THR A 1 1627 ? -34.559 7.935 35.193 1.00 93.00 1627 THR A N 1
ATOM 13139 C CA . THR A 1 1627 ? -33.810 8.322 36.399 1.00 93.00 1627 THR A CA 1
ATOM 13140 C C . THR A 1 1627 ? -33.461 7.117 37.265 1.00 93.00 1627 THR A C 1
ATOM 13142 O O . THR A 1 1627 ? -32.363 7.066 37.811 1.00 93.00 1627 THR A O 1
ATOM 13145 N N . THR A 1 1628 ? -34.346 6.122 37.356 1.00 94.75 1628 THR A N 1
ATOM 13146 C CA . THR A 1 1628 ? -34.076 4.874 38.080 1.00 94.75 1628 THR A CA 1
ATOM 13147 C C . THR A 1 1628 ? -32.952 4.080 37.416 1.00 94.75 1628 THR A C 1
ATOM 13149 O O . THR A 1 1628 ? -32.008 3.689 38.098 1.00 94.75 1628 THR A O 1
ATOM 13152 N N . LEU A 1 1629 ? -33.011 3.893 36.093 1.00 94.69 1629 LEU A N 1
ATOM 13153 C CA . LEU A 1 1629 ? -31.982 3.164 35.342 1.00 94.69 1629 LEU A CA 1
ATOM 13154 C C . LEU A 1 1629 ? -30.624 3.886 35.353 1.00 94.69 1629 LEU A C 1
ATOM 13156 O O . LEU A 1 1629 ? -29.586 3.251 35.522 1.00 94.69 1629 LEU A O 1
ATOM 13160 N N . ASP A 1 1630 ? -30.623 5.211 35.199 1.00 94.19 1630 ASP A N 1
ATOM 13161 C CA . ASP A 1 1630 ? -29.411 6.034 35.229 1.00 94.19 1630 ASP A CA 1
ATOM 13162 C C . ASP A 1 1630 ? -28.746 6.038 36.613 1.00 94.19 1630 ASP A C 1
ATOM 13164 O O . ASP A 1 1630 ? -27.521 5.957 36.708 1.00 94.19 1630 ASP A O 1
ATOM 13168 N N . ASN A 1 1631 ? -29.534 6.108 37.691 1.00 94.62 1631 ASN A N 1
ATOM 13169 C CA . ASN A 1 1631 ? -29.004 6.031 39.053 1.00 94.62 1631 ASN A CA 1
ATOM 13170 C C . ASN A 1 1631 ? -28.384 4.662 39.335 1.00 94.62 1631 ASN A C 1
ATOM 13172 O O . ASN A 1 1631 ? -27.292 4.603 39.886 1.00 94.62 1631 ASN A O 1
ATOM 13176 N N . GLU A 1 1632 ? -29.026 3.578 38.901 1.00 94.56 1632 GLU A N 1
ATOM 13177 C CA . GLU A 1 1632 ? -28.488 2.228 39.066 1.00 94.56 1632 GLU A CA 1
ATOM 13178 C C . GLU A 1 1632 ? -27.175 2.029 38.299 1.00 94.56 1632 GLU A C 1
ATOM 13180 O O . GLU A 1 1632 ? -26.196 1.537 38.861 1.00 94.56 1632 GLU A O 1
ATOM 13185 N N . ALA A 1 1633 ? -27.111 2.489 37.044 1.00 91.38 1633 ALA A N 1
ATOM 13186 C CA . ALA A 1 1633 ? -25.878 2.458 36.262 1.00 91.38 1633 ALA A CA 1
ATOM 13187 C C . ALA A 1 1633 ? -24.741 3.234 36.954 1.00 91.38 1633 ALA A C 1
ATOM 13189 O O . ALA A 1 1633 ? -23.605 2.763 36.989 1.00 91.38 1633 ALA A O 1
ATOM 13190 N N . LYS A 1 1634 ? -25.046 4.406 37.529 1.00 91.38 1634 LYS A N 1
ATOM 13191 C CA . LYS A 1 1634 ? -24.076 5.225 38.276 1.00 91.38 1634 LYS A CA 1
ATOM 13192 C C . LYS A 1 1634 ? -23.629 4.583 39.581 1.00 91.38 1634 LYS A C 1
ATOM 13194 O O . LYS A 1 1634 ? -22.445 4.637 39.895 1.00 91.38 1634 LYS A O 1
ATOM 13199 N N . GLU A 1 1635 ? -24.550 4.017 40.358 1.00 92.50 1635 GLU A N 1
ATOM 13200 C CA . GLU A 1 1635 ? -24.216 3.325 41.608 1.00 92.50 1635 GLU A CA 1
ATOM 13201 C C . GLU A 1 1635 ? -23.284 2.142 41.336 1.00 92.50 1635 GLU A C 1
ATOM 13203 O O . GLU A 1 1635 ? -22.298 1.951 42.050 1.00 92.50 1635 GLU A O 1
ATOM 13208 N N . PHE A 1 1636 ? -23.542 1.397 40.259 1.00 91.56 1636 PHE A N 1
ATOM 13209 C CA . PHE A 1 1636 ? -22.676 0.306 39.830 1.00 91.56 1636 PHE A CA 1
ATOM 13210 C C . PHE A 1 1636 ? -21.295 0.796 39.359 1.00 91.56 1636 PHE A C 1
ATOM 13212 O O . PHE A 1 1636 ? -20.275 0.234 39.756 1.00 91.56 1636 PHE A O 1
ATOM 13219 N N . GLU A 1 1637 ? -21.238 1.877 38.578 1.00 88.56 1637 GLU A N 1
ATOM 13220 C CA . GLU A 1 1637 ? -19.978 2.496 38.143 1.00 88.56 1637 GLU A CA 1
ATOM 13221 C C . GLU A 1 1637 ? -19.131 2.974 39.335 1.00 88.56 1637 GLU A C 1
ATOM 13223 O O . GLU A 1 1637 ? -17.957 2.620 39.439 1.00 88.56 1637 GLU A O 1
ATOM 13228 N N . LEU A 1 1638 ? -19.745 3.655 40.309 1.00 89.69 1638 LEU A N 1
ATOM 13229 C CA . LEU A 1 1638 ? -19.078 4.077 41.548 1.00 89.69 1638 LEU A CA 1
ATOM 13230 C C . LEU A 1 1638 ? -18.531 2.891 42.355 1.00 89.69 1638 LEU A C 1
ATOM 13232 O O . LEU A 1 1638 ? -17.439 2.980 42.921 1.00 89.69 1638 LEU A O 1
ATOM 13236 N N . LYS A 1 1639 ? -19.266 1.772 42.408 1.00 89.44 1639 LYS A N 1
ATOM 13237 C CA . LYS A 1 1639 ? -18.829 0.541 43.087 1.00 89.44 1639 LYS A CA 1
ATOM 13238 C C . LYS A 1 1639 ? -17.582 -0.054 42.421 1.00 89.44 1639 LYS A C 1
ATOM 13240 O O . LYS A 1 1639 ? -16.664 -0.483 43.124 1.00 89.44 1639 LYS A O 1
ATOM 13245 N N . ILE A 1 1640 ? -17.515 -0.046 41.087 1.00 86.00 1640 ILE A N 1
ATOM 13246 C CA . ILE A 1 1640 ? -16.331 -0.494 40.338 1.00 86.00 1640 ILE A CA 1
ATOM 13247 C C . ILE A 1 1640 ? -15.147 0.433 40.605 1.00 86.00 1640 ILE A C 1
ATOM 13249 O O . ILE A 1 1640 ? -14.069 -0.059 40.944 1.00 86.00 1640 ILE A O 1
ATOM 13253 N N . ASP A 1 1641 ? -15.335 1.748 40.522 1.00 82.62 1641 ASP A N 1
ATOM 13254 C CA . ASP A 1 1641 ? -14.254 2.716 40.731 1.00 82.62 1641 ASP A CA 1
ATOM 13255 C C . ASP A 1 1641 ? -13.650 2.607 42.139 1.00 82.62 1641 ASP A C 1
ATOM 13257 O O . ASP A 1 1641 ? -12.427 2.590 42.299 1.00 82.62 1641 ASP A O 1
ATOM 13261 N N . GLN A 1 1642 ? -14.489 2.425 43.166 1.00 82.88 1642 GLN A N 1
ATOM 13262 C CA . GLN A 1 1642 ? -14.029 2.165 44.535 1.00 82.88 1642 GLN A CA 1
ATOM 13263 C C . GLN A 1 1642 ? -13.224 0.863 44.641 1.00 82.88 1642 GLN A C 1
ATOM 13265 O O . GLN A 1 1642 ? -12.174 0.838 45.289 1.00 82.88 1642 GLN A O 1
ATOM 13270 N N . SER A 1 1643 ? -13.679 -0.209 43.983 1.00 80.88 1643 SER A N 1
ATOM 13271 C CA . SER A 1 1643 ? -12.975 -1.497 43.980 1.00 80.88 1643 SER A CA 1
ATOM 13272 C C . SER A 1 1643 ? -11.623 -1.434 43.256 1.00 80.88 1643 SER A C 1
ATOM 13274 O O . SER A 1 1643 ? -10.646 -2.014 43.734 1.00 80.88 1643 SER A O 1
ATOM 13276 N N . LYS A 1 1644 ? -11.531 -0.671 42.154 1.00 75.94 1644 LYS A N 1
ATOM 13277 C CA . LYS A 1 1644 ? -10.270 -0.398 41.448 1.00 75.94 1644 LYS A CA 1
ATOM 13278 C C . LYS A 1 1644 ? -9.304 0.364 42.346 1.00 75.94 1644 LYS A C 1
ATOM 13280 O O . LYS A 1 1644 ? -8.141 -0.013 42.436 1.00 75.94 1644 LYS A O 1
ATOM 13285 N N . HIS A 1 1645 ? -9.788 1.385 43.054 1.00 73.56 1645 HIS A N 1
ATOM 13286 C CA . HIS A 1 1645 ? -8.953 2.163 43.964 1.00 73.56 1645 HIS A CA 1
ATOM 13287 C C . HIS A 1 1645 ? -8.412 1.308 45.122 1.00 73.56 1645 HIS A C 1
ATOM 13289 O O . HIS A 1 1645 ? -7.231 1.398 45.441 1.00 73.56 1645 HIS A O 1
ATOM 13295 N N . HIS A 1 1646 ? -9.230 0.413 45.693 1.00 72.56 1646 HIS A N 1
ATOM 13296 C CA . HIS A 1 1646 ? -8.765 -0.555 46.697 1.00 72.56 1646 HIS A CA 1
ATOM 13297 C C . HIS A 1 1646 ? -7.702 -1.516 46.147 1.00 72.56 1646 HIS A C 1
ATOM 13299 O O . HIS A 1 1646 ? -6.663 -1.676 46.782 1.00 72.56 1646 HIS A O 1
ATOM 13305 N N . ARG A 1 1647 ? -7.904 -2.097 44.953 1.00 72.56 1647 ARG A N 1
ATOM 13306 C CA . ARG A 1 1647 ? -6.887 -2.958 44.316 1.00 72.56 1647 ARG A CA 1
ATOM 13307 C C . ARG A 1 1647 ? -5.583 -2.217 44.037 1.00 72.56 1647 ARG A C 1
ATOM 13309 O O . ARG A 1 1647 ? -4.519 -2.793 44.225 1.00 72.56 1647 ARG A O 1
ATOM 13316 N N . GLN A 1 1648 ? -5.658 -0.964 43.590 1.00 67.88 1648 GLN A N 1
ATOM 13317 C CA . GLN A 1 1648 ? -4.471 -0.150 43.329 1.00 67.88 1648 GLN A CA 1
ATOM 13318 C C . GLN A 1 1648 ? -3.687 0.099 44.624 1.00 67.88 1648 GLN A C 1
ATOM 13320 O O . GLN A 1 1648 ? -2.480 -0.098 44.648 1.00 67.88 1648 GLN A O 1
ATOM 13325 N N . ILE A 1 1649 ? -4.379 0.438 45.718 1.00 67.94 1649 ILE A N 1
ATOM 13326 C CA . ILE A 1 1649 ? -3.766 0.621 47.040 1.00 67.94 1649 ILE A CA 1
ATOM 13327 C C . ILE A 1 1649 ? -3.142 -0.688 47.550 1.00 67.94 1649 ILE A C 1
ATOM 13329 O O . ILE A 1 1649 ? -2.050 -0.655 48.111 1.00 67.94 1649 ILE A O 1
ATOM 13333 N N . GLU A 1 1650 ? -3.787 -1.841 47.344 1.00 63.22 1650 GLU A N 1
ATOM 13334 C CA . GLU A 1 1650 ? -3.219 -3.153 47.693 1.00 63.22 1650 GLU A CA 1
ATOM 13335 C C . GLU A 1 1650 ? -1.961 -3.486 46.873 1.00 63.22 1650 GLU A C 1
ATOM 13337 O O . GLU A 1 1650 ? -0.971 -3.947 47.443 1.00 63.22 1650 GLU A O 1
ATOM 13342 N N . LEU A 1 1651 ? -1.966 -3.216 45.561 1.00 58.81 1651 LEU A N 1
ATOM 13343 C CA . LEU A 1 1651 ? -0.809 -3.393 44.673 1.00 58.81 1651 LEU A CA 1
ATOM 13344 C C . LEU A 1 1651 ? 0.348 -2.457 45.043 1.00 58.81 1651 LEU A C 1
ATOM 13346 O O . LEU A 1 1651 ? 1.498 -2.892 45.106 1.00 58.81 1651 LEU A O 1
ATOM 13350 N N . ASP A 1 1652 ? 0.056 -1.193 45.344 1.00 55.41 1652 ASP A N 1
ATOM 13351 C CA . ASP A 1 1652 ? 1.058 -0.218 45.778 1.00 55.41 1652 ASP A CA 1
ATOM 13352 C C . ASP A 1 1652 ? 1.626 -0.587 47.160 1.00 55.41 1652 ASP A C 1
ATOM 13354 O O . ASP A 1 1652 ? 2.833 -0.471 47.381 1.00 55.41 1652 ASP A O 1
ATOM 13358 N N . HIS A 1 1653 ? 0.803 -1.128 48.068 1.00 55.28 1653 HIS A N 1
ATOM 13359 C CA . HIS A 1 1653 ? 1.272 -1.667 49.348 1.00 55.28 1653 HIS A CA 1
ATOM 13360 C C . HIS A 1 1653 ? 2.126 -2.933 49.194 1.00 55.28 1653 HIS A C 1
ATOM 13362 O O . HIS A 1 1653 ? 3.098 -3.092 49.935 1.00 55.28 1653 HIS A O 1
ATOM 13368 N N . GLN A 1 1654 ? 1.817 -3.813 48.236 1.00 50.66 1654 GLN A N 1
ATOM 13369 C CA . GLN A 1 1654 ? 2.652 -4.980 47.926 1.00 50.66 1654 GLN A CA 1
ATOM 13370 C C . GLN A 1 1654 ? 3.991 -4.582 47.286 1.00 50.66 1654 GLN A C 1
ATOM 13372 O O . GLN A 1 1654 ? 5.018 -5.172 47.617 1.00 50.66 1654 GLN A O 1
ATOM 13377 N N . ASN A 1 1655 ? 4.011 -3.542 46.448 1.00 48.03 1655 ASN A N 1
ATOM 13378 C CA . ASN A 1 1655 ? 5.229 -3.032 45.810 1.00 48.03 1655 ASN A CA 1
ATOM 13379 C C . ASN A 1 1655 ? 6.114 -2.179 46.745 1.00 48.03 1655 ASN A C 1
ATOM 13381 O O . ASN A 1 1655 ? 7.277 -1.934 46.426 1.00 48.03 1655 ASN A O 1
ATOM 13385 N N . GLN A 1 1656 ? 5.604 -1.747 47.907 1.00 40.50 1656 GLN A N 1
ATOM 13386 C CA . GLN A 1 1656 ? 6.350 -0.975 48.917 1.00 40.50 1656 GLN A CA 1
ATOM 13387 C C . GLN A 1 1656 ? 6.973 -1.814 50.048 1.00 40.50 1656 GLN A C 1
ATOM 13389 O O . GLN A 1 1656 ? 7.612 -1.254 50.943 1.00 40.50 1656 GLN A O 1
ATOM 13394 N N . LEU A 1 1657 ? 6.859 -3.146 50.026 1.00 32.75 1657 LEU A N 1
ATOM 13395 C CA . LEU A 1 1657 ? 7.650 -3.997 50.921 1.00 32.75 1657 LEU A CA 1
ATOM 13396 C C . LEU A 1 1657 ? 9.115 -4.026 50.441 1.00 32.75 1657 LEU A C 1
ATOM 13398 O O . LEU A 1 1657 ? 9.385 -4.469 49.325 1.00 32.75 1657 LEU A O 1
ATOM 13402 N N . PRO A 1 1658 ? 10.088 -3.558 51.250 1.00 35.66 1658 PRO A N 1
ATOM 13403 C CA . PRO A 1 1658 ? 11.473 -3.509 50.821 1.00 35.66 1658 PRO A CA 1
ATOM 13404 C C . PRO A 1 1658 ? 12.023 -4.930 50.701 1.00 35.66 1658 PRO A C 1
ATOM 13406 O O . PRO A 1 1658 ? 12.083 -5.673 51.685 1.00 35.66 1658 PRO A O 1
ATOM 13409 N N . ASN A 1 1659 ? 12.506 -5.265 49.505 1.00 33.81 1659 ASN A N 1
ATOM 13410 C CA . ASN A 1 1659 ? 13.483 -6.325 49.268 1.00 33.81 1659 ASN A CA 1
ATOM 13411 C C . ASN A 1 1659 ? 14.791 -6.005 50.020 1.00 33.81 1659 ASN A C 1
ATOM 13413 O O . ASN A 1 1659 ? 15.791 -5.632 49.420 1.00 33.81 1659 ASN A O 1
ATOM 13417 N N . SER A 1 1660 ? 14.773 -6.106 51.351 1.00 30.34 1660 SER A N 1
ATOM 13418 C CA . SER A 1 1660 ? 15.951 -6.184 52.217 1.00 30.34 1660 SER A CA 1
ATOM 13419 C C . SER A 1 1660 ? 15.537 -6.484 53.664 1.00 30.34 1660 SER A C 1
ATOM 13421 O O . SER A 1 1660 ? 15.516 -5.594 54.516 1.00 30.34 1660 SER A O 1
ATOM 13423 N N . LYS A 1 1661 ? 15.259 -7.750 53.981 1.00 28.11 1661 LYS A N 1
ATOM 13424 C CA . LYS A 1 1661 ? 15.615 -8.311 55.292 1.00 28.11 1661 LYS A CA 1
ATOM 13425 C C . LYS A 1 1661 ? 16.185 -9.715 55.083 1.00 28.11 1661 LYS A C 1
ATOM 13427 O O . LYS A 1 1661 ? 15.569 -10.498 54.361 1.00 28.11 1661 LYS A O 1
ATOM 13432 N N . PRO A 1 1662 ? 17.358 -10.029 55.657 1.00 31.97 1662 PRO A N 1
ATOM 13433 C CA . PRO A 1 1662 ? 17.906 -11.372 55.595 1.00 31.97 1662 PRO A CA 1
ATOM 13434 C C . PRO A 1 1662 ? 16.982 -12.288 56.398 1.00 31.97 1662 PRO A C 1
ATOM 13436 O O . PRO A 1 1662 ? 16.558 -11.945 57.503 1.00 31.97 1662 PRO A O 1
ATOM 13439 N N . ILE A 1 1663 ? 16.629 -13.427 55.814 1.00 32.16 1663 ILE A N 1
ATOM 13440 C CA . ILE A 1 1663 ? 15.835 -14.456 56.476 1.00 32.16 1663 ILE A CA 1
ATOM 13441 C C . ILE A 1 1663 ? 16.729 -15.108 57.540 1.00 32.16 1663 ILE A C 1
ATOM 13443 O O . ILE A 1 1663 ? 17.546 -15.971 57.233 1.00 32.16 1663 ILE A O 1
ATOM 13447 N N . GLU A 1 1664 ? 16.570 -14.675 58.789 1.00 31.70 1664 GLU A N 1
ATOM 13448 C CA . GLU A 1 1664 ? 16.937 -15.419 59.996 1.00 31.70 1664 GLU A CA 1
ATOM 13449 C C . GLU A 1 1664 ? 15.656 -16.018 60.594 1.00 31.70 1664 GLU A C 1
ATOM 13451 O O . GLU A 1 1664 ? 15.046 -15.421 61.473 1.00 31.70 1664 GLU A O 1
ATOM 13456 N N . ASN A 1 1665 ? 15.193 -17.153 60.064 1.00 38.12 1665 ASN A N 1
ATOM 13457 C CA . ASN A 1 1665 ? 14.673 -18.274 60.862 1.00 38.12 1665 ASN A CA 1
ATOM 13458 C C . ASN A 1 1665 ? 14.200 -19.399 59.938 1.00 38.12 1665 ASN A C 1
ATOM 13460 O O . ASN A 1 1665 ? 13.197 -19.283 59.239 1.00 38.12 1665 ASN A O 1
ATOM 13464 N N . ILE A 1 1666 ? 14.948 -20.499 59.949 1.00 41.44 1666 ILE A N 1
ATOM 13465 C CA . ILE A 1 1666 ? 14.689 -21.716 59.165 1.00 41.44 1666 ILE A CA 1
ATOM 13466 C C . ILE A 1 1666 ? 13.566 -22.564 59.801 1.00 41.44 1666 ILE A C 1
ATOM 13468 O O . ILE A 1 1666 ? 12.963 -23.398 59.125 1.00 41.44 1666 ILE A O 1
ATOM 13472 N N . ASP A 1 1667 ? 13.206 -22.298 61.059 1.00 43.38 1667 ASP A N 1
ATOM 13473 C CA . ASP A 1 1667 ? 12.266 -23.132 61.815 1.00 43.38 1667 ASP A CA 1
ATOM 13474 C C . ASP A 1 1667 ? 10.779 -22.890 61.462 1.00 43.38 1667 ASP A C 1
ATOM 13476 O O . ASP A 1 1667 ? 9.981 -23.825 61.535 1.00 43.38 1667 ASP A O 1
ATOM 13480 N N . ASP A 1 1668 ? 10.398 -21.708 60.956 1.00 41.34 1668 ASP A N 1
ATOM 13481 C CA . ASP A 1 1668 ? 9.000 -21.411 60.566 1.00 41.34 1668 ASP A CA 1
ATOM 13482 C C . ASP A 1 1668 ? 8.610 -21.963 59.178 1.00 41.34 1668 ASP A C 1
ATOM 13484 O O . ASP A 1 1668 ? 7.427 -22.129 58.863 1.00 41.34 1668 ASP A O 1
ATOM 13488 N N . ILE A 1 1669 ? 9.595 -22.305 58.342 1.00 45.16 1669 ILE A N 1
ATOM 13489 C CA . ILE A 1 1669 ? 9.362 -22.940 57.033 1.00 45.16 1669 ILE A CA 1
ATOM 13490 C C . ILE A 1 1669 ? 9.073 -24.437 57.210 1.00 45.16 1669 ILE A C 1
ATOM 13492 O O . ILE A 1 1669 ? 8.263 -25.006 56.478 1.00 45.16 1669 ILE A O 1
ATOM 13496 N N . LEU A 1 1670 ? 9.664 -25.073 58.225 1.00 38.62 1670 LEU A N 1
ATOM 13497 C CA . LEU A 1 1670 ? 9.446 -26.492 58.510 1.00 38.62 1670 LEU A CA 1
ATOM 13498 C C . LEU A 1 1670 ? 8.096 -26.768 59.187 1.00 38.62 1670 LEU A C 1
ATOM 13500 O O . LEU A 1 1670 ? 7.546 -27.852 58.996 1.00 38.62 1670 LEU A O 1
ATOM 13504 N N . LEU A 1 1671 ? 7.517 -25.796 59.902 1.00 39.06 1671 LEU A N 1
ATOM 13505 C CA . LEU A 1 1671 ? 6.190 -25.957 60.505 1.00 39.06 1671 LEU A CA 1
ATOM 13506 C C . LEU A 1 1671 ? 5.050 -25.835 59.472 1.00 39.06 1671 LEU A C 1
ATOM 13508 O O . LEU A 1 1671 ? 4.090 -26.598 59.526 1.00 39.06 1671 LEU A O 1
ATOM 13512 N N . ASN A 1 1672 ? 5.186 -24.948 58.479 1.00 39.84 1672 ASN A N 1
ATOM 13513 C CA . ASN A 1 1672 ? 4.150 -24.712 57.458 1.00 39.84 1672 ASN A CA 1
ATOM 13514 C C . ASN A 1 1672 ? 4.162 -25.726 56.295 1.00 39.84 1672 ASN A C 1
ATOM 13516 O O . ASN A 1 1672 ? 3.166 -25.890 55.586 1.00 39.84 1672 ASN A O 1
ATOM 13520 N N . LEU A 1 1673 ? 5.259 -26.469 56.117 1.00 36.16 1673 LEU A N 1
ATOM 13521 C CA . LEU A 1 1673 ? 5.327 -27.598 55.178 1.00 36.16 1673 LEU A CA 1
ATOM 13522 C C . LEU A 1 1673 ? 4.624 -28.865 55.702 1.00 36.16 1673 LEU A C 1
ATOM 13524 O O . LEU A 1 1673 ? 4.323 -29.757 54.912 1.00 36.16 1673 LEU A O 1
ATOM 13528 N N . ALA A 1 1674 ? 4.313 -28.943 57.001 1.00 36.50 1674 ALA A N 1
ATOM 13529 C CA . ALA A 1 1674 ? 3.640 -30.099 57.598 1.00 36.50 1674 ALA A CA 1
ATOM 13530 C C . ALA A 1 1674 ? 2.097 -30.009 57.580 1.00 36.50 1674 ALA A C 1
ATOM 13532 O O . ALA A 1 1674 ? 1.431 -31.042 57.657 1.00 36.50 1674 ALA A O 1
ATOM 13533 N N . GLU A 1 1675 ? 1.510 -28.814 57.442 1.00 36.50 1675 GLU A N 1
ATOM 13534 C CA . GLU A 1 1675 ? 0.044 -28.641 57.395 1.00 36.50 1675 GLU A CA 1
ATOM 13535 C C . GLU A 1 1675 ? -0.535 -28.649 55.971 1.00 36.50 1675 GLU A C 1
ATOM 13537 O O . GLU A 1 1675 ? -1.683 -29.046 55.784 1.00 36.50 1675 GLU A O 1
ATOM 13542 N N . SER A 1 1676 ? 0.263 -28.344 54.943 1.00 32.84 1676 SER A N 1
ATOM 13543 C CA . SER A 1 1676 ? -0.190 -28.342 53.539 1.00 32.84 1676 SER A CA 1
ATOM 13544 C C . SER A 1 1676 ? -0.267 -29.732 52.881 1.00 32.84 1676 SER A C 1
ATOM 13546 O O . SER A 1 1676 ? -0.731 -29.849 51.749 1.00 32.84 1676 SER A O 1
ATOM 13548 N N . GLN A 1 1677 ? 0.116 -30.805 53.585 1.00 33.94 1677 GLN A N 1
ATOM 13549 C CA . GLN A 1 1677 ? 0.019 -32.192 53.097 1.00 33.94 1677 GLN A CA 1
ATOM 13550 C C . GLN A 1 1677 ? -1.251 -32.949 53.534 1.00 33.94 1677 GLN A C 1
ATOM 13552 O O . GLN A 1 1677 ? -1.364 -34.141 53.250 1.00 33.94 1677 GLN A O 1
ATOM 13557 N N . LYS A 1 1678 ? -2.220 -32.306 54.204 1.00 36.66 1678 LYS A N 1
ATOM 13558 C CA . LYS A 1 1678 ? -3.437 -32.991 54.692 1.00 36.66 1678 LYS A CA 1
ATOM 13559 C C . LYS A 1 1678 ? -4.692 -32.861 53.824 1.00 36.66 1678 LYS A C 1
ATOM 13561 O O . LYS A 1 1678 ? -5.593 -33.666 54.016 1.00 36.66 1678 LYS A O 1
ATOM 13566 N N . ASP A 1 1679 ? -4.717 -31.963 52.841 1.00 35.47 1679 ASP A N 1
ATOM 13567 C CA . ASP A 1 1679 ? -5.892 -31.756 51.971 1.00 35.47 1679 ASP A CA 1
ATOM 13568 C C . ASP A 1 1679 ? -5.745 -32.380 50.568 1.00 35.47 1679 ASP A C 1
ATOM 13570 O O . ASP A 1 1679 ? -6.509 -32.079 49.652 1.00 35.47 1679 ASP A O 1
ATOM 13574 N N . LEU A 1 1680 ? -4.773 -33.283 50.397 1.00 26.55 1680 LEU A N 1
ATOM 13575 C CA . LEU A 1 1680 ? -4.557 -34.046 49.164 1.00 26.55 1680 LEU A CA 1
ATOM 13576 C C . LEU A 1 1680 ? -4.593 -35.566 49.435 1.00 26.55 1680 LEU A C 1
ATOM 13578 O O . LEU A 1 1680 ? -3.642 -36.272 49.111 1.00 26.55 1680 LEU A O 1
ATOM 13582 N N . PHE A 1 1681 ? -5.668 -36.055 50.068 1.00 28.88 1681 PHE A N 1
ATOM 13583 C CA . PHE A 1 1681 ? -6.094 -37.466 50.085 1.00 28.88 1681 PHE A CA 1
ATOM 13584 C C . PHE A 1 1681 ? -7.598 -37.607 50.328 1.00 28.88 1681 PHE A C 1
ATOM 13586 O O . PHE A 1 1681 ? -8.117 -36.906 51.226 1.00 28.88 1681 PHE A O 1
#

Radius of gyration: 40.08 Å; chains: 1; bounding box: 105×108×118 Å

Secondary structure (DSSP, 8-state):
-HHHHHHHHHHHHHHHHHHHHTTSS-SS----SS-EEEEEEEEEEEPPPHHHHHHHHHHHH-HHHHHHHHHHHTTS---S---HHHHHHHHHHHHHHHS-GGGTTHHHHHHHHHHHTTTHHHHHHHHHHHHHHHHHTT--SEEEPTTS-EEEGGGSSEEEEETTEEE--GGG-SGGGGTSSTTS-GGGGGG----TTSEEPPPGGGGS---SS----PPEEEEEE-TTSHHHHHHHHHHHHHHHTTS-EEEEEE--PPPSSEEEP-SEEEEEEE---S-S---S------------------PPPS-EETTEEHHHHHHH-GGGHHHHHHHHHHHHHHHH--PPPPHHHHTTHHHHHHHHHHTSSSHHHHHHHHHHSHHHHHHHHTTSPP-HHHHHHHHHHHHHS-TTSPPEEEETTEEEP-SS--HHHHHHHHHHHHHHHHHHHHHTT--HHHHHHHHH-PPPPEE--SPPHHHHHHTTT--S-EE---TTT-GGGTTSBSS--HHHHSS---SGGGG-BSS---EEEEEEETT-GGGGGGHHHHHHHHHSSS--SSEEEEEEE---S-TT-SS-------TTGGGBPPHHHHHHHHHHHHTSTTHHHHHHHHHHHHHHHHHHH-TT-SS-BHHHHHHHHHHHHHHH------HHHHHH--TTHHHHHHHHHHHHHHT-S--TTSS----SS----PPPEEETTEEEP-SSGGGHHHHHHHHHHHHHHHHHHHHHTT-S-S-GGGHHHHHHH-THHHHTT--EES---HHHHS--B---S--TT-HHHHHHHHHHHTT--EE-S---TTS---EEEEEEE-TTSHHHHHHHHHHHHHHHTTTTTTEEEEEEE--S-SHHHHS-TT----HHHHHHHHHGGGTTT--HHHHHHHHHHHHH-GGG-SSHHHHHHHHHHTT----TT-HHHHHHHHHHHHHHHIIIIIS----BTTB-EEEEETTEEE---S--S-HHHHIIIIIHHHHHHHHHHHHHHHHHHHH-TTTTT-TT--HHHHHHHHHHHHIIIII-S--SSTT--B-PPPTTSPPSEEE-PPP--SS-----------S--EEEEE-TTSHHHHHHHHHHHHHHHHHT--EEEEE---S--SS-S--EEEEEE------B-TTS-B-----EEE-S--TTSEEEEEEE--TTEEEEEEEESS-TTSEEGGGGTT--EEEEEEEEEEEEEEEEEEETTTTB--TT-EEEEEESSTTT---EEEE--SGGGEEEEEE-SEEEEEEEPTTHHHHHEEEE----TT--S---EES-EEEEE-SSS-PPEEEEEEEPTT-TT--SSPPHHHHHHHHHHHHHHHHHHTTS-S-----------------------SPPEEEEE---SHHHHHHHHHHHHHHHHH--S-EEEEEEGGGS-HHHHHHHHHHHHHHT-EEEEE--PPPTTS---SSHHHHHHHHHHTTHHHHS-TT--EEEEE-TT-EE-S-THHHHH---TT-SEEEEEPP---GGGGGG-GGGSHHHHHHHTTPPPEEEEEEEEEHHHHHHTTHHHHHHHHHHHHTTSTTS-TTHHHHHHHHHTTTS-EEE--GGG-B-TTTS-TGGGGG-SEE--PPPSS----HHHHHHHH-TTHHHHHHHHHHHHHHHHHHHHHHHHHHHHHHTS-S------SHHHHHHTTTTTSS--

Organism: Dictyostelium discoideum (NCBI:txid44689)